Protein AF-0000000076749949 (afdb_homodimer)

Foldseek 3Di:
DDLAQFQAQDDFPCCVCVVVVNADAQVNPDPFFWEKDFQWDQFLKWFWDDKALPQLVPQPFWDDKDFLVNQCPDPQNLLSDFADQPDDDPQQPAAFGAGLAHDGMARATLGTGMMTIGRDDVSNVVSSVRMDIDIGHDFFQDDDVSLQVQPDESDPPPRSQFRGKDKDKDPDQVVQQVPFPDKDKFKFWEFKFFDDFPFAWKKKWAADPVLRAIEMEILAQFFLVLLVSQCVSVVHDSVRYWYFHGAHRDDQWQRHQPDRSCSNVQNVVCVVVVTMYMYGDDLLSCLAPTAMAKIKIKMWMFGDYLQLATAHIEMEMEIEFESGNSHHDQLVLCLQQFLCFQFQYNIYMYMYTYGYTSGGGHTAGQQRNLLVSQLVNLLVLVVSCVVNVHDSLSSVVVGGDAQVCPQPFNVDQHSLRHTDTAQGDHVVVQSVVQCVVVVVVCVVVVQVVQVVVVWFKFKFKTKTKAWAARDAKWKKKWAQALVRAIEIETAEDDNPLSCQSLLLSLLSNLQQADSVSYGYYYNICVRPNDGGGDDRLNCCVHVVQNSNVFSNVLNQLLLVLQCVLVVHDSVQWDHHRQWIDGPPDPPDTHGSSLSQLLQADDPDDDDPSVVVNVVSVPDDPPVADSAHPPGDGGSMGMDMDGFPGTHMKIKMKMWMWIQDPPQRDIATPAIEMEIEFARGRHPNSLVVLLLVQQQVQCLSQEFAHFDADSRSRTDQSDCVRGPGDDPVRRDDYHYHYDHDFGPGGDRSGGGRNSHNNSNSNSRVQRGVCRSLVHHDRYGRAYSVNSVVVNVVVVVVVVVVD/DDLAQFQAQDDFPCCVCVVVVNADAQVNPDPFFWEKDFQWDQFLKWFWDDKALPVLVPQPFWDDKDFLVNQCPDPQNLLSDFADQPDDDPQQPAAFGAGLAHDGMARATLGTGMMTIGRDDVSNVVSSVRMDIDIGHDFFQDDQVSLQVQPDESDPPPRSQFRGKDKDKDPDQVVQQVPFPDKDKFKFWEFKFFDDFPFAWKKKWAADPVLRAIEMEILAQFFLVLLVSQCVSVVHDSVRYWYFHGAHRDDQWQRHQPDRSCSNVQNVVCVVVVTMYMYGDDLLSCLAPTAMAKIKIKMKMFGHYLQLATAHIEMEMEIEFESGNSHHDQLVLCLQQFLCFQFQYNIYMYMYTYGYTSGGGHTAGQQRNLLVSQLVNLLVLVVSCVVNVHDSLSSVLVGGDAQVCPQPFNVDQHSLRHTDTAQGDHVVVQSVVQCVVVVVVCVVVVQVVQVVVVWFKFKFKTKTKAWAARDAKWKKKWAQALVRAIEIETAEDDNPLSCQSLLLSLLSNLQQADSVRYGYYYNICVRPNDGGGDDRLNCCVHVVQNSNVFSNVLNQLLLVLQCVLVVHDSVQWDHHRQWIDGPPDPPDTHGSSLSQLLQADDPDDDDPSVVVNVVSVPDDPPVADSAHPPGDGGSMGMGMDGFPGTHMKIKMKMWMWIQDPPQRDIATPAIEMEIEFARGRHPNSLVVLLLVQQQVQCLSQEFAHWDADSRSRTDQSDCVRGPGDDPVRRDDYHYHYDHDFGPGGDRSGGGRNSHNNSNSNSRVQRGVCRSLVHHDRYGRAYSVNSVVVNVVVVVVVVVVD

Solvent-accessible surface area (backbone atoms only — not comparable to full-atom values): 78262 Å² total; per-residue (Å²): 127,68,51,76,36,61,50,39,63,59,78,59,70,61,45,66,44,49,77,68,70,61,56,53,39,65,87,77,48,66,88,85,26,29,14,46,34,64,36,48,37,89,40,11,23,25,36,56,73,46,76,45,51,72,64,23,73,69,39,79,57,63,72,49,76,42,44,39,66,58,34,55,66,34,92,55,55,52,54,40,38,60,46,52,53,31,39,81,50,86,46,47,75,49,79,41,50,58,37,51,32,40,73,54,46,38,44,14,32,35,41,42,44,33,44,28,35,10,62,33,55,68,49,12,48,55,28,41,73,40,42,47,71,43,68,51,76,47,78,48,24,51,56,62,68,43,18,70,66,26,86,50,52,67,47,88,90,35,68,60,24,58,32,26,54,49,74,53,64,33,77,58,13,72,61,34,25,70,69,30,81,37,72,51,73,46,72,37,38,40,52,30,39,63,62,76,46,84,38,63,54,35,35,37,17,41,48,40,79,89,75,62,30,37,44,33,38,34,48,42,20,25,24,36,48,39,30,52,40,43,17,55,40,67,71,43,62,57,92,34,42,38,21,31,23,57,50,27,49,39,43,52,36,59,24,53,60,55,67,44,43,60,62,49,49,36,44,51,47,5,57,74,67,66,39,42,23,32,36,68,54,52,71,54,51,45,64,33,54,51,42,29,24,66,27,38,45,37,38,39,37,38,5,23,44,98,78,46,41,49,38,6,34,38,38,40,37,41,34,46,28,13,54,34,33,45,63,46,60,52,37,63,45,30,19,68,64,33,25,53,37,58,43,59,60,64,11,36,31,38,36,42,37,34,27,35,18,12,34,55,27,37,47,47,27,72,39,32,32,29,31,61,10,23,29,55,38,44,50,49,46,46,51,50,12,60,77,68,73,44,57,55,65,55,29,51,63,68,28,45,49,52,52,85,51,48,60,36,73,68,72,42,70,38,84,80,73,35,70,35,42,43,49,39,57,56,54,66,62,48,51,54,49,40,34,62,73,66,38,58,89,55,36,65,61,54,39,51,56,33,45,74,71,73,40,36,48,14,57,16,60,20,58,37,42,42,76,11,25,57,59,47,47,20,24,18,33,29,32,44,37,61,85,50,37,30,44,35,26,25,14,41,32,54,42,76,78,45,58,57,33,55,48,22,20,41,34,16,43,53,48,18,24,42,45,89,41,42,45,59,48,49,5,31,36,87,70,24,72,61,33,63,41,44,55,62,33,16,52,64,39,26,38,40,42,3,34,38,56,12,22,43,52,30,40,52,52,49,34,48,57,45,13,64,58,66,73,43,63,41,86,51,44,41,48,55,72,39,25,38,25,48,65,94,47,84,91,59,59,48,44,48,20,42,45,20,43,67,35,33,81,60,80,56,46,65,49,72,55,47,60,56,33,52,77,50,55,64,87,74,61,70,86,44,35,79,45,51,91,92,51,66,75,44,39,48,36,71,34,65,29,35,41,56,53,46,36,39,13,37,37,38,38,36,35,32,33,33,44,38,88,86,68,30,43,75,42,78,77,41,39,32,38,28,38,28,29,20,44,58,57,34,51,47,52,54,51,50,32,31,53,54,18,35,44,52,13,50,17,48,24,46,52,29,53,68,51,62,46,82,63,24,45,68,72,39,61,42,74,87,61,31,40,66,68,51,79,86,69,45,72,71,72,46,75,50,78,49,74,46,53,30,85,84,48,96,73,12,42,31,26,52,60,36,59,26,26,23,33,30,50,26,19,52,36,38,9,48,19,53,36,70,72,48,86,60,50,57,38,47,49,40,36,67,54,48,44,52,50,50,52,51,52,52,50,52,56,50,66,76,94,128,66,54,75,34,62,50,40,63,58,76,59,69,62,45,67,43,50,78,68,70,61,56,52,37,64,86,75,48,65,88,85,26,29,14,46,34,64,38,48,36,89,41,11,22,24,36,57,75,46,76,46,52,71,64,24,71,71,40,79,56,60,72,49,75,43,44,39,66,57,34,55,66,36,93,55,56,55,53,41,39,58,46,54,52,32,40,83,50,87,45,46,76,50,78,41,48,58,36,54,32,40,73,56,47,38,44,14,32,35,40,42,43,34,45,27,35,9,62,33,57,68,49,11,47,55,29,42,73,41,41,47,70,44,68,51,79,48,76,45,24,51,54,63,69,44,17,70,68,27,87,47,50,67,46,88,90,35,70,60,23,56,32,27,53,50,73,52,65,33,76,56,14,71,60,34,25,69,69,31,83,38,72,52,74,46,73,37,39,39,53,29,38,63,63,76,45,85,38,63,51,32,35,39,17,40,50,40,78,90,75,61,30,38,43,34,38,33,49,42,21,26,26,35,49,39,30,52,37,43,18,55,40,67,73,43,61,58,91,36,41,38,22,32,24,58,51,29,48,40,42,51,39,59,25,53,60,56,66,46,44,60,62,49,51,36,43,51,47,5,58,75,68,67,38,42,23,35,38,69,54,52,70,57,50,44,62,33,56,51,43,28,25,63,27,37,44,37,39,40,38,40,4,23,43,99,76,46,41,47,38,8,34,38,38,40,34,41,34,46,29,12,55,34,34,45,64,44,60,54,36,63,46,30,17,69,62,33,24,53,36,58,43,59,62,62,11,36,32,36,36,42,38,33,28,34,17,12,34,55,28,36,47,46,27,72,40,32,34,28,32,61,11,23,29,56,39,45,49,49,45,46,49,49,11,61,76,69,71,46,56,54,66,56,29,50,64,69,28,45,48,52,53,87,53,47,59,37,74,67,73,42,72,37,86,82,74,38,71,37,43,43,49,39,55,55,52,68,61,47,50,54,48,42,35,63,72,66,37,57,88,56,37,65,60,52,38,51,55,32,44,74,72,72,40,37,46,15,58,16,58,22,58,37,43,42,75,11,25,58,58,47,48,20,24,18,35,31,33,46,36,61,85,48,38,29,44,35,27,25,13,42,32,55,43,77,77,44,58,57,33,54,49,22,20,41,36,16,44,53,46,20,23,44,47,90,41,41,45,58,46,48,6,30,37,87,71,24,70,61,32,62,42,46,57,61,32,15,51,64,37,26,37,39,43,3,35,37,55,13,22,42,52,31,39,52,52,48,33,46,56,44,13,64,56,67,71,43,62,41,89,49,44,42,48,56,73,40,27,38,26,48,64,94,47,86,89,59,60,48,44,47,20,42,44,19,43,67,35,34,82,61,80,57,44,64,50,70,54,45,59,56,33,54,76,48,54,65,88,74,60,68,86,43,34,78,44,52,90,90,50,66,76,43,39,49,34,70,34,63,28,36,41,57,53,46,36,41,14,37,37,36,38,36,34,34,31,33,42,38,88,86,68,28,44,75,44,78,76,43,39,33,39,28,38,26,29,18,43,55,57,34,50,47,51,53,51,50,31,32,52,54,17,35,43,52,13,51,17,47,26,46,53,28,54,66,50,62,45,82,63,25,45,71,72,39,61,43,74,86,61,31,40,67,68,51,80,86,68,44,71,72,73,47,74,49,78,47,72,46,53,29,84,83,48,96,72,13,42,31,28,52,60,36,60,27,26,24,34,30,50,26,20,51,35,38,8,49,20,53,35,71,73,49,88,59,50,58,37,46,50,38,36,67,53,46,43,52,52,50,52,53,52,52,50,52,58,50,66,75,95

Structure (mmCIF, N/CA/C/O backbone):
data_AF-0000000076749949-model_v1
#
loop_
_entity.id
_entity.type
_entity.pdbx_description
1 polymer 'Aerobic-type carbon monoxide dehydrogenase, large subunit CoxL/CutL-like protein'
#
loop_
_atom_site.group_PDB
_atom_site.id
_atom_site.type_symbol
_atom_site.label_atom_id
_atom_site.label_alt_id
_atom_site.label_comp_id
_atom_site.label_asym_id
_atom_site.label_entity_id
_atom_site.label_seq_id
_atom_site.pdbx_PDB_ins_code
_atom_site.Cartn_x
_atom_site.Cartn_y
_atom_site.Cartn_z
_atom_site.occupancy
_atom_site.B_iso_or_equiv
_atom_site.auth_seq_id
_atom_site.auth_comp_id
_atom_site.auth_asym_id
_atom_site.auth_atom_id
_atom_site.pdbx_PDB_model_num
ATOM 1 N N . MET A 1 1 ? -15.82 4.668 -29.125 1 37.62 1 MET A N 1
ATOM 2 C CA . MET A 1 1 ? -15.148 3.639 -28.344 1 37.62 1 MET A CA 1
ATOM 3 C C . MET A 1 1 ? -16.172 2.723 -27.656 1 37.62 1 MET A C 1
ATOM 5 O O . MET A 1 1 ? -17.141 3.195 -27.078 1 37.62 1 MET A O 1
ATOM 9 N N . VAL A 1 2 ? -16.375 1.634 -28.109 1 46.25 2 VAL A N 1
ATOM 10 C CA . VAL A 1 2 ? -17.391 0.623 -27.844 1 46.25 2 VAL A CA 1
ATOM 11 C C . VAL A 1 2 ? -17.438 0.322 -26.344 1 46.25 2 VAL A C 1
ATOM 13 O O . VAL A 1 2 ? -16.406 0.026 -25.734 1 46.25 2 VAL A O 1
ATOM 16 N N . THR A 1 3 ? -18.406 0.674 -25.578 1 57.09 3 THR A N 1
ATOM 17 C CA . THR A 1 3 ? -18.688 0.416 -24.172 1 57.09 3 THR A CA 1
ATOM 18 C C . THR A 1 3 ? -18.766 -1.084 -23.906 1 57.09 3 THR A C 1
ATOM 20 O O . THR A 1 3 ? -18.484 -1.539 -22.797 1 57.09 3 THR A O 1
ATOM 23 N N . ARG A 1 4 ? -19 -1.846 -24.922 1 73.88 4 ARG A N 1
ATOM 24 C CA . ARG A 1 4 ? -19.047 -3.277 -24.641 1 73.88 4 ARG A CA 1
ATOM 25 C C . ARG A 1 4 ? -17.672 -3.924 -24.875 1 73.88 4 ARG A C 1
ATOM 27 O O . ARG A 1 4 ? -17.156 -3.9 -26 1 73.88 4 ARG A O 1
ATOM 34 N N . ALA A 1 5 ? -17.047 -4.422 -23.781 1 83.38 5 ALA A N 1
ATOM 35 C CA . ALA A 1 5 ? -15.688 -4.93 -23.875 1 83.38 5 ALA A CA 1
ATOM 36 C C . ALA A 1 5 ? -15.641 -6.434 -23.609 1 83.38 5 ALA A C 1
ATOM 38 O O . ALA A 1 5 ? -14.82 -7.148 -24.203 1 83.38 5 ALA A O 1
ATOM 39 N N . PHE A 1 6 ? -16.594 -6.922 -22.922 1 87.62 6 PHE A N 1
ATOM 40 C CA . PHE A 1 6 ? -16.609 -8.328 -22.531 1 87.62 6 PHE A CA 1
ATOM 41 C C . PHE A 1 6 ? -17.031 -9.211 -23.688 1 87.62 6 PHE A C 1
ATOM 43 O O . PHE A 1 6 ? -17.984 -8.891 -24.406 1 87.62 6 PHE A O 1
ATOM 50 N N . GLY A 1 7 ? -16.312 -10.266 -24 1 91.88 7 GLY A N 1
ATOM 51 C CA . GLY A 1 7 ? -16.656 -11.203 -25.062 1 91.88 7 GLY A CA 1
ATOM 52 C C . GLY A 1 7 ? -16.141 -10.773 -26.422 1 91.88 7 GLY A C 1
ATOM 53 O O . GLY A 1 7 ? -16.297 -11.492 -27.422 1 91.88 7 GLY A O 1
ATOM 54 N N . VAL A 1 8 ? -15.5 -9.688 -26.484 1 93.12 8 VAL A N 1
ATOM 55 C CA . VAL A 1 8 ? -14.977 -9.141 -27.734 1 93.12 8 VAL A CA 1
ATOM 56 C C . VAL A 1 8 ? -13.562 -9.656 -27.969 1 93.12 8 VAL A C 1
ATOM 58 O O . VAL A 1 8 ? -12.734 -9.664 -27.047 1 93.12 8 VAL A O 1
ATOM 61 N N . PRO A 1 9 ? -13.258 -10.141 -29.156 1 94.69 9 PRO A N 1
ATOM 62 C CA . PRO A 1 9 ? -11.906 -10.625 -29.453 1 94.69 9 PRO A CA 1
ATOM 63 C C . PRO A 1 9 ? -10.906 -9.484 -29.641 1 94.69 9 PRO A C 1
ATOM 65 O O . PRO A 1 9 ? -10.32 -9.344 -30.719 1 94.69 9 PRO A O 1
ATOM 68 N N . MET A 1 10 ? -10.641 -8.844 -28.625 1 93.5 10 MET A N 1
ATOM 69 C CA . MET A 1 10 ? -9.742 -7.695 -28.656 1 93.5 10 MET A CA 1
ATOM 70 C C . MET A 1 10 ? -8.289 -8.148 -28.719 1 93.5 10 MET A C 1
ATOM 72 O O . MET A 1 10 ? -7.93 -9.195 -28.172 1 93.5 10 MET A O 1
ATOM 76 N N . THR A 1 11 ? -7.52 -7.301 -29.422 1 93.88 11 THR A N 1
ATOM 77 C CA . THR A 1 11 ? -6.078 -7.5 -29.359 1 93.88 11 THR A CA 1
ATOM 78 C C . THR A 1 11 ? -5.539 -7.156 -27.969 1 93.88 11 THR A C 1
ATOM 80 O O . THR A 1 11 ? -6.059 -6.262 -27.312 1 93.88 11 THR A O 1
ATOM 83 N N . ARG A 1 12 ? -4.449 -7.801 -27.672 1 94.69 12 ARG A N 1
ATOM 84 C CA . ARG A 1 12 ? -3.891 -7.562 -26.344 1 94.69 12 ARG A CA 1
ATOM 85 C C . ARG A 1 12 ? -3.33 -6.148 -26.234 1 94.69 12 ARG A C 1
ATOM 87 O O . ARG A 1 12 ? -2.582 -5.699 -27.109 1 94.69 12 ARG A O 1
ATOM 94 N N . ARG A 1 13 ? -3.637 -5.535 -25.203 1 93.75 13 ARG A N 1
ATOM 95 C CA . ARG A 1 13 ? -3.195 -4.172 -24.953 1 93.75 13 ARG A CA 1
ATOM 96 C C . ARG A 1 13 ? -1.709 -4.133 -24.609 1 93.75 13 ARG A C 1
ATOM 98 O O . ARG A 1 13 ? -1.049 -3.109 -24.797 1 93.75 13 ARG A O 1
ATOM 105 N N . GLU A 1 14 ? -1.169 -5.215 -24.141 1 93.69 14 GLU A N 1
ATOM 106 C CA . GLU A 1 14 ? 0.226 -5.293 -23.719 1 93.69 14 GLU A CA 1
ATOM 107 C C . GLU A 1 14 ? 1.157 -5.449 -24.906 1 93.69 14 GLU A C 1
ATOM 109 O O . GLU A 1 14 ? 2.359 -5.191 -24.812 1 93.69 14 GLU A O 1
ATOM 114 N N . ASP A 1 15 ? 0.667 -5.816 -26.016 1 94.25 15 ASP A N 1
ATOM 115 C CA . ASP A 1 15 ? 1.476 -6.277 -27.141 1 94.25 15 ASP A CA 1
ATOM 116 C C . ASP A 1 15 ? 2.328 -5.141 -27.703 1 94.25 15 ASP A C 1
ATOM 118 O O . ASP A 1 15 ? 3.51 -5.332 -28 1 94.25 15 ASP A O 1
ATOM 122 N N . PRO A 1 16 ? 1.743 -3.934 -27.844 1 93.69 16 PRO A N 1
ATOM 123 C CA . PRO A 1 16 ? 2.594 -2.887 -28.422 1 93.69 16 PRO A CA 1
ATOM 124 C C . PRO A 1 16 ? 3.891 -2.691 -27.641 1 93.69 16 PRO A C 1
ATOM 126 O O . PRO A 1 16 ? 4.961 -2.557 -28.234 1 93.69 16 PRO A O 1
ATOM 129 N N . ARG A 1 17 ? 3.852 -2.688 -26.344 1 91.25 17 ARG A N 1
ATOM 130 C CA . ARG A 1 17 ? 5.039 -2.543 -25.516 1 91.25 17 ARG A CA 1
ATOM 131 C C . ARG A 1 17 ? 5.969 -3.742 -25.672 1 91.25 17 ARG A C 1
ATOM 133 O O . ARG A 1 17 ? 7.184 -3.578 -25.812 1 91.25 17 ARG A O 1
ATOM 140 N N . LEU A 1 18 ? 5.441 -4.91 -25.719 1 92.69 18 LEU A N 1
ATOM 141 C CA . LEU A 1 18 ? 6.234 -6.133 -25.766 1 92.69 18 LEU A CA 1
ATOM 142 C C . LEU A 1 18 ? 6.883 -6.316 -27.125 1 92.69 18 LEU A C 1
ATOM 144 O O . LEU A 1 18 ? 8.055 -6.695 -27.219 1 92.69 18 LEU A O 1
ATOM 148 N N . VAL A 1 19 ? 6.172 -5.984 -28.266 1 93.25 19 VAL A N 1
ATOM 149 C CA . VAL A 1 19 ? 6.652 -6.289 -29.609 1 93.25 19 VAL A CA 1
ATOM 150 C C . VAL A 1 19 ? 7.629 -5.207 -30.078 1 93.25 19 VAL A C 1
ATOM 152 O O . VAL A 1 19 ? 8.375 -5.402 -31.031 1 93.25 19 VAL A O 1
ATOM 155 N N . SER A 1 20 ? 7.613 -4.105 -29.344 1 94.25 20 SER A N 1
ATOM 156 C CA . SER A 1 20 ? 8.523 -3.023 -29.703 1 94.25 20 SER A CA 1
ATOM 157 C C . SER A 1 20 ? 9.789 -3.053 -28.844 1 94.25 20 SER A C 1
ATOM 159 O O . SER A 1 20 ? 10.594 -2.123 -28.891 1 94.25 20 SER A O 1
ATOM 161 N N . GLY A 1 21 ? 9.992 -4.055 -28.094 1 90.94 21 GLY A N 1
ATOM 162 C CA . GLY A 1 21 ? 11.188 -4.215 -27.281 1 90.94 21 GLY A CA 1
ATOM 163 C C . GLY A 1 21 ? 11.148 -3.402 -26 1 90.94 21 GLY A C 1
ATOM 164 O O . GLY A 1 21 ? 12.18 -3.211 -25.344 1 90.94 21 GLY A O 1
ATOM 165 N N . ASN A 1 22 ? 9.938 -2.979 -25.641 1 89.44 22 ASN A N 1
ATOM 166 C CA . ASN A 1 22 ? 9.805 -2.145 -24.453 1 89.44 22 ASN A CA 1
ATOM 167 C C . ASN A 1 22 ? 9.273 -2.943 -23.266 1 89.44 22 ASN A C 1
ATOM 169 O O . ASN A 1 22 ? 8.828 -2.365 -22.266 1 89.44 22 ASN A O 1
ATOM 173 N N . GLY A 1 23 ? 9.297 -4.242 -23.438 1 90.56 23 GLY A N 1
ATOM 174 C CA . GLY A 1 23 ? 9.016 -5.051 -22.25 1 90.56 23 GLY A CA 1
ATOM 175 C C . GLY A 1 23 ? 10.07 -4.898 -21.172 1 90.56 23 GLY A C 1
ATOM 176 O O . GLY A 1 23 ? 11.227 -4.594 -21.453 1 90.56 23 GLY A O 1
ATOM 177 N N . ARG A 1 24 ? 9.672 -5.016 -19.938 1 91.06 24 ARG A N 1
ATOM 178 C CA . ARG A 1 24 ? 10.594 -4.934 -18.812 1 91.06 24 ARG A CA 1
ATOM 179 C C . ARG A 1 24 ? 10.672 -6.262 -18.062 1 91.06 24 ARG A C 1
ATOM 181 O O . ARG A 1 24 ? 10.031 -6.434 -17.016 1 91.06 24 ARG A O 1
ATOM 188 N N . TYR A 1 25 ? 11.555 -7.023 -18.516 1 95.38 25 TYR A N 1
ATOM 189 C CA . TYR A 1 25 ? 11.805 -8.305 -17.875 1 95.38 25 TYR A CA 1
ATOM 190 C C . TYR A 1 25 ? 12.852 -8.156 -16.766 1 95.38 25 TYR A C 1
ATOM 192 O O . TYR A 1 25 ? 13.469 -7.102 -16.625 1 95.38 25 TYR A O 1
ATOM 200 N N . LEU A 1 26 ? 13.008 -9.148 -15.969 1 96.62 26 LEU A N 1
ATOM 201 C CA . LEU A 1 26 ? 13.867 -9.062 -14.797 1 96.62 26 LEU A CA 1
ATOM 202 C C . LEU A 1 26 ? 15.281 -8.641 -15.18 1 96.62 26 LEU A C 1
ATOM 204 O O . LEU A 1 26 ? 15.875 -7.785 -14.523 1 96.62 26 LEU A O 1
ATOM 208 N N . ASP A 1 27 ? 15.805 -9.188 -16.234 1 95.69 27 ASP A N 1
ATOM 209 C CA . ASP A 1 27 ? 17.203 -8.945 -16.594 1 95.69 27 ASP A CA 1
ATOM 210 C C . ASP A 1 27 ? 17.391 -7.516 -17.094 1 95.69 27 ASP A C 1
ATOM 212 O O . ASP A 1 27 ? 18.516 -7.027 -17.172 1 95.69 27 ASP A O 1
ATOM 216 N N . ASP A 1 28 ? 16.328 -6.805 -17.438 1 93.81 28 ASP A N 1
ATOM 217 C CA . ASP A 1 28 ? 16.375 -5.41 -17.859 1 93.81 28 ASP A CA 1
ATOM 218 C C . ASP A 1 28 ? 16.547 -4.473 -16.672 1 93.81 28 ASP A C 1
ATOM 220 O O . ASP A 1 28 ? 16.812 -3.281 -16.844 1 93.81 28 ASP A O 1
ATOM 224 N N . LEU A 1 29 ? 16.5 -5.035 -15.461 1 93.38 29 LEU A N 1
ATOM 225 C CA . LEU A 1 29 ? 16.562 -4.227 -14.25 1 93.38 29 LEU A CA 1
ATOM 226 C C . LEU A 1 29 ? 17.938 -4.344 -13.594 1 93.38 29 LEU A C 1
ATOM 228 O O . LEU A 1 29 ? 18.672 -5.297 -13.852 1 93.38 29 LEU A O 1
ATOM 232 N N . GLY A 1 30 ? 18.281 -3.402 -12.695 1 91.62 30 GLY A N 1
ATOM 233 C CA . GLY A 1 30 ? 19.453 -3.473 -11.844 1 91.62 30 GLY A CA 1
ATOM 234 C C . GLY A 1 30 ? 20.75 -3.469 -12.617 1 91.62 30 GLY A C 1
ATOM 235 O O . GLY A 1 30 ? 21.625 -4.32 -12.391 1 91.62 30 GLY A O 1
ATOM 236 N N . GLU A 1 31 ? 20.891 -2.559 -13.469 1 88.31 31 GLU A N 1
ATOM 237 C CA . GLU A 1 31 ? 22.047 -2.48 -14.352 1 88.31 31 GLU A CA 1
ATOM 238 C C . GLU A 1 31 ? 23.344 -2.4 -13.555 1 88.31 31 GLU A C 1
ATOM 240 O O . GLU A 1 31 ? 24.375 -2.936 -13.977 1 88.31 31 GLU A O 1
ATOM 245 N N . ASN A 1 32 ? 23.312 -1.815 -12.398 1 89.62 32 ASN A N 1
ATOM 246 C CA . ASN A 1 32 ? 24.531 -1.606 -11.617 1 89.62 32 ASN A CA 1
ATOM 247 C C . ASN A 1 32 ? 24.594 -2.547 -10.414 1 89.62 32 ASN A C 1
ATOM 249 O O . ASN A 1 32 ? 25.438 -2.377 -9.531 1 89.62 32 ASN A O 1
ATOM 253 N N . ALA A 1 33 ? 23.734 -3.531 -10.336 1 96.44 33 ALA A N 1
ATOM 254 C CA . ALA A 1 33 ? 23.703 -4.473 -9.219 1 96.44 33 ALA A CA 1
ATOM 255 C C . ALA A 1 33 ? 24.891 -5.426 -9.273 1 96.44 33 ALA A C 1
ATOM 257 O O . ALA A 1 33 ? 25.422 -5.715 -10.344 1 96.44 33 ALA A O 1
ATOM 258 N N . LEU A 1 34 ? 25.359 -5.855 -8.102 1 98.44 34 LEU A N 1
ATOM 259 C CA . LEU A 1 34 ? 26.297 -6.965 -8.055 1 98.44 34 LEU A CA 1
ATOM 260 C C . LEU A 1 34 ? 25.703 -8.219 -8.68 1 98.44 34 LEU A C 1
ATOM 262 O O . LEU A 1 34 ? 24.469 -8.398 -8.68 1 98.44 34 LEU A O 1
ATOM 266 N N . ALA A 1 35 ? 26.578 -9.039 -9.195 1 98.56 35 ALA A N 1
ATOM 267 C CA . ALA A 1 35 ? 26.109 -10.242 -9.883 1 98.56 35 ALA A CA 1
ATOM 268 C C . ALA A 1 35 ? 26.453 -11.492 -9.094 1 98.56 35 ALA A C 1
ATOM 270 O O . ALA A 1 35 ? 27.453 -11.523 -8.367 1 98.56 35 ALA A O 1
ATOM 271 N N . VAL A 1 36 ? 25.656 -12.516 -9.297 1 98.75 36 VAL A N 1
ATOM 272 C CA . VAL A 1 36 ? 25.844 -13.758 -8.555 1 98.75 36 VAL A CA 1
ATOM 273 C C . VAL A 1 36 ? 26.016 -14.922 -9.531 1 98.75 36 VAL A C 1
ATOM 275 O O . VAL A 1 36 ? 25.375 -14.953 -10.586 1 98.75 36 VAL A O 1
ATOM 278 N N . ALA A 1 37 ? 26.875 -15.82 -9.211 1 98.69 37 ALA A N 1
ATOM 279 C CA . ALA A 1 37 ? 27.016 -17.141 -9.836 1 98.69 37 ALA A CA 1
ATOM 280 C C . ALA A 1 37 ? 27.141 -18.234 -8.781 1 98.69 37 ALA A C 1
ATOM 282 O O . ALA A 1 37 ? 27.406 -17.938 -7.605 1 98.69 37 ALA A O 1
ATOM 283 N N . PHE A 1 38 ? 26.938 -19.469 -9.195 1 98.75 38 PHE A N 1
ATOM 284 C CA . PHE A 1 38 ? 26.984 -20.578 -8.25 1 98.75 38 PHE A CA 1
ATOM 285 C C . PHE A 1 38 ? 27.938 -21.672 -8.727 1 98.75 38 PHE A C 1
ATOM 287 O O . PHE A 1 38 ? 28.031 -21.938 -9.93 1 98.75 38 PHE A O 1
ATOM 294 N N . VAL A 1 39 ? 28.703 -22.219 -7.781 1 98.69 39 VAL A N 1
ATOM 295 C CA . VAL A 1 39 ? 29.297 -23.531 -8.008 1 98.69 39 VAL A CA 1
ATOM 296 C C . VAL A 1 39 ? 28.266 -24.625 -7.719 1 98.69 39 VAL A C 1
ATOM 298 O O . VAL A 1 39 ? 27.719 -24.688 -6.621 1 98.69 39 VAL A O 1
ATOM 301 N N . ARG A 1 40 ? 28 -25.5 -8.68 1 98.19 40 ARG A N 1
ATOM 302 C CA . ARG A 1 40 ? 26.969 -26.516 -8.562 1 98.19 40 ARG A CA 1
ATOM 303 C C . ARG A 1 40 ? 27.578 -27.922 -8.625 1 98.19 40 ARG A C 1
ATOM 305 O O . ARG A 1 40 ? 28.625 -28.109 -9.242 1 98.19 40 ARG A O 1
ATOM 312 N N . SER A 1 41 ? 26.953 -28.859 -8.031 1 98.44 41 SER A N 1
ATOM 313 C CA . SER A 1 41 ? 27.469 -30.219 -7.984 1 98.44 41 SER A CA 1
ATOM 314 C C . SER A 1 41 ? 27.562 -30.828 -9.383 1 98.44 41 SER A C 1
ATOM 316 O O . SER A 1 41 ? 26.578 -30.797 -10.141 1 98.44 41 SER A O 1
ATOM 318 N N . PRO A 1 42 ? 28.672 -31.406 -9.742 1 97.69 42 PRO A N 1
ATOM 319 C CA . PRO A 1 42 ? 28.766 -32.156 -10.992 1 97.69 42 PRO A CA 1
ATOM 320 C C . PRO A 1 42 ? 28.328 -33.625 -10.828 1 97.69 42 PRO A C 1
ATOM 322 O O . PRO A 1 42 ? 28.344 -34.375 -11.805 1 97.69 42 PRO A O 1
ATOM 325 N N . HIS A 1 43 ? 27.953 -34 -9.594 1 98.25 43 HIS A N 1
ATOM 326 C CA . HIS A 1 43 ? 27.578 -35.375 -9.305 1 98.25 43 HIS A CA 1
ATOM 327 C C . HIS A 1 43 ? 26.125 -35.5 -8.898 1 98.25 43 HIS A C 1
ATOM 329 O O . HIS A 1 43 ? 25.578 -34.594 -8.258 1 98.25 43 HIS A O 1
ATOM 335 N N . ALA A 1 44 ? 25.5 -36.625 -9.25 1 98.44 44 ALA A N 1
ATOM 336 C CA . ALA A 1 44 ? 24.109 -36.875 -8.93 1 98.44 44 ALA A CA 1
ATOM 337 C C . ALA A 1 44 ? 23.922 -37.188 -7.445 1 98.44 44 ALA A C 1
ATOM 339 O O . ALA A 1 44 ? 22.844 -36.969 -6.887 1 98.44 44 ALA A O 1
ATOM 340 N N . HIS A 1 45 ? 24.922 -37.75 -6.812 1 98.62 45 HIS A N 1
ATOM 341 C CA . HIS A 1 45 ? 24.906 -38.156 -5.406 1 98.62 45 HIS A CA 1
ATOM 342 C C . HIS A 1 45 ? 26.312 -38.125 -4.82 1 98.62 45 HIS A C 1
ATOM 344 O O . HIS A 1 45 ? 27.172 -38.906 -5.238 1 98.62 45 HIS A O 1
ATOM 350 N N . ALA A 1 46 ? 26.531 -37.188 -3.9 1 98.69 46 ALA A N 1
ATOM 351 C CA . ALA A 1 46 ? 27.891 -37.094 -3.355 1 98.69 46 ALA A CA 1
ATOM 352 C C . ALA A 1 46 ? 27.891 -36.312 -2.027 1 98.69 46 ALA A C 1
ATOM 354 O O . ALA A 1 46 ? 27.141 -35.375 -1.855 1 98.69 46 ALA A O 1
ATOM 355 N N . ARG A 1 47 ? 28.719 -36.688 -1.117 1 98.56 47 ARG A N 1
ATOM 356 C CA . ARG A 1 47 ? 29.016 -35.906 0.076 1 98.56 47 ARG A CA 1
ATOM 357 C C . ARG A 1 47 ? 30 -34.781 -0.237 1 98.56 47 ARG A C 1
ATOM 359 O O . ARG A 1 47 ? 30.953 -34.969 -0.983 1 98.56 47 ARG A O 1
ATOM 366 N N . ILE A 1 48 ? 29.703 -33.625 0.251 1 98.38 48 ILE A N 1
ATOM 367 C CA . ILE A 1 48 ? 30.625 -32.5 0.123 1 98.38 48 ILE A CA 1
ATOM 368 C C . ILE A 1 48 ? 31.625 -32.531 1.274 1 98.38 48 ILE A C 1
ATOM 370 O O . ILE A 1 48 ? 31.266 -32.219 2.418 1 98.38 48 ILE A O 1
ATOM 374 N N . LEU A 1 49 ? 32.875 -32.719 1.011 1 98 49 LEU A N 1
ATOM 375 C CA . LEU A 1 49 ? 33.906 -32.906 2.047 1 98 49 LEU A CA 1
ATOM 376 C C . LEU A 1 49 ? 34.594 -31.609 2.398 1 98 49 LEU A C 1
ATOM 378 O O . LEU A 1 49 ? 34.875 -31.344 3.568 1 98 49 LEU A O 1
ATOM 382 N N . ASP A 1 50 ? 34.906 -30.859 1.388 1 97.19 50 ASP A N 1
ATOM 383 C CA . ASP A 1 50 ? 35.625 -29.609 1.587 1 97.19 50 ASP A CA 1
ATOM 384 C C . ASP A 1 50 ? 35.438 -28.656 0.411 1 97.19 50 ASP A C 1
ATOM 386 O O . ASP A 1 50 ? 35.188 -29.094 -0.711 1 97.19 50 ASP A O 1
ATOM 390 N N . VAL A 1 51 ? 35.406 -27.406 0.695 1 98.25 51 VAL A N 1
ATOM 391 C CA . VAL A 1 51 ? 35.344 -26.344 -0.306 1 98.25 51 VAL A CA 1
ATOM 392 C C . VAL A 1 51 ? 36.562 -25.422 -0.162 1 98.25 51 VAL A C 1
ATOM 394 O O . VAL A 1 51 ? 36.688 -24.688 0.819 1 98.25 51 VAL A O 1
ATOM 397 N N . ASP A 1 52 ? 37.469 -25.422 -1.093 1 98.06 52 ASP A N 1
ATOM 398 C CA . ASP A 1 52 ? 38.625 -24.578 -1.11 1 98.06 52 ASP A CA 1
ATOM 399 C C . ASP A 1 52 ? 38.438 -23.359 -2.016 1 98.06 52 ASP A C 1
ATOM 401 O O . ASP A 1 52 ? 38.312 -23.5 -3.236 1 98.06 52 ASP A O 1
ATOM 405 N N . VAL A 1 53 ? 38.375 -22.203 -1.426 1 98.25 53 VAL A N 1
ATOM 406 C CA . VAL A 1 53 ? 38.062 -21 -2.18 1 98.25 53 VAL A CA 1
ATOM 407 C C . VAL A 1 53 ? 39.344 -20.172 -2.354 1 98.25 53 VAL A C 1
ATOM 409 O O . VAL A 1 53 ? 39.281 -19.031 -2.828 1 98.25 53 VAL A O 1
ATOM 412 N N . THR A 1 54 ? 40.5 -20.562 -2.014 1 97.62 54 THR A N 1
ATOM 413 C CA . THR A 1 54 ? 41.75 -19.797 -1.899 1 97.62 54 THR A CA 1
ATOM 414 C C . THR A 1 54 ? 42.062 -19.094 -3.213 1 97.62 54 THR A C 1
ATOM 416 O O . THR A 1 54 ? 42.312 -17.891 -3.232 1 97.62 54 THR A O 1
ATOM 419 N N . GLU A 1 55 ? 42.062 -19.797 -4.285 1 97.75 55 GLU A N 1
ATOM 420 C CA . GLU A 1 55 ? 42.406 -19.219 -5.578 1 97.75 55 GLU A CA 1
ATOM 421 C C . GLU A 1 55 ? 41.344 -18.203 -6.035 1 97.75 55 GLU A C 1
ATOM 423 O O . GLU A 1 55 ? 41.688 -17.234 -6.73 1 97.75 55 GLU A O 1
ATOM 428 N N . ALA A 1 56 ? 40.125 -18.422 -5.688 1 98.31 56 ALA A N 1
ATOM 429 C CA . ALA A 1 56 ? 39.031 -17.531 -6.074 1 98.31 56 ALA A CA 1
ATOM 430 C C . ALA A 1 56 ? 39.188 -16.156 -5.438 1 98.31 56 ALA A C 1
ATOM 432 O O . ALA A 1 56 ? 38.781 -15.141 -6.008 1 98.31 56 ALA A O 1
ATOM 433 N N . LEU A 1 57 ? 39.812 -16.094 -4.305 1 97.56 57 LEU A N 1
ATOM 434 C CA . LEU A 1 57 ? 39.969 -14.844 -3.555 1 97.56 57 LEU A CA 1
ATOM 435 C C . LEU A 1 57 ? 40.875 -13.867 -4.309 1 97.56 57 LEU A C 1
ATOM 437 O O . LEU A 1 57 ? 40.875 -12.664 -4.02 1 97.56 57 LEU A O 1
ATOM 441 N N . GLU A 1 58 ? 41.594 -14.32 -5.266 1 96.69 58 GLU A N 1
ATOM 442 C CA . GLU A 1 58 ? 42.531 -13.492 -6.016 1 96.69 58 GLU A CA 1
ATOM 443 C C . GLU A 1 58 ? 41.875 -12.859 -7.234 1 96.69 58 GLU A C 1
ATOM 445 O O . GLU A 1 58 ? 42.469 -12.031 -7.922 1 96.69 58 GLU A O 1
ATOM 450 N N . VAL A 1 59 ? 40.688 -13.172 -7.434 1 98.12 59 VAL A N 1
ATOM 451 C CA . VAL A 1 59 ? 40 -12.672 -8.609 1 98.12 59 VAL A CA 1
ATOM 452 C C . VAL A 1 59 ? 39.562 -11.227 -8.383 1 98.12 59 VAL A C 1
ATOM 454 O O . VAL A 1 59 ? 38.844 -10.93 -7.43 1 98.12 59 VAL A O 1
ATOM 457 N N . GLU A 1 60 ? 40.062 -10.297 -9.203 1 98 60 GLU A N 1
ATOM 458 C CA . GLU A 1 60 ? 39.688 -8.891 -9.102 1 98 60 GLU A CA 1
ATOM 459 C C . GLU A 1 60 ? 38.188 -8.719 -9.367 1 98 60 GLU A C 1
ATOM 461 O O . GLU A 1 60 ? 37.656 -9.258 -10.336 1 98 60 GLU A O 1
ATOM 466 N N . GLY A 1 61 ? 37.531 -7.98 -8.516 1 98.19 61 GLY A N 1
ATOM 467 C CA . GLY A 1 61 ? 36.094 -7.75 -8.656 1 98.19 61 GLY A CA 1
ATOM 468 C C . GLY A 1 61 ? 35.25 -8.688 -7.805 1 98.19 61 GLY A C 1
ATOM 469 O O . GLY A 1 61 ? 34.031 -8.523 -7.719 1 98.19 61 GLY A O 1
ATOM 470 N N . LEU A 1 62 ? 35.906 -9.695 -7.207 1 98.62 62 LEU A N 1
ATOM 471 C CA . LEU A 1 62 ? 35.219 -10.555 -6.262 1 98.62 62 LEU A CA 1
ATOM 472 C C . LEU A 1 62 ? 34.75 -9.766 -5.043 1 98.62 62 LEU A C 1
ATOM 474 O O . LEU A 1 62 ? 35.5 -8.938 -4.516 1 98.62 62 LEU A O 1
ATOM 478 N N . ILE A 1 63 ? 33.5 -9.953 -4.625 1 98.69 63 ILE A N 1
ATOM 479 C CA . ILE A 1 63 ? 32.969 -9.25 -3.479 1 98.69 63 ILE A CA 1
ATOM 480 C C . ILE A 1 63 ? 32.844 -10.203 -2.295 1 98.69 63 ILE A C 1
ATOM 482 O O . ILE A 1 63 ? 33.188 -9.859 -1.17 1 98.69 63 ILE A O 1
ATOM 486 N N . ALA A 1 64 ? 32.25 -11.398 -2.562 1 98.69 64 ALA A N 1
ATOM 487 C CA . ALA A 1 64 ? 32.062 -12.336 -1.461 1 98.69 64 ALA A CA 1
ATOM 488 C C . ALA A 1 64 ? 31.859 -13.758 -1.979 1 98.69 64 ALA A C 1
ATOM 490 O O . ALA A 1 64 ? 31.453 -13.961 -3.125 1 98.69 64 ALA A O 1
ATOM 491 N N . ILE A 1 65 ? 32.188 -14.727 -1.231 1 98.81 65 ILE A N 1
ATOM 492 C CA . ILE A 1 65 ? 31.922 -16.156 -1.415 1 98.81 65 ILE A CA 1
ATOM 493 C C . ILE A 1 65 ? 31.188 -16.703 -0.193 1 98.81 65 ILE A C 1
ATOM 495 O O . ILE A 1 65 ? 31.609 -16.469 0.944 1 98.81 65 ILE A O 1
ATOM 499 N N . TYR A 1 66 ? 30.062 -17.375 -0.436 1 98.69 66 TYR A N 1
ATOM 500 C CA . TYR A 1 66 ? 29.281 -17.922 0.669 1 98.69 66 TYR A CA 1
ATOM 501 C C . TYR A 1 66 ? 29.078 -19.422 0.505 1 98.69 66 TYR A C 1
ATOM 503 O O . TYR A 1 66 ? 28.75 -19.891 -0.587 1 98.69 66 TYR A O 1
ATOM 511 N N . THR A 1 67 ? 29.312 -20.156 1.513 1 97.81 67 THR A N 1
ATOM 512 C CA . THR A 1 67 ? 29.016 -21.578 1.612 1 97.81 67 THR A CA 1
ATOM 513 C C . THR A 1 67 ? 27.844 -21.828 2.562 1 97.81 67 THR A C 1
ATOM 515 O O . THR A 1 67 ? 27.297 -20.891 3.131 1 97.81 67 THR A O 1
ATOM 518 N N . TYR A 1 68 ? 27.453 -23.094 2.652 1 97.81 68 TYR A N 1
ATOM 519 C CA . TYR A 1 68 ? 26.391 -23.438 3.586 1 97.81 68 TYR A CA 1
ATOM 520 C C . TYR A 1 68 ? 26.75 -23.031 5.008 1 97.81 68 TYR A C 1
ATOM 522 O O . TYR A 1 68 ? 25.906 -22.578 5.773 1 97.81 68 TYR A O 1
ATOM 530 N N . GLU A 1 69 ? 27.969 -23.156 5.43 1 96.81 69 GLU A N 1
ATOM 531 C CA . GLU A 1 69 ? 28.438 -22.812 6.773 1 96.81 69 GLU A CA 1
ATOM 532 C C . GLU A 1 69 ? 28.234 -21.328 7.066 1 96.81 69 GLU A C 1
ATOM 534 O O . GLU A 1 69 ? 27.906 -20.953 8.195 1 96.81 69 GLU A O 1
ATOM 539 N N . ASP A 1 70 ? 28.484 -20.531 6.074 1 97.06 70 ASP A N 1
ATOM 540 C CA . ASP A 1 70 ? 28.25 -19.094 6.238 1 97.06 70 ASP A CA 1
ATOM 541 C C . ASP A 1 70 ? 26.797 -18.797 6.555 1 97.06 70 ASP A C 1
ATOM 543 O O . ASP A 1 70 ? 26.484 -17.891 7.332 1 97.06 70 ASP A O 1
ATOM 547 N N . LEU A 1 71 ? 25.859 -19.5 5.906 1 98 71 LEU A N 1
ATOM 548 C CA . LEU A 1 71 ? 24.438 -19.344 6.188 1 98 71 LEU A CA 1
ATOM 549 C C . LEU A 1 71 ? 24.094 -19.844 7.59 1 98 71 LEU A C 1
ATOM 551 O O . LEU A 1 71 ? 23.328 -19.203 8.305 1 98 71 LEU A O 1
ATOM 555 N N . ALA A 1 72 ? 24.703 -20.953 7.938 1 97 72 ALA A N 1
ATOM 556 C CA . ALA A 1 72 ? 24.438 -21.562 9.234 1 97 72 ALA A CA 1
ATOM 557 C C . ALA A 1 72 ? 24.906 -20.672 10.375 1 97 72 ALA A C 1
ATOM 559 O O . ALA A 1 72 ? 24.359 -20.703 11.477 1 97 72 ALA A O 1
ATOM 560 N N . GLU A 1 73 ? 25.859 -19.844 10.117 1 97.19 73 GLU A N 1
ATOM 561 C CA . GLU A 1 73 ? 26.438 -18.969 11.133 1 97.19 73 GLU A CA 1
ATOM 562 C C . GLU A 1 73 ? 25.734 -17.609 11.148 1 97.19 73 GLU A C 1
ATOM 564 O O . GLU A 1 73 ? 26.047 -16.766 11.992 1 97.19 73 GLU A O 1
ATOM 569 N N . ASP A 1 74 ? 24.828 -17.469 10.266 1 96.94 74 ASP A N 1
ATOM 570 C CA . ASP A 1 74 ? 24.078 -16.219 10.258 1 96.94 74 ASP A CA 1
ATOM 571 C C . ASP A 1 74 ? 23.359 -15.992 11.586 1 96.94 74 ASP A C 1
ATOM 573 O O . ASP A 1 74 ? 22.891 -16.938 12.211 1 96.94 74 ASP A O 1
ATOM 577 N N . PRO A 1 75 ? 23.297 -14.711 12 1 95.69 75 PRO A N 1
ATOM 578 C CA . PRO A 1 75 ? 22.531 -14.438 13.219 1 95.69 75 PRO A CA 1
ATOM 579 C C . PRO A 1 75 ? 21.078 -14.906 13.133 1 95.69 75 PRO A C 1
ATOM 581 O O . PRO A 1 75 ? 20.484 -15.25 14.148 1 95.69 75 PRO A O 1
ATOM 584 N N . ASN A 1 76 ? 20.562 -14.867 11.977 1 95.06 76 ASN A N 1
ATOM 585 C CA . ASN A 1 76 ? 19.25 -15.461 11.719 1 95.06 76 ASN A CA 1
ATOM 586 C C . ASN A 1 76 ? 19.375 -16.906 11.242 1 95.06 76 ASN A C 1
ATOM 588 O O . ASN A 1 76 ? 19.703 -17.156 10.078 1 95.06 76 ASN A O 1
ATOM 592 N N . PRO A 1 77 ? 19.062 -17.781 12.078 1 92.81 77 PRO A N 1
ATOM 593 C CA . PRO A 1 77 ? 19.281 -19.188 11.727 1 92.81 77 PRO A CA 1
ATOM 594 C C . PRO A 1 77 ? 18.344 -19.672 10.633 1 92.81 77 PRO A C 1
ATOM 596 O O . PRO A 1 77 ? 18.609 -20.719 10.008 1 92.81 77 PRO A O 1
ATOM 599 N N . ARG A 1 78 ? 17.266 -19 10.312 1 93.31 78 ARG A N 1
ATOM 600 C CA . ARG A 1 78 ? 16.25 -19.469 9.367 1 93.31 78 ARG A CA 1
ATOM 601 C C . ARG A 1 78 ? 16.797 -19.453 7.938 1 93.31 78 ARG A C 1
ATOM 603 O O . ARG A 1 78 ? 16.281 -20.172 7.07 1 93.31 78 ARG A O 1
ATOM 610 N N . VAL A 1 79 ? 17.828 -18.734 7.723 1 95.88 79 VAL A N 1
ATOM 611 C CA . VAL A 1 79 ? 18.359 -18.578 6.375 1 95.88 79 VAL A CA 1
ATOM 612 C C . VAL A 1 79 ? 18.969 -19.891 5.891 1 95.88 79 VAL A C 1
ATOM 614 O O . VAL A 1 79 ? 18.906 -20.203 4.699 1 95.88 79 VAL A O 1
ATOM 617 N N . SER A 1 80 ? 19.547 -20.672 6.852 1 96.81 80 SER A N 1
ATOM 618 C CA . SER A 1 80 ? 20.219 -21.906 6.477 1 96.81 80 SER A CA 1
ATOM 619 C C . SER A 1 80 ? 19.266 -23.094 6.547 1 96.81 80 SER A C 1
ATOM 621 O O . SER A 1 80 ? 19.562 -24.172 6.027 1 96.81 80 SER A O 1
ATOM 623 N N . GLU A 1 81 ? 18.062 -22.922 7.082 1 95.12 81 GLU A N 1
ATOM 624 C CA . GLU A 1 81 ? 17.094 -23.984 7.242 1 95.12 81 GLU A CA 1
ATOM 625 C C . GLU A 1 81 ? 16.5 -24.406 5.898 1 95.12 81 GLU A C 1
ATOM 627 O O . GLU A 1 81 ? 16.594 -23.672 4.918 1 95.12 81 GLU A O 1
ATOM 632 N N . PRO A 1 82 ? 15.922 -25.656 5.816 1 94.81 82 PRO A N 1
ATOM 633 C CA . PRO A 1 82 ? 15.258 -26.078 4.578 1 94.81 82 PRO A CA 1
ATOM 634 C C . PRO A 1 82 ? 14.172 -25.094 4.133 1 94.81 82 PRO A C 1
ATOM 636 O O . PRO A 1 82 ? 13.523 -24.469 4.969 1 94.81 82 PRO A O 1
ATOM 639 N N . LEU A 1 83 ? 14.07 -24.984 2.844 1 95.19 83 LEU A N 1
ATOM 640 C CA . LEU A 1 83 ? 12.977 -24.188 2.289 1 95.19 83 LEU A CA 1
ATOM 641 C C . LEU A 1 83 ? 11.633 -24.766 2.697 1 95.19 83 LEU A C 1
ATOM 643 O O . LEU A 1 83 ? 11.547 -25.906 3.137 1 95.19 83 LEU A O 1
ATOM 647 N N . PRO A 1 84 ? 10.602 -24 2.613 1 91.62 84 PRO A N 1
ATOM 648 C CA . PRO A 1 84 ? 9.297 -24.5 3.068 1 91.62 84 PRO A CA 1
ATOM 649 C C . PRO A 1 84 ? 8.688 -25.516 2.111 1 91.62 84 PRO A C 1
ATOM 651 O O . PRO A 1 84 ? 8.875 -25.422 0.895 1 91.62 84 PRO A O 1
ATOM 654 N N . LEU A 1 85 ? 7.984 -26.5 2.719 1 92.38 85 LEU A N 1
ATOM 655 C CA . LEU A 1 85 ? 7.094 -27.359 1.94 1 92.38 85 LEU A CA 1
ATOM 656 C C . LEU A 1 85 ? 5.809 -26.609 1.578 1 92.38 85 LEU A C 1
ATOM 658 O O . LEU A 1 85 ? 5.066 -26.188 2.463 1 92.38 85 LEU A O 1
ATOM 662 N N . LEU A 1 86 ? 5.508 -26.375 0.391 1 89.94 86 LEU A N 1
ATOM 663 C CA . LEU A 1 86 ? 4.426 -25.484 -0.046 1 89.94 86 LEU A CA 1
ATOM 664 C C . LEU A 1 86 ? 3.066 -26.141 0.208 1 89.94 86 LEU A C 1
ATOM 666 O O . LEU A 1 86 ? 2.133 -25.469 0.659 1 89.94 86 LEU A O 1
ATOM 670 N N . ILE A 1 87 ? 2.889 -27.406 -0.087 1 89 87 ILE A N 1
ATOM 671 C CA . ILE A 1 87 ? 1.574 -28.031 0.032 1 89 87 ILE A CA 1
ATOM 672 C C . ILE A 1 87 ? 1.682 -29.312 0.858 1 89 87 ILE A C 1
ATOM 674 O O . ILE A 1 87 ? 1.716 -30.422 0.306 1 89 87 ILE A O 1
ATOM 678 N N . PRO A 1 88 ? 1.687 -29.172 2.098 1 87.81 88 PRO A N 1
ATOM 679 C CA . PRO A 1 88 ? 1.699 -30.375 2.928 1 87.81 88 PRO A CA 1
ATOM 680 C C . PRO A 1 88 ? 0.471 -31.25 2.709 1 87.81 88 PRO A C 1
ATOM 682 O O . PRO A 1 88 ? -0.62 -30.75 2.443 1 87.81 88 PRO A O 1
ATOM 685 N N . HIS A 1 89 ? 0.628 -32.469 2.779 1 90.31 89 HIS A N 1
ATOM 686 C CA . HIS A 1 89 ? -0.426 -33.469 2.602 1 90.31 89 HIS A CA 1
ATOM 687 C C . HIS A 1 89 ? -0.175 -34.688 3.465 1 90.31 89 HIS A C 1
ATOM 689 O O . HIS A 1 89 ? 0.968 -35.125 3.607 1 90.31 89 HIS A O 1
ATOM 695 N N . PRO A 1 90 ? -1.225 -35.281 4.004 1 89.75 90 PRO A N 1
ATOM 696 C CA . PRO A 1 90 ? -1.042 -36.438 4.883 1 89.75 90 PRO A CA 1
ATOM 697 C C . PRO A 1 90 ? -0.402 -37.625 4.168 1 89.75 90 PRO A C 1
ATOM 699 O O . PRO A 1 90 ? 0.316 -38.406 4.793 1 89.75 90 PRO A O 1
ATOM 702 N N . ALA A 1 91 ? -0.625 -37.75 2.875 1 96.06 91 ALA A N 1
ATOM 703 C CA . ALA A 1 91 ? -0.09 -38.906 2.117 1 96.06 91 ALA A CA 1
ATOM 704 C C . ALA A 1 91 ? 1.403 -38.719 1.857 1 96.06 91 ALA A C 1
ATOM 706 O O . ALA A 1 91 ? 2.09 -39.688 1.485 1 96.06 91 ALA A O 1
ATOM 707 N N . LEU A 1 92 ? 1.895 -37.531 1.98 1 96.5 92 LEU A N 1
ATOM 708 C CA . LEU A 1 92 ? 3.324 -37.281 1.895 1 96.5 92 LEU A CA 1
ATOM 709 C C . LEU A 1 92 ? 4.012 -37.562 3.227 1 96.5 92 LEU A C 1
ATOM 711 O O . LEU A 1 92 ? 4.191 -36.625 4.039 1 96.5 92 LEU A O 1
ATOM 715 N N . HIS A 1 93 ? 4.5 -38.75 3.471 1 96.12 93 HIS A N 1
ATOM 716 C CA . HIS A 1 93 ? 4.941 -39.188 4.793 1 96.12 93 HIS A CA 1
ATOM 717 C C . HIS A 1 93 ? 6.434 -38.938 4.98 1 96.12 93 HIS A C 1
ATOM 719 O O . HIS A 1 93 ? 6.938 -38.969 6.105 1 96.12 93 HIS A O 1
ATOM 725 N N . ALA A 1 94 ? 7.168 -38.688 3.879 1 97.56 94 ALA A N 1
ATOM 726 C CA . ALA A 1 94 ? 8.594 -38.406 3.982 1 97.56 94 ALA A CA 1
ATOM 727 C C . ALA A 1 94 ? 8.961 -37.156 3.17 1 97.56 94 ALA A C 1
ATOM 729 O O . ALA A 1 94 ? 9.773 -37.219 2.244 1 97.56 94 ALA A O 1
ATOM 730 N N . PRO A 1 95 ? 8.406 -36 3.535 1 95.81 95 PRO A N 1
ATOM 731 C CA . PRO A 1 95 ? 8.711 -34.781 2.789 1 95.81 95 PRO A CA 1
ATOM 732 C C . PRO A 1 95 ? 10.172 -34.375 2.922 1 95.81 95 PRO A C 1
ATOM 734 O O . PRO A 1 95 ? 10.75 -34.469 4.008 1 95.81 95 PRO A O 1
ATOM 737 N N . ARG A 1 96 ? 10.836 -34.062 1.817 1 96.38 96 ARG A N 1
ATOM 738 C CA . ARG A 1 96 ? 12.18 -33.5 1.785 1 96.38 96 ARG A CA 1
ATOM 739 C C . ARG A 1 96 ? 12.242 -32.281 0.906 1 96.38 96 ARG A C 1
ATOM 741 O O . ARG A 1 96 ? 11.719 -32.281 -0.212 1 96.38 96 ARG A O 1
ATOM 748 N N . VAL A 1 97 ? 12.727 -31.203 1.417 1 94.81 97 VAL A N 1
ATOM 749 C CA . VAL A 1 97 ? 12.93 -29.969 0.653 1 94.81 97 VAL A CA 1
ATOM 750 C C . VAL A 1 97 ? 14.383 -29.516 0.764 1 94.81 97 VAL A C 1
ATOM 752 O O . VAL A 1 97 ? 15.07 -29.844 1.735 1 94.81 97 VAL A O 1
ATOM 755 N N . ASN A 1 98 ? 14.82 -28.797 -0.218 1 94.38 98 ASN A N 1
ATOM 756 C CA . ASN A 1 98 ? 16.219 -28.375 -0.265 1 94.38 98 ASN A CA 1
ATOM 757 C C . ASN A 1 98 ? 16.484 -27.219 0.693 1 94.38 98 ASN A C 1
ATOM 759 O O . ASN A 1 98 ? 15.562 -26.5 1.086 1 94.38 98 ASN A O 1
ATOM 763 N N . THR A 1 99 ? 17.781 -27.172 1.102 1 97.12 99 THR A N 1
ATOM 764 C CA . THR A 1 99 ? 18.312 -25.953 1.715 1 97.12 99 THR A CA 1
ATOM 765 C C . THR A 1 99 ? 18.797 -24.984 0.648 1 97.12 99 THR A C 1
ATOM 767 O O . THR A 1 99 ? 18.953 -25.359 -0.517 1 97.12 99 THR A O 1
ATOM 770 N N . PRO A 1 100 ? 18.953 -23.703 0.979 1 97.88 100 PRO A N 1
ATOM 771 C CA . PRO A 1 100 ? 19.375 -22.734 -0.042 1 97.88 100 PRO A CA 1
ATOM 772 C C . PRO A 1 100 ? 20.703 -23.109 -0.688 1 97.88 100 PRO A C 1
ATOM 774 O O . PRO A 1 100 ? 20.891 -22.891 -1.889 1 97.88 100 PRO A O 1
ATOM 777 N N . LEU A 1 101 ? 21.641 -23.562 0.078 1 98.56 101 LEU A N 1
ATOM 778 C CA . LEU A 1 101 ? 22.859 -24.219 -0.377 1 98.56 101 LEU A CA 1
ATOM 779 C C . LEU A 1 101 ? 22.938 -25.641 0.182 1 98.56 101 LEU A C 1
ATOM 781 O O . LEU A 1 101 ? 22.469 -25.906 1.288 1 98.56 101 LEU A O 1
ATOM 785 N N . ALA A 1 102 ? 23.516 -26.547 -0.618 1 97.75 102 ALA A N 1
ATOM 786 C CA . ALA A 1 102 ? 23.562 -27.953 -0.222 1 97.75 102 ALA A CA 1
ATOM 787 C C . ALA A 1 102 ? 24.234 -28.125 1.134 1 97.75 102 ALA A C 1
ATOM 789 O O . ALA A 1 102 ? 25.344 -27.609 1.352 1 97.75 102 ALA A O 1
ATOM 790 N N . GLU A 1 103 ? 23.562 -28.781 2.02 1 95.62 103 GLU A N 1
ATOM 791 C CA . GLU A 1 103 ? 24.094 -29.078 3.35 1 95.62 103 GLU A CA 1
ATOM 792 C C . GLU A 1 103 ? 24.719 -30.469 3.391 1 95.62 103 GLU A C 1
ATOM 794 O O . GLU A 1 103 ? 24.047 -31.469 3.646 1 95.62 103 GLU A O 1
ATOM 799 N N . GLY A 1 104 ? 25.953 -30.578 3.148 1 95.38 104 GLY A N 1
ATOM 800 C CA . GLY A 1 104 ? 26.719 -31.781 3.365 1 95.38 104 GLY A CA 1
ATOM 801 C C . GLY A 1 104 ? 26.594 -32.781 2.236 1 95.38 104 GLY A C 1
ATOM 802 O O . GLY A 1 104 ? 27.531 -33.531 1.957 1 95.38 104 GLY A O 1
ATOM 803 N N . VAL A 1 105 ? 25.406 -32.875 1.591 1 97.62 105 VAL A N 1
ATOM 804 C CA . VAL A 1 105 ? 25.219 -33.875 0.539 1 97.62 105 VAL A CA 1
ATOM 805 C C . VAL A 1 105 ? 24.484 -33.25 -0.639 1 97.62 105 VAL A C 1
ATOM 807 O O . VAL A 1 105 ? 23.469 -32.562 -0.454 1 97.62 105 VAL A O 1
ATOM 810 N N . ALA A 1 106 ? 25.047 -33.375 -1.827 1 98.25 106 ALA A N 1
ATOM 811 C CA . ALA A 1 106 ? 24.328 -33.062 -3.059 1 98.25 106 ALA A CA 1
ATOM 812 C C . ALA A 1 106 ? 23.531 -34.25 -3.568 1 98.25 106 ALA A C 1
ATOM 814 O O . ALA A 1 106 ? 24.031 -35.375 -3.557 1 98.25 106 ALA A O 1
ATOM 815 N N . ARG A 1 107 ? 22.359 -34.062 -4.082 1 98.38 107 ARG A N 1
ATOM 816 C CA . ARG A 1 107 ? 21.484 -35.188 -4.375 1 98.38 107 ARG A CA 1
ATOM 817 C C . ARG A 1 107 ? 21.016 -35.156 -5.828 1 98.38 107 ARG A C 1
ATOM 819 O O . ARG A 1 107 ? 20.141 -35.938 -6.223 1 98.38 107 ARG A O 1
ATOM 826 N N . HIS A 1 108 ? 21.422 -34.344 -6.641 1 97.94 108 HIS A N 1
ATOM 827 C CA . HIS A 1 108 ? 21.328 -34.375 -8.094 1 97.94 108 HIS A CA 1
ATOM 828 C C . HIS A 1 108 ? 22.391 -33.469 -8.727 1 97.94 108 HIS A C 1
ATOM 830 O O . HIS A 1 108 ? 22.891 -32.562 -8.07 1 97.94 108 HIS A O 1
ATOM 836 N N . VAL A 1 109 ? 22.734 -33.688 -9.977 1 97.94 109 VAL A N 1
ATOM 837 C CA . VAL A 1 109 ? 23.609 -32.812 -10.727 1 97.94 109 VAL A CA 1
ATOM 838 C C . VAL A 1 109 ? 22.984 -31.406 -10.797 1 97.94 109 VAL A C 1
ATOM 840 O O . VAL A 1 109 ? 21.797 -31.266 -11.086 1 97.94 109 VAL A O 1
ATOM 843 N N . GLY A 1 110 ? 23.75 -30.375 -10.453 1 97.5 110 GLY A N 1
ATOM 844 C CA . GLY A 1 110 ? 23.25 -29.016 -10.602 1 97.5 110 GLY A CA 1
ATOM 845 C C . GLY A 1 110 ? 22.844 -28.391 -9.281 1 97.5 110 GLY A C 1
ATOM 846 O O . GLY A 1 110 ? 22.562 -27.188 -9.219 1 97.5 110 GLY A O 1
ATOM 847 N N . GLU A 1 111 ? 22.797 -29.141 -8.156 1 97.88 111 GLU A N 1
ATOM 848 C CA . GLU A 1 111 ? 22.469 -28.547 -6.855 1 97.88 111 GLU A CA 1
ATOM 849 C C . GLU A 1 111 ? 23.531 -27.547 -6.426 1 97.88 111 GLU A C 1
ATOM 851 O O . GLU A 1 111 ? 24.734 -27.781 -6.605 1 97.88 111 GLU A O 1
ATOM 856 N N . ALA A 1 112 ? 23.141 -26.391 -5.934 1 98.25 112 ALA A N 1
ATOM 857 C CA . ALA A 1 112 ? 24.062 -25.281 -5.609 1 98.25 112 ALA A CA 1
ATOM 858 C C . ALA A 1 112 ? 24.859 -25.594 -4.352 1 98.25 112 ALA A C 1
ATOM 860 O O . ALA A 1 112 ? 24.297 -25.984 -3.328 1 98.25 112 ALA A O 1
ATOM 861 N N . VAL A 1 113 ? 26.156 -25.375 -4.43 1 98.75 113 VAL A N 1
ATOM 862 C CA . VAL A 1 113 ? 27.062 -25.688 -3.326 1 98.75 113 VAL A CA 1
ATOM 863 C C . VAL A 1 113 ? 27.672 -24.406 -2.773 1 98.75 113 VAL A C 1
ATOM 865 O O . VAL A 1 113 ? 27.797 -24.234 -1.558 1 98.75 113 VAL A O 1
ATOM 868 N N . VAL A 1 114 ? 28.109 -23.484 -3.643 1 98.75 114 VAL A N 1
ATOM 869 C CA . VAL A 1 114 ? 28.75 -22.219 -3.262 1 98.75 114 VAL A CA 1
ATOM 870 C C . VAL A 1 114 ? 28.109 -21.062 -4.027 1 98.75 114 VAL A C 1
ATOM 872 O O . VAL A 1 114 ? 27.812 -21.188 -5.219 1 98.75 114 VAL A O 1
ATOM 875 N N . MET A 1 115 ? 27.797 -19.969 -3.352 1 98.88 115 MET A N 1
ATOM 876 C CA . MET A 1 115 ? 27.344 -18.734 -3.984 1 98.88 115 MET A CA 1
ATOM 877 C C . MET A 1 115 ? 28.484 -17.734 -4.074 1 98.88 115 MET A C 1
ATOM 879 O O . MET A 1 115 ? 29.172 -17.469 -3.084 1 98.88 115 MET A O 1
ATOM 883 N N . VAL A 1 116 ? 28.719 -17.141 -5.242 1 98.94 116 VAL A N 1
ATOM 884 C CA . VAL A 1 116 ? 29.766 -16.156 -5.477 1 98.94 116 VAL A CA 1
ATOM 885 C C . VAL A 1 116 ? 29.141 -14.836 -5.91 1 98.94 116 VAL A C 1
ATOM 887 O O . VAL A 1 116 ? 28.281 -14.805 -6.797 1 98.94 116 VAL A O 1
ATOM 890 N N . VAL A 1 117 ? 29.438 -13.797 -5.23 1 98.88 117 VAL A N 1
ATOM 891 C CA . VAL A 1 117 ? 28.984 -12.453 -5.57 1 98.88 117 VAL A CA 1
ATOM 892 C C . VAL A 1 117 ? 30.141 -11.633 -6.109 1 98.88 117 VAL A C 1
ATOM 894 O O . VAL A 1 117 ? 31.219 -11.586 -5.496 1 98.88 117 VAL A O 1
ATOM 897 N N . ALA A 1 118 ? 30 -10.961 -7.227 1 98.81 118 ALA A N 1
ATOM 898 C CA . ALA A 1 118 ? 31.047 -10.172 -7.848 1 98.81 118 ALA A CA 1
ATOM 899 C C . ALA A 1 118 ? 30.484 -8.938 -8.531 1 98.81 118 ALA A C 1
ATOM 901 O O . ALA A 1 118 ? 29.266 -8.711 -8.516 1 98.81 118 ALA A O 1
ATOM 902 N N . THR A 1 119 ? 31.328 -8.18 -9.164 1 98.19 119 THR A N 1
ATOM 903 C CA . THR A 1 119 ? 30.953 -6.906 -9.773 1 98.19 119 THR A CA 1
ATOM 904 C C . THR A 1 119 ? 30.109 -7.133 -11.023 1 98.19 119 THR A C 1
ATOM 906 O O . THR A 1 119 ? 29.312 -6.273 -11.398 1 98.19 119 THR A O 1
ATOM 909 N N . ASP A 1 120 ? 30.359 -8.211 -11.664 1 97.06 120 ASP A N 1
ATOM 910 C CA . ASP A 1 120 ? 29.531 -8.602 -12.797 1 97.06 120 ASP A CA 1
ATOM 911 C C . ASP A 1 120 ? 29.531 -10.117 -12.969 1 97.06 120 ASP A C 1
ATOM 913 O O . ASP A 1 120 ? 30.234 -10.836 -12.266 1 97.06 120 ASP A O 1
ATOM 917 N N . ARG A 1 121 ? 28.75 -10.578 -13.891 1 97.06 121 ARG A N 1
ATOM 918 C CA . ARG A 1 121 ? 28.516 -12.008 -14.055 1 97.06 121 ARG A CA 1
ATOM 919 C C . ARG A 1 121 ? 29.766 -12.727 -14.562 1 97.06 121 ARG A C 1
ATOM 921 O O . ARG A 1 121 ? 30.031 -13.867 -14.188 1 97.06 121 ARG A O 1
ATOM 928 N N . TYR A 1 122 ? 30.578 -12.086 -15.398 1 97.62 122 TYR A N 1
ATOM 929 C CA . TYR A 1 122 ? 31.781 -12.695 -15.945 1 97.62 122 TYR A CA 1
ATOM 930 C C . TYR A 1 122 ? 32.812 -12.945 -14.852 1 97.62 122 TYR A C 1
ATOM 932 O O . TYR A 1 122 ? 33.406 -14.023 -14.773 1 97.62 122 TYR A O 1
ATOM 940 N N . VAL A 1 123 ? 32.906 -11.945 -14 1 98.25 123 VAL A N 1
ATOM 941 C CA . VAL A 1 123 ? 33.844 -12.055 -12.891 1 98.25 123 VAL A CA 1
ATOM 942 C C . VAL A 1 123 ? 33.375 -13.133 -11.914 1 98.25 123 VAL A C 1
ATOM 944 O O . VAL A 1 123 ? 34.188 -13.906 -11.391 1 98.25 123 VAL A O 1
ATOM 947 N N . ALA A 1 124 ? 32.125 -13.172 -11.617 1 98.56 124 ALA A N 1
ATOM 948 C CA . ALA A 1 124 ? 31.562 -14.18 -10.719 1 98.56 124 ALA A CA 1
ATOM 949 C C . ALA A 1 124 ? 31.844 -15.586 -11.234 1 98.56 124 ALA A C 1
ATOM 951 O O . ALA A 1 124 ? 32.188 -16.484 -10.469 1 98.56 124 ALA A O 1
ATOM 952 N N . GLU A 1 125 ? 31.656 -15.797 -12.547 1 98.31 125 GLU A N 1
ATOM 953 C CA . GLU A 1 125 ? 31.891 -17.109 -13.156 1 98.31 125 GLU A CA 1
ATOM 954 C C . GLU A 1 125 ? 33.375 -17.469 -13.117 1 98.31 125 GLU A C 1
ATOM 956 O O . GLU A 1 125 ? 33.719 -18.625 -12.891 1 98.31 125 GLU A O 1
ATOM 961 N N . ASP A 1 126 ? 34.219 -16.469 -13.359 1 98.31 126 ASP A N 1
ATOM 962 C CA . ASP A 1 126 ? 35.656 -16.703 -13.25 1 98.31 126 ASP A CA 1
ATOM 963 C C . ASP A 1 126 ? 36.031 -17.172 -11.844 1 98.31 126 ASP A C 1
ATOM 965 O O . ASP A 1 126 ? 36.844 -18.094 -11.688 1 98.31 126 ASP A O 1
ATOM 969 N N . ALA A 1 127 ? 35.469 -16.531 -10.891 1 98.69 127 ALA A N 1
ATOM 970 C CA . ALA A 1 127 ? 35.719 -16.922 -9.5 1 98.69 127 ALA A CA 1
ATOM 971 C C . ALA A 1 127 ? 35.219 -18.328 -9.211 1 98.69 127 ALA A C 1
ATOM 973 O O . ALA A 1 127 ? 35.906 -19.109 -8.531 1 98.69 127 ALA A O 1
ATOM 974 N N . CYS A 1 128 ? 34.094 -18.688 -9.672 1 98.62 128 CYS A N 1
ATOM 975 C CA . CYS A 1 128 ? 33.531 -20.016 -9.484 1 98.62 128 CYS A CA 1
ATOM 976 C C . CYS A 1 128 ? 34.469 -21.094 -10.031 1 98.62 128 CYS A C 1
ATOM 978 O O . CYS A 1 128 ? 34.656 -22.141 -9.414 1 98.62 128 CYS A O 1
ATOM 980 N N . GLU A 1 129 ? 35.094 -20.812 -11.148 1 98.06 129 GLU A N 1
ATOM 981 C CA . GLU A 1 129 ? 35.969 -21.781 -11.82 1 98.06 129 GLU A CA 1
ATOM 982 C C . GLU A 1 129 ? 37.219 -22.062 -10.992 1 98.06 129 GLU A C 1
ATOM 984 O O . GLU A 1 129 ? 37.875 -23.094 -11.188 1 98.06 129 GLU A O 1
ATOM 989 N N . ARG A 1 130 ? 37.469 -21.188 -10.062 1 98.38 130 ARG A N 1
ATOM 990 C CA . ARG A 1 130 ? 38.688 -21.328 -9.273 1 98.38 130 ARG A CA 1
ATOM 991 C C . ARG A 1 130 ? 38.406 -22 -7.934 1 98.38 130 ARG A C 1
ATOM 993 O O . ARG A 1 130 ? 39.312 -22.281 -7.168 1 98.38 130 ARG A O 1
ATOM 1000 N N . ILE A 1 131 ? 37.188 -22.234 -7.645 1 98.75 131 ILE A N 1
ATOM 1001 C CA . ILE A 1 131 ? 36.812 -22.891 -6.398 1 98.75 131 ILE A CA 1
ATOM 1002 C C . ILE A 1 131 ? 36.875 -24.406 -6.57 1 98.75 131 ILE A C 1
ATOM 1004 O O . ILE A 1 131 ? 36.344 -24.953 -7.543 1 98.75 131 ILE A O 1
ATOM 1008 N N . VAL A 1 132 ? 37.531 -25.062 -5.652 1 98.38 132 VAL A N 1
ATOM 1009 C CA . VAL A 1 132 ? 37.656 -26.516 -5.707 1 98.38 132 VAL A CA 1
ATOM 1010 C C . VAL A 1 132 ? 36.844 -27.141 -4.598 1 98.38 132 VAL A C 1
ATOM 1012 O O . VAL A 1 132 ? 37.031 -26.859 -3.416 1 98.38 132 VAL A O 1
ATOM 1015 N N . VAL A 1 133 ? 35.906 -28.016 -4.996 1 98.62 133 VAL A N 1
ATOM 1016 C CA . VAL A 1 133 ? 35.094 -28.75 -4.035 1 98.62 133 VAL A CA 1
ATOM 1017 C C . VAL A 1 133 ? 35.5 -30.219 -4.035 1 98.62 133 VAL A C 1
ATOM 1019 O O . VAL A 1 133 ? 35.594 -30.859 -5.09 1 98.62 133 VAL A O 1
ATOM 1022 N N . GLU A 1 134 ? 35.812 -30.766 -2.891 1 98.38 134 GLU A N 1
ATOM 1023 C CA . GLU A 1 134 ? 36.094 -32.188 -2.727 1 98.38 134 GLU A CA 1
ATOM 1024 C C . GLU A 1 134 ? 34.844 -32.969 -2.416 1 98.38 134 GLU A C 1
ATOM 1026 O O . GLU A 1 134 ? 34.094 -32.625 -1.488 1 98.38 134 GLU A O 1
ATOM 1031 N N . TYR A 1 135 ? 34.625 -34.094 -3.285 1 98.5 135 TYR A N 1
ATOM 1032 C CA . TYR A 1 135 ? 33.406 -34.875 -3.135 1 98.5 135 TYR A CA 1
ATOM 1033 C C . TYR A 1 135 ? 33.75 -36.312 -2.787 1 98.5 135 TYR A C 1
ATOM 1035 O O . TYR A 1 135 ? 34.781 -36.844 -3.184 1 98.5 135 TYR A O 1
ATOM 1043 N N . ASP A 1 136 ? 32.969 -37 -1.988 1 98.56 136 ASP A N 1
ATOM 1044 C CA . ASP A 1 136 ? 32.812 -38.438 -1.896 1 98.56 136 ASP A CA 1
ATOM 1045 C C . ASP A 1 136 ? 31.594 -38.938 -2.67 1 98.56 136 ASP A C 1
ATOM 1047 O O . ASP A 1 136 ? 30.469 -38.844 -2.18 1 98.56 136 ASP A O 1
ATOM 1051 N N . VAL A 1 137 ? 31.828 -39.406 -3.904 1 98.38 137 VAL A N 1
ATOM 1052 C CA . VAL A 1 137 ? 30.734 -39.75 -4.816 1 98.38 137 VAL A CA 1
ATOM 1053 C C . VAL A 1 137 ? 30.031 -41 -4.32 1 98.38 137 VAL A C 1
ATOM 1055 O O . VAL A 1 137 ? 30.672 -42 -3.998 1 98.38 137 VAL A O 1
ATOM 1058 N N . LEU A 1 138 ? 28.766 -41.031 -4.238 1 98.25 138 LEU A N 1
ATOM 1059 C CA . LEU A 1 138 ? 27.906 -42.125 -3.771 1 98.25 138 LEU A CA 1
ATOM 1060 C C . LEU A 1 138 ? 27.125 -42.719 -4.926 1 98.25 138 LEU A C 1
ATOM 1062 O O . LEU A 1 138 ? 26.922 -42.062 -5.957 1 98.25 138 LEU A O 1
ATOM 1066 N N . PRO A 1 139 ? 26.703 -44 -4.824 1 97.31 139 PRO A N 1
ATOM 1067 C CA . PRO A 1 139 ? 25.875 -44.562 -5.883 1 97.31 139 PRO A CA 1
ATOM 1068 C C . PRO A 1 139 ? 24.531 -43.844 -6.023 1 97.31 139 PRO A C 1
ATOM 1070 O O . PRO A 1 139 ? 23.828 -43.656 -5.031 1 97.31 139 PRO A O 1
ATOM 1073 N N . PRO A 1 140 ? 24.156 -43.5 -7.207 1 98.31 140 PRO A N 1
ATOM 1074 C CA . PRO A 1 140 ? 22.891 -42.781 -7.402 1 98.31 140 PRO A CA 1
ATOM 1075 C C . PRO A 1 140 ? 21.719 -43.719 -7.66 1 98.31 140 PRO A C 1
ATOM 1077 O O . PRO A 1 140 ? 21.906 -44.875 -8.055 1 98.31 140 PRO A O 1
ATOM 1080 N N . VAL A 1 141 ? 20.547 -43.312 -7.34 1 98.5 141 VAL A N 1
ATOM 1081 C CA . VAL A 1 141 ? 19.266 -43.906 -7.738 1 98.5 141 VAL A CA 1
ATOM 1082 C C . VAL A 1 141 ? 18.719 -43.219 -8.977 1 98.5 141 VAL A C 1
ATOM 1084 O O . VAL A 1 141 ? 18.312 -42.062 -8.898 1 98.5 141 VAL A O 1
ATOM 1087 N N . VAL A 1 142 ? 18.719 -43.875 -10.172 1 97.38 142 VAL A N 1
ATOM 1088 C CA . VAL A 1 142 ? 18.297 -43.219 -11.398 1 97.38 142 VAL A CA 1
ATOM 1089 C C . VAL A 1 142 ? 17.141 -44 -12.039 1 97.38 142 VAL A C 1
ATOM 1091 O O . VAL A 1 142 ? 17.297 -45.156 -12.414 1 97.38 142 VAL A O 1
ATOM 1094 N N . GLY A 1 143 ? 15.984 -43.312 -12.094 1 94.94 143 GLY A N 1
ATOM 1095 C CA . GLY A 1 143 ? 14.812 -43.875 -12.727 1 94.94 143 GLY A CA 1
ATOM 1096 C C . GLY A 1 143 ? 13.906 -44.625 -11.758 1 94.94 143 GLY A C 1
ATOM 1097 O O . GLY A 1 143 ? 14.344 -45 -10.664 1 94.94 143 GLY A O 1
ATOM 1098 N N . ILE A 1 144 ? 12.703 -44.906 -12.172 1 97.19 144 ILE A N 1
ATOM 1099 C CA . ILE A 1 144 ? 11.648 -45.469 -11.344 1 97.19 144 ILE A CA 1
ATOM 1100 C C . ILE A 1 144 ? 12.016 -46.906 -10.984 1 97.19 144 ILE A C 1
ATOM 1102 O O . ILE A 1 144 ? 11.914 -47.312 -9.82 1 97.19 144 ILE A O 1
ATOM 1106 N N . PRO A 1 145 ? 12.5 -47.719 -11.906 1 97.06 145 PRO A N 1
ATOM 1107 C CA . PRO A 1 145 ? 12.836 -49.094 -11.539 1 97.06 145 PRO A CA 1
ATOM 1108 C C . PRO A 1 145 ? 13.875 -49.188 -10.43 1 97.06 145 PRO A C 1
ATOM 1110 O O . PRO A 1 145 ? 13.719 -49.969 -9.492 1 97.06 145 PRO A O 1
ATOM 1113 N N . ALA A 1 146 ? 14.922 -48.344 -10.602 1 97.62 146 ALA A N 1
ATOM 1114 C CA . ALA A 1 146 ? 15.961 -48.344 -9.578 1 97.62 146 ALA A CA 1
ATOM 1115 C C . ALA A 1 146 ? 15.398 -47.875 -8.234 1 97.62 146 ALA A C 1
ATOM 1117 O O . ALA A 1 146 ? 15.812 -48.375 -7.18 1 97.62 146 ALA A O 1
ATOM 1118 N N . ALA A 1 147 ? 14.547 -46.938 -8.273 1 98.19 147 ALA A N 1
ATOM 1119 C CA . ALA A 1 147 ? 13.922 -46.438 -7.059 1 98.19 147 ALA A CA 1
ATOM 1120 C C . ALA A 1 147 ? 13.086 -47.5 -6.383 1 98.19 147 ALA A C 1
ATOM 1122 O O . ALA A 1 147 ? 13.078 -47.625 -5.152 1 98.19 147 ALA A O 1
ATOM 1123 N N . ILE A 1 148 ? 12.352 -48.281 -7.148 1 97.94 148 ILE A N 1
ATOM 1124 C CA . ILE A 1 148 ? 11.523 -49.375 -6.637 1 97.94 148 ILE A CA 1
ATOM 1125 C C . ILE A 1 148 ? 12.406 -50.438 -6 1 97.94 148 ILE A C 1
ATOM 1127 O O . ILE A 1 148 ? 12.094 -50.969 -4.922 1 97.94 148 ILE A O 1
ATOM 1131 N N . GLU A 1 149 ? 13.469 -50.719 -6.711 1 97.75 149 GLU A N 1
ATOM 1132 C CA . GLU A 1 149 ? 14.383 -51.75 -6.199 1 97.75 149 GLU A CA 1
ATOM 1133 C C . GLU A 1 149 ? 14.984 -51.312 -4.863 1 97.75 149 GLU A C 1
ATOM 1135 O O . GLU A 1 149 ? 15.242 -52.156 -3.998 1 97.75 149 GLU A O 1
ATOM 1140 N N . ALA A 1 150 ? 15.352 -50.094 -4.742 1 97.81 150 ALA A N 1
ATOM 1141 C CA . ALA A 1 150 ? 15.828 -49.438 -3.521 1 97.81 150 ALA A CA 1
ATOM 1142 C C . ALA A 1 150 ? 17.141 -50.062 -3.043 1 97.81 150 ALA A C 1
ATOM 1144 O O . ALA A 1 150 ? 17.359 -50.219 -1.839 1 97.81 150 ALA A O 1
ATOM 1145 N N . SER A 1 151 ? 18.016 -50.469 -3.943 1 97.25 151 SER A N 1
ATOM 1146 C CA . SER A 1 151 ? 19.344 -50.938 -3.572 1 97.25 151 SER A CA 1
ATOM 1147 C C . SER A 1 151 ? 20.172 -49.781 -2.986 1 97.25 151 SER A C 1
ATOM 1149 O O . SER A 1 151 ? 21.109 -50 -2.227 1 97.25 151 SER A O 1
ATOM 1151 N N . HIS A 1 152 ? 19.875 -48.656 -3.379 1 97.5 152 HIS A N 1
ATOM 1152 C CA . HIS A 1 152 ? 20.453 -47.406 -2.861 1 97.5 152 HIS A CA 1
ATOM 1153 C C . HIS A 1 152 ? 19.359 -46.438 -2.436 1 97.5 152 HIS A C 1
ATOM 1155 O O . HIS A 1 152 ? 18.188 -46.625 -2.779 1 97.5 152 HIS A O 1
ATOM 1161 N N . ARG A 1 153 ? 19.812 -45.5 -1.584 1 97.62 153 ARG A N 1
ATOM 1162 C CA . ARG A 1 153 ? 18.875 -44.531 -1.031 1 97.62 153 ARG A CA 1
ATOM 1163 C C . ARG A 1 153 ? 19.234 -43.094 -1.438 1 97.62 153 ARG A C 1
ATOM 1165 O O . ARG A 1 153 ? 20.406 -42.719 -1.39 1 97.62 153 ARG A O 1
ATOM 1172 N N . VAL A 1 154 ? 18.25 -42.375 -1.88 1 98.25 154 VAL A N 1
ATOM 1173 C CA . VAL A 1 154 ? 18.469 -40.969 -2.176 1 98.25 154 VAL A CA 1
ATOM 1174 C C . VAL A 1 154 ? 18.688 -40.188 -0.876 1 98.25 154 VAL A C 1
ATOM 1176 O O . VAL A 1 154 ? 19.578 -39.344 -0.789 1 98.25 154 VAL A O 1
ATOM 1179 N N . HIS A 1 155 ? 17.766 -40.375 0.075 1 97.94 155 HIS A N 1
ATOM 1180 C CA . HIS A 1 155 ? 17.844 -39.875 1.438 1 97.94 155 HIS A CA 1
ATOM 1181 C C . HIS A 1 155 ? 18.094 -41 2.436 1 97.94 155 HIS A C 1
ATOM 1183 O O . HIS A 1 155 ? 17.391 -42 2.424 1 97.94 155 HIS A O 1
ATOM 1189 N N . ALA A 1 156 ? 18.953 -40.812 3.346 1 95.5 156 ALA A N 1
ATOM 1190 C CA . ALA A 1 156 ? 19.438 -41.906 4.215 1 95.5 156 ALA A CA 1
ATOM 1191 C C . ALA A 1 156 ? 18.312 -42.469 5.074 1 95.5 156 ALA A C 1
ATOM 1193 O O . ALA A 1 156 ? 18.297 -43.656 5.379 1 95.5 156 ALA A O 1
ATOM 1194 N N . ASP A 1 157 ? 17.375 -41.656 5.402 1 96.12 157 ASP A N 1
ATOM 1195 C CA . ASP A 1 157 ? 16.328 -42.094 6.336 1 96.12 157 ASP A CA 1
ATOM 1196 C C . ASP A 1 157 ? 15.055 -42.5 5.598 1 96.12 157 ASP A C 1
ATOM 1198 O O . ASP A 1 157 ? 13.992 -42.625 6.207 1 96.12 157 ASP A O 1
ATOM 1202 N N . VAL A 1 158 ? 15.062 -42.594 4.293 1 98.06 158 VAL A N 1
ATOM 1203 C CA . VAL A 1 158 ? 13.945 -43.094 3.49 1 98.06 158 VAL A CA 1
ATOM 1204 C C . VAL A 1 158 ? 14.336 -44.375 2.781 1 98.06 158 VAL A C 1
ATOM 1206 O O . VAL A 1 158 ? 14.711 -44.375 1.606 1 98.06 158 VAL A O 1
ATOM 1209 N N . ALA A 1 159 ? 14.148 -45.438 3.377 1 96.19 159 ALA A N 1
ATOM 1210 C CA . ALA A 1 159 ? 14.742 -46.719 3.006 1 96.19 159 ALA A CA 1
ATOM 1211 C C . ALA A 1 159 ? 14.156 -47.25 1.694 1 96.19 159 ALA A C 1
ATOM 1213 O O . ALA A 1 159 ? 14.852 -47.906 0.914 1 96.19 159 ALA A O 1
ATOM 1214 N N . ASP A 1 160 ? 12.93 -46.938 1.428 1 98 160 ASP A N 1
ATOM 1215 C CA . ASP A 1 160 ? 12.273 -47.5 0.254 1 98 160 ASP A CA 1
ATOM 1216 C C . ASP A 1 160 ? 12.18 -46.469 -0.872 1 98 160 ASP A C 1
ATOM 1218 O O . ASP A 1 160 ? 11.578 -46.75 -1.913 1 98 160 ASP A O 1
ATOM 1222 N N . ASN A 1 161 ? 12.734 -45.219 -0.7 1 98.56 161 ASN A N 1
ATOM 1223 C CA . ASN A 1 161 ? 12.727 -44.094 -1.641 1 98.56 161 ASN A CA 1
ATOM 1224 C C . ASN A 1 161 ? 11.305 -43.656 -1.955 1 98.56 161 ASN A C 1
ATOM 1226 O O . ASN A 1 161 ? 11.062 -43.031 -2.996 1 98.56 161 ASN A O 1
ATOM 1230 N N . VAL A 1 162 ? 10.297 -44 -1.155 1 98.69 162 VAL A N 1
ATOM 1231 C CA . VAL A 1 162 ? 8.914 -43.594 -1.362 1 98.69 162 VAL A CA 1
ATOM 1232 C C . VAL A 1 162 ? 8.625 -42.344 -0.547 1 98.69 162 VAL A C 1
ATOM 1234 O O . VAL A 1 162 ? 8.695 -42.344 0.684 1 98.69 162 VAL A O 1
ATOM 1237 N N . SER A 1 163 ? 8.383 -41.312 -1.26 1 98.12 163 SER A N 1
ATOM 1238 C CA . SER A 1 163 ? 8.07 -40.062 -0.577 1 98.12 163 SER A CA 1
ATOM 1239 C C . SER A 1 163 ? 6.609 -40 -0.159 1 98.12 163 SER A C 1
ATOM 1241 O O . SER A 1 163 ? 6.266 -39.375 0.838 1 98.12 163 SER A O 1
ATOM 1243 N N . ALA A 1 164 ? 5.691 -40.562 -0.931 1 98.25 164 ALA A N 1
ATOM 1244 C CA . ALA A 1 164 ? 4.254 -40.5 -0.686 1 98.25 164 ALA A CA 1
ATOM 1245 C C . ALA A 1 164 ? 3.561 -41.781 -1.205 1 98.25 164 ALA A C 1
ATOM 1247 O O . ALA A 1 164 ? 4.035 -42.406 -2.152 1 98.25 164 ALA A O 1
ATOM 1248 N N . HIS A 1 165 ? 2.523 -42.125 -0.579 1 98.5 165 HIS A N 1
ATOM 1249 C CA . HIS A 1 165 ? 1.652 -43.219 -0.967 1 98.5 165 HIS A CA 1
ATOM 1250 C C . HIS A 1 165 ? 0.187 -42.875 -0.719 1 98.5 165 HIS A C 1
ATOM 1252 O O . HIS A 1 165 ? -0.182 -42.5 0.388 1 98.5 165 HIS A O 1
ATOM 1258 N N . LEU A 1 166 ? -0.604 -42.938 -1.767 1 98.25 166 LEU A N 1
ATOM 1259 C CA . LEU A 1 166 ? -2.016 -42.594 -1.635 1 98.25 166 LEU A CA 1
ATOM 1260 C C . LEU A 1 166 ? -2.889 -43.625 -2.377 1 98.25 166 LEU A C 1
ATOM 1262 O O . LEU A 1 166 ? -2.551 -44.031 -3.484 1 98.25 166 LEU A O 1
ATOM 1266 N N . VAL A 1 167 ? -3.955 -44.031 -1.767 1 98.19 167 VAL A N 1
ATOM 1267 C CA . VAL A 1 167 ? -4.984 -44.875 -2.373 1 98.19 167 VAL A CA 1
ATOM 1268 C C . VAL A 1 167 ? -6.344 -44.188 -2.256 1 98.19 167 VAL A C 1
ATOM 1270 O O . VAL A 1 167 ? -6.703 -43.688 -1.188 1 98.19 167 VAL A O 1
ATOM 1273 N N . GLN A 1 168 ? -7.031 -44 -3.338 1 97.5 168 GLN A N 1
ATOM 1274 C CA . GLN A 1 168 ? -8.438 -43.625 -3.338 1 97.5 168 GLN A CA 1
ATOM 1275 C C . GLN A 1 168 ? -9.297 -44.656 -4.07 1 97.5 168 GLN A C 1
ATOM 1277 O O . GLN A 1 168 ? -8.852 -45.25 -5.055 1 97.5 168 GLN A O 1
ATOM 1282 N N . GLU A 1 169 ? -10.477 -44.844 -3.547 1 97.12 169 GLU A N 1
ATOM 1283 C CA . GLU A 1 169 ? -11.352 -45.875 -4.121 1 97.12 169 GLU A CA 1
ATOM 1284 C C . GLU A 1 169 ? -12.805 -45.406 -4.109 1 97.12 169 GLU A C 1
ATOM 1286 O O . GLU A 1 169 ? -13.25 -44.781 -3.158 1 97.12 169 GLU A O 1
ATOM 1291 N N . VAL A 1 170 ? -13.477 -45.656 -5.129 1 97.62 170 VAL A N 1
ATOM 1292 C CA . VAL A 1 170 ? -14.914 -45.5 -5.285 1 97.62 170 VAL A CA 1
ATOM 1293 C C . VAL A 1 170 ? -15.539 -46.844 -5.727 1 97.62 170 VAL A C 1
ATOM 1295 O O . VAL A 1 170 ? -15.312 -47.281 -6.848 1 97.62 170 VAL A O 1
ATOM 1298 N N . GLY A 1 171 ? -16.406 -47.438 -4.887 1 97.19 171 GLY A N 1
ATOM 1299 C CA . GLY A 1 171 ? -16.875 -48.812 -5.148 1 97.19 171 GLY A CA 1
ATOM 1300 C C . GLY A 1 171 ? -15.773 -49.844 -5.008 1 97.19 171 GLY A C 1
ATOM 1301 O O . GLY A 1 171 ? -14.734 -49.562 -4.398 1 97.19 171 GLY A O 1
ATOM 1302 N N . ASP A 1 172 ? -16.094 -51.094 -5.445 1 98.06 172 ASP A N 1
ATOM 1303 C CA . ASP A 1 172 ? -15.156 -52.188 -5.395 1 98.06 172 ASP A CA 1
ATOM 1304 C C . ASP A 1 172 ? -14.633 -52.531 -6.789 1 98.06 172 ASP A C 1
ATOM 1306 O O . ASP A 1 172 ? -15.133 -53.469 -7.426 1 98.06 172 ASP A O 1
ATOM 1310 N N . ALA A 1 173 ? -13.609 -51.812 -7.176 1 98.19 173 ALA A N 1
ATOM 1311 C CA . ALA A 1 173 ? -13.094 -51.969 -8.531 1 98.19 173 ALA A CA 1
ATOM 1312 C C . ALA A 1 173 ? -12.586 -53.375 -8.797 1 98.19 173 ALA A C 1
ATOM 1314 O O . ALA A 1 173 ? -12.906 -53.969 -9.82 1 98.19 173 ALA A O 1
ATOM 1315 N N . PRO A 1 174 ? -11.789 -54 -7.902 1 97.94 174 PRO A N 1
ATOM 1316 C CA . PRO A 1 174 ? -11.344 -55.344 -8.148 1 97.94 174 PRO A CA 1
ATOM 1317 C C . PRO A 1 174 ? -12.508 -56.344 -8.359 1 97.94 174 PRO A C 1
ATOM 1319 O O . PRO A 1 174 ? -12.461 -57.156 -9.266 1 97.94 174 PRO A O 1
ATOM 1322 N N . ALA A 1 175 ? -13.531 -56.219 -7.59 1 98.31 175 ALA A N 1
ATOM 1323 C CA . ALA A 1 175 ? -14.688 -57.094 -7.73 1 98.31 175 ALA A CA 1
ATOM 1324 C C . ALA A 1 175 ? -15.406 -56.844 -9.055 1 98.31 175 ALA A C 1
ATOM 1326 O O . ALA A 1 175 ? -15.867 -57.781 -9.703 1 98.31 175 ALA A O 1
ATOM 1327 N N . ALA A 1 176 ? -15.578 -55.594 -9.367 1 98.5 176 ALA A N 1
ATOM 1328 C CA . ALA A 1 176 ? -16.234 -55.219 -10.625 1 98.5 176 ALA A CA 1
ATOM 1329 C C . ALA A 1 176 ? -15.461 -55.781 -11.82 1 98.5 176 ALA A C 1
ATOM 1331 O O . ALA A 1 176 ? -16.047 -56.219 -12.805 1 98.5 176 ALA A O 1
ATOM 1332 N N . ILE A 1 177 ? -14.156 -55.719 -11.758 1 98.62 177 ILE A N 1
ATOM 1333 C CA . ILE A 1 177 ? -13.297 -56.188 -12.828 1 98.62 177 ILE A CA 1
ATOM 1334 C C . ILE A 1 177 ? -13.414 -57.719 -12.93 1 98.62 177 ILE A C 1
ATOM 1336 O O . ILE A 1 177 ? -13.547 -58.281 -14.023 1 98.62 177 ILE A O 1
ATOM 1340 N N . ALA A 1 178 ? -13.398 -58.344 -11.836 1 98.19 178 ALA A N 1
ATOM 1341 C CA . ALA A 1 178 ? -13.469 -59.812 -11.797 1 98.19 178 ALA A CA 1
ATOM 1342 C C . ALA A 1 178 ? -14.789 -60.312 -12.359 1 98.19 178 ALA A C 1
ATOM 1344 O O . ALA A 1 178 ? -14.844 -61.375 -12.984 1 98.19 178 ALA A O 1
ATOM 1345 N N . SER A 1 179 ? -15.758 -59.594 -12.18 1 98 179 SER A N 1
ATOM 1346 C CA . SER A 1 179 ? -17.094 -60.031 -12.586 1 98 179 SER A CA 1
ATOM 1347 C C . SER A 1 179 ? -17.406 -59.562 -14 1 98 179 SER A C 1
ATOM 1349 O O . SER A 1 179 ? -18.453 -59.938 -14.555 1 98 179 SER A O 1
ATOM 1351 N N . ALA A 1 180 ? -16.578 -58.781 -14.625 1 98.56 180 ALA A N 1
ATOM 1352 C CA . ALA A 1 180 ? -16.859 -58.219 -15.938 1 98.56 180 ALA A CA 1
ATOM 1353 C C . ALA A 1 180 ? -16.766 -59.281 -17.031 1 98.56 180 ALA A C 1
ATOM 1355 O O . ALA A 1 180 ? -15.938 -60.188 -16.938 1 98.56 180 ALA A O 1
ATOM 1356 N N . PRO A 1 181 ? -17.5 -59.156 -18.109 1 98.44 181 PRO A N 1
ATOM 1357 C CA . PRO A 1 181 ? -17.406 -60.062 -19.25 1 98.44 181 PRO A CA 1
ATOM 1358 C C . PRO A 1 181 ? -16.016 -60.094 -19.875 1 98.44 181 PRO A C 1
ATOM 1360 O O . PRO A 1 181 ? -15.578 -61.125 -20.375 1 98.44 181 PRO A O 1
ATOM 1363 N N . HIS A 1 182 ? -15.383 -58.969 -19.969 1 98.56 182 HIS A N 1
ATOM 1364 C CA . HIS A 1 182 ? -14.039 -58.844 -20.516 1 98.56 182 HIS A CA 1
ATOM 1365 C C . HIS A 1 182 ? -13.109 -58.094 -19.562 1 98.56 182 HIS A C 1
ATOM 1367 O O . HIS A 1 182 ? -13.555 -57.25 -18.797 1 98.56 182 HIS A O 1
ATOM 1373 N N . THR A 1 183 ? -11.844 -58.5 -19.562 1 98.31 183 THR A N 1
ATOM 1374 C CA . THR A 1 183 ? -10.812 -57.812 -18.781 1 98.31 183 THR A CA 1
ATOM 1375 C C . THR A 1 183 ? -9.562 -57.594 -19.625 1 98.31 183 THR A C 1
ATOM 1377 O O . THR A 1 183 ? -9.258 -58.375 -20.516 1 98.31 183 THR A O 1
ATOM 1380 N N . LEU A 1 184 ? -8.906 -56.5 -19.375 1 97.44 184 LEU A N 1
ATOM 1381 C CA . LEU A 1 184 ? -7.641 -56.156 -20.031 1 97.44 184 LEU A CA 1
ATOM 1382 C C . LEU A 1 184 ? -6.684 -55.5 -19.047 1 97.44 184 LEU A C 1
ATOM 1384 O O . LEU A 1 184 ? -7.113 -54.875 -18.062 1 97.44 184 LEU A O 1
ATOM 1388 N N . SER A 1 185 ? -5.434 -55.719 -19.234 1 98.19 185 SER A N 1
ATOM 1389 C CA . SER A 1 185 ? -4.383 -55.031 -18.484 1 98.19 185 SER A CA 1
ATOM 1390 C C . SER A 1 185 ? -3.4 -54.344 -19.422 1 98.19 185 SER A C 1
ATOM 1392 O O . SER A 1 185 ? -3.055 -54.875 -20.469 1 98.19 185 SER A O 1
ATOM 1394 N N . LEU A 1 186 ? -3.021 -53.125 -19.078 1 98.31 186 LEU A N 1
ATOM 1395 C CA . LEU A 1 186 ? -2.072 -52.344 -19.859 1 98.31 186 LEU A CA 1
ATOM 1396 C C . LEU A 1 186 ? -0.903 -51.906 -18.984 1 98.31 186 LEU A C 1
ATOM 1398 O O . LEU A 1 186 ? -1.096 -51.5 -17.844 1 98.31 186 LEU A O 1
ATOM 1402 N N . ASP A 1 187 ? 0.308 -52.031 -19.5 1 98.25 187 ASP A N 1
ATOM 1403 C CA . ASP A 1 187 ? 1.496 -51.375 -18.969 1 98.25 187 ASP A CA 1
ATOM 1404 C C . ASP A 1 187 ? 1.877 -50.156 -19.812 1 98.25 187 ASP A C 1
ATOM 1406 O O . ASP A 1 187 ? 2.221 -50.281 -21 1 98.25 187 ASP A O 1
ATOM 1410 N N . LEU A 1 188 ? 1.766 -49.031 -19.219 1 98.25 188 LEU A N 1
ATOM 1411 C CA . LEU A 1 188 ? 2.01 -47.781 -19.953 1 98.25 188 LEU A CA 1
ATOM 1412 C C . LEU A 1 188 ? 3.207 -47.031 -19.359 1 98.25 188 LEU A C 1
ATOM 1414 O O . LEU A 1 188 ? 3.477 -47.125 -18.172 1 98.25 188 LEU A O 1
ATOM 1418 N N . ASP A 1 189 ? 3.938 -46.344 -20.234 1 96.88 189 ASP A N 1
ATOM 1419 C CA . ASP A 1 189 ? 5.137 -45.594 -19.875 1 96.88 189 ASP A CA 1
ATOM 1420 C C . ASP A 1 189 ? 5.133 -44.188 -20.5 1 96.88 189 ASP A C 1
ATOM 1422 O O . ASP A 1 189 ? 5.148 -44.062 -21.719 1 96.88 189 ASP A O 1
ATOM 1426 N N . ILE A 1 190 ? 5.047 -43.25 -19.719 1 94.31 190 ILE A N 1
ATOM 1427 C CA . ILE A 1 190 ? 5.145 -41.875 -20.203 1 94.31 190 ILE A CA 1
ATOM 1428 C C . ILE A 1 190 ? 6.391 -41.219 -19.625 1 94.31 190 ILE A C 1
ATOM 1430 O O . ILE A 1 190 ? 6.578 -41.188 -18.406 1 94.31 190 ILE A O 1
ATOM 1434 N N . GLU A 1 191 ? 7.25 -40.625 -20.438 1 89.75 191 GLU A N 1
ATOM 1435 C CA . GLU A 1 191 ? 8.578 -40.125 -20.109 1 89.75 191 GLU A CA 1
ATOM 1436 C C . GLU A 1 191 ? 8.516 -38.719 -19.5 1 89.75 191 GLU A C 1
ATOM 1438 O O . GLU A 1 191 ? 7.477 -38.062 -19.562 1 89.75 191 GLU A O 1
ATOM 1443 N N . ARG A 1 192 ? 9.688 -38.281 -18.953 1 89.19 192 ARG A N 1
ATOM 1444 C CA . ARG A 1 192 ? 9.883 -36.938 -18.391 1 89.19 192 ARG A CA 1
ATOM 1445 C C . ARG A 1 192 ? 10.07 -35.906 -19.5 1 89.19 192 ARG A C 1
ATOM 1447 O O . ARG A 1 192 ? 10.609 -36.219 -20.562 1 89.19 192 ARG A O 1
ATOM 1454 N N . SER A 1 193 ? 9.516 -34.812 -19.312 1 89.75 193 SER A N 1
ATOM 1455 C CA . SER A 1 193 ? 9.758 -33.594 -20.109 1 89.75 193 SER A CA 1
ATOM 1456 C C . SER A 1 193 ? 10.195 -32.438 -19.219 1 89.75 193 SER A C 1
ATOM 1458 O O . SER A 1 193 ? 10.555 -32.625 -18.047 1 89.75 193 SER A O 1
ATOM 1460 N N . ALA A 1 194 ? 10.344 -31.266 -19.797 1 90 194 ALA A N 1
ATOM 1461 C CA . ALA A 1 194 ? 10.734 -30.109 -18.984 1 90 194 ALA A CA 1
ATOM 1462 C C . ALA A 1 194 ? 10.062 -28.828 -19.5 1 90 194 ALA A C 1
ATOM 1464 O O . ALA A 1 194 ? 9.891 -28.656 -20.703 1 90 194 ALA A O 1
ATOM 1465 N N . SER A 1 195 ? 9.695 -28.062 -18.516 1 89.19 195 SER A N 1
ATOM 1466 C CA . SER A 1 195 ? 9.219 -26.734 -18.828 1 89.19 195 SER A CA 1
ATOM 1467 C C . SER A 1 195 ? 10.359 -25.844 -19.328 1 89.19 195 SER A C 1
ATOM 1469 O O . SER A 1 195 ? 11.391 -25.719 -18.656 1 89.19 195 SER A O 1
ATOM 1471 N N . MET A 1 196 ? 10.195 -25.188 -20.438 1 91.88 196 MET A N 1
ATOM 1472 C CA . MET A 1 196 ? 11.258 -24.359 -21.016 1 91.88 196 MET A CA 1
ATOM 1473 C C . MET A 1 196 ? 10.734 -22.969 -21.359 1 91.88 196 MET A C 1
ATOM 1475 O O . MET A 1 196 ? 10.656 -22.609 -22.531 1 91.88 196 MET A O 1
ATOM 1479 N N . PRO A 1 197 ? 10.445 -22.172 -20.344 1 93.44 197 PRO A N 1
ATOM 1480 C CA . PRO A 1 197 ? 10.039 -20.812 -20.656 1 93.44 197 PRO A CA 1
ATOM 1481 C C . PRO A 1 197 ? 11.117 -20.016 -21.391 1 93.44 197 PRO A C 1
ATOM 1483 O O . PRO A 1 197 ? 12.312 -20.281 -21.203 1 93.44 197 PRO A O 1
ATOM 1486 N N . MET A 1 198 ? 10.719 -19.016 -22.109 1 92.31 198 MET A N 1
ATOM 1487 C CA . MET A 1 198 ? 11.68 -18.203 -22.844 1 92.31 198 MET A CA 1
ATOM 1488 C C . MET A 1 198 ? 12.602 -17.453 -21.875 1 92.31 198 MET A C 1
ATOM 1490 O O . MET A 1 198 ? 13.805 -17.344 -22.141 1 92.31 198 MET A O 1
ATOM 1494 N N . GLU A 1 199 ? 12.023 -16.922 -20.875 1 95.38 199 GLU A N 1
ATOM 1495 C CA . GLU A 1 199 ? 12.805 -16.312 -19.797 1 95.38 199 GLU A CA 1
ATOM 1496 C C . GLU A 1 199 ? 13.023 -17.281 -18.656 1 95.38 199 GLU A C 1
ATOM 1498 O O . GLU A 1 199 ? 12.07 -17.859 -18.125 1 95.38 199 GLU A O 1
ATOM 1503 N N . GLY A 1 200 ? 14.289 -17.531 -18.297 1 95.31 200 GLY A N 1
ATOM 1504 C CA . GLY A 1 200 ? 14.555 -18.391 -17.141 1 95.31 200 GLY A CA 1
ATOM 1505 C C . GLY A 1 200 ? 14.25 -17.719 -15.82 1 95.31 200 GLY A C 1
ATOM 1506 O O . GLY A 1 200 ? 13.586 -16.672 -15.781 1 95.31 200 GLY A O 1
ATOM 1507 N N . LYS A 1 201 ? 14.68 -18.266 -14.734 1 96.75 201 LYS A N 1
ATOM 1508 C CA . LYS A 1 201 ? 14.523 -17.688 -13.406 1 96.75 201 LYS A CA 1
ATOM 1509 C C . LYS A 1 201 ? 15.445 -16.484 -13.211 1 96.75 201 LYS A C 1
ATOM 1511 O O . LYS A 1 201 ? 16.516 -16.422 -13.82 1 96.75 201 LYS A O 1
ATOM 1516 N N . GLY A 1 202 ? 15 -15.602 -12.438 1 97.94 202 GLY A N 1
ATOM 1517 C CA . GLY A 1 202 ? 15.828 -14.461 -12.062 1 97.94 202 GLY A CA 1
ATOM 1518 C C . GLY A 1 202 ? 15.336 -13.758 -10.812 1 97.94 202 GLY A C 1
ATOM 1519 O O . GLY A 1 202 ? 14.141 -13.781 -10.508 1 97.94 202 GLY A O 1
ATOM 1520 N N . VAL A 1 203 ? 16.266 -13.156 -10.039 1 98.56 203 VAL A N 1
ATOM 1521 C CA . VAL A 1 203 ? 15.953 -12.422 -8.812 1 98.56 203 VAL A CA 1
ATOM 1522 C C . VAL A 1 203 ? 16.828 -11.172 -8.742 1 98.56 203 VAL A C 1
ATOM 1524 O O . VAL A 1 203 ? 18.016 -11.211 -9.047 1 98.56 203 VAL A O 1
ATOM 1527 N N . TYR A 1 204 ? 16.25 -10.055 -8.531 1 98.25 204 TYR A N 1
ATOM 1528 C CA . TYR A 1 204 ? 16.906 -8.773 -8.281 1 98.25 204 TYR A CA 1
ATOM 1529 C C . TYR A 1 204 ? 16.438 -8.164 -6.969 1 98.25 204 TYR A C 1
ATOM 1531 O O . TYR A 1 204 ? 15.227 -8 -6.758 1 98.25 204 TYR A O 1
ATOM 1539 N N . ALA A 1 205 ? 17.359 -7.855 -5.973 1 98.56 205 ALA A N 1
ATOM 1540 C CA . ALA A 1 205 ? 16.984 -7.395 -4.641 1 98.56 205 ALA A CA 1
ATOM 1541 C C . ALA A 1 205 ? 17.641 -6.059 -4.312 1 98.56 205 ALA A C 1
ATOM 1543 O O . ALA A 1 205 ? 18.797 -5.832 -4.656 1 98.56 205 ALA A O 1
ATOM 1544 N N . ARG A 1 206 ? 16.891 -5.211 -3.721 1 95.5 206 ARG A N 1
ATOM 1545 C CA . ARG A 1 206 ? 17.344 -3.918 -3.211 1 95.5 206 ARG A CA 1
ATOM 1546 C C . ARG A 1 206 ? 17.016 -3.773 -1.728 1 95.5 206 ARG A C 1
ATOM 1548 O O . ARG A 1 206 ? 15.867 -3.951 -1.316 1 95.5 206 ARG A O 1
ATOM 1555 N N . TRP A 1 207 ? 17.984 -3.453 -0.931 1 95.44 207 TRP A N 1
ATOM 1556 C CA . TRP A 1 207 ? 17.812 -3.242 0.503 1 95.44 207 TRP A CA 1
ATOM 1557 C C . TRP A 1 207 ? 17.953 -1.767 0.857 1 95.44 207 TRP A C 1
ATOM 1559 O O . TRP A 1 207 ? 18.922 -1.112 0.441 1 95.44 207 TRP A O 1
ATOM 1569 N N . ASP A 1 208 ? 16.938 -1.193 1.484 1 89.5 208 ASP A N 1
ATOM 1570 C CA . ASP A 1 208 ? 17.031 0.14 2.068 1 89.5 208 ASP A CA 1
ATOM 1571 C C . ASP A 1 208 ? 17.312 0.063 3.568 1 89.5 208 ASP A C 1
ATOM 1573 O O . ASP A 1 208 ? 16.391 -0.214 4.355 1 89.5 208 ASP A O 1
ATOM 1577 N N . ALA A 1 209 ? 18.453 0.388 4.004 1 87.5 209 ALA A N 1
ATOM 1578 C CA . ALA A 1 209 ? 18.859 0.247 5.398 1 87.5 209 ALA A CA 1
ATOM 1579 C C . ALA A 1 209 ? 18.156 1.286 6.277 1 87.5 209 ALA A C 1
ATOM 1581 O O . ALA A 1 209 ? 17.906 1.042 7.461 1 87.5 209 ALA A O 1
ATOM 1582 N N . HIS A 1 210 ? 17.844 2.439 5.719 1 77.06 210 HIS A N 1
ATOM 1583 C CA . HIS A 1 210 ? 17.234 3.514 6.492 1 77.06 210 HIS A CA 1
ATOM 1584 C C . HIS A 1 210 ? 15.805 3.158 6.891 1 77.06 210 HIS A C 1
ATOM 1586 O O . HIS A 1 210 ? 15.375 3.465 8.008 1 77.06 210 HIS A O 1
ATOM 1592 N N . ASP A 1 211 ? 15.195 2.58 6.012 1 79 211 ASP A N 1
ATOM 1593 C CA . ASP A 1 211 ? 13.805 2.189 6.227 1 79 211 ASP A CA 1
ATOM 1594 C C . ASP A 1 211 ? 13.711 0.728 6.656 1 79 211 ASP A C 1
ATOM 1596 O O . ASP A 1 211 ? 12.625 0.253 7.016 1 79 211 ASP A O 1
ATOM 1600 N N . ARG A 1 212 ? 14.836 0.04 6.598 1 88.06 212 ARG A N 1
ATOM 1601 C CA . ARG A 1 212 ? 14.898 -1.403 6.805 1 88.06 212 ARG A CA 1
ATOM 1602 C C . ARG A 1 212 ? 13.828 -2.119 5.984 1 88.06 212 ARG A C 1
ATOM 1604 O O . ARG A 1 212 ? 13.039 -2.893 6.527 1 88.06 212 ARG A O 1
ATOM 1611 N N . SER A 1 213 ? 13.711 -1.78 4.746 1 91.38 213 SER A N 1
ATOM 1612 C CA . SER A 1 213 ? 12.742 -2.375 3.83 1 91.38 213 SER A CA 1
ATOM 1613 C C . SER A 1 213 ? 13.438 -3.064 2.662 1 91.38 213 SER A C 1
ATOM 1615 O O . SER A 1 213 ? 14.531 -2.666 2.262 1 91.38 213 SER A O 1
ATOM 1617 N N . LEU A 1 214 ? 12.852 -4.137 2.186 1 96.56 214 LEU A N 1
ATOM 1618 C CA . LEU A 1 214 ? 13.375 -4.98 1.122 1 96.56 214 LEU A CA 1
ATOM 1619 C C . LEU A 1 214 ? 12.453 -4.977 -0.089 1 96.56 214 LEU A C 1
ATOM 1621 O O . LEU A 1 214 ? 11.242 -5.191 0.045 1 96.56 214 LEU A O 1
ATOM 1625 N N . LEU A 1 215 ? 12.961 -4.59 -1.241 1 95.88 215 LEU A N 1
ATOM 1626 C CA . LEU A 1 215 ? 12.258 -4.703 -2.514 1 95.88 215 LEU A CA 1
ATOM 1627 C C . LEU A 1 215 ? 12.875 -5.797 -3.381 1 95.88 215 LEU A C 1
ATOM 1629 O O . LEU A 1 215 ? 14.07 -5.77 -3.666 1 95.88 215 LEU A O 1
ATOM 1633 N N . VAL A 1 216 ? 12.102 -6.738 -3.775 1 98.25 216 VAL A N 1
ATOM 1634 C CA . VAL A 1 216 ? 12.586 -7.867 -4.559 1 98.25 216 VAL A CA 1
ATOM 1635 C C . VAL A 1 216 ? 11.805 -7.969 -5.863 1 98.25 216 VAL A C 1
ATOM 1637 O O . VAL A 1 216 ? 10.57 -7.953 -5.859 1 98.25 216 VAL A O 1
ATOM 1640 N N . TYR A 1 217 ? 12.516 -8 -6.973 1 97.75 217 TYR A N 1
ATOM 1641 C CA . TYR A 1 217 ? 11.961 -8.414 -8.258 1 97.75 217 TYR A CA 1
ATOM 1642 C C . TYR A 1 217 ? 12.258 -9.883 -8.531 1 97.75 217 TYR A C 1
ATOM 1644 O O . TYR A 1 217 ? 13.391 -10.336 -8.359 1 97.75 217 TYR A O 1
ATOM 1652 N N . THR A 1 218 ? 11.305 -10.625 -8.867 1 98.06 218 THR A N 1
ATOM 1653 C CA . THR A 1 218 ? 11.508 -12.031 -9.195 1 98.06 218 THR A CA 1
ATOM 1654 C C . THR A 1 218 ? 10.57 -12.469 -10.312 1 98.06 218 THR A C 1
ATOM 1656 O O . THR A 1 218 ? 9.43 -12.008 -10.391 1 98.06 218 THR A O 1
ATOM 1659 N N . SER A 1 219 ? 11.125 -13.227 -11.289 1 97.5 219 SER A N 1
ATOM 1660 C CA . SER A 1 219 ? 10.305 -13.844 -12.328 1 97.5 219 SER A CA 1
ATOM 1661 C C . SER A 1 219 ? 9.516 -15.031 -11.773 1 97.5 219 SER A C 1
ATOM 1663 O O . SER A 1 219 ? 9.938 -16.188 -11.914 1 97.5 219 SER A O 1
ATOM 1665 N N . THR A 1 220 ? 8.359 -14.742 -11.156 1 97.38 220 THR A N 1
ATOM 1666 C CA . THR A 1 220 ? 7.629 -15.75 -10.383 1 97.38 220 THR A CA 1
ATOM 1667 C C . THR A 1 220 ? 6.152 -15.758 -10.766 1 97.38 220 THR A C 1
ATOM 1669 O O . THR A 1 220 ? 5.656 -14.805 -11.375 1 97.38 220 THR A O 1
ATOM 1672 N N . GLN A 1 221 ? 5.512 -16.844 -10.508 1 96.69 221 GLN A N 1
ATOM 1673 C CA . GLN A 1 221 ? 4.07 -17 -10.68 1 96.69 221 GLN A CA 1
ATOM 1674 C C . GLN A 1 221 ? 3.326 -16.656 -9.391 1 96.69 221 GLN A C 1
ATOM 1676 O O . GLN A 1 221 ? 2.096 -16.719 -9.344 1 96.69 221 GLN A O 1
ATOM 1681 N N . ALA A 1 222 ? 4.07 -16.266 -8.328 1 95.81 222 ALA A N 1
ATOM 1682 C CA . ALA A 1 222 ? 3.418 -16.047 -7.043 1 95.81 222 ALA A CA 1
ATOM 1683 C C . ALA A 1 222 ? 4.168 -14.992 -6.23 1 95.81 222 ALA A C 1
ATOM 1685 O O . ALA A 1 222 ? 4.812 -15.32 -5.227 1 95.81 222 ALA A O 1
ATOM 1686 N N . SER A 1 223 ? 4.008 -13.742 -6.484 1 96.31 223 SER A N 1
ATOM 1687 C CA . SER A 1 223 ? 4.738 -12.656 -5.84 1 96.31 223 SER A CA 1
ATOM 1688 C C . SER A 1 223 ? 4.375 -12.555 -4.359 1 96.31 223 SER A C 1
ATOM 1690 O O . SER A 1 223 ? 5.258 -12.422 -3.51 1 96.31 223 SER A O 1
ATOM 1692 N N . THR A 1 224 ? 3.066 -12.625 -3.99 1 94.75 224 THR A N 1
ATOM 1693 C CA . THR A 1 224 ? 2.609 -12.477 -2.613 1 94.75 224 THR A CA 1
ATOM 1694 C C . THR A 1 224 ? 3.158 -13.602 -1.737 1 94.75 224 THR A C 1
ATOM 1696 O O . THR A 1 224 ? 3.58 -13.359 -0.604 1 94.75 224 THR A O 1
ATOM 1699 N N . SER A 1 225 ? 3.148 -14.797 -2.287 1 94.31 225 SER A N 1
ATOM 1700 C CA . SER A 1 225 ? 3.666 -15.922 -1.522 1 94.31 225 SER A CA 1
ATOM 1701 C C . SER A 1 225 ? 5.172 -15.805 -1.317 1 94.31 225 SER A C 1
ATOM 1703 O O . SER A 1 225 ? 5.691 -16.172 -0.261 1 94.31 225 SER A O 1
ATOM 1705 N N . VAL A 1 226 ? 5.867 -15.352 -2.342 1 96.62 226 VAL A N 1
ATOM 1706 C CA . VAL A 1 226 ? 7.301 -15.117 -2.191 1 96.62 226 VAL A CA 1
ATOM 1707 C C . VAL A 1 226 ? 7.547 -14.102 -1.084 1 96.62 226 VAL A C 1
ATOM 1709 O O . VAL A 1 226 ? 8.469 -14.258 -0.279 1 96.62 226 VAL A O 1
ATOM 1712 N N . ARG A 1 227 ? 6.723 -13.062 -1.05 1 95.25 227 ARG A N 1
ATOM 1713 C CA . ARG A 1 227 ? 6.824 -12.031 -0.021 1 95.25 227 ARG A CA 1
ATOM 1714 C C . ARG A 1 227 ? 6.742 -12.641 1.374 1 95.25 227 ARG A C 1
ATOM 1716 O O . ARG A 1 227 ? 7.582 -12.359 2.23 1 95.25 227 ARG A O 1
ATOM 1723 N N . PHE A 1 228 ? 5.75 -13.523 1.638 1 91.94 228 PHE A N 1
ATOM 1724 C CA . PHE A 1 228 ? 5.562 -14.148 2.939 1 91.94 228 PHE A CA 1
ATOM 1725 C C . PHE A 1 228 ? 6.73 -15.078 3.266 1 91.94 228 PHE A C 1
ATOM 1727 O O . PHE A 1 228 ? 7.207 -15.102 4.402 1 91.94 228 PHE A O 1
ATOM 1734 N N . ALA A 1 229 ? 7.156 -15.789 2.254 1 94.19 229 ALA A N 1
ATOM 1735 C CA . ALA A 1 229 ? 8.281 -16.703 2.461 1 94.19 229 ALA A CA 1
ATOM 1736 C C . ALA A 1 229 ? 9.539 -15.938 2.846 1 94.19 229 ALA A C 1
ATOM 1738 O O . ALA A 1 229 ? 10.273 -16.344 3.754 1 94.19 229 ALA A O 1
ATOM 1739 N N . LEU A 1 230 ? 9.789 -14.867 2.141 1 96.38 230 LEU A N 1
ATOM 1740 C CA . LEU A 1 230 ? 10.984 -14.062 2.4 1 96.38 230 LEU A CA 1
ATOM 1741 C C . LEU A 1 230 ? 10.906 -13.406 3.775 1 96.38 230 LEU A C 1
ATOM 1743 O O . LEU A 1 230 ? 11.906 -13.367 4.504 1 96.38 230 LEU A O 1
ATOM 1747 N N . ALA A 1 231 ? 9.719 -12.836 4.078 1 93 231 ALA A N 1
ATOM 1748 C CA . ALA A 1 231 ? 9.547 -12.227 5.398 1 93 231 ALA A CA 1
ATOM 1749 C C . ALA A 1 231 ? 9.898 -13.227 6.504 1 93 231 ALA A C 1
ATOM 1751 O O . ALA A 1 231 ? 10.602 -12.883 7.453 1 93 231 ALA A O 1
ATOM 1752 N N . ALA A 1 232 ? 9.445 -14.422 6.344 1 90.88 232 ALA A N 1
ATOM 1753 C CA . ALA A 1 232 ? 9.688 -15.477 7.336 1 90.88 232 ALA A CA 1
ATOM 1754 C C . ALA A 1 232 ? 11.156 -15.883 7.355 1 90.88 232 ALA A C 1
ATOM 1756 O O . ALA A 1 232 ? 11.773 -15.953 8.422 1 90.88 232 ALA A O 1
ATOM 1757 N N . LYS A 1 233 ? 11.75 -16.109 6.188 1 94.69 233 LYS A N 1
ATOM 1758 C CA . LYS A 1 233 ? 13.102 -16.656 6.066 1 94.69 233 LYS A CA 1
ATOM 1759 C C . LYS A 1 233 ? 14.141 -15.625 6.496 1 94.69 233 LYS A C 1
ATOM 1761 O O . LYS A 1 233 ? 15.195 -15.977 7.031 1 94.69 233 LYS A O 1
ATOM 1766 N N . LEU A 1 234 ? 13.828 -14.367 6.246 1 95.62 234 LEU A N 1
ATOM 1767 C CA . LEU A 1 234 ? 14.812 -13.32 6.508 1 95.62 234 LEU A CA 1
ATOM 1768 C C . LEU A 1 234 ? 14.492 -12.586 7.805 1 95.62 234 LEU A C 1
ATOM 1770 O O . LEU A 1 234 ? 15.172 -11.617 8.164 1 95.62 234 LEU A O 1
ATOM 1774 N N . ASP A 1 235 ? 13.484 -13.023 8.477 1 91.31 235 ASP A N 1
ATOM 1775 C CA . ASP A 1 235 ? 13.07 -12.461 9.758 1 91.31 235 ASP A CA 1
ATOM 1776 C C . ASP A 1 235 ? 12.797 -10.961 9.633 1 91.31 235 ASP A C 1
ATOM 1778 O O . ASP A 1 235 ? 13.375 -10.156 10.367 1 91.31 235 ASP A O 1
ATOM 1782 N N . LEU A 1 236 ? 11.961 -10.609 8.703 1 91.5 236 LEU A N 1
ATOM 1783 C CA . LEU A 1 236 ? 11.508 -9.242 8.469 1 91.5 236 LEU A CA 1
ATOM 1784 C C . LEU A 1 236 ? 9.992 -9.141 8.641 1 91.5 236 LEU A C 1
ATOM 1786 O O . LEU A 1 236 ? 9.266 -10.094 8.352 1 91.5 236 LEU A O 1
ATOM 1790 N N . PRO A 1 237 ? 9.5 -7.996 9.164 1 87.12 237 PRO A N 1
ATOM 1791 C CA . PRO A 1 237 ? 8.055 -7.793 9.086 1 87.12 237 PRO A CA 1
ATOM 1792 C C . PRO A 1 237 ? 7.531 -7.812 7.648 1 87.12 237 PRO A C 1
ATOM 1794 O O . PRO A 1 237 ? 8.188 -7.285 6.742 1 87.12 237 PRO A O 1
ATOM 1797 N N . VAL A 1 238 ? 6.41 -8.422 7.453 1 88.75 238 VAL A N 1
ATOM 1798 C CA . VAL A 1 238 ? 5.844 -8.578 6.117 1 88.75 238 VAL A CA 1
ATOM 1799 C C . VAL A 1 238 ? 5.68 -7.207 5.461 1 88.75 238 VAL A C 1
ATOM 1801 O O . VAL A 1 238 ? 5.879 -7.062 4.254 1 88.75 238 VAL A O 1
ATOM 1804 N N . ASP A 1 239 ? 5.367 -6.238 6.234 1 85.19 239 ASP A N 1
ATOM 1805 C CA . ASP A 1 239 ? 5.09 -4.91 5.691 1 85.19 239 ASP A CA 1
ATOM 1806 C C . ASP A 1 239 ? 6.379 -4.223 5.246 1 85.19 239 ASP A C 1
ATOM 1808 O O . ASP A 1 239 ? 6.34 -3.146 4.645 1 85.19 239 ASP A O 1
ATOM 1812 N N . ARG A 1 240 ? 7.543 -4.809 5.52 1 91.19 240 ARG A N 1
ATOM 1813 C CA . ARG A 1 240 ? 8.828 -4.254 5.105 1 91.19 240 ARG A CA 1
ATOM 1814 C C . ARG A 1 240 ? 9.398 -5.016 3.914 1 91.19 240 ARG A C 1
ATOM 1816 O O . ARG A 1 240 ? 10.523 -4.766 3.492 1 91.19 240 ARG A O 1
ATOM 1823 N N . VAL A 1 241 ? 8.633 -5.891 3.404 1 95.06 241 VAL A N 1
ATOM 1824 C CA . VAL A 1 241 ? 9.039 -6.672 2.24 1 95.06 241 VAL A CA 1
ATOM 1825 C C . VAL A 1 241 ? 8.062 -6.434 1.09 1 95.06 241 VAL A C 1
ATOM 1827 O O . VAL A 1 241 ? 6.855 -6.586 1.255 1 95.06 241 VAL A O 1
ATOM 1830 N N . GLU A 1 242 ? 8.547 -6.023 -0.011 1 95.06 242 GLU A N 1
ATOM 1831 C CA . GLU A 1 242 ? 7.766 -5.871 -1.235 1 95.06 242 GLU A CA 1
ATOM 1832 C C . GLU A 1 242 ? 8.328 -6.738 -2.359 1 95.06 242 GLU A C 1
ATOM 1834 O O . GLU A 1 242 ? 9.547 -6.871 -2.5 1 95.06 242 GLU A O 1
ATOM 1839 N N . VAL A 1 243 ? 7.484 -7.379 -3.064 1 97.56 243 VAL A N 1
ATOM 1840 C CA . VAL A 1 243 ? 7.883 -8.258 -4.156 1 97.56 243 VAL A CA 1
ATOM 1841 C C . VAL A 1 243 ? 7.121 -7.887 -5.426 1 97.56 243 VAL A C 1
ATOM 1843 O O . VAL A 1 243 ? 5.902 -7.719 -5.398 1 97.56 243 VAL A O 1
ATOM 1846 N N . ILE A 1 244 ? 7.836 -7.75 -6.559 1 96.25 244 ILE A N 1
ATOM 1847 C CA . ILE A 1 244 ? 7.254 -7.398 -7.848 1 96.25 244 ILE A CA 1
ATOM 1848 C C . ILE A 1 244 ? 7.613 -8.461 -8.883 1 96.25 244 ILE A C 1
ATOM 1850 O O . ILE A 1 244 ? 8.781 -8.805 -9.047 1 96.25 244 ILE A O 1
ATOM 1854 N N . ALA A 1 245 ? 6.66 -9.07 -9.469 1 97.06 245 ALA A N 1
ATOM 1855 C CA . ALA A 1 245 ? 6.859 -9.781 -10.727 1 97.06 245 ALA A CA 1
ATOM 1856 C C . ALA A 1 245 ? 6.707 -8.836 -11.922 1 97.06 245 ALA A C 1
ATOM 1858 O O . ALA A 1 245 ? 5.59 -8.453 -12.273 1 97.06 245 ALA A O 1
ATOM 1859 N N . PRO A 1 246 ? 7.836 -8.438 -12.531 1 94.38 246 PRO A N 1
ATOM 1860 C CA . PRO A 1 246 ? 7.688 -7.574 -13.703 1 94.38 246 PRO A CA 1
ATOM 1861 C C . PRO A 1 246 ? 7.086 -8.305 -14.906 1 94.38 246 PRO A C 1
ATOM 1863 O O . PRO A 1 246 ? 6.18 -9.125 -14.742 1 94.38 246 PRO A O 1
ATOM 1866 N N . ASP A 1 247 ? 7.484 -7.988 -16.125 1 94.81 247 ASP A N 1
ATOM 1867 C CA . ASP A 1 247 ? 7.117 -8.867 -17.234 1 94.81 247 ASP A CA 1
ATOM 1868 C C . ASP A 1 247 ? 7.793 -10.234 -17.094 1 94.81 247 ASP A C 1
ATOM 1870 O O . ASP A 1 247 ? 8.977 -10.312 -16.75 1 94.81 247 ASP A O 1
ATOM 1874 N N . VAL A 1 248 ? 7.004 -11.219 -17.172 1 96.38 248 VAL A N 1
ATOM 1875 C CA . VAL A 1 248 ? 7.516 -12.578 -17.031 1 96.38 248 VAL A CA 1
ATOM 1876 C C . VAL A 1 248 ? 7.359 -13.32 -18.359 1 96.38 248 VAL A C 1
ATOM 1878 O O . VAL A 1 248 ? 6.262 -13.383 -18.922 1 96.38 248 VAL A O 1
ATOM 1881 N N . GLY A 1 249 ? 8.484 -13.836 -18.844 1 94.31 249 GLY A N 1
ATOM 1882 C CA . GLY A 1 249 ? 8.508 -14.516 -20.125 1 94.31 249 GLY A CA 1
ATOM 1883 C C . GLY A 1 249 ? 8.172 -15.992 -20.016 1 94.31 249 GLY A C 1
ATOM 1884 O O . GLY A 1 249 ? 9.016 -16.844 -20.312 1 94.31 249 GLY A O 1
ATOM 1885 N N . GLY A 1 250 ? 6.953 -16.281 -19.562 1 94.25 250 GLY A N 1
ATOM 1886 C CA . GLY A 1 250 ? 6.52 -17.672 -19.406 1 94.25 250 GLY A CA 1
ATOM 1887 C C . GLY A 1 250 ? 6.719 -18.203 -18 1 94.25 250 GLY A C 1
ATOM 1888 O O . GLY A 1 250 ? 7.699 -17.859 -17.328 1 94.25 250 GLY A O 1
ATOM 1889 N N . GLY A 1 251 ? 5.844 -18.984 -17.469 1 93 251 GLY A N 1
ATOM 1890 C CA . GLY A 1 251 ? 5.922 -19.672 -16.188 1 93 251 GLY A CA 1
ATOM 1891 C C . GLY A 1 251 ? 5.805 -21.172 -16.312 1 93 251 GLY A C 1
ATOM 1892 O O . GLY A 1 251 ? 6.758 -21.906 -16.031 1 93 251 GLY A O 1
ATOM 1893 N N . PHE A 1 252 ? 4.727 -21.641 -16.828 1 91.44 252 PHE A N 1
ATOM 1894 C CA . PHE A 1 252 ? 4.402 -23.016 -17.219 1 91.44 252 PHE A CA 1
ATOM 1895 C C . PHE A 1 252 ? 4.586 -23.969 -16.047 1 91.44 252 PHE A C 1
ATOM 1897 O O . PHE A 1 252 ? 4.91 -25.141 -16.25 1 91.44 252 PHE A O 1
ATOM 1904 N N . GLY A 1 253 ? 4.645 -23.453 -14.812 1 92.5 253 GLY A N 1
ATOM 1905 C CA . GLY A 1 253 ? 4.707 -24.312 -13.641 1 92.5 253 GLY A CA 1
ATOM 1906 C C . GLY A 1 253 ? 6.02 -24.219 -12.891 1 92.5 253 GLY A C 1
ATOM 1907 O O . GLY A 1 253 ? 6.043 -24.234 -11.656 1 92.5 253 GLY A O 1
ATOM 1908 N N . VAL A 1 254 ? 7.086 -24.078 -13.594 1 94.81 254 VAL A N 1
ATOM 1909 C CA . VAL A 1 254 ? 8.398 -24.016 -12.969 1 94.81 254 VAL A CA 1
ATOM 1910 C C . VAL A 1 254 ? 8.484 -22.797 -12.047 1 94.81 254 VAL A C 1
ATOM 1912 O O . VAL A 1 254 ? 9.18 -22.828 -11.031 1 94.81 254 VAL A O 1
ATOM 1915 N N . LYS A 1 255 ? 7.801 -21.719 -12.367 1 96.31 255 LYS A N 1
ATOM 1916 C CA . LYS A 1 255 ? 7.957 -20.469 -11.633 1 96.31 255 LYS A CA 1
ATOM 1917 C C . LYS A 1 255 ? 6.895 -20.328 -10.547 1 96.31 255 LYS A C 1
ATOM 1919 O O . LYS A 1 255 ? 6.789 -19.281 -9.906 1 96.31 255 LYS A O 1
ATOM 1924 N N . ILE A 1 256 ? 6.082 -21.391 -10.344 1 94.69 256 ILE A N 1
ATOM 1925 C CA . ILE A 1 256 ? 5.152 -21.375 -9.219 1 94.69 256 ILE A CA 1
ATOM 1926 C C . ILE A 1 256 ? 5.855 -21.875 -7.961 1 94.69 256 ILE A C 1
ATOM 1928 O O . ILE A 1 256 ? 5.398 -21.625 -6.844 1 94.69 256 ILE A O 1
ATOM 1932 N N . VAL A 1 257 ? 6.922 -22.672 -8.195 1 94 257 VAL A N 1
ATOM 1933 C CA . VAL A 1 257 ? 7.715 -23.109 -7.051 1 94 257 VAL A CA 1
ATOM 1934 C C . VAL A 1 257 ? 8.398 -21.906 -6.414 1 94 257 VAL A C 1
ATOM 1936 O O . VAL A 1 257 ? 9.008 -21.094 -7.113 1 94 257 VAL A O 1
ATOM 1939 N N . HIS A 1 258 ? 8.195 -21.781 -5.133 1 94 258 HIS A N 1
ATOM 1940 C CA . HIS A 1 258 ? 8.781 -20.672 -4.406 1 94 258 HIS A CA 1
ATOM 1941 C C . HIS A 1 258 ? 8.914 -20.984 -2.918 1 94 258 HIS A C 1
ATOM 1943 O O . HIS A 1 258 ? 8.164 -21.812 -2.389 1 94 258 HIS A O 1
ATOM 1949 N N . PRO A 1 259 ? 9.711 -20.406 -2.211 1 95.5 259 PRO A N 1
ATOM 1950 C CA . PRO A 1 259 ? 10.844 -19.719 -2.822 1 95.5 259 PRO A CA 1
ATOM 1951 C C . PRO A 1 259 ? 11.883 -20.672 -3.396 1 95.5 259 PRO A C 1
ATOM 1953 O O . PRO A 1 259 ? 12.141 -21.734 -2.811 1 95.5 259 PRO A O 1
ATOM 1956 N N . TRP A 1 260 ? 12.383 -20.344 -4.512 1 96.75 260 TRP A N 1
ATOM 1957 C CA . TRP A 1 260 ? 13.617 -20.984 -4.941 1 96.75 260 TRP A CA 1
ATOM 1958 C C . TRP A 1 260 ? 14.781 -20.594 -4.039 1 96.75 260 TRP A C 1
ATOM 1960 O O . TRP A 1 260 ? 14.734 -19.562 -3.363 1 96.75 260 TRP A O 1
ATOM 1970 N N . PRO A 1 261 ? 15.859 -21.422 -4.004 1 97.38 261 PRO A N 1
ATOM 1971 C CA . PRO A 1 261 ? 17.031 -21.047 -3.211 1 97.38 261 PRO A CA 1
ATOM 1972 C C . PRO A 1 261 ? 17.531 -19.625 -3.508 1 97.38 261 PRO A C 1
ATOM 1974 O O . PRO A 1 261 ? 17.875 -18.891 -2.584 1 97.38 261 PRO A O 1
ATOM 1977 N N . GLU A 1 262 ? 17.516 -19.281 -4.789 1 98.12 262 GLU A N 1
ATOM 1978 C CA . GLU A 1 262 ? 18.016 -17.969 -5.211 1 98.12 262 GLU A CA 1
ATOM 1979 C C . GLU A 1 262 ? 17.125 -16.844 -4.707 1 98.12 262 GLU A C 1
ATOM 1981 O O . GLU A 1 262 ? 17.594 -15.75 -4.422 1 98.12 262 GLU A O 1
ATOM 1986 N N . GLU A 1 263 ? 15.812 -17.094 -4.543 1 97.94 263 GLU A N 1
ATOM 1987 C CA . GLU A 1 263 ? 14.875 -16.094 -4.043 1 97.94 263 GLU A CA 1
ATOM 1988 C C . GLU A 1 263 ? 15.141 -15.773 -2.574 1 97.94 263 GLU A C 1
ATOM 1990 O O . GLU A 1 263 ? 14.719 -14.734 -2.072 1 97.94 263 GLU A O 1
ATOM 1995 N N . VAL A 1 264 ? 15.828 -16.641 -1.852 1 98.19 264 VAL A N 1
ATOM 1996 C CA . VAL A 1 264 ? 16.234 -16.391 -0.473 1 98.19 264 VAL A CA 1
ATOM 1997 C C . VAL A 1 264 ? 17.641 -15.797 -0.449 1 98.19 264 VAL A C 1
ATOM 1999 O O . VAL A 1 264 ? 17.875 -14.781 0.204 1 98.19 264 VAL A O 1
ATOM 2002 N N . LEU A 1 265 ? 18.578 -16.359 -1.236 1 98.75 265 LEU A N 1
ATOM 2003 C CA . LEU A 1 265 ? 20 -16.047 -1.16 1 98.75 265 LEU A CA 1
ATOM 2004 C C . LEU A 1 265 ? 20.297 -14.648 -1.685 1 98.75 265 LEU A C 1
ATOM 2006 O O . LEU A 1 265 ? 21.125 -13.93 -1.13 1 98.75 265 LEU A O 1
ATOM 2010 N N . ILE A 1 266 ? 19.609 -14.242 -2.752 1 98.81 266 ILE A N 1
ATOM 2011 C CA . ILE A 1 266 ? 19.906 -12.953 -3.379 1 98.81 266 ILE A CA 1
ATOM 2012 C C . ILE A 1 266 ? 19.484 -11.82 -2.453 1 98.81 266 ILE A C 1
ATOM 2014 O O . ILE A 1 266 ? 20.266 -10.922 -2.154 1 98.81 266 ILE A O 1
ATOM 2018 N N . PRO A 1 267 ? 18.203 -11.82 -1.963 1 98.75 267 PRO A N 1
ATOM 2019 C CA . PRO A 1 267 ? 17.844 -10.781 -0.996 1 98.75 267 PRO A CA 1
ATOM 2020 C C . PRO A 1 267 ? 18.688 -10.828 0.27 1 98.75 267 PRO A C 1
ATOM 2022 O O . PRO A 1 267 ? 19.031 -9.781 0.825 1 98.75 267 PRO A O 1
ATOM 2025 N N . TRP A 1 268 ? 19 -12.016 0.786 1 98.62 268 TRP A N 1
ATOM 2026 C CA . TRP A 1 268 ? 19.875 -12.156 1.949 1 98.62 268 TRP A CA 1
ATOM 2027 C C . TRP A 1 268 ? 21.219 -11.484 1.711 1 98.62 268 TRP A C 1
ATOM 2029 O O . TRP A 1 268 ? 21.719 -10.75 2.57 1 98.62 268 TRP A O 1
ATOM 2039 N N . ALA A 1 269 ? 21.828 -11.734 0.541 1 98.75 269 ALA A N 1
ATOM 2040 C CA . ALA A 1 269 ? 23.109 -11.125 0.192 1 98.75 269 ALA A CA 1
ATOM 2041 C C . ALA A 1 269 ? 22.984 -9.609 0.079 1 98.75 269 ALA A C 1
ATOM 2043 O O . ALA A 1 269 ? 23.906 -8.875 0.464 1 98.75 269 ALA A O 1
ATOM 2044 N N . ALA A 1 270 ? 21.875 -9.156 -0.513 1 98.31 270 ALA A N 1
ATOM 2045 C CA . ALA A 1 270 ? 21.641 -7.719 -0.627 1 98.31 270 ALA A CA 1
ATOM 2046 C C . ALA A 1 270 ? 21.641 -7.055 0.746 1 98.31 270 ALA A C 1
ATOM 2048 O O . ALA A 1 270 ? 22.203 -5.977 0.926 1 98.31 270 ALA A O 1
ATOM 2049 N N . ILE A 1 271 ? 20.938 -7.625 1.692 1 97.75 271 ILE A N 1
ATOM 2050 C CA . ILE A 1 271 ? 20.859 -7.109 3.053 1 97.75 271 ILE A CA 1
ATOM 2051 C C . ILE A 1 271 ? 22.25 -7.113 3.682 1 97.75 271 ILE A C 1
ATOM 2053 O O . ILE A 1 271 ? 22.688 -6.109 4.254 1 97.75 271 ILE A O 1
ATOM 2057 N N . LYS A 1 272 ? 23 -8.234 3.562 1 97.31 272 LYS A N 1
ATOM 2058 C CA . LYS A 1 272 ? 24.297 -8.414 4.184 1 97.31 272 LYS A CA 1
ATOM 2059 C C . LYS A 1 272 ? 25.312 -7.422 3.621 1 97.31 272 LYS A C 1
ATOM 2061 O O . LYS A 1 272 ? 26.172 -6.914 4.352 1 97.31 272 LYS A O 1
ATOM 2066 N N . LEU A 1 273 ? 25.297 -7.207 2.314 1 97.12 273 LEU A N 1
ATOM 2067 C CA . LEU A 1 273 ? 26.312 -6.406 1.638 1 97.12 273 LEU A CA 1
ATOM 2068 C C . LEU A 1 273 ? 25.891 -4.941 1.569 1 97.12 273 LEU A C 1
ATOM 2070 O O . LEU A 1 273 ? 26.719 -4.066 1.306 1 97.12 273 LEU A O 1
ATOM 2074 N N . GLY A 1 274 ? 24.578 -4.695 1.811 1 94.25 274 GLY A N 1
ATOM 2075 C CA . GLY A 1 274 ? 24.094 -3.336 1.699 1 94.25 274 GLY A CA 1
ATOM 2076 C C . GLY A 1 274 ? 24.172 -2.785 0.288 1 94.25 274 GLY A C 1
ATOM 2077 O O . GLY A 1 274 ? 24.453 -1.602 0.093 1 94.25 274 GLY A O 1
ATOM 2078 N N . ARG A 1 275 ? 24.094 -3.643 -0.713 1 94.81 275 ARG A N 1
ATOM 2079 C CA . ARG A 1 275 ? 24.141 -3.305 -2.133 1 94.81 275 ARG A CA 1
ATOM 2080 C C . ARG A 1 275 ? 23.062 -4.062 -2.904 1 94.81 275 ARG A C 1
ATOM 2082 O O . ARG A 1 275 ? 22.547 -5.078 -2.43 1 94.81 275 ARG A O 1
ATOM 2089 N N . GLU A 1 276 ? 22.688 -3.498 -4.035 1 96.25 276 GLU A N 1
ATOM 2090 C CA . GLU A 1 276 ? 21.781 -4.246 -4.91 1 96.25 276 GLU A CA 1
ATOM 2091 C C . GLU A 1 276 ? 22.453 -5.496 -5.461 1 96.25 276 GLU A C 1
ATOM 2093 O O . GLU A 1 276 ? 23.641 -5.469 -5.789 1 96.25 276 GLU A O 1
ATOM 2098 N N . VAL A 1 277 ? 21.781 -6.582 -5.5 1 98.69 277 VAL A N 1
ATOM 2099 C CA . VAL A 1 277 ? 22.297 -7.859 -5.973 1 98.69 277 VAL A CA 1
ATOM 2100 C C . VAL A 1 277 ? 21.312 -8.484 -6.957 1 98.69 277 VAL A C 1
ATOM 2102 O O . VAL A 1 277 ? 20.094 -8.438 -6.746 1 98.69 277 VAL A O 1
ATOM 2105 N N . LYS A 1 278 ? 21.812 -9.039 -8.055 1 98.5 278 LYS A N 1
ATOM 2106 C CA . LYS A 1 278 ? 20.969 -9.633 -9.086 1 98.5 278 LYS A CA 1
ATOM 2107 C C . LYS A 1 278 ? 21.531 -10.977 -9.547 1 98.5 278 LYS A C 1
ATOM 2109 O O . LYS A 1 278 ? 22.75 -11.133 -9.648 1 98.5 278 LYS A O 1
ATOM 2114 N N . TRP A 1 279 ? 20.688 -11.883 -9.844 1 98.62 279 TRP A N 1
ATOM 2115 C CA . TRP A 1 279 ? 21.016 -13.164 -10.461 1 98.62 279 TRP A CA 1
ATOM 2116 C C . TRP A 1 279 ? 20.016 -13.516 -11.555 1 98.62 279 TRP A C 1
ATOM 2118 O O . TRP A 1 279 ? 18.812 -13.391 -11.359 1 98.62 279 TRP A O 1
ATOM 2128 N N . VAL A 1 280 ? 20.547 -13.984 -12.695 1 97.69 280 VAL A N 1
ATOM 2129 C CA . VAL A 1 280 ? 19.734 -14.492 -13.805 1 97.69 280 VAL A CA 1
ATOM 2130 C C . VAL A 1 280 ? 20.266 -15.859 -14.234 1 97.69 280 VAL A C 1
ATOM 2132 O O . VAL A 1 280 ? 21.453 -16.016 -14.523 1 97.69 280 VAL A O 1
ATOM 2135 N N . GLU A 1 281 ? 19.375 -16.734 -14.312 1 95.56 281 GLU A N 1
ATOM 2136 C CA . GLU A 1 281 ? 19.719 -18.109 -14.68 1 95.56 281 GLU A CA 1
ATOM 2137 C C . GLU A 1 281 ? 20.125 -18.203 -16.141 1 95.56 281 GLU A C 1
ATOM 2139 O O . GLU A 1 281 ? 19.562 -17.516 -17 1 95.56 281 GLU A O 1
ATOM 2144 N N . ASP A 1 282 ? 21.094 -19.016 -16.453 1 94.12 282 ASP A N 1
ATOM 2145 C CA . ASP A 1 282 ? 21.297 -19.328 -17.859 1 94.12 282 ASP A CA 1
ATOM 2146 C C . ASP A 1 282 ? 20.609 -20.641 -18.234 1 94.12 282 ASP A C 1
ATOM 2148 O O . ASP A 1 282 ? 20 -21.297 -17.391 1 94.12 282 ASP A O 1
ATOM 2152 N N . ARG A 1 283 ? 20.641 -21.016 -19.453 1 93.88 283 ARG A N 1
ATOM 2153 C CA . ARG A 1 283 ? 19.844 -22.141 -19.938 1 93.88 283 ARG A CA 1
ATOM 2154 C C . ARG A 1 283 ? 20.359 -23.469 -19.391 1 93.88 283 ARG A C 1
ATOM 2156 O O . ARG A 1 283 ? 19.578 -24.375 -19.125 1 93.88 283 ARG A O 1
ATOM 2163 N N . ARG A 1 284 ? 21.609 -23.578 -19.297 1 93.38 284 ARG A N 1
ATOM 2164 C CA . ARG A 1 284 ? 22.172 -24.797 -18.719 1 93.38 284 ARG A CA 1
ATOM 2165 C C . ARG A 1 284 ? 21.688 -24.984 -17.281 1 93.38 284 ARG A C 1
ATOM 2167 O O . ARG A 1 284 ? 21.281 -26.078 -16.891 1 93.38 284 ARG A O 1
ATOM 2174 N N . GLU A 1 285 ? 21.797 -23.906 -16.516 1 94.62 285 GLU A N 1
ATOM 2175 C CA . GLU A 1 285 ? 21.297 -23.938 -15.148 1 94.62 285 GLU A CA 1
ATOM 2176 C C . GLU A 1 285 ? 19.812 -24.328 -15.109 1 94.62 285 GLU A C 1
ATOM 2178 O O . GLU A 1 285 ? 19.391 -25.062 -14.211 1 94.62 285 GLU A O 1
ATOM 2183 N N . HIS A 1 286 ? 19.109 -23.844 -16.078 1 95.06 286 HIS A N 1
ATOM 2184 C CA . HIS A 1 286 ? 17.688 -24.172 -16.094 1 95.06 286 HIS A CA 1
ATOM 2185 C C . HIS A 1 286 ? 17.469 -25.688 -16.203 1 95.06 286 HIS A C 1
ATOM 2187 O O . HIS A 1 286 ? 16.578 -26.234 -15.555 1 95.06 286 HIS A O 1
ATOM 2193 N N . PHE A 1 287 ? 18.266 -26.328 -17 1 94.44 287 PHE A N 1
ATOM 2194 C CA . PHE A 1 287 ? 18.125 -27.766 -17.25 1 94.44 287 PHE A CA 1
ATOM 2195 C C . PHE A 1 287 ? 18.453 -28.562 -15.992 1 94.44 287 PHE A C 1
ATOM 2197 O O . PHE A 1 287 ? 17.828 -29.594 -15.719 1 94.44 287 PHE A O 1
ATOM 2204 N N . ILE A 1 288 ? 19.375 -28.047 -15.219 1 95.19 288 ILE A N 1
ATOM 2205 C CA . ILE A 1 288 ? 19.922 -28.938 -14.219 1 95.19 288 ILE A CA 1
ATOM 2206 C C . ILE A 1 288 ? 19.547 -28.469 -12.82 1 95.19 288 ILE A C 1
ATOM 2208 O O . ILE A 1 288 ? 19.766 -29.172 -11.836 1 95.19 288 ILE A O 1
ATOM 2212 N N . SER A 1 289 ? 18.969 -27.266 -12.688 1 94.56 289 SER A N 1
ATOM 2213 C CA . SER A 1 289 ? 18.75 -26.75 -11.344 1 94.56 289 SER A CA 1
ATOM 2214 C C . SER A 1 289 ? 17.344 -26.172 -11.195 1 94.56 289 SER A C 1
ATOM 2216 O O . SER A 1 289 ? 17 -25.625 -10.141 1 94.56 289 SER A O 1
ATOM 2218 N N . SER A 1 290 ? 16.531 -26.25 -12.148 1 93.88 290 SER A N 1
ATOM 2219 C CA . SER A 1 290 ? 15.133 -25.859 -12.016 1 93.88 290 SER A CA 1
ATOM 2220 C C . SER A 1 290 ? 14.242 -27.078 -11.812 1 93.88 290 SER A C 1
ATOM 2222 O O . SER A 1 290 ? 14.461 -27.875 -10.891 1 93.88 290 SER A O 1
ATOM 2224 N N . THR A 1 291 ? 13.266 -27.281 -12.656 1 92.75 291 THR A N 1
ATOM 2225 C CA . THR A 1 291 ? 12.445 -28.469 -12.461 1 92.75 291 THR A CA 1
ATOM 2226 C C . THR A 1 291 ? 12.117 -29.125 -13.805 1 92.75 291 THR A C 1
ATOM 2228 O O . THR A 1 291 ? 12.234 -28.484 -14.852 1 92.75 291 THR A O 1
ATOM 2231 N N . HIS A 1 292 ? 11.906 -30.344 -13.734 1 91.69 292 HIS A N 1
ATOM 2232 C CA . HIS A 1 292 ? 11.43 -31.125 -14.867 1 91.69 292 HIS A CA 1
ATOM 2233 C C . HIS A 1 292 ? 9.953 -31.484 -14.711 1 91.69 292 HIS A C 1
ATOM 2235 O O . HIS A 1 292 ? 9.281 -30.969 -13.82 1 91.69 292 HIS A O 1
ATOM 2241 N N . GLU A 1 293 ? 9.602 -32.156 -15.82 1 86.31 293 GLU A N 1
ATOM 2242 C CA . GLU A 1 293 ? 8.219 -32.625 -15.805 1 86.31 293 GLU A CA 1
ATOM 2243 C C . GLU A 1 293 ? 8.148 -34.125 -15.508 1 86.31 293 GLU A C 1
ATOM 2245 O O . GLU A 1 293 ? 9.172 -34.812 -15.445 1 86.31 293 GLU A O 1
ATOM 2250 N N . ARG A 1 294 ? 6.906 -34.719 -15.609 1 77.25 294 ARG A N 1
ATOM 2251 C CA . ARG A 1 294 ? 6.488 -35.906 -14.883 1 77.25 294 ARG A CA 1
ATOM 2252 C C . ARG A 1 294 ? 6.762 -37.188 -15.688 1 77.25 294 ARG A C 1
ATOM 2254 O O . ARG A 1 294 ? 6.426 -37.25 -16.875 1 77.25 294 ARG A O 1
ATOM 2261 N N . GLY A 1 295 ? 7.637 -38.062 -15.172 1 91.38 295 GLY A N 1
ATOM 2262 C CA . GLY A 1 295 ? 7.828 -39.469 -15.57 1 91.38 295 GLY A CA 1
ATOM 2263 C C . GLY A 1 295 ? 7.039 -40.438 -14.719 1 91.38 295 GLY A C 1
ATOM 2264 O O . GLY A 1 295 ? 7.102 -40.406 -13.492 1 91.38 295 GLY A O 1
ATOM 2265 N N . GLN A 1 296 ? 6.129 -41.188 -15.461 1 97.44 296 GLN A N 1
ATOM 2266 C CA . GLN A 1 296 ? 5.305 -42.156 -14.727 1 97.44 296 GLN A CA 1
ATOM 2267 C C . GLN A 1 296 ? 5.289 -43.5 -15.43 1 97.44 296 GLN A C 1
ATOM 2269 O O . GLN A 1 296 ? 5.301 -43.594 -16.656 1 97.44 296 GLN A O 1
ATOM 2274 N N . LEU A 1 297 ? 5.371 -44.562 -14.648 1 98.38 297 LEU A N 1
ATOM 2275 C CA . LEU A 1 297 ? 4.988 -45.906 -15.062 1 98.38 297 LEU A CA 1
ATOM 2276 C C . LEU A 1 297 ? 3.6 -46.25 -14.547 1 98.38 297 LEU A C 1
ATOM 2278 O O . LEU A 1 297 ? 3.305 -46.062 -13.367 1 98.38 297 LEU A O 1
ATOM 2282 N N . GLN A 1 298 ? 2.746 -46.781 -15.445 1 98.56 298 GLN A N 1
ATOM 2283 C CA . GLN A 1 298 ? 1.349 -47 -15.078 1 98.56 298 GLN A CA 1
ATOM 2284 C C . GLN A 1 298 ? 0.902 -48.406 -15.398 1 98.56 298 GLN A C 1
ATOM 2286 O O . GLN A 1 298 ? 1.286 -48.969 -16.438 1 98.56 298 GLN A O 1
ATOM 2291 N N . LYS A 1 299 ? 0.248 -49 -14.5 1 98.69 299 LYS A N 1
ATOM 2292 C CA . LYS A 1 299 ? -0.446 -50.25 -14.711 1 98.69 299 LYS A CA 1
ATOM 2293 C C . LYS A 1 299 ? -1.958 -50.094 -14.609 1 98.69 299 LYS A C 1
ATOM 2295 O O . LYS A 1 299 ? -2.473 -49.656 -13.578 1 98.69 299 LYS A O 1
ATOM 2300 N N . VAL A 1 300 ? -2.621 -50.406 -15.695 1 98.69 300 VAL A N 1
ATOM 2301 C CA . VAL A 1 300 ? -4.07 -50.25 -15.758 1 98.69 300 VAL A CA 1
ATOM 2302 C C . VAL A 1 300 ? -4.738 -51.594 -15.898 1 98.69 300 VAL A C 1
ATOM 2304 O O . VAL A 1 300 ? -4.352 -52.406 -16.766 1 98.69 300 VAL A O 1
ATOM 2307 N N . THR A 1 301 ? -5.66 -51.906 -15.055 1 98.81 301 THR A N 1
ATOM 2308 C CA . THR A 1 301 ? -6.543 -53.062 -15.211 1 98.81 301 THR A CA 1
ATOM 2309 C C . THR A 1 301 ? -8 -52.625 -15.312 1 98.81 301 THR A C 1
ATOM 2311 O O . THR A 1 301 ? -8.477 -51.844 -14.469 1 98.81 301 THR A O 1
ATOM 2314 N N . VAL A 1 302 ? -8.688 -53.125 -16.391 1 98.75 302 VAL A N 1
ATOM 2315 C CA . VAL A 1 302 ? -10.047 -52.656 -16.641 1 98.75 302 VAL A CA 1
ATOM 2316 C C . VAL A 1 302 ? -10.969 -53.844 -16.922 1 98.75 302 VAL A C 1
ATOM 2318 O O . VAL A 1 302 ? -10.57 -54.812 -17.562 1 98.75 302 VAL A O 1
ATOM 2321 N N . GLY A 1 303 ? -12.156 -53.844 -16.328 1 98.81 303 GLY A N 1
ATOM 2322 C CA . GLY A 1 303 ? -13.273 -54.688 -16.672 1 98.81 303 GLY A CA 1
ATOM 2323 C C . GLY A 1 303 ? -14.375 -53.969 -17.438 1 98.81 303 GLY A C 1
ATOM 2324 O O . GLY A 1 303 ? -14.727 -52.844 -17.094 1 98.81 303 GLY A O 1
ATOM 2325 N N . PHE A 1 304 ? -14.867 -54.594 -18.531 1 98.75 304 PHE A N 1
ATOM 2326 C CA . PHE A 1 304 ? -15.859 -53.938 -19.375 1 98.75 304 PHE A CA 1
ATOM 2327 C C . PHE A 1 304 ? -16.812 -54.969 -19.984 1 98.75 304 PHE A C 1
ATOM 2329 O O . PHE A 1 304 ? -16.547 -56.156 -19.938 1 98.75 304 PHE A O 1
ATOM 2336 N N . ASP A 1 305 ? -17.906 -54.5 -20.531 1 98.56 305 ASP A N 1
ATOM 2337 C CA . ASP A 1 305 ? -18.891 -55.406 -21.094 1 98.56 305 ASP A CA 1
ATOM 2338 C C . ASP A 1 305 ? -18.812 -55.438 -22.609 1 98.56 305 ASP A C 1
ATOM 2340 O O . ASP A 1 305 ? -17.875 -54.906 -23.203 1 98.56 305 ASP A O 1
ATOM 2344 N N . ASP A 1 306 ? -19.766 -56.125 -23.266 1 98.19 306 ASP A N 1
ATOM 2345 C CA . ASP A 1 306 ? -19.75 -56.375 -24.703 1 98.19 306 ASP A CA 1
ATOM 2346 C C . ASP A 1 306 ? -20 -55.094 -25.5 1 98.19 306 ASP A C 1
ATOM 2348 O O . ASP A 1 306 ? -19.719 -55.031 -26.688 1 98.19 306 ASP A O 1
ATOM 2352 N N . GLU A 1 307 ? -20.453 -54.125 -24.766 1 97.88 307 GLU A N 1
ATOM 2353 C CA . GLU A 1 307 ? -20.766 -52.844 -25.438 1 97.88 307 GLU A CA 1
ATOM 2354 C C . GLU A 1 307 ? -19.672 -51.812 -25.188 1 97.88 307 GLU A C 1
ATOM 2356 O O . GLU A 1 307 ? -19.703 -50.719 -25.75 1 97.88 307 GLU A O 1
ATOM 2361 N N . GLY A 1 308 ? -18.703 -52.156 -24.422 1 98.25 308 GLY A N 1
ATOM 2362 C CA . GLY A 1 308 ? -17.578 -51.281 -24.172 1 98.25 308 GLY A CA 1
ATOM 2363 C C . GLY A 1 308 ? -17.75 -50.406 -22.953 1 98.25 308 GLY A C 1
ATOM 2364 O O . GLY A 1 308 ? -16.969 -49.469 -22.734 1 98.25 308 GLY A O 1
ATOM 2365 N N . HIS A 1 309 ? -18.828 -50.688 -22.141 1 98.5 309 HIS A N 1
ATOM 2366 C CA . HIS A 1 309 ? -19 -49.969 -20.891 1 98.5 309 HIS A CA 1
ATOM 2367 C C . HIS A 1 309 ? -17.938 -50.375 -19.875 1 98.5 309 HIS A C 1
ATOM 2369 O O . HIS A 1 309 ? -17.781 -51.562 -19.594 1 98.5 309 HIS A O 1
ATOM 2375 N N . VAL A 1 310 ? -17.281 -49.406 -19.328 1 98.69 310 VAL A N 1
ATOM 2376 C CA . VAL A 1 310 ? -16.297 -49.656 -18.281 1 98.69 310 VAL A CA 1
ATOM 2377 C C . VAL A 1 310 ? -17 -49.938 -16.953 1 98.69 310 VAL A C 1
ATOM 2379 O O . VAL A 1 310 ? -17.703 -49.094 -16.422 1 98.69 310 VAL A O 1
ATOM 2382 N N . LEU A 1 311 ? -16.781 -51.094 -16.391 1 98.5 311 LEU A N 1
ATOM 2383 C CA . LEU A 1 311 ? -17.469 -51.531 -15.164 1 98.5 311 LEU A CA 1
ATOM 2384 C C . LEU A 1 311 ? -16.547 -51.344 -13.953 1 98.5 311 LEU A C 1
ATOM 2386 O O . LEU A 1 311 ? -17.031 -51.094 -12.844 1 98.5 311 LEU A O 1
ATOM 2390 N N . GLY A 1 312 ? -15.344 -51.562 -14.133 1 98.56 312 GLY A N 1
ATOM 2391 C CA . GLY A 1 312 ? -14.32 -51.406 -13.117 1 98.56 312 GLY A CA 1
ATOM 2392 C C . GLY A 1 312 ? -12.984 -50.969 -13.68 1 98.56 312 GLY A C 1
ATOM 2393 O O . GLY A 1 312 ? -12.578 -51.438 -14.75 1 98.56 312 GLY A O 1
ATOM 2394 N N . LEU A 1 313 ? -12.336 -50.062 -13.023 1 98.75 313 LEU A N 1
ATOM 2395 C CA . LEU A 1 313 ? -11.039 -49.531 -13.422 1 98.75 313 LEU A CA 1
ATOM 2396 C C . LEU A 1 313 ? -10.086 -49.469 -12.227 1 98.75 313 LEU A C 1
ATOM 2398 O O . LEU A 1 313 ? -10.406 -48.875 -11.203 1 98.75 313 LEU A O 1
ATOM 2402 N N . ASP A 1 314 ? -8.969 -50.188 -12.258 1 98.75 314 ASP A N 1
ATOM 2403 C CA . ASP A 1 314 ? -7.91 -50.188 -11.25 1 98.75 314 ASP A CA 1
ATOM 2404 C C . ASP A 1 314 ? -6.586 -49.719 -11.844 1 98.75 314 ASP A C 1
ATOM 2406 O O . ASP A 1 314 ? -6.051 -50.344 -12.766 1 98.75 314 ASP A O 1
ATOM 2410 N N . VAL A 1 315 ? -6.102 -48.594 -11.328 1 98.75 315 VAL A N 1
ATOM 2411 C CA . VAL A 1 315 ? -4.875 -48 -11.859 1 98.75 315 VAL A CA 1
ATOM 2412 C C . VAL A 1 315 ? -3.834 -47.906 -10.75 1 98.75 315 VAL A C 1
ATOM 2414 O O . VAL A 1 315 ? -4.113 -47.344 -9.68 1 98.75 315 VAL A O 1
ATOM 2417 N N . GLU A 1 316 ? -2.676 -48.438 -10.938 1 98.62 316 GLU A N 1
ATOM 2418 C CA . GLU A 1 316 ? -1.49 -48.281 -10.102 1 98.62 316 GLU A CA 1
ATOM 2419 C C . GLU A 1 316 ? -0.364 -47.594 -10.867 1 98.62 316 GLU A C 1
ATOM 2421 O O . GLU A 1 316 ? -0.057 -47.969 -12 1 98.62 316 GLU A O 1
ATOM 2426 N N . PHE A 1 317 ? 0.198 -46.562 -10.219 1 98.31 317 PHE A N 1
ATOM 2427 C CA . PHE A 1 317 ? 1.303 -45.969 -10.961 1 98.31 317 PHE A CA 1
ATOM 2428 C C . PHE A 1 317 ? 2.379 -45.469 -10.016 1 98.31 317 PHE A C 1
ATOM 2430 O O . PHE A 1 317 ? 2.117 -45.25 -8.828 1 98.31 317 PHE A O 1
ATOM 2437 N N . TRP A 1 318 ? 3.633 -45.375 -10.508 1 98.5 318 TRP A N 1
ATOM 2438 C CA . TRP A 1 318 ? 4.812 -44.812 -9.852 1 98.5 318 TRP A CA 1
ATOM 2439 C C . TRP A 1 318 ? 5.238 -43.5 -10.508 1 98.5 318 TRP A C 1
ATOM 2441 O O . TRP A 1 318 ? 5.379 -43.438 -11.727 1 98.5 318 TRP A O 1
ATOM 2451 N N . HIS A 1 319 ? 5.324 -42.531 -9.711 1 97.75 319 HIS A N 1
ATOM 2452 C CA . HIS A 1 319 ? 5.691 -41.188 -10.156 1 97.75 319 HIS A CA 1
ATOM 2453 C C . HIS A 1 319 ? 7.117 -40.844 -9.75 1 97.75 319 HIS A C 1
ATOM 2455 O O . HIS A 1 319 ? 7.477 -40.938 -8.57 1 97.75 319 HIS A O 1
ATOM 2461 N N . ASP A 1 320 ? 7.977 -40.438 -10.703 1 96.69 320 ASP A N 1
ATOM 2462 C CA . ASP A 1 320 ? 9.336 -39.969 -10.406 1 96.69 320 ASP A CA 1
ATOM 2463 C C . ASP A 1 320 ? 9.336 -38.531 -9.938 1 96.69 320 ASP A C 1
ATOM 2465 O O . ASP A 1 320 ? 9.219 -37.594 -10.75 1 96.69 320 ASP A O 1
ATOM 2469 N N . ASN A 1 321 ? 9.562 -38.312 -8.75 1 95.12 321 ASN A N 1
ATOM 2470 C CA . ASN A 1 321 ? 9.5 -36.969 -8.18 1 95.12 321 ASN A CA 1
ATOM 2471 C C . ASN A 1 321 ? 10.867 -36.281 -8.195 1 95.12 321 ASN A C 1
ATOM 2473 O O . ASN A 1 321 ? 10.969 -35.094 -7.992 1 95.12 321 ASN A O 1
ATOM 2477 N N . GLY A 1 322 ? 11.945 -36.938 -8.484 1 96.56 322 GLY A N 1
ATOM 2478 C CA . GLY A 1 322 ? 13.281 -36.375 -8.336 1 96.56 322 GLY A CA 1
ATOM 2479 C C . GLY A 1 322 ? 13.75 -36.312 -6.895 1 96.56 322 GLY A C 1
ATOM 2480 O O . GLY A 1 322 ? 13.25 -37.062 -6.043 1 96.56 322 GLY A O 1
ATOM 2481 N N . ALA A 1 323 ? 14.688 -35.469 -6.598 1 97.75 323 ALA A N 1
ATOM 2482 C CA . ALA A 1 323 ? 15.438 -35.531 -5.348 1 97.75 323 ALA A CA 1
ATOM 2483 C C . ALA A 1 323 ? 14.633 -34.938 -4.195 1 97.75 323 ALA A C 1
ATOM 2485 O O . ALA A 1 323 ? 14.875 -35.25 -3.029 1 97.75 323 ALA A O 1
ATOM 2486 N N . TYR A 1 324 ? 13.703 -34.062 -4.465 1 97.12 324 TYR A N 1
ATOM 2487 C CA . TYR A 1 324 ? 13.016 -33.312 -3.412 1 97.12 324 TYR A CA 1
ATOM 2488 C C . TYR A 1 324 ? 11.539 -33.125 -3.744 1 97.12 324 TYR A C 1
ATOM 2490 O O . TYR A 1 324 ? 11.117 -33.406 -4.871 1 97.12 324 TYR A O 1
ATOM 2498 N N . THR A 1 325 ? 10.695 -32.688 -2.734 1 96.12 325 THR A N 1
ATOM 2499 C CA . THR A 1 325 ? 9.258 -32.531 -2.918 1 96.12 325 THR A CA 1
ATOM 2500 C C . THR A 1 325 ? 8.82 -31.125 -2.496 1 96.12 325 THR A C 1
ATOM 2502 O O . THR A 1 325 ? 7.867 -30.969 -1.725 1 96.12 325 THR A O 1
ATOM 2505 N N . PRO A 1 326 ? 9.445 -30.094 -3.055 1 94.19 326 PRO A N 1
ATOM 2506 C CA . PRO A 1 326 ? 9.102 -28.75 -2.604 1 94.19 326 PRO A CA 1
ATOM 2507 C C . PRO A 1 326 ? 7.629 -28.406 -2.834 1 94.19 326 PRO A C 1
ATOM 2509 O O . PRO A 1 326 ? 7.039 -27.656 -2.053 1 94.19 326 PRO A O 1
ATOM 2512 N N . TYR A 1 327 ? 7.012 -28.953 -3.873 1 93.56 327 TYR A N 1
ATOM 2513 C CA . TYR A 1 327 ? 5.625 -28.625 -4.199 1 93.56 327 TYR A CA 1
ATOM 2514 C C . TYR A 1 327 ? 4.695 -29.766 -3.801 1 93.56 327 TYR A C 1
ATOM 2516 O O . TYR A 1 327 ? 3.561 -29.844 -4.281 1 93.56 327 TYR A O 1
ATOM 2524 N N . GLY A 1 328 ? 5.18 -30.703 -3.055 1 92.69 328 GLY A N 1
ATOM 2525 C CA . GLY A 1 328 ? 4.391 -31.812 -2.545 1 92.69 328 GLY A CA 1
ATOM 2526 C C . GLY A 1 328 ? 4.051 -32.844 -3.605 1 92.69 328 GLY A C 1
ATOM 2527 O O . GLY A 1 328 ? 4.934 -33.312 -4.332 1 92.69 328 GLY A O 1
ATOM 2528 N N . ILE A 1 329 ? 2.748 -33.219 -3.609 1 94.5 329 ILE A N 1
ATOM 2529 C CA . ILE A 1 329 ? 2.387 -34.344 -4.457 1 94.5 329 ILE A CA 1
ATOM 2530 C C . ILE A 1 329 ? 1.207 -33.969 -5.348 1 94.5 329 ILE A C 1
ATOM 2532 O O . ILE A 1 329 ? 0.322 -34.781 -5.602 1 94.5 329 ILE A O 1
ATOM 2536 N N . ILE A 1 330 ? 1.149 -32.75 -5.797 1 93.5 330 ILE A N 1
ATOM 2537 C CA . ILE A 1 330 ? 0.051 -32.25 -6.621 1 93.5 330 ILE A CA 1
ATOM 2538 C C . ILE A 1 330 ? 0.008 -33.031 -7.941 1 93.5 330 ILE A C 1
ATOM 2540 O O . ILE A 1 330 ? -1.07 -33.344 -8.438 1 93.5 330 ILE A O 1
ATOM 2544 N N . VAL A 1 331 ? 1.142 -33.312 -8.516 1 95.62 331 VAL A N 1
ATOM 2545 C CA . VAL A 1 331 ? 1.216 -33.906 -9.836 1 95.62 331 VAL A CA 1
ATOM 2546 C C . VAL A 1 331 ? 0.546 -35.281 -9.82 1 95.62 331 VAL A C 1
ATOM 2548 O O . VAL A 1 331 ? -0.377 -35.531 -10.602 1 95.62 331 VAL A O 1
ATOM 2551 N N . PRO A 1 332 ? 0.963 -36.125 -8.914 1 97 332 PRO A N 1
ATOM 2552 C CA . PRO A 1 332 ? 0.313 -37.438 -8.922 1 97 332 PRO A CA 1
ATOM 2553 C C . PRO A 1 332 ? -1.14 -37.406 -8.461 1 97 332 PRO A C 1
ATOM 2555 O O . PRO A 1 332 ? -1.957 -38.219 -8.875 1 97 332 PRO A O 1
ATOM 2558 N N . ILE A 1 333 ? -1.523 -36.469 -7.637 1 96.88 333 ILE A N 1
ATOM 2559 C CA . ILE A 1 333 ? -2.922 -36.312 -7.254 1 96.88 333 ILE A CA 1
ATOM 2560 C C . ILE A 1 333 ? -3.754 -35.938 -8.477 1 96.88 333 ILE A C 1
ATOM 2562 O O . ILE A 1 333 ? -4.832 -36.5 -8.695 1 96.88 333 ILE A O 1
ATOM 2566 N N . VAL A 1 334 ? -3.262 -35.031 -9.242 1 96.81 334 VAL A N 1
ATOM 2567 C CA . VAL A 1 334 ? -3.982 -34.594 -10.438 1 96.81 334 VAL A CA 1
ATOM 2568 C C . VAL A 1 334 ? -4.082 -35.75 -11.438 1 96.81 334 VAL A C 1
ATOM 2570 O O . VAL A 1 334 ? -5.133 -35.969 -12.039 1 96.81 334 VAL A O 1
ATOM 2573 N N . THR A 1 335 ? -2.955 -36.5 -11.609 1 97.5 335 THR A N 1
ATOM 2574 C CA . THR A 1 335 ? -3.012 -37.688 -12.461 1 97.5 335 THR A CA 1
ATOM 2575 C C . THR A 1 335 ? -4.133 -38.625 -12.023 1 97.5 335 THR A C 1
ATOM 2577 O O . THR A 1 335 ? -4.969 -39 -12.836 1 97.5 335 THR A O 1
ATOM 2580 N N . SER A 1 336 ? -4.207 -38.906 -10.758 1 97.62 336 SER A N 1
ATOM 2581 C CA . SER A 1 336 ? -5.105 -39.906 -10.195 1 97.62 336 SER A CA 1
ATOM 2582 C C . SER A 1 336 ? -6.559 -39.438 -10.281 1 97.62 336 SER A C 1
ATOM 2584 O O . SER A 1 336 ? -7.465 -40.281 -10.391 1 97.62 336 SER A O 1
ATOM 2586 N N . THR A 1 337 ? -6.785 -38.156 -10.266 1 97.19 337 THR A N 1
ATOM 2587 C CA . THR A 1 337 ? -8.156 -37.656 -10.172 1 97.19 337 THR A CA 1
ATOM 2588 C C . THR A 1 337 ? -8.672 -37.219 -11.539 1 97.19 337 THR A C 1
ATOM 2590 O O . THR A 1 337 ? -9.875 -37.25 -11.797 1 97.19 337 THR A O 1
ATOM 2593 N N . GLN A 1 338 ? -7.789 -36.875 -12.43 1 96.31 338 GLN A N 1
ATOM 2594 C CA . GLN A 1 338 ? -8.219 -36.344 -13.719 1 96.31 338 GLN A CA 1
ATOM 2595 C C . GLN A 1 338 ? -8.117 -37.406 -14.82 1 96.31 338 GLN A C 1
ATOM 2597 O O . GLN A 1 338 ? -8.578 -37.188 -15.938 1 96.31 338 GLN A O 1
ATOM 2602 N N . LEU A 1 339 ? -7.535 -38.531 -14.508 1 96.81 339 LEU A N 1
ATOM 2603 C CA . LEU A 1 339 ? -7.465 -39.625 -15.477 1 96.81 339 LEU A CA 1
ATOM 2604 C C . LEU A 1 339 ? -8.867 -40.062 -15.875 1 96.81 339 LEU A C 1
ATOM 2606 O O . LEU A 1 339 ? -9.055 -40.656 -16.953 1 96.81 339 LEU A O 1
ATOM 2610 N N . LEU A 1 340 ? -9.875 -39.812 -15.094 1 97 340 LEU A N 1
ATOM 2611 C CA . LEU A 1 340 ? -11.242 -40.25 -15.359 1 97 340 LEU A CA 1
ATOM 2612 C C . LEU A 1 340 ? -11.828 -39.5 -16.547 1 97 340 LEU A C 1
ATOM 2614 O O . LEU A 1 340 ? -12.75 -40 -17.203 1 97 340 LEU A O 1
ATOM 2618 N N . GLY A 1 341 ? -11.352 -38.25 -16.797 1 97.75 341 GLY A N 1
ATOM 2619 C CA . GLY A 1 341 ? -11.82 -37.469 -17.953 1 97.75 341 GLY A CA 1
ATOM 2620 C C . GLY A 1 341 ? -13.328 -37.312 -17.969 1 97.75 341 GLY A C 1
ATOM 2621 O O . GLY A 1 341 ? -13.945 -37.094 -16.938 1 97.75 341 GLY A O 1
ATOM 2622 N N . PRO A 1 342 ? -13.883 -37.281 -19.141 1 98.56 342 PRO A N 1
ATOM 2623 C CA . PRO A 1 342 ? -15.328 -37.094 -19.25 1 98.56 342 PRO A CA 1
ATOM 2624 C C . PRO A 1 342 ? -16.141 -38.344 -19.016 1 98.56 342 PRO A C 1
ATOM 2626 O O . PRO A 1 342 ? -17.312 -38.438 -19.406 1 98.56 342 PRO A O 1
ATOM 2629 N N . TYR A 1 343 ? -15.555 -39.375 -18.406 1 98.56 343 TYR A N 1
ATOM 2630 C CA . TYR A 1 343 ? -16.156 -40.688 -18.359 1 98.56 343 TYR A CA 1
ATOM 2631 C C . TYR A 1 343 ? -16.641 -41.031 -16.953 1 98.56 343 TYR A C 1
ATOM 2633 O O . TYR A 1 343 ? -16.203 -40.406 -15.984 1 98.56 343 TYR A O 1
ATOM 2641 N N . LYS A 1 344 ? -17.578 -41.906 -16.828 1 94.25 344 LYS A N 1
ATOM 2642 C CA . LYS A 1 344 ? -18.125 -42.344 -15.539 1 94.25 344 LYS A CA 1
ATOM 2643 C C . LYS A 1 344 ? -17.953 -43.844 -15.375 1 94.25 344 LYS A C 1
ATOM 2645 O O . LYS A 1 344 ? -18.922 -44.594 -15.539 1 94.25 344 LYS A O 1
ATOM 2650 N N . PRO A 1 345 ? -16.797 -44.25 -15.016 1 91.19 345 PRO A N 1
ATOM 2651 C CA . PRO A 1 345 ? -16.625 -45.688 -14.75 1 91.19 345 PRO A CA 1
ATOM 2652 C C . PRO A 1 345 ? -17.531 -46.188 -13.617 1 91.19 345 PRO A C 1
ATOM 2654 O O . PRO A 1 345 ? -17.938 -45.406 -12.758 1 91.19 345 PRO A O 1
ATOM 2657 N N . GLY A 1 346 ? -17.906 -47.5 -13.586 1 94.19 346 GLY A N 1
ATOM 2658 C CA . GLY A 1 346 ? -18.656 -48.062 -12.484 1 94.19 346 GLY A CA 1
ATOM 2659 C C . GLY A 1 346 ? -17.953 -47.969 -11.148 1 94.19 346 GLY A C 1
ATOM 2660 O O . GLY A 1 346 ? -18.375 -47.188 -10.281 1 94.19 346 GLY A O 1
ATOM 2661 N N . ALA A 1 347 ? -16.859 -48.781 -10.992 1 98.06 347 ALA A N 1
ATOM 2662 C CA . ALA A 1 347 ? -16 -48.688 -9.82 1 98.06 347 ALA A CA 1
ATOM 2663 C C . ALA A 1 347 ? -14.586 -48.281 -10.211 1 98.06 347 ALA A C 1
ATOM 2665 O O . ALA A 1 347 ? -14.117 -48.594 -11.305 1 98.06 347 ALA A O 1
ATOM 2666 N N . TYR A 1 348 ? -13.984 -47.5 -9.336 1 98.06 348 TYR A N 1
ATOM 2667 C CA . TYR A 1 348 ? -12.664 -47 -9.633 1 98.06 348 TYR A CA 1
ATOM 2668 C C . TYR A 1 348 ? -11.742 -47.094 -8.422 1 98.06 348 TYR A C 1
ATOM 2670 O O . TYR A 1 348 ? -12.156 -46.812 -7.297 1 98.06 348 TYR A O 1
ATOM 2678 N N . ARG A 1 349 ? -10.531 -47.594 -8.578 1 98.62 349 ARG A N 1
ATOM 2679 C CA . ARG A 1 349 ? -9.461 -47.594 -7.582 1 98.62 349 ARG A CA 1
ATOM 2680 C C . ARG A 1 349 ? -8.164 -47.062 -8.18 1 98.62 349 ARG A C 1
ATOM 2682 O O . ARG A 1 349 ? -7.797 -47.406 -9.305 1 98.62 349 ARG A O 1
ATOM 2689 N N . VAL A 1 350 ? -7.5 -46.188 -7.508 1 98.44 350 VAL A N 1
ATOM 2690 C CA . VAL A 1 350 ? -6.199 -45.688 -7.941 1 98.44 350 VAL A CA 1
ATOM 2691 C C . VAL A 1 350 ? -5.219 -45.719 -6.77 1 98.44 350 VAL A C 1
ATOM 2693 O O . VAL A 1 350 ? -5.594 -45.438 -5.629 1 98.44 350 VAL A O 1
ATOM 2696 N N . GLU A 1 351 ? -4.066 -46.156 -7.004 1 98.56 351 GLU A N 1
ATOM 2697 C CA . GLU A 1 351 ? -2.955 -46.219 -6.062 1 98.56 351 GLU A CA 1
ATOM 2698 C C . GLU A 1 351 ? -1.679 -45.656 -6.688 1 98.56 351 GLU A C 1
ATOM 2700 O O . GLU A 1 351 ? -1.285 -46.062 -7.777 1 98.56 351 GLU A O 1
ATOM 2705 N N . PHE A 1 352 ? -1.06 -44.688 -6.016 1 98.25 352 PHE A N 1
ATOM 2706 C CA . PHE A 1 352 ? 0.214 -44.25 -6.562 1 98.25 352 PHE A CA 1
ATOM 2707 C C . PHE A 1 352 ? 1.274 -44.156 -5.473 1 98.25 352 PHE A C 1
ATOM 2709 O O . PHE A 1 352 ? 0.948 -44.062 -4.289 1 98.25 352 PHE A O 1
ATOM 2716 N N . ARG A 1 353 ? 2.504 -44.312 -5.844 1 98.5 353 ARG A N 1
ATOM 2717 C CA . ARG A 1 353 ? 3.709 -44.062 -5.059 1 98.5 353 ARG A CA 1
ATOM 2718 C C . ARG A 1 353 ? 4.59 -43 -5.727 1 98.5 353 ARG A C 1
ATOM 2720 O O . ARG A 1 353 ? 4.871 -43.094 -6.922 1 98.5 353 ARG A O 1
ATOM 2727 N N . SER A 1 354 ? 4.871 -42 -4.996 1 98 354 SER A N 1
ATOM 2728 C CA . SER A 1 354 ? 5.832 -41 -5.445 1 98 354 SER A CA 1
ATOM 2729 C C . SER A 1 354 ? 7.25 -41.344 -5 1 98 354 SER A C 1
ATOM 2731 O O . SER A 1 354 ? 7.504 -41.531 -3.809 1 98 354 SER A O 1
ATOM 2733 N N . MET A 1 355 ? 8.18 -41.406 -5.938 1 98.25 355 MET A N 1
ATOM 2734 C CA . MET A 1 355 ? 9.492 -41.969 -5.664 1 98.25 355 MET A CA 1
ATOM 2735 C C . MET A 1 355 ? 10.57 -40.906 -5.68 1 98.25 355 MET A C 1
ATOM 2737 O O . MET A 1 355 ? 10.516 -39.969 -6.496 1 98.25 355 MET A O 1
ATOM 2741 N N . TYR A 1 356 ? 11.555 -41.031 -4.762 1 98.38 356 TYR A N 1
ATOM 2742 C CA . TYR A 1 356 ? 12.758 -40.188 -4.832 1 98.38 356 TYR A CA 1
ATOM 2743 C C . TYR A 1 356 ? 13.773 -40.812 -5.797 1 98.38 356 TYR A C 1
ATOM 2745 O O . TYR A 1 356 ? 13.984 -42 -5.816 1 98.38 356 TYR A O 1
ATOM 2753 N N . THR A 1 357 ? 14.352 -40.031 -6.605 1 97.94 357 THR A N 1
ATOM 2754 C CA . THR A 1 357 ? 15.5 -40.344 -7.438 1 97.94 357 THR A CA 1
ATOM 2755 C C . THR A 1 357 ? 16.562 -39.25 -7.359 1 97.94 357 THR A C 1
ATOM 2757 O O . THR A 1 357 ? 16.266 -38.125 -6.953 1 97.94 357 THR A O 1
ATOM 2760 N N . ASN A 1 358 ? 17.844 -39.562 -7.656 1 98.38 358 ASN A N 1
ATOM 2761 C CA . ASN A 1 358 ? 18.906 -38.594 -7.691 1 98.38 358 ASN A CA 1
ATOM 2762 C C . ASN A 1 358 ? 18.922 -37.844 -9.023 1 98.38 358 ASN A C 1
ATOM 2764 O O . ASN A 1 358 ? 19.969 -37.75 -9.688 1 98.38 358 ASN A O 1
ATOM 2768 N N . THR A 1 359 ? 17.812 -37.312 -9.422 1 96.94 359 THR A N 1
ATOM 2769 C CA . THR A 1 359 ? 17.609 -36.469 -10.609 1 96.94 359 THR A CA 1
ATOM 2770 C C . THR A 1 359 ? 16.922 -35.156 -10.242 1 96.94 359 THR A C 1
ATOM 2772 O O . THR A 1 359 ? 16.547 -34.938 -9.094 1 96.94 359 THR A O 1
ATOM 2775 N N . VAL A 1 360 ? 16.906 -34.281 -11.18 1 96.12 360 VAL A N 1
ATOM 2776 C CA . VAL A 1 360 ? 16.344 -32.969 -10.953 1 96.12 360 VAL A CA 1
ATOM 2777 C C . VAL A 1 360 ? 14.898 -33.094 -10.461 1 96.12 360 VAL A C 1
ATOM 2779 O O . VAL A 1 360 ? 14.164 -33.969 -10.914 1 96.12 360 VAL A O 1
ATOM 2782 N N . THR A 1 361 ? 14.5 -32.281 -9.562 1 95.12 361 THR A N 1
ATOM 2783 C CA . THR A 1 361 ? 13.188 -32.281 -8.922 1 95.12 361 THR A CA 1
ATOM 2784 C C . THR A 1 361 ? 12.086 -32.094 -9.969 1 95.12 361 THR A C 1
ATOM 2786 O O . THR A 1 361 ? 12.258 -31.359 -10.945 1 95.12 361 THR A O 1
ATOM 2789 N N . VAL A 1 362 ? 10.992 -32.75 -9.719 1 94.31 362 VAL A N 1
ATOM 2790 C CA . VAL A 1 362 ? 9.836 -32.656 -10.594 1 94.31 362 VAL A CA 1
ATOM 2791 C C . VAL A 1 362 ? 8.727 -31.859 -9.891 1 94.31 362 VAL A C 1
ATOM 2793 O O . VAL A 1 362 ? 8.406 -32.125 -8.727 1 94.31 362 VAL A O 1
ATOM 2796 N N . THR A 1 363 ? 8.195 -30.844 -10.539 1 93.62 363 THR A N 1
ATOM 2797 C CA . THR A 1 363 ? 7.051 -30.047 -10.109 1 93.62 363 THR A CA 1
ATOM 2798 C C . THR A 1 363 ? 6.055 -29.875 -11.258 1 93.62 363 THR A C 1
ATOM 2800 O O . THR A 1 363 ? 6.293 -30.344 -12.375 1 93.62 363 THR A O 1
ATOM 2803 N N . PRO A 1 364 ? 4.93 -29.234 -10.992 1 92.81 364 PRO A N 1
ATOM 2804 C CA . PRO A 1 364 ? 3.934 -29.094 -12.055 1 92.81 364 PRO A CA 1
ATOM 2805 C C . PRO A 1 364 ? 4.48 -28.375 -13.281 1 92.81 364 PRO A C 1
ATOM 2807 O O . PRO A 1 364 ? 5.23 -27.406 -13.156 1 92.81 364 PRO A O 1
ATOM 2810 N N . TYR A 1 365 ? 4.215 -28.891 -14.422 1 93.38 365 TYR A N 1
ATOM 2811 C CA . TYR A 1 365 ? 4.348 -28.281 -15.75 1 93.38 365 TYR A CA 1
ATOM 2812 C C . TYR A 1 365 ? 3 -28.219 -16.453 1 93.38 365 TYR A C 1
ATOM 2814 O O . TYR A 1 365 ? 2.105 -29.016 -16.172 1 93.38 365 TYR A O 1
ATOM 2822 N N . ARG A 1 366 ? 2.844 -27.219 -17.234 1 90.94 366 ARG A N 1
ATOM 2823 C CA . ARG A 1 366 ? 1.576 -26.984 -17.938 1 90.94 366 ARG A CA 1
ATOM 2824 C C . ARG A 1 366 ? 0.855 -28.312 -18.188 1 90.94 366 ARG A C 1
ATOM 2826 O O . ARG A 1 366 ? 1.388 -29.188 -18.859 1 90.94 366 ARG A O 1
ATOM 2833 N N . GLY A 1 367 ? -0.407 -28.438 -17.594 1 92.62 367 GLY A N 1
ATOM 2834 C CA . GLY A 1 367 ? -1.179 -29.672 -17.594 1 92.62 367 GLY A CA 1
ATOM 2835 C C . GLY A 1 367 ? -1.129 -30.406 -16.266 1 92.62 367 GLY A C 1
ATOM 2836 O O . GLY A 1 367 ? -2.143 -30.938 -15.805 1 92.62 367 GLY A O 1
ATOM 2837 N N . ALA A 1 368 ? 0.004 -30.391 -15.68 1 92.69 368 ALA A N 1
ATOM 2838 C CA . ALA A 1 368 ? 0.238 -30.812 -14.297 1 92.69 368 ALA A CA 1
ATOM 2839 C C . ALA A 1 368 ? -0.351 -32.188 -14.031 1 92.69 368 ALA A C 1
ATOM 2841 O O . ALA A 1 368 ? -1.254 -32.344 -13.203 1 92.69 368 ALA A O 1
ATOM 2842 N N . GLY A 1 369 ? 0.214 -33.156 -14.648 1 94.88 369 GLY A N 1
ATOM 2843 C CA . GLY A 1 369 ? -0.176 -34.531 -14.375 1 94.88 369 GLY A CA 1
ATOM 2844 C C . GLY A 1 369 ? -1.37 -34.969 -15.188 1 94.88 369 GLY A C 1
ATOM 2845 O O . GLY A 1 369 ? -1.603 -36.188 -15.344 1 94.88 369 GLY A O 1
ATOM 2846 N N . ARG A 1 370 ? -2.148 -34.062 -15.703 1 97.06 370 ARG A N 1
ATOM 2847 C CA . ARG A 1 370 ? -3.322 -34.406 -16.5 1 97.06 370 ARG A CA 1
ATOM 2848 C C . ARG A 1 370 ? -2.92 -35.125 -17.781 1 97.06 370 ARG A C 1
ATOM 2850 O O . ARG A 1 370 ? -3.594 -36.094 -18.188 1 97.06 370 ARG A O 1
ATOM 2857 N N . PRO A 1 371 ? -1.82 -34.656 -18.469 1 96.69 371 PRO A N 1
ATOM 2858 C CA . PRO A 1 371 ? -1.417 -35.375 -19.672 1 96.69 371 PRO A CA 1
ATOM 2859 C C . PRO A 1 371 ? -1.165 -36.875 -19.375 1 96.69 371 PRO A C 1
ATOM 2861 O O . PRO A 1 371 ? -1.523 -37.719 -20.188 1 96.69 371 PRO A O 1
ATOM 2864 N N . GLN A 1 372 ? -0.56 -37.188 -18.25 1 96.94 372 GLN A N 1
ATOM 2865 C CA . GLN A 1 372 ? -0.324 -38.562 -17.844 1 96.94 372 GLN A CA 1
ATOM 2866 C C . GLN A 1 372 ? -1.639 -39.281 -17.594 1 96.94 372 GLN A C 1
ATOM 2868 O O . GLN A 1 372 ? -1.793 -40.469 -17.984 1 96.94 372 GLN A O 1
ATOM 2873 N N . GLY A 1 373 ? -2.543 -38.594 -16.922 1 97.75 373 GLY A N 1
ATOM 2874 C CA . GLY A 1 373 ? -3.85 -39.188 -16.672 1 97.75 373 GLY A CA 1
ATOM 2875 C C . GLY A 1 373 ? -4.629 -39.469 -17.938 1 97.75 373 GLY A C 1
ATOM 2876 O O . GLY A 1 373 ? -5.203 -40.531 -18.094 1 97.75 373 GLY A O 1
ATOM 2877 N N . VAL A 1 374 ? -4.656 -38.531 -18.812 1 98.12 374 VAL A N 1
ATOM 2878 C CA . VAL A 1 374 ? -5.379 -38.656 -20.078 1 98.12 374 VAL A CA 1
ATOM 2879 C C . VAL A 1 374 ? -4.75 -39.781 -20.922 1 98.12 374 VAL A C 1
ATOM 2881 O O . VAL A 1 374 ? -5.457 -40.531 -21.609 1 98.12 374 VAL A O 1
ATOM 2884 N N . PHE A 1 375 ? -3.408 -39.875 -20.906 1 97.94 375 PHE A N 1
ATOM 2885 C CA . PHE A 1 375 ? -2.736 -40.938 -21.625 1 97.94 375 PHE A CA 1
ATOM 2886 C C . PHE A 1 375 ? -3.238 -42.312 -21.156 1 97.94 375 PHE A C 1
ATOM 2888 O O . PHE A 1 375 ? -3.588 -43.156 -21.984 1 97.94 375 PHE A O 1
ATOM 2895 N N . ALA A 1 376 ? -3.297 -42.469 -19.844 1 98.25 376 ALA A N 1
ATOM 2896 C CA . ALA A 1 376 ? -3.732 -43.719 -19.266 1 98.25 376 ALA A CA 1
ATOM 2897 C C . ALA A 1 376 ? -5.16 -44.062 -19.688 1 98.25 376 ALA A C 1
ATOM 2899 O O . ALA A 1 376 ? -5.434 -45.156 -20.172 1 98.25 376 ALA A O 1
ATOM 2900 N N . MET A 1 377 ? -6.027 -43.156 -19.547 1 98.62 377 MET A N 1
ATOM 2901 C CA . MET A 1 377 ? -7.449 -43.438 -19.781 1 98.62 377 MET A CA 1
ATOM 2902 C C . MET A 1 377 ? -7.742 -43.594 -21.266 1 98.62 377 MET A C 1
ATOM 2904 O O . MET A 1 377 ? -8.477 -44.5 -21.656 1 98.62 377 MET A O 1
ATOM 2908 N N . GLU A 1 378 ? -7.219 -42.719 -22.094 1 98.69 378 GLU A N 1
ATOM 2909 C CA . GLU A 1 378 ? -7.527 -42.75 -23.531 1 98.69 378 GLU A CA 1
ATOM 2910 C C . GLU A 1 378 ? -6.922 -43.969 -24.188 1 98.69 378 GLU A C 1
ATOM 2912 O O . GLU A 1 378 ? -7.496 -44.531 -25.125 1 98.69 378 GLU A O 1
ATOM 2917 N N . ARG A 1 379 ? -5.703 -44.375 -23.75 1 98.62 379 ARG A N 1
ATOM 2918 C CA . ARG A 1 379 ? -5.16 -45.656 -24.234 1 98.62 379 ARG A CA 1
ATOM 2919 C C . ARG A 1 379 ? -6.027 -46.812 -23.812 1 98.62 379 ARG A C 1
ATOM 2921 O O . ARG A 1 379 ? -6.176 -47.781 -24.562 1 98.62 379 ARG A O 1
ATOM 2928 N N . THR A 1 380 ? -6.555 -46.719 -22.609 1 98.75 380 THR A N 1
ATOM 2929 C CA . THR A 1 380 ? -7.469 -47.75 -22.141 1 98.75 380 THR A CA 1
ATOM 2930 C C . THR A 1 380 ? -8.711 -47.844 -23.016 1 98.75 380 THR A C 1
ATOM 2932 O O . THR A 1 380 ? -9.125 -48.906 -23.438 1 98.75 380 THR A O 1
ATOM 2935 N N . MET A 1 381 ? -9.305 -46.719 -23.359 1 98.75 381 MET A N 1
ATOM 2936 C CA . MET A 1 381 ? -10.477 -46.688 -24.219 1 98.75 381 MET A CA 1
ATOM 2937 C C . MET A 1 381 ? -10.164 -47.25 -25.594 1 98.75 381 MET A C 1
ATOM 2939 O O . MET A 1 381 ? -10.969 -48 -26.172 1 98.75 381 MET A O 1
ATOM 2943 N N . ASP A 1 382 ? -9.031 -46.844 -26.156 1 98.75 382 ASP A N 1
ATOM 2944 C CA . ASP A 1 382 ? -8.609 -47.406 -27.438 1 98.75 382 ASP A CA 1
ATOM 2945 C C . ASP A 1 382 ? -8.461 -48.938 -27.359 1 98.75 382 ASP A C 1
ATOM 2947 O O . ASP A 1 382 ? -8.836 -49.656 -28.297 1 98.75 382 ASP A O 1
ATOM 2951 N N . ALA A 1 383 ? -7.871 -49.438 -26.266 1 98.75 383 ALA A N 1
ATOM 2952 C CA . ALA A 1 383 ? -7.652 -50.875 -26.094 1 98.75 383 ALA A CA 1
ATOM 2953 C C . ALA A 1 383 ? -8.977 -51.625 -26.031 1 98.75 383 ALA A C 1
ATOM 2955 O O . ALA A 1 383 ? -9.109 -52.719 -26.562 1 98.75 383 ALA A O 1
ATOM 2956 N N . ILE A 1 384 ? -9.93 -51.094 -25.328 1 98.69 384 ILE A N 1
ATOM 2957 C CA . ILE A 1 384 ? -11.258 -51.688 -25.25 1 98.69 384 ILE A CA 1
ATOM 2958 C C . ILE A 1 384 ? -11.883 -51.75 -26.641 1 98.69 384 ILE A C 1
ATOM 2960 O O . ILE A 1 384 ? -12.438 -52.781 -27.016 1 98.69 384 ILE A O 1
ATOM 2964 N N . ALA A 1 385 ? -11.859 -50.656 -27.359 1 98.62 385 ALA A N 1
ATOM 2965 C CA . ALA A 1 385 ? -12.398 -50.625 -28.703 1 98.62 385 ALA A CA 1
ATOM 2966 C C . ALA A 1 385 ? -11.766 -51.688 -29.578 1 98.62 385 ALA A C 1
ATOM 2968 O O . ALA A 1 385 ? -12.461 -52.375 -30.328 1 98.62 385 ALA A O 1
ATOM 2969 N N . ASP A 1 386 ? -10.5 -51.812 -29.547 1 98.12 386 ASP A N 1
ATOM 2970 C CA . ASP A 1 386 ? -9.758 -52.781 -30.344 1 98.12 386 ASP A CA 1
ATOM 2971 C C . ASP A 1 386 ? -10.18 -54.219 -29.969 1 98.12 386 ASP A C 1
ATOM 2973 O O . ASP A 1 386 ? -10.422 -55.031 -30.844 1 98.12 386 ASP A O 1
ATOM 2977 N N . ALA A 1 387 ? -10.266 -54.5 -28.688 1 98.06 387 ALA A N 1
ATOM 2978 C CA . ALA A 1 387 ? -10.617 -55.844 -28.188 1 98.06 387 ALA A CA 1
ATOM 2979 C C . ALA A 1 387 ? -12.008 -56.25 -28.672 1 98.06 387 ALA A C 1
ATOM 2981 O O . ALA A 1 387 ? -12.258 -57.438 -28.922 1 98.06 387 ALA A O 1
ATOM 2982 N N . LEU A 1 388 ? -12.859 -55.281 -28.797 1 98.06 388 LEU A N 1
ATOM 2983 C CA . LEU A 1 388 ? -14.25 -55.594 -29.125 1 98.06 388 LEU A CA 1
ATOM 2984 C C . LEU A 1 388 ? -14.516 -55.375 -30.609 1 98.06 388 LEU A C 1
ATOM 2986 O O . LEU A 1 388 ? -15.594 -55.688 -31.109 1 98.06 388 LEU A O 1
ATOM 2990 N N . GLY A 1 389 ? -13.555 -54.781 -31.344 1 97.38 389 GLY A N 1
ATOM 2991 C CA . GLY A 1 389 ? -13.758 -54.438 -32.75 1 97.38 389 GLY A CA 1
ATOM 2992 C C . GLY A 1 389 ? -14.773 -53.312 -32.938 1 97.38 389 GLY A C 1
ATOM 2993 O O . GLY A 1 389 ? -15.555 -53.344 -33.875 1 97.38 389 GLY A O 1
ATOM 2994 N N . LEU A 1 390 ? -14.773 -52.438 -31.938 1 97.88 390 LEU A N 1
ATOM 2995 C CA . LEU A 1 390 ? -15.703 -51.312 -32 1 97.88 390 LEU A CA 1
ATOM 2996 C C . LEU A 1 390 ? -14.984 -50.031 -32.406 1 97.88 390 LEU A C 1
ATOM 2998 O O . LEU A 1 390 ? -13.758 -49.938 -32.281 1 97.88 390 LEU A O 1
ATOM 3002 N N . ASP A 1 391 ? -15.805 -49.062 -32.906 1 97.62 391 ASP A N 1
ATOM 3003 C CA . ASP A 1 391 ? -15.297 -47.75 -33.156 1 97.62 391 ASP A CA 1
ATOM 3004 C C . ASP A 1 391 ? -14.797 -47.062 -31.875 1 97.62 391 ASP A C 1
ATOM 3006 O O . ASP A 1 391 ? -15.477 -47.125 -30.844 1 97.62 391 ASP A O 1
ATOM 3010 N N . ARG A 1 392 ? -13.625 -46.531 -32.031 1 98.25 392 ARG A N 1
ATOM 3011 C CA . ARG A 1 392 ? -13.008 -45.938 -30.844 1 98.25 392 ARG A CA 1
ATOM 3012 C C . ARG A 1 392 ? -13.875 -44.812 -30.297 1 98.25 392 ARG A C 1
ATOM 3014 O O . ARG A 1 392 ? -13.914 -44.594 -29.078 1 98.25 392 ARG A O 1
ATOM 3021 N N . ALA A 1 393 ? -14.547 -43.969 -31.109 1 98.56 393 ALA A N 1
ATOM 3022 C CA . ALA A 1 393 ? -15.43 -42.906 -30.656 1 98.56 393 ALA A CA 1
ATOM 3023 C C . ALA A 1 393 ? -16.656 -43.469 -29.953 1 98.56 393 ALA A C 1
ATOM 3025 O O . ALA A 1 393 ? -17.141 -42.875 -28.984 1 98.56 393 ALA A O 1
ATOM 3026 N N . ILE A 1 394 ? -17.172 -44.562 -30.422 1 98.06 394 ILE A N 1
ATOM 3027 C CA . ILE A 1 394 ? -18.391 -45.156 -29.875 1 98.06 394 ILE A CA 1
ATOM 3028 C C . ILE A 1 394 ? -18.156 -45.625 -28.453 1 98.06 394 ILE A C 1
ATOM 3030 O O . ILE A 1 394 ? -19 -45.469 -27.578 1 98.06 394 ILE A O 1
ATOM 3034 N N . VAL A 1 395 ? -17.016 -46.281 -28.219 1 98.5 395 VAL A N 1
ATOM 3035 C CA . VAL A 1 395 ? -16.672 -46.719 -26.875 1 98.5 395 VAL A CA 1
ATOM 3036 C C . VAL A 1 395 ? -16.656 -45.531 -25.922 1 98.5 395 VAL A C 1
ATOM 3038 O O . VAL A 1 395 ? -17.141 -45.625 -24.797 1 98.5 395 VAL A O 1
ATOM 3041 N N . ARG A 1 396 ? -16.047 -44.438 -26.328 1 98.69 396 ARG A N 1
ATOM 3042 C CA . ARG A 1 396 ? -16.031 -43.219 -25.516 1 98.69 396 ARG A CA 1
ATOM 3043 C C . ARG A 1 396 ? -17.438 -42.688 -25.281 1 98.69 396 ARG A C 1
ATOM 3045 O O . ARG A 1 396 ? -17.812 -42.406 -24.141 1 98.69 396 ARG A O 1
ATOM 3052 N N . GLU A 1 397 ? -18.266 -42.531 -26.297 1 98.44 397 GLU A N 1
ATOM 3053 C CA . GLU A 1 397 ? -19.625 -42 -26.234 1 98.44 397 GLU A CA 1
ATOM 3054 C C . GLU A 1 397 ? -20.469 -42.781 -25.234 1 98.44 397 GLU A C 1
ATOM 3056 O O . GLU A 1 397 ? -21.297 -42.219 -24.516 1 98.44 397 GLU A O 1
ATOM 3061 N N . ARG A 1 398 ? -20.25 -44.031 -25.188 1 98.25 398 ARG A N 1
ATOM 3062 C CA . ARG A 1 398 ? -21.047 -44.906 -24.344 1 98.25 398 ARG A CA 1
ATOM 3063 C C . ARG A 1 398 ? -20.672 -44.75 -22.875 1 98.25 398 ARG A C 1
ATOM 3065 O O . ARG A 1 398 ? -21.406 -45.156 -21.984 1 98.25 398 ARG A O 1
ATOM 3072 N N . ASN A 1 399 ? -19.578 -44.156 -22.609 1 98.62 399 ASN A N 1
ATOM 3073 C CA . ASN A 1 399 ? -19.094 -44.031 -21.25 1 98.62 399 ASN A CA 1
ATOM 3074 C C . ASN A 1 399 ? -19.125 -42.594 -20.766 1 98.62 399 ASN A C 1
ATOM 3076 O O . ASN A 1 399 ? -18.781 -42.281 -19.625 1 98.62 399 ASN A O 1
ATOM 3080 N N . PHE A 1 400 ? -19.578 -41.594 -21.594 1 98.62 400 PHE A N 1
ATOM 3081 C CA . PHE A 1 400 ? -19.594 -40.188 -21.25 1 98.62 400 PHE A CA 1
ATOM 3082 C C . PHE A 1 400 ? -20.547 -39.906 -20.094 1 98.62 400 PHE A C 1
ATOM 3084 O O . PHE A 1 400 ? -21.625 -40.5 -20.016 1 98.62 400 PHE A O 1
ATOM 3091 N N . ILE A 1 401 ? -20.141 -39.031 -19.234 1 98.5 401 ILE A N 1
ATOM 3092 C CA . ILE A 1 401 ? -21.078 -38.375 -18.344 1 98.5 401 ILE A CA 1
ATOM 3093 C C . ILE A 1 401 ? -22.031 -37.5 -19.156 1 98.5 401 ILE A C 1
ATOM 3095 O O . ILE A 1 401 ? -21.594 -36.688 -19.984 1 98.5 401 ILE A O 1
ATOM 3099 N N . GLN A 1 402 ? -23.312 -37.594 -18.953 1 97.88 402 GLN A N 1
ATOM 3100 C CA . GLN A 1 402 ? -24.297 -36.844 -19.719 1 97.88 402 GLN A CA 1
ATOM 3101 C C . GLN A 1 402 ? -24.578 -35.5 -19.094 1 97.88 402 GLN A C 1
ATOM 3103 O O . GLN A 1 402 ? -24.391 -35.312 -17.891 1 97.88 402 GLN A O 1
ATOM 3108 N N . PRO A 1 403 ? -24.953 -34.531 -19.953 1 97 403 PRO A N 1
ATOM 3109 C CA . PRO A 1 403 ? -25.25 -33.188 -19.422 1 97 403 PRO A CA 1
ATOM 3110 C C . PRO A 1 403 ? -26.25 -33.219 -18.281 1 97 403 PRO A C 1
ATOM 3112 O O . PRO A 1 403 ? -26.141 -32.438 -17.328 1 97 403 PRO A O 1
ATOM 3115 N N . GLU A 1 404 ? -27.203 -34.062 -18.266 1 96.62 404 GLU A N 1
ATOM 3116 C CA . GLU A 1 404 ? -28.25 -34.125 -17.25 1 96.62 404 GLU A CA 1
ATOM 3117 C C . GLU A 1 404 ? -27.719 -34.688 -15.93 1 96.62 404 GLU A C 1
ATOM 3119 O O . GLU A 1 404 ? -28.359 -34.562 -14.891 1 96.62 404 GLU A O 1
ATOM 3124 N N . ASP A 1 405 ? -26.516 -35.281 -16.016 1 96.56 405 ASP A N 1
ATOM 3125 C CA . ASP A 1 405 ? -25.891 -35.812 -14.828 1 96.56 405 ASP A CA 1
ATOM 3126 C C . ASP A 1 405 ? -25.188 -34.719 -14.031 1 96.56 405 ASP A C 1
ATOM 3128 O O . ASP A 1 405 ? -24.828 -34.906 -12.867 1 96.56 405 ASP A O 1
ATOM 3132 N N . MET A 1 406 ? -25.078 -33.562 -14.602 1 97.44 406 MET A N 1
ATOM 3133 C CA . MET A 1 406 ? -24.297 -32.5 -13.969 1 97.44 406 MET A CA 1
ATOM 3134 C C . MET A 1 406 ? -25.125 -31.781 -12.914 1 97.44 406 MET A C 1
ATOM 3136 O O . MET A 1 406 ? -26.328 -31.547 -13.109 1 97.44 406 MET A O 1
ATOM 3140 N N . PRO A 1 407 ? -24.609 -31.312 -11.766 1 97.31 407 PRO A N 1
ATOM 3141 C CA . PRO A 1 407 ? -23.203 -31.578 -11.398 1 97.31 407 PRO A CA 1
ATOM 3142 C C . PRO A 1 407 ? -22.938 -33.062 -11.094 1 97.31 407 PRO A C 1
ATOM 3144 O O . PRO A 1 407 ? -23.828 -33.75 -10.602 1 97.31 407 PRO A O 1
ATOM 3147 N N . TYR A 1 408 ? -21.734 -33.469 -11.375 1 98.06 408 TYR A N 1
ATOM 3148 C CA . TYR A 1 408 ? -21.422 -34.875 -11.242 1 98.06 408 TYR A CA 1
ATOM 3149 C C . TYR A 1 408 ? -20.344 -35.125 -10.188 1 98.06 408 TYR A C 1
ATOM 3151 O O . TYR A 1 408 ? -19.234 -34.625 -10.312 1 98.06 408 TYR A O 1
ATOM 3159 N N . ASP A 1 409 ? -20.672 -35.906 -9.18 1 97.38 409 ASP A N 1
ATOM 3160 C CA . ASP A 1 409 ? -19.781 -36.188 -8.062 1 97.38 409 ASP A CA 1
ATOM 3161 C C . ASP A 1 409 ? -19.016 -37.5 -8.305 1 97.38 409 ASP A C 1
ATOM 3163 O O . ASP A 1 409 ? -19.609 -38.562 -8.359 1 97.38 409 ASP A O 1
ATOM 3167 N N . HIS A 1 410 ? -17.719 -37.438 -8.453 1 97.5 410 HIS A N 1
ATOM 3168 C CA . HIS A 1 410 ? -16.906 -38.625 -8.648 1 97.5 410 HIS A CA 1
ATOM 3169 C C . HIS A 1 410 ? -16.578 -39.312 -7.32 1 97.5 410 HIS A C 1
ATOM 3171 O O . HIS A 1 410 ? -16.062 -40.438 -7.297 1 97.5 410 HIS A O 1
ATOM 3177 N N . HIS A 1 411 ? -16.953 -38.688 -6.227 1 96.81 411 HIS A N 1
ATOM 3178 C CA . HIS A 1 411 ? -16.766 -39.188 -4.871 1 96.81 411 HIS A CA 1
ATOM 3179 C C . HIS A 1 411 ? -15.289 -39.375 -4.555 1 96.81 411 HIS A C 1
ATOM 3181 O O . HIS A 1 411 ? -14.906 -40.375 -3.947 1 96.81 411 HIS A O 1
ATOM 3187 N N . LEU A 1 412 ? -14.469 -38.5 -5.102 1 97 412 LEU A N 1
ATOM 3188 C CA . LEU A 1 412 ? -13.039 -38.406 -4.82 1 97 412 LEU A CA 1
ATOM 3189 C C . LEU A 1 412 ? -12.68 -37.031 -4.234 1 97 412 LEU A C 1
ATOM 3191 O O . LEU A 1 412 ? -13.484 -36.094 -4.301 1 97 412 LEU A O 1
ATOM 3195 N N . THR A 1 413 ? -11.578 -36.969 -3.582 1 95 413 THR A N 1
ATOM 3196 C CA . THR A 1 413 ? -11.016 -35.688 -3.141 1 95 413 THR A CA 1
ATOM 3197 C C . THR A 1 413 ? -10.047 -35.125 -4.18 1 95 413 THR A C 1
ATOM 3199 O O . THR A 1 413 ? -9.125 -35.844 -4.602 1 95 413 THR A O 1
ATOM 3202 N N . PHE A 1 414 ? -10.273 -33.906 -4.598 1 94.56 414 PHE A N 1
ATOM 3203 C CA . PHE A 1 414 ? -9.461 -33.281 -5.629 1 94.56 414 PHE A CA 1
ATOM 3204 C C . PHE A 1 414 ? -8.234 -32.594 -5.016 1 94.56 414 PHE A C 1
ATOM 3206 O O . PHE A 1 414 ? -8 -32.719 -3.811 1 94.56 414 PHE A O 1
ATOM 3213 N N . GLN A 1 415 ? -7.43 -31.969 -5.855 1 90.75 415 GLN A N 1
ATOM 3214 C CA . GLN A 1 415 ? -6.133 -31.422 -5.469 1 90.75 415 GLN A CA 1
ATOM 3215 C C . GLN A 1 415 ? -6.289 -30.297 -4.449 1 90.75 415 GLN A C 1
ATOM 3217 O O . GLN A 1 415 ? -5.383 -30.047 -3.656 1 90.75 415 GLN A O 1
ATOM 3222 N N . ASP A 1 416 ? -7.445 -29.578 -4.445 1 88.62 416 ASP A N 1
ATOM 3223 C CA . ASP A 1 416 ? -7.664 -28.453 -3.527 1 88.62 416 ASP A CA 1
ATOM 3224 C C . ASP A 1 416 ? -8.25 -28.953 -2.205 1 88.62 416 ASP A C 1
ATOM 3226 O O . ASP A 1 416 ? -8.641 -28.141 -1.357 1 88.62 416 ASP A O 1
ATOM 3230 N N . GLY A 1 417 ? -8.328 -30.266 -2.021 1 89.19 417 GLY A N 1
ATOM 3231 C CA . GLY A 1 417 ? -8.82 -30.859 -0.789 1 89.19 417 GLY A CA 1
ATOM 3232 C C . GLY A 1 417 ? -10.336 -30.891 -0.706 1 89.19 417 GLY A C 1
ATOM 3233 O O . GLY A 1 417 ? -10.898 -31.25 0.332 1 89.19 417 GLY A O 1
ATOM 3234 N N . ARG A 1 418 ? -10.953 -30.578 -1.814 1 93.5 418 ARG A N 1
ATOM 3235 C CA . ARG A 1 418 ? -12.406 -30.547 -1.857 1 93.5 418 ARG A CA 1
ATOM 3236 C C . ARG A 1 418 ? -12.953 -31.656 -2.75 1 93.5 418 ARG A C 1
ATOM 3238 O O . ARG A 1 418 ? -12.195 -32.312 -3.48 1 93.5 418 ARG A O 1
ATOM 3245 N N . PRO A 1 419 ? -14.297 -31.859 -2.668 1 95.12 419 PRO A N 1
ATOM 3246 C CA . PRO A 1 419 ? -14.867 -32.938 -3.488 1 95.12 419 PRO A CA 1
ATOM 3247 C C . PRO A 1 419 ? -14.711 -32.688 -4.984 1 95.12 419 PRO A C 1
ATOM 3249 O O . PRO A 1 419 ? -14.867 -31.547 -5.445 1 95.12 419 PRO A O 1
ATOM 3252 N N . LEU A 1 420 ? -14.359 -33.781 -5.66 1 97.31 420 LEU A N 1
ATOM 3253 C CA . LEU A 1 420 ? -14.273 -33.719 -7.113 1 97.31 420 LEU A CA 1
ATOM 3254 C C . LEU A 1 420 ? -15.664 -33.812 -7.742 1 97.31 420 LEU A C 1
ATOM 3256 O O . LEU A 1 420 ? -16.141 -34.906 -8.07 1 97.31 420 LEU A O 1
ATOM 3260 N N . ILE A 1 421 ? -16.266 -32.656 -7.93 1 97.62 421 ILE A N 1
ATOM 3261 C CA . ILE A 1 421 ? -17.609 -32.562 -8.492 1 97.62 421 ILE A CA 1
ATOM 3262 C C . ILE A 1 421 ? -17.562 -31.688 -9.75 1 97.62 421 ILE A C 1
ATOM 3264 O O . ILE A 1 421 ? -17.312 -30.484 -9.68 1 97.62 421 ILE A O 1
ATOM 3268 N N . TYR A 1 422 ? -17.734 -32.344 -10.938 1 98.31 422 TYR A N 1
ATOM 3269 C CA . TYR A 1 422 ? -17.797 -31.578 -12.172 1 98.31 422 TYR A CA 1
ATOM 3270 C C . TYR A 1 422 ? -19 -30.641 -12.172 1 98.31 422 TYR A C 1
ATOM 3272 O O . TYR A 1 422 ? -20.125 -31.062 -11.836 1 98.31 422 TYR A O 1
ATOM 3280 N N . ASP A 1 423 ? -18.781 -29.422 -12.555 1 97.69 423 ASP A N 1
ATOM 3281 C CA . ASP A 1 423 ? -19.812 -28.391 -12.375 1 97.69 423 ASP A CA 1
ATOM 3282 C C . ASP A 1 423 ? -20.734 -28.328 -13.578 1 97.69 423 ASP A C 1
ATOM 3284 O O . ASP A 1 423 ? -21.922 -28.031 -13.438 1 97.69 423 ASP A O 1
ATOM 3288 N N . SER A 1 424 ? -20.203 -28.5 -14.766 1 97.75 424 SER A N 1
ATOM 3289 C CA . SER A 1 424 ? -20.984 -28.422 -16 1 97.75 424 SER A CA 1
ATOM 3290 C C . SER A 1 424 ? -20.219 -29.031 -17.172 1 97.75 424 SER A C 1
ATOM 3292 O O . SER A 1 424 ? -19 -29.188 -17.109 1 97.75 424 SER A O 1
ATOM 3294 N N . GLY A 1 425 ? -20.953 -29.469 -18.203 1 97.44 425 GLY A N 1
ATOM 3295 C CA . GLY A 1 425 ? -20.344 -30.016 -19.391 1 97.44 425 GLY A CA 1
ATOM 3296 C C . GLY A 1 425 ? -21.344 -30.672 -20.328 1 97.44 425 GLY A C 1
ATOM 3297 O O . GLY A 1 425 ? -22.438 -31.031 -19.922 1 97.44 425 GLY A O 1
ATOM 3298 N N . ASP A 1 426 ? -21 -30.656 -21.562 1 98.5 426 ASP A N 1
ATOM 3299 C CA . ASP A 1 426 ? -21.75 -31.328 -22.625 1 98.5 426 ASP A CA 1
ATOM 3300 C C . ASP A 1 426 ? -20.812 -32.125 -23.531 1 98.5 426 ASP A C 1
ATOM 3302 O O . ASP A 1 426 ? -20.516 -31.688 -24.656 1 98.5 426 ASP A O 1
ATOM 3306 N N . TYR A 1 427 ? -20.516 -33.344 -23.109 1 98.69 427 TYR A N 1
ATOM 3307 C CA . TYR A 1 427 ? -19.453 -34.125 -23.75 1 98.69 427 TYR A CA 1
ATOM 3308 C C . TYR A 1 427 ? -19.969 -34.75 -25.047 1 98.69 427 TYR A C 1
ATOM 3310 O O . TYR A 1 427 ? -19.25 -34.781 -26.047 1 98.69 427 TYR A O 1
ATOM 3318 N N . PRO A 1 428 ? -21.188 -35.188 -25.094 1 98.5 428 PRO A N 1
ATOM 3319 C CA . PRO A 1 428 ? -21.703 -35.719 -26.359 1 98.5 428 PRO A CA 1
ATOM 3320 C C . PRO A 1 428 ? -21.688 -34.688 -27.484 1 98.5 428 PRO A C 1
ATOM 3322 O O . PRO A 1 428 ? -21.297 -35 -28.609 1 98.5 428 PRO A O 1
ATOM 3325 N N . THR A 1 429 ? -22.078 -33.5 -27.141 1 98.56 429 THR A N 1
ATOM 3326 C CA . THR A 1 429 ? -22.062 -32.469 -28.156 1 98.56 429 THR A CA 1
ATOM 3327 C C . THR A 1 429 ? -20.641 -32.156 -28.594 1 98.56 429 THR A C 1
ATOM 3329 O O . THR A 1 429 ? -20.391 -31.906 -29.781 1 98.56 429 THR A O 1
ATOM 3332 N N . SER A 1 430 ? -19.766 -32.188 -27.719 1 98.5 430 SER A N 1
ATOM 3333 C CA . SER A 1 430 ? -18.344 -32 -28.062 1 98.5 430 SER A CA 1
ATOM 3334 C C . SER A 1 430 ? -17.859 -33.094 -29.016 1 98.5 430 SER A C 1
ATOM 3336 O O . SER A 1 430 ? -17.109 -32.781 -29.953 1 98.5 430 SER A O 1
ATOM 3338 N N . MET A 1 431 ? -18.234 -34.312 -28.766 1 98.62 431 MET A N 1
ATOM 3339 C CA . MET A 1 431 ? -17.844 -35.406 -29.625 1 98.62 431 MET A CA 1
ATOM 3340 C C . MET A 1 431 ? -18.406 -35.25 -31.031 1 98.62 431 MET A C 1
ATOM 3342 O O . MET A 1 431 ? -17.703 -35.469 -32.031 1 98.62 431 MET A O 1
ATOM 3346 N N . GLU A 1 432 ? -19.641 -34.844 -31.078 1 98.5 432 GLU A N 1
ATOM 3347 C CA . GLU A 1 432 ? -20.25 -34.594 -32.375 1 98.5 432 GLU A CA 1
ATOM 3348 C C . GLU A 1 432 ? -19.453 -33.531 -33.156 1 98.5 432 GLU A C 1
ATOM 3350 O O . GLU A 1 432 ? -19.188 -33.688 -34.344 1 98.5 432 GLU A O 1
ATOM 3355 N N . LYS A 1 433 ? -19.078 -32.562 -32.469 1 98.62 433 LYS A N 1
ATOM 3356 C CA . LYS A 1 433 ? -18.359 -31.438 -33.094 1 98.62 433 LYS A CA 1
ATOM 3357 C C . LYS A 1 433 ? -16.984 -31.859 -33.562 1 98.62 433 LYS A C 1
ATOM 3359 O O . LYS A 1 433 ? -16.562 -31.5 -34.656 1 98.62 433 LYS A O 1
ATOM 3364 N N . ILE A 1 434 ? -16.266 -32.594 -32.75 1 98.69 434 ILE A N 1
ATOM 3365 C CA . ILE A 1 434 ? -14.898 -32.938 -33.094 1 98.69 434 ILE A CA 1
ATOM 3366 C C . ILE A 1 434 ? -14.898 -33.938 -34.25 1 98.69 434 ILE A C 1
ATOM 3368 O O . ILE A 1 434 ? -14.008 -33.938 -35.094 1 98.69 434 ILE A O 1
ATOM 3372 N N . LYS A 1 435 ? -15.836 -34.875 -34.281 1 98.56 435 LYS A N 1
ATOM 3373 C CA . LYS A 1 435 ? -15.961 -35.812 -35.375 1 98.56 435 LYS A CA 1
ATOM 3374 C C . LYS A 1 435 ? -16.203 -35.094 -36.719 1 98.56 435 LYS A C 1
ATOM 3376 O O . LYS A 1 435 ? -15.594 -35.438 -37.719 1 98.56 435 LYS A O 1
ATOM 3381 N N . ALA A 1 436 ? -17.125 -34.156 -36.562 1 98.38 436 ALA A N 1
ATOM 3382 C CA . ALA A 1 436 ? -17.438 -33.375 -37.75 1 98.38 436 ALA A CA 1
ATOM 3383 C C . ALA A 1 436 ? -16.234 -32.562 -38.219 1 98.38 436 ALA A C 1
ATOM 3385 O O . ALA A 1 436 ? -15.953 -32.469 -39.406 1 98.38 436 ALA A O 1
ATOM 3386 N N . LEU A 1 437 ? -15.555 -31.984 -37.344 1 98.25 437 LEU A N 1
ATOM 3387 C CA . LEU A 1 437 ? -14.438 -31.078 -37.625 1 98.25 437 LEU A CA 1
ATOM 3388 C C . LEU A 1 437 ? -13.289 -31.844 -38.281 1 98.25 437 LEU A C 1
ATOM 3390 O O . LEU A 1 437 ? -12.672 -31.344 -39.25 1 98.25 437 LEU A O 1
ATOM 3394 N N . VAL A 1 438 ? -12.961 -33.062 -37.812 1 98.25 438 VAL A N 1
ATOM 3395 C CA . VAL A 1 438 ? -11.789 -33.781 -38.281 1 98.25 438 VAL A CA 1
ATOM 3396 C C . VAL A 1 438 ? -12.172 -34.656 -39.469 1 98.25 438 VAL A C 1
ATOM 3398 O O . VAL A 1 438 ? -11.305 -35.094 -40.25 1 98.25 438 VAL A O 1
ATOM 3401 N N . GLY A 1 439 ? -13.438 -34.938 -39.656 1 97.69 439 GLY A N 1
ATOM 3402 C CA . GLY A 1 439 ? -13.883 -35.875 -40.656 1 97.69 439 GLY A CA 1
ATOM 3403 C C . GLY A 1 439 ? -13.727 -37.312 -40.25 1 97.69 439 GLY A C 1
ATOM 3404 O O . GLY A 1 439 ? -13.172 -38.125 -41 1 97.69 439 GLY A O 1
ATOM 3405 N N . TRP A 1 440 ? -14.195 -37.625 -39.062 1 98.25 440 TRP A N 1
ATOM 3406 C CA . TRP A 1 440 ? -14.016 -38.938 -38.469 1 98.25 440 TRP A CA 1
ATOM 3407 C C . TRP A 1 440 ? -14.727 -40 -39.281 1 98.25 440 TRP A C 1
ATOM 3409 O O . TRP A 1 440 ? -14.164 -41.062 -39.531 1 98.25 440 TRP A O 1
ATOM 3419 N N . ASP A 1 441 ? -15.93 -39.812 -39.75 1 95.81 441 ASP A N 1
ATOM 3420 C CA . ASP A 1 441 ? -16.766 -40.781 -40.406 1 95.81 441 ASP A CA 1
ATOM 3421 C C . ASP A 1 441 ? -16.297 -41.031 -41.844 1 95.81 441 ASP A C 1
ATOM 3423 O O . ASP A 1 441 ? -16.531 -42.094 -42.406 1 95.81 441 ASP A O 1
ATOM 3427 N N . GLU A 1 442 ? -15.602 -40.125 -42.375 1 96.31 442 GLU A N 1
ATOM 3428 C CA . GLU A 1 442 ? -15.125 -40.219 -43.75 1 96.31 442 GLU A CA 1
ATOM 3429 C C . GLU A 1 442 ? -13.688 -40.719 -43.812 1 96.31 442 GLU A C 1
ATOM 3431 O O . GLU A 1 442 ? -13.141 -40.906 -44.906 1 96.31 442 GLU A O 1
ATOM 3436 N N . PHE A 1 443 ? -13.133 -40.969 -42.75 1 97.38 443 PHE A N 1
ATOM 3437 C CA . PHE A 1 443 ? -11.688 -41.156 -42.688 1 97.38 443 PHE A CA 1
ATOM 3438 C C . PHE A 1 443 ? -11.273 -42.438 -43.375 1 97.38 443 PHE A C 1
ATOM 3440 O O . PHE A 1 443 ? -10.195 -42.531 -43.969 1 97.38 443 PHE A O 1
ATOM 3447 N N . GLU A 1 444 ? -12.086 -43.469 -43.375 1 95.62 444 GLU A N 1
ATOM 3448 C CA . GLU A 1 444 ? -11.719 -44.719 -44 1 95.62 444 GLU A CA 1
ATOM 3449 C C . GLU A 1 444 ? -11.492 -44.562 -45.5 1 95.62 444 GLU A C 1
ATOM 3451 O O . GLU A 1 444 ? -10.617 -45.188 -46.094 1 95.62 444 GLU A O 1
ATOM 3456 N N . ALA A 1 445 ? -12.242 -43.688 -46.062 1 96.31 445 ALA A N 1
ATOM 3457 C CA . ALA A 1 445 ? -12.039 -43.406 -47.469 1 96.31 445 ALA A CA 1
ATOM 3458 C C . ALA A 1 445 ? -10.703 -42.719 -47.688 1 96.31 445 ALA A C 1
ATOM 3460 O O . ALA A 1 445 ? -10.016 -42.969 -48.688 1 96.31 445 ALA A O 1
ATOM 3461 N N . ILE A 1 446 ? -10.414 -41.875 -46.781 1 95.06 446 ILE A N 1
ATOM 3462 C CA . ILE A 1 446 ? -9.148 -41.156 -46.875 1 95.06 446 ILE A CA 1
ATOM 3463 C C . ILE A 1 446 ? -7.984 -42.156 -46.688 1 95.06 446 ILE A C 1
ATOM 3465 O O . ILE A 1 446 ? -6.988 -42.062 -47.406 1 95.06 446 ILE A O 1
ATOM 3469 N N . ARG A 1 447 ? -8.07 -43.031 -45.812 1 96.12 447 ARG A N 1
ATOM 3470 C CA . ARG A 1 447 ? -7.043 -44.031 -45.562 1 96.12 447 ARG A CA 1
ATOM 3471 C C . ARG A 1 447 ? -6.836 -44.938 -46.781 1 96.12 447 ARG A C 1
ATOM 3473 O O . ARG A 1 447 ? -5.699 -45.25 -47.125 1 96.12 447 ARG A O 1
ATOM 3480 N N . GLU A 1 448 ? -7.906 -45.312 -47.406 1 96 448 GLU A N 1
ATOM 3481 C CA . GLU A 1 448 ? -7.832 -46.188 -48.562 1 96 448 GLU A CA 1
ATOM 3482 C C . GLU A 1 448 ? -7.145 -45.469 -49.75 1 96 448 GLU A C 1
ATOM 3484 O O . GLU A 1 448 ? -6.332 -46.094 -50.438 1 96 448 GLU A O 1
ATOM 3489 N N . ALA A 1 449 ? -7.535 -44.281 -49.844 1 96.81 449 ALA A N 1
ATOM 3490 C CA . ALA A 1 449 ? -6.898 -43.469 -50.906 1 96.81 449 ALA A CA 1
ATOM 3491 C C . ALA A 1 449 ? -5.402 -43.344 -50.656 1 96.81 449 ALA A C 1
ATOM 3493 O O . ALA A 1 449 ? -4.594 -43.406 -51.562 1 96.81 449 ALA A O 1
ATOM 3494 N N . ALA A 1 450 ? -5.047 -43.125 -49.438 1 96.44 450 ALA A N 1
ATOM 3495 C CA . ALA A 1 450 ? -3.639 -43 -49.094 1 96.44 450 ALA A CA 1
ATOM 3496 C C . ALA A 1 450 ? -2.891 -44.312 -49.281 1 96.44 450 ALA A C 1
ATOM 3498 O O . ALA A 1 450 ? -1.765 -44.312 -49.781 1 96.44 450 ALA A O 1
ATOM 3499 N N . ARG A 1 451 ? -3.496 -45.375 -48.938 1 94.5 451 ARG A N 1
ATOM 3500 C CA . ARG A 1 451 ? -2.902 -46.688 -49.094 1 94.5 451 ARG A CA 1
ATOM 3501 C C . ARG A 1 451 ? -2.611 -47 -50.531 1 94.5 451 ARG A C 1
ATOM 3503 O O . ARG A 1 451 ? -1.577 -47.562 -50.875 1 94.5 451 ARG A O 1
ATOM 3510 N N . ALA A 1 452 ? -3.494 -46.594 -51.344 1 96.25 452 ALA A N 1
ATOM 3511 C CA . ALA A 1 452 ? -3.324 -46.781 -52.781 1 96.25 452 ALA A CA 1
ATOM 3512 C C . ALA A 1 452 ? -2.107 -46.031 -53.312 1 96.25 452 ALA A C 1
ATOM 3514 O O . ALA A 1 452 ? -1.48 -46.438 -54.281 1 96.25 452 ALA A O 1
ATOM 3515 N N . GLU A 1 453 ? -1.793 -45.062 -52.656 1 96.19 453 GLU A N 1
ATOM 3516 C CA . GLU A 1 453 ? -0.639 -44.25 -53.031 1 96.19 453 GLU A CA 1
ATOM 3517 C C . GLU A 1 453 ? 0.619 -44.688 -52.312 1 96.19 453 GLU A C 1
ATOM 3519 O O . GLU A 1 453 ? 1.682 -44.094 -52.438 1 96.19 453 GLU A O 1
ATOM 3524 N N . GLY A 1 454 ? 0.539 -45.656 -51.5 1 94.12 454 GLY A N 1
ATOM 3525 C CA . GLY A 1 454 ? 1.667 -46.156 -50.75 1 94.12 454 GLY A CA 1
ATOM 3526 C C . GLY A 1 454 ? 1.914 -45.375 -49.469 1 94.12 454 GLY A C 1
ATOM 3527 O O . GLY A 1 454 ? 2.977 -45.531 -48.844 1 94.12 454 GLY A O 1
ATOM 3528 N N . ARG A 1 455 ? 0.899 -44.625 -49.125 1 96.25 455 ARG A N 1
ATOM 3529 C CA . ARG A 1 455 ? 1.014 -43.812 -47.906 1 96.25 455 ARG A CA 1
ATOM 3530 C C . ARG A 1 455 ? 0.286 -44.469 -46.75 1 96.25 455 ARG A C 1
ATOM 3532 O O . ARG A 1 455 ? -0.7 -45.188 -46.938 1 96.25 455 ARG A O 1
ATOM 3539 N N . ARG A 1 456 ? 0.85 -44.25 -45.531 1 96.56 456 ARG A N 1
ATOM 3540 C CA . ARG A 1 456 ? 0.23 -44.75 -44.312 1 96.56 456 ARG A CA 1
ATOM 3541 C C . ARG A 1 456 ? -0.3 -43.625 -43.438 1 96.56 456 ARG A C 1
ATOM 3543 O O . ARG A 1 456 ? 0.475 -42.781 -42.938 1 96.56 456 ARG A O 1
ATOM 3550 N N . VAL A 1 457 ? -1.571 -43.562 -43.312 1 98.06 457 VAL A N 1
ATOM 3551 C CA . VAL A 1 457 ? -2.186 -42.469 -42.562 1 98.06 457 VAL A CA 1
ATOM 3552 C C . VAL A 1 457 ? -3.072 -43.062 -41.469 1 98.06 457 VAL A C 1
ATOM 3554 O O . VAL A 1 457 ? -3.619 -44.156 -41.594 1 98.06 457 VAL A O 1
ATOM 3557 N N . GLY A 1 458 ? -3.057 -42.375 -40.312 1 98.31 458 GLY A N 1
ATOM 3558 C CA . GLY A 1 458 ? -3.904 -42.75 -39.188 1 98.31 458 GLY A CA 1
ATOM 3559 C C . GLY A 1 458 ? -4.59 -41.562 -38.562 1 98.31 458 GLY A C 1
ATOM 3560 O O . GLY A 1 458 ? -4.152 -40.406 -38.719 1 98.31 458 GLY A O 1
ATOM 3561 N N . ILE A 1 459 ? -5.672 -41.812 -37.906 1 98.69 459 ILE A N 1
ATOM 3562 C CA . ILE A 1 459 ? -6.441 -40.781 -37.219 1 98.69 459 ILE A CA 1
ATOM 3563 C C . ILE A 1 459 ? -6.504 -41.094 -35.719 1 98.69 459 ILE A C 1
ATOM 3565 O O . ILE A 1 459 ? -6.523 -42.281 -35.344 1 98.69 459 ILE A O 1
ATOM 3569 N N . GLY A 1 460 ? -6.375 -40.094 -34.906 1 98.69 460 GLY A N 1
ATOM 3570 C CA . GLY A 1 460 ? -6.441 -40.25 -33.469 1 98.69 460 GLY A CA 1
ATOM 3571 C C . GLY A 1 460 ? -7.457 -39.344 -32.812 1 98.69 460 GLY A C 1
ATOM 3572 O O . GLY A 1 460 ? -7.863 -38.344 -33.375 1 98.69 460 GLY A O 1
ATOM 3573 N N . LEU A 1 461 ? -7.918 -39.719 -31.656 1 98.56 461 LEU A N 1
ATOM 3574 C CA . LEU A 1 461 ? -8.883 -39 -30.828 1 98.56 461 LEU A CA 1
ATOM 3575 C C . LEU A 1 461 ? -8.5 -39.062 -29.344 1 98.56 461 LEU A C 1
ATOM 3577 O O . LEU A 1 461 ? -8.086 -40.125 -28.875 1 98.56 461 LEU A O 1
ATOM 3581 N N . ALA A 1 462 ? -8.547 -37.969 -28.672 1 98.69 462 ALA A N 1
ATOM 3582 C CA . ALA A 1 462 ? -8.336 -37.938 -27.219 1 98.69 462 ALA A CA 1
ATOM 3583 C C . ALA A 1 462 ? -9.227 -36.906 -26.547 1 98.69 462 ALA A C 1
ATOM 3585 O O . ALA A 1 462 ? -9.352 -35.75 -27.047 1 98.69 462 ALA A O 1
ATOM 3586 N N . CYS A 1 463 ? -9.906 -37.25 -25.484 1 98.62 463 CYS A N 1
ATOM 3587 C CA . CYS A 1 463 ? -10.797 -36.375 -24.703 1 98.62 463 CYS A CA 1
ATOM 3588 C C . CYS A 1 463 ? -10.211 -36.094 -23.328 1 98.62 463 CYS A C 1
ATOM 3590 O O . CYS A 1 463 ? -9.422 -36.875 -22.797 1 98.62 463 CYS A O 1
ATOM 3592 N N . TYR A 1 464 ? -10.547 -34.938 -22.812 1 97.94 464 TYR A N 1
ATOM 3593 C CA . TYR A 1 464 ? -10.016 -34.594 -21.5 1 97.94 464 TYR A CA 1
ATOM 3594 C C . TYR A 1 464 ? -10.969 -33.688 -20.734 1 97.94 464 TYR A C 1
ATOM 3596 O O . TYR A 1 464 ? -11.859 -33.094 -21.344 1 97.94 464 TYR A O 1
ATOM 3604 N N . VAL A 1 465 ? -10.891 -33.656 -19.438 1 97.62 465 VAL A N 1
ATOM 3605 C CA . VAL A 1 465 ? -11.461 -32.688 -18.516 1 97.62 465 VAL A CA 1
ATOM 3606 C C . VAL A 1 465 ? -10.336 -32 -17.734 1 97.62 465 VAL A C 1
ATOM 3608 O O . VAL A 1 465 ? -9.344 -32.625 -17.375 1 97.62 465 VAL A O 1
ATOM 3611 N N . GLU A 1 466 ? -10.445 -30.75 -17.594 1 97.19 466 GLU A N 1
ATOM 3612 C CA . GLU A 1 466 ? -9.445 -29.969 -16.891 1 97.19 466 GLU A CA 1
ATOM 3613 C C . GLU A 1 466 ? -10.047 -29.281 -15.656 1 97.19 466 GLU A C 1
ATOM 3615 O O . GLU A 1 466 ? -10.898 -28.406 -15.789 1 97.19 466 GLU A O 1
ATOM 3620 N N . GLY A 1 467 ? -9.641 -29.734 -14.453 1 96.5 467 GLY A N 1
ATOM 3621 C CA . GLY A 1 467 ? -9.984 -28.984 -13.258 1 96.5 467 GLY A CA 1
ATOM 3622 C C . GLY A 1 467 ? -9.305 -27.625 -13.188 1 96.5 467 GLY A C 1
ATOM 3623 O O . GLY A 1 467 ? -8.086 -27.531 -13.328 1 96.5 467 GLY A O 1
ATOM 3624 N N . THR A 1 468 ? -10.102 -26.516 -12.992 1 96.88 468 THR A N 1
ATOM 3625 C CA . THR A 1 468 ? -9.586 -25.141 -13.047 1 96.88 468 THR A CA 1
ATOM 3626 C C . THR A 1 468 ? -10.117 -24.328 -11.875 1 96.88 468 THR A C 1
ATOM 3628 O O . THR A 1 468 ? -11.094 -24.703 -11.227 1 96.88 468 THR A O 1
ATOM 3631 N N . GLY A 1 469 ? -9.461 -23.25 -11.555 1 95.94 469 GLY A N 1
ATOM 3632 C CA . GLY A 1 469 ? -9.945 -22.266 -10.602 1 95.94 469 GLY A CA 1
ATOM 3633 C C . GLY A 1 469 ? -9.922 -22.75 -9.164 1 95.94 469 GLY A C 1
ATOM 3634 O O . GLY A 1 469 ? -10.859 -22.5 -8.406 1 95.94 469 GLY A O 1
ATOM 3635 N N . PRO A 1 470 ? -8.961 -23.578 -8.805 1 94.88 470 PRO A N 1
ATOM 3636 C CA . PRO A 1 470 ? -8.906 -23.953 -7.387 1 94.88 470 PRO A CA 1
ATOM 3637 C C . PRO A 1 470 ? -8.68 -22.75 -6.473 1 94.88 470 PRO A C 1
ATOM 3639 O O . PRO A 1 470 ? -7.93 -21.828 -6.828 1 94.88 470 PRO A O 1
ATOM 3642 N N . GLY A 1 471 ? -9.406 -22.766 -5.301 1 92.5 471 GLY A N 1
ATOM 3643 C CA . GLY A 1 471 ? -9.266 -21.703 -4.312 1 92.5 471 GLY A CA 1
ATOM 3644 C C . GLY A 1 471 ? -7.875 -21.641 -3.701 1 92.5 471 GLY A C 1
ATOM 3645 O O . GLY A 1 471 ? -6.914 -22.156 -4.281 1 92.5 471 GLY A O 1
ATOM 3646 N N . PRO A 1 472 ? -7.691 -20.844 -2.693 1 92.56 472 PRO A N 1
ATOM 3647 C CA . PRO A 1 472 ? -8.758 -20.484 -1.756 1 92.56 472 PRO A CA 1
ATOM 3648 C C . PRO A 1 472 ? -9.438 -19.156 -2.104 1 92.56 472 PRO A C 1
ATOM 3650 O O . PRO A 1 472 ? -10.586 -18.938 -1.729 1 92.56 472 PRO A O 1
ATOM 3653 N N . TYR A 1 473 ? -8.648 -18.203 -2.684 1 95.38 473 TYR A N 1
ATOM 3654 C CA . TYR A 1 473 ? -9.227 -16.922 -3.053 1 95.38 473 TYR A CA 1
ATOM 3655 C C . TYR A 1 473 ? -8.297 -16.156 -3.98 1 95.38 473 TYR A C 1
ATOM 3657 O O . TYR A 1 473 ? -7.137 -16.531 -4.156 1 95.38 473 TYR A O 1
ATOM 3665 N N . GLU A 1 474 ? -8.805 -15.195 -4.613 1 96.56 474 GLU A N 1
ATOM 3666 C CA . GLU A 1 474 ? -8.078 -14.047 -5.164 1 96.56 474 GLU A CA 1
ATOM 3667 C C . GLU A 1 474 ? -8.82 -12.742 -4.895 1 96.56 474 GLU A C 1
ATOM 3669 O O . GLU A 1 474 ? -10.023 -12.758 -4.602 1 96.56 474 GLU A O 1
ATOM 3674 N N . GLY A 1 475 ? -8.062 -11.688 -4.906 1 96.44 475 GLY A N 1
ATOM 3675 C CA . GLY A 1 475 ? -8.68 -10.383 -4.691 1 96.44 475 GLY A CA 1
ATOM 3676 C C . GLY A 1 475 ? -8.383 -9.398 -5.801 1 96.44 475 GLY A C 1
ATOM 3677 O O . GLY A 1 475 ? -7.613 -9.688 -6.715 1 96.44 475 GLY A O 1
ATOM 3678 N N . ALA A 1 476 ? -9.047 -8.25 -5.73 1 97.88 476 ALA A N 1
ATOM 3679 C CA . ALA A 1 476 ? -8.836 -7.137 -6.656 1 97.88 476 ALA A CA 1
ATOM 3680 C C . ALA A 1 476 ? -9.086 -5.797 -5.973 1 97.88 476 ALA A C 1
ATOM 3682 O O . ALA A 1 476 ? -9.789 -5.727 -4.969 1 97.88 476 ALA A O 1
ATOM 3683 N N . PHE A 1 477 ? -8.414 -4.848 -6.398 1 97.56 477 PHE A N 1
ATOM 3684 C CA . PHE A 1 477 ? -8.609 -3.445 -6.047 1 97.56 477 PHE A CA 1
ATOM 3685 C C . PHE A 1 477 ? -9 -2.627 -7.27 1 97.56 477 PHE A C 1
ATOM 3687 O O . PHE A 1 477 ? -8.391 -2.76 -8.336 1 97.56 477 PHE A O 1
ATOM 3694 N N . VAL A 1 478 ? -10.078 -1.814 -7.18 1 98.19 478 VAL A N 1
ATOM 3695 C CA . VAL A 1 478 ? -10.516 -0.936 -8.258 1 98.19 478 VAL A CA 1
ATOM 3696 C C . VAL A 1 478 ? -10.727 0.477 -7.723 1 98.19 478 VAL A C 1
ATOM 3698 O O . VAL A 1 478 ? -11.336 0.66 -6.664 1 98.19 478 VAL A O 1
ATOM 3701 N N . ARG A 1 479 ? -10.211 1.46 -8.414 1 96.69 479 ARG A N 1
ATOM 3702 C CA . ARG A 1 479 ? -10.383 2.855 -8.016 1 96.69 479 ARG A CA 1
ATOM 3703 C C . ARG A 1 479 ? -10.609 3.744 -9.234 1 96.69 479 ARG A C 1
ATOM 3705 O O . ARG A 1 479 ? -9.945 3.58 -10.266 1 96.69 479 ARG A O 1
ATOM 3712 N N . VAL A 1 480 ? -11.555 4.621 -9.133 1 96 480 VAL A N 1
ATOM 3713 C CA . VAL A 1 480 ? -11.703 5.691 -10.117 1 96 480 VAL A CA 1
ATOM 3714 C C . VAL A 1 480 ? -10.945 6.93 -9.648 1 96 480 VAL A C 1
ATOM 3716 O O . VAL A 1 480 ? -11.203 7.457 -8.562 1 96 480 VAL A O 1
ATOM 3719 N N . GLU A 1 481 ? -9.984 7.336 -10.406 1 90.56 481 GLU A N 1
ATOM 3720 C CA . GLU A 1 481 ? -9.188 8.523 -10.109 1 90.56 481 GLU A CA 1
ATOM 3721 C C . GLU A 1 481 ? -9.945 9.797 -10.453 1 90.56 481 GLU A C 1
ATOM 3723 O O . GLU A 1 481 ? -10.891 9.773 -11.25 1 90.56 481 GLU A O 1
ATOM 3728 N N . THR A 1 482 ? -9.523 10.906 -9.922 1 86.5 482 THR A N 1
ATOM 3729 C CA . THR A 1 482 ? -10.156 12.188 -10.203 1 86.5 482 THR A CA 1
ATOM 3730 C C . THR A 1 482 ? -9.867 12.625 -11.633 1 86.5 482 THR A C 1
ATOM 3732 O O . THR A 1 482 ? -10.516 13.547 -12.148 1 86.5 482 THR A O 1
ATOM 3735 N N . THR A 1 483 ? -9.008 11.953 -12.336 1 84 483 THR A N 1
ATOM 3736 C CA . THR A 1 483 ? -8.742 12.195 -13.75 1 84 483 THR A CA 1
ATOM 3737 C C . THR A 1 483 ? -9.766 11.469 -14.625 1 84 483 THR A C 1
ATOM 3739 O O . THR A 1 483 ? -9.883 11.75 -15.82 1 84 483 THR A O 1
ATOM 3742 N N . GLY A 1 484 ? -10.453 10.57 -14 1 87.88 484 GLY A N 1
ATOM 3743 C CA . GLY A 1 484 ? -11.375 9.727 -14.742 1 87.88 484 GLY A CA 1
ATOM 3744 C C . GLY A 1 484 ? -10.797 8.367 -15.078 1 87.88 484 GLY A C 1
ATOM 3745 O O . GLY A 1 484 ? -11.531 7.445 -15.453 1 87.88 484 GLY A O 1
ATOM 3746 N N . LYS A 1 485 ? -9.539 8.227 -14.922 1 93.19 485 LYS A N 1
ATOM 3747 C CA . LYS A 1 485 ? -8.906 6.938 -15.156 1 93.19 485 LYS A CA 1
ATOM 3748 C C . LYS A 1 485 ? -9.273 5.934 -14.07 1 93.19 485 LYS A C 1
ATOM 3750 O O . LYS A 1 485 ? -9.57 6.316 -12.938 1 93.19 485 LYS A O 1
ATOM 3755 N N . VAL A 1 486 ? -9.367 4.707 -14.492 1 96.62 486 VAL A N 1
ATOM 3756 C CA . VAL A 1 486 ? -9.68 3.619 -13.57 1 96.62 486 VAL A CA 1
ATOM 3757 C C . VAL A 1 486 ? -8.445 2.744 -13.375 1 96.62 486 VAL A C 1
ATOM 3759 O O . VAL A 1 486 ? -7.828 2.295 -14.344 1 96.62 486 VAL A O 1
ATOM 3762 N N . VAL A 1 487 ? -8.055 2.523 -12.148 1 96.25 487 VAL A N 1
ATOM 3763 C CA . VAL A 1 487 ? -6.926 1.651 -11.836 1 96.25 487 VAL A CA 1
ATOM 3764 C C . VAL A 1 487 ? -7.434 0.334 -11.258 1 96.25 487 VAL A C 1
ATOM 3766 O O . VAL A 1 487 ? -8.305 0.329 -10.383 1 96.25 487 VAL A O 1
ATOM 3769 N N . VAL A 1 488 ? -6.984 -0.747 -11.789 1 97.75 488 VAL A N 1
ATOM 3770 C CA . VAL A 1 488 ? -7.266 -2.098 -11.312 1 97.75 488 VAL A CA 1
ATOM 3771 C C . VAL A 1 488 ? -5.969 -2.771 -10.867 1 97.75 488 VAL A C 1
ATOM 3773 O O . VAL A 1 488 ? -4.961 -2.711 -11.578 1 97.75 488 VAL A O 1
ATOM 3776 N N . ALA A 1 489 ? -5.965 -3.307 -9.648 1 96.88 489 ALA A N 1
ATOM 3777 C CA . ALA A 1 489 ? -4.797 -4.039 -9.164 1 96.88 489 ALA A CA 1
ATOM 3778 C C . ALA A 1 489 ? -5.188 -5.418 -8.648 1 96.88 489 ALA A C 1
ATOM 3780 O O . ALA A 1 489 ? -6.215 -5.566 -7.98 1 96.88 489 ALA A O 1
ATOM 3781 N N . THR A 1 490 ? -4.484 -6.434 -9.062 1 96.56 490 THR A N 1
ATOM 3782 C CA . THR A 1 490 ? -4.574 -7.781 -8.516 1 96.56 490 THR A CA 1
ATOM 3783 C C . THR A 1 490 ? -3.193 -8.297 -8.109 1 96.56 490 THR A C 1
ATOM 3785 O O . THR A 1 490 ? -2.174 -7.77 -8.562 1 96.56 490 THR A O 1
ATOM 3788 N N . GLY A 1 491 ? -3.211 -9.281 -7.184 1 93.56 491 GLY A N 1
ATOM 3789 C CA . GLY A 1 491 ? -1.945 -9.891 -6.805 1 93.56 491 GLY A CA 1
ATOM 3790 C C . GLY A 1 491 ? -1.557 -11.055 -7.695 1 93.56 491 GLY A C 1
ATOM 3791 O O . GLY A 1 491 ? -0.486 -11.641 -7.527 1 93.56 491 GLY A O 1
ATOM 3792 N N . LEU A 1 492 ? -2.398 -11.359 -8.648 1 94.44 492 LEU A N 1
ATOM 3793 C CA . LEU A 1 492 ? -2.086 -12.398 -9.617 1 94.44 492 LEU A CA 1
ATOM 3794 C C . LEU A 1 492 ? -0.921 -11.977 -10.508 1 94.44 492 LEU A C 1
ATOM 3796 O O . LEU A 1 492 ? -0.792 -10.805 -10.852 1 94.44 492 LEU A O 1
ATOM 3800 N N . THR A 1 493 ? -0.1 -12.914 -10.805 1 95.19 493 THR A N 1
ATOM 3801 C CA . THR A 1 493 ? 1.025 -12.625 -11.688 1 95.19 493 THR A CA 1
ATOM 3802 C C . THR A 1 493 ? 0.7 -13.016 -13.125 1 95.19 493 THR A C 1
ATOM 3804 O O . THR A 1 493 ? -0.095 -13.922 -13.367 1 95.19 493 THR A O 1
ATOM 3807 N N . THR A 1 494 ? 1.28 -12.312 -14.039 1 95.12 494 THR A N 1
ATOM 3808 C CA . THR A 1 494 ? 1.07 -12.555 -15.469 1 95.12 494 THR A CA 1
ATOM 3809 C C . THR A 1 494 ? 2.342 -13.086 -16.109 1 95.12 494 THR A C 1
ATOM 3811 O O . THR A 1 494 ? 3.441 -12.617 -15.828 1 95.12 494 THR A O 1
ATOM 3814 N N . GLN A 1 495 ? 2.168 -14.141 -16.953 1 94.75 495 GLN A N 1
ATOM 3815 C CA . GLN A 1 495 ? 3.283 -14.734 -17.672 1 94.75 495 GLN A CA 1
ATOM 3816 C C . GLN A 1 495 ? 3.016 -14.742 -19.188 1 94.75 495 GLN A C 1
ATOM 3818 O O . GLN A 1 495 ? 3.451 -15.656 -19.891 1 94.75 495 GLN A O 1
ATOM 3823 N N . GLY A 1 496 ? 2.219 -13.812 -19.656 1 90.44 496 GLY A N 1
ATOM 3824 C CA . GLY A 1 496 ? 1.902 -13.75 -21.078 1 90.44 496 GLY A CA 1
ATOM 3825 C C . GLY A 1 496 ? 0.461 -14.117 -21.375 1 90.44 496 GLY A C 1
ATOM 3826 O O . GLY A 1 496 ? 0.063 -14.164 -22.547 1 90.44 496 GLY A O 1
ATOM 3827 N N . GLN A 1 497 ? -0.432 -14.234 -20.438 1 92.88 497 GLN A N 1
ATOM 3828 C CA . GLN A 1 497 ? -1.796 -14.719 -20.609 1 92.88 497 GLN A CA 1
ATOM 3829 C C . GLN A 1 497 ? -2.721 -13.594 -21.078 1 92.88 497 GLN A C 1
ATOM 3831 O O . GLN A 1 497 ? -3.895 -13.828 -21.375 1 92.88 497 GLN A O 1
ATOM 3836 N N . GLY A 1 498 ? -2.248 -12.383 -21.078 1 95.19 498 GLY A N 1
ATOM 3837 C CA . GLY A 1 498 ? -3.078 -11.281 -21.516 1 95.19 498 GLY A CA 1
ATOM 3838 C C . GLY A 1 498 ? -3.967 -10.719 -20.422 1 95.19 498 GLY A C 1
ATOM 3839 O O . GLY A 1 498 ? -5.055 -10.211 -20.703 1 95.19 498 GLY A O 1
ATOM 3840 N N . HIS A 1 499 ? -3.543 -10.773 -19.172 1 96.38 499 HIS A N 1
ATOM 3841 C CA . HIS A 1 499 ? -4.355 -10.375 -18.031 1 96.38 499 HIS A CA 1
ATOM 3842 C C . HIS A 1 499 ? -4.629 -8.875 -18.062 1 96.38 499 HIS A C 1
ATOM 3844 O O . HIS A 1 499 ? -5.695 -8.43 -17.625 1 96.38 499 HIS A O 1
ATOM 3850 N N . GLU A 1 500 ? -3.666 -8.07 -18.578 1 95.88 500 GLU A N 1
ATOM 3851 C CA . GLU A 1 500 ? -3.895 -6.629 -18.688 1 95.88 500 GLU A CA 1
ATOM 3852 C C . GLU A 1 500 ? -5.121 -6.336 -19.547 1 95.88 500 GLU A C 1
ATOM 3854 O O . GLU A 1 500 ? -5.859 -5.387 -19.281 1 95.88 500 GLU A O 1
ATOM 3859 N N . THR A 1 501 ? -5.32 -7.133 -20.531 1 97.12 501 THR A N 1
ATOM 3860 C CA . THR A 1 501 ? -6.43 -6.957 -21.453 1 97.12 501 THR A CA 1
ATOM 3861 C C . THR A 1 501 ? -7.727 -7.5 -20.859 1 97.12 501 THR A C 1
ATOM 3863 O O . THR A 1 501 ? -8.727 -6.781 -20.781 1 97.12 501 THR A O 1
ATOM 3866 N N . VAL A 1 502 ? -7.707 -8.711 -20.391 1 97.44 502 VAL A N 1
ATOM 3867 C CA . VAL A 1 502 ? -8.93 -9.398 -19.984 1 97.44 502 VAL A CA 1
ATOM 3868 C C . VAL A 1 502 ? -9.5 -8.742 -18.734 1 97.44 502 VAL A C 1
ATOM 3870 O O . VAL A 1 502 ? -10.719 -8.578 -18.609 1 97.44 502 VAL A O 1
ATOM 3873 N N . PHE A 1 503 ? -8.711 -8.367 -17.75 1 98.06 503 PHE A N 1
ATOM 3874 C CA . PHE A 1 503 ? -9.211 -7.715 -16.547 1 98.06 503 PHE A CA 1
ATOM 3875 C C . PHE A 1 503 ? -9.711 -6.309 -16.859 1 98.06 503 PHE A C 1
ATOM 3877 O O . PHE A 1 503 ? -10.672 -5.836 -16.25 1 98.06 503 PHE A O 1
ATOM 3884 N N . ALA A 1 504 ? -9.008 -5.648 -17.797 1 97.88 504 ALA A N 1
ATOM 3885 C CA . ALA A 1 504 ? -9.516 -4.352 -18.25 1 97.88 504 ALA A CA 1
ATOM 3886 C C . ALA A 1 504 ? -10.891 -4.496 -18.891 1 97.88 504 ALA A C 1
ATOM 3888 O O . ALA A 1 504 ? -11.766 -3.648 -18.703 1 97.88 504 ALA A O 1
ATOM 3889 N N . GLN A 1 505 ? -11.078 -5.531 -19.703 1 98 505 GLN A N 1
ATOM 3890 C CA . GLN A 1 505 ? -12.375 -5.785 -20.328 1 98 505 GLN A CA 1
ATOM 3891 C C . GLN A 1 505 ? -13.461 -5.98 -19.281 1 98 505 GLN A C 1
ATOM 3893 O O . GLN A 1 505 ? -14.57 -5.449 -19.422 1 98 505 GLN A O 1
ATOM 3898 N N . ILE A 1 506 ? -13.164 -6.727 -18.234 1 98.12 506 ILE A N 1
ATOM 3899 C CA . ILE A 1 506 ? -14.133 -7.004 -17.188 1 98.12 506 ILE A CA 1
ATOM 3900 C C . ILE A 1 506 ? -14.469 -5.711 -16.438 1 98.12 506 ILE A C 1
ATOM 3902 O O . ILE A 1 506 ? -15.648 -5.387 -16.25 1 98.12 506 ILE A O 1
ATOM 3906 N N . ALA A 1 507 ? -13.445 -4.965 -16.016 1 98 507 ALA A N 1
ATOM 3907 C CA . ALA A 1 507 ? -13.648 -3.729 -15.258 1 98 507 ALA A CA 1
ATOM 3908 C C . ALA A 1 507 ? -14.422 -2.707 -16.078 1 98 507 ALA A C 1
ATOM 3910 O O . ALA A 1 507 ? -15.32 -2.035 -15.57 1 98 507 ALA A O 1
ATOM 3911 N N . ALA A 1 508 ? -14.016 -2.547 -17.359 1 97.75 508 ALA A N 1
ATOM 3912 C CA . ALA A 1 508 ? -14.68 -1.597 -18.25 1 97.75 508 ALA A CA 1
ATOM 3913 C C . ALA A 1 508 ? -16.156 -1.923 -18.391 1 97.75 508 ALA A C 1
ATOM 3915 O O . ALA A 1 508 ? -17.016 -1.026 -18.344 1 97.75 508 ALA A O 1
ATOM 3916 N N . GLU A 1 509 ? -16.438 -3.205 -18.562 1 96.62 509 GLU A N 1
ATOM 3917 C CA . GLU A 1 509 ? -17.828 -3.654 -18.719 1 96.62 509 GLU A CA 1
ATOM 3918 C C . GLU A 1 509 ? -18.625 -3.377 -17.453 1 96.62 509 GLU A C 1
ATOM 3920 O O . GLU A 1 509 ? -19.734 -2.818 -17.516 1 96.62 509 GLU A O 1
ATOM 3925 N N . GLU A 1 510 ? -18.094 -3.717 -16.297 1 96.75 510 GLU A N 1
ATOM 3926 C CA . GLU A 1 510 ? -18.797 -3.598 -15.023 1 96.75 510 GLU A CA 1
ATOM 3927 C C . GLU A 1 510 ? -19.016 -2.135 -14.641 1 96.75 510 GLU A C 1
ATOM 3929 O O . GLU A 1 510 ? -20.047 -1.777 -14.078 1 96.75 510 GLU A O 1
ATOM 3934 N N . LEU A 1 511 ? -18.062 -1.247 -14.914 1 96.81 511 LEU A N 1
ATOM 3935 C CA . LEU A 1 511 ? -18.094 0.14 -14.461 1 96.81 511 LEU A CA 1
ATOM 3936 C C . LEU A 1 511 ? -18.75 1.034 -15.508 1 96.81 511 LEU A C 1
ATOM 3938 O O . LEU A 1 511 ? -19.141 2.166 -15.211 1 96.81 511 LEU A O 1
ATOM 3942 N N . GLY A 1 512 ? -18.875 0.569 -16.75 1 96.06 512 GLY A N 1
ATOM 3943 C CA . GLY A 1 512 ? -19.438 1.387 -17.812 1 96.06 512 GLY A CA 1
ATOM 3944 C C . GLY A 1 512 ? -18.5 2.494 -18.266 1 96.06 512 GLY A C 1
ATOM 3945 O O . GLY A 1 512 ? -18.922 3.639 -18.438 1 96.06 512 GLY A O 1
ATOM 3946 N N . VAL A 1 513 ? -17.219 2.178 -18.438 1 96.88 513 VAL A N 1
ATOM 3947 C CA . VAL A 1 513 ? -16.219 3.145 -18.891 1 96.88 513 VAL A CA 1
ATOM 3948 C C . VAL A 1 513 ? -15.516 2.621 -20.141 1 96.88 513 VAL A C 1
ATOM 3950 O O . VAL A 1 513 ? -15.523 1.417 -20.406 1 96.88 513 VAL A O 1
ATOM 3953 N N . PRO A 1 514 ? -14.945 3.494 -20.953 1 95.81 514 PRO A N 1
ATOM 3954 C CA . PRO A 1 514 ? -14.102 3.016 -22.062 1 95.81 514 PRO A CA 1
ATOM 3955 C C . PRO A 1 514 ? -12.906 2.201 -21.578 1 95.81 514 PRO A C 1
ATOM 3957 O O . PRO A 1 514 ? -12.289 2.539 -20.562 1 95.81 514 PRO A O 1
ATOM 3960 N N . ILE A 1 515 ? -12.586 1.131 -22.281 1 96.06 515 ILE A N 1
ATOM 3961 C CA . ILE A 1 515 ? -11.523 0.22 -21.875 1 96.06 515 ILE A CA 1
ATOM 3962 C C . ILE A 1 515 ? -10.188 0.961 -21.859 1 96.06 515 ILE A C 1
ATOM 3964 O O . ILE A 1 515 ? -9.305 0.653 -21.047 1 96.06 515 ILE A O 1
ATOM 3968 N N . ASP A 1 516 ? -10.039 1.955 -22.672 1 94.5 516 ASP A N 1
ATOM 3969 C CA . ASP A 1 516 ? -8.797 2.709 -22.766 1 94.5 516 ASP A CA 1
ATOM 3970 C C . ASP A 1 516 ? -8.539 3.51 -21.5 1 94.5 516 ASP A C 1
ATOM 3972 O O . ASP A 1 516 ? -7.418 3.965 -21.25 1 94.5 516 ASP A O 1
ATOM 3976 N N . ASP A 1 517 ? -9.57 3.697 -20.641 1 94.69 517 ASP A N 1
ATOM 3977 C CA . ASP A 1 517 ? -9.43 4.449 -19.406 1 94.69 517 ASP A CA 1
ATOM 3978 C C . ASP A 1 517 ? -9.055 3.531 -18.25 1 94.69 517 ASP A C 1
ATOM 3980 O O . ASP A 1 517 ? -8.828 3.996 -17.125 1 94.69 517 ASP A O 1
ATOM 3984 N N . VAL A 1 518 ? -8.906 2.281 -18.5 1 96.62 518 VAL A N 1
ATOM 3985 C CA . VAL A 1 518 ? -8.648 1.314 -17.438 1 96.62 518 VAL A CA 1
ATOM 3986 C C . VAL A 1 518 ? -7.18 0.884 -17.469 1 96.62 518 VAL A C 1
ATOM 3988 O O . VAL A 1 518 ? -6.688 0.44 -18.516 1 96.62 518 VAL A O 1
ATOM 3991 N N . SER A 1 519 ? -6.496 1.038 -16.391 1 95.19 519 SER A N 1
ATOM 3992 C CA . SER A 1 519 ? -5.137 0.535 -16.219 1 95.19 519 SER A CA 1
ATOM 3993 C C . SER A 1 519 ? -5.09 -0.638 -15.25 1 95.19 519 SER A C 1
ATOM 3995 O O . SER A 1 519 ? -5.684 -0.578 -14.172 1 95.19 519 SER A O 1
ATOM 3997 N N . VAL A 1 520 ? -4.395 -1.715 -15.672 1 96.25 520 VAL A N 1
ATOM 3998 C CA . VAL A 1 520 ? -4.348 -2.93 -14.867 1 96.25 520 VAL A CA 1
ATOM 3999 C C . VAL A 1 520 ? -2.908 -3.209 -14.438 1 96.25 520 VAL A C 1
ATOM 4001 O O . VAL A 1 520 ? -1.987 -3.158 -15.258 1 96.25 520 VAL A O 1
ATOM 4004 N N . THR A 1 521 ? -2.707 -3.428 -13.148 1 94.31 521 THR A N 1
ATOM 4005 C CA . THR A 1 521 ? -1.426 -3.871 -12.609 1 94.31 521 THR A CA 1
ATOM 4006 C C . THR A 1 521 ? -1.563 -5.238 -11.945 1 94.31 521 THR A C 1
ATOM 4008 O O . THR A 1 521 ? -2.51 -5.477 -11.195 1 94.31 521 THR A O 1
ATOM 4011 N N . THR A 1 522 ? -0.654 -6.164 -12.258 1 95.25 522 THR A N 1
ATOM 4012 C CA . THR A 1 522 ? -0.626 -7.492 -11.656 1 95.25 522 THR A CA 1
ATOM 4013 C C . THR A 1 522 ? 0.728 -7.762 -11.008 1 95.25 522 THR A C 1
ATOM 4015 O O . THR A 1 522 ? 1.727 -7.129 -11.352 1 95.25 522 THR A O 1
ATOM 4018 N N . GLY A 1 523 ? 0.734 -8.609 -10.008 1 95.31 523 GLY A N 1
ATOM 4019 C CA . GLY A 1 523 ? 1.95 -9.195 -9.469 1 95.31 523 GLY A CA 1
ATOM 4020 C C . GLY A 1 523 ? 2.824 -8.195 -8.742 1 95.31 523 GLY A C 1
ATOM 4021 O O . GLY A 1 523 ? 4.043 -8.359 -8.672 1 95.31 523 GLY A O 1
ATOM 4022 N N . ASP A 1 524 ? 2.336 -7.094 -8.258 1 95.25 524 ASP A N 1
ATOM 4023 C CA . ASP A 1 524 ? 3.014 -6.062 -7.473 1 95.25 524 ASP A CA 1
ATOM 4024 C C . ASP A 1 524 ? 2.426 -5.961 -6.07 1 95.25 524 ASP A C 1
ATOM 4026 O O . ASP A 1 524 ? 1.34 -5.41 -5.883 1 95.25 524 ASP A O 1
ATOM 4030 N N . THR A 1 525 ? 3.16 -6.461 -5.07 1 95.38 525 THR A N 1
ATOM 4031 C CA . THR A 1 525 ? 2.629 -6.562 -3.715 1 95.38 525 THR A CA 1
ATOM 4032 C C . THR A 1 525 ? 2.424 -5.18 -3.105 1 95.38 525 THR A C 1
ATOM 4034 O O . THR A 1 525 ? 1.73 -5.035 -2.098 1 95.38 525 THR A O 1
ATOM 4037 N N . ARG A 1 526 ? 2.939 -4.105 -3.742 1 92.5 526 ARG A N 1
ATOM 4038 C CA . ARG A 1 526 ? 2.725 -2.736 -3.291 1 92.5 526 ARG A CA 1
ATOM 4039 C C . ARG A 1 526 ? 1.304 -2.273 -3.6 1 92.5 526 ARG A C 1
ATOM 4041 O O . ARG A 1 526 ? 0.789 -1.358 -2.953 1 92.5 526 ARG A O 1
ATOM 4048 N N . ARG A 1 527 ? 0.701 -2.9 -4.562 1 93.19 527 ARG A N 1
ATOM 4049 C CA . ARG A 1 527 ? -0.598 -2.475 -5.074 1 93.19 527 ARG A CA 1
ATOM 4050 C C . ARG A 1 527 ? -1.712 -3.383 -4.566 1 93.19 527 ARG A C 1
ATOM 4052 O O . ARG A 1 527 ? -2.861 -2.955 -4.441 1 93.19 527 ARG A O 1
ATOM 4059 N N . PHE A 1 528 ? -1.354 -4.621 -4.352 1 93.88 528 PHE A N 1
ATOM 4060 C CA . PHE A 1 528 ? -2.32 -5.559 -3.787 1 93.88 528 PHE A CA 1
ATOM 4061 C C . PHE A 1 528 ? -1.625 -6.602 -2.92 1 93.88 528 PHE A C 1
ATOM 4063 O O . PHE A 1 528 ? -0.725 -7.301 -3.385 1 93.88 528 PHE A O 1
ATOM 4070 N N . LYS A 1 529 ? -2.092 -6.832 -1.752 1 88.75 529 LYS A N 1
ATOM 4071 C CA . LYS A 1 529 ? -1.286 -7.48 -0.722 1 88.75 529 LYS A CA 1
ATOM 4072 C C . LYS A 1 529 ? -1.635 -8.961 -0.601 1 88.75 529 LYS A C 1
ATOM 4074 O O . LYS A 1 529 ? -0.829 -9.758 -0.112 1 88.75 529 LYS A O 1
ATOM 4079 N N . TYR A 1 530 ? -2.873 -9.367 -0.941 1 90.38 530 TYR A N 1
ATOM 4080 C CA . TYR A 1 530 ? -3.307 -10.742 -0.705 1 90.38 530 TYR A CA 1
ATOM 4081 C C . TYR A 1 530 ? -3.646 -11.438 -2.016 1 90.38 530 TYR A C 1
ATOM 4083 O O . TYR A 1 530 ? -4.621 -11.086 -2.684 1 90.38 530 TYR A O 1
ATOM 4091 N N . ALA A 1 531 ? -2.873 -12.367 -2.404 1 93.25 531 ALA A N 1
ATOM 4092 C CA . ALA A 1 531 ? -3.066 -13.18 -3.602 1 93.25 531 ALA A CA 1
ATOM 4093 C C . ALA A 1 531 ? -2.467 -14.57 -3.424 1 93.25 531 ALA A C 1
ATOM 4095 O O . ALA A 1 531 ? -1.621 -14.781 -2.551 1 93.25 531 ALA A O 1
ATOM 4096 N N . VAL A 1 532 ? -2.918 -15.445 -4.219 1 92.56 532 VAL A N 1
ATOM 4097 C CA . VAL A 1 532 ? -2.422 -16.812 -4.145 1 92.56 532 VAL A CA 1
ATOM 4098 C C . VAL A 1 532 ? -1.434 -17.062 -5.281 1 92.56 532 VAL A C 1
ATOM 4100 O O . VAL A 1 532 ? -0.364 -17.641 -5.062 1 92.56 532 VAL A O 1
ATOM 4103 N N . GLY A 1 533 ? -1.765 -16.719 -6.457 1 93.12 533 GLY A N 1
ATOM 4104 C CA . GLY A 1 533 ? -0.838 -16.875 -7.566 1 93.12 533 GLY A CA 1
ATOM 4105 C C . GLY A 1 533 ? -1.484 -17.484 -8.797 1 93.12 533 GLY A C 1
ATOM 4106 O O . GLY A 1 533 ? -2.695 -17.719 -8.82 1 93.12 533 GLY A O 1
ATOM 4107 N N . THR A 1 534 ? -0.7 -17.641 -9.805 1 94.81 534 THR A N 1
ATOM 4108 C CA . THR A 1 534 ? -1.18 -18.156 -11.086 1 94.81 534 THR A CA 1
ATOM 4109 C C . THR A 1 534 ? -0.769 -19.625 -11.266 1 94.81 534 THR A C 1
ATOM 4111 O O . THR A 1 534 ? 0.416 -19.922 -11.414 1 94.81 534 THR A O 1
ATOM 4114 N N . PHE A 1 535 ? -1.712 -20.453 -11.234 1 93.62 535 PHE A N 1
ATOM 4115 C CA . PHE A 1 535 ? -1.579 -21.891 -11.453 1 93.62 535 PHE A CA 1
ATOM 4116 C C . PHE A 1 535 ? -2.934 -22.516 -11.758 1 93.62 535 PHE A C 1
ATOM 4118 O O . PHE A 1 535 ? -3.977 -21.922 -11.484 1 93.62 535 PHE A O 1
ATOM 4125 N N . ALA A 1 536 ? -2.912 -23.609 -12.438 1 93.81 536 ALA A N 1
ATOM 4126 C CA . ALA A 1 536 ? -4.098 -24.438 -12.625 1 93.81 536 ALA A CA 1
ATOM 4127 C C . ALA A 1 536 ? -5.215 -23.656 -13.312 1 93.81 536 ALA A C 1
ATOM 4129 O O . ALA A 1 536 ? -6.375 -23.719 -12.898 1 93.81 536 ALA A O 1
ATOM 4130 N N . SER A 1 537 ? -4.836 -22.859 -14.25 1 94.81 537 SER A N 1
ATOM 4131 C CA . SER A 1 537 ? -5.809 -22.109 -15.047 1 94.81 537 SER A CA 1
ATOM 4132 C C . SER A 1 537 ? -6.84 -21.438 -14.156 1 94.81 537 SER A C 1
ATOM 4134 O O . SER A 1 537 ? -8.047 -21.547 -14.391 1 94.81 537 SER A O 1
ATOM 4136 N N . ARG A 1 538 ? -6.391 -20.688 -13.203 1 96 538 ARG A N 1
ATOM 4137 C CA . ARG A 1 538 ? -7.34 -20.156 -12.227 1 96 538 ARG A CA 1
ATOM 4138 C C . ARG A 1 538 ? -7.523 -18.656 -12.406 1 96 538 ARG A C 1
ATOM 4140 O O . ARG A 1 538 ? -8.453 -18.078 -11.844 1 96 538 ARG A O 1
ATOM 4147 N N . ALA A 1 539 ? -6.734 -18.016 -13.25 1 96.12 539 ALA A N 1
ATOM 4148 C CA . ALA A 1 539 ? -6.68 -16.562 -13.25 1 96.12 539 ALA A CA 1
ATOM 4149 C C . ALA A 1 539 ? -8.039 -15.961 -13.617 1 96.12 539 ALA A C 1
ATOM 4151 O O . ALA A 1 539 ? -8.57 -15.125 -12.883 1 96.12 539 ALA A O 1
ATOM 4152 N N . ALA A 1 540 ? -8.602 -16.359 -14.703 1 96.38 540 ALA A N 1
ATOM 4153 C CA . ALA A 1 540 ? -9.883 -15.812 -15.141 1 96.38 540 ALA A CA 1
ATOM 4154 C C . ALA A 1 540 ? -10.984 -16.156 -14.141 1 96.38 540 ALA A C 1
ATOM 4156 O O . ALA A 1 540 ? -11.859 -15.32 -13.867 1 96.38 540 ALA A O 1
ATOM 4157 N N . VAL A 1 541 ? -10.984 -17.344 -13.625 1 97.69 541 VAL A N 1
ATOM 4158 C CA . VAL A 1 541 ? -12.023 -17.781 -12.695 1 97.69 541 VAL A CA 1
ATOM 4159 C C . VAL A 1 541 ? -11.914 -16.984 -11.398 1 97.69 541 VAL A C 1
ATOM 4161 O O . VAL A 1 541 ? -12.922 -16.484 -10.883 1 97.69 541 VAL A O 1
ATOM 4164 N N . MET A 1 542 ? -10.742 -16.906 -10.891 1 97.19 542 MET A N 1
ATOM 4165 C CA . MET A 1 542 ? -10.547 -16.344 -9.562 1 97.19 542 MET A CA 1
ATOM 4166 C C . MET A 1 542 ? -10.438 -14.82 -9.633 1 97.19 542 MET A C 1
ATOM 4168 O O . MET A 1 542 ? -11.336 -14.109 -9.18 1 97.19 542 MET A O 1
ATOM 4172 N N . SER A 1 543 ? -9.375 -14.273 -10.273 1 97.31 543 SER A N 1
ATOM 4173 C CA . SER A 1 543 ? -9.148 -12.828 -10.328 1 97.31 543 SER A CA 1
ATOM 4174 C C . SER A 1 543 ? -10.156 -12.148 -11.242 1 97.31 543 SER A C 1
ATOM 4176 O O . SER A 1 543 ? -10.547 -11 -11.008 1 97.31 543 SER A O 1
ATOM 4178 N N . GLY A 1 544 ? -10.539 -12.867 -12.312 1 98 544 GLY A N 1
ATOM 4179 C CA . GLY A 1 544 ? -11.586 -12.289 -13.141 1 98 544 GLY A CA 1
ATOM 4180 C C . GLY A 1 544 ? -12.844 -11.961 -12.367 1 98 544 GLY A C 1
ATOM 4181 O O . GLY A 1 544 ? -13.375 -10.859 -12.477 1 98 544 GLY A O 1
ATOM 4182 N N . ASN A 1 545 ? -13.281 -12.945 -11.586 1 98.25 545 ASN A N 1
ATOM 4183 C CA . ASN A 1 545 ? -14.477 -12.719 -10.773 1 98.25 545 ASN A CA 1
ATOM 4184 C C . ASN A 1 545 ? -14.211 -11.703 -9.664 1 98.25 545 ASN A C 1
ATOM 4186 O O . ASN A 1 545 ? -15.102 -10.93 -9.297 1 98.25 545 ASN A O 1
ATOM 4190 N N . ALA A 1 546 ? -13.031 -11.719 -9.07 1 98 546 ALA A N 1
ATOM 4191 C CA . ALA A 1 546 ? -12.688 -10.719 -8.055 1 98 546 ALA A CA 1
ATOM 4192 C C . ALA A 1 546 ? -12.773 -9.305 -8.633 1 98 546 ALA A C 1
ATOM 4194 O O . ALA A 1 546 ? -13.289 -8.398 -7.977 1 98 546 ALA A O 1
ATOM 4195 N N . VAL A 1 547 ? -12.234 -9.062 -9.836 1 98.44 547 VAL A N 1
ATOM 4196 C CA . VAL A 1 547 ? -12.281 -7.766 -10.5 1 98.44 547 VAL A CA 1
ATOM 4197 C C . VAL A 1 547 ? -13.734 -7.367 -10.758 1 98.44 547 VAL A C 1
ATOM 4199 O O . VAL A 1 547 ? -14.117 -6.223 -10.516 1 98.44 547 VAL A O 1
ATOM 4202 N N . ALA A 1 548 ? -14.547 -8.328 -11.227 1 98.44 548 ALA A N 1
ATOM 4203 C CA . ALA A 1 548 ? -15.953 -8.047 -11.5 1 98.44 548 ALA A CA 1
ATOM 4204 C C . ALA A 1 548 ? -16.688 -7.621 -10.234 1 98.44 548 ALA A C 1
ATOM 4206 O O . ALA A 1 548 ? -17.391 -6.605 -10.234 1 98.44 548 ALA A O 1
ATOM 4207 N N . LEU A 1 549 ? -16.516 -8.383 -9.188 1 98.06 549 LEU A N 1
ATOM 4208 C CA . LEU A 1 549 ? -17.188 -8.094 -7.922 1 98.06 549 LEU A CA 1
ATOM 4209 C C . LEU A 1 549 ? -16.734 -6.746 -7.363 1 98.06 549 LEU A C 1
ATOM 4211 O O . LEU A 1 549 ? -17.562 -5.977 -6.867 1 98.06 549 LEU A O 1
ATOM 4215 N N . THR A 1 550 ? -15.477 -6.461 -7.43 1 98.06 550 THR A N 1
ATOM 4216 C CA . THR A 1 550 ? -14.945 -5.207 -6.914 1 98.06 550 THR A CA 1
ATOM 4217 C C . THR A 1 550 ? -15.453 -4.023 -7.727 1 98.06 550 THR A C 1
ATOM 4219 O O . THR A 1 550 ? -15.828 -2.992 -7.16 1 98.06 550 THR A O 1
ATOM 4222 N N . ALA A 1 551 ? -15.391 -4.137 -9.039 1 98.31 551 ALA A N 1
ATOM 4223 C CA . ALA A 1 551 ? -15.898 -3.078 -9.906 1 98.31 551 ALA A CA 1
ATOM 4224 C C . ALA A 1 551 ? -17.375 -2.805 -9.641 1 98.31 551 ALA A C 1
ATOM 4226 O O . ALA A 1 551 ? -17.828 -1.657 -9.695 1 98.31 551 ALA A O 1
ATOM 4227 N N . ARG A 1 552 ? -18.188 -3.836 -9.398 1 97.88 552 ARG A N 1
ATOM 4228 C CA . ARG A 1 552 ? -19.594 -3.678 -9.062 1 97.88 552 ARG A CA 1
ATOM 4229 C C . ARG A 1 552 ? -19.766 -2.867 -7.781 1 97.88 552 ARG A C 1
ATOM 4231 O O . ARG A 1 552 ? -20.688 -2.057 -7.672 1 97.88 552 ARG A O 1
ATOM 4238 N N . LYS A 1 553 ? -18.875 -3.135 -6.816 1 97.31 553 LYS A N 1
ATOM 4239 C CA . LYS A 1 553 ? -18.906 -2.375 -5.57 1 97.31 553 LYS A CA 1
ATOM 4240 C C . LYS A 1 553 ? -18.609 -0.899 -5.816 1 97.31 553 LYS A C 1
ATOM 4242 O O . LYS A 1 553 ? -19.266 -0.024 -5.238 1 97.31 553 LYS A O 1
ATOM 4247 N N . VAL A 1 554 ? -17.609 -0.583 -6.602 1 98.12 554 VAL A N 1
ATOM 4248 C CA . VAL A 1 554 ? -17.266 0.791 -6.941 1 98.12 554 VAL A CA 1
ATOM 4249 C C . VAL A 1 554 ? -18.422 1.452 -7.68 1 98.12 554 VAL A C 1
ATOM 4251 O O . VAL A 1 554 ? -18.734 2.615 -7.43 1 98.12 554 VAL A O 1
ATOM 4254 N N . ARG A 1 555 ? -19.016 0.726 -8.625 1 98.19 555 ARG A N 1
ATOM 4255 C CA . ARG A 1 555 ? -20.172 1.223 -9.359 1 98.19 555 ARG A CA 1
ATOM 4256 C C . ARG A 1 555 ? -21.312 1.592 -8.414 1 98.19 555 ARG A C 1
ATOM 4258 O O . ARG A 1 555 ? -21.938 2.648 -8.562 1 98.19 555 ARG A O 1
ATOM 4265 N N . ALA A 1 556 ? -21.609 0.736 -7.5 1 97.94 556 ALA A N 1
ATOM 4266 C CA . ALA A 1 556 ? -22.672 0.988 -6.543 1 97.94 556 ALA A CA 1
ATOM 4267 C C . ALA A 1 556 ? -22.406 2.256 -5.738 1 97.94 556 ALA A C 1
ATOM 4269 O O . ALA A 1 556 ? -23.312 3.053 -5.496 1 97.94 556 ALA A O 1
ATOM 4270 N N . LYS A 1 557 ? -21.172 2.4 -5.281 1 97.19 557 LYS A N 1
ATOM 4271 C CA . LYS A 1 557 ? -20.781 3.598 -4.543 1 97.19 557 LYS A CA 1
ATOM 4272 C C . LYS A 1 557 ? -20.922 4.848 -5.41 1 97.19 557 LYS A C 1
ATOM 4274 O O . LYS A 1 557 ? -21.391 5.887 -4.945 1 97.19 557 LYS A O 1
ATOM 4279 N N . ALA A 1 558 ? -20.453 4.781 -6.641 1 97.75 558 ALA A N 1
ATOM 4280 C CA . ALA A 1 558 ? -20.562 5.895 -7.582 1 97.75 558 ALA A CA 1
ATOM 4281 C C . ALA A 1 558 ? -22.016 6.32 -7.77 1 97.75 558 ALA A C 1
ATOM 4283 O O . ALA A 1 558 ? -22.312 7.516 -7.766 1 97.75 558 ALA A O 1
ATOM 4284 N N . LEU A 1 559 ? -22.875 5.359 -7.93 1 97.75 559 LEU A N 1
ATOM 4285 C CA . LEU A 1 559 ? -24.281 5.637 -8.148 1 97.75 559 LEU A CA 1
ATOM 4286 C C . LEU A 1 559 ? -24.906 6.277 -6.91 1 97.75 559 LEU A C 1
ATOM 4288 O O . LEU A 1 559 ? -25.75 7.176 -7.023 1 97.75 559 LEU A O 1
ATOM 4292 N N . ARG A 1 560 ? -24.547 5.812 -5.754 1 96.31 560 ARG A N 1
ATOM 4293 C CA . ARG A 1 560 ? -25.047 6.395 -4.512 1 96.31 560 ARG A CA 1
ATOM 4294 C C . ARG A 1 560 ? -24.625 7.855 -4.387 1 96.31 560 ARG A C 1
ATOM 4296 O O . ARG A 1 560 ? -25.469 8.719 -4.109 1 96.31 560 ARG A O 1
ATOM 4303 N N . ILE A 1 561 ? -23.375 8.164 -4.574 1 93.81 561 ILE A N 1
ATOM 4304 C CA . ILE A 1 561 ? -22.828 9.508 -4.434 1 93.81 561 ILE A CA 1
ATOM 4305 C C . ILE A 1 561 ? -23.453 10.422 -5.488 1 93.81 561 ILE A C 1
ATOM 4307 O O . ILE A 1 561 ? -23.859 11.547 -5.184 1 93.81 561 ILE A O 1
ATOM 4311 N N . ALA A 1 562 ? -23.469 9.945 -6.73 1 94.69 562 ALA A N 1
ATOM 4312 C CA . ALA A 1 562 ? -24.078 10.727 -7.805 1 94.69 562 ALA A CA 1
ATOM 4313 C C . ALA A 1 562 ? -25.562 10.961 -7.543 1 94.69 562 ALA A C 1
ATOM 4315 O O . ALA A 1 562 ? -26.109 12.016 -7.883 1 94.69 562 ALA A O 1
ATOM 4316 N N . GLY A 1 563 ? -26.234 9.914 -7.047 1 94.12 563 GLY A N 1
ATOM 4317 C CA . GLY A 1 563 ? -27.625 10.062 -6.695 1 94.12 563 GLY A CA 1
ATOM 4318 C C . GLY A 1 563 ? -27.891 11.188 -5.715 1 94.12 563 GLY A C 1
ATOM 4319 O O . GLY A 1 563 ? -28.859 11.93 -5.852 1 94.12 563 GLY A O 1
ATOM 4320 N N . GLU A 1 564 ? -27.047 11.297 -4.699 1 89.88 564 GLU A N 1
ATOM 4321 C CA . GLU A 1 564 ? -27.156 12.391 -3.736 1 89.88 564 GLU A CA 1
ATOM 4322 C C . GLU A 1 564 ? -26.953 13.742 -4.414 1 89.88 564 GLU A C 1
ATOM 4324 O O . GLU A 1 564 ? -27.688 14.695 -4.152 1 89.88 564 GLU A O 1
ATOM 4329 N N . ALA A 1 565 ? -26 13.828 -5.27 1 87.81 565 ALA A N 1
ATOM 4330 C CA . ALA A 1 565 ? -25.672 15.078 -5.957 1 87.81 565 ALA A CA 1
ATOM 4331 C C . ALA A 1 565 ? -26.797 15.492 -6.906 1 87.81 565 ALA A C 1
ATOM 4333 O O . ALA A 1 565 ? -27.062 16.688 -7.074 1 87.81 565 ALA A O 1
ATOM 4334 N N . LEU A 1 566 ? -27.359 14.516 -7.57 1 88.5 566 LEU A N 1
ATOM 4335 C CA . LEU A 1 566 ? -28.375 14.781 -8.586 1 88.5 566 LEU A CA 1
ATOM 4336 C C . LEU A 1 566 ? -29.781 14.734 -7.973 1 88.5 566 LEU A C 1
ATOM 4338 O O . LEU A 1 566 ? -30.766 14.969 -8.664 1 88.5 566 LEU A O 1
ATOM 4342 N N . GLU A 1 567 ? -29.844 14.43 -6.672 1 88.88 567 GLU A N 1
ATOM 4343 C CA . GLU A 1 567 ? -31.125 14.25 -5.988 1 88.88 567 GLU A CA 1
ATOM 4344 C C . GLU A 1 567 ? -32 13.242 -6.723 1 88.88 567 GLU A C 1
ATOM 4346 O O . GLU A 1 567 ? -33.156 13.531 -7.035 1 88.88 567 GLU A O 1
ATOM 4351 N N . ALA A 1 568 ? -31.375 12.156 -7.07 1 92.31 568 ALA A N 1
ATOM 4352 C CA . ALA A 1 568 ? -32.031 11.062 -7.777 1 92.31 568 ALA A CA 1
ATOM 4353 C C . ALA A 1 568 ? -31.797 9.727 -7.074 1 92.31 568 ALA A C 1
ATOM 4355 O O . ALA A 1 568 ? -30.812 9.562 -6.363 1 92.31 568 ALA A O 1
ATOM 4356 N N . ASP A 1 569 ? -32.719 8.812 -7.215 1 95.25 569 ASP A N 1
ATOM 4357 C CA . ASP A 1 569 ? -32.531 7.457 -6.711 1 95.25 569 ASP A CA 1
ATOM 4358 C C . ASP A 1 569 ? -31.438 6.73 -7.477 1 95.25 569 ASP A C 1
ATOM 4360 O O . ASP A 1 569 ? -31.453 6.668 -8.711 1 95.25 569 ASP A O 1
ATOM 4364 N N . PRO A 1 570 ? -30.484 6.172 -6.77 1 96.06 570 PRO A N 1
ATOM 4365 C CA . PRO A 1 570 ? -29.406 5.445 -7.434 1 96.06 570 PRO A CA 1
ATOM 4366 C C . PRO A 1 570 ? -29.906 4.367 -8.391 1 96.06 570 PRO A C 1
ATOM 4368 O O . PRO A 1 570 ? -29.266 4.078 -9.398 1 96.06 570 PRO A O 1
ATOM 4371 N N . LYS A 1 571 ? -31 3.756 -8.18 1 95.88 571 LYS A N 1
ATOM 4372 C CA . LYS A 1 571 ? -31.562 2.689 -9 1 95.88 571 LYS A CA 1
ATOM 4373 C C . LYS A 1 571 ? -31.969 3.211 -10.375 1 95.88 571 LYS A C 1
ATOM 4375 O O . LYS A 1 571 ? -32.094 2.436 -11.32 1 95.88 571 LYS A O 1
ATOM 4380 N N . ASP A 1 572 ? -32.156 4.477 -10.477 1 95.62 572 ASP A N 1
ATOM 4381 C CA . ASP A 1 572 ? -32.594 5.09 -11.727 1 95.62 572 ASP A CA 1
ATOM 4382 C C . ASP A 1 572 ? -31.391 5.598 -12.523 1 95.62 572 ASP A C 1
ATOM 4384 O O . ASP A 1 572 ? -31.562 6.188 -13.594 1 95.62 572 ASP A O 1
ATOM 4388 N N . LEU A 1 573 ? -30.25 5.355 -11.977 1 96.38 573 LEU A N 1
ATOM 4389 C CA . LEU A 1 573 ? -29.047 5.879 -12.617 1 96.38 573 LEU A CA 1
ATOM 4390 C C . LEU A 1 573 ? -28.297 4.777 -13.352 1 96.38 573 LEU A C 1
ATOM 4392 O O . LEU A 1 573 ? -28.469 3.594 -13.062 1 96.38 573 LEU A O 1
ATOM 4396 N N . GLU A 1 574 ? -27.578 5.168 -14.336 1 95.12 574 GLU A N 1
ATOM 4397 C CA . GLU A 1 574 ? -26.672 4.281 -15.062 1 95.12 574 GLU A CA 1
ATOM 4398 C C . GLU A 1 574 ? -25.344 4.984 -15.391 1 95.12 574 GLU A C 1
ATOM 4400 O O . GLU A 1 574 ? -25.25 6.211 -15.281 1 95.12 574 GLU A O 1
ATOM 4405 N N . ILE A 1 575 ? -24.375 4.191 -15.609 1 95.62 575 ILE A N 1
ATOM 4406 C CA . ILE A 1 575 ? -23.094 4.738 -16.047 1 95.62 575 ILE A CA 1
ATOM 4407 C C . ILE A 1 575 ? -22.844 4.367 -17.5 1 95.62 575 ILE A C 1
ATOM 4409 O O . ILE A 1 575 ? -22.781 3.186 -17.859 1 95.62 575 ILE A O 1
ATOM 4413 N N . VAL A 1 576 ? -22.703 5.309 -18.359 1 93.75 576 VAL A N 1
ATOM 4414 C CA . VAL A 1 576 ? -22.422 5.102 -19.781 1 93.75 576 VAL A CA 1
ATOM 4415 C C . VAL A 1 576 ? -21.25 5.98 -20.203 1 93.75 576 VAL A C 1
ATOM 4417 O O . VAL A 1 576 ? -21.297 7.203 -20.047 1 93.75 576 VAL A O 1
ATOM 4420 N N . ASP A 1 577 ? -20.219 5.328 -20.688 1 93.12 577 ASP A N 1
ATOM 4421 C CA . ASP A 1 577 ? -19.031 6.004 -21.188 1 93.12 577 ASP A CA 1
ATOM 4422 C C . ASP A 1 577 ? -18.438 6.91 -20.109 1 93.12 577 ASP A C 1
ATOM 4424 O O . ASP A 1 577 ? -18.031 8.039 -20.406 1 93.12 577 ASP A O 1
ATOM 4428 N N . GLY A 1 578 ? -18.5 6.43 -18.891 1 94.06 578 GLY A N 1
ATOM 4429 C CA . GLY A 1 578 ? -17.859 7.129 -17.781 1 94.06 578 GLY A CA 1
ATOM 4430 C C . GLY A 1 578 ? -18.672 8.281 -17.25 1 94.06 578 GLY A C 1
ATOM 4431 O O . GLY A 1 578 ? -18.156 9.164 -16.562 1 94.06 578 GLY A O 1
ATOM 4432 N N . VAL A 1 579 ? -19.953 8.344 -17.594 1 94.69 579 VAL A N 1
ATOM 4433 C CA . VAL A 1 579 ? -20.828 9.391 -17.125 1 94.69 579 VAL A CA 1
ATOM 4434 C C . VAL A 1 579 ? -22.047 8.773 -16.422 1 94.69 579 VAL A C 1
ATOM 4436 O O . VAL A 1 579 ? -22.703 7.895 -16.984 1 94.69 579 VAL A O 1
ATOM 4439 N N . VAL A 1 580 ? -22.281 9.211 -15.172 1 96 580 VAL A N 1
ATOM 4440 C CA . VAL A 1 580 ? -23.484 8.789 -14.453 1 96 580 VAL A CA 1
ATOM 4441 C C . VAL A 1 580 ? -24.672 9.641 -14.898 1 96 580 VAL A C 1
ATOM 4443 O O . VAL A 1 580 ? -24.625 10.867 -14.828 1 96 580 VAL A O 1
ATOM 4446 N N . ARG A 1 581 ? -25.688 8.984 -15.344 1 95 581 ARG A N 1
ATOM 4447 C CA . ARG A 1 581 ? -26.844 9.719 -15.828 1 95 581 ARG A CA 1
ATOM 4448 C C . ARG A 1 581 ? -28.141 8.992 -15.484 1 95 581 ARG A C 1
ATOM 4450 O O . ARG A 1 581 ? -28.109 7.812 -15.117 1 95 581 ARG A O 1
ATOM 4457 N N . VAL A 1 582 ? -29.203 9.766 -15.469 1 93.56 582 VAL A N 1
ATOM 4458 C CA . VAL A 1 582 ? -30.516 9.156 -15.281 1 93.56 582 VAL A CA 1
ATOM 4459 C C . VAL A 1 582 ? -30.859 8.305 -16.5 1 93.56 582 VAL A C 1
ATOM 4461 O O . VAL A 1 582 ? -30.672 8.727 -17.641 1 93.56 582 VAL A O 1
ATOM 4464 N N . ARG A 1 583 ? -31.281 7.184 -16.203 1 91.31 583 ARG A N 1
ATOM 4465 C CA . ARG A 1 583 ? -31.625 6.246 -17.266 1 91.31 583 ARG A CA 1
ATOM 4466 C C . ARG A 1 583 ? -32.625 6.875 -18.25 1 91.31 583 ARG A C 1
ATOM 4468 O O . ARG A 1 583 ? -33.625 7.453 -17.828 1 91.31 583 ARG A O 1
ATOM 4475 N N . GLY A 1 584 ? -32.438 6.844 -19.516 1 83.38 584 GLY A N 1
ATOM 4476 C CA . GLY A 1 584 ? -33.344 7.301 -20.562 1 83.38 584 GLY A CA 1
ATOM 4477 C C . GLY A 1 584 ? -33.219 8.789 -20.828 1 83.38 584 GLY A C 1
ATOM 4478 O O . GLY A 1 584 ? -33.906 9.312 -21.719 1 83.38 584 GLY A O 1
ATOM 4479 N N . VAL A 1 585 ? -32.562 9.641 -20.047 1 82 585 VAL A N 1
ATOM 4480 C CA . VAL A 1 585 ? -32.406 11.086 -20.25 1 82 585 VAL A CA 1
ATOM 4481 C C . VAL A 1 585 ? -30.984 11.414 -20.703 1 82 585 VAL A C 1
ATOM 4483 O O . VAL A 1 585 ? -30.078 11.5 -19.875 1 82 585 VAL A O 1
ATOM 4486 N N . PRO A 1 586 ? -30.891 11.688 -22 1 71.25 586 PRO A N 1
ATOM 4487 C CA . PRO A 1 586 ? -29.531 11.945 -22.5 1 71.25 586 PRO A CA 1
ATOM 4488 C C . PRO A 1 586 ? -29.016 13.328 -22.125 1 71.25 586 PRO A C 1
ATOM 4490 O O . PRO A 1 586 ? -29.797 14.281 -22.016 1 71.25 586 PRO A O 1
ATOM 4493 N N . GLY A 1 587 ? -27.719 13.633 -21.781 1 67.88 587 GLY A N 1
ATOM 4494 C CA . GLY A 1 587 ? -27.016 14.898 -21.672 1 67.88 587 GLY A CA 1
ATOM 4495 C C . GLY A 1 587 ? -26.812 15.336 -20.219 1 67.88 587 GLY A C 1
ATOM 4496 O O . GLY A 1 587 ? -25.828 16.016 -19.906 1 67.88 587 GLY A O 1
ATOM 4497 N N . ASP A 1 588 ? -27.812 14.961 -19.391 1 75.38 588 ASP A N 1
ATOM 4498 C CA . ASP A 1 588 ? -27.703 15.469 -18.016 1 75.38 588 ASP A CA 1
ATOM 4499 C C . ASP A 1 588 ? -27.031 14.453 -17.109 1 75.38 588 ASP A C 1
ATOM 4501 O O . ASP A 1 588 ? -27.516 13.336 -16.953 1 75.38 588 ASP A O 1
ATOM 4505 N N . GLY A 1 589 ? -25.594 14.57 -16.891 1 89.81 589 GLY A N 1
ATOM 4506 C CA . GLY A 1 589 ? -24.969 13.609 -15.992 1 89.81 589 GLY A CA 1
ATOM 4507 C C . GLY A 1 589 ? -23.75 14.18 -15.281 1 89.81 589 GLY A C 1
ATOM 4508 O O . GLY A 1 589 ? -23.438 15.359 -15.422 1 89.81 589 GLY A O 1
ATOM 4509 N N . ILE A 1 590 ? -23.281 13.422 -14.414 1 92.62 590 ILE A N 1
ATOM 4510 C CA . ILE A 1 590 ? -22.078 13.727 -13.648 1 92.62 590 ILE A CA 1
ATOM 4511 C C . ILE A 1 590 ? -20.953 12.781 -14.07 1 92.62 590 ILE A C 1
ATOM 4513 O O . ILE A 1 590 ? -21.094 11.555 -13.984 1 92.62 590 ILE A O 1
ATOM 4517 N N . PRO A 1 591 ? -19.906 13.344 -14.609 1 93.31 591 PRO A N 1
ATOM 4518 C CA . PRO A 1 591 ? -18.781 12.453 -14.945 1 93.31 591 PRO A CA 1
ATOM 4519 C C . PRO A 1 591 ? -18.266 11.688 -13.734 1 93.31 591 PRO A C 1
ATOM 4521 O O . PRO A 1 591 ? -18.203 12.227 -12.625 1 93.31 591 PRO A O 1
ATOM 4524 N N . LEU A 1 592 ? -17.781 10.469 -13.938 1 94.56 592 LEU A N 1
ATOM 4525 C CA . LEU A 1 592 ? -17.234 9.633 -12.875 1 94.56 592 LEU A CA 1
ATOM 4526 C C . LEU A 1 592 ? -16.062 10.328 -12.195 1 94.56 592 LEU A C 1
ATOM 4528 O O . LEU A 1 592 ? -15.844 10.164 -10.984 1 94.56 592 LEU A O 1
ATOM 4532 N N . ARG A 1 593 ? -15.273 11.086 -12.938 1 91.75 593 ARG A N 1
ATOM 4533 C CA . ARG A 1 593 ? -14.156 11.82 -12.367 1 91.75 593 ARG A CA 1
ATOM 4534 C C . ARG A 1 593 ? -14.633 12.82 -11.32 1 91.75 593 ARG A C 1
ATOM 4536 O O . ARG A 1 593 ? -13.961 13.047 -10.312 1 91.75 593 ARG A O 1
ATOM 4543 N N . THR A 1 594 ? -15.766 13.438 -11.547 1 92 594 THR A N 1
ATOM 4544 C CA . THR A 1 594 ? -16.359 14.359 -10.586 1 92 594 THR A CA 1
ATOM 4545 C C . THR A 1 594 ? -16.875 13.609 -9.359 1 92 594 THR A C 1
ATOM 4547 O O . THR A 1 594 ? -16.734 14.078 -8.234 1 92 594 THR A O 1
ATOM 4550 N N . VAL A 1 595 ? -17.453 12.461 -9.609 1 93.81 595 VAL A N 1
ATOM 4551 C CA . VAL A 1 595 ? -17.922 11.625 -8.5 1 93.81 595 VAL A CA 1
ATOM 4552 C C . VAL A 1 595 ? -16.734 11.219 -7.629 1 93.81 595 VAL A C 1
ATOM 4554 O O . VAL A 1 595 ? -16.859 11.133 -6.406 1 93.81 595 VAL A O 1
ATOM 4557 N N . ALA A 1 596 ? -15.625 10.945 -8.25 1 92.75 596 ALA A N 1
ATOM 4558 C CA . ALA A 1 596 ? -14.414 10.594 -7.52 1 92.75 596 ALA A CA 1
ATOM 4559 C C . ALA A 1 596 ? -13.984 11.727 -6.59 1 92.75 596 ALA A C 1
ATOM 4561 O O . ALA A 1 596 ? -13.555 11.484 -5.457 1 92.75 596 ALA A O 1
ATOM 4562 N N . VAL A 1 597 ? -14.094 12.945 -7.047 1 90.06 597 VAL A N 1
ATOM 4563 C CA . VAL A 1 597 ? -13.766 14.102 -6.223 1 90.06 597 VAL A CA 1
ATOM 4564 C C . VAL A 1 597 ? -14.734 14.188 -5.039 1 90.06 597 VAL A C 1
ATOM 4566 O O . VAL A 1 597 ? -14.312 14.406 -3.902 1 90.06 597 VAL A O 1
ATOM 4569 N N . LEU A 1 598 ? -16 13.977 -5.289 1 90.25 598 LEU A N 1
ATOM 4570 C CA . LEU A 1 598 ? -17.031 14.086 -4.27 1 90.25 598 LEU A CA 1
ATOM 4571 C C . LEU A 1 598 ? -16.891 12.977 -3.227 1 90.25 598 LEU A C 1
ATOM 4573 O O . LEU A 1 598 ? -17.328 13.125 -2.088 1 90.25 598 LEU A O 1
ATOM 4577 N N . SER A 1 599 ? -16.266 11.914 -3.619 1 92.12 599 SER A N 1
ATOM 4578 C CA . SER A 1 599 ? -16.141 10.742 -2.756 1 92.12 599 SER A CA 1
ATOM 4579 C C . SER A 1 599 ? -15.078 10.945 -1.685 1 92.12 599 SER A C 1
ATOM 4581 O O . SER A 1 599 ? -15 10.18 -0.726 1 92.12 599 SER A O 1
ATOM 4583 N N . ASN A 1 600 ? -14.305 11.938 -1.786 1 89.12 600 ASN A N 1
ATOM 4584 C CA . ASN A 1 600 ? -13.258 12.227 -0.814 1 89.12 600 ASN A CA 1
ATOM 4585 C C . ASN A 1 600 ? -13.312 13.68 -0.347 1 89.12 600 ASN A C 1
ATOM 4587 O O . ASN A 1 600 ? -12.672 14.555 -0.938 1 89.12 600 ASN A O 1
ATOM 4591 N N . PRO A 1 601 ? -14.016 13.844 0.743 1 82.94 601 PRO A N 1
ATOM 4592 C CA . PRO A 1 601 ? -14 15.211 1.259 1 82.94 601 PRO A CA 1
ATOM 4593 C C . PRO A 1 601 ? -12.625 15.648 1.745 1 82.94 601 PRO A C 1
ATOM 4595 O O . PRO A 1 601 ? -12.047 15.016 2.633 1 82.94 601 PRO A O 1
ATOM 4598 N N . LEU A 1 602 ? -11.984 16.5 1.011 1 76.44 602 LEU A N 1
ATOM 4599 C CA . LEU A 1 602 ? -10.664 16.984 1.386 1 76.44 602 LEU A CA 1
ATOM 4600 C C . LEU A 1 602 ? -10.758 18.406 1.935 1 76.44 602 LEU A C 1
ATOM 4602 O O . LEU A 1 602 ? -11.68 19.156 1.604 1 76.44 602 LEU A O 1
ATOM 4606 N N . ARG A 1 603 ? -9.812 18.609 2.629 1 67.5 603 ARG A N 1
ATOM 4607 C CA . ARG A 1 603 ? -9.68 19.984 3.127 1 67.5 603 ARG A CA 1
ATOM 4608 C C . ARG A 1 603 ? -9.086 20.891 2.062 1 67.5 603 ARG A C 1
ATOM 4610 O O . ARG A 1 603 ? -9.367 22.094 2.039 1 67.5 603 ARG A O 1
ATOM 4617 N N . TYR A 1 604 ? -8.391 20.25 1.156 1 73.88 604 TYR A N 1
ATOM 4618 C CA . TYR A 1 604 ? -7.613 21.031 0.198 1 73.88 604 TYR A CA 1
ATOM 4619 C C . TYR A 1 604 ? -8.023 20.703 -1.232 1 73.88 604 TYR A C 1
ATOM 4621 O O . TYR A 1 604 ? -8.5 19.594 -1.507 1 73.88 604 TYR A O 1
ATOM 4629 N N . ALA A 1 605 ? -7.875 21.641 -2.145 1 70.88 605 ALA A N 1
ATOM 4630 C CA . ALA A 1 605 ? -8.172 21.438 -3.559 1 70.88 605 ALA A CA 1
ATOM 4631 C C . ALA A 1 605 ? -6.91 21.547 -4.41 1 70.88 605 ALA A C 1
ATOM 4633 O O . ALA A 1 605 ? -6.164 22.516 -4.301 1 70.88 605 ALA A O 1
ATOM 4634 N N . PHE A 1 606 ? -6.613 20.609 -5.23 1 76.06 606 PHE A N 1
ATOM 4635 C CA . PHE A 1 606 ? -5.344 20.609 -5.941 1 76.06 606 PHE A CA 1
ATOM 4636 C C . PHE A 1 606 ? -5.562 20.672 -7.449 1 76.06 606 PHE A C 1
ATOM 4638 O O . PHE A 1 606 ? -4.621 20.891 -8.211 1 76.06 606 PHE A O 1
ATOM 4645 N N . ASP A 1 607 ? -6.883 20.391 -7.852 1 71.06 607 ASP A N 1
ATOM 4646 C CA . ASP A 1 607 ? -7.059 20.375 -9.297 1 71.06 607 ASP A CA 1
ATOM 4647 C C . ASP A 1 607 ? -8.367 21.047 -9.703 1 71.06 607 ASP A C 1
ATOM 4649 O O . ASP A 1 607 ? -9.148 21.469 -8.852 1 71.06 607 ASP A O 1
ATOM 4653 N N . GLU A 1 608 ? -8.43 21.266 -10.984 1 68.81 608 GLU A N 1
ATOM 4654 C CA . GLU A 1 608 ? -9.586 21.953 -11.562 1 68.81 608 GLU A CA 1
ATOM 4655 C C . 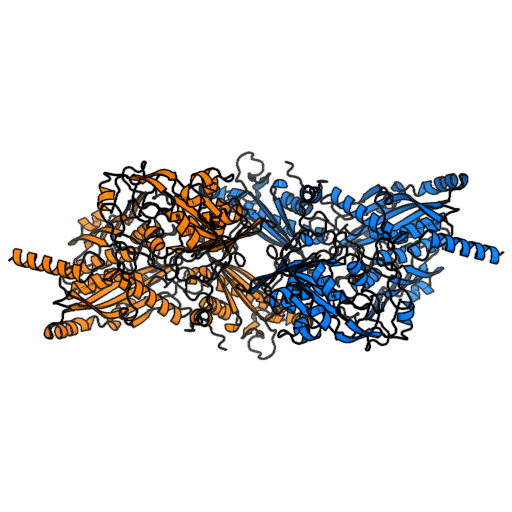GLU A 1 608 ? -10.867 21.156 -11.328 1 68.81 608 GLU A C 1
ATOM 4657 O O . GLU A 1 608 ? -11.945 21.734 -11.18 1 68.81 608 GLU A O 1
ATOM 4662 N N . GLU A 1 609 ? -10.648 19.875 -11.227 1 72.94 609 GLU A N 1
ATOM 4663 C CA . GLU A 1 609 ? -11.828 19.031 -11.008 1 72.94 609 GLU A CA 1
ATOM 4664 C C . GLU A 1 609 ? -12.414 19.266 -9.609 1 72.94 609 GLU A C 1
ATOM 4666 O O . GLU A 1 609 ? -13.633 19.203 -9.422 1 72.94 609 GLU A O 1
ATOM 4671 N N . ALA A 1 610 ? -11.594 19.484 -8.734 1 71.62 610 ALA A N 1
ATOM 4672 C CA . ALA A 1 610 ? -12.047 19.797 -7.383 1 71.62 610 ALA A CA 1
ATOM 4673 C C . ALA A 1 610 ? -12.883 21.078 -7.371 1 71.62 610 ALA A C 1
ATOM 4675 O O . ALA A 1 610 ? -13.891 21.156 -6.668 1 71.62 610 ALA A O 1
ATOM 4676 N N . LYS A 1 611 ? -12.492 22.016 -8.125 1 69.81 611 LYS A N 1
ATOM 4677 C CA . LYS A 1 611 ? -13.258 23.25 -8.258 1 69.81 611 LYS A CA 1
ATOM 4678 C C . LYS A 1 611 ? -14.625 22.984 -8.883 1 69.81 611 LYS A C 1
ATOM 4680 O O . LYS A 1 611 ? -15.633 23.516 -8.422 1 69.81 611 LYS A O 1
ATOM 4685 N N . ARG A 1 612 ? -14.562 22.188 -9.852 1 68.56 612 ARG A N 1
ATOM 4686 C CA . ARG A 1 612 ? -15.805 21.859 -10.555 1 68.56 612 ARG A CA 1
ATOM 4687 C C . ARG A 1 612 ? -16.781 21.141 -9.641 1 68.56 612 ARG A C 1
ATOM 4689 O O . ARG A 1 612 ? -17.984 21.328 -9.727 1 68.56 612 ARG A O 1
ATOM 4696 N N . ALA A 1 613 ? -16.188 20.344 -8.82 1 74.75 613 ALA A N 1
ATOM 4697 C CA . ALA A 1 613 ? -17 19.516 -7.93 1 74.75 613 ALA A CA 1
ATOM 4698 C C . ALA A 1 613 ? -17.781 20.375 -6.945 1 74.75 613 ALA A C 1
ATOM 4700 O O . ALA A 1 613 ? -18.812 19.938 -6.41 1 74.75 613 ALA A O 1
ATOM 4701 N N . THR A 1 614 ? -17.297 21.562 -6.789 1 67.31 614 THR A N 1
ATOM 4702 C CA . THR A 1 614 ? -17.969 22.469 -5.855 1 67.31 614 THR A CA 1
ATOM 4703 C C . THR A 1 614 ? -19.391 22.781 -6.328 1 67.31 614 THR A C 1
ATOM 4705 O O . THR A 1 614 ? -20.266 23.094 -5.52 1 67.31 614 THR A O 1
ATOM 4708 N N . GLN A 1 615 ? -19.531 22.656 -7.633 1 67.06 615 GLN A N 1
ATOM 4709 C CA . GLN A 1 615 ? -20.859 22.953 -8.195 1 67.06 615 GLN A CA 1
ATOM 4710 C C . GLN A 1 615 ? -21.875 21.875 -7.781 1 67.06 615 GLN A C 1
ATOM 4712 O O . GLN A 1 615 ? -23.078 22.125 -7.805 1 67.06 615 GLN A O 1
ATOM 4717 N N . PHE A 1 616 ? -21.344 20.828 -7.5 1 70.31 616 PHE A N 1
ATOM 4718 C CA . PHE A 1 616 ? -22.203 19.703 -7.148 1 70.31 616 PHE A CA 1
ATOM 4719 C C . PHE A 1 616 ? -22.219 19.484 -5.637 1 70.31 616 PHE A C 1
ATOM 4721 O O . PHE A 1 616 ? -22.906 18.594 -5.141 1 70.31 616 PHE A O 1
ATOM 4728 N N . ALA A 1 617 ? -21.328 20.312 -5.031 1 64 617 ALA A N 1
ATOM 4729 C CA . ALA A 1 617 ? -21.266 20.156 -3.582 1 64 617 ALA A CA 1
ATOM 4730 C C . ALA A 1 617 ? -22.516 20.734 -2.916 1 64 617 ALA A C 1
ATOM 4732 O O . ALA A 1 617 ? -22.812 21.922 -3.053 1 64 617 ALA A O 1
ATOM 4733 N N . GLY A 1 618 ? -23.656 20 -2.84 1 58.81 618 GLY A N 1
ATOM 4734 C CA . GLY A 1 618 ? -24.875 20.438 -2.174 1 58.81 618 GLY A CA 1
ATOM 4735 C C . GLY A 1 618 ? -24.625 20.922 -0.759 1 58.81 618 GLY A C 1
ATOM 4736 O O . GLY A 1 618 ? -23.484 21.031 -0.315 1 58.81 618 GLY A O 1
ATOM 4737 N N . THR A 1 619 ? -25.688 21.484 -0.152 1 62.66 619 THR A N 1
ATOM 4738 C CA . THR A 1 619 ? -25.656 21.891 1.25 1 62.66 619 THR A CA 1
ATOM 4739 C C . THR A 1 619 ? -25.406 20.688 2.152 1 62.66 619 THR A C 1
ATOM 4741 O O . THR A 1 619 ? -26.172 19.719 2.123 1 62.66 619 THR A O 1
ATOM 4744 N N . SER A 1 620 ? -24.156 20.562 2.621 1 69.31 620 SER A N 1
ATOM 4745 C CA . SER A 1 620 ? -23.828 19.469 3.525 1 69.31 620 SER A CA 1
ATOM 4746 C C . SER A 1 620 ? -24.734 19.469 4.754 1 69.31 620 SER A C 1
ATOM 4748 O O . SER A 1 620 ? -25.078 20.531 5.27 1 69.31 620 SER A O 1
ATOM 4750 N N . ASP A 1 621 ? -25.312 18.359 5.02 1 80.75 621 ASP A N 1
ATOM 4751 C CA . ASP A 1 621 ? -26 18.188 6.293 1 80.75 621 ASP A CA 1
ATOM 4752 C C . ASP A 1 621 ? -25.016 18.297 7.465 1 80.75 621 ASP A C 1
ATOM 4754 O O . ASP A 1 621 ? -24.234 17.375 7.719 1 80.75 621 ASP A O 1
ATOM 4758 N N . MET A 1 622 ? -25.078 19.406 8.133 1 86.12 622 MET A N 1
ATOM 4759 C CA . MET A 1 622 ? -24.109 19.734 9.188 1 86.12 622 MET A CA 1
ATOM 4760 C C . MET A 1 622 ? -24.312 18.828 10.398 1 86.12 622 MET A C 1
ATOM 4762 O O . MET A 1 622 ? -23.469 18.781 11.289 1 86.12 622 MET A O 1
ATOM 4766 N N . SER A 1 623 ? -25.359 18.109 10.391 1 88.06 623 SER A N 1
ATOM 4767 C CA . SER A 1 623 ? -25.641 17.188 11.492 1 88.06 623 SER A CA 1
ATOM 4768 C C . SER A 1 623 ? -24.969 15.836 11.266 1 88.06 623 SER A C 1
ATOM 4770 O O . SER A 1 623 ? -24.984 14.977 12.141 1 88.06 623 SER A O 1
ATOM 4772 N N . LYS A 1 624 ? -24.391 15.688 10.141 1 90.69 624 LYS A N 1
ATOM 4773 C CA . LYS A 1 624 ? -23.719 14.438 9.805 1 90.69 624 LYS A CA 1
ATOM 4774 C C . LYS A 1 624 ? -22.234 14.656 9.57 1 90.69 624 LYS A C 1
ATOM 4776 O O . LYS A 1 624 ? -21.828 15.734 9.133 1 90.69 624 LYS A O 1
ATOM 4781 N N . PRO A 1 625 ? -21.469 13.609 9.883 1 93.62 625 PRO A N 1
ATOM 4782 C CA . PRO A 1 625 ? -20.047 13.75 9.562 1 93.62 625 PRO A CA 1
ATOM 4783 C C . PRO A 1 625 ? -19.781 13.742 8.062 1 93.62 625 PRO A C 1
ATOM 4785 O O . PRO A 1 625 ? -20.594 13.234 7.285 1 93.62 625 PRO A O 1
ATOM 4788 N N . PRO A 1 626 ? -18.703 14.297 7.684 1 90.31 626 PRO A N 1
ATOM 4789 C CA . PRO A 1 626 ? -18.359 14.32 6.262 1 90.31 626 PRO A CA 1
ATOM 4790 C C . PRO A 1 626 ? -18.25 12.914 5.66 1 90.31 626 PRO A C 1
ATOM 4792 O O . PRO A 1 626 ? -18.547 12.727 4.477 1 90.31 626 PRO A O 1
ATOM 4795 N N . ILE A 1 627 ? -17.734 12.008 6.418 1 91.88 627 ILE A N 1
ATOM 4796 C CA . ILE A 1 627 ? -17.672 10.609 6.012 1 91.88 627 ILE A CA 1
ATOM 4797 C C . ILE A 1 627 ? -18.578 9.773 6.914 1 91.88 627 ILE A C 1
ATOM 4799 O O . ILE A 1 627 ? -18.406 9.75 8.133 1 91.88 627 ILE A O 1
ATOM 4803 N N . ASP A 1 628 ? -19.484 9.062 6.258 1 90.44 628 ASP A N 1
ATOM 4804 C CA . ASP A 1 628 ? -20.406 8.219 7.016 1 90.44 628 ASP A CA 1
ATOM 4805 C C . ASP A 1 628 ? -19.672 7.078 7.703 1 90.44 628 ASP A C 1
ATOM 4807 O O . ASP A 1 628 ? -18.609 6.652 7.246 1 90.44 628 ASP A O 1
ATOM 4811 N N . GLU A 1 629 ? -20.234 6.574 8.766 1 87.12 629 GLU A N 1
ATOM 4812 C CA . GLU A 1 629 ? -19.625 5.531 9.586 1 87.12 629 GLU A CA 1
ATOM 4813 C C . GLU A 1 629 ? -19.281 4.305 8.75 1 87.12 629 GLU A C 1
ATOM 4815 O O . GLU A 1 629 ? -18.281 3.625 9.008 1 87.12 629 GLU A O 1
ATOM 4820 N N . ASP A 1 630 ? -20.031 4.016 7.809 1 87.5 630 ASP A N 1
ATOM 4821 C CA . ASP A 1 630 ? -19.812 2.799 7.031 1 87.5 630 ASP A CA 1
ATOM 4822 C C . ASP A 1 630 ? -19.203 3.123 5.664 1 87.5 630 ASP A C 1
ATOM 4824 O O . ASP A 1 630 ? -19.297 2.314 4.738 1 87.5 630 ASP A O 1
ATOM 4828 N N . ASP A 1 631 ? -18.656 4.297 5.559 1 91.62 631 ASP A N 1
ATOM 4829 C CA . ASP A 1 631 ? -18.047 4.711 4.293 1 91.62 631 ASP A CA 1
ATOM 4830 C C . ASP A 1 631 ? -16.562 5.051 4.48 1 91.62 631 ASP A C 1
ATOM 4832 O O . ASP A 1 631 ? -16.078 5.117 5.609 1 91.62 631 ASP A O 1
ATOM 4836 N N . GLU A 1 632 ? -15.883 5.047 3.434 1 93.44 632 GLU A N 1
ATOM 4837 C CA . GLU A 1 632 ? -14.469 5.398 3.369 1 93.44 632 GLU A CA 1
ATOM 4838 C C . GLU A 1 632 ? -14.195 6.406 2.256 1 93.44 632 GLU A C 1
ATOM 4840 O O . GLU A 1 632 ? -14.93 6.461 1.268 1 93.44 632 GLU A O 1
ATOM 4845 N N . PRO A 1 633 ? -13.242 7.246 2.484 1 93.62 633 PRO A N 1
ATOM 4846 C CA . PRO A 1 633 ? -12.922 8.203 1.418 1 93.62 633 PRO A CA 1
ATOM 4847 C C . PRO A 1 633 ? -12.406 7.516 0.151 1 93.62 633 PRO A C 1
ATOM 4849 O O . PRO A 1 633 ? -11.75 6.477 0.229 1 93.62 633 PRO A O 1
ATOM 4852 N N . GLY A 1 634 ? -12.648 8.211 -1.02 1 92.81 634 GLY A N 1
ATOM 4853 C CA . GLY A 1 634 ? -12.203 7.711 -2.311 1 92.81 634 GLY A CA 1
ATOM 4854 C C . GLY A 1 634 ? -13.234 6.84 -3.002 1 92.81 634 GLY A C 1
ATOM 4855 O O . GLY A 1 634 ? -14.031 6.172 -2.342 1 92.81 634 GLY A O 1
ATOM 4856 N N . LEU A 1 635 ? -13.32 6.906 -4.312 1 95.69 635 LEU A N 1
ATOM 4857 C CA . LEU A 1 635 ? -14.156 6.02 -5.117 1 95.69 635 LEU A CA 1
ATOM 4858 C C . LEU A 1 635 ? -13.398 4.746 -5.48 1 95.69 635 LEU A C 1
ATOM 4860 O O . LEU A 1 635 ? -12.953 4.586 -6.621 1 95.69 635 LEU A O 1
ATOM 4864 N N . GLU A 1 636 ? -13.281 3.918 -4.492 1 96.56 636 GLU A N 1
ATOM 4865 C CA . GLU A 1 636 ? -12.492 2.697 -4.621 1 96.56 636 GLU A CA 1
ATOM 4866 C C . GLU A 1 636 ? -13.086 1.565 -3.785 1 96.56 636 GLU A C 1
ATOM 4868 O O . GLU A 1 636 ? -13.938 1.803 -2.932 1 96.56 636 GLU A O 1
ATOM 4873 N N . ALA A 1 637 ? -12.672 0.37 -4.066 1 97.12 637 ALA A N 1
ATOM 4874 C CA . ALA A 1 637 ? -13.062 -0.801 -3.285 1 97.12 637 ALA A CA 1
ATOM 4875 C C . ALA A 1 637 ? -12.047 -1.926 -3.432 1 97.12 637 ALA A C 1
ATOM 4877 O O . ALA A 1 637 ? -11.273 -1.949 -4.391 1 97.12 637 ALA A O 1
ATOM 4878 N N . THR A 1 638 ? -11.945 -2.768 -2.445 1 96.38 638 THR A N 1
ATOM 4879 C CA . THR A 1 638 ? -11.281 -4.066 -2.473 1 96.38 638 THR A CA 1
ATOM 4880 C C . THR A 1 638 ? -12.266 -5.191 -2.189 1 96.38 638 THR A C 1
ATOM 4882 O O . THR A 1 638 ? -13.148 -5.051 -1.337 1 96.38 638 THR A O 1
ATOM 4885 N N . ASP A 1 639 ? -12.211 -6.195 -2.945 1 96.88 639 ASP A N 1
ATOM 4886 C CA . ASP A 1 639 ? -13.055 -7.363 -2.711 1 96.88 639 ASP A CA 1
ATOM 4887 C C . ASP A 1 639 ? -12.328 -8.648 -3.105 1 96.88 639 ASP A C 1
ATOM 4889 O O . ASP A 1 639 ? -11.227 -8.602 -3.648 1 96.88 639 ASP A O 1
ATOM 4893 N N . TYR A 1 640 ? -12.891 -9.805 -2.715 1 96.69 640 TYR A N 1
ATOM 4894 C CA . TYR A 1 640 ? -12.297 -11.125 -2.936 1 96.69 640 TYR A CA 1
ATOM 4895 C C . TYR A 1 640 ? -13.32 -12.094 -3.508 1 96.69 640 TYR A C 1
ATOM 4897 O O . TYR A 1 640 ? -14.516 -11.977 -3.227 1 96.69 640 TYR A O 1
ATOM 4905 N N . TYR A 1 641 ? -12.914 -12.938 -4.371 1 97 641 TYR A N 1
ATOM 4906 C CA . TYR A 1 641 ? -13.672 -14.109 -4.793 1 97 641 TYR A CA 1
ATOM 4907 C C . TYR A 1 641 ? -13.078 -15.383 -4.207 1 97 641 TYR A C 1
ATOM 4909 O O . TYR A 1 641 ? -11.867 -15.609 -4.301 1 97 641 TYR A O 1
ATOM 4917 N N . SER A 1 642 ? -13.844 -16.141 -3.531 1 96.38 642 SER A N 1
ATOM 4918 C CA . SER A 1 642 ? -13.5 -17.438 -2.953 1 96.38 642 SER A CA 1
ATOM 4919 C C . SER A 1 642 ? -14.5 -18.516 -3.365 1 96.38 642 SER A C 1
ATOM 4921 O O . SER A 1 642 ? -15.695 -18.406 -3.082 1 96.38 642 SER A O 1
ATOM 4923 N N . PRO A 1 643 ? -14.016 -19.5 -4.109 1 95.19 643 PRO A N 1
ATOM 4924 C CA . PRO A 1 643 ? -14.945 -20.516 -4.617 1 95.19 643 PRO A CA 1
ATOM 4925 C C . PRO A 1 643 ? -15.219 -21.625 -3.607 1 95.19 643 PRO A C 1
ATOM 4927 O O . PRO A 1 643 ? -14.359 -21.938 -2.787 1 95.19 643 PRO A O 1
ATOM 4930 N N . ILE A 1 644 ? -16.344 -22.266 -3.746 1 94.62 644 ILE A N 1
ATOM 4931 C CA . ILE A 1 644 ? -16.672 -23.422 -2.91 1 94.62 644 ILE A CA 1
ATOM 4932 C C . ILE A 1 644 ? -15.875 -24.641 -3.383 1 94.62 644 ILE A C 1
ATOM 4934 O O . ILE A 1 644 ? -15.578 -25.547 -2.594 1 94.62 644 ILE A O 1
ATOM 4938 N N . ARG A 1 645 ? -15.555 -24.75 -4.637 1 95.56 645 ARG A N 1
ATOM 4939 C CA . ARG A 1 645 ? -14.789 -25.812 -5.262 1 95.56 645 ARG A CA 1
ATOM 4940 C C . ARG A 1 645 ? -14.305 -25.422 -6.652 1 95.56 645 ARG A C 1
ATOM 4942 O O . ARG A 1 645 ? -14.68 -24.359 -7.16 1 95.56 645 ARG A O 1
ATOM 4949 N N . SER A 1 646 ? -13.516 -26.25 -7.285 1 97.19 646 SER A N 1
ATOM 4950 C CA . SER A 1 646 ? -12.961 -26 -8.609 1 97.19 646 SER A CA 1
ATOM 4951 C C . SER A 1 646 ? -14.031 -26.094 -9.688 1 97.19 646 SER A C 1
ATOM 4953 O O . SER A 1 646 ? -15.086 -26.703 -9.477 1 97.19 646 SER A O 1
ATOM 4955 N N . THR A 1 647 ? -13.781 -25.359 -10.789 1 97.88 647 THR A N 1
ATOM 4956 C CA . THR A 1 647 ? -14.562 -25.531 -12.008 1 97.88 647 THR A CA 1
ATOM 4957 C C . THR A 1 647 ? -13.898 -26.547 -12.938 1 97.88 647 THR A C 1
ATOM 4959 O O . THR A 1 647 ? -12.727 -26.891 -12.75 1 97.88 647 THR A O 1
ATOM 4962 N N . PHE A 1 648 ? -14.648 -27.031 -13.953 1 97.94 648 PHE A N 1
ATOM 4963 C CA . PHE A 1 648 ? -14.086 -28.078 -14.805 1 97.94 648 PHE A CA 1
ATOM 4964 C C . PHE A 1 648 ? -14.344 -27.766 -16.281 1 97.94 648 PHE A C 1
ATOM 4966 O O . PHE A 1 648 ? -15.469 -27.906 -16.766 1 97.94 648 PHE A O 1
ATOM 4973 N N . ALA A 1 649 ? -13.305 -27.391 -16.969 1 97.94 649 ALA A N 1
ATOM 4974 C CA . ALA A 1 649 ? -13.312 -27.266 -18.422 1 97.94 649 ALA A CA 1
ATOM 4975 C C . ALA A 1 649 ? -13.094 -28.609 -19.094 1 97.94 649 ALA A C 1
ATOM 4977 O O . ALA A 1 649 ? -12.789 -29.609 -18.438 1 97.94 649 ALA A O 1
ATOM 4978 N N . SER A 1 650 ? -13.328 -28.656 -20.406 1 98.06 650 SER A N 1
ATOM 4979 C CA . SER A 1 650 ? -13.133 -29.906 -21.141 1 98.06 650 SER A CA 1
ATOM 4980 C C . SER A 1 650 ? -12.781 -29.641 -22.609 1 98.06 650 SER A C 1
ATOM 4982 O O . SER A 1 650 ? -12.883 -28.5 -23.078 1 98.06 650 SER A O 1
ATOM 4984 N N . GLY A 1 651 ? -12.352 -30.672 -23.219 1 98 651 GLY A N 1
ATOM 4985 C CA . GLY A 1 651 ? -12.094 -30.578 -24.656 1 98 651 GLY A CA 1
ATOM 4986 C C . GLY A 1 651 ? -11.773 -31.922 -25.281 1 98 651 GLY A C 1
ATOM 4987 O O . GLY A 1 651 ? -11.695 -32.938 -24.594 1 98 651 GLY A O 1
ATOM 4988 N N . MET A 1 652 ? -11.734 -31.875 -26.625 1 98.56 652 MET A N 1
ATOM 4989 C CA . MET A 1 652 ? -11.398 -33.062 -27.438 1 98.56 652 MET A CA 1
ATOM 4990 C C . MET A 1 652 ? -10.5 -32.656 -28.609 1 98.56 652 MET A C 1
ATOM 4992 O O . MET A 1 652 ? -10.695 -31.609 -29.219 1 98.56 652 MET A O 1
ATOM 4996 N N . HIS A 1 653 ? -9.484 -33.438 -28.734 1 98.69 653 HIS A N 1
ATOM 4997 C CA . HIS A 1 653 ? -8.57 -33.25 -29.859 1 98.69 653 HIS A CA 1
ATOM 4998 C C . HIS A 1 653 ? -8.633 -34.406 -30.812 1 98.69 653 HIS A C 1
ATOM 5000 O O . HIS A 1 653 ? -8.836 -35.562 -30.391 1 98.69 653 HIS A O 1
ATOM 5006 N N . ALA A 1 654 ? -8.531 -34.156 -32.062 1 98.81 654 ALA A N 1
ATOM 5007 C CA . ALA A 1 654 ? -8.359 -35.156 -33.125 1 98.81 654 ALA A CA 1
ATOM 5008 C C . ALA A 1 654 ? -7.242 -34.75 -34.094 1 98.81 654 ALA A C 1
ATOM 5010 O O . ALA A 1 654 ? -7.059 -33.562 -34.375 1 98.81 654 ALA A O 1
ATOM 5011 N N . ALA A 1 655 ? -6.512 -35.75 -34.531 1 98.44 655 ALA A N 1
ATOM 5012 C CA . ALA A 1 655 ? -5.414 -35.469 -35.438 1 98.44 655 ALA A CA 1
ATOM 5013 C C . ALA A 1 655 ? -5.277 -36.562 -36.469 1 98.44 655 ALA A C 1
ATOM 5015 O O . ALA A 1 655 ? -5.539 -37.75 -36.188 1 98.44 655 ALA A O 1
ATOM 5016 N N . VAL A 1 656 ? -4.918 -36.156 -37.656 1 98.5 656 VAL A N 1
ATOM 5017 C CA . VAL A 1 656 ? -4.523 -37.094 -38.719 1 98.5 656 VAL A CA 1
ATOM 5018 C C . VAL A 1 656 ? -3.01 -37.031 -38.938 1 98.5 656 VAL A C 1
ATOM 5020 O O . VAL A 1 656 ? -2.451 -35.938 -39.125 1 98.5 656 VAL A O 1
ATOM 5023 N N . VAL A 1 657 ? -2.404 -38.219 -38.875 1 98.12 657 VAL A N 1
ATOM 5024 C CA . VAL A 1 657 ? -0.955 -38.25 -39.062 1 98.12 657 VAL A CA 1
ATOM 5025 C C . VAL A 1 657 ? -0.588 -39.188 -40.219 1 98.12 657 VAL A C 1
ATOM 5027 O O . VAL A 1 657 ? -1.376 -40.062 -40.594 1 98.12 657 VAL A O 1
ATOM 5030 N N . GLU A 1 658 ? 0.536 -38.875 -40.781 1 98.06 658 GLU A N 1
ATOM 5031 C CA . GLU A 1 658 ? 1.173 -39.75 -41.75 1 98.06 658 GLU A CA 1
ATOM 5032 C C . GLU A 1 658 ? 2.518 -40.281 -41.25 1 98.06 658 GLU A C 1
ATOM 5034 O O . GLU A 1 658 ? 3.32 -39.5 -40.719 1 98.06 658 GLU A O 1
ATOM 5039 N N . THR A 1 659 ? 2.637 -41.625 -41.281 1 97.81 659 THR A N 1
ATOM 5040 C CA . THR A 1 659 ? 3.928 -42.188 -40.938 1 97.81 659 THR A CA 1
ATOM 5041 C C . THR A 1 659 ? 4.637 -42.719 -42.188 1 97.81 659 THR A C 1
ATOM 5043 O O . THR A 1 659 ? 4.113 -43.594 -42.875 1 97.81 659 THR A O 1
ATOM 5046 N N . ASP A 1 660 ? 5.797 -42.219 -42.406 1 96.69 660 ASP A N 1
ATOM 5047 C CA . ASP A 1 660 ? 6.543 -42.625 -43.594 1 96.69 660 ASP A CA 1
ATOM 5048 C C . ASP A 1 660 ? 7.004 -44.094 -43.5 1 96.69 660 ASP A C 1
ATOM 5050 O O . ASP A 1 660 ? 7.688 -44.469 -42.531 1 96.69 660 ASP A O 1
ATOM 5054 N N . PRO A 1 661 ? 6.691 -44.844 -44.469 1 92.62 661 PRO A N 1
ATOM 5055 C CA . PRO A 1 661 ? 7.016 -46.281 -44.375 1 92.62 661 PRO A CA 1
ATOM 5056 C C . PRO A 1 661 ? 8.516 -46.531 -44.406 1 92.62 661 PRO A C 1
ATOM 5058 O O . PRO A 1 661 ? 8.977 -47.531 -43.844 1 92.62 661 PRO A O 1
ATOM 5061 N N . GLU A 1 662 ? 9.273 -45.656 -44.969 1 93.25 662 GLU A N 1
ATOM 5062 C CA . GLU A 1 662 ? 10.711 -45.875 -45.094 1 93.25 662 GLU A CA 1
ATOM 5063 C C . GLU A 1 662 ? 11.477 -45.219 -43.938 1 93.25 662 GLU A C 1
ATOM 5065 O O . GLU A 1 662 ? 12.414 -45.781 -43.406 1 93.25 662 GLU A O 1
ATOM 5070 N N . THR A 1 663 ? 11.094 -44.062 -43.594 1 94.75 663 THR A N 1
ATOM 5071 C CA . THR A 1 663 ? 11.906 -43.281 -42.656 1 94.75 663 THR A CA 1
ATOM 5072 C C . THR A 1 663 ? 11.258 -43.219 -41.281 1 94.75 663 THR A C 1
ATOM 5074 O O . THR A 1 663 ? 11.898 -42.812 -40.312 1 94.75 663 THR A O 1
ATOM 5077 N N . ALA A 1 664 ? 10.047 -43.562 -41.156 1 95.75 664 ALA A N 1
ATOM 5078 C CA . ALA A 1 664 ? 9.258 -43.531 -39.906 1 95.75 664 ALA A CA 1
ATOM 5079 C C . ALA A 1 664 ? 8.992 -42.125 -39.469 1 95.75 664 ALA A C 1
ATOM 5081 O O . ALA A 1 664 ? 8.539 -41.875 -38.344 1 95.75 664 ALA A O 1
ATOM 5082 N N . GLU A 1 665 ? 9.258 -41.219 -40.375 1 95.94 665 GLU A N 1
ATOM 5083 C CA . GLU A 1 665 ? 8.914 -39.844 -40.062 1 95.94 665 GLU A CA 1
ATOM 5084 C C . GLU A 1 665 ? 7.414 -39.688 -39.844 1 95.94 665 GLU A C 1
ATOM 5086 O O . GLU A 1 665 ? 6.609 -40.281 -40.562 1 95.94 665 GLU A O 1
ATOM 5091 N N . ILE A 1 666 ? 7.086 -38.844 -38.844 1 96.19 666 ILE A N 1
ATOM 5092 C CA . ILE A 1 666 ? 5.688 -38.625 -38.5 1 96.19 666 ILE A CA 1
ATOM 5093 C C . ILE A 1 666 ? 5.281 -37.219 -38.938 1 96.19 666 ILE A C 1
ATOM 5095 O O . ILE A 1 666 ? 5.871 -36.219 -38.469 1 96.19 666 ILE A O 1
ATOM 5099 N N . LYS A 1 667 ? 4.375 -37.062 -39.781 1 96.12 667 LYS A N 1
ATOM 5100 C CA . LYS A 1 667 ? 3.854 -35.781 -40.25 1 96.12 667 LYS A CA 1
ATOM 5101 C C . LYS A 1 667 ? 2.416 -35.562 -39.781 1 96.12 667 LYS A C 1
ATOM 5103 O O . LYS A 1 667 ? 1.582 -36.469 -39.906 1 96.12 667 LYS A O 1
ATOM 5108 N N . ILE A 1 668 ? 2.17 -34.438 -39.219 1 97.38 668 ILE A N 1
ATOM 5109 C CA . ILE A 1 668 ? 0.811 -34.094 -38.812 1 97.38 668 ILE A CA 1
ATOM 5110 C C . ILE A 1 668 ? 0.075 -33.469 -40.031 1 97.38 668 ILE A C 1
ATOM 5112 O O . ILE A 1 668 ? 0.437 -32.375 -40.5 1 97.38 668 ILE A O 1
ATOM 5116 N N . LEU A 1 669 ? -0.931 -34.062 -40.469 1 97.12 669 LEU A N 1
ATOM 5117 C CA . LEU A 1 669 ? -1.664 -33.594 -41.625 1 97.12 669 LEU A CA 1
ATOM 5118 C C . LEU A 1 669 ? -2.801 -32.656 -41.219 1 97.12 669 LEU A C 1
ATOM 5120 O O . LEU A 1 669 ? -3.111 -31.688 -41.938 1 97.12 669 LEU A O 1
ATOM 5124 N N . ARG A 1 670 ? -3.416 -33 -40.156 1 97.5 670 ARG A N 1
ATOM 5125 C CA . ARG A 1 670 ? -4.504 -32.188 -39.625 1 97.5 670 ARG A CA 1
ATOM 5126 C C . ARG A 1 670 ? -4.535 -32.25 -38.125 1 97.5 670 ARG A C 1
ATOM 5128 O O . ARG A 1 670 ? -4.242 -33.281 -37.531 1 97.5 670 ARG A O 1
ATOM 5135 N N . TYR A 1 671 ? -4.836 -31.188 -37.531 1 98.19 671 TYR A N 1
ATOM 5136 C CA . TYR A 1 671 ? -5.004 -31.109 -36.094 1 98.19 671 TYR A CA 1
ATOM 5137 C C . TYR A 1 671 ? -6.25 -30.297 -35.75 1 98.19 671 TYR A C 1
ATOM 5139 O O . TYR A 1 671 ? -6.375 -29.141 -36.125 1 98.19 671 TYR A O 1
ATOM 5147 N N . CYS A 1 672 ? -7.207 -30.844 -35 1 98.5 672 CYS A N 1
ATOM 5148 C CA . CYS A 1 672 ? -8.492 -30.234 -34.656 1 98.5 672 CYS A CA 1
ATOM 5149 C C . CYS A 1 672 ? -8.719 -30.219 -33.156 1 98.5 672 CYS A C 1
ATOM 5151 O O . CYS A 1 672 ? -8.352 -31.172 -32.469 1 98.5 672 CYS A O 1
ATOM 5153 N N . VAL A 1 673 ? -9.289 -29.109 -32.688 1 98.38 673 VAL A N 1
ATOM 5154 C CA . VAL A 1 673 ? -9.578 -28.969 -31.266 1 98.38 673 VAL A CA 1
ATOM 5155 C C . VAL A 1 673 ? -11.008 -28.453 -31.078 1 98.38 673 VAL A C 1
ATOM 5157 O O . VAL A 1 673 ? -11.414 -27.484 -31.734 1 98.38 673 VAL A O 1
ATOM 5160 N N . VAL A 1 674 ? -11.812 -29.078 -30.25 1 98.19 674 VAL A N 1
ATOM 5161 C CA . VAL A 1 674 ? -13.047 -28.547 -29.672 1 98.19 674 VAL A CA 1
ATOM 5162 C C . VAL A 1 674 ? -12.875 -28.344 -28.172 1 98.19 674 VAL A C 1
ATOM 5164 O O . VAL A 1 674 ? -12.422 -29.25 -27.469 1 98.19 674 VAL A O 1
ATOM 5167 N N . HIS A 1 675 ? -13.102 -27.234 -27.703 1 97.31 675 HIS A N 1
ATOM 5168 C CA . HIS A 1 675 ? -12.906 -26.969 -26.281 1 97.31 675 HIS A CA 1
ATOM 5169 C C . HIS A 1 675 ? -14.125 -26.281 -25.672 1 97.31 675 HIS A C 1
ATOM 5171 O O . HIS A 1 675 ? -14.938 -25.688 -26.406 1 97.31 675 HIS A O 1
ATOM 5177 N N . ASP A 1 676 ? -14.32 -26.375 -24.344 1 97.81 676 ASP A N 1
ATOM 5178 C CA . ASP A 1 676 ? -15.359 -25.734 -23.531 1 97.81 676 ASP A CA 1
ATOM 5179 C C . ASP A 1 676 ? -14.773 -25.172 -22.234 1 97.81 676 ASP A C 1
ATOM 5181 O O . ASP A 1 676 ? -14.469 -25.922 -21.312 1 97.81 676 ASP A O 1
ATOM 5185 N N . CYS A 1 677 ? -14.609 -23.875 -22.203 1 97.31 677 CYS A N 1
ATOM 5186 C CA . CYS A 1 677 ? -14.117 -23.234 -21 1 97.31 677 CYS A CA 1
ATOM 5187 C C . CYS A 1 677 ? -15.133 -22.219 -20.469 1 97.31 677 CYS A C 1
ATOM 5189 O O . CYS A 1 677 ? -14.766 -21.188 -19.938 1 97.31 677 CYS A O 1
ATOM 5191 N N . GLY A 1 678 ? -16.391 -22.516 -20.641 1 97 678 GLY A N 1
ATOM 5192 C CA . GLY A 1 678 ? -17.438 -21.609 -20.203 1 97 678 GLY A CA 1
ATOM 5193 C C . GLY A 1 678 ? -17.5 -20.328 -21.016 1 97 678 GLY A C 1
ATOM 5194 O O . GLY A 1 678 ? -17.281 -20.344 -22.219 1 97 678 GLY A O 1
ATOM 5195 N N . THR A 1 679 ? -17.859 -19.266 -20.359 1 96.88 679 THR A N 1
ATOM 5196 C CA . THR A 1 679 ? -18 -17.969 -21.016 1 96.88 679 THR A CA 1
ATOM 5197 C C . THR A 1 679 ? -16.641 -17.438 -21.469 1 96.88 679 THR A C 1
ATOM 5199 O O . THR A 1 679 ? -15.672 -17.5 -20.703 1 96.88 679 THR A O 1
ATOM 5202 N N . LEU A 1 680 ? -16.594 -16.953 -22.688 1 96.56 680 LEU A N 1
ATOM 5203 C CA . LEU A 1 680 ? -15.344 -16.406 -23.203 1 96.56 680 LEU A CA 1
ATOM 5204 C C . LEU A 1 680 ? -15.258 -14.906 -22.922 1 96.56 680 LEU A C 1
ATOM 5206 O O . LEU A 1 680 ? -16.094 -14.133 -23.375 1 96.56 680 LEU A O 1
ATOM 5210 N N . ILE A 1 681 ? -14.25 -14.523 -22.203 1 96.38 681 ILE A N 1
ATOM 5211 C CA . ILE A 1 681 ? -14.023 -13.102 -21.953 1 96.38 681 ILE A CA 1
ATOM 5212 C C . ILE A 1 681 ? -13.398 -12.453 -23.188 1 96.38 681 ILE A C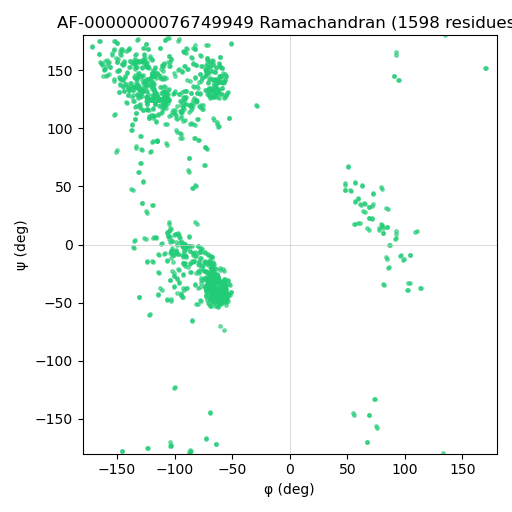 1
ATOM 5214 O O . ILE A 1 681 ? -13.836 -11.383 -23.609 1 96.38 681 ILE A O 1
ATOM 5218 N N . ASN A 1 682 ? -12.406 -13.078 -23.703 1 97 682 ASN A N 1
ATOM 5219 C CA . ASN A 1 682 ? -11.711 -12.688 -24.922 1 97 682 ASN A CA 1
ATOM 5220 C C . ASN A 1 682 ? -11.398 -13.898 -25.797 1 97 682 ASN A C 1
ATOM 5222 O O . ASN A 1 682 ? -10.375 -14.555 -25.625 1 97 682 ASN A O 1
ATOM 5226 N N . PRO A 1 683 ? -12.219 -14.141 -26.812 1 96.12 683 PRO A N 1
ATOM 5227 C CA . PRO A 1 683 ? -12.062 -15.328 -27.656 1 96.12 683 PRO A CA 1
ATOM 5228 C C . PRO A 1 683 ? -10.688 -15.406 -28.312 1 96.12 683 PRO A C 1
ATOM 5230 O O . PRO A 1 683 ? -10.141 -16.5 -28.484 1 96.12 683 PRO A O 1
ATOM 5233 N N . ARG A 1 684 ? -10.148 -14.305 -28.641 1 95.38 684 ARG A N 1
ATOM 5234 C CA . ARG A 1 684 ? -8.836 -14.297 -29.281 1 95.38 684 ARG A CA 1
ATOM 5235 C C . ARG A 1 684 ? -7.758 -14.797 -28.328 1 95.38 684 ARG A C 1
ATOM 5237 O O . ARG A 1 684 ? -6.879 -15.562 -28.734 1 95.38 684 ARG A O 1
ATOM 5244 N N . ILE A 1 685 ? -7.805 -14.391 -27.188 1 95.38 685 ILE A N 1
ATOM 5245 C CA . ILE A 1 685 ? -6.816 -14.797 -26.188 1 95.38 685 ILE A CA 1
ATOM 5246 C C . ILE A 1 685 ? -6.977 -16.281 -25.875 1 95.38 685 ILE A C 1
ATOM 5248 O O . ILE A 1 685 ? -5.984 -17 -25.719 1 95.38 685 ILE A O 1
ATOM 5252 N N . VAL A 1 686 ? -8.195 -16.75 -25.766 1 96.06 686 VAL A N 1
ATOM 5253 C CA . VAL A 1 686 ? -8.445 -18.172 -25.531 1 96.06 686 VAL A CA 1
ATOM 5254 C C . VAL A 1 686 ? -7.844 -19 -26.656 1 96.06 686 VAL A C 1
ATOM 5256 O O . VAL A 1 686 ? -7.195 -20.031 -26.406 1 96.06 686 VAL A O 1
ATOM 5259 N N . GLU A 1 687 ? -8.047 -18.594 -27.859 1 94.88 687 GLU A N 1
ATOM 5260 C CA . GLU A 1 687 ? -7.48 -19.281 -29.016 1 94.88 687 GLU A CA 1
ATOM 5261 C C . GLU A 1 687 ? -5.957 -19.344 -28.938 1 94.88 687 GLU A C 1
ATOM 5263 O O . GLU A 1 687 ? -5.348 -20.375 -29.219 1 94.88 687 GLU A O 1
ATOM 5268 N N . GLY A 1 688 ? -5.438 -18.203 -28.594 1 93.44 688 GLY A N 1
ATOM 5269 C CA . GLY A 1 688 ? -3.994 -18.156 -28.422 1 93.44 688 GLY A CA 1
ATOM 5270 C C . GLY A 1 688 ? -3.482 -19.125 -27.375 1 93.44 688 GLY A C 1
ATOM 5271 O O . GLY A 1 688 ? -2.43 -19.734 -27.562 1 93.44 688 GLY A O 1
ATOM 5272 N N . GLN A 1 689 ? -4.164 -19.266 -26.312 1 94.19 689 GLN A N 1
ATOM 5273 C CA . GLN A 1 689 ? -3.787 -20.188 -25.25 1 94.19 689 GLN A CA 1
ATOM 5274 C C . GLN A 1 689 ? -3.838 -21.641 -25.734 1 94.19 689 GLN A C 1
ATOM 5276 O O . GLN A 1 689 ? -2.959 -22.438 -25.406 1 94.19 689 GLN A O 1
ATOM 5281 N N . ILE A 1 690 ? -4.816 -21.953 -26.469 1 95.06 690 ILE A N 1
ATOM 5282 C CA . ILE A 1 690 ? -4.965 -23.297 -27.016 1 95.06 690 ILE A CA 1
ATOM 5283 C C . ILE A 1 690 ? -3.803 -23.594 -27.969 1 95.06 690 ILE A C 1
ATOM 5285 O O . ILE A 1 690 ? -3.184 -24.656 -27.875 1 95.06 690 ILE A O 1
ATOM 5289 N N . HIS A 1 691 ? -3.465 -22.656 -28.844 1 94.5 691 HIS A N 1
ATOM 5290 C CA . HIS A 1 691 ? -2.369 -22.828 -29.797 1 94.5 691 HIS A CA 1
ATOM 5291 C C . HIS A 1 691 ? -1.049 -23.078 -29.078 1 94.5 691 HIS A C 1
ATOM 5293 O O . HIS A 1 691 ? -0.285 -23.969 -29.453 1 94.5 691 HIS A O 1
ATOM 5299 N N . GLY A 1 692 ? -0.853 -22.25 -28.078 1 93.25 692 GLY A N 1
ATOM 5300 C CA . GLY A 1 692 ? 0.363 -22.453 -27.312 1 93.25 692 GLY A CA 1
ATOM 5301 C C . GLY A 1 692 ? 0.429 -23.812 -26.641 1 93.25 692 GLY A C 1
ATOM 5302 O O . GLY A 1 692 ? 1.489 -24.438 -26.594 1 93.25 692 GLY A O 1
ATOM 5303 N N . GLY A 1 693 ? -0.689 -24.25 -26.062 1 94.75 693 GLY A N 1
ATOM 5304 C CA . GLY A 1 693 ? -0.749 -25.562 -25.453 1 94.75 693 GLY A CA 1
ATOM 5305 C C . GLY A 1 693 ? -0.514 -26.688 -26.438 1 94.75 693 GLY A C 1
ATOM 5306 O O . GLY A 1 693 ? 0.173 -27.672 -26.125 1 94.75 693 GLY A O 1
ATOM 5307 N N . VAL A 1 694 ? -1.057 -26.531 -27.656 1 96.38 694 VAL A N 1
ATOM 5308 C CA . VAL A 1 694 ? -0.886 -27.547 -28.703 1 96.38 694 VAL A CA 1
ATOM 5309 C C . VAL A 1 694 ? 0.585 -27.641 -29.094 1 96.38 694 VAL A C 1
ATOM 5311 O O . VAL A 1 694 ? 1.119 -28.734 -29.281 1 96.38 694 VAL A O 1
ATOM 5314 N N . ALA A 1 695 ? 1.203 -26.5 -29.219 1 95.5 695 ALA A N 1
ATOM 5315 C CA . ALA A 1 695 ? 2.621 -26.484 -29.562 1 95.5 695 ALA A CA 1
ATOM 5316 C C . ALA A 1 695 ? 3.449 -27.25 -28.531 1 95.5 695 ALA A C 1
ATOM 5318 O O . ALA A 1 695 ? 4.316 -28.047 -28.906 1 95.5 695 ALA A O 1
ATOM 5319 N N . GLN A 1 696 ? 3.223 -27.047 -27.312 1 94.12 696 GLN A N 1
ATOM 5320 C CA . GLN A 1 696 ? 3.938 -27.766 -26.266 1 94.12 696 GLN A CA 1
ATOM 5321 C C . GLN A 1 696 ? 3.57 -29.234 -26.25 1 94.12 696 GLN A C 1
ATOM 5323 O O . GLN A 1 696 ? 4.406 -30.094 -25.938 1 94.12 696 GLN A O 1
ATOM 5328 N N . GLY A 1 697 ? 2.281 -29.5 -26.562 1 94.94 697 GLY A N 1
ATOM 5329 C CA . GLY A 1 697 ? 1.848 -30.875 -26.656 1 94.94 697 GLY A CA 1
ATOM 5330 C C . GLY A 1 697 ? 2.562 -31.641 -27.766 1 94.94 697 GLY A C 1
ATOM 5331 O O . GLY A 1 697 ? 2.951 -32.812 -27.562 1 94.94 697 GLY A O 1
ATOM 5332 N N . VAL A 1 698 ? 2.701 -30.984 -28.922 1 95.38 698 VAL A N 1
ATOM 5333 C CA . VAL A 1 698 ? 3.436 -31.578 -30.031 1 95.38 698 VAL A CA 1
ATOM 5334 C C . VAL A 1 698 ? 4.879 -31.844 -29.609 1 95.38 698 VAL A C 1
ATOM 5336 O O . VAL A 1 698 ? 5.41 -32.938 -29.859 1 95.38 698 VAL A O 1
ATOM 5339 N N . GLY A 1 699 ? 5.469 -30.875 -28.969 1 93.62 699 GLY A N 1
ATOM 5340 C CA . GLY A 1 699 ? 6.82 -31.062 -28.469 1 93.62 699 GLY A CA 1
ATOM 5341 C C . GLY A 1 699 ? 6.949 -32.219 -27.516 1 93.62 699 GLY A C 1
ATOM 5342 O O . GLY A 1 699 ? 7.863 -33.062 -27.641 1 93.62 699 GLY A O 1
ATOM 5343 N N . GLY A 1 700 ? 6.059 -32.344 -26.578 1 93.12 700 GLY A N 1
ATOM 5344 C CA . GLY A 1 700 ? 6.09 -33.375 -25.562 1 93.12 700 GLY A CA 1
ATOM 5345 C C . GLY A 1 700 ? 5.828 -34.781 -26.125 1 93.12 700 GLY A C 1
ATOM 5346 O O . GLY A 1 700 ? 6.34 -35.75 -25.594 1 93.12 700 GLY A O 1
ATOM 5347 N N . ALA A 1 701 ? 5.094 -34.844 -27.219 1 95.19 701 ALA A N 1
ATOM 5348 C CA . ALA A 1 701 ? 4.668 -36.156 -27.75 1 95.19 701 ALA A CA 1
ATOM 5349 C C . ALA A 1 701 ? 5.664 -36.656 -28.781 1 95.19 701 ALA A C 1
ATOM 5351 O O . ALA A 1 701 ? 5.828 -37.875 -28.938 1 95.19 701 ALA A O 1
ATOM 5352 N N . LEU A 1 702 ? 6.395 -35.719 -29.422 1 94.5 702 LEU A N 1
ATOM 5353 C CA . LEU A 1 702 ? 7.133 -36.188 -30.578 1 94.5 702 LEU A CA 1
ATOM 5354 C C . LEU A 1 702 ? 8.617 -35.875 -30.453 1 94.5 702 LEU A C 1
ATOM 5356 O O . LEU A 1 702 ? 9.445 -36.438 -31.172 1 94.5 702 LEU A O 1
ATOM 5360 N N . TYR A 1 703 ? 8.961 -34.969 -29.484 1 92 703 TYR A N 1
ATOM 5361 C CA . TYR A 1 703 ? 10.344 -34.5 -29.547 1 92 703 TYR A CA 1
ATOM 5362 C C . TYR A 1 703 ? 11 -34.594 -28.172 1 92 703 TYR A C 1
ATOM 5364 O O . TYR A 1 703 ? 12.109 -35.125 -28.047 1 92 703 TYR A O 1
ATOM 5372 N N . GLU A 1 704 ? 10.367 -34.188 -27.156 1 91.06 704 GLU A N 1
ATOM 5373 C CA . GLU A 1 704 ? 11 -33.875 -25.875 1 91.06 704 GLU A CA 1
ATOM 5374 C C . GLU A 1 704 ? 11.266 -35.156 -25.062 1 91.06 704 GLU A C 1
ATOM 5376 O O . GLU A 1 704 ? 10.352 -35.938 -24.812 1 91.06 704 GLU A O 1
ATOM 5381 N N . ARG A 1 705 ? 12.523 -35.25 -24.594 1 89.19 705 ARG A N 1
ATOM 5382 C CA . ARG A 1 705 ? 12.945 -36.281 -23.672 1 89.19 705 ARG A CA 1
ATOM 5383 C C . ARG A 1 705 ? 14.109 -35.844 -22.812 1 89.19 705 ARG A C 1
ATOM 5385 O O . ARG A 1 705 ? 14.984 -35.094 -23.281 1 89.19 705 ARG A O 1
ATOM 5392 N N . ILE A 1 706 ? 14.055 -36.219 -21.625 1 90.62 706 ILE A N 1
ATOM 5393 C CA . ILE A 1 706 ? 15.188 -36 -20.734 1 90.62 706 ILE A CA 1
ATOM 5394 C C . ILE A 1 706 ? 15.883 -37.344 -20.469 1 90.62 706 ILE A C 1
ATOM 5396 O O . ILE A 1 706 ? 15.297 -38.281 -19.906 1 90.62 706 ILE A O 1
ATOM 5400 N N . VAL A 1 707 ? 17.109 -37.375 -20.828 1 91.94 707 VAL A N 1
ATOM 5401 C CA . VAL A 1 707 ? 17.828 -38.625 -20.75 1 91.94 707 VAL A CA 1
ATOM 5402 C C . VAL A 1 707 ? 18.922 -38.531 -19.688 1 91.94 707 VAL A C 1
ATOM 5404 O O . VAL A 1 707 ? 19.719 -37.594 -19.688 1 91.94 707 VAL A O 1
ATOM 5407 N N . TYR A 1 708 ? 18.859 -39.469 -18.734 1 94.69 708 TYR A N 1
ATOM 5408 C CA . TYR A 1 708 ? 19.906 -39.625 -17.734 1 94.69 708 TYR A CA 1
ATOM 5409 C C . TYR A 1 708 ? 20.703 -40.906 -17.984 1 94.69 708 TYR A C 1
ATOM 5411 O O . TYR A 1 708 ? 20.156 -41.906 -18.422 1 94.69 708 TYR A O 1
ATOM 5419 N N . ASP A 1 709 ? 21.984 -40.844 -17.719 1 95.81 709 ASP A N 1
ATOM 5420 C CA . ASP A 1 709 ? 22.734 -42.094 -17.734 1 95.81 709 ASP A CA 1
ATOM 5421 C C . ASP A 1 709 ? 22.656 -42.781 -16.375 1 95.81 709 ASP A C 1
ATOM 5423 O O . ASP A 1 709 ? 21.938 -42.344 -15.484 1 95.81 709 ASP A O 1
ATOM 5427 N N . GLU A 1 710 ? 23.328 -43.875 -16.234 1 93.62 710 GLU A N 1
ATOM 5428 C CA . GLU A 1 710 ? 23.25 -44.688 -15.039 1 93.62 710 GLU A CA 1
ATOM 5429 C C . GLU A 1 710 ? 23.859 -43.969 -13.836 1 93.62 710 GLU A C 1
ATOM 5431 O O . GLU A 1 710 ? 23.578 -44.312 -12.688 1 93.62 710 GLU A O 1
ATOM 5436 N N . ASN A 1 711 ? 24.656 -42.938 -14.125 1 95.5 711 ASN A N 1
ATOM 5437 C CA . ASN A 1 711 ? 25.297 -42.188 -13.055 1 95.5 711 ASN A CA 1
ATOM 5438 C C . ASN A 1 711 ? 24.516 -40.906 -12.703 1 95.5 711 ASN A C 1
ATOM 5440 O O . ASN A 1 711 ? 24.984 -40.094 -11.922 1 95.5 711 ASN A O 1
ATOM 5444 N N . GLY A 1 712 ? 23.328 -40.812 -13.266 1 95.81 712 GLY A N 1
ATOM 5445 C CA . GLY A 1 712 ? 22.484 -39.656 -12.961 1 95.81 712 GLY A CA 1
ATOM 5446 C C . GLY A 1 712 ? 22.891 -38.406 -13.688 1 95.81 712 GLY A C 1
ATOM 5447 O O . GLY A 1 712 ? 22.453 -37.312 -13.344 1 95.81 712 GLY A O 1
ATOM 5448 N N . GLN A 1 713 ? 23.766 -38.531 -14.695 1 95.69 713 GLN A N 1
ATOM 5449 C CA . GLN A 1 713 ? 24.188 -37.406 -15.508 1 95.69 713 GLN A CA 1
ATOM 5450 C C . GLN A 1 713 ? 23.156 -37.094 -16.594 1 95.69 713 GLN A C 1
ATOM 5452 O O . GLN A 1 713 ? 22.812 -37.969 -17.391 1 95.69 713 GLN A O 1
ATOM 5457 N N . PRO A 1 714 ? 22.656 -35.844 -16.609 1 93.31 714 PRO A N 1
ATOM 5458 C CA . PRO A 1 714 ? 21.812 -35.5 -17.766 1 93.31 714 PRO A CA 1
ATOM 5459 C C . PRO A 1 714 ? 22.609 -35.438 -19.062 1 93.31 714 PRO A C 1
ATOM 5461 O O . PRO A 1 714 ? 23.625 -34.75 -19.156 1 93.31 714 PRO A O 1
ATOM 5464 N N . LEU A 1 715 ? 22.125 -36.031 -20.062 1 91.75 715 LEU A N 1
ATOM 5465 C CA . LEU A 1 715 ? 22.891 -36.219 -21.297 1 91.75 715 LEU A CA 1
ATOM 5466 C C . LEU A 1 715 ? 22.453 -35.188 -22.344 1 91.75 715 LEU A C 1
ATOM 5468 O O . LEU A 1 715 ? 23.141 -34.969 -23.344 1 91.75 715 LEU A O 1
ATOM 5472 N N . ASN A 1 716 ? 21.406 -34.531 -22.219 1 88.69 716 ASN A N 1
ATOM 5473 C CA . ASN A 1 716 ? 20.891 -33.625 -23.234 1 88.69 716 ASN A CA 1
ATOM 5474 C C . ASN A 1 716 ? 20.406 -32.312 -22.609 1 88.69 716 ASN A C 1
ATOM 5476 O O . ASN A 1 716 ? 19.297 -31.859 -22.922 1 88.69 716 ASN A O 1
ATOM 5480 N N . ALA A 1 717 ? 21.188 -31.797 -21.797 1 86.25 717 ALA A N 1
ATOM 5481 C CA . ALA A 1 717 ? 20.859 -30.562 -21.078 1 86.25 717 ALA A CA 1
ATOM 5482 C C . ALA A 1 717 ? 21.188 -29.344 -21.922 1 86.25 717 ALA A C 1
ATOM 5484 O O . ALA A 1 717 ? 21.859 -28.422 -21.453 1 86.25 717 ALA A O 1
ATOM 5485 N N . SER A 1 718 ? 20.734 -29.344 -23.219 1 86.56 718 SER A N 1
ATOM 5486 C CA . SER A 1 718 ? 20.875 -28.234 -24.156 1 86.56 718 SER A CA 1
ATOM 5487 C C . SER A 1 718 ? 19.781 -28.281 -25.234 1 86.56 718 SER A C 1
ATOM 5489 O O . SER A 1 718 ? 19.203 -29.344 -25.484 1 86.56 718 SER A O 1
ATOM 5491 N N . TYR A 1 719 ? 19.594 -27.125 -25.922 1 85.88 719 TYR A N 1
ATOM 5492 C CA . TYR A 1 719 ? 18.578 -27.062 -26.969 1 85.88 719 TYR A CA 1
ATOM 5493 C C . TYR A 1 719 ? 19.062 -27.781 -28.234 1 85.88 719 TYR A C 1
ATOM 5495 O O . TYR A 1 719 ? 18.297 -27.984 -29.172 1 85.88 719 TYR A O 1
ATOM 5503 N N . MET A 1 720 ? 20.234 -28.203 -28.141 1 80.94 720 MET A N 1
ATOM 5504 C CA . MET A 1 720 ? 20.734 -29.016 -29.25 1 80.94 720 MET A CA 1
ATOM 5505 C C . MET A 1 720 ? 20.188 -30.438 -29.188 1 80.94 720 MET A C 1
ATOM 5507 O O . MET A 1 720 ? 19.969 -31.062 -30.234 1 80.94 720 MET A O 1
ATOM 5511 N N . ASP A 1 721 ? 19.969 -30.812 -28 1 82.62 721 ASP A N 1
ATOM 5512 C CA . ASP A 1 721 ? 19.578 -32.188 -27.812 1 82.62 721 ASP A CA 1
ATOM 5513 C C . ASP A 1 721 ? 18.141 -32.312 -27.328 1 82.62 721 ASP A C 1
ATOM 5515 O O . ASP A 1 721 ? 17.438 -33.281 -27.641 1 82.62 721 ASP A O 1
ATOM 5519 N N . PHE A 1 722 ? 17.781 -31.453 -26.531 1 83.38 722 PHE A N 1
ATOM 5520 C CA . PHE A 1 722 ? 16.391 -31.344 -26.125 1 83.38 722 PHE A CA 1
ATOM 5521 C C . PHE A 1 722 ? 15.602 -30.516 -27.141 1 83.38 722 PHE A C 1
ATOM 5523 O O . PHE A 1 722 ? 15.547 -29.297 -27.031 1 83.38 722 PHE A O 1
ATOM 5530 N N . LEU A 1 723 ? 14.844 -31.156 -27.938 1 80.5 723 LEU A N 1
ATOM 5531 C CA . LEU A 1 723 ? 14.273 -30.516 -29.109 1 80.5 723 LEU A CA 1
ATOM 5532 C C . LEU A 1 723 ? 12.898 -29.922 -28.797 1 80.5 723 LEU A C 1
ATOM 5534 O O . LEU A 1 723 ? 12.109 -30.531 -28.078 1 80.5 723 LEU A O 1
ATOM 5538 N N . ILE A 1 724 ? 12.742 -28.719 -29.203 1 80.62 724 ILE A N 1
ATOM 5539 C CA . ILE A 1 724 ? 11.453 -28.047 -29.203 1 80.62 724 ILE A CA 1
ATOM 5540 C C . ILE A 1 724 ? 11.008 -27.766 -30.625 1 80.62 724 ILE A C 1
ATOM 5542 O O . ILE A 1 724 ? 11.844 -27.516 -31.516 1 80.62 724 ILE A O 1
ATOM 5546 N N . PRO A 1 725 ? 9.711 -27.844 -30.781 1 84.31 725 PRO A N 1
ATOM 5547 C CA . PRO A 1 725 ? 9.273 -27.672 -32.188 1 84.31 725 PRO A CA 1
ATOM 5548 C C . PRO A 1 725 ? 9.57 -26.266 -32.719 1 84.31 725 PRO A C 1
ATOM 5550 O O . PRO A 1 725 ? 9.453 -25.281 -31.984 1 84.31 725 PRO A O 1
ATOM 5553 N N . TYR A 1 726 ? 9.938 -26.203 -33.938 1 82.12 726 TYR A N 1
ATOM 5554 C CA . TYR A 1 726 ? 9.961 -24.938 -34.656 1 82.12 726 TYR A CA 1
ATOM 5555 C C . TYR A 1 726 ? 8.547 -24.453 -34.969 1 82.12 726 TYR A C 1
ATOM 5557 O O . TYR A 1 726 ? 7.602 -25.25 -34.938 1 82.12 726 TYR A O 1
ATOM 5565 N N . ALA A 1 727 ? 8.477 -23.25 -35.219 1 82.25 727 ALA A N 1
ATOM 5566 C CA . ALA A 1 727 ? 7.188 -22.672 -35.594 1 82.25 727 ALA A CA 1
ATOM 5567 C C . ALA A 1 727 ? 6.594 -23.391 -36.812 1 82.25 727 ALA A C 1
ATOM 5569 O O . ALA A 1 727 ? 5.371 -23.547 -36.906 1 82.25 727 ALA A O 1
ATOM 5570 N N . SER A 1 728 ? 7.406 -23.906 -37.656 1 82 728 SER A N 1
ATOM 5571 C CA . SER A 1 728 ? 6.961 -24.562 -38.875 1 82 728 SER A CA 1
ATOM 5572 C C . SER A 1 728 ? 6.461 -25.969 -38.562 1 82 728 SER A C 1
ATOM 5574 O O . SER A 1 728 ? 5.773 -26.578 -39.406 1 82 728 SER A O 1
ATOM 5576 N N . GLU A 1 729 ? 6.75 -26.438 -37.469 1 84.44 729 GLU A N 1
ATOM 5577 C CA . GLU A 1 729 ? 6.375 -27.812 -37.125 1 84.44 729 GLU A CA 1
ATOM 5578 C C . GLU A 1 729 ? 5.094 -27.844 -36.281 1 84.44 729 GLU A C 1
ATOM 5580 O O . GLU A 1 729 ? 4.555 -28.906 -36 1 84.44 729 GLU A O 1
ATOM 5585 N N . VAL A 1 730 ? 4.699 -26.75 -35.938 1 88.19 730 VAL A N 1
ATOM 5586 C CA . VAL A 1 730 ? 3.402 -26.641 -35.281 1 88.19 730 VAL A CA 1
ATOM 5587 C C . VAL A 1 730 ? 2.289 -26.594 -36.344 1 88.19 730 VAL A C 1
ATOM 5589 O O . VAL A 1 730 ? 2.32 -25.766 -37.25 1 88.19 730 VAL A O 1
ATOM 5592 N N . PRO A 1 731 ? 1.382 -27.469 -36.188 1 92.75 731 PRO A N 1
ATOM 5593 C CA . PRO A 1 731 ? 0.328 -27.516 -37.188 1 92.75 731 PRO A CA 1
ATOM 5594 C C . PRO A 1 731 ? -0.649 -26.359 -37.094 1 92.75 731 PRO A C 1
ATOM 5596 O O . PRO A 1 731 ? -0.754 -25.719 -36.062 1 92.75 731 PRO A O 1
ATOM 5599 N N . LYS A 1 732 ? -1.23 -26.109 -38.219 1 94.81 732 LYS A N 1
ATOM 5600 C CA . LYS A 1 732 ? -2.42 -25.281 -38.156 1 94.81 732 LYS A CA 1
ATOM 5601 C C . LYS A 1 732 ? -3.514 -25.938 -37.312 1 94.81 732 LYS A C 1
ATOM 5603 O O . LYS A 1 732 ? -3.832 -27.109 -37.531 1 94.81 732 LYS A O 1
ATOM 5608 N N . VAL A 1 733 ? -4.012 -25.266 -36.344 1 97.06 733 VAL A N 1
ATOM 5609 C CA . VAL A 1 733 ? -5.016 -25.828 -35.438 1 97.06 733 VAL A CA 1
ATOM 5610 C C . VAL A 1 733 ? -6.406 -25.344 -35.844 1 97.06 733 VAL A C 1
ATOM 5612 O O . VAL A 1 733 ? -6.656 -24.141 -35.938 1 97.06 733 VAL A O 1
ATOM 5615 N N . GLU A 1 734 ? -7.258 -26.188 -36.25 1 97.5 734 GLU A N 1
ATOM 5616 C CA . GLU A 1 734 ? -8.672 -25.891 -36.438 1 97.5 734 GLU A CA 1
ATOM 5617 C C . GLU A 1 734 ? -9.461 -26.016 -35.156 1 97.5 734 GLU A C 1
ATOM 5619 O O . GLU A 1 734 ? -9.477 -27.078 -34.531 1 97.5 734 GLU A O 1
ATOM 5624 N N . THR A 1 735 ? -10.023 -24.938 -34.812 1 96.38 735 THR A N 1
ATOM 5625 C CA . THR A 1 735 ? -10.625 -24.922 -33.469 1 96.38 735 THR A CA 1
ATOM 5626 C C . THR A 1 735 ? -12.125 -24.641 -33.562 1 96.38 735 THR A C 1
ATOM 5628 O O . THR A 1 735 ? -12.57 -23.891 -34.438 1 96.38 735 THR A O 1
ATOM 5631 N N . ASP A 1 736 ? -12.922 -25.266 -32.781 1 96.38 736 ASP A N 1
ATOM 5632 C CA . ASP A 1 736 ? -14.32 -24.953 -32.469 1 96.38 736 ASP A CA 1
ATOM 5633 C C . ASP A 1 736 ? -14.555 -24.859 -30.969 1 96.38 736 ASP A C 1
ATOM 5635 O O . ASP A 1 736 ? -13.703 -25.281 -30.172 1 96.38 736 ASP A O 1
ATOM 5639 N N . HIS A 1 737 ? -15.594 -24.203 -30.609 1 94.44 737 HIS A N 1
ATOM 5640 C CA . HIS A 1 737 ? -15.852 -23.953 -29.203 1 94.44 737 HIS A CA 1
ATOM 5641 C C . HIS A 1 737 ? -17.281 -24.344 -28.812 1 94.44 737 HIS A C 1
ATOM 5643 O O . HIS A 1 737 ? -18.188 -24.266 -29.641 1 94.44 737 HIS A O 1
ATOM 5649 N N . LEU A 1 738 ? -17.422 -24.828 -27.641 1 95.69 738 LEU A N 1
ATOM 5650 C CA . LEU A 1 738 ? -18.688 -25.047 -26.953 1 95.69 738 LEU A CA 1
ATOM 5651 C C . LEU A 1 738 ? -18.719 -24.281 -25.625 1 95.69 738 LEU A C 1
ATOM 5653 O O . LEU A 1 738 ? -17.719 -24.188 -24.922 1 95.69 738 LEU A O 1
ATOM 5657 N N . GLU A 1 739 ? -19.859 -23.656 -25.297 1 95.62 739 GLU A N 1
ATOM 5658 C CA . GLU A 1 739 ? -19.969 -22.891 -24.062 1 95.62 739 GLU A CA 1
ATOM 5659 C C . GLU A 1 739 ? -20.984 -23.531 -23.109 1 95.62 739 GLU A C 1
ATOM 5661 O O . GLU A 1 739 ? -22.188 -23.531 -23.391 1 95.62 739 GLU A O 1
ATOM 5666 N N . THR A 1 740 ? -20.516 -24.031 -22.078 1 97.69 740 THR A N 1
ATOM 5667 C CA . THR A 1 740 ? -21.312 -24.438 -20.906 1 97.69 740 THR A CA 1
ATOM 5668 C C . THR A 1 740 ? -20.891 -23.656 -19.672 1 97.69 740 THR A C 1
ATOM 5670 O O . THR A 1 740 ? -20.031 -24.109 -18.906 1 97.69 740 THR A O 1
ATOM 5673 N N . PRO A 1 741 ? -21.484 -22.516 -19.438 1 97.62 741 PRO A N 1
ATOM 5674 C CA . PRO A 1 741 ? -21.047 -21.641 -18.344 1 97.62 741 PRO A CA 1
ATOM 5675 C C . PRO A 1 741 ? -21.078 -22.344 -16.984 1 97.62 741 PRO A C 1
ATOM 5677 O O . PRO A 1 741 ? -21.984 -23.125 -16.719 1 97.62 741 PRO A O 1
ATOM 5680 N N . SER A 1 742 ? -20.078 -22.078 -16.188 1 98.12 742 SER A N 1
ATOM 5681 C CA . SER A 1 742 ? -20.062 -22.609 -14.836 1 98.12 742 SER A CA 1
ATOM 5682 C C . SER A 1 742 ? -21.109 -21.938 -13.961 1 98.12 742 SER A C 1
ATOM 5684 O O . SER A 1 742 ? -21.219 -20.703 -13.953 1 98.12 742 SER A O 1
ATOM 5686 N N . PRO A 1 743 ? -21.875 -22.672 -13.195 1 97.38 743 PRO A N 1
ATOM 5687 C CA . PRO A 1 743 ? -22.812 -22.062 -12.25 1 97.38 743 PRO A CA 1
ATOM 5688 C C . PRO A 1 743 ? -22.156 -21.594 -10.961 1 97.38 743 PRO A C 1
ATOM 5690 O O . PRO A 1 743 ? -22.812 -21.047 -10.078 1 97.38 743 PRO A O 1
ATOM 5693 N N . LEU A 1 744 ? -20.812 -21.812 -10.82 1 96.62 744 LEU A N 1
ATOM 5694 C CA . LEU A 1 744 ? -20.141 -21.609 -9.547 1 96.62 744 LEU A CA 1
ATOM 5695 C C . LEU A 1 744 ? -19.625 -20.188 -9.422 1 96.62 744 LEU A C 1
ATOM 5697 O O . LEU A 1 744 ? -19.172 -19.781 -8.352 1 96.62 744 LEU A O 1
ATOM 5701 N N . ASN A 1 745 ? -19.625 -19.359 -10.438 1 97 745 ASN A N 1
ATOM 5702 C CA . ASN A 1 745 ? -19.156 -17.984 -10.375 1 97 745 ASN A CA 1
ATOM 5703 C C . ASN A 1 745 ? -19.984 -17.062 -11.273 1 97 745 ASN A C 1
ATOM 5705 O O . ASN A 1 745 ? -20.531 -17.516 -12.281 1 97 745 ASN A O 1
ATOM 5709 N N . PRO A 1 746 ? -20.062 -15.828 -11.016 1 95.5 746 PRO A N 1
ATOM 5710 C CA . PRO A 1 746 ? -20.969 -14.914 -11.703 1 95.5 746 PRO A CA 1
ATOM 5711 C C . PRO A 1 746 ? -20.609 -14.711 -13.172 1 95.5 746 PRO A C 1
ATOM 5713 O O . PRO A 1 746 ? -21.484 -14.414 -13.992 1 95.5 746 PRO A O 1
ATOM 5716 N N . LEU A 1 747 ? -19.406 -14.883 -13.609 1 97.25 747 LEU A N 1
ATOM 5717 C CA . LEU A 1 747 ? -19 -14.656 -15 1 97.25 747 LEU A CA 1
ATOM 5718 C C . LEU A 1 747 ? -19.234 -15.914 -15.836 1 97.2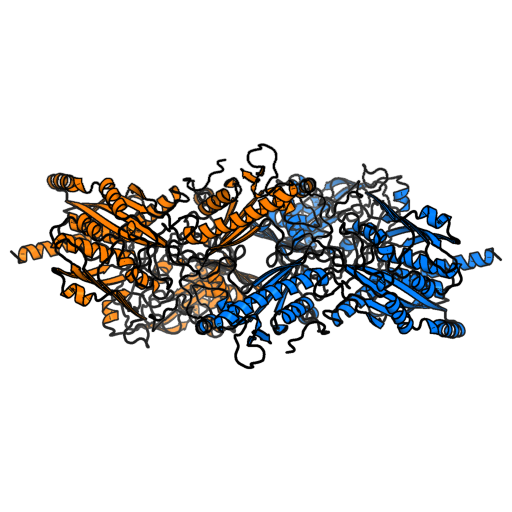5 747 LEU A C 1
ATOM 5720 O O . LEU A 1 747 ? -19.203 -15.859 -17.062 1 97.25 747 LEU A O 1
ATOM 5724 N N . GLY A 1 748 ? -19.422 -17.078 -15.172 1 98 748 GLY A N 1
ATOM 5725 C CA . GLY A 1 748 ? -19.625 -18.344 -15.859 1 98 748 GLY A CA 1
ATOM 5726 C C . GLY A 1 748 ? -18.375 -18.859 -16.531 1 98 748 GLY A C 1
ATOM 5727 O O . GLY A 1 748 ? -18.453 -19.672 -17.453 1 98 748 GLY A O 1
ATOM 5728 N N . VAL A 1 749 ? -17.281 -18.422 -16.062 1 97.56 749 VAL A N 1
ATOM 5729 C CA . VAL A 1 749 ? -16.031 -18.719 -16.75 1 97.56 749 VAL A CA 1
ATOM 5730 C C . VAL A 1 749 ? -15.398 -19.969 -16.141 1 97.56 749 VAL A C 1
ATOM 5732 O O . VAL A 1 749 ? -15.648 -20.297 -14.977 1 97.56 749 VAL A O 1
ATOM 5735 N N . LYS A 1 750 ? -14.688 -20.719 -16.953 1 97.44 750 LYS A N 1
ATOM 5736 C CA . LYS A 1 750 ? -13.766 -21.797 -16.594 1 97.44 750 LYS A CA 1
ATOM 5737 C C . LYS A 1 750 ? -12.367 -21.547 -17.156 1 97.44 750 LYS A C 1
ATOM 5739 O O . LYS A 1 750 ? -12.172 -20.609 -17.922 1 97.44 750 LYS A O 1
ATOM 5744 N N . GLY A 1 751 ? -11.359 -22.281 -16.75 1 95.44 751 GLY A N 1
ATOM 5745 C CA . GLY A 1 751 ? -10 -22.062 -17.203 1 95.44 751 GLY A CA 1
ATOM 5746 C C . GLY A 1 751 ? -9.727 -22.688 -18.562 1 95.44 751 GLY A C 1
ATOM 5747 O O . GLY A 1 751 ? -10.391 -23.656 -18.953 1 95.44 751 GLY A O 1
ATOM 5748 N N . ALA A 1 752 ? -8.766 -22.125 -19.25 1 93.31 752 ALA A N 1
ATOM 5749 C CA . ALA A 1 752 ? -8.438 -22.641 -20.578 1 93.31 752 ALA A CA 1
ATOM 5750 C C . ALA A 1 752 ? -6.926 -22.75 -20.766 1 93.31 752 ALA A C 1
ATOM 5752 O O . ALA A 1 752 ? -6.453 -23.281 -21.781 1 93.31 752 ALA A O 1
ATOM 5753 N N . GLY A 1 753 ? -6.16 -22.359 -19.828 1 90.25 753 GLY A N 1
ATOM 5754 C CA . GLY A 1 753 ? -4.738 -22.125 -20.016 1 90.25 753 GLY A CA 1
ATOM 5755 C C . GLY A 1 753 ? -3.945 -23.391 -20.266 1 90.25 753 GLY A C 1
ATOM 5756 O O . GLY A 1 753 ? -2.861 -23.344 -20.844 1 90.25 753 GLY A O 1
ATOM 5757 N N . GLU A 1 754 ? -4.449 -24.547 -19.891 1 89.94 754 GLU A N 1
ATOM 5758 C CA . GLU A 1 754 ? -3.66 -25.766 -20 1 89.94 754 GLU A CA 1
ATOM 5759 C C . GLU A 1 754 ? -4.277 -26.75 -20.984 1 89.94 754 GLU A C 1
ATOM 5761 O O . GLU A 1 754 ? -3.738 -27.828 -21.219 1 89.94 754 GLU A O 1
ATOM 5766 N N . ALA A 1 755 ? -5.281 -26.391 -21.672 1 88.94 755 ALA A N 1
ATOM 5767 C CA . ALA A 1 755 ? -6.129 -27.281 -22.469 1 88.94 755 ALA A CA 1
ATOM 5768 C C . ALA A 1 755 ? -5.359 -27.859 -23.656 1 88.94 755 ALA A C 1
ATOM 5770 O O . ALA A 1 755 ? -5.484 -29.047 -23.969 1 88.94 755 ALA A O 1
ATOM 5771 N N . GLY A 1 756 ? -4.547 -27.141 -24.219 1 90.56 756 GLY A N 1
ATOM 5772 C CA . GLY A 1 756 ? -3.924 -27.531 -25.469 1 90.56 756 GLY A CA 1
ATOM 5773 C C . GLY A 1 756 ? -2.908 -28.641 -25.312 1 90.56 756 GLY A C 1
ATOM 5774 O O . GLY A 1 756 ? -2.674 -29.422 -26.25 1 90.56 756 GLY A O 1
ATOM 5775 N N . VAL A 1 757 ? -2.404 -28.75 -24.141 1 94.56 757 VAL A N 1
ATOM 5776 C CA . VAL A 1 757 ? -1.291 -29.688 -23.953 1 94.56 757 VAL A CA 1
ATOM 5777 C C . VAL A 1 757 ? -1.812 -31.016 -23.422 1 94.56 757 VAL A C 1
ATOM 5779 O O . VAL A 1 757 ? -1.189 -32.062 -23.641 1 94.56 757 VAL A O 1
ATOM 5782 N N . ILE A 1 758 ? -2.916 -31.094 -22.844 1 96.88 758 ILE A N 1
ATOM 5783 C CA . ILE A 1 758 ? -3.373 -32.156 -21.969 1 96.88 758 ILE A CA 1
ATOM 5784 C C . ILE A 1 758 ? -3.562 -33.438 -22.766 1 96.88 758 ILE A C 1
ATOM 5786 O O . ILE A 1 758 ? -3.055 -34.5 -22.391 1 96.88 758 ILE A O 1
ATOM 5790 N N . PRO A 1 759 ? -4.195 -33.5 -23.875 1 97.56 759 PRO A N 1
ATOM 5791 C CA . PRO A 1 759 ? -4.508 -34.75 -24.531 1 97.56 759 PRO A CA 1
ATOM 5792 C C . PRO A 1 759 ? -3.457 -35.188 -25.547 1 97.56 759 PRO A C 1
ATOM 5794 O O . PRO A 1 759 ? -3.588 -36.219 -26.188 1 97.56 759 PRO A O 1
ATOM 5797 N N . SER A 1 760 ? -2.396 -34.469 -25.75 1 96.75 760 SER A N 1
ATOM 5798 C CA . SER A 1 760 ? -1.529 -34.562 -26.922 1 96.75 760 SER A CA 1
ATOM 5799 C C . SER A 1 760 ? -0.841 -35.938 -26.984 1 96.75 760 SER A C 1
ATOM 5801 O O . SER A 1 760 ? -0.821 -36.562 -28.031 1 96.75 760 SER A O 1
ATOM 5803 N N . ALA A 1 761 ? -0.262 -36.375 -25.875 1 96.75 761 ALA A N 1
ATOM 5804 C CA . ALA A 1 761 ? 0.434 -37.656 -25.875 1 96.75 761 ALA A CA 1
ATOM 5805 C C . ALA A 1 761 ? -0.509 -38.781 -26.266 1 96.75 761 ALA A C 1
ATOM 5807 O O . ALA A 1 761 ? -0.152 -39.656 -27.078 1 96.75 761 ALA A O 1
ATOM 5808 N N . ALA A 1 762 ? -1.691 -38.844 -25.688 1 98.31 762 ALA A N 1
ATOM 5809 C CA . ALA A 1 762 ? -2.689 -39.844 -26 1 98.31 762 ALA A CA 1
ATOM 5810 C C . ALA A 1 762 ? -3.156 -39.75 -27.453 1 98.31 762 ALA A C 1
ATOM 5812 O O . ALA A 1 762 ? -3.363 -40.75 -28.125 1 98.31 762 ALA A O 1
ATOM 5813 N N . LEU A 1 763 ? -3.332 -38.562 -27.906 1 98.69 763 LEU A N 1
ATOM 5814 C CA . LEU A 1 763 ? -3.811 -38.281 -29.266 1 98.69 763 LEU A CA 1
ATOM 5815 C C . LEU A 1 763 ? -2.863 -38.875 -30.297 1 98.69 763 LEU A C 1
ATOM 5817 O O . LEU A 1 763 ? -3.295 -39.594 -31.203 1 98.69 763 LEU A O 1
ATOM 5821 N N . PHE A 1 764 ? -1.61 -38.594 -30.172 1 98.19 764 PHE A N 1
ATOM 5822 C CA . PHE A 1 764 ? -0.631 -39.031 -31.156 1 98.19 764 PHE A CA 1
ATOM 5823 C C . PHE A 1 764 ? -0.414 -40.531 -31.047 1 98.19 764 PHE A C 1
ATOM 5825 O O . PHE A 1 764 ? -0.22 -41.219 -32.062 1 98.19 764 PHE A O 1
ATOM 5832 N N . ALA A 1 765 ? -0.404 -41.031 -29.797 1 98.56 765 ALA A N 1
ATOM 5833 C CA . ALA A 1 765 ? -0.337 -42.5 -29.641 1 98.56 765 ALA A CA 1
ATOM 5834 C C . ALA A 1 765 ? -1.49 -43.156 -30.375 1 98.56 765 ALA A C 1
ATOM 5836 O O . ALA A 1 765 ? -1.297 -44.188 -31.047 1 98.56 765 ALA A O 1
ATOM 5837 N N . SER A 1 766 ? -2.68 -42.656 -30.219 1 98.75 766 SER A N 1
ATOM 5838 C CA . SER A 1 766 ? -3.869 -43.188 -30.891 1 98.75 766 SER A CA 1
ATOM 5839 C C . SER A 1 766 ? -3.736 -43.094 -32.406 1 98.75 766 SER A C 1
ATOM 5841 O O . SER A 1 766 ? -4.02 -44.094 -33.094 1 98.75 766 SER A O 1
ATOM 5843 N N . ALA A 1 767 ? -3.33 -41.969 -32.938 1 98.75 767 ALA A N 1
ATOM 5844 C CA . ALA A 1 767 ? -3.215 -41.75 -34.375 1 98.75 767 ALA A CA 1
ATOM 5845 C C . ALA A 1 767 ? -2.141 -42.656 -34.969 1 98.75 767 ALA A C 1
ATOM 5847 O O . ALA A 1 767 ? -2.334 -43.219 -36.062 1 98.75 767 ALA A O 1
ATOM 5848 N N . ILE A 1 768 ? -1.031 -42.75 -34.312 1 98.44 768 ILE A N 1
ATOM 5849 C CA . ILE A 1 768 ? 0.078 -43.562 -34.812 1 98.44 768 ILE A CA 1
ATOM 5850 C C . ILE A 1 768 ? -0.293 -45.031 -34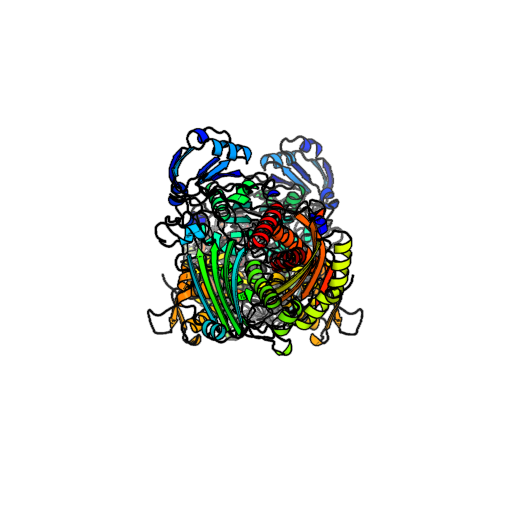.781 1 98.44 768 ILE A C 1
ATOM 5852 O O . ILE A 1 768 ? 0.003 -45.812 -35.688 1 98.44 768 ILE A O 1
ATOM 5856 N N . SER A 1 769 ? -0.884 -45.5 -33.656 1 98.25 769 SER A N 1
ATOM 5857 C CA . SER A 1 769 ? -1.379 -46.875 -33.594 1 98.25 769 SER A CA 1
ATOM 5858 C C . SER A 1 769 ? -2.301 -47.188 -34.75 1 98.25 769 SER A C 1
ATOM 5860 O O . SER A 1 769 ? -2.262 -48.281 -35.312 1 98.25 769 SER A O 1
ATOM 5862 N N . ASP A 1 770 ? -3.148 -46.281 -35.062 1 98.12 770 ASP A N 1
ATOM 5863 C CA . ASP A 1 770 ? -4.098 -46.438 -36.156 1 98.12 770 ASP A CA 1
ATOM 5864 C C . ASP A 1 770 ? -3.379 -46.531 -37.5 1 98.12 770 ASP A C 1
ATOM 5866 O O . ASP A 1 770 ? -3.756 -47.344 -38.344 1 98.12 770 ASP A O 1
ATOM 5870 N N . ALA A 1 771 ? -2.43 -45.719 -37.688 1 97.62 771 ALA A N 1
ATOM 5871 C CA . ALA A 1 771 ? -1.669 -45.719 -38.938 1 97.62 771 ALA A CA 1
ATOM 5872 C C . ALA A 1 771 ? -0.857 -47 -39.094 1 97.62 771 ALA A C 1
ATOM 5874 O O . ALA A 1 771 ? -0.717 -47.531 -40.188 1 97.62 771 ALA A O 1
ATOM 5875 N N . GLU A 1 772 ? -0.343 -47.531 -38 1 96.69 772 GLU A N 1
ATOM 5876 C CA . GLU A 1 772 ? 0.658 -48.594 -38.031 1 96.69 772 GLU A CA 1
ATOM 5877 C C . GLU A 1 772 ? 0.019 -49.969 -37.844 1 96.69 772 GLU A C 1
ATOM 5879 O O . GLU A 1 772 ? 0.579 -50.969 -38.25 1 96.69 772 GLU A O 1
ATOM 5884 N N . GLY A 1 773 ? -1.1 -49.969 -37.125 1 94.44 773 GLY A N 1
ATOM 5885 C CA . GLY A 1 773 ? -1.793 -51.25 -36.906 1 94.44 773 GLY A CA 1
ATOM 5886 C C . GLY A 1 773 ? -1.343 -51.969 -35.625 1 94.44 773 GLY A C 1
ATOM 5887 O O . GLY A 1 773 ? -1.689 -53.125 -35.438 1 94.44 773 GLY A O 1
ATOM 5888 N N . PHE A 1 774 ? -0.47 -51.312 -34.844 1 95.44 774 PHE A N 1
ATOM 5889 C CA . PHE A 1 774 ? -0.116 -51.875 -33.531 1 95.44 774 PHE A CA 1
ATOM 5890 C C . PHE A 1 774 ? -0.32 -50.875 -32.438 1 95.44 774 PHE A C 1
ATOM 5892 O O . PHE A 1 774 ? -0.432 -49.656 -32.688 1 95.44 774 PHE A O 1
ATOM 5899 N N . PHE A 1 775 ? -0.354 -51.344 -31.188 1 96.62 775 PHE A N 1
ATOM 5900 C CA . PHE A 1 775 ? -0.693 -50.562 -30.031 1 96.62 775 PHE A CA 1
ATOM 5901 C C . PHE A 1 775 ? 0.541 -49.844 -29.484 1 96.62 775 PHE A C 1
ATOM 5903 O O . PHE A 1 775 ? 1.523 -50.5 -29.109 1 96.62 775 PHE A O 1
ATOM 5910 N N . VAL A 1 776 ? 0.553 -48.5 -29.438 1 97.31 776 VAL A N 1
ATOM 5911 C CA . VAL A 1 776 ? 1.62 -47.719 -28.844 1 97.31 776 VAL A CA 1
ATOM 5912 C C . VAL A 1 776 ? 1.374 -47.531 -27.344 1 97.31 776 VAL A C 1
ATOM 5914 O O . VAL A 1 776 ? 0.371 -46.938 -26.938 1 97.31 776 VAL A O 1
ATOM 5917 N N . ASN A 1 777 ? 2.236 -47.969 -26.484 1 97.12 777 ASN A N 1
ATOM 5918 C CA . ASN A 1 777 ? 2.016 -47.938 -25.047 1 97.12 777 ASN A CA 1
ATOM 5919 C C . ASN A 1 777 ? 3.053 -47.062 -24.328 1 97.12 777 ASN A C 1
ATOM 5921 O O . ASN A 1 777 ? 3.115 -47.062 -23.109 1 97.12 777 ASN A O 1
ATOM 5925 N N . ARG A 1 778 ? 3.877 -46.375 -25.078 1 96.56 778 ARG A N 1
ATOM 5926 C CA . ARG A 1 778 ? 4.895 -45.5 -24.5 1 96.56 778 ARG A CA 1
ATOM 5927 C C . ARG A 1 778 ? 4.996 -44.188 -25.266 1 96.56 778 ARG A C 1
ATOM 5929 O O . ARG A 1 778 ? 4.934 -44.188 -26.5 1 96.56 778 ARG A O 1
ATOM 5936 N N . MET A 1 779 ? 5.129 -43.156 -24.578 1 96.06 779 MET A N 1
ATOM 5937 C CA . MET A 1 779 ? 5.336 -41.844 -25.156 1 96.06 779 MET A CA 1
ATOM 5938 C C . MET A 1 779 ? 6.453 -41.094 -24.438 1 96.06 779 MET A C 1
ATOM 5940 O O . MET A 1 779 ? 6.68 -41.312 -23.25 1 96.06 779 MET A O 1
ATOM 5944 N N . PRO A 1 780 ? 7.164 -40.188 -25.141 1 95.06 780 PRO A N 1
ATOM 5945 C CA . PRO A 1 780 ? 7.02 -39.781 -26.531 1 95.06 780 PRO A CA 1
ATOM 5946 C C . PRO A 1 780 ? 7.508 -40.844 -27.531 1 95.06 780 PRO A C 1
ATOM 5948 O O . PRO A 1 780 ? 8.078 -41.844 -27.109 1 95.06 780 PRO A O 1
ATOM 5951 N N . ILE A 1 781 ? 7.188 -40.5 -28.797 1 95.69 781 ILE A N 1
ATOM 5952 C CA . ILE A 1 781 ? 7.629 -41.438 -29.828 1 95.69 781 ILE A CA 1
ATOM 5953 C C . ILE A 1 781 ? 8.367 -40.656 -30.922 1 95.69 781 ILE A C 1
ATOM 5955 O O . ILE A 1 781 ? 7.793 -39.781 -31.578 1 95.69 781 ILE A O 1
ATOM 5959 N N . SER A 1 782 ? 9.648 -41 -31.094 1 92.5 782 SER A N 1
ATOM 5960 C CA . SER A 1 782 ? 10.453 -40.438 -32.188 1 92.5 782 SER A CA 1
ATOM 5961 C C . SER A 1 782 ? 10.406 -41.344 -33.406 1 92.5 782 SER A C 1
ATOM 5963 O O . SER A 1 782 ? 9.984 -42.5 -33.312 1 92.5 782 SER A O 1
ATOM 5965 N N . PRO A 1 783 ? 10.867 -40.812 -34.531 1 94.19 783 PRO A N 1
ATOM 5966 C CA . PRO A 1 783 ? 10.953 -41.688 -35.719 1 94.19 783 PRO A CA 1
ATOM 5967 C C . PRO A 1 783 ? 11.805 -42.938 -35.469 1 94.19 783 PRO A C 1
ATOM 5969 O O . PRO A 1 783 ? 11.461 -44.031 -35.938 1 94.19 783 PRO A O 1
ATOM 5972 N N . SER A 1 784 ? 12.836 -42.75 -34.75 1 94.5 784 SER A N 1
ATOM 5973 C CA . SER A 1 784 ? 13.703 -43.875 -34.438 1 94.5 784 SER A CA 1
ATOM 5974 C C . SER A 1 784 ? 12.977 -44.906 -33.562 1 94.5 784 SER A C 1
ATOM 5976 O O . SER A 1 784 ? 13.133 -46.094 -33.781 1 94.5 784 SER A O 1
ATOM 5978 N N . GLU A 1 785 ? 12.305 -44.469 -32.656 1 94.06 785 GLU A N 1
ATOM 5979 C CA . GLU A 1 785 ? 11.539 -45.375 -31.797 1 94.06 785 GLU A CA 1
ATOM 5980 C C . GLU A 1 785 ? 10.438 -46.062 -32.594 1 94.06 785 GLU A C 1
ATOM 5982 O O . GLU A 1 785 ? 10.172 -47.25 -32.344 1 94.06 785 GLU A O 1
ATOM 5987 N N . LEU A 1 786 ? 9.773 -45.312 -33.406 1 96.75 786 LEU A N 1
ATOM 5988 C CA . LEU A 1 786 ? 8.734 -45.906 -34.25 1 96.75 786 LEU A CA 1
ATOM 5989 C C . LEU A 1 786 ? 9.32 -46.969 -35.125 1 96.75 786 LEU A C 1
ATOM 5991 O O . LEU A 1 786 ? 8.711 -48.031 -35.312 1 96.75 786 LEU A O 1
ATOM 5995 N N . TRP A 1 787 ? 10.469 -46.688 -35.688 1 96.19 787 TRP A N 1
ATOM 5996 C CA . TRP A 1 787 ? 11.156 -47.656 -36.5 1 96.19 787 TRP A CA 1
ATOM 5997 C C . TRP A 1 787 ? 11.445 -48.938 -35.719 1 96.19 787 TRP A C 1
ATOM 5999 O O . TRP A 1 787 ? 11.227 -50.031 -36.219 1 96.19 787 TRP A O 1
ATOM 6009 N N . ALA A 1 788 ? 11.93 -48.719 -34.594 1 95.62 788 ALA A N 1
ATOM 6010 C CA . ALA A 1 788 ? 12.242 -49.875 -33.719 1 95.62 788 ALA A CA 1
ATOM 6011 C C . ALA A 1 788 ? 10.984 -50.688 -33.406 1 95.62 788 ALA A C 1
ATOM 6013 O O . ALA A 1 788 ? 11.031 -51.906 -33.344 1 95.62 788 ALA A O 1
ATOM 6014 N N . LEU A 1 789 ? 9.906 -50.062 -33.156 1 95.31 789 LEU A N 1
ATOM 6015 C CA . LEU A 1 789 ? 8.641 -50.75 -32.875 1 95.31 789 LEU A CA 1
ATOM 6016 C C . LEU A 1 789 ? 8.172 -51.531 -34.094 1 95.31 789 LEU A C 1
ATOM 6018 O O . LEU A 1 789 ? 7.652 -52.656 -33.938 1 95.31 789 LEU A O 1
ATOM 6022 N N . ARG A 1 790 ? 8.344 -51 -35.281 1 95 790 ARG A N 1
ATOM 6023 C CA . ARG A 1 790 ? 8.008 -51.719 -36.5 1 95 790 ARG A CA 1
ATOM 6024 C C . ARG A 1 790 ? 8.766 -53.031 -36.594 1 95 790 ARG A C 1
ATOM 6026 O O . ARG A 1 790 ? 8.172 -54.094 -36.906 1 95 790 ARG A O 1
ATOM 6033 N N . GLU A 1 791 ? 9.969 -52.875 -36.344 1 94.56 791 GLU A N 1
ATOM 6034 C CA . GLU A 1 791 ? 10.828 -54.062 -36.438 1 94.56 791 GLU A CA 1
ATOM 6035 C C . GLU A 1 791 ? 10.406 -55.125 -35.406 1 94.56 791 GLU A C 1
ATOM 6037 O O . GLU A 1 791 ? 10.406 -56.312 -35.719 1 94.56 791 GLU A O 1
ATOM 6042 N N . GLN A 1 792 ? 10.164 -54.656 -34.344 1 92.88 792 GLN A N 1
ATOM 6043 C CA . GLN A 1 792 ? 9.734 -55.594 -33.312 1 92.88 792 GLN A CA 1
ATOM 6044 C C . GLN A 1 792 ? 8.445 -56.312 -33.688 1 92.88 792 GLN A C 1
ATOM 6046 O O . GLN A 1 792 ? 8.297 -57.5 -33.469 1 92.88 792 GLN A O 1
ATOM 6051 N N . HIS A 1 793 ? 7.516 -55.656 -34.219 1 91.25 793 HIS A N 1
ATOM 6052 C CA . HIS A 1 793 ? 6.227 -56.25 -34.594 1 91.25 793 HIS A CA 1
ATOM 6053 C C . HIS A 1 793 ? 6.348 -57.125 -35.844 1 91.25 793 HIS A C 1
ATOM 6055 O O . HIS A 1 793 ? 5.617 -58.094 -36 1 91.25 793 HIS A O 1
ATOM 6061 N N . ALA A 1 794 ? 7.211 -56.688 -36.75 1 87.88 794 ALA A N 1
ATOM 6062 C CA . ALA A 1 794 ? 7.469 -57.531 -37.906 1 87.88 794 ALA A CA 1
ATOM 6063 C C . ALA A 1 794 ? 8.062 -58.875 -37.5 1 87.88 794 ALA A C 1
ATOM 6065 O O . ALA A 1 794 ? 7.707 -59.906 -38.062 1 87.88 794 ALA A O 1
ATOM 6066 N N . LEU A 1 795 ? 8.922 -58.812 -36.625 1 85.69 795 LEU A N 1
ATOM 6067 C CA . LEU A 1 795 ? 9.555 -60.031 -36.125 1 85.69 795 LEU A CA 1
ATOM 6068 C C . LEU A 1 795 ? 8.539 -60.906 -35.406 1 85.69 795 LEU A C 1
ATOM 6070 O O . LEU A 1 795 ? 8.586 -62.156 -35.5 1 85.69 795 LEU A O 1
ATOM 6074 N N . ALA A 1 796 ? 7.734 -60.344 -34.688 1 81.62 796 ALA A N 1
ATOM 6075 C CA . ALA A 1 796 ? 6.727 -61.125 -33.969 1 81.62 796 ALA A CA 1
ATOM 6076 C C . ALA A 1 796 ? 5.723 -61.75 -34.906 1 81.62 796 ALA A C 1
ATOM 6078 O O . ALA A 1 796 ? 5.223 -62.844 -34.625 1 81.62 796 ALA A O 1
ATOM 6079 N N . SER A 1 797 ? 5.387 -61.125 -35.938 1 73.44 797 SER A N 1
ATOM 6080 C CA . SER A 1 797 ? 4.453 -61.656 -36.906 1 73.44 797 SER A CA 1
ATOM 6081 C C . SER A 1 797 ? 5.086 -62.781 -37.688 1 73.44 797 SER A C 1
ATOM 6083 O O . SER A 1 797 ? 4.398 -63.75 -38.094 1 73.44 797 SER A O 1
ATOM 6085 N N . GLU A 1 798 ? 6.355 -62.688 -37.938 1 71.06 798 GLU A N 1
ATOM 6086 C CA . GLU A 1 798 ? 7.047 -63.781 -38.625 1 71.06 798 GLU A CA 1
ATOM 6087 C C . GLU A 1 798 ? 7.234 -65 -37.719 1 71.06 798 GLU A C 1
ATOM 6089 O O . GLU A 1 798 ? 7.191 -66.125 -38.156 1 71.06 798 GLU A O 1
ATOM 6094 N N . GLY A 1 799 ? 7.562 -64.688 -36.469 1 57.31 799 GLY A N 1
ATOM 6095 C CA . GLY A 1 799 ? 7.711 -65.75 -35.562 1 57.31 799 GLY A CA 1
ATOM 6096 C C . GLY A 1 799 ? 6.422 -66.562 -35.312 1 57.31 799 GLY A C 1
ATOM 6097 O O . GLY A 1 799 ? 6.445 -67.688 -34.906 1 57.31 799 GLY A O 1
ATOM 6098 N N . THR A 1 800 ? 5.395 -65.938 -35.375 1 54.69 800 THR A N 1
ATOM 6099 C CA . THR A 1 800 ? 4.125 -66.625 -35.25 1 54.69 800 THR A CA 1
ATOM 6100 C C . THR A 1 800 ? 3.727 -67.312 -36.562 1 54.69 800 THR A C 1
ATOM 6102 O O . THR A 1 800 ? 2.73 -68 -36.594 1 54.69 800 THR A O 1
ATOM 6105 N N . LYS A 1 801 ? 4.566 -67 -37.594 1 50 801 LYS A N 1
ATOM 6106 C CA . LYS A 1 801 ? 4.34 -67.812 -38.812 1 50 801 LYS A CA 1
ATOM 6107 C C . LYS A 1 801 ? 5.219 -69.062 -38.844 1 50 801 LYS A C 1
ATOM 6109 O O . LYS A 1 801 ? 6.406 -69 -38.5 1 50 801 LYS A O 1
ATOM 6114 N N . MET B 1 1 ? 4.289 -7.023 32.125 1 37.53 1 MET B N 1
ATOM 6115 C CA . MET B 1 1 ? 4.047 -5.91 31.219 1 37.53 1 MET B CA 1
ATOM 6116 C C . MET B 1 1 ? 2.586 -5.473 31.281 1 37.53 1 MET B C 1
ATOM 6118 O O . MET B 1 1 ? 1.683 -6.312 31.266 1 37.53 1 MET B O 1
ATOM 6122 N N . VAL B 1 2 ? 2.268 -4.473 31.828 1 46.22 2 VAL B N 1
ATOM 6123 C CA . VAL B 1 2 ? 0.986 -3.904 32.219 1 46.22 2 VAL B CA 1
ATOM 6124 C C . VAL B 1 2 ? 0.044 -3.848 31.031 1 46.22 2 VAL B C 1
ATOM 6126 O O . VAL B 1 2 ? 0.403 -3.316 29.969 1 46.22 2 VAL B O 1
ATOM 6129 N N . THR B 1 3 ? -0.955 -4.59 30.906 1 57.03 3 THR B N 1
ATOM 6130 C CA . THR B 1 3 ? -2.025 -4.633 29.922 1 57.03 3 THR B CA 1
ATOM 6131 C C . THR B 1 3 ? -2.752 -3.293 29.844 1 57.03 3 THR B C 1
ATOM 6133 O O . THR B 1 3 ? -3.252 -2.908 28.781 1 57.03 3 THR B O 1
ATOM 6136 N N . ARG B 1 4 ? -2.658 -2.541 30.875 1 74.62 4 ARG B N 1
ATOM 6137 C CA . ARG B 1 4 ? -3.334 -1.249 30.797 1 74.62 4 ARG B CA 1
ATOM 6138 C C . ARG B 1 4 ? -2.371 -0.157 30.344 1 74.62 4 ARG B C 1
ATOM 6140 O O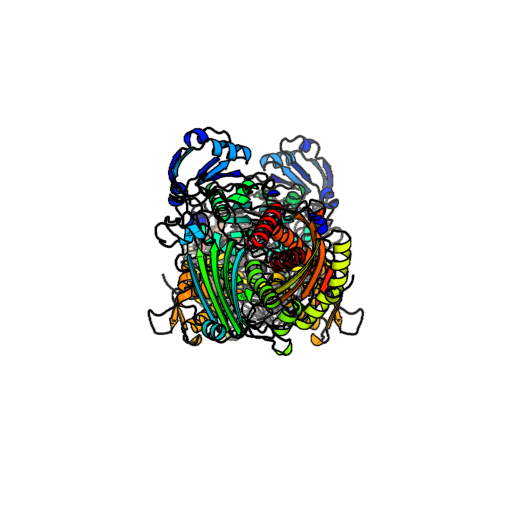 . ARG B 1 4 ? -1.369 0.112 31 1 74.62 4 ARG B O 1
ATOM 6147 N N . ALA B 1 5 ? -2.619 0.408 29.141 1 83.38 5 ALA B N 1
ATOM 6148 C CA . ALA B 1 5 ? -1.679 1.362 28.547 1 83.38 5 ALA B CA 1
ATOM 6149 C C . ALA B 1 5 ? -2.297 2.754 28.453 1 83.38 5 ALA B C 1
ATOM 6151 O O . ALA B 1 5 ? -1.598 3.76 28.609 1 83.38 5 ALA B O 1
ATOM 6152 N N . PHE B 1 6 ? -3.572 2.811 28.406 1 87.62 6 PHE B N 1
ATOM 6153 C CA . PHE B 1 6 ? -4.27 4.078 28.219 1 87.62 6 PHE B CA 1
ATOM 6154 C C . PHE B 1 6 ? -4.305 4.871 29.531 1 87.62 6 PHE B C 1
ATOM 6156 O O . PHE B 1 6 ? -4.574 4.309 30.594 1 87.62 6 PHE B O 1
ATOM 6163 N N . GLY B 1 7 ? -3.926 6.125 29.531 1 91.88 7 GLY B N 1
ATOM 6164 C CA . GLY B 1 7 ? -3.959 6.988 30.703 1 91.88 7 GLY B CA 1
ATOM 6165 C C . GLY B 1 7 ? -2.701 6.898 31.547 1 91.88 7 GLY B C 1
ATOM 6166 O O . GLY B 1 7 ? -2.568 7.605 32.531 1 91.88 7 GLY B O 1
ATOM 6167 N N . VAL B 1 8 ? -1.803 6.113 31.156 1 93.12 8 VAL B N 1
ATOM 6168 C CA . VAL B 1 8 ? -0.559 5.902 31.891 1 93.12 8 VAL B CA 1
ATOM 6169 C C . VAL B 1 8 ? 0.496 6.898 31.406 1 93.12 8 VAL B C 1
ATOM 6171 O O . VAL B 1 8 ? 0.661 7.109 30.203 1 93.12 8 VAL B O 1
ATOM 6174 N N . PRO B 1 9 ? 1.172 7.562 32.312 1 94.75 9 PRO B N 1
ATOM 6175 C CA . PRO B 1 9 ? 2.221 8.508 31.938 1 94.75 9 PRO B CA 1
ATOM 6176 C C . PRO B 1 9 ? 3.494 7.812 31.453 1 94.75 9 PRO B C 1
ATOM 6178 O O . PRO B 1 9 ? 4.555 7.977 32.062 1 94.75 9 PRO B O 1
ATOM 6181 N N . MET B 1 10 ? 3.4 7.227 30.375 1 93.56 10 MET B N 1
ATOM 6182 C CA . MET B 1 10 ? 4.516 6.473 29.812 1 93.56 10 MET B CA 1
ATOM 6183 C C . MET B 1 10 ? 5.535 7.402 29.172 1 93.56 10 MET B C 1
ATOM 6185 O O . MET B 1 10 ? 5.172 8.445 28.625 1 93.56 10 MET B O 1
ATOM 6189 N N . THR B 1 11 ? 6.793 6.941 29.281 1 93.88 11 THR B N 1
ATOM 6190 C CA . THR B 1 11 ? 7.824 7.617 28.5 1 93.88 11 THR B CA 1
ATOM 6191 C C . THR B 1 11 ? 7.645 7.34 27.016 1 93.88 11 THR B C 1
ATOM 6193 O O . THR B 1 11 ? 7.207 6.254 26.625 1 93.88 11 THR B O 1
ATOM 6196 N N . ARG B 1 12 ? 8.133 8.273 26.266 1 94.69 12 ARG B N 1
ATOM 6197 C CA . ARG B 1 12 ? 7.961 8.109 24.812 1 94.69 12 ARG B CA 1
ATOM 6198 C C . ARG B 1 12 ? 8.82 6.969 24.281 1 94.69 12 ARG B C 1
ATOM 6200 O O . ARG B 1 12 ? 10.016 6.891 24.594 1 94.69 12 ARG B O 1
ATOM 6207 N N . ARG B 1 13 ? 8.258 6.207 23.516 1 93.75 13 ARG B N 1
ATOM 6208 C CA . ARG B 1 13 ? 8.938 5.059 22.922 1 93.75 13 ARG B CA 1
ATOM 6209 C C . ARG B 1 13 ? 9.93 5.5 21.859 1 93.75 13 ARG B C 1
ATOM 6211 O O . ARG B 1 13 ? 10.898 4.789 21.562 1 93.75 13 ARG B O 1
ATOM 6218 N N . GLU B 1 14 ? 9.742 6.645 21.297 1 93.62 14 GLU B N 1
ATOM 6219 C CA . GLU B 1 14 ? 10.594 7.16 20.219 1 93.62 14 GLU B CA 1
ATOM 6220 C C . GLU B 1 14 ? 11.898 7.73 20.766 1 93.62 14 GLU B C 1
ATOM 6222 O O . GLU B 1 14 ? 12.867 7.895 20.031 1 93.62 14 GLU B O 1
ATOM 6227 N N . ASP B 1 15 ? 11.953 8.016 22 1 94.19 15 ASP B N 1
ATOM 6228 C CA . ASP B 1 15 ? 13.016 8.836 22.578 1 94.19 15 ASP B CA 1
ATOM 6229 C C . ASP B 1 15 ? 14.359 8.117 22.5 1 94.19 15 ASP B C 1
ATOM 6231 O O . ASP B 1 15 ? 15.375 8.734 22.156 1 94.19 15 ASP B O 1
ATOM 6235 N N . PRO B 1 16 ? 14.398 6.801 22.812 1 93.62 16 PRO B N 1
ATOM 6236 C CA . PRO B 1 16 ? 15.719 6.172 22.75 1 93.62 16 PRO B CA 1
ATOM 6237 C C . PRO B 1 16 ? 16.406 6.359 21.391 1 93.62 16 PRO B C 1
ATOM 6239 O O . PRO B 1 16 ? 17.594 6.66 21.344 1 93.62 16 PRO B O 1
ATOM 6242 N N . ARG B 1 17 ? 15.711 6.223 20.312 1 91.25 17 ARG B N 1
ATOM 6243 C CA . ARG B 1 17 ? 16.266 6.414 18.969 1 91.25 17 ARG B CA 1
ATOM 6244 C C . ARG B 1 17 ? 16.656 7.871 18.75 1 91.25 17 ARG B C 1
ATOM 6246 O O . ARG B 1 17 ? 17.734 8.148 18.219 1 91.25 17 ARG B O 1
ATOM 6253 N N . LEU B 1 18 ? 15.867 8.781 19.188 1 92.69 18 LEU B N 1
ATOM 6254 C CA . LEU B 1 18 ? 16.094 10.203 18.938 1 92.69 18 LEU B CA 1
ATOM 6255 C C . LEU B 1 18 ? 17.234 10.734 19.781 1 92.69 18 LEU B C 1
ATOM 6257 O O . LEU B 1 18 ? 18.078 11.492 19.297 1 92.69 18 LEU B O 1
ATOM 6261 N N . VAL B 1 19 ? 17.391 10.281 21.078 1 93.25 19 VAL B N 1
ATOM 6262 C CA . VAL B 1 19 ? 18.344 10.867 22.016 1 93.25 19 VAL B CA 1
ATOM 6263 C C . VAL B 1 19 ? 19.719 10.234 21.797 1 93.25 19 VAL B C 1
ATOM 6265 O O . VAL B 1 19 ? 20.734 10.773 22.234 1 93.25 19 VAL B O 1
ATOM 6268 N N . SER B 1 20 ? 19.719 9.133 21.062 1 94.31 20 SER B N 1
ATOM 6269 C CA . SER B 1 20 ? 20.984 8.469 20.797 1 94.31 20 SER B CA 1
ATOM 6270 C C . SER B 1 20 ? 21.531 8.844 19.422 1 94.31 20 SER B C 1
ATOM 6272 O O . SER B 1 20 ? 22.5 8.258 18.953 1 94.31 20 SER B O 1
ATOM 6274 N N . GLY B 1 21 ? 20.953 9.789 18.766 1 91 21 GLY B N 1
ATOM 6275 C CA . GLY B 1 21 ? 21.422 10.266 17.484 1 91 21 GLY B CA 1
ATOM 6276 C C . GLY B 1 21 ? 21 9.375 16.328 1 91 21 GLY B C 1
ATOM 6277 O O . GLY B 1 21 ? 21.547 9.484 15.219 1 91 21 GLY B O 1
ATOM 6278 N N . ASN B 1 22 ? 20 8.531 16.609 1 89.44 22 ASN B N 1
ATOM 6279 C CA . ASN B 1 22 ? 19.578 7.594 15.578 1 89.44 22 ASN B CA 1
ATOM 6280 C C . ASN B 1 22 ? 18.266 8.039 14.922 1 89.44 22 ASN B C 1
ATOM 6282 O O . ASN B 1 22 ? 17.609 7.25 14.242 1 89.44 22 ASN B O 1
ATOM 6286 N N . GLY B 1 23 ? 17.938 9.273 15.188 1 90.5 23 GLY B N 1
ATOM 6287 C CA . GLY B 1 23 ? 16.828 9.82 14.414 1 90.5 23 GLY B CA 1
ATOM 6288 C C . GLY B 1 23 ? 17.141 9.93 12.93 1 90.5 23 GLY B C 1
ATOM 6289 O O . GLY B 1 23 ? 18.297 10.078 12.547 1 90.5 23 GLY B O 1
ATOM 6290 N N . ARG B 1 24 ? 16.141 9.781 12.086 1 91.19 24 ARG B N 1
ATOM 6291 C CA . ARG B 1 24 ? 16.312 9.914 10.648 1 91.19 24 ARG B CA 1
ATOM 6292 C C . ARG B 1 24 ? 15.516 11.102 10.109 1 91.19 24 ARG B C 1
ATOM 6294 O O . ARG B 1 24 ? 14.422 10.938 9.57 1 91.19 24 ARG B O 1
ATOM 6301 N N . TYR B 1 25 ? 16.188 12.164 10.117 1 95.38 25 TYR B N 1
ATOM 6302 C CA . TYR B 1 25 ? 15.594 13.383 9.57 1 95.38 25 TYR B CA 1
ATOM 6303 C C . TYR B 1 25 ? 15.898 13.508 8.078 1 95.38 25 TYR B C 1
ATOM 6305 O O . TYR B 1 25 ? 16.672 12.727 7.531 1 95.38 25 TYR B O 1
ATOM 6313 N N . LEU B 1 26 ? 15.273 14.406 7.422 1 96.62 26 LEU B N 1
ATOM 6314 C CA . LEU B 1 26 ? 15.367 14.516 5.969 1 96.62 26 LEU B CA 1
ATOM 6315 C C . LEU B 1 26 ? 16.812 14.648 5.527 1 96.62 26 LEU B C 1
ATOM 6317 O O . LEU B 1 26 ? 17.234 14 4.566 1 96.62 26 LEU B O 1
ATOM 6321 N N . ASP B 1 27 ? 17.578 15.438 6.199 1 95.69 27 ASP B N 1
ATOM 6322 C CA . ASP B 1 27 ? 18.953 15.727 5.77 1 95.69 27 ASP B CA 1
ATOM 6323 C C . ASP B 1 27 ? 19.844 14.5 5.941 1 95.69 27 ASP B C 1
ATOM 6325 O O . ASP B 1 27 ? 20.938 14.438 5.379 1 95.69 27 ASP B O 1
ATOM 6329 N N . ASP B 1 28 ? 19.422 13.5 6.711 1 93.81 28 ASP B N 1
ATOM 6330 C CA . ASP B 1 28 ? 20.172 12.258 6.91 1 93.81 28 ASP B CA 1
ATOM 6331 C C . ASP B 1 28 ? 20 11.328 5.707 1 93.81 28 ASP B C 1
ATOM 6333 O O . ASP B 1 28 ? 20.703 10.32 5.594 1 93.81 28 ASP B O 1
ATOM 6337 N N . LEU B 1 29 ? 19.156 11.719 4.762 1 93.38 29 LEU B N 1
ATOM 6338 C CA . LEU B 1 29 ? 18.844 10.875 3.615 1 93.38 29 LEU B CA 1
ATOM 6339 C C . LEU B 1 29 ? 19.547 11.383 2.361 1 93.38 29 LEU B C 1
ATOM 6341 O O . LEU B 1 29 ? 19.953 12.555 2.301 1 93.38 29 LEU B O 1
ATOM 6345 N N . GLY B 1 30 ? 19.672 10.531 1.324 1 91.62 30 GLY B N 1
ATOM 6346 C CA . GLY B 1 30 ? 20.141 10.914 -0.002 1 91.62 30 GLY B CA 1
ATOM 6347 C C . GLY B 1 30 ? 21.562 11.438 -0.014 1 91.62 30 GLY B C 1
ATOM 6348 O O . GLY B 1 30 ? 21.828 12.508 -0.566 1 91.62 30 GLY B O 1
ATOM 6349 N N . GLU B 1 31 ? 22.406 10.734 0.561 1 88.31 31 GLU B N 1
ATOM 6350 C CA . GLU B 1 31 ? 23.812 11.148 0.707 1 88.31 31 GLU B CA 1
ATOM 6351 C C . GLU B 1 31 ? 24.438 11.438 -0.65 1 88.31 31 GLU B C 1
ATOM 6353 O O . GLU B 1 31 ? 25.281 12.336 -0.771 1 88.31 31 GLU B O 1
ATOM 6358 N N . ASN B 1 32 ? 24.031 10.773 -1.681 1 89.69 32 ASN B N 1
ATOM 6359 C CA . ASN B 1 32 ? 24.641 10.914 -2.992 1 89.69 32 ASN B CA 1
ATOM 6360 C C . ASN B 1 32 ? 23.75 11.695 -3.955 1 89.69 32 ASN B C 1
ATOM 6362 O O . ASN B 1 32 ? 24.016 11.734 -5.156 1 89.69 32 ASN B O 1
ATOM 6366 N N . ALA B 1 33 ? 22.688 12.297 -3.482 1 96.44 33 ALA B N 1
ATOM 6367 C CA . ALA B 1 33 ? 21.766 13.055 -4.32 1 96.44 33 ALA B CA 1
ATOM 6368 C C . ALA B 1 33 ? 22.391 14.359 -4.797 1 96.44 33 ALA B C 1
ATOM 6370 O O . ALA B 1 33 ? 23.266 14.914 -4.125 1 96.44 33 ALA B O 1
ATOM 6371 N N . LEU B 1 34 ? 22.016 14.82 -5.988 1 98.44 34 LEU B N 1
ATOM 6372 C CA . LEU B 1 34 ? 22.344 16.172 -6.398 1 98.44 34 LEU B CA 1
ATOM 6373 C C . LEU B 1 34 ? 21.766 17.203 -5.43 1 98.44 34 LEU B C 1
ATOM 6375 O O . LEU B 1 34 ? 20.75 16.938 -4.785 1 98.44 34 LEU B O 1
ATOM 6379 N N . ALA B 1 35 ? 22.438 18.312 -5.363 1 98.56 35 ALA B N 1
ATOM 6380 C CA . ALA B 1 35 ? 22.016 19.344 -4.414 1 98.56 35 ALA B CA 1
ATOM 6381 C C . ALA B 1 35 ? 21.438 20.562 -5.141 1 98.56 35 ALA B C 1
ATOM 6383 O O . ALA B 1 35 ? 21.844 20.859 -6.27 1 98.56 35 ALA B O 1
ATOM 6384 N N . VAL B 1 36 ? 20.562 21.25 -4.438 1 98.75 36 VAL B N 1
ATOM 6385 C CA . VAL B 1 36 ? 19.906 22.406 -5.043 1 98.75 36 VAL B CA 1
ATOM 6386 C C . VAL B 1 36 ? 20.156 23.641 -4.184 1 98.75 36 VAL B C 1
ATOM 6388 O O . VAL B 1 36 ? 20.172 23.562 -2.953 1 98.75 36 VAL B O 1
ATOM 6391 N N . ALA B 1 37 ? 20.344 24.766 -4.801 1 98.69 37 ALA B N 1
ATOM 6392 C CA . ALA B 1 37 ? 20.328 26.094 -4.211 1 98.69 37 ALA B CA 1
ATOM 6393 C C . ALA B 1 37 ? 19.5 27.062 -5.066 1 98.69 37 ALA B C 1
ATOM 6395 O O . ALA B 1 37 ? 19.203 26.766 -6.227 1 98.69 37 ALA B O 1
ATOM 6396 N N . PHE B 1 38 ? 19.125 28.188 -4.48 1 98.75 38 PHE B N 1
ATOM 6397 C CA . PHE B 1 38 ? 18.297 29.156 -5.184 1 98.75 38 PHE B CA 1
ATOM 6398 C C . PHE B 1 38 ? 18.922 30.531 -5.164 1 98.75 38 PHE B C 1
ATOM 6400 O O . PHE B 1 38 ? 19.516 30.938 -4.164 1 98.75 38 PHE B O 1
ATOM 6407 N N . VAL B 1 39 ? 18.844 31.234 -6.289 1 98.69 39 VAL B N 1
ATOM 6408 C CA . VAL B 1 39 ? 18.969 32.688 -6.277 1 98.69 39 VAL B CA 1
ATOM 6409 C C . VAL B 1 39 ? 17.641 33.312 -5.879 1 98.69 39 VAL B C 1
ATOM 6411 O O . VAL B 1 39 ? 16.625 33.094 -6.52 1 98.69 39 VAL B O 1
ATOM 6414 N N . ARG B 1 40 ? 17.625 34.125 -4.832 1 98.19 40 ARG B N 1
ATOM 6415 C CA . ARG B 1 40 ? 16.406 34.719 -4.293 1 98.19 40 ARG B CA 1
ATOM 6416 C C . ARG B 1 40 ? 16.438 36.25 -4.41 1 98.19 40 ARG B C 1
ATOM 6418 O O . ARG B 1 40 ? 17.516 36.844 -4.402 1 98.19 40 ARG B O 1
ATOM 6425 N N . SER B 1 41 ? 15.328 36.844 -4.504 1 98.44 41 SER B N 1
ATOM 6426 C CA . SER B 1 41 ? 15.234 38.312 -4.672 1 98.44 41 SER B CA 1
ATOM 6427 C C . SER B 1 41 ? 15.812 39.031 -3.463 1 98.44 41 SER B C 1
ATOM 6429 O O . SER B 1 41 ? 15.453 38.719 -2.32 1 98.44 41 SER B O 1
ATOM 6431 N N . PRO B 1 42 ? 16.672 39.969 -3.666 1 97.69 42 PRO B N 1
ATOM 6432 C CA . PRO B 1 42 ? 17.125 40.844 -2.57 1 97.69 42 PRO B CA 1
ATOM 6433 C C . PRO B 1 42 ? 16.203 42.031 -2.334 1 97.69 42 PRO B C 1
ATOM 6435 O O . PRO B 1 42 ? 16.453 42.844 -1.43 1 97.69 42 PRO B O 1
ATOM 6438 N N . HIS B 1 43 ? 15.141 42.156 -3.148 1 98.19 43 HIS B N 1
ATOM 6439 C CA . HIS B 1 43 ? 14.234 43.281 -3.07 1 98.19 43 HIS B CA 1
ATOM 6440 C C . HIS B 1 43 ? 12.836 42.844 -2.641 1 98.19 43 HIS B C 1
ATOM 6442 O O . HIS B 1 43 ? 12.383 41.75 -3.008 1 98.19 43 HIS B O 1
ATOM 6448 N N . ALA B 1 44 ? 12.148 43.719 -1.912 1 98.44 44 ALA B N 1
ATOM 6449 C CA . ALA B 1 44 ? 10.797 43.438 -1.432 1 98.44 44 ALA B CA 1
ATOM 6450 C C . ALA B 1 44 ? 9.781 43.531 -2.572 1 98.44 44 ALA B C 1
ATOM 6452 O O . ALA B 1 44 ? 8.727 42.875 -2.516 1 98.44 44 ALA B O 1
ATOM 6453 N N . HIS B 1 45 ? 10.039 44.344 -3.564 1 98.56 45 HIS B N 1
ATOM 6454 C CA . HIS B 1 45 ? 9.172 44.562 -4.715 1 98.56 45 HIS B CA 1
ATOM 6455 C C . HIS B 1 45 ? 9.977 44.969 -5.941 1 98.56 45 HIS B C 1
ATOM 6457 O O . HIS B 1 45 ? 10.602 46.031 -5.953 1 98.56 45 HIS B O 1
ATOM 6463 N N . ALA B 1 46 ? 10 44.062 -6.934 1 98.69 46 ALA B N 1
ATOM 6464 C CA . ALA B 1 46 ? 10.812 44.375 -8.109 1 98.69 46 ALA B CA 1
ATOM 6465 C C . ALA B 1 46 ? 10.383 43.562 -9.312 1 98.69 46 ALA B C 1
ATOM 6467 O O . ALA B 1 46 ? 10.047 42.375 -9.172 1 98.69 46 ALA B O 1
ATOM 6468 N N . ARG B 1 47 ? 10.445 44.094 -10.477 1 98.56 47 ARG B N 1
ATOM 6469 C CA . ARG B 1 47 ? 10.32 43.344 -11.719 1 98.56 47 ARG B CA 1
ATOM 6470 C C . ARG B 1 47 ? 11.641 42.656 -12.078 1 98.56 47 ARG B C 1
ATOM 6472 O O . ARG B 1 47 ? 12.711 43.25 -11.922 1 98.56 47 ARG B O 1
ATOM 6479 N N . ILE B 1 48 ? 11.539 41.469 -12.469 1 98.38 48 ILE B N 1
ATOM 6480 C CA . ILE B 1 48 ? 12.711 40.719 -12.945 1 98.38 48 ILE B CA 1
ATOM 6481 C C . ILE B 1 48 ? 12.898 40.969 -14.438 1 98.38 48 ILE B C 1
ATOM 6483 O O . ILE B 1 48 ? 12.125 40.469 -15.258 1 98.38 48 ILE B O 1
ATOM 6487 N N . LEU B 1 49 ? 13.969 41.625 -14.844 1 98 49 LEU B N 1
ATOM 6488 C CA . LEU B 1 49 ? 14.148 42.062 -16.234 1 98 49 LEU B CA 1
ATOM 6489 C C . LEU B 1 49 ? 14.961 41.031 -17.016 1 98 49 LEU B C 1
ATOM 6491 O O . LEU B 1 49 ? 14.672 40.781 -18.188 1 98 49 LEU B O 1
ATOM 6495 N N . ASP B 1 50 ? 15.984 40.562 -16.406 1 97.12 50 ASP B N 1
ATOM 6496 C CA . ASP B 1 50 ? 16.891 39.625 -17.078 1 97.12 50 ASP B CA 1
ATOM 6497 C C . ASP B 1 50 ? 17.656 38.781 -16.062 1 97.12 50 ASP B C 1
ATOM 6499 O O . ASP B 1 50 ? 17.891 39.219 -14.93 1 97.12 50 ASP B O 1
ATOM 6503 N N . VAL B 1 51 ? 17.938 37.562 -16.438 1 98.25 51 VAL B N 1
ATOM 6504 C CA . VAL B 1 51 ? 18.766 36.656 -15.664 1 98.25 51 VAL B CA 1
ATOM 6505 C C . VAL B 1 51 ? 19.969 36.188 -16.5 1 98.25 51 VAL B C 1
ATOM 6507 O O . VAL B 1 51 ? 19.812 35.469 -17.484 1 98.25 51 VAL B O 1
ATOM 6510 N N . ASP B 1 52 ? 21.156 36.594 -16.172 1 98 52 ASP B N 1
ATOM 6511 C CA . ASP B 1 52 ? 22.391 36.219 -16.844 1 98 52 ASP B CA 1
ATOM 6512 C C . ASP B 1 52 ? 23.109 35.094 -16.094 1 98 52 ASP B C 1
ATOM 6514 O O . ASP B 1 52 ? 23.594 35.312 -14.984 1 98 52 ASP B O 1
ATOM 6518 N N . VAL B 1 53 ? 23.156 33.938 -16.688 1 98.25 53 VAL B N 1
ATOM 6519 C CA . VAL B 1 53 ? 23.719 32.781 -16.016 1 98.25 53 VAL B CA 1
ATOM 6520 C C . VAL B 1 53 ? 25.094 32.469 -16.609 1 98.25 53 VAL B C 1
ATOM 6522 O O . VAL B 1 53 ? 25.672 31.422 -16.297 1 98.25 53 VAL B O 1
ATOM 6525 N N . THR B 1 54 ? 25.688 33.219 -17.453 1 97.56 54 THR B N 1
ATOM 6526 C CA . THR B 1 54 ? 26.859 32.906 -18.266 1 97.56 54 THR B CA 1
ATOM 6527 C C . THR B 1 54 ? 28.031 32.5 -17.391 1 97.56 54 THR B C 1
ATOM 6529 O O . THR B 1 54 ? 28.641 31.453 -17.625 1 97.56 54 THR B O 1
ATOM 6532 N N . GLU B 1 55 ? 28.328 33.25 -16.406 1 97.75 55 GLU B N 1
ATOM 6533 C CA . GLU B 1 55 ? 29.469 32.938 -15.547 1 97.75 55 GLU B CA 1
ATOM 6534 C C . GLU B 1 55 ? 29.234 31.688 -14.719 1 97.75 55 GLU B C 1
ATOM 6536 O O . GLU B 1 55 ? 30.172 30.953 -14.391 1 97.75 55 GLU B O 1
ATOM 6541 N N . ALA B 1 56 ? 28.016 31.422 -14.352 1 98.31 56 ALA B N 1
ATOM 6542 C CA . ALA B 1 56 ? 27.672 30.25 -13.555 1 98.31 56 ALA B CA 1
ATOM 6543 C C . ALA B 1 56 ? 27.938 28.953 -14.328 1 98.31 56 ALA B C 1
ATOM 6545 O O . ALA B 1 56 ? 28.266 27.922 -13.734 1 98.31 56 ALA B O 1
ATOM 6546 N N . LEU B 1 57 ? 27.859 29.016 -15.609 1 97.5 57 LEU B N 1
ATOM 6547 C CA . LEU B 1 57 ? 28.031 27.828 -16.469 1 97.5 57 LEU B CA 1
ATOM 6548 C C . LEU B 1 57 ? 29.453 27.297 -16.391 1 97.5 57 LEU B C 1
ATOM 6550 O O . LEU B 1 57 ? 29.719 26.156 -16.75 1 97.5 57 LEU B O 1
ATOM 6554 N N . GLU B 1 58 ? 30.359 28.062 -15.906 1 96.62 58 GLU B N 1
ATOM 6555 C CA . GLU B 1 58 ? 31.781 27.688 -15.836 1 96.62 58 GLU B CA 1
ATOM 6556 C C . GLU B 1 58 ? 32.094 26.984 -14.516 1 96.62 58 GLU B C 1
ATOM 6558 O O . GLU B 1 58 ? 33.219 26.484 -14.336 1 96.62 58 GLU B O 1
ATOM 6563 N N . VAL B 1 59 ? 31.172 26.891 -13.695 1 98.12 59 VAL B N 1
ATOM 6564 C CA . VAL B 1 59 ? 31.406 26.297 -12.391 1 98.12 59 VAL B CA 1
ATOM 6565 C C . VAL B 1 59 ? 31.438 24.781 -12.516 1 98.12 59 VAL B C 1
ATOM 6567 O O . VAL B 1 59 ? 30.484 24.156 -12.977 1 98.12 59 VAL B O 1
ATOM 6570 N N . GLU B 1 60 ? 32.594 24.172 -12.172 1 98 60 GLU B N 1
ATOM 6571 C CA . GLU B 1 60 ? 32.719 22.719 -12.195 1 98 60 GLU B CA 1
ATOM 6572 C C . GLU B 1 60 ? 31.734 22.062 -11.227 1 98 60 GLU B C 1
ATOM 6574 O O . GLU B 1 60 ? 31.625 22.484 -10.07 1 98 60 GLU B O 1
ATOM 6579 N N . GLY B 1 61 ? 31.047 21.047 -11.695 1 98.19 61 GLY B N 1
ATOM 6580 C CA . GLY B 1 61 ? 30.078 20.359 -10.859 1 98.19 61 GLY B CA 1
ATOM 6581 C C . GLY B 1 61 ? 28.656 20.859 -11.055 1 98.19 61 GLY B C 1
ATOM 6582 O O . GLY B 1 61 ? 27.719 20.266 -10.516 1 98.19 61 GLY B O 1
ATOM 6583 N N . LEU B 1 62 ? 28.5 21.969 -11.797 1 98.62 62 LEU B N 1
ATOM 6584 C CA . LEU B 1 62 ? 27.172 22.438 -12.156 1 98.62 62 LEU B CA 1
ATOM 6585 C C . LEU B 1 62 ? 26.453 21.422 -13.031 1 98.62 62 LEU B C 1
ATOM 6587 O O . LEU B 1 62 ? 27.047 20.859 -13.953 1 98.62 62 LEU B O 1
ATOM 6591 N N . ILE B 1 63 ? 25.203 21.125 -12.727 1 98.69 63 ILE B N 1
ATOM 6592 C CA . ILE B 1 63 ? 24.422 20.156 -13.484 1 98.69 63 ILE B CA 1
ATOM 6593 C C . ILE B 1 63 ? 23.375 20.891 -14.328 1 98.69 63 ILE B C 1
ATOM 6595 O O . ILE B 1 63 ? 23.203 20.594 -15.508 1 98.69 63 ILE B O 1
ATOM 6599 N N . ALA B 1 64 ? 22.656 21.844 -13.68 1 98.69 64 ALA B N 1
ATOM 6600 C CA . ALA B 1 64 ? 21.594 22.531 -14.414 1 98.69 64 ALA B CA 1
ATOM 6601 C C . ALA B 1 64 ? 21.219 23.844 -13.727 1 98.69 64 ALA B C 1
ATOM 6603 O O . ALA B 1 64 ? 21.438 24 -12.523 1 98.69 64 ALA B O 1
ATOM 6604 N N . ILE B 1 65 ? 20.766 24.797 -14.445 1 98.81 65 ILE B N 1
ATOM 6605 C CA . ILE B 1 65 ? 20.156 26.047 -14 1 98.81 65 ILE B CA 1
ATOM 6606 C C . ILE B 1 65 ? 18.766 26.188 -14.609 1 98.81 65 ILE B C 1
ATOM 6608 O O . ILE B 1 65 ? 18.578 26 -15.812 1 98.81 65 ILE B O 1
ATOM 6612 N N . TYR B 1 66 ? 17.781 26.469 -13.75 1 98.69 66 TYR B N 1
ATOM 6613 C CA . TYR B 1 66 ? 16.406 26.594 -14.227 1 98.69 66 TYR B CA 1
ATOM 6614 C C . TYR B 1 66 ? 15.812 27.938 -13.828 1 98.69 66 TYR B C 1
ATOM 6616 O O . TYR B 1 66 ? 15.961 28.375 -12.688 1 98.69 66 TYR B O 1
ATOM 6624 N N . THR B 1 67 ? 15.219 28.609 -14.727 1 97.88 67 THR B N 1
ATOM 6625 C CA . THR B 1 67 ? 14.445 29.828 -14.516 1 97.88 67 THR B CA 1
ATOM 6626 C C . THR B 1 67 ? 12.953 29.562 -14.695 1 97.88 67 THR B C 1
ATOM 6628 O O . THR B 1 67 ? 12.555 28.438 -14.992 1 97.88 67 THR B O 1
ATOM 6631 N N . TYR B 1 68 ? 12.164 30.594 -14.438 1 97.88 68 TYR B N 1
ATOM 6632 C CA . TYR B 1 68 ? 10.734 30.453 -14.641 1 97.88 68 TYR B CA 1
ATOM 6633 C C . TYR B 1 68 ? 10.422 30.062 -16.078 1 97.88 68 TYR B C 1
ATOM 6635 O O . TYR B 1 68 ? 9.516 29.266 -16.344 1 97.88 68 TYR B O 1
ATOM 6643 N N . GLU B 1 69 ? 11.109 30.562 -17.062 1 96.81 69 GLU B N 1
ATOM 6644 C CA . GLU B 1 69 ? 10.898 30.281 -18.484 1 96.81 69 GLU B CA 1
ATOM 6645 C C . GLU B 1 69 ? 11.102 28.797 -18.781 1 96.81 69 GLU B C 1
ATOM 6647 O O . GLU B 1 69 ? 10.391 28.219 -19.609 1 96.81 69 GLU B O 1
ATOM 6652 N N . ASP B 1 70 ? 12.086 28.219 -18.141 1 97.06 70 ASP B N 1
ATOM 6653 C CA . ASP B 1 70 ? 12.312 26.797 -18.312 1 97.06 70 ASP B CA 1
ATOM 6654 C C . ASP B 1 70 ? 11.102 25.984 -17.859 1 97.06 70 ASP B C 1
ATOM 6656 O O . ASP B 1 70 ? 10.781 24.953 -18.453 1 97.06 70 ASP B O 1
ATOM 6660 N N . LEU B 1 71 ? 10.469 26.391 -16.75 1 98 71 LEU B N 1
ATOM 6661 C CA . LEU B 1 71 ? 9.266 25.719 -16.266 1 98 71 LEU B CA 1
ATOM 6662 C C . LEU B 1 71 ? 8.102 25.922 -17.234 1 98 71 LEU B C 1
ATOM 6664 O O . LEU B 1 71 ? 7.344 24.984 -17.5 1 98 71 LEU B O 1
ATOM 6668 N N . ALA B 1 72 ? 8.016 27.141 -17.734 1 97 72 ALA B N 1
ATOM 6669 C CA . ALA B 1 72 ? 6.922 27.5 -18.641 1 97 72 ALA B CA 1
ATOM 6670 C C . ALA B 1 72 ? 7.012 26.703 -19.938 1 97 72 ALA B C 1
ATOM 6672 O O . ALA B 1 72 ? 5.992 26.453 -20.578 1 97 72 ALA B O 1
ATOM 6673 N N . GLU B 1 73 ? 8.172 26.281 -20.281 1 97.19 73 GLU B N 1
ATOM 6674 C CA . GLU B 1 73 ? 8.398 25.578 -21.531 1 97.19 73 GLU B CA 1
ATOM 6675 C C . GLU B 1 73 ? 8.312 24.062 -21.328 1 97.19 73 GLU B C 1
ATOM 6677 O O . GLU B 1 73 ? 8.414 23.297 -22.297 1 97.19 73 GLU B O 1
ATOM 6682 N N . ASP B 1 74 ? 8.094 23.688 -20.125 1 96.88 74 ASP B N 1
ATOM 6683 C CA . ASP B 1 74 ? 7.945 22.266 -19.859 1 96.88 74 ASP B CA 1
ATOM 6684 C C . ASP B 1 74 ? 6.773 21.672 -20.656 1 96.88 74 ASP B C 1
ATOM 6686 O O . ASP B 1 74 ? 5.754 22.344 -20.844 1 96.88 74 ASP B O 1
ATOM 6690 N N . PRO B 1 75 ? 6.945 20.422 -21.094 1 95.69 75 PRO B N 1
ATOM 6691 C CA . PRO B 1 75 ? 5.816 19.797 -21.766 1 95.69 75 PRO B CA 1
ATOM 6692 C C . PRO B 1 75 ? 4.559 19.734 -20.906 1 95.69 75 PRO B C 1
ATOM 6694 O O . PRO B 1 75 ? 3.443 19.734 -21.438 1 95.69 75 PRO B O 1
ATOM 6697 N N . ASN B 1 76 ? 4.754 19.625 -19.656 1 95.19 76 ASN B N 1
ATOM 6698 C CA . ASN B 1 76 ? 3.656 19.75 -18.703 1 95.19 76 ASN B CA 1
ATOM 6699 C C . ASN B 1 76 ? 3.494 21.188 -18.234 1 95.19 76 ASN B C 1
ATOM 6701 O O . ASN B 1 76 ? 4.262 21.656 -17.391 1 95.19 76 ASN B O 1
ATOM 6705 N N . PRO B 1 77 ? 2.498 21.812 -18.688 1 93.06 77 PRO B N 1
ATOM 6706 C CA . PRO B 1 77 ? 2.363 23.234 -18.359 1 93.06 77 PRO B CA 1
ATOM 6707 C C . PRO B 1 77 ? 2.033 23.484 -16.891 1 93.06 77 PRO B C 1
ATOM 6709 O O . PRO B 1 77 ? 2.195 24.594 -16.391 1 93.06 77 PRO B O 1
ATOM 6712 N N . ARG B 1 78 ? 1.593 22.5 -16.125 1 93.5 78 ARG B N 1
ATOM 6713 C CA . ARG B 1 78 ? 1.139 22.688 -14.75 1 93.5 78 ARG B CA 1
ATOM 6714 C C . ARG B 1 78 ? 2.309 22.984 -13.82 1 93.5 78 ARG B C 1
ATOM 6716 O O . ARG B 1 78 ? 2.119 23.547 -12.734 1 93.5 78 ARG B O 1
ATOM 6723 N N . VAL B 1 79 ? 3.475 22.703 -14.25 1 95.88 79 VAL B N 1
ATOM 6724 C CA . VAL B 1 79 ? 4.652 22.859 -13.406 1 95.88 79 VAL B CA 1
ATOM 6725 C C . VAL B 1 79 ? 4.914 24.344 -13.156 1 95.88 79 VAL B C 1
ATOM 6727 O O . VAL B 1 79 ? 5.375 24.719 -12.078 1 95.88 79 VAL B O 1
ATOM 6730 N N . SER B 1 80 ? 4.617 25.188 -14.195 1 96.88 80 SER B N 1
ATOM 6731 C CA . SER B 1 80 ? 4.91 26.609 -14.086 1 96.88 80 SER B CA 1
ATOM 6732 C C . SER B 1 80 ? 3.715 27.375 -13.523 1 96.88 80 SER B C 1
ATOM 6734 O O . SER B 1 80 ? 3.848 28.531 -13.117 1 96.88 80 SER B O 1
ATOM 6736 N N . GLU B 1 81 ? 2.561 26.75 -13.383 1 95.19 81 GLU B N 1
ATOM 6737 C CA . GLU B 1 81 ? 1.344 27.391 -12.906 1 95.19 81 GLU B CA 1
ATOM 6738 C C . GLU B 1 81 ? 1.438 27.703 -11.414 1 95.19 81 GLU B C 1
ATOM 6740 O O . GLU B 1 81 ? 2.279 27.156 -10.703 1 95.19 81 GLU B O 1
ATOM 6745 N N . PRO B 1 82 ? 0.602 28.688 -10.914 1 94.88 82 PRO B N 1
ATOM 6746 C CA . PRO B 1 82 ? 0.586 28.969 -9.477 1 94.88 82 PRO B CA 1
ATOM 6747 C C . PRO B 1 82 ? 0.299 27.719 -8.633 1 94.88 82 PRO B C 1
ATOM 6749 O O . PRO B 1 82 ? -0.425 26.828 -9.078 1 94.88 82 PRO B O 1
ATOM 6752 N N . LEU B 1 83 ? 0.927 27.703 -7.5 1 95.25 83 LEU B N 1
ATOM 6753 C CA . LEU B 1 83 ? 0.627 26.641 -6.543 1 95.25 83 LEU B CA 1
ATOM 6754 C C . LEU B 1 83 ? -0.842 26.672 -6.137 1 95.25 83 LEU B C 1
ATOM 6756 O O . LEU B 1 83 ? -1.526 27.672 -6.352 1 95.25 83 LEU B O 1
ATOM 6760 N N . PRO B 1 84 ? -1.34 25.625 -5.605 1 91.62 84 PRO B N 1
ATOM 6761 C CA . PRO B 1 84 ? -2.766 25.594 -5.27 1 91.62 84 PRO B CA 1
ATOM 6762 C C . PRO B 1 84 ? -3.1 26.438 -4.043 1 91.62 84 PRO B C 1
ATOM 6764 O O . PRO B 1 84 ? -2.289 26.531 -3.117 1 91.62 84 PRO B O 1
ATOM 6767 N N . LEU B 1 85 ? -4.309 27.047 -4.098 1 92.38 85 LEU B N 1
ATOM 6768 C CA . LEU B 1 85 ? -4.898 27.609 -2.889 1 92.38 85 LEU B CA 1
ATOM 6769 C C . LEU B 1 85 ? -5.465 26.516 -1.992 1 92.38 85 LEU B C 1
ATOM 6771 O O . LEU B 1 85 ? -6.359 25.766 -2.402 1 92.38 85 LEU B O 1
ATOM 6775 N N . LEU B 1 86 ? -5.004 26.297 -0.846 1 89.81 86 LEU B N 1
ATOM 6776 C CA . LEU B 1 86 ? -5.32 25.141 -0.006 1 89.81 86 LEU B CA 1
ATOM 6777 C C . LEU B 1 86 ? -6.738 25.25 0.549 1 89.81 86 LEU B C 1
ATOM 6779 O O . LEU B 1 86 ? -7.469 24.266 0.594 1 89.81 86 LEU B O 1
ATOM 6783 N N . ILE B 1 87 ? -7.16 26.438 1.02 1 88.94 87 ILE B N 1
ATOM 6784 C CA . ILE B 1 87 ? -8.461 26.547 1.663 1 88.94 87 ILE B CA 1
ATOM 6785 C C . ILE B 1 87 ? -9.25 27.703 1.034 1 88.94 87 ILE B C 1
ATOM 6787 O O . ILE B 1 87 ? -9.312 28.797 1.595 1 88.94 87 ILE B O 1
ATOM 6791 N N . PRO B 1 88 ? -9.836 27.438 -0.033 1 87.81 88 PRO B N 1
ATOM 6792 C CA . PRO B 1 88 ? -10.68 28.484 -0.623 1 87.81 88 PRO B CA 1
ATOM 6793 C C . PRO B 1 88 ? -11.82 28.906 0.293 1 87.81 88 PRO B C 1
ATOM 6795 O O . PRO B 1 88 ? -12.359 28.078 1.036 1 87.81 88 PRO B O 1
ATOM 6798 N N . HIS B 1 89 ? -12.156 30.078 0.273 1 90.31 89 HIS B N 1
ATOM 6799 C CA . HIS B 1 89 ? -13.234 30.656 1.072 1 90.31 89 HIS B CA 1
ATOM 6800 C C . HIS B 1 89 ? -13.906 31.812 0.334 1 90.31 89 HIS B C 1
ATOM 6802 O O . HIS B 1 89 ? -13.234 32.594 -0.333 1 90.31 89 HIS B O 1
ATOM 6808 N N . PRO B 1 90 ? -15.219 31.969 0.488 1 89.81 90 PRO B N 1
ATOM 6809 C CA . PRO B 1 90 ? -15.922 33.031 -0.234 1 89.81 90 PRO B CA 1
ATOM 6810 C C . PRO B 1 90 ? -15.461 34.406 0.163 1 89.81 90 PRO B C 1
ATOM 6812 O O . PRO B 1 90 ? -15.484 35.344 -0.658 1 89.81 90 PRO B O 1
ATOM 6815 N N . ALA B 1 91 ? -15.008 34.594 1.391 1 96.06 91 ALA B N 1
ATOM 6816 C CA . ALA B 1 91 ? -14.586 35.906 1.873 1 96.06 91 ALA B CA 1
ATOM 6817 C C . ALA B 1 91 ? -13.219 36.281 1.305 1 96.06 91 ALA B C 1
ATOM 6819 O O . ALA B 1 91 ? -12.82 37.438 1.361 1 96.06 91 ALA B O 1
ATOM 6820 N N . LEU B 1 92 ? -12.492 35.344 0.825 1 96.5 92 LEU B N 1
ATOM 6821 C CA . LEU B 1 92 ? -11.234 35.594 0.134 1 96.5 92 LEU B CA 1
ATOM 6822 C C . LEU B 1 92 ? -11.477 35.938 -1.327 1 96.5 92 LEU B C 1
ATOM 6824 O O . LEU B 1 92 ? -11.445 35.094 -2.201 1 96.5 92 LEU B O 1
ATOM 6828 N N . HIS B 1 93 ? -11.625 37.219 -1.668 1 96.12 93 HIS B N 1
ATOM 6829 C CA . HIS B 1 93 ? -12.117 37.656 -2.977 1 96.12 93 HIS B CA 1
ATOM 6830 C C . HIS B 1 93 ? -10.961 37.906 -3.932 1 96.12 93 HIS B C 1
ATOM 6832 O O . HIS B 1 93 ? -11.156 38 -5.145 1 96.12 93 HIS B O 1
ATOM 6838 N N . ALA B 1 94 ? -9.734 38.031 -3.396 1 97.56 94 ALA B N 1
ATOM 6839 C CA . ALA B 1 94 ? -8.562 38.25 -4.254 1 97.56 94 ALA B CA 1
ATOM 6840 C C . ALA B 1 94 ? -7.434 37.281 -3.879 1 97.56 94 ALA B C 1
ATOM 6842 O O . ALA B 1 94 ? -6.344 37.719 -3.504 1 97.56 94 ALA B O 1
ATOM 6843 N N . PRO B 1 95 ? -7.672 36 -4.02 1 95.81 95 PRO B N 1
ATOM 6844 C CA . PRO B 1 95 ? -6.621 35.031 -3.67 1 95.81 95 PRO B CA 1
ATOM 6845 C C . PRO B 1 95 ? -5.402 35.125 -4.582 1 95.81 95 PRO B C 1
ATOM 6847 O O . PRO B 1 95 ? -5.547 35.312 -5.793 1 95.81 95 PRO B O 1
ATOM 6850 N N . ARG B 1 96 ? -4.203 35.188 -4.008 1 96.38 96 ARG B N 1
ATOM 6851 C CA . ARG B 1 96 ? -2.939 35.125 -4.738 1 96.38 96 ARG B CA 1
ATOM 6852 C C . ARG B 1 96 ? -2.012 34.062 -4.152 1 96.38 96 ARG B C 1
ATOM 6854 O O . ARG B 1 96 ? -1.845 34 -2.932 1 96.38 96 ARG B O 1
ATOM 6861 N N . VAL B 1 97 ? -1.524 33.188 -4.957 1 94.88 97 VAL B N 1
ATOM 6862 C CA . VAL B 1 97 ? -0.554 32.188 -4.535 1 94.88 97 VAL B CA 1
ATOM 6863 C C . VAL B 1 97 ? 0.685 32.25 -5.426 1 94.88 97 VAL B C 1
ATOM 6865 O O . VAL B 1 97 ? 0.606 32.688 -6.574 1 94.88 97 VAL B O 1
ATOM 6868 N N . ASN B 1 98 ? 1.782 31.844 -4.891 1 94.38 98 ASN B N 1
ATOM 6869 C CA . ASN B 1 98 ? 3.047 31.938 -5.613 1 94.38 98 ASN B CA 1
ATOM 6870 C C . ASN B 1 98 ? 3.166 30.859 -6.684 1 94.38 98 ASN B C 1
ATOM 6872 O O . ASN B 1 98 ? 2.494 29.828 -6.609 1 94.38 98 ASN B O 1
ATOM 6876 N N . THR B 1 99 ? 3.984 31.219 -7.703 1 97.19 99 THR B N 1
ATOM 6877 C CA . THR B 1 99 ? 4.504 30.219 -8.625 1 97.19 99 THR B CA 1
ATOM 6878 C C . THR B 1 99 ? 5.77 29.562 -8.07 1 97.19 99 THR B C 1
ATOM 6880 O O . THR B 1 99 ? 6.367 30.078 -7.117 1 97.19 99 THR B O 1
ATOM 6883 N N . PRO B 1 100 ? 6.156 28.391 -8.57 1 97.88 100 PRO B N 1
ATOM 6884 C CA . PRO B 1 100 ? 7.344 27.734 -8.023 1 97.88 100 PRO B CA 1
ATOM 6885 C C . PRO B 1 100 ? 8.602 28.609 -8.117 1 97.88 100 PRO B C 1
ATOM 6887 O O . PRO B 1 100 ? 9.438 28.594 -7.215 1 97.88 100 PRO B O 1
ATOM 6890 N N . LEU B 1 101 ? 8.781 29.281 -9.203 1 98.56 101 LEU B N 1
ATOM 6891 C CA . LEU B 1 101 ? 9.742 30.359 -9.367 1 98.56 101 LEU B CA 1
ATOM 6892 C C . LEU B 1 101 ? 9.031 31.656 -9.742 1 98.56 101 LEU B C 1
ATOM 6894 O O . LEU B 1 101 ? 7.996 31.641 -10.414 1 98.56 101 LEU B O 1
ATOM 6898 N N . ALA B 1 102 ? 9.586 32.781 -9.266 1 97.81 102 ALA B N 1
ATOM 6899 C CA . ALA B 1 102 ? 8.93 34.062 -9.477 1 97.81 102 ALA B CA 1
ATOM 6900 C C . ALA B 1 102 ? 8.703 34.344 -10.961 1 97.81 102 ALA B C 1
ATOM 6902 O O . ALA B 1 102 ? 9.625 34.219 -11.773 1 97.81 102 ALA B O 1
ATOM 6903 N N . GLU B 1 103 ? 7.488 34.625 -11.297 1 95.69 103 GLU B N 1
ATOM 6904 C CA . GLU B 1 103 ? 7.102 34.969 -12.664 1 95.69 103 GLU B CA 1
ATOM 6905 C C . GLU B 1 103 ? 7.102 36.469 -12.883 1 95.69 103 GLU B C 1
ATOM 6907 O O . GLU B 1 103 ? 6.098 37.125 -12.633 1 95.69 103 GLU B O 1
ATOM 6912 N N . GLY B 1 104 ? 8.148 37 -13.305 1 95.38 104 GLY B N 1
ATOM 6913 C CA . GLY B 1 104 ? 8.234 38.375 -13.766 1 95.38 104 GLY B CA 1
ATOM 6914 C C . GLY B 1 104 ? 8.375 39.375 -12.633 1 95.38 104 GLY B C 1
ATOM 6915 O O . GLY B 1 104 ? 8.992 40.438 -12.805 1 95.38 104 GLY B O 1
ATOM 6916 N N . VAL B 1 105 ? 7.746 39.125 -11.461 1 97.62 105 VAL B N 1
ATOM 6917 C CA . VAL B 1 105 ? 7.797 40.094 -10.359 1 97.62 105 VAL B CA 1
ATOM 6918 C C . VAL B 1 105 ? 8.047 39.344 -9.047 1 97.62 105 VAL B C 1
ATOM 6920 O O . VAL B 1 105 ? 7.391 38.344 -8.75 1 97.62 105 VAL B O 1
ATOM 6923 N N . ALA B 1 106 ? 9.055 39.812 -8.312 1 98.19 106 ALA B N 1
ATOM 6924 C CA . ALA B 1 106 ? 9.242 39.375 -6.934 1 98.19 106 ALA B CA 1
ATOM 6925 C C . ALA B 1 106 ? 8.477 40.281 -5.969 1 98.19 106 ALA B C 1
ATOM 6927 O O . ALA B 1 106 ? 8.461 41.5 -6.121 1 98.19 106 ALA B O 1
ATOM 6928 N N . ARG B 1 107 ? 7.883 39.719 -4.941 1 98.38 107 ARG B N 1
ATOM 6929 C CA . ARG B 1 107 ? 6.957 40.5 -4.125 1 98.38 107 ARG B CA 1
ATOM 6930 C C . ARG B 1 107 ? 7.355 40.469 -2.652 1 98.38 107 ARG B C 1
ATOM 6932 O O . ARG B 1 107 ? 6.613 40.938 -1.788 1 98.38 107 ARG B O 1
ATOM 6939 N N . HIS B 1 108 ? 8.375 39.938 -2.26 1 97.94 108 HIS B N 1
ATOM 6940 C CA . HIS B 1 108 ? 9.047 40.062 -0.972 1 97.94 108 HIS B CA 1
ATOM 6941 C C . HIS B 1 108 ? 10.516 39.625 -1.078 1 97.94 108 HIS B C 1
ATOM 6943 O O . HIS B 1 108 ? 10.891 38.906 -1.994 1 97.94 108 HIS B O 1
ATOM 6949 N N . VAL B 1 109 ? 11.344 40.094 -0.166 1 97.94 109 VAL B N 1
ATOM 6950 C CA . VAL B 1 109 ? 12.727 39.625 -0.075 1 97.94 109 VAL B CA 1
ATOM 6951 C C . VAL B 1 109 ? 12.758 38.125 0.164 1 97.94 109 VAL B C 1
ATOM 6953 O O . VAL B 1 109 ? 12.023 37.625 1.01 1 97.94 109 VAL B O 1
ATOM 6956 N N . GLY B 1 110 ? 13.539 37.375 -0.633 1 97.5 110 GLY B N 1
ATOM 6957 C CA . GLY B 1 110 ? 13.695 35.969 -0.396 1 97.5 110 GLY B CA 1
ATOM 6958 C C . GLY B 1 110 ? 12.914 35.094 -1.375 1 97.5 110 GLY B C 1
ATOM 6959 O O . GLY B 1 110 ? 13.062 33.875 -1.396 1 97.5 110 GLY B O 1
ATOM 6960 N N . GLU B 1 111 ? 12.031 35.688 -2.225 1 97.88 111 GLU B N 1
ATOM 6961 C CA . GLU B 1 111 ? 11.312 34.906 -3.225 1 97.88 111 GLU B CA 1
ATOM 6962 C C . GLU B 1 111 ? 12.266 34.281 -4.238 1 97.88 111 GLU B C 1
ATOM 6964 O O . GLU B 1 111 ? 13.219 34.938 -4.68 1 97.88 111 GLU B O 1
ATOM 6969 N N . ALA B 1 112 ? 12.102 33 -4.578 1 98.25 112 ALA B N 1
ATOM 6970 C CA . ALA B 1 112 ? 13.023 32.281 -5.434 1 98.25 112 ALA B CA 1
ATOM 6971 C C . ALA B 1 112 ? 12.898 32.719 -6.891 1 98.25 112 ALA B C 1
ATOM 6973 O O . ALA B 1 112 ? 11.789 32.781 -7.43 1 98.25 112 ALA B O 1
ATOM 6974 N N . VAL B 1 113 ? 14.031 32.969 -7.512 1 98.75 113 VAL B N 1
ATOM 6975 C CA . VAL B 1 113 ? 14.055 33.469 -8.883 1 98.75 113 VAL B CA 1
ATOM 6976 C C . VAL B 1 113 ? 14.688 32.438 -9.797 1 98.75 113 VAL B C 1
ATOM 6978 O O . VAL B 1 113 ? 14.219 32.188 -10.914 1 98.75 113 VAL B O 1
ATOM 6981 N N . VAL B 1 114 ? 15.797 31.797 -9.383 1 98.75 114 VAL B N 1
ATOM 6982 C CA . VAL B 1 114 ? 16.531 30.812 -10.164 1 98.75 114 VAL B CA 1
ATOM 6983 C C . VAL B 1 114 ? 16.828 29.578 -9.297 1 98.75 114 VAL B C 1
ATOM 6985 O O . VAL B 1 114 ? 17.172 29.703 -8.125 1 98.75 114 VAL B O 1
ATOM 6988 N N . MET B 1 115 ? 16.609 28.391 -9.836 1 98.88 115 MET B N 1
ATOM 6989 C CA . MET B 1 115 ? 17.016 27.141 -9.188 1 98.88 115 MET B CA 1
ATOM 6990 C C . MET B 1 115 ? 18.297 26.594 -9.805 1 98.88 115 MET B C 1
ATOM 6992 O O . MET B 1 115 ? 18.406 26.5 -11.031 1 98.88 115 MET B O 1
ATOM 6996 N N . VAL B 1 116 ? 19.297 26.25 -8.992 1 98.94 116 VAL B N 1
ATOM 6997 C CA . VAL B 1 116 ? 20.562 25.703 -9.438 1 98.94 116 VAL B CA 1
ATOM 6998 C C . VAL B 1 116 ? 20.75 24.297 -8.875 1 98.94 116 VAL B C 1
ATOM 7000 O O . VAL B 1 116 ? 20.547 24.062 -7.688 1 98.94 116 VAL B O 1
ATOM 7003 N N . VAL B 1 117 ? 21 23.359 -9.711 1 98.88 117 VAL B N 1
ATOM 7004 C CA . VAL B 1 117 ? 21.281 21.984 -9.328 1 98.88 117 VAL B CA 1
ATOM 7005 C C . VAL B 1 117 ? 22.75 21.672 -9.555 1 98.88 117 VAL B C 1
ATOM 7007 O O . VAL B 1 117 ? 23.297 21.953 -10.633 1 98.88 117 VAL B O 1
ATOM 7010 N N . ALA B 1 118 ? 23.438 21.109 -8.594 1 98.81 118 ALA B N 1
ATOM 7011 C CA . ALA B 1 118 ? 24.859 20.797 -8.688 1 98.81 118 ALA B CA 1
ATOM 7012 C C . ALA B 1 118 ? 25.188 19.516 -7.938 1 98.81 118 ALA B C 1
ATOM 7014 O O . ALA B 1 118 ? 24.312 18.891 -7.348 1 98.81 118 ALA B O 1
ATOM 7015 N N . THR B 1 119 ? 26.438 19.156 -7.918 1 98.19 119 THR B N 1
ATOM 7016 C CA . THR B 1 119 ? 26.906 17.906 -7.344 1 98.19 119 THR B CA 1
ATOM 7017 C C . THR B 1 119 ? 26.812 17.938 -5.82 1 98.19 119 THR B C 1
ATOM 7019 O O . THR B 1 119 ? 26.672 16.906 -5.176 1 98.19 119 THR B O 1
ATOM 7022 N N . ASP B 1 120 ? 26.969 19.094 -5.301 1 97.06 120 ASP B N 1
ATOM 7023 C CA . ASP B 1 120 ? 26.781 19.281 -3.867 1 97.06 120 ASP B CA 1
ATOM 7024 C C . ASP B 1 120 ? 26.328 20.719 -3.562 1 97.06 120 ASP B C 1
ATOM 7026 O O . ASP B 1 120 ? 26.281 21.562 -4.461 1 97.06 120 ASP B O 1
ATOM 7030 N N . ARG B 1 121 ? 26.047 20.953 -2.332 1 97.12 121 ARG B N 1
ATOM 7031 C CA . ARG B 1 121 ? 25.453 22.219 -1.923 1 97.12 121 ARG B CA 1
ATOM 7032 C C . ARG B 1 121 ? 26.438 23.375 -2.061 1 97.12 121 ARG B C 1
ATOM 7034 O O . ARG B 1 121 ? 26.062 24.5 -2.404 1 97.12 121 ARG B O 1
ATOM 7041 N N . TYR B 1 122 ? 27.719 23.156 -1.823 1 97.62 122 TYR B N 1
ATOM 7042 C CA . TYR B 1 122 ? 28.734 24.188 -1.918 1 97.62 122 TYR B CA 1
ATOM 7043 C C . TYR B 1 122 ? 28.906 24.672 -3.357 1 97.62 122 TYR B C 1
ATOM 7045 O O . TYR B 1 122 ? 28.953 25.875 -3.617 1 97.62 122 TYR B O 1
ATOM 7053 N N . VAL B 1 123 ? 28.891 23.688 -4.23 1 98.25 123 VAL B N 1
ATOM 7054 C CA . VAL B 1 123 ? 29.016 24.016 -5.648 1 98.25 123 VAL B CA 1
ATOM 7055 C C . VAL B 1 123 ? 27.766 24.766 -6.125 1 98.25 123 VAL B C 1
ATOM 7057 O O . VAL B 1 123 ? 27.859 25.703 -6.91 1 98.25 123 VAL B O 1
ATOM 7060 N N . ALA B 1 124 ? 26.609 24.328 -5.73 1 98.56 124 ALA B N 1
ATOM 7061 C CA . ALA B 1 124 ? 25.375 25 -6.109 1 98.56 124 ALA B CA 1
ATOM 7062 C C . ALA B 1 124 ? 25.375 26.453 -5.664 1 98.56 124 ALA B C 1
ATOM 7064 O O . ALA B 1 124 ? 24.938 27.328 -6.41 1 98.56 124 ALA B O 1
ATOM 7065 N N . GLU B 1 125 ? 25.812 26.703 -4.438 1 98.25 125 GLU B N 1
ATOM 7066 C CA . GLU B 1 125 ? 25.875 28.062 -3.904 1 98.25 125 GLU B CA 1
ATOM 7067 C C . GLU B 1 125 ? 26.891 28.922 -4.66 1 98.25 125 GLU B C 1
ATOM 7069 O O . GLU B 1 125 ? 26.641 30.094 -4.918 1 98.25 125 GLU B O 1
ATOM 7074 N N . ASP B 1 126 ? 28.016 28.312 -5 1 98.31 126 ASP B N 1
ATOM 7075 C CA . ASP B 1 126 ? 29 29 -5.812 1 98.31 126 ASP B CA 1
ATOM 7076 C C . ASP B 1 126 ? 28.422 29.438 -7.148 1 98.31 126 ASP B C 1
ATOM 7078 O O . ASP B 1 126 ? 28.656 30.562 -7.605 1 98.31 126 ASP B O 1
ATOM 7082 N N . ALA B 1 127 ? 27.703 28.562 -7.73 1 98.69 127 ALA B N 1
ATOM 7083 C CA . ALA B 1 127 ? 27.062 28.875 -9.008 1 98.69 127 ALA B CA 1
ATOM 7084 C C . ALA B 1 127 ? 26.031 29.984 -8.844 1 98.69 127 ALA B C 1
ATOM 7086 O O . ALA B 1 127 ? 25.938 30.891 -9.688 1 98.69 127 ALA B O 1
ATOM 7087 N N . CYS B 1 128 ? 25.266 29.984 -7.836 1 98.62 128 CYS B N 1
ATOM 7088 C CA . CYS B 1 128 ? 24.266 31.016 -7.57 1 98.62 128 CYS B CA 1
ATOM 7089 C C . CYS B 1 128 ? 24.922 32.375 -7.48 1 98.62 128 CYS B C 1
ATOM 7091 O O . CYS B 1 128 ? 24.375 33.375 -7.984 1 98.62 128 CYS B O 1
ATOM 7093 N N . GLU B 1 129 ? 26.078 32.469 -6.883 1 98.06 129 GLU B N 1
ATOM 7094 C CA . GLU B 1 129 ? 26.781 33.719 -6.66 1 98.06 129 GLU B CA 1
ATOM 7095 C C . GLU B 1 129 ? 27.234 34.344 -7.977 1 98.06 129 GLU B C 1
ATOM 7097 O O . GLU B 1 129 ? 27.5 35.531 -8.047 1 98.06 129 GLU B O 1
ATOM 7102 N N . ARG B 1 130 ? 27.25 33.531 -8.984 1 98.38 130 ARG B N 1
ATOM 7103 C CA . ARG B 1 130 ? 27.734 34 -10.273 1 98.38 130 ARG B CA 1
ATOM 7104 C C . ARG B 1 130 ? 26.594 34.375 -11.188 1 98.38 130 ARG B C 1
ATOM 7106 O O . ARG B 1 130 ? 26.812 34.906 -12.289 1 98.38 130 ARG B O 1
ATOM 7113 N N . ILE B 1 131 ? 25.422 34.156 -10.789 1 98.75 131 ILE B N 1
ATOM 7114 C CA . ILE B 1 131 ? 24.266 34.531 -11.586 1 98.75 131 ILE B CA 1
ATOM 7115 C C . ILE B 1 131 ? 23.875 35.969 -11.32 1 98.75 131 ILE B C 1
ATOM 7117 O O . ILE B 1 131 ? 23.781 36.406 -10.164 1 98.75 131 ILE B O 1
ATOM 7121 N N . VAL B 1 132 ? 23.688 36.719 -12.367 1 98.38 132 VAL B N 1
ATOM 7122 C CA . VAL B 1 132 ? 23.312 38.125 -12.242 1 98.38 132 VAL B CA 1
ATOM 7123 C C . VAL B 1 132 ? 21.875 38.344 -12.695 1 98.38 132 VAL B C 1
ATOM 7125 O O . VAL B 1 132 ? 21.516 38 -13.828 1 98.38 132 VAL B O 1
ATOM 7128 N N . VAL B 1 133 ? 21.062 38.844 -11.789 1 98.62 133 VAL B N 1
ATOM 7129 C CA . VAL B 1 133 ? 19.672 39.188 -12.102 1 98.62 133 VAL B CA 1
ATOM 7130 C C . VAL B 1 133 ? 19.5 40.688 -12.164 1 98.62 133 VAL B C 1
ATOM 7132 O O . VAL B 1 133 ? 19.891 41.406 -11.242 1 98.62 133 VAL B O 1
ATOM 7135 N N . GLU B 1 134 ? 18.938 41.188 -13.234 1 98.38 134 GLU B N 1
ATOM 7136 C CA . GLU B 1 134 ? 18.594 42.594 -13.375 1 98.38 134 GLU B CA 1
ATOM 7137 C C . GLU B 1 134 ? 17.172 42.875 -12.906 1 98.38 134 GLU B C 1
ATOM 7139 O O . GLU B 1 134 ? 16.234 42.219 -13.352 1 98.38 134 GLU B O 1
ATOM 7144 N N . TYR B 1 135 ? 17.078 43.906 -11.945 1 98.5 135 TYR B N 1
ATOM 7145 C CA . TYR B 1 135 ? 15.773 44.219 -11.367 1 98.5 135 TYR B CA 1
ATOM 7146 C C . TYR B 1 135 ? 15.359 45.656 -11.688 1 98.5 135 TYR B C 1
ATOM 7148 O O . TYR B 1 135 ? 16.203 46.531 -11.836 1 98.5 135 TYR B O 1
ATOM 7156 N N . ASP B 1 136 ? 14.102 45.938 -11.891 1 98.5 136 ASP B N 1
ATOM 7157 C CA . ASP B 1 136 ? 13.445 47.219 -11.75 1 98.5 136 ASP B CA 1
ATOM 7158 C C . ASP B 1 136 ? 12.719 47.312 -10.406 1 98.5 136 ASP B C 1
ATOM 7160 O O . ASP B 1 136 ? 11.617 46.781 -10.25 1 98.5 136 ASP B O 1
ATOM 7164 N N . VAL B 1 137 ? 13.375 47.969 -9.438 1 98.38 137 VAL B N 1
ATOM 7165 C CA . VAL B 1 137 ? 12.883 48 -8.062 1 98.38 137 VAL B CA 1
ATOM 7166 C C . VAL B 1 137 ? 11.633 48.875 -7.984 1 98.38 137 VAL B C 1
ATOM 7168 O O . VAL B 1 137 ? 11.625 50 -8.484 1 98.38 137 VAL B O 1
ATOM 7171 N N . LEU B 1 138 ? 10.586 48.469 -7.398 1 98.25 138 LEU B N 1
ATOM 7172 C CA . LEU B 1 138 ? 9.305 49.125 -7.246 1 98.25 138 LEU B CA 1
ATOM 7173 C C . LEU B 1 138 ? 9.078 49.531 -5.793 1 98.25 138 LEU B C 1
ATOM 7175 O O . LEU B 1 138 ? 9.68 48.969 -4.883 1 98.25 138 LEU B O 1
ATOM 7179 N N . PRO B 1 139 ? 8.258 50.562 -5.535 1 97.31 139 PRO B N 1
ATOM 7180 C CA . PRO B 1 139 ? 7.953 50.906 -4.145 1 97.31 139 PRO B CA 1
ATOM 7181 C C . PRO B 1 139 ? 7.223 49.812 -3.404 1 97.31 139 PRO B C 1
ATOM 7183 O O . PRO B 1 139 ? 6.227 49.281 -3.904 1 97.31 139 PRO B O 1
ATOM 7186 N N . PRO B 1 140 ? 7.664 49.469 -2.248 1 98.31 140 PRO B N 1
ATOM 7187 C CA . PRO B 1 140 ? 7.027 48.375 -1.504 1 98.31 140 PRO B CA 1
ATOM 7188 C C . PRO B 1 140 ? 5.914 48.875 -0.577 1 98.31 140 PRO B C 1
ATOM 7190 O O . PRO B 1 140 ? 5.879 50.031 -0.217 1 98.31 140 PRO B O 1
ATOM 7193 N N . VAL B 1 141 ? 4.961 48.062 -0.282 1 98.44 141 VAL B N 1
ATOM 7194 C CA . VAL B 1 141 ? 3.969 48.219 0.774 1 98.44 141 VAL B CA 1
ATOM 7195 C C . VAL B 1 141 ? 4.426 47.5 2.035 1 98.44 141 VAL B C 1
ATOM 7197 O O . VAL B 1 141 ? 4.465 46.25 2.064 1 98.44 141 VAL B O 1
ATOM 7200 N N . VAL B 1 142 ? 4.793 48.25 3.131 1 97.25 142 VAL B N 1
ATOM 7201 C CA . VAL B 1 142 ? 5.336 47.594 4.328 1 97.25 142 VAL B CA 1
ATOM 7202 C C . VAL B 1 142 ? 4.496 47.969 5.543 1 97.25 142 VAL B C 1
ATOM 7204 O O . VAL B 1 142 ? 4.402 49.156 5.895 1 97.25 142 VAL B O 1
ATOM 7207 N N . GLY B 1 143 ? 3.863 46.938 6.117 1 94.88 143 GLY B N 1
ATOM 7208 C CA . GLY B 1 143 ? 3.072 47.156 7.32 1 94.88 143 GLY B CA 1
ATOM 7209 C C . GLY B 1 143 ? 1.609 47.438 7.035 1 94.88 143 GLY B C 1
ATOM 7210 O O . GLY B 1 143 ? 1.256 47.812 5.922 1 94.88 143 GLY B O 1
ATOM 7211 N N . ILE B 1 144 ? 0.786 47.312 8.039 1 97.12 144 ILE B N 1
ATOM 7212 C CA . ILE B 1 144 ? -0.666 47.406 7.934 1 97.12 144 ILE B CA 1
ATOM 7213 C C . ILE B 1 144 ? -1.062 48.844 7.59 1 97.12 144 ILE B C 1
ATOM 7215 O O . ILE B 1 144 ? -1.881 49.062 6.695 1 97.12 144 ILE B O 1
ATOM 7219 N N . PRO B 1 145 ? -0.48 49.844 8.203 1 97 145 PRO B N 1
ATOM 7220 C CA . PRO B 1 145 ? -0.884 51.219 7.863 1 97 145 PRO B CA 1
ATOM 7221 C C . PRO B 1 145 ? -0.669 51.562 6.391 1 97 145 PRO B C 1
ATOM 7223 O O . PRO B 1 145 ? -1.546 52.156 5.75 1 97 145 PRO B O 1
ATOM 7226 N N . ALA B 1 146 ? 0.528 51.156 5.91 1 97.62 146 ALA B N 1
ATOM 7227 C CA . ALA B 1 146 ? 0.809 51.406 4.496 1 97.62 146 ALA B CA 1
ATOM 7228 C C . ALA B 1 146 ? -0.168 50.625 3.602 1 97.62 146 ALA B C 1
ATOM 7230 O O . ALA B 1 146 ? -0.555 51.125 2.539 1 97.62 146 ALA B O 1
ATOM 7231 N N . ALA B 1 147 ? -0.491 49.469 3.986 1 98.12 147 ALA B N 1
ATOM 7232 C CA . ALA B 1 147 ? -1.441 48.656 3.225 1 98.12 147 ALA B CA 1
ATOM 7233 C C . ALA B 1 147 ? -2.818 49.312 3.195 1 98.12 147 ALA B C 1
ATOM 7235 O O . ALA B 1 147 ? -3.502 49.312 2.17 1 98.12 147 ALA B O 1
ATOM 7236 N N . ILE B 1 148 ? -3.262 49.875 4.297 1 97.94 148 ILE B N 1
ATOM 7237 C CA . ILE B 1 148 ? -4.547 50.562 4.402 1 97.94 148 ILE B CA 1
ATOM 7238 C C . ILE B 1 148 ? -4.551 51.812 3.514 1 97.94 148 ILE B C 1
ATOM 7240 O O . ILE B 1 148 ? -5.531 52.062 2.812 1 97.94 148 ILE B O 1
ATOM 7244 N N . GLU B 1 149 ? -3.441 52.5 3.598 1 97.69 149 GLU B N 1
ATOM 7245 C CA . GLU B 1 149 ? -3.338 53.688 2.795 1 97.69 149 GLU B CA 1
ATOM 7246 C C . GLU B 1 149 ? -3.41 53.375 1.304 1 97.69 149 GLU B C 1
ATOM 7248 O O . GLU B 1 149 ? -3.947 54.188 0.523 1 97.69 149 GLU B O 1
ATOM 7253 N N . ALA B 1 150 ? -2.76 52.375 0.89 1 97.75 150 ALA B N 1
ATOM 7254 C CA . ALA B 1 150 ? -2.801 51.812 -0.459 1 97.75 150 ALA B CA 1
ATOM 7255 C C . ALA B 1 150 ? -2.236 52.781 -1.479 1 97.75 150 ALA B C 1
ATOM 7257 O O . ALA B 1 150 ? -2.738 52.875 -2.602 1 97.75 150 ALA B O 1
ATOM 7258 N N . SER B 1 151 ? -1.233 53.562 -1.13 1 97.19 151 SER B N 1
ATOM 7259 C CA . SER B 1 151 ? -0.532 54.406 -2.092 1 97.19 151 SER B CA 1
ATOM 7260 C C . SER B 1 151 ? 0.208 53.562 -3.127 1 97.19 151 SER B C 1
ATOM 7262 O O . SER B 1 151 ? 0.476 54.031 -4.238 1 97.19 151 SER B O 1
ATOM 7264 N N . HIS B 1 152 ? 0.582 52.438 -2.754 1 97.5 152 HIS B N 1
ATOM 7265 C CA . HIS B 1 152 ? 1.19 51.406 -3.613 1 97.5 152 HIS B CA 1
ATOM 7266 C C . HIS B 1 152 ? 0.446 50.094 -3.514 1 97.5 152 HIS B C 1
ATOM 7268 O O . HIS B 1 152 ? -0.361 49.906 -2.604 1 97.5 152 HIS B O 1
ATOM 7274 N N . ARG B 1 153 ? 0.689 49.281 -4.562 1 97.62 153 ARG B N 1
ATOM 7275 C CA . ARG B 1 153 ? -0.009 48 -4.641 1 97.62 153 ARG B CA 1
ATOM 7276 C C . ARG B 1 153 ? 0.977 46.844 -4.637 1 97.62 153 ARG B C 1
ATOM 7278 O O . ARG B 1 153 ? 2 46.875 -5.32 1 97.62 153 ARG B O 1
ATOM 7285 N N . VAL B 1 154 ? 0.67 45.875 -3.838 1 98.19 154 VAL B N 1
ATOM 7286 C CA . VAL B 1 154 ? 1.475 44.656 -3.85 1 98.19 154 VAL B CA 1
ATOM 7287 C C . VAL B 1 154 ? 1.229 43.875 -5.145 1 98.19 154 VAL B C 1
ATOM 7289 O O . VAL B 1 154 ? 2.17 43.375 -5.766 1 98.19 154 VAL B O 1
ATOM 7292 N N . HIS B 1 155 ? -0.041 43.656 -5.449 1 97.94 155 HIS B N 1
ATOM 7293 C CA . HIS B 1 155 ? -0.509 43.094 -6.703 1 97.94 155 HIS B CA 1
ATOM 7294 C C . HIS B 1 155 ? -1.219 44.125 -7.559 1 97.94 155 HIS B C 1
ATOM 7296 O O . HIS B 1 155 ? -2.109 44.812 -7.078 1 97.94 155 HIS B O 1
ATOM 7302 N N . ALA B 1 156 ? -0.967 44.156 -8.797 1 95.44 156 ALA B N 1
ATOM 7303 C CA . ALA B 1 156 ? -1.404 45.25 -9.672 1 95.44 156 ALA B CA 1
ATOM 7304 C C . ALA B 1 156 ? -2.926 45.312 -9.766 1 95.44 156 ALA B C 1
ATOM 7306 O O . ALA B 1 156 ? -3.51 46.375 -9.883 1 95.44 156 ALA B O 1
ATOM 7307 N N . ASP B 1 157 ? -3.561 44.219 -9.641 1 96.12 157 ASP B N 1
ATOM 7308 C CA . ASP B 1 157 ? -5.004 44.156 -9.852 1 96.12 157 ASP B CA 1
ATOM 7309 C C . ASP B 1 157 ? -5.754 44.156 -8.523 1 96.12 157 ASP B C 1
ATOM 7311 O O . ASP B 1 157 ? -6.953 43.875 -8.484 1 96.12 157 ASP B O 1
ATOM 7315 N N . VAL B 1 158 ? -5.121 44.375 -7.41 1 98.06 158 VAL B N 1
ATOM 7316 C CA . VAL B 1 158 ? -5.746 44.531 -6.102 1 98.06 158 VAL B CA 1
ATOM 7317 C C . VAL B 1 158 ? -5.516 45.938 -5.57 1 98.06 158 VAL B C 1
ATOM 7319 O O . VAL B 1 158 ? -4.598 46.188 -4.777 1 98.06 158 VAL B O 1
ATOM 7322 N N . ALA B 1 159 ? -6.34 46.812 -5.859 1 96.12 159 ALA B N 1
ATOM 7323 C CA . ALA B 1 159 ? -6.125 48.25 -5.723 1 96.12 159 ALA B CA 1
ATOM 7324 C C . ALA B 1 159 ? -6.07 48.656 -4.254 1 96.12 159 ALA B C 1
ATOM 7326 O O . ALA B 1 159 ? -5.344 49.594 -3.891 1 96.12 159 ALA B O 1
ATOM 7327 N N . ASP B 1 160 ? -6.789 47.969 -3.418 1 98 160 ASP B N 1
ATOM 7328 C CA . ASP B 1 160 ? -6.883 48.406 -2.021 1 98 160 ASP B CA 1
ATOM 7329 C C . ASP B 1 160 ? -6.016 47.5 -1.127 1 98 160 ASP B C 1
ATOM 7331 O O . ASP B 1 160 ? -6.035 47.656 0.097 1 98 160 ASP B O 1
ATOM 7335 N N . ASN B 1 161 ? -5.238 46.531 -1.687 1 98.56 161 ASN B N 1
ATOM 7336 C CA . ASN B 1 161 ? -4.379 45.562 -1 1 98.56 161 ASN B CA 1
ATOM 7337 C C . ASN B 1 161 ? -5.176 44.688 -0.045 1 98.56 161 ASN B C 1
ATOM 7339 O O . ASN B 1 161 ? -4.613 44.125 0.896 1 98.56 161 ASN B O 1
ATOM 7343 N N . VAL B 1 162 ? -6.492 44.594 -0.172 1 98.69 162 VAL B N 1
ATOM 7344 C CA . VAL B 1 162 ? -7.328 43.75 0.676 1 98.69 162 VAL B CA 1
ATOM 7345 C C . VAL B 1 162 ? -7.555 42.406 -0.001 1 98.69 162 VAL B C 1
ATOM 7347 O O . VAL B 1 162 ? -8.141 42.312 -1.085 1 98.69 162 VAL B O 1
ATOM 7350 N N . SER B 1 163 ? -7.031 41.406 0.622 1 98.12 163 SER B N 1
ATOM 7351 C CA . SER B 1 163 ? -7.203 40.062 0.067 1 98.12 163 SER B CA 1
ATOM 7352 C C . SER B 1 163 ? -8.555 39.469 0.464 1 98.12 163 SER B C 1
ATOM 7354 O O . SER B 1 163 ? -9.125 38.688 -0.277 1 98.12 163 SER B O 1
ATOM 7356 N N . ALA B 1 164 ? -9.047 39.781 1.655 1 98.25 164 ALA B N 1
ATOM 7357 C CA . ALA B 1 164 ? -10.281 39.188 2.186 1 98.25 164 ALA B CA 1
ATOM 7358 C C . ALA B 1 164 ? -10.984 40.188 3.117 1 98.25 164 ALA B C 1
ATOM 7360 O O . ALA B 1 164 ? -10.336 41.031 3.74 1 98.25 164 ALA B O 1
ATOM 7361 N N . HIS B 1 165 ? -12.242 40.094 3.154 1 98.5 165 HIS B N 1
ATOM 7362 C CA . HIS B 1 165 ? -13.102 40.844 4.051 1 98.5 165 HIS B CA 1
ATOM 7363 C C . HIS B 1 165 ? -14.266 40 4.562 1 98.5 165 HIS B C 1
ATOM 7365 O O . HIS B 1 165 ? -14.984 39.375 3.771 1 98.5 165 HIS B O 1
ATOM 7371 N N . LEU B 1 166 ? -14.344 39.875 5.867 1 98.25 166 LEU B N 1
ATOM 7372 C CA . LEU B 1 166 ? -15.398 39.062 6.449 1 98.25 166 LEU B CA 1
ATOM 7373 C C . LEU B 1 166 ? -16.047 39.75 7.637 1 98.25 166 LEU B C 1
ATOM 7375 O O . LEU B 1 166 ? -15.352 40.375 8.453 1 98.25 166 LEU B O 1
ATOM 7379 N N . VAL B 1 167 ? -17.344 39.719 7.711 1 98.19 167 VAL B N 1
ATOM 7380 C CA . VAL B 1 167 ? -18.125 40.219 8.844 1 98.19 167 VAL B CA 1
ATOM 7381 C C . VAL B 1 167 ? -19.016 39.094 9.383 1 98.19 167 VAL B C 1
ATOM 7383 O O . VAL B 1 167 ? -19.672 38.406 8.609 1 98.19 167 VAL B O 1
ATOM 7386 N N . GLN B 1 168 ? -18.938 38.781 10.641 1 97.5 168 GLN B N 1
ATOM 7387 C CA . GLN B 1 168 ? -19.891 37.938 11.328 1 97.5 168 GLN B CA 1
ATOM 7388 C C . GLN B 1 168 ? -20.547 38.688 12.5 1 97.5 168 GLN B C 1
ATOM 7390 O O . GLN B 1 168 ? -19.891 39.469 13.164 1 97.5 168 GLN B O 1
ATOM 7395 N N . GLU B 1 169 ? -21.812 38.406 12.695 1 97.12 169 GLU B N 1
ATOM 7396 C CA . GLU B 1 169 ? -22.547 39.125 13.742 1 97.12 169 GLU B CA 1
ATOM 7397 C C . GLU B 1 169 ? -23.531 38.219 14.43 1 97.12 169 GLU B C 1
ATOM 7399 O O . GLU B 1 169 ? -24.156 37.344 13.789 1 97.12 169 GLU B O 1
ATOM 7404 N N . VAL B 1 170 ? -23.625 38.312 15.672 1 97.62 170 VAL B N 1
ATOM 7405 C CA . VAL B 1 170 ? -24.625 37.688 16.531 1 97.62 170 VAL B CA 1
ATOM 7406 C C . VAL B 1 170 ? -25.344 38.75 17.359 1 97.62 170 VAL B C 1
ATOM 7408 O O . VAL B 1 170 ? -24.734 39.375 18.234 1 97.62 170 VAL B O 1
ATOM 7411 N N . GLY B 1 171 ? -26.672 38.938 17.172 1 97.12 171 GLY B N 1
ATOM 7412 C CA . GLY B 1 171 ? -27.344 40.062 17.766 1 97.12 171 GLY B CA 1
ATOM 7413 C C . GLY B 1 171 ? -26.922 41.406 17.188 1 97.12 171 GLY B C 1
ATOM 7414 O O . GLY B 1 171 ? -26.312 41.438 16.109 1 97.12 171 GLY B O 1
ATOM 7415 N N . ASP B 1 172 ? -27.375 42.5 17.859 1 98.06 172 ASP B N 1
ATOM 7416 C CA . ASP B 1 172 ? -27.031 43.844 17.438 1 98.06 172 ASP B CA 1
ATOM 7417 C C . ASP B 1 172 ? -26.031 44.469 18.391 1 98.06 172 ASP B C 1
ATOM 7419 O O . ASP B 1 172 ? -26.406 45.219 19.297 1 98.06 172 ASP B O 1
ATOM 7423 N N . ALA B 1 173 ? -24.781 44.219 18.109 1 98.19 173 ALA B N 1
ATOM 7424 C CA . ALA B 1 173 ? -23.719 44.656 19.016 1 98.19 173 ALA B CA 1
ATOM 7425 C C . ALA B 1 173 ? -23.672 46.156 19.125 1 98.19 173 ALA B C 1
ATOM 7427 O O . ALA B 1 173 ? -23.594 46.719 20.234 1 98.19 173 ALA B O 1
ATOM 7428 N N . PRO B 1 174 ? -23.719 46.906 18.031 1 97.94 174 PRO B N 1
ATOM 7429 C CA . PRO B 1 174 ? -23.719 48.375 18.156 1 97.94 174 PRO B CA 1
ATOM 7430 C C . PRO B 1 174 ? -24.859 48.906 19.031 1 97.94 174 PRO B C 1
ATOM 7432 O O . PRO B 1 174 ? -24.641 49.781 19.859 1 97.94 174 PRO B O 1
ATOM 7435 N N . ALA B 1 175 ? -26.016 48.375 18.891 1 98.31 175 ALA B N 1
ATOM 7436 C CA . ALA B 1 175 ? -27.156 48.812 19.703 1 98.31 175 ALA B CA 1
ATOM 7437 C C . ALA B 1 175 ? -26.953 48.438 21.172 1 98.31 175 ALA B C 1
ATOM 7439 O O . ALA B 1 175 ? -27.297 49.219 22.062 1 98.31 175 ALA B O 1
ATOM 7440 N N . ALA B 1 176 ? -26.484 47.25 21.391 1 98.5 176 ALA B N 1
ATOM 7441 C CA . ALA B 1 176 ? -26.219 46.812 22.766 1 98.5 176 ALA B CA 1
ATOM 7442 C C . ALA B 1 176 ? -25.172 47.688 23.438 1 98.5 176 ALA B C 1
ATOM 7444 O O . ALA B 1 176 ? -25.281 48 24.625 1 98.5 176 ALA B O 1
ATOM 7445 N N . ILE B 1 177 ? -24.172 48.094 22.703 1 98.62 177 ILE B N 1
ATOM 7446 C CA . ILE B 1 177 ? -23.109 48.938 23.219 1 98.62 177 ILE B CA 1
ATOM 7447 C C . ILE B 1 177 ? -23.672 50.344 23.531 1 98.62 177 ILE B C 1
ATOM 7449 O O . ILE B 1 177 ? -23.391 50.906 24.578 1 98.62 177 ILE B O 1
ATOM 7453 N N . ALA B 1 178 ? -24.453 50.812 22.656 1 98.25 178 ALA B N 1
ATOM 7454 C CA . ALA B 1 178 ? -25.016 52.156 22.812 1 98.25 178 ALA B CA 1
ATOM 7455 C C . ALA B 1 178 ? -25.938 52.219 24.031 1 98.25 178 ALA B C 1
ATOM 7457 O O . ALA B 1 178 ? -26.016 53.25 24.688 1 98.25 178 ALA B O 1
ATOM 7458 N N . SER B 1 179 ? -26.531 51.219 24.297 1 98 179 SER B N 1
ATOM 7459 C CA . SER B 1 179 ? -27.516 51.188 25.375 1 98 179 SER B CA 1
ATOM 7460 C C . SER B 1 179 ? -26.875 50.781 26.688 1 98 179 SER B C 1
ATOM 7462 O O . SER B 1 179 ? -27.531 50.812 27.734 1 98 179 SER B O 1
ATOM 7464 N N . ALA B 1 180 ? -25.641 50.406 26.719 1 98.56 180 ALA B N 1
ATOM 7465 C CA . ALA B 1 180 ? -24.984 49.906 27.922 1 98.56 180 ALA B CA 1
ATOM 7466 C C . ALA B 1 180 ? -24.703 51.031 28.906 1 98.56 180 ALA B C 1
ATOM 7468 O O . ALA B 1 180 ? -24.406 52.156 28.5 1 98.56 180 ALA B O 1
ATOM 7469 N N . PRO B 1 181 ? -24.672 50.75 30.203 1 98.5 181 PRO B N 1
ATOM 7470 C CA . PRO B 1 181 ? -24.328 51.75 31.219 1 98.5 181 PRO B CA 1
ATOM 7471 C C . PRO B 1 181 ? -22.906 52.312 31.031 1 98.5 181 PRO B C 1
ATOM 7473 O O . PRO B 1 181 ? -22.656 53.469 31.344 1 98.5 181 PRO B O 1
ATOM 7476 N N . HIS B 1 182 ? -21.984 51.469 30.656 1 98.56 182 HIS B N 1
ATOM 7477 C CA . HIS B 1 182 ? -20.609 51.875 30.422 1 98.56 182 HIS B CA 1
ATOM 7478 C C . HIS B 1 182 ? -20.109 51.406 29.062 1 98.56 182 HIS B C 1
ATOM 7480 O O . HIS B 1 182 ? -20.562 50.375 28.547 1 98.56 182 HIS B O 1
ATOM 7486 N N . THR B 1 183 ? -19.281 52.219 28.438 1 98.31 183 THR B N 1
ATOM 7487 C CA . THR B 1 183 ? -18.641 51.875 27.172 1 98.31 183 THR B CA 1
ATOM 7488 C C . THR B 1 183 ? -17.141 52.156 27.234 1 98.31 183 THR B C 1
ATOM 7490 O O . THR B 1 183 ? -16.703 53.094 27.906 1 98.31 183 THR B O 1
ATOM 7493 N N . LEU B 1 184 ? -16.375 51.344 26.562 1 97.44 184 LEU B N 1
ATOM 7494 C CA . LEU B 1 184 ? -14.938 51.531 26.422 1 97.44 184 LEU B CA 1
ATOM 7495 C C . LEU B 1 184 ? -14.469 51.156 25.016 1 97.44 184 LEU B C 1
ATOM 7497 O O . LEU B 1 184 ? -15.102 50.344 24.344 1 97.44 184 LEU B O 1
ATOM 7501 N N . SER B 1 185 ? -13.453 51.812 24.562 1 98.19 185 SER B N 1
ATOM 7502 C CA . SER B 1 185 ? -12.789 51.469 23.312 1 98.19 185 SER B CA 1
ATOM 7503 C C . SER B 1 185 ? -11.297 51.25 23.531 1 98.19 185 SER B C 1
ATOM 7505 O O . SER B 1 185 ? -10.656 51.938 24.312 1 98.19 185 SER B O 1
ATOM 7507 N N . LEU B 1 186 ? -10.773 50.219 22.906 1 98.25 186 LEU B N 1
ATOM 7508 C CA . LEU B 1 186 ? -9.352 49.906 23 1 98.25 186 LEU B CA 1
ATOM 7509 C C . LEU B 1 186 ? -8.727 49.781 21.609 1 98.25 186 LEU B C 1
ATOM 7511 O O . LEU B 1 186 ? -9.336 49.25 20.688 1 98.25 186 LEU B O 1
ATOM 7515 N N . ASP B 1 187 ? -7.562 50.375 21.422 1 98.25 187 ASP B N 1
ATOM 7516 C CA . ASP B 1 187 ? -6.68 50.125 20.297 1 98.25 187 ASP B CA 1
ATOM 7517 C C . ASP B 1 187 ? -5.527 49.188 20.688 1 98.25 187 ASP B C 1
ATOM 7519 O O . ASP B 1 187 ? -4.703 49.562 21.531 1 98.25 187 ASP B O 1
ATOM 7523 N N . LEU B 1 188 ? -5.535 48.062 20.125 1 98.25 188 LEU B N 1
ATOM 7524 C CA . LEU B 1 188 ? -4.543 47.062 20.484 1 98.25 188 LEU B CA 1
ATOM 7525 C C . LEU B 1 188 ? -3.652 46.719 19.297 1 98.25 188 LEU B C 1
ATOM 7527 O O . LEU B 1 188 ? -4.098 46.781 18.141 1 98.25 188 LEU B O 1
ATOM 7531 N N . ASP B 1 189 ? -2.377 46.406 19.578 1 96.88 189 ASP B N 1
ATOM 7532 C CA . ASP B 1 189 ? -1.371 46.094 18.578 1 96.88 189 ASP B CA 1
ATOM 7533 C C . ASP B 1 189 ? -0.581 44.844 18.969 1 96.88 189 ASP B C 1
ATOM 7535 O O . ASP B 1 189 ? 0.112 44.812 19.984 1 96.88 189 ASP B O 1
ATOM 7539 N N . ILE B 1 190 ? -0.736 43.844 18.234 1 94.31 190 ILE B N 1
ATOM 7540 C CA . ILE B 1 190 ? 0.058 42.656 18.453 1 94.31 190 ILE B CA 1
ATOM 7541 C C . ILE B 1 190 ? 0.959 42.375 17.25 1 94.31 190 ILE B C 1
ATOM 7543 O O . ILE B 1 190 ? 0.482 42.312 16.109 1 94.31 190 ILE B O 1
ATOM 7547 N N . GLU B 1 191 ? 2.264 42.219 17.453 1 89.44 191 GLU B N 1
ATOM 7548 C CA . GLU B 1 191 ? 3.295 42.188 16.422 1 89.44 191 GLU B CA 1
ATOM 7549 C C . GLU B 1 191 ? 3.408 40.781 15.789 1 89.44 191 GLU B C 1
ATOM 7551 O O . GLU B 1 191 ? 2.838 39.812 16.297 1 89.44 191 GLU B O 1
ATOM 7556 N N . ARG B 1 192 ? 4.223 40.719 14.688 1 88.88 192 ARG B N 1
ATOM 7557 C CA . ARG B 1 192 ? 4.539 39.5 13.961 1 88.88 192 ARG B CA 1
ATOM 7558 C C . ARG B 1 192 ? 5.605 38.688 14.695 1 88.88 192 ARG B C 1
ATOM 7560 O O . ARG B 1 192 ? 6.48 39.25 15.352 1 88.88 192 ARG B O 1
ATOM 7567 N N . SER B 1 193 ? 5.434 37.438 14.703 1 89.5 193 SER B N 1
ATOM 7568 C CA . SER B 1 193 ? 6.438 36.469 15.125 1 89.5 193 SER B CA 1
ATOM 7569 C C . SER B 1 193 ? 6.715 35.469 14.031 1 89.5 193 SER B C 1
ATOM 7571 O O . SER B 1 193 ? 6.312 35.656 12.875 1 89.5 193 SER B O 1
ATOM 7573 N N . ALA B 1 194 ? 7.551 34.469 14.328 1 89.69 194 ALA B N 1
ATOM 7574 C CA . ALA B 1 194 ? 7.836 33.469 13.32 1 89.69 194 ALA B CA 1
ATOM 7575 C C . ALA B 1 194 ? 8.023 32.094 13.969 1 89.69 194 ALA B C 1
ATOM 7577 O O . ALA B 1 194 ? 8.57 31.984 15.07 1 89.69 194 ALA B O 1
ATOM 7578 N N . SER B 1 195 ? 7.488 31.141 13.234 1 89 195 SER B N 1
ATOM 7579 C CA . SER B 1 195 ? 7.746 29.766 13.617 1 89 195 SER B CA 1
ATOM 7580 C C . SER B 1 195 ? 9.195 29.375 13.352 1 89 195 SER B C 1
ATOM 7582 O O . SER B 1 195 ? 9.703 29.562 12.242 1 89 195 SER B O 1
ATOM 7584 N N . MET B 1 196 ? 9.875 28.828 14.328 1 91.69 196 MET B N 1
ATOM 7585 C CA . MET B 1 196 ? 11.289 28.484 14.18 1 91.69 196 MET B CA 1
ATOM 7586 C C . MET B 1 196 ? 11.547 27.047 14.602 1 91.69 196 MET B C 1
ATOM 7588 O O . MET B 1 196 ? 12.211 26.797 15.609 1 91.69 196 MET B O 1
ATOM 7592 N N . PRO B 1 197 ? 11.062 26.109 13.805 1 93.31 197 PRO B N 1
ATOM 7593 C CA . PRO B 1 197 ? 11.375 24.719 14.141 1 93.31 197 PRO B CA 1
ATOM 7594 C C . PRO B 1 197 ? 12.867 24.438 14.117 1 93.31 197 PRO B C 1
ATOM 7596 O O . PRO B 1 197 ? 13.617 25.078 13.375 1 93.31 197 PRO B O 1
ATOM 7599 N N . MET B 1 198 ? 13.281 23.438 14.844 1 92.12 198 MET B N 1
ATOM 7600 C CA . MET B 1 198 ? 14.695 23.078 14.883 1 92.12 198 MET B CA 1
ATOM 7601 C C . MET B 1 198 ? 15.172 22.609 13.508 1 92.12 198 MET B C 1
ATOM 7603 O O . MET B 1 198 ? 16.281 22.953 13.086 1 92.12 198 MET B O 1
ATOM 7607 N N . GLU B 1 199 ? 14.383 21.797 12.898 1 95.31 199 GLU B N 1
ATOM 7608 C CA . GLU B 1 199 ? 14.648 21.391 11.523 1 95.31 199 GLU B CA 1
ATOM 7609 C C . GLU B 1 199 ? 13.891 22.266 10.531 1 95.31 199 GLU B C 1
ATOM 7611 O O . GLU B 1 199 ? 12.672 22.422 10.648 1 95.31 199 GLU B O 1
ATOM 7616 N N . GLY B 1 200 ? 14.609 22.906 9.594 1 95.25 200 GLY B N 1
ATOM 7617 C CA . GLY B 1 200 ? 13.938 23.688 8.562 1 95.25 200 GLY B CA 1
ATOM 7618 C C . GLY B 1 200 ? 13.234 22.812 7.531 1 95.25 200 GLY B C 1
ATOM 7619 O O . GLY B 1 200 ? 13.055 21.609 7.746 1 95.25 200 GLY B O 1
ATOM 7620 N N . LYS B 1 201 ? 12.828 23.375 6.441 1 96.75 201 LYS B N 1
ATOM 7621 C CA . LYS B 1 201 ? 12.211 22.641 5.336 1 96.75 201 LYS B CA 1
ATOM 7622 C C . LYS B 1 201 ? 13.242 21.812 4.574 1 96.75 201 LYS B C 1
ATOM 7624 O O . LYS B 1 201 ? 14.422 22.188 4.531 1 96.75 201 LYS B O 1
ATOM 7629 N N . GLY B 1 202 ? 12.797 20.75 4.051 1 97.94 202 GLY B N 1
ATOM 7630 C CA . GLY B 1 202 ? 13.633 19.938 3.186 1 97.94 202 GLY B CA 1
ATOM 7631 C C . GLY B 1 202 ? 12.836 19 2.301 1 97.94 202 GLY B C 1
ATOM 7632 O O . GLY B 1 202 ? 11.734 18.578 2.662 1 97.94 202 GLY B O 1
ATOM 7633 N N . VAL B 1 203 ? 13.375 18.672 1.108 1 98.56 203 VAL B N 1
ATOM 7634 C CA . VAL B 1 203 ? 12.75 17.766 0.149 1 98.56 203 VAL B CA 1
ATOM 7635 C C . VAL B 1 203 ? 13.82 16.891 -0.493 1 98.56 203 VAL B C 1
ATOM 7637 O O . VAL B 1 203 ? 14.906 17.359 -0.836 1 98.56 203 VAL B O 1
ATOM 7640 N N . TYR B 1 204 ? 13.648 15.633 -0.498 1 98.25 204 TYR B N 1
ATOM 7641 C CA . TYR B 1 204 ? 14.469 14.641 -1.183 1 98.25 204 TYR B CA 1
ATOM 7642 C C . TYR B 1 204 ? 13.625 13.781 -2.111 1 98.25 204 TYR B C 1
ATOM 7644 O O . TYR B 1 204 ? 12.625 13.188 -1.686 1 98.25 204 TYR B O 1
ATOM 7652 N N . ALA B 1 205 ? 13.953 13.711 -3.469 1 98.56 205 ALA B N 1
ATOM 7653 C CA . ALA B 1 205 ? 13.125 13.023 -4.449 1 98.56 205 ALA B CA 1
ATOM 7654 C C . ALA B 1 205 ? 13.93 11.969 -5.207 1 98.56 205 ALA B C 1
ATOM 7656 O O . ALA B 1 205 ? 15.094 12.188 -5.535 1 98.56 205 ALA B O 1
ATOM 7657 N N . ARG B 1 206 ? 13.32 10.859 -5.414 1 95.56 206 ARG B N 1
ATOM 7658 C CA . ARG B 1 206 ? 13.844 9.75 -6.207 1 95.56 206 ARG B CA 1
ATOM 7659 C C . ARG B 1 206 ? 12.875 9.367 -7.316 1 95.56 206 ARG B C 1
ATOM 7661 O O . ARG B 1 206 ? 11.703 9.094 -7.055 1 95.56 206 ARG B O 1
ATOM 7668 N N . TRP B 1 207 ? 13.336 9.312 -8.531 1 95.5 207 TRP B N 1
ATOM 7669 C CA . TRP B 1 207 ? 12.531 8.922 -9.68 1 95.5 207 TRP B CA 1
ATOM 7670 C C . TRP B 1 207 ? 12.961 7.559 -10.211 1 95.5 207 TRP B C 1
ATOM 7672 O O . TRP B 1 207 ? 14.156 7.316 -10.414 1 95.5 207 TRP B O 1
ATOM 7682 N N . ASP B 1 208 ? 12.031 6.605 -10.281 1 89.56 208 ASP B N 1
ATOM 7683 C CA . ASP B 1 208 ? 12.266 5.34 -10.969 1 89.56 208 ASP B CA 1
ATOM 7684 C C . ASP B 1 208 ? 11.672 5.363 -12.375 1 89.56 208 ASP B C 1
ATOM 7686 O O . ASP B 1 208 ? 10.461 5.23 -12.547 1 89.56 208 ASP B O 1
ATOM 7690 N N . ALA B 1 209 ? 12.461 5.41 -13.367 1 87.56 209 ALA B N 1
ATOM 7691 C CA . ALA B 1 209 ? 12 5.547 -14.75 1 87.56 209 ALA B CA 1
ATOM 7692 C C . ALA B 1 209 ? 11.359 4.254 -15.242 1 87.56 209 ALA B C 1
ATOM 7694 O O . ALA B 1 209 ? 10.469 4.277 -16.094 1 87.56 209 ALA B O 1
ATOM 7695 N N . HIS B 1 210 ? 11.805 3.123 -14.727 1 77.38 210 HIS B N 1
ATOM 7696 C CA . HIS B 1 210 ? 11.297 1.833 -15.172 1 77.38 210 HIS B CA 1
ATOM 7697 C C . HIS B 1 210 ? 9.852 1.63 -14.734 1 77.38 210 HIS B C 1
ATOM 7699 O O . HIS B 1 210 ? 9.039 1.084 -15.484 1 77.38 210 HIS B O 1
ATOM 7705 N N . ASP B 1 211 ? 9.625 2.041 -13.617 1 79 211 ASP B N 1
ATOM 7706 C CA . ASP B 1 211 ? 8.289 1.908 -13.039 1 79 211 ASP B CA 1
ATOM 7707 C C . ASP B 1 211 ? 7.484 3.195 -13.203 1 79 211 ASP B C 1
ATOM 7709 O O . ASP B 1 211 ? 6.289 3.23 -12.906 1 79 211 ASP B O 1
ATOM 7713 N N . ARG B 1 212 ? 8.172 4.238 -13.664 1 88.12 212 ARG B N 1
ATOM 7714 C CA . ARG B 1 212 ? 7.613 5.586 -13.727 1 88.12 212 ARG B CA 1
ATOM 7715 C C . ARG B 1 212 ? 6.949 5.961 -12.406 1 88.12 212 ARG B C 1
ATOM 7717 O O . ARG B 1 212 ? 5.785 6.359 -12.383 1 88.12 212 ARG B O 1
ATOM 7724 N N . SER B 1 213 ? 7.613 5.727 -11.32 1 91.38 213 SER B N 1
ATOM 7725 C CA . SER B 1 213 ? 7.125 6.035 -9.984 1 91.38 213 SER B CA 1
ATOM 7726 C C . SER B 1 213 ? 8.039 7.031 -9.273 1 91.38 213 SER B C 1
ATOM 7728 O O . SER B 1 213 ? 9.242 7.078 -9.539 1 91.38 213 SER B O 1
ATOM 7730 N N . LEU B 1 214 ? 7.457 7.879 -8.453 1 96.62 214 LEU B N 1
ATOM 7731 C CA . LEU B 1 214 ? 8.133 8.953 -7.734 1 96.62 214 LEU B CA 1
ATOM 7732 C C . LEU B 1 214 ? 8.039 8.75 -6.227 1 96.62 214 LEU B C 1
ATOM 7734 O O . LEU B 1 214 ? 6.945 8.516 -5.699 1 96.62 214 LEU B O 1
ATOM 7738 N N . LEU B 1 215 ? 9.164 8.68 -5.551 1 95.88 215 LEU B N 1
ATOM 7739 C CA . LEU B 1 215 ? 9.234 8.664 -4.094 1 95.88 215 LEU B CA 1
ATOM 7740 C C . LEU B 1 215 ? 9.789 9.984 -3.564 1 95.88 215 LEU B C 1
ATOM 7742 O O . LEU B 1 215 ? 10.883 10.391 -3.945 1 95.88 215 LEU B O 1
ATOM 7746 N N . VAL B 1 216 ? 9.062 10.633 -2.734 1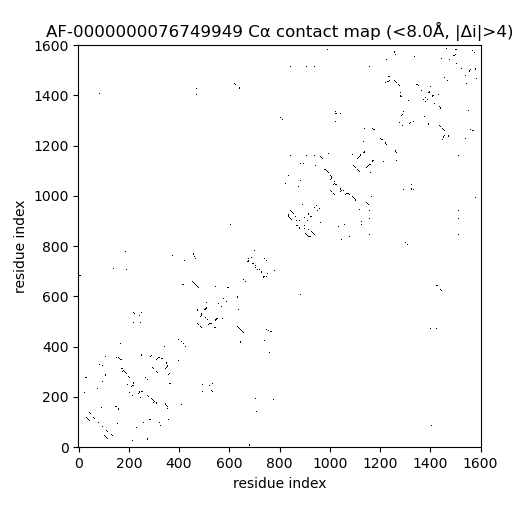 98.31 216 VAL B N 1
ATOM 7747 C CA . VAL B 1 216 ? 9.469 11.938 -2.207 1 98.31 216 VAL B CA 1
ATOM 7748 C C . VAL B 1 216 ? 9.492 11.891 -0.682 1 98.31 216 VAL B C 1
ATOM 7750 O O . VAL B 1 216 ? 8.531 11.445 -0.05 1 98.31 216 VAL B O 1
ATOM 7753 N N . TYR B 1 217 ? 10.617 12.273 -0.101 1 97.75 217 TYR B N 1
ATOM 7754 C CA . TYR B 1 217 ? 10.695 12.594 1.32 1 97.75 217 TYR B CA 1
ATOM 7755 C C . TYR B 1 217 ? 10.57 14.094 1.551 1 97.75 217 TYR B C 1
ATOM 7757 O O . TYR B 1 217 ? 11.211 14.891 0.86 1 97.75 217 TYR B O 1
ATOM 7765 N N . THR B 1 218 ? 9.742 14.5 2.402 1 98.06 218 THR B N 1
ATOM 7766 C CA . THR B 1 218 ? 9.602 15.922 2.719 1 98.06 218 THR B CA 1
ATOM 7767 C C . THR B 1 218 ? 9.289 16.109 4.203 1 98.06 218 THR B C 1
ATOM 7769 O O . THR B 1 218 ? 8.602 15.297 4.809 1 98.06 218 THR B O 1
ATOM 7772 N N . SER B 1 219 ? 9.969 17.109 4.82 1 97.44 219 SER B N 1
ATOM 7773 C CA . SER B 1 219 ? 9.656 17.5 6.191 1 97.44 219 SER B CA 1
ATOM 7774 C C . SER B 1 219 ? 8.344 18.281 6.254 1 97.44 219 SER B C 1
ATOM 7776 O O . SER B 1 219 ? 8.352 19.516 6.277 1 97.44 219 SER B O 1
ATOM 7778 N N . THR B 1 220 ? 7.219 17.547 6.301 1 97.38 220 THR B N 1
ATOM 7779 C CA . THR B 1 220 ? 5.906 18.156 6.125 1 97.38 220 THR B CA 1
ATOM 7780 C C . THR B 1 220 ? 4.945 17.688 7.219 1 97.38 220 THR B C 1
ATOM 7782 O O . THR B 1 220 ? 5.199 16.688 7.891 1 97.38 220 THR B O 1
ATOM 7785 N N . GLN B 1 221 ? 3.928 18.469 7.441 1 96.62 221 GLN B N 1
ATOM 7786 C CA . GLN B 1 221 ? 2.832 18.141 8.344 1 96.62 221 GLN B CA 1
ATOM 7787 C C . GLN B 1 221 ? 1.703 17.438 7.598 1 96.62 221 GLN B C 1
ATOM 7789 O O . GLN B 1 221 ? 0.697 17.047 8.203 1 96.62 221 GLN B O 1
ATOM 7794 N N . ALA B 1 222 ? 1.868 17.234 6.273 1 95.75 222 ALA B N 1
ATOM 7795 C CA . ALA B 1 222 ? 0.772 16.656 5.492 1 95.75 222 ALA B CA 1
ATOM 7796 C C . ALA B 1 222 ? 1.301 15.852 4.309 1 95.75 222 ALA B C 1
ATOM 7798 O O . ALA B 1 222 ? 1.206 16.297 3.16 1 95.75 222 ALA B O 1
ATOM 7799 N N . SER B 1 223 ? 1.714 14.648 4.477 1 96.19 223 SER B N 1
ATOM 7800 C CA . SER B 1 223 ? 2.32 13.82 3.441 1 96.19 223 SER B CA 1
ATOM 7801 C C . SER B 1 223 ? 1.309 13.461 2.357 1 96.19 223 SER B C 1
ATOM 7803 O O . SER B 1 223 ? 1.608 13.555 1.165 1 96.19 223 SER B O 1
ATOM 7805 N N . THR B 1 224 ? 0.064 13.039 2.721 1 94.62 224 THR B N 1
ATOM 7806 C CA . THR B 1 224 ? -0.956 12.617 1.771 1 94.62 224 THR B CA 1
ATOM 7807 C C . THR B 1 224 ? -1.355 13.766 0.852 1 94.62 224 THR B C 1
ATOM 7809 O O . THR B 1 224 ? -1.525 13.578 -0.354 1 94.62 224 THR B O 1
ATOM 7812 N N . SER B 1 225 ? -1.491 14.938 1.441 1 94.25 225 SER B N 1
ATOM 7813 C CA . SER B 1 225 ? -1.866 16.094 0.635 1 94.25 225 SER B CA 1
ATOM 7814 C C . SER B 1 225 ? -0.747 16.484 -0.324 1 94.25 225 SER B C 1
ATOM 7816 O O . SER B 1 225 ? -1.009 16.906 -1.452 1 94.25 225 SER B O 1
ATOM 7818 N N . VAL B 1 226 ? 0.483 16.391 0.151 1 96.62 226 VAL B N 1
ATOM 7819 C CA . VAL B 1 226 ? 1.611 16.656 -0.737 1 96.62 226 VAL B CA 1
ATOM 7820 C C . VAL B 1 226 ? 1.58 15.672 -1.91 1 96.62 226 VAL B C 1
ATOM 7822 O O . VAL B 1 226 ? 1.834 16.062 -3.055 1 96.62 226 VAL B O 1
ATOM 7825 N N . ARG B 1 227 ? 1.276 14.422 -1.622 1 95.25 227 ARG B N 1
ATOM 7826 C CA . ARG B 1 227 ? 1.175 13.391 -2.652 1 95.25 227 ARG B CA 1
ATOM 7827 C C . ARG B 1 227 ? 0.18 13.797 -3.734 1 95.25 227 ARG B C 1
ATOM 7829 O O . ARG B 1 227 ? 0.49 13.734 -4.926 1 95.25 227 ARG B O 1
ATOM 7836 N N . PHE B 1 228 ? -1.035 14.258 -3.357 1 91.81 228 PHE B N 1
ATOM 7837 C CA . PHE B 1 228 ? -2.072 14.656 -4.305 1 91.81 228 PHE B CA 1
ATOM 7838 C C . PHE B 1 228 ? -1.641 15.883 -5.094 1 91.81 228 PHE B C 1
ATOM 7840 O O . PHE B 1 228 ? -1.863 15.961 -6.301 1 91.81 228 PHE B O 1
ATOM 7847 N N . ALA B 1 229 ? -1.03 16.797 -4.379 1 94.12 229 ALA B N 1
ATOM 7848 C CA . ALA B 1 229 ? -0.569 18.016 -5.043 1 94.12 229 ALA B CA 1
ATOM 7849 C C . ALA B 1 229 ? 0.486 17.688 -6.102 1 94.12 229 ALA B C 1
ATOM 7851 O O . ALA B 1 229 ? 0.449 18.234 -7.207 1 94.12 229 ALA B O 1
ATOM 7852 N N . LEU B 1 230 ? 1.409 16.844 -5.738 1 96.38 230 LEU B N 1
ATOM 7853 C CA . LEU B 1 230 ? 2.484 16.484 -6.656 1 96.38 230 LEU B CA 1
ATOM 7854 C C . LEU B 1 230 ? 1.938 15.711 -7.852 1 96.38 230 LEU B C 1
ATOM 7856 O O . LEU B 1 230 ? 2.357 15.945 -8.992 1 96.38 230 LEU B O 1
ATOM 7860 N N . ALA B 1 231 ? 1.049 14.734 -7.562 1 93 231 ALA B N 1
ATOM 7861 C CA . ALA B 1 231 ? 0.442 13.984 -8.656 1 93 231 ALA B CA 1
ATOM 7862 C C . ALA B 1 231 ? -0.201 14.922 -9.672 1 93 231 ALA B C 1
ATOM 7864 O O . ALA B 1 231 ? -0.021 14.758 -10.883 1 93 231 ALA B O 1
ATOM 7865 N N . ALA B 1 232 ? -0.884 15.906 -9.188 1 90.88 232 ALA B N 1
ATOM 7866 C CA . ALA B 1 232 ? -1.57 16.875 -10.047 1 90.88 232 ALA B CA 1
ATOM 7867 C C . ALA B 1 232 ? -0.57 17.766 -10.781 1 90.88 232 ALA B C 1
ATOM 7869 O O . ALA B 1 232 ? -0.668 17.938 -11.992 1 90.88 232 ALA B O 1
ATOM 7870 N N . LYS B 1 233 ? 0.419 18.297 -10.07 1 94.62 233 LYS B N 1
ATOM 7871 C CA . LYS B 1 233 ? 1.356 19.266 -10.609 1 94.62 233 LYS B CA 1
ATOM 7872 C C . LYS B 1 233 ? 2.305 18.625 -11.617 1 94.62 233 LYS B C 1
ATOM 7874 O O . LYS B 1 233 ? 2.729 19.266 -12.578 1 94.62 233 LYS B O 1
ATOM 7879 N N . LEU B 1 234 ? 2.619 17.375 -11.375 1 95.62 234 LEU B N 1
ATOM 7880 C CA . LEU B 1 234 ? 3.613 16.703 -12.211 1 95.62 234 LEU B CA 1
ATOM 7881 C C . LEU B 1 234 ? 2.943 15.781 -13.219 1 95.62 234 LEU B C 1
ATOM 7883 O O . LEU B 1 234 ? 3.623 15.078 -13.977 1 95.62 234 LEU B O 1
ATOM 7887 N N . ASP B 1 235 ? 1.663 15.781 -13.234 1 91.38 235 ASP B N 1
ATOM 7888 C CA . ASP B 1 235 ? 0.873 14.984 -14.172 1 91.38 235 ASP B CA 1
ATOM 7889 C C . ASP B 1 235 ? 1.234 13.5 -14.07 1 91.38 235 ASP B C 1
ATOM 7891 O O . ASP B 1 235 ? 1.587 12.875 -15.078 1 91.38 235 ASP B O 1
ATOM 7895 N N . LEU B 1 236 ? 1.182 12.969 -12.883 1 91.56 236 LEU B N 1
ATOM 7896 C CA . LEU B 1 236 ? 1.414 11.562 -12.586 1 91.56 236 LEU B CA 1
ATOM 7897 C C . LEU B 1 236 ? 0.178 10.93 -11.961 1 91.56 236 LEU B C 1
ATOM 7899 O O . LEU B 1 236 ? -0.575 11.594 -11.25 1 91.56 236 LEU B O 1
ATOM 7903 N N . PRO B 1 237 ? -0.085 9.641 -12.266 1 87.19 237 PRO B N 1
ATOM 7904 C CA . PRO B 1 237 ? -1.11 8.953 -11.469 1 87.19 237 PRO B CA 1
ATOM 7905 C C . PRO B 1 237 ? -0.787 8.938 -9.977 1 87.19 237 PRO B C 1
ATOM 7907 O O . PRO B 1 237 ? 0.372 8.758 -9.602 1 87.19 237 PRO B O 1
ATOM 7910 N N . VAL B 1 238 ? -1.781 9.141 -9.172 1 88.81 238 VAL B N 1
ATOM 7911 C CA . VAL B 1 238 ? -1.591 9.219 -7.73 1 88.81 238 VAL B CA 1
ATOM 7912 C C . VAL B 1 238 ? -0.914 7.945 -7.23 1 88.81 238 VAL B C 1
ATOM 7914 O O . VAL B 1 238 ? -0.086 7.992 -6.316 1 88.81 238 VAL B O 1
ATOM 7917 N N . ASP B 1 239 ? -1.23 6.859 -7.82 1 85.38 239 ASP B N 1
ATOM 7918 C CA . ASP B 1 239 ? -0.71 5.578 -7.355 1 85.38 239 ASP B CA 1
ATOM 7919 C C . ASP B 1 239 ? 0.766 5.422 -7.711 1 85.38 239 ASP B C 1
ATOM 7921 O O . ASP B 1 239 ? 1.415 4.465 -7.285 1 85.38 239 ASP B O 1
ATOM 7925 N N . ARG B 1 240 ? 1.345 6.344 -8.477 1 91.31 240 ARG B N 1
ATOM 7926 C CA . ARG B 1 240 ? 2.758 6.309 -8.844 1 91.31 240 ARG B CA 1
ATOM 7927 C C . ARG B 1 240 ? 3.555 7.336 -8.047 1 91.31 240 ARG B C 1
ATOM 7929 O O . ARG B 1 240 ? 4.746 7.535 -8.297 1 91.31 240 ARG B O 1
ATOM 7936 N N . VAL B 1 241 ? 2.92 7.934 -7.121 1 95.12 241 VAL B N 1
ATOM 7937 C CA . VAL B 1 241 ? 3.572 8.922 -6.266 1 95.12 241 VAL B CA 1
ATOM 7938 C C . VAL B 1 241 ? 3.484 8.477 -4.809 1 95.12 241 VAL B C 1
ATOM 7940 O O . VAL B 1 241 ? 2.396 8.18 -4.305 1 95.12 241 VAL B O 1
ATOM 7943 N N . GLU B 1 242 ? 4.582 8.375 -4.16 1 95.06 242 GLU B N 1
ATOM 7944 C CA . GLU B 1 242 ? 4.656 8.086 -2.73 1 95.06 242 GLU B CA 1
ATOM 7945 C C . GLU B 1 242 ? 5.379 9.203 -1.978 1 95.06 242 GLU B C 1
ATOM 7947 O O . GLU B 1 242 ? 6.359 9.758 -2.477 1 95.06 242 GLU B O 1
ATOM 7952 N N . VAL B 1 243 ? 4.863 9.578 -0.875 1 97.56 243 VAL B N 1
ATOM 7953 C CA . VAL B 1 243 ? 5.438 10.648 -0.065 1 97.56 243 VAL B CA 1
ATOM 7954 C C . VAL B 1 243 ? 5.629 10.164 1.371 1 97.56 243 VAL B C 1
ATOM 7956 O O . VAL B 1 243 ? 4.715 9.578 1.961 1 97.56 243 VAL B O 1
ATOM 7959 N N . ILE B 1 244 ? 6.82 10.391 1.947 1 96.19 244 ILE B N 1
ATOM 7960 C CA . ILE B 1 244 ? 7.152 9.984 3.309 1 96.19 244 ILE B CA 1
ATOM 7961 C C . ILE B 1 244 ? 7.609 11.203 4.113 1 96.19 244 ILE B C 1
ATOM 7963 O O . ILE B 1 244 ? 8.492 11.945 3.678 1 96.19 244 ILE B O 1
ATOM 7967 N N . ALA B 1 245 ? 6.953 11.508 5.164 1 97 245 ALA B N 1
ATOM 7968 C CA . ALA B 1 245 ? 7.523 12.359 6.207 1 97 245 ALA B CA 1
ATOM 7969 C C . ALA B 1 245 ? 8.344 11.539 7.195 1 97 245 ALA B C 1
ATOM 7971 O O . ALA B 1 245 ? 7.785 10.82 8.031 1 97 245 ALA B O 1
ATOM 7972 N N . PRO B 1 246 ? 9.68 11.617 7.094 1 94.31 246 PRO B N 1
ATOM 7973 C CA . PRO B 1 246 ? 10.469 10.867 8.078 1 94.31 246 PRO B CA 1
ATOM 7974 C C . PRO B 1 246 ? 10.367 11.453 9.484 1 94.31 246 PRO B C 1
ATOM 7976 O O . PRO B 1 246 ? 9.289 11.891 9.898 1 94.31 246 PRO B O 1
ATOM 7979 N N . ASP B 1 247 ? 11.422 11.43 10.281 1 94.75 247 ASP B N 1
ATOM 7980 C CA . ASP B 1 247 ? 11.406 12.234 11.5 1 94.75 247 ASP B CA 1
ATOM 7981 C C . ASP B 1 247 ? 11.391 13.727 11.172 1 94.75 247 ASP B C 1
ATOM 7983 O O . ASP B 1 247 ? 12.117 14.18 10.281 1 94.75 247 ASP B O 1
ATOM 7987 N N . VAL B 1 248 ? 10.477 14.375 11.734 1 96.31 248 VAL B N 1
ATOM 7988 C CA . VAL B 1 248 ? 10.336 15.805 11.5 1 96.31 248 VAL B CA 1
ATOM 7989 C C . VAL B 1 248 ? 10.656 16.578 12.781 1 96.31 248 VAL B C 1
ATOM 7991 O O . VAL B 1 248 ? 10.07 16.312 13.836 1 96.31 248 VAL B O 1
ATOM 7994 N N . GLY B 1 249 ? 11.602 17.484 12.648 1 94.25 249 GLY B N 1
ATOM 7995 C CA . GLY B 1 249 ? 12.047 18.25 13.797 1 94.25 249 GLY B CA 1
ATOM 7996 C C . GLY B 1 249 ? 11.227 19.516 14.023 1 94.25 249 GLY B C 1
ATOM 7997 O O . GLY B 1 249 ? 11.742 20.625 13.891 1 94.25 249 GLY B O 1
ATOM 7998 N N . GLY B 1 250 ? 9.945 19.328 14.328 1 94.12 250 GLY B N 1
ATOM 7999 C CA . GLY B 1 250 ? 9.055 20.453 14.555 1 94.12 250 GLY B CA 1
ATOM 8000 C C . GLY B 1 250 ? 8.297 20.875 13.312 1 94.12 250 GLY B C 1
ATOM 8001 O O . GLY B 1 250 ? 8.828 20.812 12.203 1 94.12 250 GLY B O 1
ATOM 8002 N N . GLY B 1 251 ? 7.074 21.25 13.406 1 92.94 251 GLY B N 1
ATOM 8003 C CA . GLY B 1 251 ? 6.227 21.797 12.352 1 92.94 251 GLY B CA 1
ATOM 8004 C C . GLY B 1 251 ? 5.672 23.172 12.68 1 92.94 251 GLY B C 1
ATOM 8005 O O . GLY B 1 251 ? 6.02 24.156 12.023 1 92.94 251 GLY B O 1
ATOM 8006 N N . PHE B 1 252 ? 4.93 23.297 13.711 1 91.31 252 PHE B N 1
ATOM 8007 C CA . PHE B 1 252 ? 4.41 24.484 14.359 1 91.31 252 PHE B CA 1
ATOM 8008 C C . PHE B 1 252 ? 3.609 25.344 13.375 1 91.31 252 PHE B C 1
ATOM 8010 O O . PHE B 1 252 ? 3.559 26.562 13.5 1 91.31 252 PHE B O 1
ATOM 8017 N N . GLY B 1 253 ? 3.195 24.766 12.234 1 92.31 253 GLY B N 1
ATOM 8018 C CA . GLY B 1 253 ? 2.342 25.469 11.297 1 92.31 253 GLY B CA 1
ATOM 8019 C C . GLY B 1 253 ? 3.021 25.75 9.969 1 92.31 253 GLY B C 1
ATOM 8020 O O . GLY B 1 253 ? 2.395 25.672 8.914 1 92.31 253 GLY B O 1
ATOM 8021 N N . VAL B 1 254 ? 4.273 26.062 10.008 1 94.69 254 VAL B N 1
ATOM 8022 C CA . VAL B 1 254 ? 5 26.391 8.789 1 94.69 254 VAL B CA 1
ATOM 8023 C C . VAL B 1 254 ? 5.004 25.203 7.84 1 94.69 254 VAL B C 1
ATOM 8025 O O . VAL B 1 254 ? 5 25.375 6.617 1 94.69 254 VAL B O 1
ATOM 8028 N N . LYS B 1 255 ? 5 24 8.344 1 96.25 255 LYS B N 1
ATOM 8029 C CA . LYS B 1 255 ? 5.176 22.812 7.512 1 96.25 255 LYS B CA 1
ATOM 8030 C C . LYS B 1 255 ? 3.828 22.203 7.125 1 96.25 255 LYS B C 1
ATOM 8032 O O . LYS B 1 255 ? 3.771 21.141 6.52 1 96.25 255 LYS B O 1
ATOM 8037 N N . ILE B 1 256 ? 2.725 22.906 7.469 1 94.62 256 ILE B N 1
ATOM 8038 C CA . ILE B 1 256 ? 1.422 22.453 6.992 1 94.62 256 ILE B CA 1
ATOM 8039 C C . ILE B 1 256 ? 1.148 23.047 5.609 1 94.62 256 ILE B C 1
ATOM 8041 O O . ILE B 1 256 ? 0.298 22.531 4.871 1 94.62 256 ILE B O 1
ATOM 8045 N N . VAL B 1 257 ? 1.824 24.188 5.336 1 94 257 VAL B N 1
ATOM 8046 C CA . VAL B 1 257 ? 1.703 24.75 3.994 1 94 257 VAL B CA 1
ATOM 8047 C C . VAL B 1 257 ? 2.324 23.781 2.977 1 94 257 VAL B C 1
ATOM 8049 O O . VAL B 1 257 ? 3.438 23.297 3.176 1 94 257 VAL B O 1
ATOM 8052 N N . HIS B 1 258 ? 1.54 23.484 1.985 1 94 258 HIS B N 1
ATOM 8053 C CA . HIS B 1 258 ? 2.004 22.562 0.951 1 94 258 HIS B CA 1
ATOM 8054 C C . HIS B 1 258 ? 1.226 22.75 -0.347 1 94 258 HIS B C 1
ATOM 8056 O O . HIS B 1 258 ? 0.081 23.219 -0.327 1 94 258 HIS B O 1
ATOM 8062 N N . PRO B 1 259 ? 1.688 22.422 -1.416 1 95.56 259 PRO B N 1
ATOM 8063 C CA . PRO B 1 259 ? 3.133 22.234 -1.556 1 95.56 259 PRO B CA 1
ATOM 8064 C C . PRO B 1 259 ? 3.912 23.547 -1.504 1 95.56 259 PRO B C 1
ATOM 8066 O O . PRO B 1 259 ? 3.455 24.562 -2.031 1 95.56 259 PRO B O 1
ATOM 8069 N N . TRP B 1 260 ? 4.992 23.5 -0.855 1 96.75 260 TRP B N 1
ATOM 8070 C CA . TRP B 1 260 ? 5.961 24.578 -1.059 1 96.75 260 TRP B CA 1
ATOM 8071 C C . TRP B 1 260 ? 6.539 24.516 -2.469 1 96.75 260 TRP B C 1
ATOM 8073 O O . TRP B 1 260 ? 6.504 23.484 -3.123 1 96.75 260 TRP B O 1
ATOM 8083 N N . PRO B 1 261 ? 7.094 25.672 -2.965 1 97.38 261 PRO B N 1
ATOM 8084 C CA . PRO B 1 261 ? 7.73 25.656 -4.285 1 97.38 261 PRO B CA 1
ATOM 8085 C C . PRO B 1 261 ? 8.758 24.531 -4.43 1 97.38 261 PRO B C 1
ATOM 8087 O O . PRO B 1 261 ? 8.812 23.859 -5.473 1 97.38 261 PRO B O 1
ATOM 8090 N N . GLU B 1 262 ? 9.531 24.312 -3.377 1 98.12 262 GLU B N 1
ATOM 8091 C CA . GLU B 1 262 ? 10.586 23.312 -3.41 1 98.12 262 GLU B CA 1
ATOM 8092 C C . GLU B 1 262 ? 10.008 21.906 -3.494 1 98.12 262 GLU B C 1
ATOM 8094 O O . GLU B 1 262 ? 10.609 21.016 -4.098 1 98.12 262 GLU B O 1
ATOM 8099 N N . GLU B 1 263 ? 8.82 21.656 -2.936 1 97.94 263 GLU B N 1
ATOM 8100 C CA . GLU B 1 263 ? 8.172 20.344 -2.98 1 97.94 263 GLU B CA 1
ATOM 8101 C C . GLU B 1 263 ? 7.73 20 -4.402 1 97.94 263 GLU B C 1
ATOM 8103 O O . GLU B 1 263 ? 7.496 18.828 -4.715 1 97.94 263 GLU B O 1
ATOM 8108 N N . VAL B 1 264 ? 7.594 21 -5.273 1 98.12 264 VAL B N 1
ATOM 8109 C CA . VAL B 1 264 ? 7.289 20.766 -6.684 1 98.12 264 VAL B CA 1
ATOM 8110 C C . VAL B 1 264 ? 8.586 20.688 -7.488 1 98.12 264 VAL B C 1
ATOM 8112 O O . VAL B 1 264 ? 8.781 19.766 -8.273 1 98.12 264 VAL B O 1
ATOM 8115 N N . LEU B 1 265 ? 9.531 21.609 -7.254 1 98.75 265 LEU B N 1
ATOM 8116 C CA . LEU B 1 265 ? 10.719 21.812 -8.086 1 98.75 265 LEU B CA 1
ATOM 8117 C C . LEU B 1 265 ? 11.695 20.656 -7.926 1 98.75 265 LEU B C 1
ATOM 8119 O O . LEU B 1 265 ? 12.312 20.234 -8.906 1 98.75 265 LEU B O 1
ATOM 8123 N N . ILE B 1 266 ? 11.852 20.141 -6.711 1 98.81 266 ILE B N 1
ATOM 8124 C CA . ILE B 1 266 ? 12.844 19.094 -6.461 1 98.81 266 ILE B CA 1
ATOM 8125 C C . ILE B 1 266 ? 12.422 17.797 -7.148 1 98.81 266 ILE B C 1
ATOM 8127 O O . ILE B 1 266 ? 13.195 17.219 -7.906 1 98.81 266 ILE B O 1
ATOM 8131 N N . PRO B 1 267 ? 11.172 17.312 -6.906 1 98.75 267 PRO B N 1
ATOM 8132 C CA . PRO B 1 267 ? 10.75 16.125 -7.648 1 98.75 267 PRO B CA 1
ATOM 8133 C C . PRO B 1 267 ? 10.75 16.344 -9.164 1 98.75 267 PRO B C 1
ATOM 8135 O O . PRO B 1 267 ? 11.094 15.43 -9.922 1 98.75 267 PRO B O 1
ATOM 8138 N N . TRP B 1 268 ? 10.32 17.516 -9.641 1 98.62 268 TRP B N 1
ATOM 8139 C CA . TRP B 1 268 ? 10.352 17.828 -11.062 1 98.62 268 TRP B CA 1
ATOM 8140 C C . TRP B 1 268 ? 11.758 17.688 -11.625 1 98.62 268 TRP B C 1
ATOM 8142 O O . TRP B 1 268 ? 11.953 17.094 -12.688 1 98.62 268 TRP B O 1
ATOM 8152 N N . ALA B 1 269 ? 12.75 18.25 -10.922 1 98.75 269 ALA B N 1
ATOM 8153 C CA . ALA B 1 269 ? 14.141 18.156 -11.344 1 98.75 269 ALA B CA 1
ATOM 8154 C C . ALA B 1 269 ? 14.625 16.719 -11.344 1 98.75 269 ALA B C 1
ATOM 8156 O O . ALA B 1 269 ? 15.391 16.312 -12.219 1 98.75 269 ALA B O 1
ATOM 8157 N N . ALA B 1 270 ? 14.211 15.953 -10.312 1 98.38 270 ALA B N 1
ATOM 8158 C CA . ALA B 1 270 ? 14.594 14.547 -10.242 1 98.38 270 ALA B CA 1
ATOM 8159 C C . ALA B 1 270 ? 14.102 13.789 -11.477 1 98.38 270 ALA B C 1
ATOM 8161 O O . ALA B 1 270 ? 14.828 12.961 -12.031 1 98.38 270 ALA B O 1
ATOM 8162 N N . ILE B 1 271 ? 12.867 13.992 -11.859 1 97.75 271 ILE B N 1
ATOM 8163 C CA . ILE B 1 271 ? 12.289 13.352 -13.039 1 97.75 271 ILE B CA 1
ATOM 8164 C C . ILE B 1 271 ? 13.055 13.773 -14.289 1 97.75 271 ILE B C 1
ATOM 8166 O O . ILE B 1 271 ? 13.438 12.93 -15.102 1 97.75 271 ILE B O 1
ATOM 8170 N N . LYS B 1 272 ? 13.312 15.086 -14.453 1 97.38 272 LYS B N 1
ATOM 8171 C CA . LYS B 1 272 ? 13.953 15.648 -15.641 1 97.38 272 LYS B CA 1
ATOM 8172 C C . LYS B 1 272 ? 15.383 15.133 -15.781 1 97.38 272 LYS B C 1
ATOM 8174 O O . LYS B 1 272 ? 15.852 14.875 -16.891 1 97.38 272 LYS B O 1
ATOM 8179 N N . LEU B 1 273 ? 16.109 15.039 -14.68 1 97.19 273 LEU B N 1
ATOM 8180 C CA . LEU B 1 273 ? 17.531 14.711 -14.703 1 97.19 273 LEU B CA 1
ATOM 8181 C C . LEU B 1 273 ? 17.734 13.203 -14.578 1 97.19 273 LEU B C 1
ATOM 8183 O O . LEU B 1 273 ? 18.828 12.703 -14.875 1 97.19 273 LEU B O 1
ATOM 8187 N N . GLY B 1 274 ? 16.672 12.508 -14.141 1 94.31 274 GLY B N 1
ATOM 8188 C CA . GLY B 1 274 ? 16.812 11.078 -13.922 1 94.31 274 GLY B CA 1
ATOM 8189 C C . GLY B 1 274 ? 17.797 10.734 -12.828 1 94.31 274 GLY B C 1
ATOM 8190 O O . GLY B 1 274 ? 18.531 9.75 -12.93 1 94.31 274 GLY B O 1
ATOM 8191 N N . ARG B 1 275 ? 17.969 11.602 -11.859 1 94.94 275 ARG B N 1
ATOM 8192 C CA . ARG B 1 275 ? 18.844 11.445 -10.703 1 94.94 275 ARG B CA 1
ATOM 8193 C C . ARG B 1 275 ? 18.141 11.852 -9.414 1 94.94 275 ARG B C 1
ATOM 8195 O O . ARG B 1 275 ? 17.141 12.578 -9.453 1 94.94 275 ARG B O 1
ATOM 8202 N N . GLU B 1 276 ? 18.625 11.297 -8.312 1 96.31 276 GLU B N 1
ATOM 8203 C CA . GLU B 1 276 ? 18.109 11.766 -7.027 1 96.31 276 GLU B CA 1
ATOM 8204 C C . GLU B 1 276 ? 18.5 13.219 -6.777 1 96.31 276 GLU B C 1
ATOM 8206 O O . GLU B 1 276 ? 19.609 13.641 -7.113 1 96.31 276 GLU B O 1
ATOM 8211 N N . VAL B 1 277 ? 17.594 14 -6.277 1 98.69 277 VAL B N 1
ATOM 8212 C CA . VAL B 1 277 ? 17.812 15.422 -6.012 1 98.69 277 VAL B CA 1
ATOM 8213 C C . VAL B 1 277 ? 17.328 15.766 -4.605 1 98.69 277 VAL B C 1
ATOM 8215 O O . VAL B 1 277 ? 16.297 15.281 -4.164 1 98.69 277 VAL B O 1
ATOM 8218 N N . LYS B 1 278 ? 18.109 16.547 -3.873 1 98.56 278 LYS B N 1
ATOM 8219 C CA . LYS B 1 278 ? 17.781 16.922 -2.5 1 98.56 278 LYS B CA 1
ATOM 8220 C C . LYS B 1 278 ? 18 18.406 -2.264 1 98.56 278 LYS B C 1
ATOM 8222 O O . LYS B 1 278 ? 18.953 19 -2.789 1 98.56 278 LYS B O 1
ATOM 8227 N N . TRP B 1 279 ? 17.172 19 -1.488 1 98.62 279 TRP B N 1
ATOM 8228 C CA . TRP B 1 279 ? 17.312 20.375 -1.002 1 98.62 279 TRP B CA 1
ATOM 8229 C C . TRP B 1 279 ? 16.969 20.453 0.484 1 98.62 279 TRP B C 1
ATOM 8231 O O . TRP B 1 279 ? 15.961 19.906 0.933 1 98.62 279 TRP B O 1
ATOM 8241 N N . VAL B 1 280 ? 17.828 21.188 1.231 1 97.69 280 VAL B N 1
ATOM 8242 C CA . VAL B 1 280 ? 17.594 21.484 2.641 1 97.69 280 VAL B CA 1
ATOM 8243 C C . VAL B 1 280 ? 17.75 22.984 2.883 1 97.69 280 VAL B C 1
ATOM 8245 O O . VAL B 1 280 ? 18.781 23.562 2.52 1 97.69 280 VAL B O 1
ATOM 8248 N N . GLU B 1 281 ? 16.797 23.5 3.498 1 95.56 281 GLU B N 1
ATOM 8249 C CA . GLU B 1 281 ? 16.781 24.938 3.781 1 95.56 281 GLU B CA 1
ATOM 8250 C C . GLU B 1 281 ? 17.844 25.297 4.816 1 95.56 281 GLU B C 1
ATOM 8252 O O . GLU B 1 281 ? 18.094 24.547 5.758 1 95.56 281 GLU B O 1
ATOM 8257 N N . ASP B 1 282 ? 18.469 26.438 4.676 1 94.06 282 ASP B N 1
ATOM 8258 C CA . ASP B 1 282 ? 19.25 26.953 5.797 1 94.06 282 ASP B CA 1
ATOM 8259 C C . ASP B 1 282 ? 18.453 27.969 6.602 1 94.06 282 ASP B C 1
ATOM 8261 O O . ASP B 1 282 ? 17.312 28.281 6.258 1 94.06 282 ASP B O 1
ATOM 8265 N N . ARG B 1 283 ? 18.969 28.438 7.656 1 93.81 283 ARG B N 1
ATOM 8266 C CA . ARG B 1 283 ? 18.219 29.266 8.602 1 93.81 283 ARG B CA 1
ATOM 8267 C C . ARG B 1 283 ? 17.891 30.625 8 1 93.81 283 ARG B C 1
ATOM 8269 O O . ARG B 1 283 ? 16.828 31.188 8.266 1 93.81 283 ARG B O 1
ATOM 8276 N N . ARG B 1 284 ? 18.781 31.156 7.289 1 93.19 284 ARG B N 1
ATOM 8277 C CA . ARG B 1 284 ? 18.5 32.438 6.633 1 93.19 284 ARG B CA 1
ATOM 8278 C C . ARG B 1 284 ? 17.328 32.312 5.672 1 93.19 284 ARG B C 1
ATOM 8280 O O . ARG B 1 284 ? 16.422 33.125 5.668 1 93.19 284 ARG B O 1
ATOM 8287 N N . GLU B 1 285 ? 17.391 31.25 4.863 1 94.56 285 GLU B N 1
ATOM 8288 C CA . GLU B 1 285 ? 16.266 30.969 3.957 1 94.56 285 GLU B CA 1
ATOM 8289 C C . GLU B 1 285 ? 14.961 30.828 4.723 1 94.56 285 GLU B C 1
ATOM 8291 O O . GLU B 1 285 ? 13.914 31.281 4.25 1 94.56 285 GLU B O 1
ATOM 8296 N N . HIS B 1 286 ? 15.062 30.234 5.859 1 95 286 HIS B N 1
ATOM 8297 C CA . HIS B 1 286 ? 13.844 30.062 6.645 1 95 286 HIS B CA 1
ATOM 8298 C C . HIS B 1 286 ? 13.219 31.391 7.012 1 95 286 HIS B C 1
ATOM 8300 O O . HIS B 1 286 ? 11.992 31.547 6.961 1 95 286 HIS B O 1
ATOM 8306 N N . PHE B 1 287 ? 14.023 32.344 7.352 1 94.31 287 PHE B N 1
ATOM 8307 C CA . PHE B 1 287 ? 13.547 33.656 7.777 1 94.31 287 PHE B CA 1
ATOM 8308 C C . PHE B 1 287 ? 12.883 34.406 6.621 1 94.31 287 PHE B C 1
ATOM 8310 O O . PHE B 1 287 ? 11.906 35.125 6.82 1 94.31 287 PHE B O 1
ATOM 8317 N N . ILE B 1 288 ? 13.383 34.156 5.438 1 95.12 288 ILE B N 1
ATOM 8318 C CA . ILE B 1 288 ? 12.992 35.094 4.387 1 95.12 288 ILE B CA 1
ATOM 8319 C C . ILE B 1 288 ? 12.141 34.375 3.344 1 95.12 288 ILE B C 1
ATOM 8321 O O . ILE B 1 288 ? 11.547 35.031 2.469 1 95.12 288 ILE B O 1
ATOM 8325 N N . SER B 1 289 ? 12.016 33.062 3.424 1 94.44 289 SER B N 1
ATOM 8326 C CA . SER B 1 289 ? 11.328 32.344 2.338 1 94.44 289 SER B CA 1
ATOM 8327 C C . SER B 1 289 ? 10.359 31.312 2.875 1 94.44 289 SER B C 1
ATOM 8329 O O . SER B 1 289 ? 9.734 30.578 2.102 1 94.44 289 SER B O 1
ATOM 8331 N N . SER B 1 290 ? 10.18 31.203 4.121 1 93.62 290 SER B N 1
ATOM 8332 C CA . SER B 1 290 ? 9.148 30.344 4.691 1 93.62 290 SER B CA 1
ATOM 8333 C C . SER B 1 290 ? 7.926 31.156 5.102 1 93.62 290 SER B C 1
ATOM 8335 O O . SER B 1 290 ? 7.363 31.906 4.293 1 93.62 290 SER B O 1
ATOM 8337 N N . THR B 1 291 ? 7.52 31.094 6.332 1 92.56 291 THR B N 1
ATOM 8338 C CA . THR B 1 291 ? 6.367 31.891 6.715 1 92.56 291 THR B CA 1
ATOM 8339 C C . THR B 1 291 ? 6.578 32.531 8.086 1 92.56 291 THR B C 1
ATOM 8341 O O . THR B 1 291 ? 7.434 32.062 8.859 1 92.56 291 THR B O 1
ATOM 8344 N N . HIS B 1 292 ? 5.945 33.594 8.258 1 91.44 292 HIS B N 1
ATOM 8345 C CA . HIS B 1 292 ? 5.883 34.25 9.547 1 91.44 292 HIS B CA 1
ATOM 8346 C C . HIS B 1 292 ? 4.516 34.094 10.203 1 91.44 292 HIS B C 1
ATOM 8348 O O . HIS B 1 292 ? 3.709 33.281 9.742 1 91.44 292 HIS B O 1
ATOM 8354 N N . GLU B 1 293 ? 4.586 34.688 11.375 1 85.56 293 GLU B N 1
ATOM 8355 C CA . GLU B 1 293 ? 3.326 34.656 12.117 1 85.56 293 GLU B CA 1
ATOM 8356 C C . GLU B 1 293 ? 2.631 36 12.086 1 85.56 293 GLU B C 1
ATOM 8358 O O . GLU B 1 293 ? 3.197 36.969 11.602 1 85.56 293 GLU B O 1
ATOM 8363 N N . ARG B 1 294 ? 1.554 36.156 12.906 1 76.69 294 ARG B N 1
ATOM 8364 C CA . ARG B 1 294 ? 0.446 37.094 12.641 1 76.69 294 ARG B CA 1
ATOM 8365 C C . ARG B 1 294 ? 0.684 38.438 13.297 1 76.69 294 ARG B C 1
ATOM 8367 O O . ARG B 1 294 ? 1.143 38.5 14.438 1 76.69 294 ARG B O 1
ATOM 8374 N N . GLY B 1 295 ? 0.72 39.531 12.523 1 90.56 295 GLY B N 1
ATOM 8375 C CA . GLY B 1 295 ? 0.601 40.938 12.883 1 90.56 295 GLY B CA 1
ATOM 8376 C C . GLY B 1 295 ? -0.798 41.469 12.68 1 90.56 295 GLY B C 1
ATOM 8377 O O . GLY B 1 295 ? -1.37 41.344 11.594 1 90.56 295 GLY B O 1
ATOM 8378 N N . GLN B 1 296 ? -1.389 41.938 13.852 1 97.31 296 GLN B N 1
ATOM 8379 C CA . GLN B 1 296 ? -2.742 42.469 13.758 1 97.31 296 GLN B CA 1
ATOM 8380 C C . GLN B 1 296 ? -2.859 43.781 14.5 1 97.31 296 GLN B C 1
ATOM 8382 O O . GLN B 1 296 ? -2.236 43.969 15.547 1 97.31 296 GLN B O 1
ATOM 8387 N N . LEU B 1 297 ? -3.561 44.719 13.906 1 98.38 297 LEU B N 1
ATOM 8388 C CA . LEU B 1 297 ? -4.105 45.875 14.594 1 98.38 297 LEU B CA 1
ATOM 8389 C C . LEU B 1 297 ? -5.586 45.688 14.906 1 98.38 297 LEU B C 1
ATOM 8391 O O . LEU B 1 297 ? -6.363 45.281 14.039 1 98.38 297 LEU B O 1
ATOM 8395 N N . GLN B 1 298 ? -5.969 45.938 16.172 1 98.56 298 GLN B N 1
ATOM 8396 C CA . GLN B 1 298 ? -7.324 45.625 16.609 1 98.56 298 GLN B CA 1
ATOM 8397 C C . GLN B 1 298 ? -7.996 46.812 17.266 1 98.56 298 GLN B C 1
ATOM 8399 O O . GLN B 1 298 ? -7.348 47.594 17.984 1 98.56 298 GLN B O 1
ATOM 8404 N N . LYS B 1 299 ? -9.172 47.062 16.891 1 98.69 299 LYS B N 1
ATOM 8405 C CA . LYS B 1 299 ? -10.047 48.031 17.562 1 98.69 299 LYS B CA 1
ATOM 8406 C C . LYS B 1 299 ? -11.219 47.312 18.234 1 98.69 299 LYS B C 1
ATOM 8408 O O . LYS B 1 299 ? -12.008 46.656 17.578 1 98.69 299 LYS B O 1
ATOM 8413 N N . VAL B 1 300 ? -11.273 47.5 19.547 1 98.69 300 VAL B N 1
ATOM 8414 C CA . VAL B 1 300 ? -12.32 46.844 20.328 1 98.69 300 VAL B CA 1
ATOM 8415 C C . VAL B 1 300 ? -13.242 47.906 20.938 1 98.69 300 VAL B C 1
ATOM 8417 O O . VAL B 1 300 ? -12.766 48.875 21.547 1 98.69 300 VAL B O 1
ATOM 8420 N N . THR B 1 301 ? -14.508 47.781 20.734 1 98.81 301 THR B N 1
ATOM 8421 C CA . THR B 1 301 ? -15.516 48.562 21.438 1 98.81 301 THR B CA 1
ATOM 8422 C C . THR B 1 301 ? -16.453 47.656 22.234 1 98.81 301 THR B C 1
ATOM 8424 O O . THR B 1 301 ? -17 46.688 21.688 1 98.81 301 THR B O 1
ATOM 8427 N N . VAL B 1 302 ? -16.609 48 23.562 1 98.75 302 VAL B N 1
ATOM 8428 C CA . VAL B 1 302 ? -17.375 47.094 24.422 1 98.75 302 VAL B CA 1
ATOM 8429 C C . VAL B 1 302 ? -18.359 47.906 25.25 1 98.75 302 VAL B C 1
ATOM 8431 O O . VAL B 1 302 ? -18.047 49.031 25.703 1 98.75 302 VAL B O 1
ATOM 8434 N N . GLY B 1 303 ? -19.609 47.438 25.375 1 98.81 303 GLY B N 1
ATOM 8435 C CA . GLY B 1 303 ? -20.594 47.906 26.328 1 98.81 303 GLY B CA 1
ATOM 8436 C C . GLY B 1 303 ? -20.812 46.938 27.469 1 98.81 303 GLY B C 1
ATOM 8437 O O . GLY B 1 303 ? -20.875 45.719 27.25 1 98.81 303 GLY B O 1
ATOM 8438 N N . PHE B 1 304 ? -20.828 47.406 28.719 1 98.75 304 PHE B N 1
ATOM 8439 C CA . PHE B 1 304 ? -20.953 46.562 29.891 1 98.75 304 PHE B CA 1
ATOM 8440 C C . PHE B 1 304 ? -21.75 47.25 31 1 98.75 304 PHE B C 1
ATOM 8442 O O . PHE B 1 304 ? -21.969 48.438 30.953 1 98.75 304 PHE B O 1
ATOM 8449 N N . ASP B 1 305 ? -22.141 46.5 31.969 1 98.62 305 ASP B N 1
ATOM 8450 C CA . ASP B 1 305 ? -22.953 47.062 33.062 1 98.62 305 ASP B CA 1
ATOM 8451 C C . ASP B 1 305 ? -22.109 47.25 34.312 1 98.62 305 ASP B C 1
ATOM 8453 O O . ASP B 1 305 ? -20.891 47.125 34.281 1 98.62 305 ASP B O 1
ATOM 8457 N N . ASP B 1 306 ? -22.75 47.625 35.438 1 98.19 306 ASP B N 1
ATOM 8458 C CA . ASP B 1 306 ? -22.078 48 36.688 1 98.19 306 ASP B CA 1
ATOM 8459 C C . ASP B 1 306 ? -21.422 46.812 37.344 1 98.19 306 ASP B C 1
ATOM 8461 O O . ASP B 1 306 ? -20.562 46.969 38.219 1 98.19 306 ASP B O 1
ATOM 8465 N N . GLU B 1 307 ? -21.812 45.656 36.844 1 97.88 307 GLU B N 1
ATOM 8466 C CA . GLU B 1 307 ? -21.281 44.438 37.438 1 97.88 307 GLU B CA 1
ATOM 8467 C C . GLU B 1 307 ? -20.188 43.844 36.562 1 97.88 307 GLU B C 1
ATOM 8469 O O . GLU B 1 307 ? -19.547 42.844 36.969 1 97.88 307 GLU B O 1
ATOM 8474 N N . GLY B 1 308 ? -19.953 44.406 35.438 1 98.25 308 GLY B N 1
ATOM 8475 C CA . GLY B 1 308 ? -18.891 43.969 34.562 1 98.25 308 GLY B CA 1
ATOM 8476 C C . GLY B 1 308 ? -19.359 42.938 33.531 1 98.25 308 GLY B C 1
ATOM 8477 O O . GLY B 1 308 ? -18.547 42.344 32.844 1 98.25 308 GLY B O 1
ATOM 8478 N N . HIS B 1 309 ? -20.734 42.781 33.438 1 98.5 309 HIS B N 1
ATOM 8479 C CA . HIS B 1 309 ? -21.25 41.906 32.375 1 98.5 309 HIS B CA 1
ATOM 8480 C C . HIS B 1 309 ? -21.094 42.562 31 1 98.5 309 HIS B C 1
ATOM 8482 O O . HIS B 1 309 ? -21.516 43.719 30.797 1 98.5 309 HIS B O 1
ATOM 8488 N N . VAL B 1 310 ? -20.531 41.844 30.094 1 98.69 310 VAL B N 1
ATOM 8489 C CA . VAL B 1 310 ? -20.391 42.312 28.719 1 98.69 310 VAL B CA 1
ATOM 8490 C C . VAL B 1 310 ? -21.734 42.219 28 1 98.69 310 VAL B C 1
ATOM 8492 O O . VAL B 1 310 ? -22.281 41.125 27.844 1 98.69 310 VAL B O 1
ATOM 8495 N N . LEU B 1 311 ? -22.25 43.312 27.531 1 98.5 311 LEU B N 1
ATOM 8496 C CA . LEU B 1 311 ? -23.562 43.344 26.875 1 98.5 311 LEU B CA 1
ATOM 8497 C C . LEU B 1 311 ? -23.422 43.375 25.359 1 98.5 311 LEU B C 1
ATOM 8499 O O . LEU B 1 311 ? -24.281 42.875 24.641 1 98.5 311 LEU B O 1
ATOM 8503 N N . GLY B 1 312 ? -22.453 44.031 24.906 1 98.56 312 GLY B N 1
ATOM 8504 C CA . GLY B 1 312 ? -22.125 44.125 23.5 1 98.56 312 GLY B CA 1
ATOM 8505 C C . GLY B 1 312 ? -20.625 44.25 23.25 1 98.56 312 GLY B C 1
ATOM 8506 O O . GLY B 1 312 ? -19.922 44.906 24 1 98.56 312 GLY B O 1
ATOM 8507 N N . LEU B 1 313 ? -20.156 43.562 22.266 1 98.75 313 LEU B N 1
ATOM 8508 C CA . LEU B 1 313 ? -18.75 43.562 21.875 1 98.75 313 LEU B CA 1
ATOM 8509 C C . LEU B 1 313 ? -18.594 43.719 20.359 1 98.75 313 LEU B C 1
ATOM 8511 O O . LEU B 1 313 ? -19.172 42.938 19.5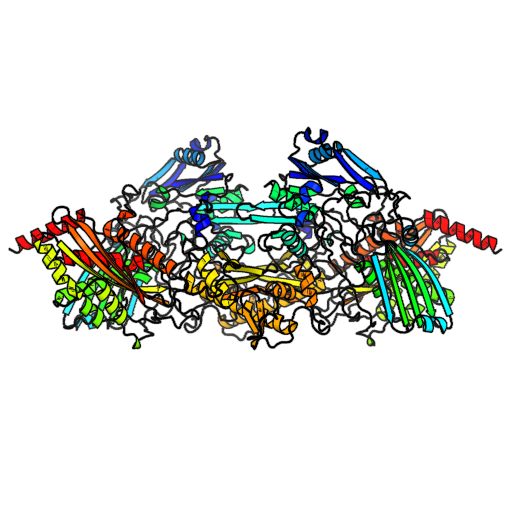94 1 98.75 313 LEU B O 1
ATOM 8515 N N . ASP B 1 314 ? -17.953 44.75 19.875 1 98.75 314 ASP B N 1
ATOM 8516 C CA . ASP B 1 314 ? -17.641 45.031 18.469 1 98.75 314 ASP B CA 1
ATOM 8517 C C . ASP B 1 314 ? -16.141 45.094 18.25 1 98.75 314 ASP B C 1
ATOM 8519 O O . ASP B 1 314 ? -15.453 45.938 18.812 1 98.75 314 ASP B O 1
ATOM 8523 N N . VAL B 1 315 ? -15.641 44.188 17.438 1 98.75 315 VAL B N 1
ATOM 8524 C CA . VAL B 1 315 ? -14.203 44.094 17.188 1 98.75 315 VAL B CA 1
ATOM 8525 C C . VAL B 1 315 ? -13.93 44.25 15.695 1 98.75 315 VAL B C 1
ATOM 8527 O O . VAL B 1 315 ? -14.523 43.562 14.875 1 98.75 315 VAL B O 1
ATOM 8530 N N . GLU B 1 316 ? -13.109 45.188 15.32 1 98.62 316 GLU B N 1
ATOM 8531 C CA . GLU B 1 316 ? -12.555 45.344 13.977 1 98.62 316 GLU B CA 1
ATOM 8532 C C . GLU B 1 316 ? -11.039 45.188 13.977 1 98.62 316 GLU B C 1
ATOM 8534 O O . GLU B 1 316 ? -10.344 45.75 14.82 1 98.62 316 GLU B O 1
ATOM 8539 N N . PHE B 1 317 ? -10.594 44.344 13.016 1 98.31 317 PHE B N 1
ATOM 8540 C CA . PHE B 1 317 ? -9.133 44.25 13.016 1 98.31 317 PHE B CA 1
ATOM 8541 C C . PHE B 1 317 ? -8.609 44.062 11.602 1 98.31 317 PHE B C 1
ATOM 8543 O O . PHE B 1 317 ? -9.352 43.656 10.711 1 98.31 317 PHE B O 1
ATOM 8550 N N . TRP B 1 318 ? -7.344 44.469 11.367 1 98.44 318 TRP B N 1
ATOM 8551 C CA . TRP B 1 318 ? -6.566 44.312 10.141 1 98.44 318 TRP B CA 1
ATOM 8552 C C . TRP B 1 318 ? -5.445 43.281 10.344 1 98.44 318 TRP B C 1
ATOM 8554 O O . TRP B 1 318 ? -4.676 43.375 11.297 1 98.44 318 TRP B O 1
ATOM 8564 N N . HIS B 1 319 ? -5.449 42.312 9.508 1 97.69 319 HIS B N 1
ATOM 8565 C CA . HIS B 1 319 ? -4.473 41.219 9.555 1 97.69 319 HIS B CA 1
ATOM 8566 C C . HIS B 1 319 ? -3.447 41.344 8.438 1 97.69 319 HIS B C 1
ATOM 8568 O O . HIS B 1 319 ? -3.812 41.469 7.266 1 97.69 319 HIS B O 1
ATOM 8574 N N . ASP B 1 320 ? -2.139 41.375 8.773 1 96.56 320 ASP B N 1
ATOM 8575 C CA . ASP B 1 320 ? -1.076 41.375 7.77 1 96.56 320 ASP B CA 1
ATOM 8576 C C . ASP B 1 320 ? -0.819 39.969 7.223 1 96.56 320 ASP B C 1
ATOM 8578 O O . ASP B 1 320 ? -0.192 39.156 7.887 1 96.56 320 ASP B O 1
ATOM 8582 N N . ASN B 1 321 ? -1.188 39.75 6.066 1 95 321 ASN B N 1
ATOM 8583 C CA . ASN B 1 321 ? -1.074 38.406 5.48 1 95 321 ASN B CA 1
ATOM 8584 C C . ASN B 1 321 ? 0.233 38.25 4.707 1 95 321 ASN B C 1
ATOM 8586 O O . ASN B 1 321 ? 0.622 37.125 4.363 1 95 321 ASN B O 1
ATOM 8590 N N . GLY B 1 322 ? 1.003 39.25 4.465 1 96.5 322 GLY B N 1
ATOM 8591 C CA . GLY B 1 322 ? 2.164 39.188 3.592 1 96.5 322 GLY B CA 1
ATOM 8592 C C . GLY B 1 322 ? 1.804 39.156 2.119 1 96.5 322 GLY B C 1
ATOM 8593 O O . GLY B 1 322 ? 0.719 39.594 1.729 1 96.5 322 GLY B O 1
ATOM 8594 N N . ALA B 1 323 ? 2.678 38.625 1.297 1 97.69 323 ALA B N 1
ATOM 8595 C CA . ALA B 1 323 ? 2.596 38.844 -0.147 1 97.69 323 ALA B CA 1
ATOM 8596 C C . ALA B 1 323 ? 1.577 37.906 -0.776 1 97.69 323 ALA B C 1
ATOM 8598 O O . ALA B 1 323 ? 1.055 38.156 -1.86 1 97.69 323 ALA B O 1
ATOM 8599 N N . TYR B 1 324 ? 1.293 36.75 -0.153 1 97.06 324 TYR B N 1
ATOM 8600 C CA . TYR B 1 324 ? 0.469 35.719 -0.773 1 97.06 324 TYR B CA 1
ATOM 8601 C C . TYR B 1 324 ? -0.454 35.094 0.252 1 97.06 324 TYR B C 1
ATOM 8603 O O . TYR B 1 324 ? -0.299 35.281 1.457 1 97.06 324 TYR B O 1
ATOM 8611 N N . THR B 1 325 ? -1.497 34.281 -0.222 1 96 325 THR B N 1
ATOM 8612 C CA . THR B 1 325 ? -2.475 33.656 0.659 1 96 325 THR B CA 1
ATOM 8613 C C . THR B 1 325 ? -2.561 32.156 0.385 1 96 325 THR B C 1
ATOM 8615 O O . THR B 1 325 ? -3.652 31.625 0.205 1 96 325 THR B O 1
ATOM 8618 N N . PRO B 1 326 ? -1.427 31.469 0.439 1 94.06 326 PRO B N 1
ATOM 8619 C CA . PRO B 1 326 ? -1.469 30.047 0.097 1 94.06 326 PRO B CA 1
ATOM 8620 C C . PRO B 1 326 ? -2.383 29.25 1.021 1 94.06 326 PRO B C 1
ATOM 8622 O O . PRO B 1 326 ? -2.998 28.266 0.589 1 94.06 326 PRO B O 1
ATOM 8625 N N . TYR B 1 327 ? -2.512 29.656 2.273 1 93.44 327 TYR B N 1
ATOM 8626 C CA . TYR B 1 327 ? -3.318 28.906 3.236 1 93.44 327 TYR B CA 1
ATOM 8627 C C . TYR B 1 327 ? -4.641 29.609 3.498 1 93.44 327 TYR B C 1
ATOM 8629 O O . TYR B 1 327 ? -5.309 29.344 4.504 1 93.44 327 TYR B O 1
ATOM 8637 N N . GLY B 1 328 ? -4.973 30.578 2.705 1 92.69 328 GLY B N 1
ATOM 8638 C CA . GLY B 1 328 ? -6.234 31.297 2.793 1 92.69 328 GLY B CA 1
ATOM 8639 C C . GLY B 1 328 ? -6.301 32.25 3.979 1 92.69 328 GLY B C 1
ATOM 8640 O O . GLY B 1 328 ? -5.391 33.062 4.188 1 92.69 328 GLY B O 1
ATOM 8641 N N . ILE B 1 329 ? -7.449 32.156 4.691 1 94.5 329 ILE B N 1
ATOM 8642 C CA . ILE B 1 329 ? -7.68 33.156 5.719 1 94.5 329 ILE B CA 1
ATOM 8643 C C . ILE B 1 329 ? -8.008 32.5 7.047 1 94.5 329 ILE B C 1
ATOM 8645 O O . ILE B 1 329 ? -8.859 32.969 7.801 1 94.5 329 ILE B O 1
ATOM 8649 N N . ILE B 1 330 ? -7.383 31.375 7.328 1 93.56 330 ILE B N 1
ATOM 8650 C CA . ILE B 1 330 ? -7.645 30.609 8.539 1 93.56 330 ILE B CA 1
ATOM 8651 C C . ILE B 1 330 ? -7.258 31.422 9.766 1 93.56 330 ILE B C 1
ATOM 8653 O O . ILE B 1 330 ? -7.961 31.406 10.781 1 93.56 330 ILE B O 1
ATOM 8657 N N . VAL B 1 331 ? -6.184 32.156 9.695 1 95.56 331 VAL B N 1
ATOM 8658 C CA . VAL B 1 331 ? -5.645 32.844 10.852 1 95.56 331 VAL B CA 1
ATOM 8659 C C . VAL B 1 331 ? -6.652 33.906 11.32 1 95.56 331 VAL B C 1
ATOM 8661 O O . VAL B 1 331 ? -7.059 33.906 12.484 1 95.56 331 VAL B O 1
ATOM 8664 N N . PRO B 1 332 ? -7.09 34.781 10.43 1 96.94 332 PRO B N 1
ATOM 8665 C CA . PRO B 1 332 ? -8.047 35.781 10.906 1 96.94 332 PRO B CA 1
ATOM 8666 C C . PRO B 1 332 ? -9.406 35.188 11.258 1 96.94 332 PRO B C 1
ATOM 8668 O O . PRO B 1 332 ? -10.109 35.688 12.117 1 96.94 332 PRO B O 1
ATOM 8671 N N . ILE B 1 333 ? -9.805 34.094 10.664 1 96.81 333 ILE B N 1
ATOM 8672 C CA . ILE B 1 333 ? -11.047 33.438 11.047 1 96.81 333 ILE B CA 1
ATOM 8673 C C . ILE B 1 333 ? -10.938 32.906 12.477 1 96.81 333 ILE B C 1
ATOM 8675 O O . ILE B 1 333 ? -11.859 33.062 13.273 1 96.81 333 ILE B O 1
ATOM 8679 N N . VAL B 1 334 ? -9.844 32.312 12.781 1 96.75 334 VAL B N 1
ATOM 8680 C CA . VAL B 1 334 ? -9.641 31.781 14.117 1 96.75 334 VAL B CA 1
ATOM 8681 C C . VAL B 1 334 ? -9.602 32.906 15.141 1 96.75 334 VAL B C 1
ATOM 8683 O O . VAL B 1 334 ? -10.18 32.812 16.219 1 96.75 334 VAL B O 1
ATOM 8686 N N . THR B 1 335 ? -8.883 34 14.781 1 97.44 335 THR B N 1
ATOM 8687 C CA . THR B 1 335 ? -8.883 35.156 15.664 1 97.44 335 THR B CA 1
ATOM 8688 C C . THR B 1 335 ? -10.312 35.625 15.969 1 97.44 335 THR B C 1
ATOM 8690 O O . THR B 1 335 ? -10.68 35.781 17.125 1 97.44 335 THR B O 1
ATOM 8693 N N . SER B 1 336 ? -11.125 35.719 14.961 1 97.56 336 SER B N 1
ATOM 8694 C CA . SER B 1 336 ? -12.469 36.312 15.055 1 97.56 336 SER B CA 1
ATOM 8695 C C . SER B 1 336 ? -13.406 35.375 15.828 1 97.56 336 SER B C 1
ATOM 8697 O O . SER B 1 336 ? -14.344 35.875 16.469 1 97.56 336 SER B O 1
ATOM 8699 N N . THR B 1 337 ? -13.133 34.094 15.805 1 97.19 337 THR B N 1
ATOM 8700 C CA . THR B 1 337 ? -14.086 33.156 16.375 1 97.19 337 THR B CA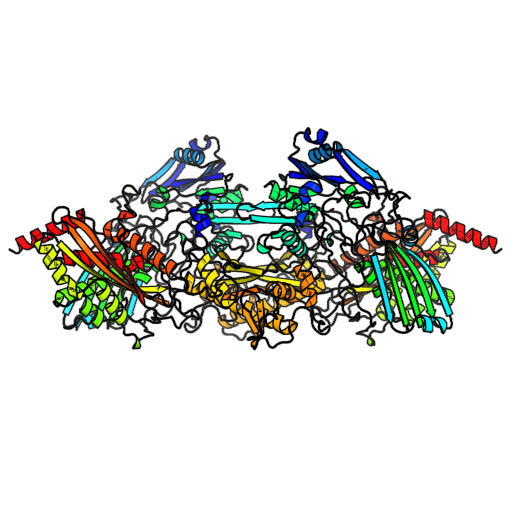 1
ATOM 8701 C C . THR B 1 337 ? -13.625 32.688 17.766 1 97.19 337 THR B C 1
ATOM 8703 O O . THR B 1 337 ? -14.453 32.344 18.609 1 97.19 337 THR B O 1
ATOM 8706 N N . GLN B 1 338 ? -12.367 32.781 18.031 1 96.31 338 GLN B N 1
ATOM 8707 C CA . GLN B 1 338 ? -11.859 32.25 19.297 1 96.31 338 GLN B CA 1
ATOM 8708 C C . GLN B 1 338 ? -11.57 33.375 20.281 1 96.31 338 GLN B C 1
ATOM 8710 O O . GLN B 1 338 ? -11.273 33.125 21.453 1 96.31 338 GLN B O 1
ATOM 8715 N N . LEU B 1 339 ? -11.656 34.594 19.844 1 96.88 339 LEU B N 1
ATOM 8716 C CA . LEU B 1 339 ? -11.477 35.719 20.734 1 96.88 339 LEU B CA 1
ATOM 8717 C C . LEU B 1 339 ? -12.523 35.719 21.844 1 96.88 339 LEU B C 1
ATOM 8719 O O . LEU B 1 339 ? -12.305 36.281 22.922 1 96.88 339 LEU B O 1
ATOM 8723 N N . LEU B 1 340 ? -13.633 35.031 21.672 1 97 340 LEU B N 1
ATOM 8724 C CA . LEU B 1 340 ? -14.711 35 22.656 1 97 340 LEU B CA 1
ATOM 8725 C C . LEU B 1 340 ? -14.305 34.219 23.891 1 97 340 LEU B C 1
ATOM 8727 O O . LEU B 1 340 ? -14.852 34.406 24.969 1 97 340 LEU B O 1
ATOM 8731 N N . GLY B 1 341 ? -13.367 33.25 23.734 1 97.75 341 GLY B N 1
ATOM 8732 C CA . GLY B 1 341 ? -12.883 32.469 24.875 1 97.75 341 GLY B CA 1
ATOM 8733 C C . GLY B 1 341 ? -13.992 31.797 25.656 1 97.75 341 GLY B C 1
ATOM 8734 O O . GLY B 1 341 ? -14.945 31.281 25.062 1 97.75 341 GLY B O 1
ATOM 8735 N N . PRO B 1 342 ? -13.82 31.703 26.938 1 98.56 342 PRO B N 1
ATOM 8736 C CA . PRO B 1 342 ? -14.82 31.016 27.75 1 98.56 342 PRO B CA 1
ATOM 8737 C C . PRO B 1 342 ? -16 31.906 28.109 1 98.56 342 PRO B C 1
ATOM 8739 O O . PRO B 1 342 ? -16.75 31.609 29.047 1 98.56 342 PRO B O 1
ATOM 8742 N N . TYR B 1 343 ? -16.219 33 27.391 1 98.56 343 TYR B N 1
ATOM 8743 C CA . TYR B 1 343 ? -17.172 34.031 27.797 1 98.56 343 TYR B CA 1
ATOM 8744 C C . TYR B 1 343 ? -18.391 34.031 26.891 1 98.56 343 TYR B C 1
ATOM 8746 O O . TYR B 1 343 ? -18.344 33.5 25.766 1 98.56 343 TYR B O 1
ATOM 8754 N N . LYS B 1 344 ? -19.5 34.5 27.344 1 94.25 344 LYS B N 1
ATOM 8755 C CA . LYS B 1 344 ? -20.734 34.594 26.578 1 94.25 344 LYS B CA 1
ATOM 8756 C C . LYS B 1 344 ? -21.203 36.062 26.5 1 94.25 344 LYS B C 1
ATOM 8758 O O . LYS B 1 344 ? -22.141 36.438 27.203 1 94.25 344 LYS B O 1
ATOM 8763 N N . PRO B 1 345 ? -20.625 36.781 25.641 1 91.25 345 PRO B N 1
ATOM 8764 C CA . PRO B 1 345 ? -21.125 38.156 25.469 1 91.25 345 PRO B CA 1
ATOM 8765 C C . PRO B 1 345 ? -22.578 38.219 25.031 1 91.25 345 PRO B C 1
ATOM 8767 O O . PRO B 1 345 ? -23.078 37.25 24.422 1 91.25 345 PRO B O 1
ATOM 8770 N N . GLY B 1 346 ? -23.344 39.281 25.344 1 94.19 346 GLY B N 1
ATOM 8771 C CA . GLY B 1 346 ? -24.703 39.469 24.859 1 94.19 346 GLY B CA 1
ATOM 8772 C C . GLY B 1 346 ? -24.797 39.469 23.344 1 94.19 346 GLY B C 1
ATOM 8773 O O . GLY B 1 346 ? -25.328 38.531 22.75 1 94.19 346 GLY B O 1
ATOM 8774 N N . ALA B 1 347 ? -24.312 40.594 22.734 1 98.06 347 ALA B N 1
ATOM 8775 C CA . ALA B 1 347 ? -24.219 40.719 21.281 1 98.06 347 ALA B CA 1
ATOM 8776 C C . ALA B 1 347 ? -22.766 40.844 20.828 1 98.06 347 ALA B C 1
ATOM 8778 O O . ALA B 1 347 ? -21.938 41.406 21.547 1 98.06 347 ALA B O 1
ATOM 8779 N N . TYR B 1 348 ? -22.484 40.25 19.703 1 98.12 348 TYR B N 1
ATOM 8780 C CA . TYR B 1 348 ? -21.109 40.25 19.219 1 98.12 348 TYR B CA 1
ATOM 8781 C C . TYR B 1 348 ? -21.062 40.562 17.719 1 98.12 348 TYR B C 1
ATOM 8783 O O . TYR B 1 348 ? -21.859 40.031 16.953 1 98.12 348 TYR B O 1
ATOM 8791 N N . ARG B 1 349 ? -20.188 41.469 17.281 1 98.62 349 ARG B N 1
ATOM 8792 C CA . ARG B 1 349 ? -19.875 41.719 15.883 1 98.62 349 ARG B CA 1
ATOM 8793 C C . ARG B 1 349 ? -18.359 41.75 15.664 1 98.62 349 ARG B C 1
ATOM 8795 O O . ARG B 1 349 ? -17.609 42.312 16.469 1 98.62 349 ARG B O 1
ATOM 8802 N N . VAL B 1 350 ? -17.891 41.062 14.656 1 98.38 350 VAL B N 1
ATOM 8803 C CA . VAL B 1 350 ? -16.469 41.094 14.297 1 98.38 350 VAL B CA 1
ATOM 8804 C C . VAL B 1 350 ? -16.328 41.344 12.805 1 98.38 350 VAL B C 1
ATOM 8806 O O . VAL B 1 350 ? -17.109 40.844 12 1 98.38 350 VAL B O 1
ATOM 8809 N N . GLU B 1 351 ? -15.461 42.188 12.453 1 98.56 351 GLU B N 1
ATOM 8810 C CA . GLU B 1 351 ? -15.094 42.531 11.078 1 98.56 351 GLU B CA 1
ATOM 8811 C C . GLU B 1 351 ? -13.578 42.5 10.891 1 98.56 351 GLU B C 1
ATOM 8813 O O . GLU B 1 351 ? -12.844 43.156 11.664 1 98.56 351 GLU B O 1
ATOM 8818 N N . PHE B 1 352 ? -13.109 41.781 9.898 1 98.25 352 PHE B N 1
ATOM 8819 C CA . PHE B 1 352 ? -11.672 41.844 9.656 1 98.25 352 PHE B CA 1
ATOM 8820 C C . PHE B 1 352 ? -11.383 42.031 8.172 1 98.25 352 PHE B C 1
ATOM 8822 O O . PHE B 1 352 ? -12.211 41.688 7.328 1 98.25 352 PHE B O 1
ATOM 8829 N N . ARG B 1 353 ? -10.281 42.625 7.871 1 98.5 353 ARG B N 1
ATOM 8830 C CA . ARG B 1 353 ? -9.656 42.719 6.555 1 98.5 353 ARG B CA 1
ATOM 8831 C C . ARG B 1 353 ? -8.258 42.125 6.562 1 98.5 353 ARG B C 1
ATOM 8833 O O . ARG B 1 353 ? -7.453 42.406 7.441 1 98.5 353 ARG B O 1
ATOM 8840 N N . SER B 1 354 ? -8.07 41.219 5.676 1 97.94 354 SER B N 1
ATOM 8841 C CA . SER B 1 354 ? -6.742 40.656 5.457 1 97.94 354 SER B CA 1
ATOM 8842 C C . SER B 1 354 ? -5.984 41.406 4.387 1 97.94 354 SER B C 1
ATOM 8844 O O . SER B 1 354 ? -6.465 41.562 3.258 1 97.94 354 SER B O 1
ATOM 8846 N N . MET B 1 355 ? -4.789 41.906 4.719 1 98.19 355 MET B N 1
ATOM 8847 C CA . MET B 1 355 ? -4.098 42.844 3.863 1 98.19 355 MET B CA 1
ATOM 8848 C C . MET B 1 355 ? -2.875 42.219 3.211 1 98.19 355 MET B C 1
ATOM 8850 O O . MET B 1 355 ? -2.176 41.406 3.838 1 98.19 355 MET B O 1
ATOM 8854 N N . TYR B 1 356 ? -2.627 42.594 1.932 1 98.31 356 TYR B N 1
ATOM 8855 C CA . TYR B 1 356 ? -1.366 42.25 1.283 1 98.31 356 TYR B CA 1
ATOM 8856 C C . TYR B 1 356 ? -0.274 43.25 1.646 1 98.31 356 TYR B C 1
ATOM 8858 O O . TYR B 1 356 ? -0.515 44.438 1.679 1 98.31 356 TYR B O 1
ATOM 8866 N N . THR B 1 357 ? 0.867 42.781 1.946 1 97.88 357 THR B N 1
ATOM 8867 C CA . THR B 1 357 ? 2.088 43.562 2.092 1 97.88 357 THR B CA 1
ATOM 8868 C C . THR B 1 357 ? 3.25 42.906 1.365 1 97.88 357 THR B C 1
ATOM 8870 O O . THR B 1 357 ? 3.191 41.719 1.051 1 97.88 357 THR B O 1
ATOM 8873 N N . ASN B 1 358 ? 4.305 43.656 0.996 1 98.31 358 ASN B N 1
ATOM 8874 C CA . ASN B 1 358 ? 5.5 43.125 0.375 1 98.31 358 ASN B CA 1
ATOM 8875 C C . ASN B 1 358 ? 6.457 42.531 1.416 1 98.31 358 ASN B C 1
ATOM 8877 O O . ASN B 1 358 ? 7.637 42.906 1.44 1 98.31 358 ASN B O 1
ATOM 8881 N N . THR B 1 359 ? 5.969 41.688 2.271 1 96.81 359 THR B N 1
ATOM 8882 C CA . THR B 1 359 ? 6.703 40.969 3.303 1 96.81 359 THR B CA 1
ATOM 8883 C C . THR B 1 359 ? 6.434 39.469 3.205 1 96.81 359 THR B C 1
ATOM 8885 O O . THR B 1 359 ? 5.602 39.031 2.404 1 96.81 359 THR B O 1
ATOM 8888 N N . VAL B 1 360 ? 7.203 38.75 3.922 1 95.94 360 VAL B N 1
ATOM 8889 C CA . VAL B 1 360 ? 7.09 37.281 3.881 1 95.94 360 VAL B CA 1
ATOM 8890 C C . VAL B 1 360 ? 5.66 36.875 4.227 1 95.94 360 VAL B C 1
ATOM 8892 O O . VAL B 1 360 ? 5.02 37.469 5.086 1 95.94 360 VAL B O 1
ATOM 8895 N N . THR B 1 361 ? 5.168 35.875 3.584 1 94.94 361 THR B N 1
ATOM 8896 C CA . THR B 1 361 ? 3.809 35.375 3.725 1 94.94 361 THR B CA 1
ATOM 8897 C C . THR B 1 361 ? 3.543 34.906 5.16 1 94.94 361 THR B C 1
ATOM 8899 O O . THR B 1 361 ? 4.43 34.375 5.824 1 94.94 361 THR B O 1
ATOM 8902 N N . VAL B 1 362 ? 2.322 35.156 5.574 1 94 362 VAL B N 1
ATOM 8903 C CA . VAL B 1 362 ? 1.896 34.75 6.906 1 94 362 VAL B CA 1
ATOM 8904 C C . VAL B 1 362 ? 0.943 33.562 6.797 1 94 362 VAL B C 1
ATOM 8906 O O . VAL B 1 362 ? 0.004 33.562 6 1 94 362 VAL B O 1
ATOM 8909 N N . THR B 1 363 ? 1.218 32.469 7.52 1 93.5 363 THR B N 1
ATOM 8910 C CA . THR B 1 363 ? 0.375 31.297 7.672 1 93.5 363 THR B CA 1
ATOM 8911 C C . THR B 1 363 ? 0.259 30.906 9.141 1 93.5 363 THR B C 1
ATOM 8913 O O . THR B 1 363 ? 0.871 31.531 10.008 1 93.5 363 THR B O 1
ATOM 8916 N N . PRO B 1 364 ? -0.533 29.891 9.43 1 92.62 364 PRO B N 1
ATOM 8917 C CA . PRO B 1 364 ? -0.711 29.516 10.836 1 92.62 364 PRO B CA 1
ATOM 8918 C C . PRO B 1 364 ? 0.602 29.156 11.523 1 92.62 364 PRO B C 1
ATOM 8920 O O . PRO B 1 364 ? 1.451 28.484 10.922 1 92.62 364 PRO B O 1
ATOM 8923 N N . TYR B 1 365 ? 0.811 29.656 12.688 1 93.31 365 TYR B N 1
ATOM 8924 C CA . TYR B 1 365 ? 1.806 29.266 13.68 1 93.31 365 TYR B CA 1
ATOM 8925 C C . TYR B 1 365 ? 1.137 28.812 14.969 1 93.31 365 TYR B C 1
ATOM 8927 O O . TYR B 1 365 ? 0.026 29.234 15.289 1 93.31 365 TYR B O 1
ATOM 8935 N N . ARG B 1 366 ? 1.761 27.891 15.617 1 90.94 366 ARG B N 1
ATOM 8936 C CA . ARG B 1 366 ? 1.198 27.312 16.828 1 90.94 366 ARG B CA 1
ATOM 8937 C C . ARG B 1 366 ? 0.312 28.312 17.562 1 90.94 366 ARG B C 1
ATOM 8939 O O . ARG B 1 366 ? 0.775 29.391 17.953 1 90.94 366 ARG B O 1
ATOM 8946 N N . GLY B 1 367 ? -1.032 27.938 17.734 1 92.62 367 GLY B N 1
ATOM 8947 C CA . GLY B 1 367 ? -2.061 28.828 18.25 1 92.62 367 GLY B CA 1
ATOM 8948 C C . GLY B 1 367 ? -2.951 29.406 17.172 1 92.62 367 GLY B C 1
ATOM 8949 O O . GLY B 1 367 ? -4.168 29.5 17.344 1 92.62 367 GLY B O 1
ATOM 8950 N N . ALA B 1 368 ? -2.357 29.734 16.078 1 92.69 368 ALA B N 1
ATOM 8951 C CA . ALA B 1 368 ? -3.02 30.062 14.82 1 92.69 368 ALA B CA 1
ATOM 8952 C C . ALA B 1 368 ? -4.102 31.109 15.031 1 92.69 368 ALA B C 1
ATOM 8954 O O . ALA B 1 368 ? -5.285 30.859 14.797 1 92.69 368 ALA B O 1
ATOM 8955 N N . GLY B 1 369 ? -3.672 32.25 15.375 1 94.75 369 GLY B N 1
ATOM 8956 C CA . GLY B 1 369 ? -4.598 33.375 15.484 1 94.75 369 GLY B CA 1
ATOM 8957 C C . GLY B 1 369 ? -5.27 33.469 16.844 1 94.75 369 GLY B C 1
ATOM 8958 O O . GLY B 1 369 ? -5.789 34.531 17.203 1 94.75 369 GLY B O 1
ATOM 8959 N N . ARG B 1 370 ? -5.273 32.406 17.594 1 97.06 370 ARG B N 1
ATOM 8960 C CA . ARG B 1 370 ? -5.91 32.406 18.906 1 97.06 370 ARG B CA 1
ATOM 8961 C C . ARG B 1 370 ? -5.188 33.344 19.859 1 97.06 370 ARG B C 1
ATOM 8963 O O . ARG B 1 370 ? -5.824 34.031 20.672 1 97.06 370 ARG B O 1
ATOM 8970 N N . PRO B 1 371 ? -3.801 33.344 19.844 1 96.69 371 PRO B N 1
ATOM 8971 C CA . PRO B 1 371 ? -3.127 34.281 20.734 1 96.69 371 PRO B CA 1
ATOM 8972 C C . PRO B 1 371 ? -3.584 35.719 20.516 1 96.69 371 PRO B C 1
ATOM 8974 O O . PRO B 1 371 ? -3.742 36.469 21.469 1 96.69 371 PRO B O 1
ATOM 8977 N N . GLN B 1 372 ? -3.797 36.125 19.266 1 96.88 372 GLN B N 1
ATOM 8978 C CA . GLN B 1 372 ? -4.293 37.438 18.953 1 96.88 372 GLN B CA 1
ATOM 8979 C C . GLN B 1 372 ? -5.707 37.656 19.484 1 96.88 372 GLN B C 1
ATOM 8981 O O . GLN B 1 372 ? -6.027 38.719 20.016 1 96.88 372 GLN B O 1
ATOM 8986 N N . GLY B 1 373 ? -6.523 36.625 19.297 1 97.75 373 GLY B N 1
ATOM 8987 C CA . GLY B 1 373 ? -7.879 36.688 19.828 1 97.75 373 GLY B CA 1
ATOM 8988 C C . GLY B 1 373 ? -7.93 36.812 21.328 1 97.75 373 GLY B C 1
ATOM 8989 O O . GLY B 1 373 ? -8.672 37.625 21.875 1 97.75 373 GLY B O 1
ATOM 8990 N N . VAL B 1 374 ? -7.184 36.031 22 1 98.12 374 VAL B N 1
ATOM 8991 C CA . VAL B 1 374 ? -7.141 36 23.469 1 98.12 374 VAL B CA 1
ATOM 8992 C C . VAL B 1 374 ? -6.586 37.344 23.984 1 98.12 374 VAL B C 1
ATOM 8994 O O . VAL B 1 374 ? -7.043 37.844 25 1 98.12 374 VAL B O 1
ATOM 8997 N N . PHE B 1 375 ? -5.59 37.906 23.281 1 97.94 375 PHE B N 1
ATOM 8998 C CA . PHE B 1 375 ? -5.059 39.188 23.656 1 97.94 375 PHE B CA 1
ATOM 8999 C C . PHE B 1 375 ? -6.16 40.25 23.672 1 97.94 375 PHE B C 1
ATOM 9001 O O . PHE B 1 375 ? -6.301 41 24.625 1 97.94 375 PHE B O 1
ATOM 9008 N N . ALA B 1 376 ? -6.93 40.25 22.594 1 98.25 376 ALA B N 1
ATOM 9009 C CA . ALA B 1 376 ? -8.008 41.219 22.453 1 98.25 376 ALA B CA 1
ATOM 9010 C C . ALA B 1 376 ? -9.023 41.094 23.578 1 98.25 376 ALA B C 1
ATOM 9012 O O . ALA B 1 376 ? -9.367 42.062 24.25 1 98.25 376 ALA B O 1
ATOM 9013 N N . MET B 1 377 ? -9.461 39.938 23.828 1 98.62 377 MET B N 1
ATOM 9014 C CA . MET B 1 377 ? -10.547 39.688 24.781 1 98.62 377 MET B CA 1
ATOM 9015 C C . MET B 1 377 ? -10.062 39.906 26.203 1 98.62 377 MET B C 1
ATOM 9017 O O . MET B 1 377 ? -10.75 40.531 27.016 1 98.62 377 MET B O 1
ATOM 9021 N N . GLU B 1 378 ? -8.922 39.344 26.562 1 98.69 378 GLU B N 1
ATOM 9022 C CA . GLU B 1 378 ? -8.438 39.406 27.938 1 98.69 378 GLU B CA 1
ATOM 9023 C C . GLU B 1 378 ? -8.047 40.844 28.312 1 98.69 378 GLU B C 1
ATOM 9025 O O . GLU B 1 378 ? -8.203 41.25 29.469 1 98.69 378 GLU B O 1
ATOM 9030 N N . ARG B 1 379 ? -7.465 41.594 27.359 1 98.62 379 ARG B N 1
ATOM 9031 C CA . ARG B 1 379 ? -7.211 43 27.625 1 98.62 379 ARG B CA 1
ATOM 9032 C C . ARG B 1 379 ? -8.516 43.75 27.844 1 98.62 379 ARG B C 1
ATOM 9034 O O . ARG B 1 379 ? -8.578 44.688 28.641 1 98.62 379 ARG B O 1
ATOM 9041 N N . THR B 1 380 ? -9.516 43.375 27.078 1 98.75 380 THR B N 1
ATOM 9042 C CA . THR B 1 380 ? -10.828 43.969 27.25 1 98.75 380 THR B CA 1
ATOM 9043 C C . THR B 1 380 ? -11.375 43.688 28.641 1 98.75 380 THR B C 1
ATOM 9045 O O . THR B 1 380 ? -11.859 44.594 29.312 1 98.75 380 THR B O 1
ATOM 9048 N N . MET B 1 381 ? -11.273 42.5 29.125 1 98.75 381 MET B N 1
ATOM 9049 C CA . MET B 1 381 ? -11.734 42.125 30.469 1 98.75 381 MET B CA 1
ATOM 9050 C C . MET B 1 381 ? -10.969 42.906 31.531 1 98.75 381 MET B C 1
ATOM 9052 O O . MET B 1 381 ? -11.562 43.344 32.5 1 98.75 381 MET B O 1
ATOM 9056 N N . ASP B 1 382 ? -9.656 42.969 31.375 1 98.75 382 ASP B N 1
ATOM 9057 C CA . ASP B 1 382 ? -8.852 43.75 32.312 1 98.75 382 ASP B CA 1
ATOM 9058 C C . ASP B 1 382 ? -9.305 45.219 32.312 1 98.75 382 ASP B C 1
ATOM 9060 O O . ASP B 1 382 ? -9.352 45.844 33.375 1 98.75 382 ASP B O 1
ATOM 9064 N N . ALA B 1 383 ? -9.578 45.781 31.141 1 98.75 383 ALA B N 1
ATOM 9065 C CA . ALA B 1 383 ? -9.984 47.188 31.047 1 98.75 383 ALA B CA 1
ATOM 9066 C C . ALA B 1 383 ? -11.32 47.406 31.75 1 98.75 383 ALA B C 1
ATOM 9068 O O . ALA B 1 383 ? -11.516 48.438 32.375 1 98.75 383 ALA B O 1
ATOM 9069 N N . ILE B 1 384 ? -12.242 46.5 31.594 1 98.69 384 ILE B N 1
ATOM 9070 C CA . ILE B 1 384 ? -13.531 46.594 32.25 1 98.69 384 ILE B CA 1
ATOM 9071 C C . ILE B 1 384 ? -13.328 46.594 33.781 1 98.69 384 ILE B C 1
ATOM 9073 O O . ILE B 1 384 ? -13.922 47.406 34.5 1 98.69 384 ILE B O 1
ATOM 9077 N N . ALA B 1 385 ? -12.547 45.625 34.25 1 98.62 385 ALA B N 1
ATOM 9078 C CA . ALA B 1 385 ? -12.258 45.531 35.688 1 98.62 385 ALA B CA 1
ATOM 9079 C C . ALA B 1 385 ? -11.68 46.844 36.219 1 98.62 385 ALA B C 1
ATOM 9081 O O . ALA B 1 385 ? -12.07 47.312 37.281 1 98.62 385 ALA B O 1
ATOM 9082 N N . ASP B 1 386 ? -10.742 47.406 35.531 1 98.12 386 ASP B N 1
ATOM 9083 C CA . ASP B 1 386 ? -10.094 48.656 35.938 1 98.12 386 ASP B CA 1
ATOM 9084 C C . ASP B 1 386 ? -11.109 49.781 35.969 1 98.12 386 ASP B C 1
ATOM 9086 O O . ASP B 1 386 ? -11.125 50.562 36.938 1 98.12 386 ASP B O 1
ATOM 9090 N N . ALA B 1 387 ? -11.938 49.906 34.969 1 98.06 387 ALA B N 1
ATOM 9091 C CA . ALA B 1 387 ? -12.922 50.969 34.875 1 98.06 387 ALA B CA 1
ATOM 9092 C C . ALA B 1 387 ? -13.906 50.938 36.031 1 98.06 387 ALA B C 1
ATOM 9094 O O . ALA B 1 387 ? -14.375 51.969 36.5 1 98.06 387 ALA B O 1
ATOM 9095 N N . LEU B 1 388 ? -14.18 49.75 36.5 1 98.06 388 LEU B N 1
ATOM 9096 C CA . LEU B 1 388 ? -15.195 49.594 37.5 1 98.06 388 LEU B CA 1
ATOM 9097 C C . LEU B 1 388 ? -14.562 49.438 38.906 1 98.06 388 LEU B C 1
ATOM 9099 O O . LEU B 1 388 ? -15.266 49.406 39.906 1 98.06 388 LEU B O 1
ATOM 9103 N N . GLY B 1 389 ? -13.227 49.281 38.969 1 97.38 389 GLY B N 1
ATOM 9104 C CA . GLY B 1 389 ? -12.539 49.031 40.219 1 97.38 389 GLY B CA 1
ATOM 9105 C C . GLY B 1 389 ? -12.852 47.656 40.781 1 97.38 389 GLY B C 1
ATOM 9106 O O . GLY B 1 389 ? -12.969 47.5 42 1 97.38 389 GLY B O 1
ATOM 9107 N N . LEU B 1 390 ? -13.07 46.719 39.844 1 97.88 390 LEU B N 1
ATOM 9108 C CA . LEU B 1 390 ? -13.383 45.375 40.25 1 97.88 390 LEU B CA 1
ATOM 9109 C C . LEU B 1 390 ? -12.164 44.469 40.094 1 97.88 390 LEU B C 1
ATOM 9111 O O . LEU B 1 390 ? -11.234 44.781 39.344 1 97.88 390 LEU B O 1
ATOM 9115 N N . ASP B 1 391 ? -12.227 43.344 40.844 1 97.62 391 ASP B N 1
ATOM 9116 C CA . ASP B 1 391 ? -11.227 42.281 40.656 1 97.62 391 ASP B CA 1
ATOM 9117 C C . ASP B 1 391 ? -11.273 41.719 39.25 1 97.62 391 ASP B C 1
ATOM 9119 O O . ASP B 1 391 ? -12.352 41.438 38.719 1 97.62 391 ASP B O 1
ATOM 9123 N N . ARG B 1 392 ? -10.109 41.656 38.688 1 98.25 392 ARG B N 1
ATOM 9124 C CA . ARG B 1 392 ? -10.016 41.188 37.312 1 98.25 392 ARG B CA 1
ATOM 9125 C C . ARG B 1 392 ? -10.602 39.781 37.188 1 98.25 392 ARG B C 1
ATOM 9127 O O . ARG B 1 392 ? -11.188 39.438 36.156 1 98.25 392 ARG B O 1
ATOM 9134 N N . ALA B 1 393 ? -10.422 38.844 38.125 1 98.56 393 ALA B N 1
ATOM 9135 C CA . ALA B 1 393 ? -10.969 37.5 38.094 1 98.56 393 ALA B CA 1
ATOM 9136 C C . ALA B 1 393 ? -12.492 37.531 38.188 1 98.56 393 ALA B C 1
ATOM 9138 O O . ALA B 1 393 ? -13.172 36.719 37.562 1 98.56 393 ALA B O 1
ATOM 9139 N N . ILE B 1 394 ? -13.047 38.438 38.969 1 98.06 394 ILE B N 1
ATOM 9140 C CA . ILE B 1 394 ? -14.484 38.5 39.219 1 98.06 394 ILE B CA 1
ATOM 9141 C C . ILE B 1 394 ? -15.195 38.906 37.906 1 98.06 394 ILE B C 1
ATOM 9143 O O . ILE B 1 394 ? -16.266 38.375 37.594 1 98.06 394 ILE B O 1
ATOM 9147 N N . VAL B 1 395 ? -14.656 39.875 37.188 1 98.5 395 VAL B N 1
ATOM 9148 C CA . VAL B 1 395 ? -15.242 40.281 35.906 1 98.5 395 VAL B CA 1
ATOM 9149 C C . VAL B 1 395 ? -15.305 39.062 34.969 1 98.5 395 VAL B C 1
ATOM 9151 O O . VAL B 1 395 ? -16.297 38.875 34.281 1 98.5 395 VAL B O 1
ATOM 9154 N N . ARG B 1 396 ? -14.227 38.281 34.906 1 98.69 396 ARG B N 1
ATOM 9155 C CA . ARG B 1 396 ? -14.219 37.094 34.062 1 98.69 396 ARG B CA 1
ATOM 9156 C C . ARG B 1 396 ? -15.273 36.094 34.531 1 98.69 396 ARG B C 1
ATOM 9158 O O . ARG B 1 396 ? -16.047 35.562 33.719 1 98.69 396 ARG B O 1
ATOM 9165 N N . GLU B 1 397 ? -15.328 35.781 35.812 1 98.44 397 GLU B N 1
ATOM 9166 C CA . GLU B 1 397 ? -16.25 34.781 36.406 1 98.44 397 GLU B CA 1
ATOM 9167 C C . GLU B 1 397 ? -17.703 35.156 36.062 1 98.44 397 GLU B C 1
ATOM 9169 O O . GLU B 1 397 ? -18.516 34.25 35.844 1 98.44 397 GLU B O 1
ATOM 9174 N N . ARG B 1 398 ? -17.984 36.375 36.062 1 98.25 398 ARG B N 1
ATOM 9175 C CA . ARG B 1 398 ? -19.344 36.812 35.844 1 98.25 398 ARG B CA 1
ATOM 9176 C C . ARG B 1 398 ? -19.75 36.656 34.375 1 98.25 398 ARG B C 1
ATOM 9178 O O . ARG B 1 398 ? -20.938 36.719 34.062 1 98.25 398 ARG B O 1
ATOM 9185 N N . ASN B 1 399 ? -18.812 36.469 33.531 1 98.62 399 ASN B N 1
ATOM 9186 C CA . ASN B 1 399 ? -19.109 36.406 32.094 1 98.62 399 ASN B CA 1
ATOM 9187 C C . ASN B 1 399 ? -18.891 34.969 31.562 1 98.62 399 ASN B C 1
ATOM 9189 O O . ASN B 1 399 ? -19.109 34.719 30.375 1 98.62 399 ASN B O 1
ATOM 9193 N N . PHE B 1 400 ? -18.5 33.969 32.406 1 98.62 400 PHE B N 1
ATOM 9194 C CA . PHE B 1 400 ? -18.188 32.625 31.953 1 98.62 400 PHE B CA 1
ATOM 9195 C C . PHE B 1 400 ? -19.438 31.922 31.438 1 98.62 400 PHE B C 1
ATOM 9197 O O . PHE B 1 400 ? -20.531 32.094 31.984 1 98.62 400 PHE B O 1
ATOM 9204 N N . ILE B 1 401 ? -19.266 31.172 30.406 1 98.5 401 ILE B N 1
ATOM 9205 C CA . ILE B 1 401 ? -20.25 30.141 30.078 1 98.5 401 ILE B CA 1
ATOM 9206 C C . ILE B 1 401 ? -20.266 29.078 31.172 1 98.5 401 ILE B C 1
ATOM 9208 O O . ILE B 1 401 ? -19.203 28.562 31.562 1 98.5 401 ILE B O 1
ATOM 9212 N N . GLN B 1 402 ? -21.406 28.703 31.656 1 97.88 402 GLN B N 1
ATOM 9213 C CA . GLN B 1 402 ? -21.516 27.75 32.75 1 97.88 402 GLN B CA 1
ATOM 9214 C C . GLN B 1 402 ? -21.594 26.312 32.219 1 97.88 402 GLN B C 1
ATOM 9216 O O . GLN B 1 402 ? -22.016 26.094 31.094 1 97.88 402 GLN B O 1
ATOM 9221 N N . PRO B 1 403 ? -21.109 25.375 33.031 1 96.94 403 PRO B N 1
ATOM 9222 C CA . PRO B 1 403 ? -21.156 23.969 32.594 1 96.94 403 PRO B CA 1
ATOM 9223 C C . PRO B 1 403 ? -22.547 23.531 32.156 1 96.94 403 PRO B C 1
ATOM 9225 O O . PRO B 1 403 ? -22.688 22.75 31.219 1 96.94 403 PRO B O 1
ATOM 9228 N N . GLU B 1 404 ? -23.594 24 32.719 1 96.56 404 GLU B N 1
ATOM 9229 C CA . GLU B 1 404 ? -24.969 23.609 32.438 1 96.56 404 GLU B CA 1
ATOM 9230 C C . GLU B 1 404 ? -25.422 24.172 31.078 1 96.56 404 GLU B C 1
ATOM 9232 O O . GLU B 1 404 ? -26.422 23.734 30.516 1 96.56 404 GLU B O 1
ATOM 9237 N N . ASP B 1 405 ? -24.641 25.141 30.594 1 96.56 405 ASP B N 1
ATOM 9238 C CA . ASP B 1 405 ? -24.953 25.75 29.312 1 96.56 405 ASP B CA 1
ATOM 9239 C C . ASP B 1 405 ? -24.438 24.906 28.156 1 96.56 405 ASP B C 1
ATOM 9241 O O . ASP B 1 405 ? -24.828 25.094 27 1 96.56 405 ASP B O 1
ATOM 9245 N N . MET B 1 406 ? -23.656 23.922 28.469 1 97.44 406 MET B N 1
ATOM 9246 C CA . MET B 1 406 ? -23.016 23.141 27.422 1 97.44 406 MET B CA 1
ATOM 9247 C C . MET B 1 406 ? -23.953 22.062 26.875 1 97.44 406 MET B C 1
ATOM 9249 O O . MET B 1 406 ? -24.703 21.453 27.625 1 97.44 406 MET B O 1
ATOM 9253 N N . PRO B 1 407 ? -23.969 21.719 25.578 1 97.31 407 PRO B N 1
ATOM 9254 C CA . PRO B 1 407 ? -23.156 22.406 24.578 1 97.31 407 PRO B CA 1
ATOM 9255 C C . PRO B 1 407 ? -23.625 23.844 24.328 1 97.31 407 PRO B C 1
ATOM 9257 O O . PRO B 1 407 ? -24.812 24.141 24.453 1 97.31 407 PRO B O 1
ATOM 9260 N N . TYR B 1 408 ? -22.672 24.688 23.984 1 98.06 408 TYR B N 1
ATOM 9261 C CA . TYR B 1 408 ? -22.984 26.109 23.859 1 98.06 408 TYR B CA 1
ATOM 9262 C C . TYR B 1 408 ? -22.766 26.578 22.422 1 98.06 408 TYR B C 1
ATOM 9264 O O . TYR B 1 408 ? -21.656 26.516 21.906 1 98.06 408 TYR B O 1
ATOM 9272 N N . ASP B 1 409 ? -23.812 27.094 21.812 1 97.38 409 ASP B N 1
ATOM 9273 C CA . ASP B 1 409 ? -23.797 27.578 20.438 1 97.38 409 ASP B CA 1
ATOM 9274 C C . ASP B 1 409 ? -23.516 29.078 20.391 1 97.38 409 ASP B C 1
ATOM 9276 O O . ASP B 1 409 ? -24.328 29.891 20.859 1 97.38 409 ASP B O 1
ATOM 9280 N N . HIS B 1 410 ? -22.422 29.5 19.828 1 97.44 410 HIS B N 1
ATOM 9281 C CA . HIS B 1 410 ? -22.078 30.906 19.703 1 97.44 410 HIS B CA 1
ATOM 9282 C C . HIS B 1 410 ? -22.75 31.516 18.469 1 97.44 410 HIS B C 1
ATOM 9284 O O . HIS B 1 410 ? -22.734 32.75 18.297 1 97.44 410 HIS B O 1
ATOM 9290 N N . HIS B 1 411 ? -23.375 30.703 17.672 1 96.81 411 HIS B N 1
ATOM 9291 C CA . HIS B 1 411 ? -24.109 31.109 16.484 1 96.81 411 HIS B CA 1
ATOM 9292 C C . HIS B 1 411 ? -23.188 31.766 15.469 1 96.81 411 HIS B C 1
ATOM 9294 O O . HIS B 1 411 ? -23.547 32.781 14.859 1 96.81 411 HIS B O 1
ATOM 9300 N N . LEU B 1 412 ? -21.953 31.281 15.414 1 97 412 LEU B N 1
ATOM 9301 C CA . LEU B 1 412 ? -20.953 31.656 14.43 1 97 412 LEU B CA 1
ATOM 9302 C C . LEU B 1 412 ? -20.5 30.453 13.609 1 97 412 LEU B C 1
ATOM 9304 O O . LEU B 1 412 ? -20.781 29.312 13.984 1 97 412 LEU B O 1
ATOM 9308 N N . THR B 1 413 ? -19.953 30.703 12.469 1 95.06 413 THR B N 1
ATOM 9309 C CA . THR B 1 413 ? -19.312 29.656 11.68 1 95.06 413 THR B CA 1
ATOM 9310 C C . THR B 1 413 ? -17.812 29.578 12 1 95.06 413 THR B C 1
ATOM 9312 O O . THR B 1 413 ? -17.109 30.594 11.961 1 95.06 413 THR B O 1
ATOM 9315 N N . PHE B 1 414 ? -17.359 28.391 12.344 1 94.62 414 PHE B N 1
ATOM 9316 C CA . PHE B 1 414 ? -15.961 28.172 12.734 1 94.62 414 PHE B CA 1
ATOM 9317 C C . PHE B 1 414 ? -15.094 27.906 11.508 1 94.62 414 PHE B C 1
ATOM 9319 O O . PHE B 1 414 ? -15.562 27.984 10.375 1 94.62 414 PHE B O 1
ATOM 9326 N N . GLN B 1 415 ? -13.805 27.672 11.742 1 90.94 415 GLN B N 1
ATOM 9327 C CA . GLN B 1 415 ? -12.805 27.578 10.688 1 90.94 415 GLN B CA 1
ATOM 9328 C C . GLN B 1 415 ? -13.07 26.375 9.789 1 90.94 415 GLN B C 1
ATOM 9330 O O . GLN B 1 415 ? -12.688 26.375 8.617 1 90.94 415 GLN B O 1
ATOM 9335 N N . ASP B 1 416 ? -13.727 25.312 10.297 1 88.75 416 ASP B N 1
ATOM 9336 C CA . ASP B 1 416 ? -14 24.109 9.516 1 88.75 416 ASP B CA 1
ATOM 9337 C C . ASP B 1 416 ? -15.312 24.234 8.742 1 88.75 416 ASP B C 1
ATOM 9339 O O . ASP B 1 416 ? -15.773 23.266 8.133 1 88.75 416 ASP B O 1
ATOM 9343 N N . GLY B 1 417 ? -15.914 25.422 8.773 1 89.19 417 GLY B N 1
ATOM 9344 C CA . GLY B 1 417 ? -17.141 25.688 8.039 1 89.19 417 GLY B CA 1
ATOM 9345 C C . GLY B 1 417 ? -18.375 25.188 8.75 1 89.19 417 GLY B C 1
ATOM 9346 O O . GLY B 1 417 ? -19.484 25.219 8.195 1 89.19 417 GLY B O 1
ATOM 9347 N N . ARG B 1 418 ? -18.188 24.781 9.977 1 93.5 418 ARG B N 1
ATOM 9348 C CA . ARG B 1 418 ? -19.297 24.25 10.766 1 93.5 418 ARG B CA 1
ATOM 9349 C C . ARG B 1 418 ? -19.641 25.188 11.922 1 93.5 418 ARG B C 1
ATOM 9351 O O . ARG B 1 418 ? -18.891 26.125 12.219 1 93.5 418 ARG B O 1
ATOM 9358 N N . PRO B 1 419 ? -20.812 24.891 12.57 1 95.19 419 PRO B N 1
ATOM 9359 C CA . PRO B 1 419 ? -21.203 25.781 13.672 1 95.19 419 PRO B CA 1
ATOM 9360 C C . PRO B 1 419 ? -20.203 25.75 14.836 1 95.19 419 PRO B C 1
ATOM 9362 O O . PRO B 1 419 ? -19.703 24.672 15.188 1 95.19 419 PRO B O 1
ATOM 9365 N N . LEU B 1 420 ? -19.969 26.953 15.344 1 97.31 420 LEU B N 1
ATOM 9366 C CA . LEU B 1 420 ? -19.125 27.078 16.531 1 97.31 420 LEU B CA 1
ATOM 9367 C C . LEU B 1 420 ? -19.922 26.734 17.781 1 97.31 420 LEU B C 1
ATOM 9369 O O . LEU B 1 420 ? -20.5 27.609 18.422 1 97.31 420 LEU B O 1
ATOM 9373 N N . ILE B 1 421 ? -19.906 25.484 18.141 1 97.62 421 ILE B N 1
ATOM 9374 C CA . ILE B 1 421 ? -20.625 24.969 19.297 1 97.62 421 ILE B CA 1
ATOM 9375 C C . ILE B 1 421 ? -19.641 24.297 20.266 1 97.62 421 ILE B C 1
ATOM 9377 O O . ILE B 1 421 ? -19.078 23.25 19.938 1 97.62 421 ILE B O 1
ATOM 9381 N N . TYR B 1 422 ? -19.406 24.969 21.422 1 98.38 422 TYR B N 1
ATOM 9382 C CA . TYR B 1 422 ? -18.547 24.344 22.422 1 98.38 422 TYR B CA 1
ATOM 9383 C C . TYR B 1 422 ? -19.156 23.062 22.953 1 98.38 422 TYR B C 1
ATOM 9385 O O . TYR B 1 422 ? -20.344 23.016 23.281 1 98.38 422 TYR B O 1
ATOM 9393 N N . ASP B 1 423 ? -18.375 22.031 23.047 1 97.69 423 ASP B N 1
ATOM 9394 C CA . ASP B 1 423 ? -18.906 20.703 23.312 1 97.69 423 ASP B CA 1
ATOM 9395 C C . ASP B 1 423 ? -18.984 20.422 24.812 1 97.69 423 ASP B C 1
ATOM 9397 O O . ASP B 1 423 ? -19.891 19.734 25.266 1 97.69 423 ASP B O 1
ATOM 9401 N N . SER B 1 424 ? -18.016 20.891 25.562 1 97.75 424 SER B N 1
ATOM 9402 C CA . SER B 1 424 ? -17.969 20.672 27 1 97.75 424 SER B CA 1
ATOM 9403 C C . SER B 1 424 ? -16.969 21.625 27.672 1 97.75 424 SER B C 1
ATOM 9405 O O . SER B 1 424 ? -16.094 22.172 27 1 97.75 424 SER B O 1
ATOM 9407 N N . GLY B 1 425 ? -17.156 21.875 28.953 1 97.44 425 GLY B N 1
ATOM 9408 C CA . GLY B 1 425 ? -16.25 22.719 29.719 1 97.44 425 GLY B CA 1
ATOM 9409 C C . GLY B 1 425 ? -16.766 23.062 31.094 1 97.44 425 GLY B C 1
ATOM 9410 O O . GLY B 1 425 ? -17.969 23 31.344 1 97.44 425 GLY B O 1
ATOM 9411 N N . ASP B 1 426 ? -15.867 23.281 31.969 1 98.5 426 ASP B N 1
ATOM 9412 C CA . ASP B 1 426 ? -16.125 23.75 33.312 1 98.5 426 ASP B CA 1
ATOM 9413 C C . ASP B 1 426 ? -15.195 24.906 33.719 1 98.5 426 ASP B C 1
ATOM 9415 O O . ASP B 1 426 ? -14.227 24.703 34.438 1 98.5 426 ASP B O 1
ATOM 9419 N N . TYR B 1 427 ? -15.594 26.094 33.312 1 98.69 427 TYR B N 1
ATOM 9420 C CA . TYR B 1 427 ? -14.711 27.25 33.406 1 98.69 427 TYR B CA 1
ATOM 9421 C C . TYR B 1 427 ? -14.656 27.797 34.812 1 98.69 427 TYR B C 1
ATOM 9423 O O . TYR B 1 427 ? -13.586 28.172 35.312 1 98.69 427 TYR B O 1
ATOM 9431 N N . PRO B 1 428 ? -15.742 27.781 35.531 1 98.5 428 PRO B N 1
ATOM 9432 C CA . PRO B 1 428 ? -15.672 28.234 36.938 1 98.5 428 PRO B CA 1
ATOM 9433 C C . PRO B 1 428 ? -14.719 27.391 37.781 1 98.5 428 PRO B C 1
ATOM 9435 O O . PRO B 1 428 ? -13.938 27.922 38.562 1 98.5 428 PRO B O 1
ATOM 9438 N N . THR B 1 429 ? -14.789 26.094 37.562 1 98.56 429 THR B N 1
ATOM 9439 C CA . THR B 1 429 ? -13.891 25.234 38.312 1 98.56 429 THR B CA 1
ATOM 9440 C C . THR B 1 429 ? -12.438 25.484 37.906 1 98.56 429 THR B C 1
ATOM 9442 O O . THR B 1 429 ? -11.547 25.453 38.75 1 98.56 429 THR B O 1
ATOM 9445 N N . SER B 1 430 ? -12.219 25.75 36.719 1 98.5 430 SER B N 1
ATOM 9446 C CA . SER B 1 430 ? -10.883 26.094 36.25 1 98.5 430 SER B CA 1
ATOM 9447 C C . SER B 1 430 ? -10.367 27.359 36.938 1 98.5 430 SER B C 1
ATOM 9449 O O . SER B 1 430 ? -9.195 27.438 37.312 1 98.5 430 SER B O 1
ATOM 9451 N N . MET B 1 431 ? -11.203 28.344 37.031 1 98.62 431 MET B N 1
ATOM 9452 C CA . MET B 1 431 ? -10.836 29.594 37.688 1 98.62 431 MET B CA 1
ATOM 9453 C C . MET B 1 431 ? -10.484 29.375 39.156 1 98.62 431 MET B C 1
ATOM 9455 O O . MET B 1 431 ? -9.5 29.922 39.656 1 98.62 431 MET B O 1
ATOM 9459 N N . GLU B 1 432 ? -11.305 28.578 39.781 1 98.5 432 GLU B N 1
ATOM 9460 C CA . GLU B 1 432 ? -11.008 28.25 41.188 1 98.5 432 GLU B CA 1
ATOM 9461 C C . GLU B 1 432 ? -9.633 27.609 41.312 1 98.5 432 GLU B C 1
ATOM 9463 O O . GLU B 1 432 ? -8.859 27.969 42.188 1 98.5 432 GLU B O 1
ATOM 9468 N N . LYS B 1 433 ? -9.352 26.766 40.438 1 98.62 433 LYS B N 1
ATOM 9469 C CA . LYS B 1 433 ? -8.094 26.031 40.469 1 98.62 433 LYS B CA 1
ATOM 9470 C C . LYS B 1 433 ? -6.906 26.953 40.219 1 98.62 433 LYS B C 1
ATOM 9472 O O . LYS B 1 433 ? -5.879 26.859 40.875 1 98.62 433 LYS B O 1
ATOM 9477 N N . ILE B 1 434 ? -7.023 27.797 39.219 1 98.69 434 ILE B N 1
ATOM 9478 C CA . ILE B 1 434 ? -5.887 28.641 38.844 1 98.69 434 ILE B CA 1
ATOM 9479 C C . ILE B 1 434 ? -5.633 29.688 39.938 1 98.69 434 ILE B C 1
ATOM 9481 O O . ILE B 1 434 ? -4.488 30.062 40.188 1 98.69 434 ILE B O 1
ATOM 9485 N N . LYS B 1 435 ? -6.672 30.234 40.562 1 98.56 435 LYS B N 1
ATOM 9486 C CA . LYS B 1 435 ? -6.52 31.172 41.656 1 98.56 435 LYS B CA 1
ATOM 9487 C C . LYS B 1 435 ? -5.785 30.531 42.812 1 98.56 435 LYS B C 1
ATOM 9489 O O . LYS B 1 435 ? -4.887 31.141 43.406 1 98.56 435 LYS B O 1
ATOM 9494 N N . ALA B 1 436 ? -6.242 29.312 43.094 1 98.31 436 ALA B N 1
ATOM 9495 C CA . ALA B 1 436 ? -5.602 28.594 44.188 1 98.31 436 ALA B CA 1
ATOM 9496 C C . ALA B 1 436 ? -4.141 28.297 43.844 1 98.31 436 ALA B C 1
ATOM 9498 O O . ALA B 1 436 ? -3.271 28.422 44.719 1 98.31 436 ALA B O 1
ATOM 9499 N N . LEU B 1 437 ? -3.873 27.906 42.719 1 98.25 437 LEU B N 1
ATOM 9500 C CA . LEU B 1 437 ? -2.543 27.484 42.281 1 98.25 437 LEU B CA 1
ATOM 9501 C C . LEU B 1 437 ? -1.562 28.656 42.344 1 98.25 437 LEU B C 1
ATOM 9503 O O . LEU B 1 437 ? -0.42 28.484 42.781 1 98.25 437 LEU B O 1
ATOM 9507 N N . VAL B 1 438 ? -1.963 29.844 41.875 1 98.25 438 VAL B N 1
ATOM 9508 C CA . VAL B 1 438 ? -1.049 30.984 41.75 1 98.25 438 VAL B CA 1
ATOM 9509 C C . VAL B 1 438 ? -1.03 31.781 43.062 1 98.25 438 VAL B C 1
ATOM 9511 O O . VAL B 1 438 ? -0.1 32.562 43.312 1 98.25 438 VAL B O 1
ATOM 9514 N N . GLY B 1 439 ? -2.031 31.609 43.875 1 97.75 439 GLY B N 1
ATOM 9515 C CA . GLY B 1 439 ? -2.17 32.438 45.062 1 97.75 439 GLY B CA 1
ATOM 9516 C C . GLY B 1 439 ? -2.76 33.781 44.781 1 97.75 439 GLY B C 1
ATOM 9517 O O . GLY B 1 439 ? -2.223 34.812 45.219 1 97.75 439 GLY B O 1
ATOM 9518 N N . TRP B 1 440 ? -3.842 33.781 44.031 1 98.25 440 TRP B N 1
ATOM 9519 C CA . TRP B 1 440 ? -4.469 35.031 43.594 1 98.25 440 TRP B CA 1
ATOM 9520 C C . TRP B 1 440 ? -4.965 35.844 44.75 1 98.25 440 TRP B C 1
ATOM 9522 O O . TRP B 1 440 ? -4.75 37.062 44.812 1 98.25 440 TRP B O 1
ATOM 9532 N N . ASP B 1 441 ? -5.598 35.281 45.75 1 95.81 441 ASP B N 1
ATOM 9533 C CA . ASP B 1 441 ? -6.242 36 46.844 1 95.81 441 ASP B CA 1
ATOM 9534 C C . ASP B 1 441 ? -5.211 36.5 47.844 1 95.81 441 ASP B C 1
ATOM 9536 O O . ASP B 1 441 ? -5.461 37.5 48.562 1 95.81 441 ASP B O 1
ATOM 9540 N N . GLU B 1 442 ? -4.074 35.938 47.844 1 96.31 442 GLU B N 1
ATOM 9541 C CA . GLU B 1 442 ? -3.021 36.344 48.781 1 96.31 442 GLU B CA 1
ATOM 9542 C C . GLU B 1 442 ? -2.027 37.281 48.156 1 96.31 442 GLU B C 1
ATOM 9544 O O . GLU B 1 442 ? -1.114 37.781 48.812 1 96.31 442 GLU B O 1
ATOM 9549 N N . PHE B 1 443 ? -2.23 37.625 46.969 1 97.38 443 PHE B N 1
ATOM 9550 C CA . PHE B 1 443 ? -1.187 38.281 46.219 1 97.38 443 PHE B CA 1
ATOM 9551 C C . PHE B 1 443 ? -0.944 39.719 46.719 1 97.38 443 PHE B C 1
ATOM 9553 O O . PHE B 1 443 ? 0.183 40.219 46.688 1 97.38 443 PHE B O 1
ATOM 9560 N N . GLU B 1 444 ? -1.938 40.375 47.219 1 95.56 444 GLU B N 1
ATOM 9561 C CA . GLU B 1 444 ? -1.76 41.75 47.719 1 95.56 444 GLU B CA 1
ATOM 9562 C C . GLU B 1 444 ? -0.739 41.781 48.844 1 95.56 444 GLU B C 1
ATOM 9564 O O . GLU B 1 444 ? 0.023 42.75 48.969 1 95.56 444 GLU B O 1
ATOM 9569 N N . ALA B 1 445 ? -0.757 40.781 49.625 1 96.25 445 ALA B N 1
ATOM 9570 C CA . ALA B 1 445 ? 0.237 40.719 50.688 1 96.25 445 ALA B CA 1
ATOM 9571 C C . ALA B 1 445 ? 1.643 40.531 50.094 1 96.25 445 ALA B C 1
ATOM 9573 O O . ALA B 1 445 ? 2.602 41.125 50.625 1 96.25 445 ALA B O 1
ATOM 9574 N N . ILE B 1 446 ? 1.689 39.812 49.125 1 95 446 ILE B N 1
ATOM 9575 C CA . ILE B 1 446 ? 2.963 39.562 48.438 1 95 446 ILE B CA 1
ATOM 9576 C C . ILE B 1 446 ? 3.457 40.875 47.812 1 95 446 ILE B C 1
ATOM 9578 O O . ILE B 1 446 ? 4.641 41.188 47.906 1 95 446 ILE B O 1
ATOM 9582 N N . ARG B 1 447 ? 2.627 41.562 47.188 1 96.19 447 ARG B N 1
ATOM 9583 C CA . ARG B 1 447 ? 2.955 42.844 46.531 1 96.19 447 ARG B CA 1
ATOM 9584 C C . ARG B 1 447 ? 3.438 43.875 47.562 1 96.19 447 ARG B C 1
ATOM 9586 O O . ARG B 1 447 ? 4.406 44.594 47.312 1 96.19 447 ARG B O 1
ATOM 9593 N N . GLU B 1 448 ? 2.789 43.906 48.688 1 96 448 GLU B N 1
ATOM 9594 C CA . GLU B 1 448 ? 3.162 44.875 49.75 1 96 448 GLU B CA 1
ATOM 9595 C C . GLU B 1 448 ? 4.547 44.531 50.312 1 96 448 GLU B C 1
ATOM 9597 O O . GLU B 1 448 ? 5.344 45.438 50.531 1 96 448 GLU B O 1
ATOM 9602 N N . ALA B 1 449 ? 4.715 43.312 50.469 1 96.81 449 ALA B N 1
ATOM 9603 C CA . ALA B 1 449 ? 6.027 42.875 50.938 1 96.81 449 ALA B CA 1
ATOM 9604 C C . ALA B 1 449 ? 7.121 43.219 49.938 1 96.81 449 ALA B C 1
ATOM 9606 O O . ALA B 1 449 ? 8.211 43.656 50.312 1 96.81 449 ALA B O 1
ATOM 9607 N N . ALA B 1 450 ? 6.848 43.062 48.719 1 96.38 450 ALA B N 1
ATOM 9608 C CA . ALA B 1 450 ? 7.805 43.375 47.656 1 96.38 450 ALA B CA 1
ATOM 9609 C C . ALA B 1 450 ? 8.047 44.875 47.594 1 96.38 450 ALA B C 1
ATOM 9611 O O . ALA B 1 450 ? 9.188 45.344 47.438 1 96.38 450 ALA B O 1
ATOM 9612 N N . ARG B 1 451 ? 7.023 45.625 47.719 1 94.44 451 ARG B N 1
ATOM 9613 C CA . ARG B 1 451 ? 7.113 47.094 47.688 1 94.44 451 ARG B CA 1
ATOM 9614 C C . ARG B 1 451 ? 8 47.594 48.812 1 94.44 451 ARG B C 1
ATOM 9616 O O . ARG B 1 451 ? 8.781 48.531 48.594 1 94.44 451 ARG B O 1
ATOM 9623 N N . ALA B 1 452 ? 7.871 47 49.906 1 96.25 452 ALA B N 1
ATOM 9624 C CA . ALA B 1 452 ? 8.68 47.375 51.062 1 96.25 452 ALA B CA 1
ATOM 9625 C C . ALA B 1 452 ? 10.164 47.156 50.781 1 96.25 452 ALA B C 1
ATOM 9627 O O . ALA B 1 452 ? 11.016 47.844 51.344 1 96.25 452 ALA B O 1
ATOM 9628 N N . GLU B 1 453 ? 10.398 46.281 49.969 1 96.12 453 GLU B N 1
ATOM 9629 C CA . GLU B 1 453 ? 11.781 45.969 49.594 1 96.12 453 GLU B CA 1
ATOM 9630 C C . GLU B 1 453 ? 12.227 46.75 48.375 1 96.12 453 GLU B C 1
ATOM 9632 O O . GLU B 1 453 ? 13.344 46.562 47.875 1 96.12 453 GLU B O 1
ATOM 9637 N N . GLY B 1 454 ? 11.422 47.531 47.844 1 94.06 454 GLY B N 1
ATOM 9638 C CA . GLY B 1 454 ? 11.734 48.344 46.656 1 94.06 454 GLY B CA 1
ATOM 9639 C C . GLY B 1 454 ? 11.523 47.594 45.375 1 94.06 454 GLY B C 1
ATOM 9640 O O . GLY B 1 454 ? 11.984 48.031 44.312 1 94.06 454 GLY B O 1
ATOM 9641 N N . ARG B 1 455 ? 10.82 46.5 45.531 1 96.25 455 ARG B N 1
ATOM 9642 C CA . ARG B 1 455 ? 10.555 45.656 44.375 1 96.25 455 ARG B CA 1
ATOM 9643 C C . ARG B 1 455 ? 9.156 45.906 43.812 1 96.25 455 ARG B C 1
ATOM 9645 O O . ARG B 1 455 ? 8.234 46.25 44.562 1 96.25 455 ARG B O 1
ATOM 9652 N N . ARG B 1 456 ? 9.031 45.812 42.469 1 96.56 456 ARG B N 1
ATOM 9653 C CA . ARG B 1 456 ? 7.738 45.938 41.812 1 96.56 456 ARG B CA 1
ATOM 9654 C C . ARG B 1 456 ? 7.277 44.594 41.219 1 96.56 456 ARG B C 1
ATOM 9656 O O . ARG B 1 456 ? 7.91 44.031 40.312 1 96.56 456 ARG B O 1
ATOM 9663 N N . VAL B 1 457 ? 6.223 44.094 41.781 1 98.06 457 VAL B N 1
ATOM 9664 C CA . VAL B 1 457 ? 5.719 42.812 41.344 1 98.06 457 VAL B CA 1
ATOM 9665 C C . VAL B 1 457 ? 4.258 42.938 40.906 1 98.06 457 VAL B C 1
ATOM 9667 O O . VAL B 1 457 ? 3.527 43.781 41.438 1 98.06 457 VAL B O 1
ATOM 9670 N N . GLY B 1 458 ? 3.914 42.219 39.875 1 98.31 458 GLY B N 1
ATOM 9671 C CA . GLY B 1 458 ? 2.543 42.156 39.406 1 98.31 458 GLY B CA 1
ATOM 9672 C C . GLY B 1 458 ? 2.084 40.719 39.094 1 98.31 458 GLY B C 1
ATOM 9673 O O . GLY B 1 458 ? 2.906 39.844 38.875 1 98.31 458 GLY B O 1
ATOM 9674 N N . ILE B 1 459 ? 0.816 40.531 39.125 1 98.69 459 ILE B N 1
ATOM 9675 C CA . ILE B 1 459 ? 0.2 39.25 38.812 1 98.69 459 ILE B CA 1
ATOM 9676 C C . ILE B 1 459 ? -0.733 39.375 37.594 1 98.69 459 ILE B C 1
ATOM 9678 O O . ILE B 1 459 ? -1.355 40.438 37.406 1 98.69 459 ILE B O 1
ATOM 9682 N N . GLY B 1 460 ? -0.711 38.406 36.75 1 98.69 460 GLY B N 1
ATOM 9683 C CA . GLY B 1 460 ? -1.57 38.406 35.562 1 98.69 460 GLY B CA 1
ATOM 9684 C C . GLY B 1 460 ? -2.395 37.156 35.438 1 98.69 460 GLY B C 1
ATOM 9685 O O . GLY B 1 460 ? -2.064 36.125 36.031 1 98.69 460 GLY B O 1
ATOM 9686 N N . LEU B 1 461 ? -3.482 37.219 34.719 1 98.56 461 LEU B N 1
ATOM 9687 C CA . LEU B 1 461 ? -4.422 36.125 34.438 1 98.56 461 LEU B CA 1
ATOM 9688 C C . LEU B 1 461 ? -4.91 36.188 33 1 98.56 461 LEU B C 1
ATOM 9690 O O . LEU B 1 461 ? -5.199 37.281 32.5 1 98.56 461 LEU B O 1
ATOM 9694 N N . ALA B 1 462 ? -4.922 35.094 32.312 1 98.69 462 ALA B N 1
ATOM 9695 C CA . ALA B 1 462 ? -5.496 35 30.984 1 98.69 462 ALA B CA 1
ATOM 9696 C C . ALA B 1 462 ? -6.18 33.656 30.766 1 98.69 462 ALA B C 1
ATOM 9698 O O . ALA B 1 462 ? -5.637 32.594 31.141 1 98.69 462 ALA B O 1
ATOM 9699 N N . CYS B 1 463 ? -7.383 33.625 30.25 1 98.62 463 CYS B N 1
ATOM 9700 C CA . CYS B 1 463 ? -8.195 32.469 29.953 1 98.62 463 CYS B CA 1
ATOM 9701 C C . CYS B 1 463 ? -8.352 32.25 28.453 1 98.62 463 CYS B C 1
ATOM 9703 O O . CYS B 1 463 ? -8.281 33.219 27.688 1 98.62 463 CYS B O 1
ATOM 9705 N N . TYR B 1 464 ? -8.484 31 28.078 1 98 464 TYR B N 1
ATOM 9706 C CA . TYR B 1 464 ? -8.648 30.75 26.656 1 98 464 TYR B CA 1
ATOM 9707 C C . TYR B 1 464 ? -9.469 29.5 26.406 1 98 464 TYR B C 1
ATOM 9709 O O . TYR B 1 464 ? -9.648 28.672 27.312 1 98 464 TYR B O 1
ATOM 9717 N N . VAL B 1 465 ? -10.086 29.375 25.25 1 97.69 465 VAL B N 1
ATOM 9718 C CA . VAL B 1 465 ? -10.664 28.172 24.656 1 97.69 465 VAL B CA 1
ATOM 9719 C C . VAL B 1 465 ? -9.953 27.859 23.344 1 97.69 465 VAL B C 1
ATOM 9721 O O . VAL B 1 465 ? -9.578 28.766 22.594 1 97.69 465 VAL B O 1
ATOM 9724 N N . GLU B 1 466 ? -9.688 26.641 23.156 1 97.25 466 GLU B N 1
ATOM 9725 C CA . GLU B 1 466 ? -9 26.188 21.953 1 97.25 466 GLU B CA 1
ATOM 9726 C C . GLU B 1 466 ? -9.867 25.219 21.156 1 97.25 466 GLU B C 1
ATOM 9728 O O . GLU B 1 466 ? -10.172 24.109 21.625 1 97.25 466 GLU B O 1
ATOM 9733 N N . GLY B 1 467 ? -10.32 25.672 19.953 1 96.56 467 GLY B N 1
ATOM 9734 C CA . GLY B 1 467 ? -10.945 24.734 19.047 1 96.56 467 GLY B CA 1
ATOM 9735 C C . GLY B 1 467 ? -9.977 23.688 18.5 1 96.56 467 GLY B C 1
ATOM 9736 O O . GLY B 1 467 ? -8.914 24.031 17.984 1 96.56 467 GLY B O 1
ATOM 9737 N N . THR B 1 468 ? -10.336 22.359 18.625 1 96.88 468 THR B N 1
ATOM 9738 C CA . THR B 1 468 ? -9.438 21.266 18.266 1 96.88 468 THR B CA 1
ATOM 9739 C C . THR B 1 468 ? -10.172 20.203 17.469 1 96.88 468 THR B C 1
ATOM 9741 O O . THR B 1 468 ? -11.406 20.156 17.469 1 96.88 468 THR B O 1
ATOM 9744 N N . GLY B 1 469 ? -9.461 19.406 16.734 1 95.94 469 GLY B N 1
ATOM 9745 C CA . GLY B 1 469 ? -9.984 18.219 16.078 1 95.94 469 GLY B CA 1
ATOM 9746 C C . GLY B 1 469 ? -10.883 18.547 14.906 1 95.94 469 GLY B C 1
ATOM 9747 O O . GLY B 1 469 ? -11.922 17.906 14.711 1 95.94 469 GLY B O 1
ATOM 9748 N N . PRO B 1 470 ? -10.602 19.609 14.172 1 94.88 470 PRO B N 1
ATOM 9749 C CA . PRO B 1 470 ? -11.43 19.828 12.984 1 94.88 470 PRO B CA 1
ATOM 9750 C C . PRO B 1 470 ? -11.305 18.688 11.969 1 94.88 470 PRO B C 1
ATOM 9752 O O . PRO B 1 470 ? -10.227 18.125 11.789 1 94.88 470 PRO B O 1
ATOM 9755 N N . GLY B 1 471 ? -12.492 18.344 11.352 1 92.44 471 GLY B N 1
ATOM 9756 C CA . GLY B 1 471 ? -12.523 17.312 10.32 1 92.44 471 GLY B CA 1
ATOM 9757 C C . GLY B 1 471 ? -11.734 17.672 9.086 1 92.44 471 GLY B C 1
ATOM 9758 O O . GLY B 1 471 ? -10.844 18.531 9.133 1 92.44 471 GLY B O 1
ATOM 9759 N N . PRO B 1 472 ? -11.836 16.891 8.047 1 92.38 472 PRO B N 1
ATOM 9760 C CA . PRO B 1 472 ? -13.031 16.109 7.762 1 92.38 472 PRO B CA 1
ATOM 9761 C C . PRO B 1 472 ? -12.93 14.672 8.273 1 92.38 472 PRO B C 1
ATOM 9763 O O . PRO B 1 472 ? -13.945 14.023 8.531 1 92.38 472 PRO B O 1
ATOM 9766 N N . TYR B 1 473 ? -11.688 14.109 8.258 1 95.25 473 TYR B N 1
ATOM 9767 C CA . TYR B 1 473 ? -11.516 12.742 8.742 1 95.25 473 TYR B CA 1
ATOM 9768 C C . TYR B 1 473 ? -10.039 12.43 8.969 1 95.25 473 TYR B C 1
ATOM 9770 O O . TYR B 1 473 ? -9.164 13.195 8.555 1 95.25 473 TYR B O 1
ATOM 9778 N N . GLU B 1 474 ? -9.773 11.422 9.672 1 96.5 474 GLU B N 1
ATOM 9779 C CA . GLU B 1 474 ? -8.531 10.656 9.641 1 96.5 474 GLU B CA 1
ATOM 9780 C C . GLU B 1 474 ? -8.805 9.156 9.664 1 96.5 474 GLU B C 1
ATOM 9782 O O . GLU B 1 474 ? -9.898 8.727 10.031 1 96.5 474 GLU B O 1
ATOM 9787 N N . GLY B 1 475 ? -7.836 8.438 9.164 1 96.31 475 GLY B N 1
ATOM 9788 C CA . GLY B 1 475 ? -7.984 6.988 9.172 1 96.31 475 GLY B CA 1
ATOM 9789 C C . GLY B 1 475 ? -6.84 6.273 9.859 1 96.31 475 GLY B C 1
ATOM 9790 O O . GLY B 1 475 ? -5.859 6.906 10.266 1 96.31 475 GLY B O 1
ATOM 9791 N N . ALA B 1 476 ? -7.008 4.969 10.031 1 97.88 476 ALA B N 1
ATOM 9792 C CA . ALA B 1 476 ? -5.98 4.098 10.602 1 97.88 476 ALA B CA 1
ATOM 9793 C C . ALA B 1 476 ? -6.059 2.695 10.008 1 97.88 476 ALA B C 1
ATOM 9795 O O . ALA B 1 476 ? -7.109 2.285 9.508 1 97.88 476 ALA B O 1
ATOM 9796 N N . PHE B 1 477 ? -4.984 2.078 9.945 1 97.5 477 PHE B N 1
ATOM 9797 C CA . PHE B 1 477 ? -4.832 0.67 9.602 1 97.5 477 PHE B CA 1
ATOM 9798 C C . PHE B 1 477 ? -4.227 -0.108 10.758 1 97.5 477 PHE B C 1
ATOM 9800 O O . PHE B 1 477 ? -3.248 0.333 11.367 1 97.5 477 PHE B O 1
ATOM 9807 N N . VAL B 1 478 ? -4.844 -1.243 11.164 1 98.19 478 VAL B N 1
ATOM 9808 C CA . VAL B 1 478 ? -4.328 -2.109 12.219 1 98.19 478 VAL B CA 1
ATOM 9809 C C . VAL B 1 478 ? -4.293 -3.555 11.727 1 98.19 478 VAL B C 1
ATOM 9811 O O . VAL B 1 478 ? -5.254 -4.039 11.125 1 98.19 478 VAL B O 1
ATOM 9814 N N . ARG B 1 479 ? -3.189 -4.23 11.953 1 96.69 479 ARG B N 1
ATOM 9815 C CA . ARG B 1 479 ? -3.049 -5.629 11.562 1 96.69 479 ARG B CA 1
ATOM 9816 C C . ARG B 1 479 ? -2.293 -6.418 12.633 1 96.69 479 ARG B C 1
ATOM 9818 O O . ARG B 1 479 ? -1.298 -5.938 13.18 1 96.69 479 ARG B O 1
ATOM 9825 N N . VAL B 1 480 ? -2.787 -7.578 12.938 1 96 480 VAL B N 1
ATOM 9826 C CA . VAL B 1 480 ? -2.035 -8.531 13.742 1 96 480 VAL B CA 1
ATOM 9827 C C . VAL B 1 480 ? -1.256 -9.477 12.828 1 96 480 VAL B C 1
ATOM 9829 O O . VAL B 1 480 ? -1.844 -10.164 11.984 1 96 480 VAL B O 1
ATOM 9832 N N . GLU B 1 481 ? 0.03 -9.453 12.938 1 90.56 481 GLU B N 1
ATOM 9833 C CA . GLU B 1 481 ? 0.901 -10.312 12.148 1 90.56 481 GLU B CA 1
ATOM 9834 C C . GLU B 1 481 ? 0.934 -11.734 12.711 1 90.56 481 GLU B C 1
ATOM 9836 O O . GLU B 1 481 ? 0.599 -11.945 13.875 1 90.56 481 GLU B O 1
ATOM 9841 N N . THR B 1 482 ? 1.378 -12.664 11.93 1 86.62 482 THR B N 1
ATOM 9842 C CA . THR B 1 482 ? 1.478 -14.055 12.367 1 86.62 482 THR B CA 1
ATOM 9843 C C . THR B 1 482 ? 2.6 -14.219 13.391 1 86.62 482 THR B C 1
ATOM 9845 O O . THR B 1 482 ? 2.684 -15.242 14.07 1 86.62 482 THR B O 1
ATOM 9848 N N . THR B 1 483 ? 3.406 -13.219 13.594 1 83.94 483 THR B N 1
ATOM 9849 C CA . THR B 1 483 ? 4.434 -13.219 14.633 1 83.94 483 THR B CA 1
ATOM 9850 C C . THR B 1 483 ? 3.838 -12.805 15.977 1 83.94 483 THR B C 1
ATOM 9852 O O . THR B 1 483 ? 4.469 -12.992 17.016 1 83.94 483 THR B O 1
ATOM 9855 N N . GLY B 1 484 ? 2.658 -12.258 15.906 1 87.75 484 GLY B N 1
ATOM 9856 C CA . GLY B 1 484 ? 2.033 -11.719 17.109 1 87.75 484 GLY B CA 1
ATOM 9857 C C . GLY B 1 484 ? 2.188 -10.219 17.234 1 87.75 484 GLY B C 1
ATOM 9858 O O . GLY B 1 484 ? 1.494 -9.578 18.031 1 87.75 484 GLY B O 1
ATOM 9859 N N . LYS B 1 485 ? 3.027 -9.68 16.438 1 93.12 485 LYS B N 1
ATOM 9860 C CA . LYS B 1 485 ? 3.203 -8.227 16.453 1 93.12 485 LYS B CA 1
ATOM 9861 C C . LYS B 1 485 ? 2 -7.527 15.82 1 93.12 485 LYS B C 1
ATOM 9863 O O . LYS B 1 485 ? 1.308 -8.102 14.984 1 93.12 485 LYS B O 1
ATOM 9868 N N . VAL B 1 486 ? 1.726 -6.375 16.359 1 96.56 486 VAL B N 1
ATOM 9869 C CA . VAL B 1 486 ? 0.632 -5.555 15.844 1 96.56 486 VAL B CA 1
ATOM 9870 C C . VAL B 1 486 ? 1.196 -4.332 15.125 1 96.56 486 VAL B C 1
ATOM 9872 O O . VAL B 1 486 ? 2.027 -3.607 15.672 1 96.56 486 VAL B O 1
ATOM 9875 N N . VAL B 1 487 ? 0.792 -4.117 13.906 1 96.25 487 VAL B N 1
ATOM 9876 C CA . VAL B 1 487 ? 1.22 -2.947 13.148 1 96.25 487 VAL B CA 1
ATOM 9877 C C . VAL B 1 487 ? 0.07 -1.947 13.047 1 96.25 487 VAL B C 1
ATOM 9879 O O . VAL B 1 487 ? -1.068 -2.328 12.758 1 96.25 487 VAL B O 1
ATOM 9882 N N . VAL B 1 488 ? 0.324 -0.729 13.367 1 97.75 488 VAL B N 1
ATOM 9883 C CA . VAL B 1 488 ? -0.604 0.39 13.25 1 97.75 488 VAL B CA 1
ATOM 9884 C C . VAL B 1 488 ? -0.047 1.42 12.266 1 97.75 488 VAL B C 1
ATOM 9886 O O . VAL B 1 488 ? 1.132 1.776 12.336 1 97.75 488 VAL B O 1
ATOM 9889 N N . ALA B 1 489 ? -0.854 1.8 11.281 1 96.88 489 ALA B N 1
ATOM 9890 C CA . ALA B 1 489 ? -0.437 2.836 10.344 1 96.88 489 ALA B CA 1
ATOM 9891 C C . ALA B 1 489 ? -1.485 3.939 10.242 1 96.88 489 ALA B C 1
ATOM 9893 O O . ALA B 1 489 ? -2.688 3.662 10.219 1 96.88 489 ALA B O 1
ATOM 9894 N N . THR B 1 490 ? -1.063 5.168 10.328 1 96.56 490 THR B N 1
ATOM 9895 C CA . THR B 1 490 ? -1.884 6.344 10.055 1 96.56 490 THR B CA 1
ATOM 9896 C C . THR B 1 490 ? -1.194 7.254 9.039 1 96.56 490 THR B C 1
ATOM 9898 O O . THR B 1 490 ? 0.019 7.164 8.844 1 96.56 490 THR B O 1
ATOM 9901 N N . GLY B 1 491 ? -2.031 8.078 8.367 1 93.44 491 GLY B N 1
ATOM 9902 C CA . GLY B 1 491 ? -1.451 9.039 7.449 1 93.44 491 GLY B CA 1
ATOM 9903 C C . GLY B 1 491 ? -1.084 10.352 8.117 1 93.44 491 GLY B C 1
ATOM 9904 O O . GLY B 1 491 ? -0.531 11.25 7.477 1 93.44 491 GLY B O 1
ATOM 9905 N N . LEU B 1 492 ? -1.365 10.445 9.391 1 94.25 492 LEU B N 1
ATOM 9906 C CA . LEU B 1 492 ? -0.971 11.617 10.156 1 94.25 492 LEU B CA 1
ATOM 9907 C C . LEU B 1 492 ? 0.547 11.711 10.273 1 94.25 492 LEU B C 1
ATOM 9909 O O . LEU B 1 492 ? 1.228 10.688 10.391 1 94.25 492 LEU B O 1
ATOM 9913 N N . THR B 1 493 ? 1.034 12.891 10.188 1 95.06 493 THR B N 1
ATOM 9914 C CA . THR B 1 493 ? 2.473 13.086 10.32 1 95.06 493 THR B CA 1
ATOM 9915 C C . THR B 1 493 ? 2.828 13.477 11.758 1 95.06 493 THR B C 1
ATOM 9917 O O . THR B 1 493 ? 2.01 14.07 12.469 1 95.06 493 THR B O 1
ATOM 9920 N N . THR B 1 494 ? 4 13.125 12.164 1 95 494 THR B N 1
ATOM 9921 C CA . THR B 1 494 ? 4.488 13.422 13.508 1 95 494 THR B CA 1
ATOM 9922 C C . THR B 1 494 ? 5.641 14.422 13.461 1 95 494 THR B C 1
ATOM 9924 O O . THR B 1 494 ? 6.504 14.336 12.586 1 95 494 THR B O 1
ATOM 9927 N N . GLN B 1 495 ? 5.578 15.414 14.367 1 94.56 495 GLN B N 1
ATOM 9928 C CA . GLN B 1 495 ? 6.629 16.422 14.477 1 94.56 495 GLN B CA 1
ATOM 9929 C C . GLN B 1 495 ? 7.18 16.484 15.898 1 94.56 495 GLN B C 1
ATOM 9931 O O . GLN B 1 495 ? 7.539 17.562 16.391 1 94.56 495 GLN B O 1
ATOM 9936 N N . GLY B 1 496 ? 7.141 15.375 16.609 1 90.25 496 GLY B N 1
ATOM 9937 C CA . GLY B 1 496 ? 7.641 15.344 17.969 1 90.25 496 GLY B CA 1
ATOM 9938 C C . GLY B 1 496 ? 6.543 15.219 19 1 90.25 496 GLY B C 1
ATOM 9939 O O . GLY B 1 496 ? 6.812 15.227 20.203 1 90.25 496 GLY B O 1
ATOM 9940 N N . GLN B 1 497 ? 5.309 14.938 18.672 1 93 497 GLN B N 1
ATOM 9941 C CA . GLN B 1 497 ? 4.168 14.938 19.578 1 93 497 GLN B CA 1
ATOM 9942 C C . GLN B 1 497 ? 4.062 13.609 20.328 1 93 497 GLN B C 1
ATOM 9944 O O . GLN B 1 497 ? 3.207 13.453 21.203 1 93 497 GLN B O 1
ATOM 9949 N N . GLY B 1 498 ? 4.855 12.648 19.969 1 95.12 498 GLY B N 1
ATOM 9950 C CA . GLY B 1 498 ? 4.816 11.367 20.656 1 95.12 498 GLY B CA 1
ATOM 9951 C C . GLY B 1 498 ? 3.742 10.438 20.141 1 95.12 498 GLY B C 1
ATOM 9952 O O . GLY B 1 498 ? 3.211 9.609 20.875 1 95.12 498 GLY B O 1
ATOM 9953 N N . HIS B 1 499 ? 3.408 10.516 18.875 1 96.38 499 HIS B N 1
ATOM 9954 C CA . HIS B 1 499 ? 2.316 9.75 18.281 1 96.38 499 HIS B CA 1
ATOM 9955 C C . HIS B 1 499 ? 2.629 8.258 18.281 1 96.38 499 HIS B C 1
ATOM 9957 O O . HIS B 1 499 ? 1.725 7.43 18.422 1 96.38 499 HIS B O 1
ATOM 9963 N N . GLU B 1 500 ? 3.934 7.891 18.141 1 95.81 500 GLU B N 1
ATOM 9964 C CA . GLU B 1 500 ? 4.309 6.48 18.219 1 95.81 500 GLU B CA 1
ATOM 9965 C C . GLU B 1 500 ? 3.893 5.871 19.547 1 95.81 500 GLU B C 1
ATOM 9967 O O . GLU B 1 500 ? 3.498 4.707 19.609 1 95.81 500 GLU B O 1
ATOM 9972 N N . THR B 1 501 ? 3.959 6.652 20.562 1 97.12 501 THR B N 1
ATOM 9973 C CA . THR B 1 501 ? 3.635 6.199 21.922 1 97.12 501 THR B CA 1
ATOM 9974 C C . THR B 1 501 ? 2.125 6.203 22.141 1 97.12 501 THR B C 1
ATOM 9976 O O . THR B 1 501 ? 1.543 5.18 22.5 1 97.12 501 THR B O 1
ATOM 9979 N N . VAL B 1 502 ? 1.479 7.305 21.844 1 97.44 502 VAL B N 1
ATOM 9980 C CA . VAL B 1 502 ? 0.077 7.484 22.203 1 97.44 502 VAL B CA 1
ATOM 9981 C C . VAL B 1 502 ? -0.795 6.551 21.375 1 97.44 502 VAL B C 1
ATOM 9983 O O . VAL B 1 502 ? -1.757 5.969 21.875 1 97.44 502 VAL B O 1
ATOM 9986 N N . PHE B 1 503 ? -0.552 6.371 20.094 1 98.06 503 PHE B N 1
ATOM 9987 C CA . PHE B 1 503 ? -1.346 5.473 19.266 1 98.06 503 PHE B CA 1
ATOM 9988 C C . PHE B 1 503 ? -1.097 4.02 19.656 1 98.06 503 PHE B C 1
ATOM 9990 O O . PHE B 1 503 ? -2.004 3.186 19.578 1 98.06 503 PHE B O 1
ATOM 9997 N N . ALA B 1 504 ? 0.177 3.736 20.016 1 97.88 504 ALA B N 1
ATOM 9998 C CA . ALA B 1 504 ? 0.453 2.396 20.531 1 97.88 504 ALA B CA 1
ATOM 9999 C C . ALA B 1 504 ? -0.345 2.121 21.797 1 97.88 504 ALA B C 1
ATOM 10001 O O . ALA B 1 504 ? -0.841 1.01 22 1 97.88 504 ALA B O 1
ATOM 10002 N N . GLN B 1 505 ? -0.425 3.105 22.688 1 98 505 GLN B N 1
ATOM 10003 C CA . GLN B 1 505 ? -1.196 2.955 23.922 1 98 505 GLN B CA 1
ATOM 10004 C C . GLN B 1 505 ? -2.662 2.662 23.609 1 98 505 GLN B C 1
ATOM 10006 O O . GLN B 1 505 ? -3.273 1.799 24.25 1 98 505 GLN B O 1
ATOM 10011 N N . ILE B 1 506 ? -3.229 3.363 22.641 1 98.12 506 ILE B N 1
ATOM 10012 C CA . ILE B 1 506 ? -4.629 3.182 22.266 1 98.12 506 ILE B CA 1
ATOM 10013 C C . ILE B 1 506 ? -4.832 1.785 21.688 1 98.12 506 ILE B C 1
ATOM 10015 O O . ILE B 1 506 ? -5.742 1.061 22.109 1 98.12 506 ILE B O 1
ATOM 10019 N N . ALA B 1 507 ? -3.994 1.397 20.719 1 98 507 ALA B N 1
ATOM 10020 C CA . ALA B 1 507 ? -4.117 0.098 20.062 1 98 507 ALA B CA 1
ATOM 10021 C C . ALA B 1 507 ? -3.951 -1.041 21.062 1 98 507 ALA B C 1
ATOM 10023 O O . ALA B 1 507 ? -4.691 -2.025 21.031 1 98 507 ALA B O 1
ATOM 10024 N N . ALA B 1 508 ? -2.92 -0.92 21.922 1 97.75 508 ALA B N 1
ATOM 10025 C CA . ALA B 1 508 ? -2.654 -1.948 22.922 1 97.75 508 ALA B CA 1
ATOM 10026 C C . ALA B 1 508 ? -3.855 -2.139 23.844 1 97.75 508 ALA B C 1
ATOM 10028 O O . ALA B 1 508 ? -4.23 -3.27 24.156 1 97.75 508 ALA B O 1
ATOM 10029 N N . GLU B 1 509 ? -4.418 -1.02 24.266 1 96.56 509 GLU B N 1
ATOM 10030 C CA . GLU B 1 509 ? -5.582 -1.061 25.156 1 96.56 509 GLU B CA 1
ATOM 10031 C C . GLU B 1 509 ? -6.773 -1.722 24.469 1 96.56 509 GLU B C 1
ATOM 10033 O O . GLU B 1 509 ? -7.406 -2.615 25.031 1 96.56 509 GLU B O 1
ATOM 10038 N N . GLU B 1 510 ? -7.074 -1.337 23.25 1 96.75 510 GLU B N 1
ATOM 10039 C CA . GLU B 1 510 ? -8.25 -1.816 22.516 1 96.75 510 GLU B CA 1
ATOM 10040 C C . GLU B 1 510 ? -8.109 -3.293 22.156 1 96.75 510 GLU B C 1
ATOM 10042 O O . GLU B 1 510 ? -9.086 -4.039 22.172 1 96.75 510 GLU B O 1
ATOM 10047 N N . LEU B 1 511 ? -6.91 -3.766 21.797 1 96.75 511 LEU B N 1
ATOM 10048 C CA . LEU B 1 511 ? -6.703 -5.121 21.297 1 96.75 511 LEU B CA 1
ATOM 10049 C C . LEU B 1 511 ? -6.367 -6.074 22.438 1 96.75 511 LEU B C 1
ATOM 10051 O O . LEU B 1 511 ? -6.438 -7.297 22.281 1 96.75 511 LEU B O 1
ATOM 10055 N N . GLY B 1 512 ? -5.969 -5.559 23.609 1 96 512 GLY B N 1
ATOM 10056 C CA . GLY B 1 512 ? -5.57 -6.402 24.719 1 96 512 GLY B CA 1
ATOM 10057 C C . GLY B 1 512 ? -4.223 -7.07 24.5 1 96 512 GLY B C 1
ATOM 10058 O O . GLY B 1 512 ? -4.074 -8.266 24.75 1 96 512 GLY B O 1
ATOM 10059 N N . VAL B 1 513 ? -3.24 -6.32 24.016 1 96.88 513 VAL B N 1
ATOM 10060 C CA . VAL B 1 513 ? -1.895 -6.836 23.781 1 96.88 513 VAL B CA 1
ATOM 10061 C C . VAL B 1 513 ? -0.876 -5.98 24.531 1 96.88 513 VAL B C 1
ATOM 10063 O O . VAL B 1 513 ? -1.159 -4.832 24.875 1 96.88 513 VAL B O 1
ATOM 10066 N N . PRO B 1 514 ? 0.297 -6.516 24.844 1 95.75 514 PRO B N 1
ATOM 10067 C CA . PRO B 1 514 ? 1.36 -5.672 25.391 1 95.75 514 PRO B CA 1
ATOM 10068 C C . PRO B 1 514 ? 1.771 -4.547 24.438 1 95.75 514 PRO B C 1
ATOM 10070 O O . PRO B 1 514 ? 1.844 -4.754 23.234 1 95.75 514 PRO B O 1
ATOM 10073 N N . ILE B 1 515 ? 2.018 -3.375 24.984 1 96.06 515 ILE B N 1
ATOM 10074 C CA . ILE B 1 515 ? 2.328 -2.199 24.188 1 96.06 515 ILE B CA 1
ATOM 10075 C C . ILE B 1 515 ? 3.621 -2.434 23.406 1 96.06 515 ILE B C 1
ATOM 10077 O O . ILE B 1 515 ? 3.785 -1.926 22.297 1 96.06 515 ILE B O 1
ATOM 10081 N N . ASP B 1 516 ? 4.492 -3.225 23.922 1 94.5 516 ASP B N 1
ATOM 10082 C CA . ASP B 1 516 ? 5.777 -3.492 23.281 1 94.5 516 ASP B CA 1
ATOM 10083 C C . ASP B 1 516 ? 5.594 -4.277 21.984 1 94.5 516 ASP B C 1
ATOM 10085 O O . ASP B 1 516 ? 6.504 -4.344 21.156 1 94.5 516 ASP B O 1
ATOM 10089 N N . ASP B 1 517 ? 4.406 -4.895 21.781 1 94.69 517 ASP B N 1
ATOM 10090 C CA . ASP B 1 517 ? 4.133 -5.672 20.578 1 94.69 517 ASP B CA 1
ATOM 10091 C C . ASP B 1 517 ? 3.516 -4.797 19.484 1 94.69 517 ASP B C 1
ATOM 10093 O O . ASP B 1 517 ? 3.273 -5.266 18.375 1 94.69 517 ASP B O 1
ATOM 10097 N N . VAL B 1 518 ? 3.326 -3.557 19.766 1 96.62 518 VAL B N 1
ATOM 10098 C CA . VAL B 1 518 ? 2.65 -2.666 18.812 1 96.62 518 VAL B CA 1
ATOM 10099 C C . VAL B 1 518 ? 3.672 -1.757 18.141 1 96.62 518 VAL B C 1
ATOM 10101 O O . VAL B 1 518 ? 4.445 -1.073 18.812 1 96.62 518 VAL B O 1
ATOM 10104 N N . SER B 1 519 ? 3.697 -1.776 16.844 1 95.12 519 SER B N 1
ATOM 10105 C CA . SER B 1 519 ? 4.512 -0.855 16.062 1 95.12 519 SER B CA 1
ATOM 10106 C C . SER B 1 519 ? 3.641 0.158 15.32 1 95.12 519 SER B C 1
ATOM 10108 O O . SER B 1 519 ? 2.643 -0.209 14.695 1 95.12 519 SER B O 1
ATOM 10110 N N . VAL B 1 520 ? 4.031 1.444 15.43 1 96.25 520 VAL B N 1
ATOM 10111 C CA . VAL B 1 520 ? 3.234 2.514 14.844 1 96.25 520 VAL B CA 1
ATOM 10112 C C . VAL B 1 520 ? 4.043 3.225 13.758 1 96.25 520 VAL B C 1
ATOM 10114 O O . VAL B 1 520 ? 5.207 3.574 13.977 1 96.25 520 VAL B O 1
ATOM 10117 N N . THR B 1 521 ? 3.465 3.375 12.578 1 94.25 521 THR B N 1
ATOM 10118 C CA . THR B 1 521 ? 4.035 4.176 11.5 1 94.25 521 THR B CA 1
ATOM 10119 C C . THR B 1 521 ? 3.117 5.34 11.148 1 94.25 521 THR B C 1
ATOM 10121 O O . THR B 1 521 ? 1.904 5.164 11.023 1 94.25 521 THR B O 1
ATOM 10124 N N . THR B 1 522 ? 3.674 6.543 11.031 1 95.12 522 THR B N 1
ATOM 10125 C CA . THR B 1 522 ? 2.928 7.734 10.648 1 95.12 522 THR B CA 1
ATOM 10126 C C . THR B 1 522 ? 3.555 8.391 9.422 1 95.12 522 THR B C 1
ATOM 10128 O O . THR B 1 522 ? 4.738 8.188 9.133 1 95.12 522 THR B O 1
ATOM 10131 N N . GLY B 1 523 ? 2.756 9.086 8.656 1 95.25 523 GLY B N 1
ATOM 10132 C CA . GLY B 1 523 ? 3.227 9.992 7.625 1 95.25 523 GLY B CA 1
ATOM 10133 C C . GLY B 1 523 ? 3.875 9.289 6.453 1 95.25 523 GLY B C 1
ATOM 10134 O O . GLY B 1 523 ? 4.738 9.859 5.777 1 95.25 523 GLY B O 1
ATOM 10135 N N . ASP B 1 524 ? 3.619 8.055 6.172 1 95.25 524 ASP B N 1
ATOM 10136 C CA . ASP B 1 524 ? 4.102 7.246 5.055 1 95.25 524 ASP B CA 1
ATOM 10137 C C . ASP B 1 524 ? 2.945 6.812 4.152 1 95.25 524 ASP B C 1
ATOM 10139 O O . ASP B 1 524 ? 2.186 5.906 4.504 1 95.25 524 ASP B O 1
ATOM 10143 N N . THR B 1 525 ? 2.832 7.43 2.979 1 95.38 525 THR B N 1
ATOM 10144 C CA . THR B 1 525 ? 1.678 7.207 2.113 1 95.38 525 THR B CA 1
ATOM 10145 C C . THR B 1 525 ? 1.68 5.785 1.564 1 95.38 525 THR B C 1
ATOM 10147 O O . THR B 1 525 ? 0.664 5.309 1.052 1 95.38 525 THR B O 1
ATOM 10150 N N . ARG B 1 526 ? 2.785 5.023 1.728 1 92.56 526 ARG B N 1
ATOM 10151 C CA . ARG B 1 526 ? 2.855 3.623 1.319 1 92.56 526 ARG B CA 1
ATOM 10152 C C . ARG B 1 526 ? 2.062 2.736 2.273 1 92.56 526 ARG B C 1
ATOM 10154 O O . ARG B 1 526 ? 1.637 1.64 1.9 1 92.56 526 ARG B O 1
ATOM 10161 N N . ARG B 1 527 ? 1.873 3.215 3.467 1 93.25 527 ARG B N 1
ATOM 10162 C CA . ARG B 1 527 ? 1.268 2.418 4.531 1 93.25 527 ARG B CA 1
ATOM 10163 C C . ARG B 1 527 ? -0.181 2.832 4.766 1 93.25 527 ARG B C 1
ATOM 10165 O O . ARG B 1 527 ? -0.998 2.023 5.215 1 93.25 527 ARG B O 1
ATOM 10172 N N . PHE B 1 528 ? -0.44 4.094 4.523 1 93.88 528 PHE B N 1
ATOM 10173 C CA . PHE B 1 528 ? -1.812 4.578 4.637 1 93.88 528 PHE B CA 1
ATOM 10174 C C . PHE B 1 528 ? -2.076 5.703 3.645 1 93.88 528 PHE B C 1
ATOM 10176 O O . PHE B 1 528 ? -1.372 6.715 3.645 1 93.88 528 PHE B O 1
ATOM 10183 N N . LYS B 1 529 ? -3.127 5.641 2.924 1 88.69 529 LYS B N 1
ATOM 10184 C CA . LYS B 1 529 ? -3.256 6.422 1.695 1 88.69 529 LYS B CA 1
ATOM 10185 C C . LYS B 1 529 ? -4.102 7.672 1.924 1 88.69 529 LYS B C 1
ATOM 10187 O O . LYS B 1 529 ? -4 8.641 1.172 1 88.69 529 LYS B O 1
ATOM 10192 N N . TYR B 1 530 ? -5.027 7.66 2.9 1 90.06 530 TYR B N 1
ATOM 10193 C CA . TYR B 1 530 ? -5.969 8.766 3.061 1 90.06 530 TYR B CA 1
ATOM 10194 C C . TYR B 1 530 ? -5.801 9.43 4.422 1 90.06 530 TYR B C 1
ATOM 10196 O O . TYR B 1 530 ? -6.098 8.828 5.457 1 90.06 530 TYR B O 1
ATOM 10204 N N . ALA B 1 531 ? -5.293 10.594 4.449 1 93 531 ALA B N 1
ATOM 10205 C CA . ALA B 1 531 ? -5.109 11.406 5.648 1 93 531 ALA B CA 1
ATOM 10206 C C . ALA B 1 531 ? -5.203 12.898 5.328 1 93 531 ALA B C 1
ATOM 10208 O O . ALA B 1 531 ? -5.059 13.297 4.168 1 93 531 ALA B O 1
ATOM 10209 N N . VAL B 1 532 ? -5.453 13.641 6.324 1 92.5 532 VAL B N 1
ATOM 10210 C CA . VAL B 1 532 ? -5.57 15.078 6.141 1 92.5 532 VAL B CA 1
ATOM 10211 C C . VAL B 1 532 ? -4.293 15.766 6.625 1 92.5 532 VAL B C 1
ATOM 10213 O O . VAL B 1 532 ? -3.762 16.656 5.945 1 92.5 532 VAL B O 1
ATOM 10216 N N . GLY B 1 533 ? -3.818 15.422 7.762 1 93.06 533 GLY B N 1
ATOM 10217 C CA . GLY B 1 533 ? -2.576 16 8.242 1 93.06 533 GLY B CA 1
ATOM 10218 C C . GLY B 1 533 ? -2.654 16.469 9.688 1 93.06 533 GLY B C 1
ATOM 10219 O O . GLY B 1 533 ? -3.668 16.266 10.359 1 93.06 533 GLY B O 1
ATOM 10220 N N . THR B 1 534 ? -1.568 17 10.156 1 94.75 534 THR B N 1
ATOM 10221 C CA . THR B 1 534 ? -1.461 17.438 11.547 1 94.75 534 THR B CA 1
ATOM 10222 C C . THR B 1 534 ? -1.541 18.969 11.641 1 94.75 534 THR B C 1
ATOM 10224 O O . THR B 1 534 ? -0.625 19.672 11.203 1 94.75 534 THR B O 1
ATOM 10227 N N . PHE B 1 535 ? -2.586 19.422 12.18 1 93.56 535 PHE B N 1
ATOM 10228 C CA . PHE B 1 535 ? -2.859 20.828 12.445 1 93.56 535 PHE B CA 1
ATOM 10229 C C . PHE B 1 535 ? -3.984 20.969 13.461 1 93.56 535 PHE B C 1
ATOM 10231 O O . PHE B 1 535 ? -4.746 20.031 13.695 1 93.56 535 PHE B O 1
ATOM 10238 N N . ALA B 1 536 ? -3.98 22.062 14.141 1 93.81 536 ALA B N 1
ATOM 10239 C CA . ALA B 1 536 ? -5.098 22.453 15 1 93.81 536 ALA B CA 1
ATOM 10240 C C . ALA B 1 536 ? -5.352 21.391 16.078 1 93.81 536 ALA B C 1
ATOM 10242 O O . ALA B 1 536 ? -6.496 21.031 16.344 1 93.81 536 ALA B O 1
ATOM 10243 N N . SER B 1 537 ? -4.305 20.891 16.594 1 94.75 537 SER B N 1
ATOM 10244 C CA . SER B 1 537 ? -4.398 19.938 17.703 1 94.75 537 SER B CA 1
ATOM 10245 C C . SER B 1 537 ? -5.434 18.844 17.406 1 94.75 537 SER B C 1
ATOM 10247 O O . SER B 1 537 ? -6.293 18.562 18.234 1 94.75 537 SER B O 1
ATOM 10249 N N . ARG B 1 538 ? -5.32 18.234 16.281 1 96 538 ARG B N 1
ATOM 10250 C CA . ARG B 1 538 ? -6.383 17.312 15.898 1 96 538 ARG B CA 1
ATOM 10251 C C . ARG B 1 538 ? -5.914 15.859 15.984 1 96 538 ARG B C 1
ATOM 10253 O O . ARG B 1 538 ? -6.727 14.938 15.922 1 96 538 ARG B O 1
ATOM 10260 N N . ALA B 1 539 ? -4.637 15.617 16.234 1 96.06 539 ALA B N 1
ATOM 10261 C CA . ALA B 1 539 ? -4.098 14.273 16.062 1 96.06 539 ALA B CA 1
ATOM 10262 C C . ALA B 1 539 ? -4.762 13.281 17.016 1 96.06 539 ALA B C 1
ATOM 10264 O O . ALA B 1 539 ? -5.266 12.242 16.578 1 96.06 539 ALA B O 1
ATOM 10265 N N . ALA B 1 540 ? -4.777 13.578 18.266 1 96.38 540 ALA B N 1
ATOM 10266 C CA . ALA B 1 540 ? -5.367 12.664 19.25 1 96.38 540 ALA B CA 1
ATOM 10267 C C . ALA B 1 540 ? -6.863 12.5 19 1 96.38 540 ALA B C 1
ATOM 10269 O O . ALA B 1 540 ? -7.402 11.398 19.141 1 96.38 540 ALA B O 1
ATOM 10270 N N . VAL B 1 541 ? -7.539 13.562 18.672 1 97.69 541 VAL B N 1
ATOM 10271 C CA . VAL B 1 541 ? -8.984 13.516 18.469 1 97.69 541 VAL B CA 1
ATOM 10272 C C . VAL B 1 541 ? -9.305 12.688 17.234 1 97.69 541 VAL B C 1
ATOM 10274 O O . VAL B 1 541 ? -10.172 11.82 17.266 1 97.69 541 VAL B O 1
ATOM 10277 N N . MET B 1 542 ? -8.625 12.977 16.188 1 97.12 542 MET B N 1
ATOM 10278 C CA . MET B 1 542 ? -8.969 12.383 14.891 1 97.12 542 MET B CA 1
ATOM 10279 C C . MET B 1 542 ? -8.32 11.016 14.734 1 97.12 542 MET B C 1
ATOM 10281 O O . MET B 1 542 ? -9.016 9.992 14.734 1 97.12 542 MET B O 1
ATOM 10285 N N . SER B 1 543 ? -6.973 10.914 14.68 1 97.31 543 SER B N 1
ATOM 10286 C CA . SER B 1 543 ? -6.273 9.656 14.461 1 97.31 543 SER B CA 1
ATOM 10287 C C . SER B 1 543 ? -6.355 8.758 15.695 1 97.31 543 SER B C 1
ATOM 10289 O O . SER B 1 543 ? -6.391 7.531 15.57 1 97.31 543 SER B O 1
ATOM 10291 N N . GLY B 1 544 ? -6.34 9.406 16.875 1 98 544 GLY B N 1
ATOM 10292 C CA . GLY B 1 544 ? -6.535 8.594 18.062 1 98 544 GLY B CA 1
ATOM 10293 C C . GLY B 1 544 ? -7.812 7.777 18.016 1 98 544 GLY B C 1
ATOM 10294 O O . GLY B 1 544 ? -7.797 6.57 18.266 1 98 544 GLY B O 1
ATOM 10295 N N . ASN B 1 545 ? -8.898 8.469 17.688 1 98.25 545 ASN B N 1
ATOM 10296 C CA . ASN B 1 545 ? -10.18 7.77 17.578 1 98.25 545 ASN B CA 1
ATOM 10297 C C . ASN B 1 545 ? -10.203 6.801 16.406 1 98.25 545 ASN B C 1
ATOM 10299 O O . ASN B 1 545 ? -10.828 5.742 16.469 1 98.25 545 ASN B O 1
ATOM 10303 N N . ALA B 1 546 ? -9.594 7.164 15.289 1 98 546 ALA B N 1
ATOM 10304 C CA . ALA B 1 546 ? -9.5 6.25 14.148 1 98 546 ALA B CA 1
ATOM 10305 C C . ALA B 1 546 ? -8.789 4.957 14.539 1 98 546 ALA B C 1
ATOM 10307 O O . ALA B 1 546 ? -9.219 3.867 14.156 1 98 546 ALA B O 1
ATOM 10308 N N . VAL B 1 547 ? -7.652 5.035 15.258 1 98.44 547 VAL B N 1
ATOM 10309 C CA . VAL B 1 547 ? -6.898 3.873 15.719 1 98.44 547 VAL B CA 1
ATOM 10310 C C . VAL B 1 547 ? -7.773 3.025 16.641 1 98.44 547 VAL B C 1
ATOM 10312 O O . VAL B 1 547 ? -7.805 1.799 16.516 1 98.44 547 VAL B O 1
ATOM 10315 N N . ALA B 1 548 ? -8.5 3.686 17.562 1 98.44 548 ALA B N 1
ATOM 10316 C CA . ALA B 1 548 ? -9.359 2.973 18.5 1 98.44 548 ALA B CA 1
ATOM 10317 C C . ALA B 1 548 ? -10.445 2.193 17.766 1 98.44 548 ALA B C 1
ATOM 10319 O O . ALA B 1 548 ? -10.648 1.005 18.016 1 98.44 548 ALA B O 1
ATOM 10320 N N . LEU B 1 549 ? -11.109 2.867 16.844 1 98 549 LEU B N 1
ATOM 10321 C CA . LEU B 1 549 ? -12.195 2.242 16.094 1 98 549 LEU B CA 1
ATOM 10322 C C . LEU B 1 549 ? -11.672 1.081 15.258 1 98 549 LEU B C 1
ATOM 10324 O O . LEU B 1 549 ? -12.312 0.029 15.18 1 98 549 LEU B O 1
ATOM 10328 N N . THR B 1 550 ? -10.555 1.255 14.625 1 98.06 550 THR B N 1
ATOM 10329 C CA . THR B 1 550 ? -9.969 0.219 13.781 1 98.06 550 THR B CA 1
ATOM 10330 C C . THR B 1 550 ? -9.547 -0.984 14.625 1 98.06 550 THR B C 1
ATOM 10332 O O . THR B 1 550 ? -9.773 -2.131 14.234 1 98.06 550 THR B O 1
ATOM 10335 N N . ALA B 1 551 ? -8.852 -0.733 15.727 1 98.31 551 ALA B N 1
ATOM 10336 C CA . ALA B 1 551 ? -8.43 -1.811 16.625 1 98.31 551 ALA B CA 1
ATOM 10337 C C . ALA B 1 551 ? -9.633 -2.598 17.125 1 98.31 551 ALA B C 1
ATOM 10339 O O . ALA B 1 551 ? -9.562 -3.818 17.281 1 98.31 551 ALA B O 1
ATOM 10340 N N . ARG B 1 552 ? -10.75 -1.937 17.438 1 97.88 552 ARG B N 1
ATOM 10341 C CA . ARG B 1 552 ? -11.977 -2.604 17.875 1 97.88 552 ARG B CA 1
ATOM 10342 C C . ARG B 1 552 ? -12.492 -3.545 16.797 1 97.88 552 ARG B C 1
ATOM 10344 O O . ARG B 1 552 ? -12.992 -4.633 17.094 1 97.88 552 ARG B O 1
ATOM 10351 N N . LYS B 1 553 ? -12.383 -3.086 15.539 1 97.31 553 LYS B N 1
ATOM 10352 C CA . LYS B 1 553 ? -12.797 -3.93 14.422 1 97.31 553 LYS B CA 1
ATOM 10353 C C . LYS B 1 553 ? -11.922 -5.18 14.328 1 97.31 553 LYS B C 1
ATOM 10355 O O . LYS B 1 553 ? -12.43 -6.277 14.086 1 97.31 553 LYS B O 1
ATOM 10360 N N . VAL B 1 554 ? -10.625 -5.051 14.445 1 98.12 554 VAL B N 1
ATOM 10361 C CA . VAL B 1 554 ? -9.703 -6.18 14.414 1 98.12 554 VAL B CA 1
ATOM 10362 C C . VAL B 1 554 ? -10 -7.125 15.578 1 98.12 554 VAL B C 1
ATOM 10364 O O . VAL B 1 554 ? -9.984 -8.344 15.414 1 98.12 554 VAL B O 1
ATOM 10367 N N . ARG B 1 555 ? -10.234 -6.555 16.766 1 98.19 555 ARG B N 1
ATOM 10368 C CA . ARG B 1 555 ? -10.586 -7.344 17.938 1 98.19 555 ARG B CA 1
ATOM 10369 C C . ARG B 1 555 ? -11.836 -8.172 17.688 1 98.19 555 ARG B C 1
ATOM 10371 O O . ARG B 1 555 ? -11.883 -9.359 18.016 1 98.19 555 ARG B O 1
ATOM 10378 N N . ALA B 1 556 ? -12.836 -7.559 17.141 1 97.94 556 ALA B N 1
ATOM 10379 C CA . ALA B 1 556 ? -14.086 -8.258 16.859 1 97.94 556 ALA B CA 1
ATOM 10380 C C . ALA B 1 556 ? -13.852 -9.43 15.914 1 97.94 556 ALA B C 1
ATOM 10382 O O . ALA B 1 556 ? -14.414 -10.508 16.109 1 97.94 556 ALA B O 1
ATOM 10383 N N . LYS B 1 557 ? -13.078 -9.195 14.875 1 97.19 557 LYS B N 1
ATOM 10384 C CA . LYS B 1 557 ? -12.75 -10.25 13.93 1 97.19 557 LYS B CA 1
ATOM 10385 C C . LYS B 1 557 ? -11.969 -11.375 14.609 1 97.19 557 LYS B C 1
ATOM 10387 O O . LYS B 1 557 ? -12.227 -12.555 14.352 1 97.19 557 LYS B O 1
ATOM 10392 N N . ALA B 1 558 ? -10.992 -11.031 15.414 1 97.69 558 ALA B N 1
ATOM 10393 C CA . ALA B 1 558 ? -10.195 -12.016 16.156 1 97.69 558 ALA B CA 1
ATOM 10394 C C . ALA B 1 558 ? -11.094 -12.891 17.031 1 97.69 558 ALA B C 1
ATOM 10396 O O . ALA B 1 558 ? -10.93 -14.117 17.062 1 97.69 558 ALA B O 1
ATOM 10397 N N . LEU B 1 559 ? -12.016 -12.266 17.703 1 97.75 559 LEU B N 1
ATOM 10398 C CA . LEU B 1 559 ? -12.914 -12.992 18.594 1 97.75 559 LEU B CA 1
ATOM 10399 C C . LEU B 1 559 ? -13.828 -13.93 17.797 1 97.75 559 LEU B C 1
ATOM 10401 O O . LEU B 1 559 ? -14.109 -15.047 18.25 1 97.75 559 LEU B O 1
ATOM 10405 N N . ARG B 1 560 ? -14.297 -13.477 16.672 1 96.31 560 ARG B N 1
ATOM 10406 C CA . ARG B 1 560 ? -15.133 -14.32 15.82 1 96.31 560 ARG B CA 1
ATOM 10407 C C . ARG B 1 560 ? -14.367 -15.555 15.352 1 96.31 560 ARG B C 1
ATOM 10409 O O . ARG B 1 560 ? -14.867 -16.672 15.461 1 96.31 560 ARG B O 1
ATOM 10416 N N . ILE B 1 561 ? -13.18 -15.391 14.82 1 93.88 561 ILE B N 1
ATOM 10417 C CA . ILE B 1 561 ? -12.367 -16.484 14.289 1 93.88 561 ILE B CA 1
ATOM 10418 C C . ILE B 1 561 ? -11.984 -17.438 15.414 1 93.88 561 ILE B C 1
ATOM 10420 O O . ILE B 1 561 ? -12.078 -18.656 15.258 1 93.88 561 ILE B O 1
ATOM 10424 N N . ALA B 1 562 ? -11.523 -16.875 16.531 1 94.69 562 ALA B N 1
ATOM 10425 C CA . ALA B 1 562 ? -11.172 -17.719 17.672 1 94.69 562 ALA B CA 1
ATOM 10426 C C . ALA B 1 562 ? -12.391 -18.469 18.203 1 94.69 562 ALA B C 1
ATOM 10428 O O . ALA B 1 562 ? -12.273 -19.609 18.672 1 94.69 562 ALA B O 1
ATOM 10429 N N . GLY B 1 563 ? -13.523 -17.766 18.234 1 94.19 563 GLY B N 1
ATOM 10430 C CA . GLY B 1 563 ? -14.758 -18.422 18.641 1 94.19 563 GLY B CA 1
ATOM 10431 C C . GLY B 1 563 ? -15.078 -19.656 17.828 1 94.19 563 GLY B C 1
ATOM 10432 O O . GLY B 1 563 ? -15.508 -20.672 18.375 1 94.19 563 GLY B O 1
ATOM 10433 N N . GLU B 1 564 ? -14.922 -19.594 16.531 1 90 564 GLU B N 1
ATOM 10434 C CA . GLU B 1 564 ? -15.117 -20.734 15.648 1 90 564 GLU B CA 1
ATOM 10435 C C . GLU B 1 564 ? -14.141 -21.859 15.984 1 90 564 GLU B C 1
ATOM 10437 O O . GLU B 1 564 ? -14.531 -23.031 16.062 1 90 564 GLU B O 1
ATOM 10442 N N . ALA B 1 565 ? -12.914 -21.531 16.219 1 87.88 565 ALA B N 1
ATOM 10443 C CA . ALA B 1 565 ? -11.875 -22.5 16.516 1 87.88 565 ALA B CA 1
ATOM 10444 C C . ALA B 1 565 ? -12.117 -23.188 17.859 1 87.88 565 ALA B C 1
ATOM 10446 O O . ALA B 1 565 ? -11.836 -24.375 18.016 1 87.88 565 ALA B O 1
ATOM 10447 N N . LEU B 1 566 ? -12.562 -22.406 18.828 1 88.56 566 LEU B N 1
ATOM 10448 C CA . LEU B 1 566 ? -12.742 -22.891 20.188 1 88.56 566 LEU B CA 1
ATOM 10449 C C . LEU B 1 566 ? -14.164 -23.391 20.391 1 88.56 566 LEU B C 1
ATOM 10451 O O . LEU B 1 566 ? -14.508 -23.891 21.469 1 88.56 566 LEU B O 1
ATOM 10455 N N . GLU B 1 567 ? -14.992 -23.266 19.344 1 88.94 567 GLU B N 1
ATOM 10456 C CA . GLU B 1 567 ? -16.406 -23.609 19.438 1 88.94 567 GLU B CA 1
ATOM 10457 C C . GLU B 1 567 ? -17.062 -22.891 20.625 1 88.94 567 GLU B C 1
ATOM 10459 O O . GLU B 1 567 ? -17.703 -23.531 21.453 1 88.94 567 GLU B O 1
ATOM 10464 N N . ALA B 1 568 ? -16.766 -21.625 20.703 1 92.38 568 ALA B N 1
ATOM 10465 C CA . ALA B 1 568 ? -17.297 -20.766 21.75 1 92.38 568 ALA B CA 1
ATOM 10466 C C . ALA B 1 568 ? -17.938 -19.516 21.156 1 92.38 568 ALA B C 1
ATOM 10468 O O . ALA B 1 568 ? -17.594 -19.078 20.062 1 92.38 568 ALA B O 1
ATOM 10469 N N . ASP B 1 569 ? -18.891 -18.953 21.844 1 95.31 569 ASP B N 1
ATOM 10470 C CA . ASP B 1 569 ? -19.484 -17.672 21.453 1 95.31 569 ASP B CA 1
ATOM 10471 C C . ASP B 1 569 ? -18.469 -16.547 21.609 1 95.31 569 ASP B C 1
ATOM 10473 O O . ASP B 1 569 ? -17.891 -16.375 22.672 1 95.31 569 ASP B O 1
ATOM 10477 N N . PRO B 1 570 ? -18.297 -15.766 20.562 1 96.06 570 PRO B N 1
ATOM 10478 C CA . PRO B 1 570 ? -17.359 -14.648 20.641 1 96.06 570 PRO B CA 1
ATOM 10479 C C . PRO B 1 570 ? -17.625 -13.727 21.828 1 96.06 570 PRO B C 1
ATOM 10481 O O . PRO B 1 570 ? -16.703 -13.133 22.391 1 96.06 570 PRO B O 1
ATOM 10484 N N . LYS B 1 571 ? -18.812 -13.555 22.281 1 95.81 571 LYS B N 1
ATOM 10485 C CA . LYS B 1 571 ? -19.188 -12.672 23.375 1 95.81 571 LYS B CA 1
ATOM 10486 C C . LYS B 1 571 ? -18.625 -13.164 24.703 1 95.81 571 LYS B C 1
ATOM 10488 O O . LYS B 1 571 ? -18.5 -12.391 25.656 1 95.81 571 LYS B O 1
ATOM 10493 N N . ASP B 1 572 ? -18.281 -14.406 24.766 1 95.62 572 ASP B N 1
ATOM 10494 C CA . ASP B 1 572 ? -17.766 -15.008 25.984 1 95.62 572 ASP B CA 1
ATOM 10495 C C . ASP B 1 572 ? -16.234 -14.984 25.984 1 95.62 572 ASP B C 1
ATOM 10497 O O . ASP B 1 572 ? -15.602 -15.484 26.922 1 95.62 572 ASP B O 1
ATOM 10501 N N . LEU B 1 573 ? -15.695 -14.406 24.953 1 96.38 573 LEU B N 1
ATOM 10502 C CA . LEU B 1 573 ? -14.242 -14.422 24.828 1 96.38 573 LEU B CA 1
ATOM 10503 C C . LEU B 1 573 ? -13.648 -13.062 25.172 1 96.38 573 LEU B C 1
ATOM 10505 O O . LEU B 1 573 ? -14.352 -12.047 25.141 1 96.38 573 LEU B O 1
ATOM 10509 N N . GLU B 1 574 ? -12.445 -13.086 25.594 1 95.12 574 GLU B N 1
ATOM 10510 C CA . GLU B 1 574 ? -11.664 -11.875 25.844 1 95.12 574 GLU B CA 1
ATOM 10511 C C . GLU B 1 574 ? -10.227 -12.039 25.359 1 95.12 574 GLU B C 1
ATOM 10513 O O . GLU B 1 574 ? -9.781 -13.164 25.094 1 95.12 574 GLU B O 1
ATOM 10518 N N . ILE B 1 575 ? -9.617 -10.945 25.125 1 95.56 575 ILE B N 1
ATOM 10519 C CA . ILE B 1 575 ? -8.203 -10.969 24.766 1 95.56 575 ILE B CA 1
ATOM 10520 C C . ILE B 1 575 ? -7.375 -10.398 25.922 1 95.56 575 ILE B C 1
ATOM 10522 O O . ILE B 1 575 ? -7.551 -9.234 26.297 1 95.56 575 ILE B O 1
ATOM 10526 N N . VAL B 1 576 ? -6.5 -11.133 26.469 1 93.69 576 VAL B N 1
ATOM 10527 C CA . VAL B 1 576 ? -5.621 -10.703 27.547 1 93.69 576 VAL B CA 1
ATOM 10528 C C . VAL B 1 576 ? -4.18 -11.078 27.219 1 93.69 576 VAL B C 1
ATOM 10530 O O . VAL B 1 576 ? -3.871 -12.242 26.984 1 93.69 576 VAL B O 1
ATOM 10533 N N . ASP B 1 577 ? -3.35 -10.062 27.156 1 93.06 577 ASP B N 1
ATOM 10534 C CA . ASP B 1 577 ? -1.924 -10.234 26.891 1 93.06 577 ASP B CA 1
ATOM 10535 C C . ASP B 1 577 ? -1.695 -10.977 25.578 1 93.06 577 ASP B C 1
ATOM 10537 O O . ASP B 1 577 ? -0.836 -11.852 25.5 1 93.06 577 ASP B O 1
ATOM 10541 N N . GLY B 1 578 ? -2.553 -10.672 24.625 1 94.06 578 GLY B N 1
ATOM 10542 C CA . GLY B 1 578 ? -2.383 -11.211 23.281 1 94.06 578 GLY B CA 1
ATOM 10543 C C . GLY B 1 578 ? -2.91 -12.625 23.141 1 94.06 578 GLY B C 1
ATOM 10544 O O . GLY B 1 578 ? -2.549 -13.336 22.203 1 94.06 578 GLY B O 1
ATOM 10545 N N . VAL B 1 579 ? -3.695 -13.086 24.094 1 94.69 579 VAL B N 1
ATOM 10546 C CA . VAL B 1 579 ? -4.277 -14.422 24.047 1 94.69 579 VAL B CA 1
ATOM 10547 C C . VAL B 1 579 ? -5.797 -14.328 24.141 1 94.69 579 VAL B C 1
ATOM 10549 O O . VAL B 1 579 ? -6.332 -13.68 25.047 1 94.69 579 VAL B O 1
ATOM 10552 N N . VAL B 1 580 ? -6.477 -14.945 23.156 1 95.94 580 VAL B N 1
ATOM 10553 C CA . VAL B 1 580 ? -7.93 -15.039 23.203 1 95.94 580 VAL B CA 1
ATOM 10554 C C . VAL B 1 580 ? -8.336 -16.203 24.109 1 95.94 580 VAL B C 1
ATOM 10556 O O . VAL B 1 580 ? -7.918 -17.344 23.906 1 95.94 580 VAL B O 1
ATOM 10559 N N . ARG B 1 581 ? -9.125 -15.891 25.078 1 95 581 ARG B N 1
ATOM 10560 C CA . ARG B 1 581 ? -9.523 -16.922 26.031 1 95 581 ARG B CA 1
ATOM 10561 C C . ARG B 1 581 ? -10.969 -16.734 26.484 1 95 581 ARG B C 1
ATOM 10563 O O . ARG B 1 581 ? -11.547 -15.656 26.281 1 95 581 ARG B O 1
ATOM 10570 N N . VAL B 1 582 ? -11.539 -17.828 26.938 1 93.56 582 VAL B N 1
ATOM 10571 C CA . VAL B 1 582 ? -12.875 -17.734 27.531 1 93.56 582 VAL B CA 1
ATOM 10572 C C . VAL B 1 582 ? -12.812 -16.938 28.828 1 93.56 582 VAL B C 1
ATOM 10574 O O . VAL B 1 582 ? -11.93 -17.156 29.656 1 93.56 582 VAL B O 1
ATOM 10577 N N . ARG B 1 583 ? -13.688 -16.062 28.906 1 91.38 583 ARG B N 1
ATOM 10578 C CA . ARG B 1 583 ? -13.734 -15.211 30.094 1 91.38 583 ARG B CA 1
ATOM 10579 C C . ARG B 1 583 ? -13.789 -16.047 31.359 1 91.38 583 ARG B C 1
ATOM 10581 O O . ARG B 1 583 ? -14.586 -16.969 31.469 1 91.38 583 ARG B O 1
ATOM 10588 N N . GLY B 1 584 ? -12.992 -15.82 32.375 1 83.31 584 GLY B N 1
ATOM 10589 C CA . GLY B 1 584 ? -13.016 -16.453 33.656 1 83.31 584 GLY B CA 1
ATOM 10590 C C . GLY B 1 584 ? -12.273 -17.781 33.688 1 83.31 584 GLY B C 1
ATOM 10591 O O . GLY B 1 584 ? -12.164 -18.406 34.75 1 83.31 584 GLY B O 1
ATOM 10592 N N . VAL B 1 585 ? -11.836 -18.406 32.594 1 82.06 585 VAL B N 1
ATOM 10593 C CA . VAL B 1 585 ? -11.125 -19.688 32.531 1 82.06 585 VAL B CA 1
ATOM 10594 C C . VAL B 1 585 ? -9.664 -19.453 32.156 1 82.06 585 VAL B C 1
ATOM 10596 O O . VAL B 1 585 ? -9.344 -19.297 30.984 1 82.06 585 VAL B O 1
ATOM 10599 N N . PRO B 1 586 ? -8.805 -19.547 33.188 1 71.44 586 PRO B N 1
ATOM 10600 C CA . PRO B 1 586 ? -7.395 -19.266 32.875 1 71.44 586 PRO B CA 1
ATOM 10601 C C . PRO B 1 586 ? -6.699 -20.406 32.156 1 71.44 586 PRO B C 1
ATOM 10603 O O . PRO B 1 586 ? -7.035 -21.578 32.375 1 71.44 586 PRO B O 1
ATOM 10606 N N . GLY B 1 587 ? -5.754 -20.25 31.172 1 68.06 587 GLY B N 1
ATOM 10607 C CA . GLY B 1 587 ? -4.82 -21.203 30.578 1 68.06 587 GLY B CA 1
ATOM 10608 C C . GLY B 1 587 ? -5.258 -21.688 29.203 1 68.06 587 GLY B C 1
ATOM 10609 O O . GLY B 1 587 ? -4.418 -22 28.359 1 68.06 587 GLY B O 1
ATOM 10610 N N . ASP B 1 588 ? -6.605 -21.781 29.047 1 75.69 588 ASP B N 1
ATOM 10611 C CA . ASP B 1 588 ? -7.043 -22.359 27.781 1 75.69 588 ASP B CA 1
ATOM 10612 C C . ASP B 1 588 ? -7.348 -21.281 26.766 1 75.69 588 ASP B C 1
ATOM 10614 O O . ASP B 1 588 ? -8.203 -20.422 26.984 1 75.69 588 ASP B O 1
ATOM 10618 N N . GLY B 1 589 ? -6.32 -20.906 25.812 1 89.81 589 GLY B N 1
ATOM 10619 C CA . GLY B 1 589 ? -6.629 -19.891 24.812 1 89.81 589 GLY B CA 1
ATOM 10620 C C . GLY B 1 589 ? -5.855 -20.078 23.531 1 89.81 589 GLY B C 1
ATOM 10621 O O . GLY B 1 589 ? -5.121 -21.047 23.375 1 89.81 589 GLY B O 1
ATOM 10622 N N . ILE B 1 590 ? -6.199 -19.297 22.609 1 92.62 590 ILE B N 1
ATOM 10623 C CA . ILE B 1 590 ? -5.543 -19.234 21.312 1 92.62 590 ILE B CA 1
ATOM 10624 C C . ILE B 1 590 ? -4.773 -17.922 21.172 1 92.62 590 ILE B C 1
ATOM 10626 O O . ILE B 1 590 ? -5.348 -16.844 21.297 1 92.62 590 ILE B O 1
ATOM 10630 N N . PRO B 1 591 ? -3.477 -18.031 21.047 1 93.31 591 PRO B N 1
ATOM 10631 C CA . PRO B 1 591 ? -2.734 -16.797 20.828 1 93.31 591 PRO B CA 1
ATOM 10632 C C . PRO B 1 591 ? -3.213 -16.016 19.609 1 93.31 591 PRO B C 1
ATOM 10634 O O . PRO B 1 591 ? -3.559 -16.625 18.594 1 93.31 591 PRO B O 1
ATOM 10637 N N . LEU B 1 592 ? -3.154 -14.695 19.656 1 94.56 592 LEU B N 1
ATOM 10638 C CA . LEU B 1 592 ? -3.564 -13.836 18.547 1 94.56 592 LEU B CA 1
ATOM 10639 C C . LEU B 1 592 ? -2.762 -14.148 17.297 1 94.56 592 LEU B C 1
ATOM 10641 O O . LEU B 1 592 ? -3.279 -14.047 16.172 1 94.56 592 LEU B O 1
ATOM 10645 N N . ARG B 1 593 ? -1.496 -14.508 17.438 1 91.81 593 ARG B N 1
ATOM 10646 C CA . ARG B 1 593 ? -0.661 -14.867 16.297 1 91.81 593 ARG B CA 1
ATOM 10647 C C . ARG B 1 593 ? -1.234 -16.078 15.562 1 91.81 593 ARG B C 1
ATOM 10649 O O . ARG B 1 593 ? -1.155 -16.156 14.336 1 91.81 593 ARG B O 1
ATOM 10656 N N . THR B 1 594 ? -1.797 -17.016 16.281 1 92.25 594 THR B N 1
ATOM 10657 C CA . THR B 1 594 ? -2.445 -18.172 15.688 1 92.25 594 THR B CA 1
ATOM 10658 C C . THR B 1 594 ? -3.738 -17.766 14.984 1 92.25 594 THR B C 1
ATOM 10660 O O . THR B 1 594 ? -4.043 -18.266 13.898 1 92.25 594 THR B O 1
ATOM 10663 N N . VAL B 1 595 ? -4.469 -16.875 15.617 1 93.88 595 VAL B N 1
ATOM 10664 C CA . VAL B 1 595 ? -5.691 -16.359 15.008 1 93.88 595 VAL B CA 1
ATOM 10665 C C . VAL B 1 595 ? -5.355 -15.664 13.695 1 93.88 595 VAL B C 1
ATOM 10667 O O . VAL B 1 595 ? -6.117 -15.75 12.727 1 93.88 595 VAL B O 1
ATOM 10670 N N . ALA B 1 596 ? -4.262 -14.961 13.664 1 92.81 596 ALA B N 1
ATOM 10671 C CA . ALA B 1 596 ? -3.807 -14.289 12.453 1 92.81 596 ALA B CA 1
ATOM 10672 C C . ALA B 1 596 ? -3.566 -15.289 11.328 1 92.81 596 ALA B C 1
ATOM 10674 O O . ALA B 1 596 ? -3.902 -15.031 10.172 1 92.81 596 ALA B O 1
ATOM 10675 N N . VAL B 1 597 ? -2.998 -16.422 11.656 1 90.31 597 VAL B N 1
ATOM 10676 C CA . VAL B 1 597 ? -2.77 -17.469 10.664 1 90.31 597 VAL B CA 1
ATOM 10677 C C . VAL B 1 597 ? -4.109 -18 10.148 1 90.31 597 VAL B C 1
ATOM 10679 O O . VAL B 1 597 ? -4.293 -18.156 8.945 1 90.31 597 VAL B O 1
ATOM 10682 N N . LEU B 1 598 ? -5.039 -18.219 11.055 1 90.44 598 LEU B N 1
ATOM 10683 C CA . LEU B 1 598 ? -6.344 -18.766 10.711 1 90.44 598 LEU B CA 1
ATOM 10684 C C . LEU B 1 598 ? -7.145 -17.797 9.859 1 90.44 598 LEU B C 1
ATOM 10686 O O . LEU B 1 598 ? -8.039 -18.188 9.109 1 90.44 598 LEU B O 1
ATOM 10690 N N . SER B 1 599 ? -6.82 -16.531 9.969 1 92.19 599 SER B N 1
ATOM 10691 C CA . SER B 1 599 ? -7.582 -15.492 9.297 1 92.19 599 SER B CA 1
ATOM 10692 C C . SER B 1 599 ? -7.234 -15.422 7.812 1 92.19 599 SER B C 1
ATOM 10694 O O . SER B 1 599 ? -7.934 -14.773 7.035 1 92.19 599 SER B O 1
ATOM 10696 N N . ASN B 1 600 ? -6.23 -16.062 7.391 1 89.31 600 ASN B N 1
ATOM 10697 C CA . ASN B 1 600 ? -5.812 -16.078 5.992 1 89.31 600 ASN B CA 1
ATOM 10698 C C . ASN B 1 600 ? -5.594 -17.5 5.484 1 89.31 600 ASN B C 1
ATOM 10700 O O . ASN B 1 600 ? -4.484 -18.031 5.566 1 89.31 600 ASN B O 1
ATOM 10704 N N . PRO B 1 601 ? -6.645 -18 4.906 1 83.62 601 PRO B N 1
ATOM 10705 C CA . PRO B 1 601 ? -6.426 -19.328 4.328 1 83.62 601 PRO B CA 1
ATOM 10706 C C . PRO B 1 601 ? -5.449 -19.297 3.152 1 83.62 601 PRO B C 1
ATOM 10708 O O . PRO B 1 601 ? -5.68 -18.594 2.166 1 83.62 601 PRO B O 1
ATOM 10711 N N . LEU B 1 602 ? -4.293 -19.812 3.355 1 77.31 602 LEU B N 1
ATOM 10712 C CA . LEU B 1 602 ? -3.289 -19.859 2.297 1 77.31 602 LEU B CA 1
ATOM 10713 C C . LEU B 1 602 ? -3.148 -21.281 1.755 1 77.31 602 LEU B C 1
ATOM 10715 O O . LEU B 1 602 ? -3.441 -22.25 2.457 1 77.31 602 LEU B O 1
ATOM 10719 N N . ARG B 1 603 ? -2.705 -21.234 0.651 1 68.12 603 ARG B N 1
ATOM 10720 C CA . ARG B 1 603 ? -2.385 -22.516 0.038 1 68.12 603 ARG B CA 1
ATOM 10721 C C . ARG B 1 603 ? -1.053 -23.047 0.551 1 68.12 603 ARG B C 1
ATOM 10723 O O . ARG B 1 603 ? -0.838 -24.266 0.593 1 68.12 603 ARG B O 1
ATOM 10730 N N . TYR B 1 604 ? -0.274 -22.125 1.027 1 74.69 604 TYR B N 1
ATOM 10731 C CA . TYR B 1 604 ? 1.102 -22.469 1.366 1 74.69 604 TYR B CA 1
ATOM 10732 C C . TYR B 1 604 ? 1.4 -22.156 2.826 1 74.69 604 TYR B C 1
ATOM 10734 O O . TYR B 1 604 ? 0.762 -21.297 3.424 1 74.69 604 TYR B O 1
ATOM 10742 N N . ALA B 1 605 ? 2.348 -22.875 3.43 1 71.31 605 ALA B N 1
ATOM 10743 C CA . ALA B 1 605 ? 2.768 -22.641 4.809 1 71.31 605 ALA B CA 1
ATOM 10744 C C . ALA B 1 605 ? 4.23 -22.219 4.871 1 71.31 605 ALA B C 1
ATOM 10746 O O . ALA B 1 605 ? 5.098 -22.875 4.289 1 71.31 605 ALA B O 1
ATOM 10747 N N . PHE B 1 606 ? 4.57 -21.172 5.523 1 76.62 606 PHE B N 1
ATOM 10748 C CA . PHE B 1 606 ? 5.934 -20.656 5.473 1 76.62 606 PHE B CA 1
ATOM 10749 C C . PHE B 1 606 ? 6.566 -20.641 6.859 1 76.62 606 PHE B C 1
ATOM 10751 O O . PHE B 1 606 ? 7.773 -20.453 6.996 1 76.62 606 PHE B O 1
ATOM 10758 N N . ASP B 1 607 ? 5.656 -20.812 7.902 1 71.75 607 ASP B N 1
ATOM 10759 C CA . ASP B 1 607 ? 6.266 -20.703 9.227 1 71.75 607 ASP B CA 1
ATOM 10760 C C . ASP B 1 607 ? 5.684 -21.75 10.18 1 71.75 607 ASP B C 1
ATOM 10762 O O . ASP B 1 607 ? 4.777 -22.5 9.812 1 71.75 607 ASP B O 1
ATOM 10766 N N . GLU B 1 608 ? 6.355 -21.828 11.281 1 69.31 608 GLU B N 1
ATOM 10767 C CA . GLU B 1 608 ? 5.98 -22.797 12.312 1 69.31 608 GLU B CA 1
ATOM 10768 C C . GLU B 1 608 ? 4.578 -22.516 12.844 1 69.31 608 GLU B C 1
ATOM 10770 O O . GLU B 1 608 ? 3.854 -23.453 13.219 1 69.31 608 GLU B O 1
ATOM 10775 N N . GLU B 1 609 ? 4.25 -21.266 12.758 1 73.69 609 GLU B N 1
ATOM 10776 C CA . GLU B 1 609 ? 2.924 -20.906 13.258 1 73.69 609 GLU B CA 1
ATOM 10777 C C . GLU B 1 609 ? 1.827 -21.469 12.352 1 73.69 609 GLU B C 1
ATOM 10779 O O . GLU B 1 609 ? 0.753 -21.844 12.828 1 73.69 609 GLU B O 1
ATOM 10784 N N . ALA B 1 610 ? 2.1 -21.484 11.156 1 72.25 610 ALA B N 1
ATOM 10785 C CA . ALA B 1 610 ? 1.155 -22.078 10.211 1 72.25 610 ALA B CA 1
ATOM 10786 C C . ALA B 1 610 ? 0.93 -23.547 10.523 1 72.25 610 ALA B C 1
ATOM 10788 O O . ALA B 1 610 ? -0.197 -24.047 10.438 1 72.25 610 ALA B O 1
ATOM 10789 N N . LYS B 1 611 ? 1.945 -24.203 10.883 1 70.56 611 LYS B N 1
ATOM 10790 C CA . LYS B 1 611 ? 1.838 -25.609 11.273 1 70.56 611 LYS B CA 1
ATOM 10791 C C . LYS B 1 611 ? 0.998 -25.766 12.531 1 70.56 611 LYS B C 1
ATOM 10793 O O . LYS B 1 611 ? 0.147 -26.656 12.617 1 70.56 611 LYS B O 1
ATOM 10798 N N . ARG B 1 612 ? 1.27 -24.906 13.414 1 69.88 612 ARG B N 1
ATOM 10799 C CA . ARG B 1 612 ? 0.547 -24.953 14.68 1 69.88 612 ARG B CA 1
ATOM 10800 C C . ARG B 1 612 ? -0.941 -24.688 14.469 1 69.88 612 ARG B C 1
ATOM 10802 O O . ARG B 1 612 ? -1.78 -25.281 15.156 1 69.88 612 ARG B O 1
ATOM 10809 N N . ALA B 1 613 ? -1.181 -23.828 13.547 1 75.81 613 ALA B N 1
ATOM 10810 C CA . ALA B 1 613 ? -2.559 -23.422 13.281 1 75.81 613 ALA B CA 1
ATOM 10811 C C . ALA B 1 613 ? -3.391 -24.594 12.773 1 75.81 613 ALA B C 1
ATOM 10813 O O . ALA B 1 613 ? -4.617 -24.594 12.891 1 75.81 613 ALA B O 1
ATOM 10814 N N . THR B 1 614 ? -2.689 -25.562 12.266 1 67.94 614 THR B N 1
ATOM 10815 C CA . THR B 1 614 ? -3.393 -26.734 11.734 1 67.94 614 THR B CA 1
ATOM 10816 C C . THR B 1 614 ? -4.148 -27.453 12.836 1 67.94 614 THR B C 1
ATOM 10818 O O . THR B 1 614 ? -5.145 -28.141 12.578 1 67.94 614 THR B O 1
ATOM 10821 N N . GLN B 1 615 ? -3.625 -27.266 14.039 1 67.75 615 GLN B N 1
ATOM 10822 C CA . GLN B 1 615 ? -4.27 -27.922 15.172 1 67.75 615 GLN B CA 1
ATOM 10823 C C . GLN B 1 615 ? -5.645 -27.312 15.445 1 67.75 615 GLN B C 1
ATOM 10825 O O . GLN B 1 615 ? -6.492 -27.953 16.078 1 67.75 615 GLN B O 1
ATOM 10830 N N . PHE B 1 616 ? -5.734 -26.188 15.031 1 71 616 PHE B N 1
ATOM 10831 C CA . PHE B 1 616 ? -6.98 -25.469 15.289 1 71 616 PHE B CA 1
ATOM 10832 C C . PHE B 1 616 ? -7.844 -25.422 14.039 1 71 616 PHE B C 1
ATOM 10834 O O . PHE B 1 616 ? -8.945 -24.859 14.062 1 71 616 PHE B O 1
ATOM 10841 N N . ALA B 1 617 ? -7.176 -25.953 12.977 1 65.06 617 ALA B N 1
ATOM 10842 C CA . ALA B 1 617 ? -7.938 -25.938 11.727 1 65.06 617 ALA B CA 1
ATOM 10843 C C . ALA B 1 617 ? -9.07 -26.953 11.758 1 65.06 617 ALA B C 1
ATOM 10845 O O . ALA B 1 617 ? -8.836 -28.156 11.914 1 65.06 617 ALA B O 1
ATOM 10846 N N . GLY B 1 618 ? -10.242 -26.656 12.359 1 59.31 618 GLY B N 1
ATOM 10847 C CA . GLY B 1 618 ? -11.391 -27.547 12.391 1 59.31 618 GLY B CA 1
ATOM 10848 C C . GLY B 1 618 ? -11.766 -28.078 11.023 1 59.31 618 GLY B C 1
ATOM 10849 O O . GLY B 1 618 ? -11.047 -27.875 10.047 1 59.31 618 GLY B O 1
ATOM 10850 N N . THR B 1 619 ? -12.734 -29.016 11 1 63.03 619 THR B N 1
ATOM 10851 C CA . THR B 1 619 ? -13.297 -29.547 9.758 1 63.03 619 THR B CA 1
ATOM 10852 C C . THR B 1 619 ? -13.977 -28.422 8.961 1 63.03 619 THR B C 1
ATOM 10854 O O . THR B 1 619 ? -14.898 -27.781 9.461 1 63.03 619 THR B O 1
ATOM 10857 N N . SER B 1 620 ? -13.266 -27.938 7.93 1 69.19 620 SER B N 1
ATOM 10858 C CA . SER B 1 620 ? -13.852 -26.906 7.086 1 69.19 620 SER B CA 1
ATOM 10859 C C . SER B 1 620 ? -15.188 -27.344 6.516 1 69.19 620 SER B C 1
ATOM 10861 O O . SER B 1 620 ? -15.367 -28.516 6.164 1 69.19 620 SER B O 1
ATOM 10863 N N . ASP B 1 621 ? -16.156 -26.516 6.691 1 80.69 621 ASP B N 1
ATOM 10864 C CA . ASP B 1 621 ? -17.422 -26.719 5.988 1 80.69 621 ASP B CA 1
ATOM 10865 C C . ASP B 1 621 ? -17.234 -26.625 4.477 1 80.69 621 ASP B C 1
ATOM 10867 O O . ASP B 1 621 ? -17.078 -25.531 3.938 1 80.69 621 ASP B O 1
ATOM 10871 N N . MET B 1 622 ? -17.234 -27.766 3.83 1 86 622 MET B N 1
ATOM 10872 C CA . MET B 1 622 ? -16.922 -27.844 2.406 1 86 622 MET B CA 1
ATOM 10873 C C . MET B 1 622 ? -18.016 -27.188 1.57 1 86 622 MET B C 1
ATOM 10875 O O . MET B 1 622 ? -17.828 -26.953 0.374 1 86 622 MET B O 1
ATOM 10879 N N . SER B 1 623 ? -19.078 -26.875 2.191 1 88.12 623 SER B N 1
ATOM 10880 C CA . SER B 1 623 ? -20.188 -26.219 1.487 1 88.12 623 SER B CA 1
ATOM 10881 C C . SER B 1 623 ? -20.016 -24.703 1.467 1 88.12 623 SER B C 1
ATOM 10883 O O . SER B 1 623 ? -20.781 -24 0.812 1 88.12 623 SER B O 1
ATOM 10885 N N . LYS B 1 624 ? -19.031 -24.25 2.135 1 90.75 624 LYS B N 1
ATOM 10886 C CA . LYS B 1 624 ? -18.766 -22.812 2.189 1 90.75 624 LYS B CA 1
ATOM 10887 C C . LYS B 1 624 ? -17.391 -22.484 1.591 1 90.75 624 LYS B C 1
ATOM 10889 O O . LYS B 1 624 ? -16.469 -23.297 1.65 1 90.75 624 LYS B O 1
ATOM 10894 N N . PRO B 1 625 ? -17.312 -21.281 1.03 1 93.69 625 PRO B N 1
ATOM 10895 C CA . PRO B 1 625 ? -15.984 -20.891 0.555 1 93.69 625 PRO B CA 1
ATOM 10896 C C . PRO B 1 625 ? -15.008 -20.641 1.694 1 93.69 625 PRO B C 1
ATOM 10898 O O . PRO B 1 625 ? -15.422 -20.375 2.824 1 93.69 625 PRO B O 1
ATOM 10901 N N . PRO B 1 626 ? -13.781 -20.75 1.417 1 90.44 626 PRO B N 1
ATOM 10902 C CA . PRO B 1 626 ? -12.758 -20.516 2.441 1 90.44 626 PRO B CA 1
ATOM 10903 C C . PRO B 1 626 ? -12.852 -19.109 3.041 1 90.44 626 PRO B C 1
ATOM 10905 O O . PRO B 1 626 ? -12.531 -18.906 4.219 1 90.44 626 PRO B O 1
ATOM 10908 N N . ILE B 1 627 ? -13.148 -18.172 2.213 1 92.06 627 ILE B N 1
ATOM 10909 C CA . ILE B 1 627 ? -13.375 -16.797 2.674 1 92.06 627 ILE B CA 1
ATOM 10910 C C . ILE B 1 627 ? -14.844 -16.422 2.463 1 92.06 627 ILE B C 1
ATOM 10912 O O . ILE B 1 627 ? -15.344 -16.469 1.337 1 92.06 627 ILE B O 1
ATOM 10916 N N . ASP B 1 628 ? -15.453 -16 3.568 1 90.44 628 ASP B N 1
ATOM 10917 C CA . ASP B 1 628 ? -16.859 -15.609 3.49 1 90.44 628 ASP B CA 1
ATOM 10918 C C . ASP B 1 628 ? -17.031 -14.359 2.637 1 90.44 628 ASP B C 1
ATOM 10920 O O . ASP B 1 628 ? -16.109 -13.547 2.518 1 90.44 628 ASP B O 1
ATOM 10924 N N . GLU B 1 629 ? -18.188 -14.18 2.061 1 87.25 629 GLU B N 1
ATOM 10925 C CA . GLU B 1 629 ? -18.5 -13.078 1.154 1 87.25 629 GLU B CA 1
ATOM 10926 C C . GLU B 1 629 ? -18.219 -11.727 1.81 1 87.25 629 GLU B C 1
ATOM 10928 O O . GLU B 1 629 ? -17.797 -10.781 1.138 1 87.25 629 GLU B O 1
ATOM 10933 N N . ASP B 1 630 ? -18.422 -11.609 3.021 1 87.56 630 ASP B N 1
ATOM 10934 C CA . ASP B 1 630 ? -18.25 -10.32 3.688 1 87.56 630 ASP B CA 1
ATOM 10935 C C . ASP B 1 630 ? -16.969 -10.289 4.508 1 87.56 630 ASP B C 1
ATOM 10937 O O . ASP B 1 630 ? -16.828 -9.469 5.414 1 87.56 630 ASP B O 1
ATOM 10941 N N . ASP B 1 631 ? -16.078 -11.188 4.191 1 91.75 631 ASP B N 1
ATOM 10942 C CA . ASP B 1 631 ? -14.805 -11.234 4.906 1 91.75 631 ASP B CA 1
ATOM 10943 C C . ASP B 1 631 ? -13.633 -11.062 3.947 1 91.75 631 ASP B C 1
ATOM 10945 O O . ASP B 1 631 ? -13.812 -11.055 2.729 1 91.75 631 ASP B O 1
ATOM 10949 N N . GLU B 1 632 ? -12.547 -10.734 4.484 1 93.62 632 GLU B N 1
ATOM 10950 C CA . GLU B 1 632 ? -11.289 -10.562 3.768 1 93.62 632 GLU B CA 1
ATOM 10951 C C . GLU B 1 632 ? -10.148 -11.297 4.465 1 93.62 632 GLU B C 1
ATOM 10953 O O . GLU B 1 632 ? -10.188 -11.508 5.676 1 93.62 632 GLU B O 1
ATOM 10958 N N . PRO B 1 633 ? -9.227 -11.766 3.682 1 93.81 633 PRO B N 1
ATOM 10959 C CA . PRO B 1 633 ? -8.094 -12.438 4.32 1 93.81 633 PRO B CA 1
ATOM 10960 C C . PRO B 1 633 ? -7.266 -11.5 5.195 1 93.81 633 PRO B C 1
ATOM 10962 O O . PRO B 1 633 ? -7.137 -10.312 4.883 1 93.81 633 PRO B O 1
ATOM 10965 N N . GLY B 1 634 ? -6.617 -12.117 6.246 1 92.94 634 GLY B N 1
ATOM 10966 C CA . GLY B 1 634 ? -5.77 -11.367 7.16 1 92.94 634 GLY B CA 1
ATOM 10967 C C . GLY B 1 634 ? -6.516 -10.836 8.367 1 92.94 634 GLY B C 1
ATOM 10968 O O . GLY B 1 634 ? -7.715 -10.555 8.289 1 92.94 634 GLY B O 1
ATOM 10969 N N . LEU B 1 635 ? -5.891 -10.789 9.523 1 95.75 635 LEU B N 1
ATOM 10970 C CA . LEU B 1 635 ? -6.43 -10.164 10.727 1 95.75 635 LEU B CA 1
ATOM 10971 C C . LEU B 1 635 ? -6.086 -8.68 10.773 1 95.75 635 LEU B C 1
ATOM 10973 O O . LEU B 1 635 ? -5.203 -8.266 11.531 1 95.75 635 LEU B O 1
ATOM 10977 N N . GLU B 1 636 ? -6.773 -7.965 9.953 1 96.62 636 GLU B N 1
ATOM 10978 C CA . GLU B 1 636 ? -6.508 -6.543 9.773 1 96.62 636 GLU B CA 1
ATOM 10979 C C . GLU B 1 636 ? -7.793 -5.77 9.484 1 96.62 636 GLU B C 1
ATOM 10981 O O . GLU B 1 636 ? -8.828 -6.371 9.172 1 96.62 636 GLU B O 1
ATOM 10986 N N . ALA B 1 637 ? -7.738 -4.484 9.633 1 97.12 637 ALA B N 1
ATOM 10987 C CA . ALA B 1 637 ? -8.852 -3.605 9.289 1 97.12 637 ALA B CA 1
ATOM 10988 C C . ALA B 1 637 ? -8.367 -2.189 9 1 97.12 637 ALA B C 1
ATOM 10990 O O . ALA B 1 637 ? -7.27 -1.806 9.414 1 97.12 637 ALA B O 1
ATOM 10991 N N . THR B 1 638 ? -9.094 -1.475 8.195 1 96.31 638 THR B N 1
ATOM 10992 C CA . THR B 1 638 ? -9 -0.032 8 1 96.31 638 THR B CA 1
ATOM 10993 C C . THR B 1 638 ? -10.312 0.649 8.391 1 96.31 638 THR B C 1
ATOM 10995 O O . THR B 1 638 ? -11.391 0.13 8.109 1 96.31 638 THR B O 1
ATOM 10998 N N . ASP B 1 639 ? -10.219 1.691 9.102 1 96.81 639 ASP B N 1
ATOM 10999 C CA . ASP B 1 639 ? -11.398 2.469 9.461 1 96.81 639 ASP B CA 1
ATOM 11000 C C . ASP B 1 639 ? -11.07 3.957 9.547 1 96.81 639 ASP B C 1
ATOM 11002 O O . ASP B 1 639 ? -9.906 4.348 9.438 1 96.81 639 ASP B O 1
ATOM 11006 N N . TYR B 1 640 ? -12.109 4.801 9.633 1 96.69 640 TYR B N 1
ATOM 11007 C CA . TYR B 1 640 ? -11.984 6.254 9.648 1 96.69 640 TYR B CA 1
ATOM 11008 C C . TYR B 1 640 ? -12.812 6.859 10.773 1 96.69 640 TYR B C 1
ATOM 11010 O O . TYR B 1 640 ? -13.852 6.309 11.156 1 96.69 640 TYR B O 1
ATOM 11018 N N . TYR B 1 641 ? -12.336 7.887 11.367 1 97 641 TYR B N 1
ATOM 11019 C CA . TYR B 1 641 ? -13.117 8.758 12.234 1 97 641 TYR B CA 1
ATOM 11020 C C . TYR B 1 641 ? -13.383 10.102 11.562 1 97 641 TYR B C 1
ATOM 11022 O O . TYR B 1 641 ? -12.469 10.734 11.039 1 97 641 TYR B O 1
ATOM 11030 N N . SER B 1 642 ? -14.602 10.469 11.461 1 96.31 642 SER B N 1
ATOM 11031 C CA . SER B 1 642 ? -15.078 11.742 10.922 1 96.31 642 SER B CA 1
ATOM 11032 C C . SER B 1 642 ? -16.016 12.445 11.898 1 96.31 642 SER B C 1
ATOM 11034 O O . SER B 1 642 ? -17.062 11.891 12.266 1 96.31 642 SER B O 1
ATOM 11036 N N . PRO B 1 643 ? -15.594 13.602 12.383 1 95.12 643 PRO B N 1
ATOM 11037 C CA . PRO B 1 643 ? -16.406 14.281 13.398 1 95.12 643 PRO B CA 1
ATOM 11038 C C . PRO B 1 643 ? -17.531 15.117 12.789 1 95.12 643 PRO B C 1
ATOM 11040 O O . PRO B 1 643 ? -17.391 15.641 11.68 1 95.12 643 PRO B O 1
ATOM 11043 N N . ILE B 1 644 ? -18.562 15.359 13.555 1 94.69 644 ILE B N 1
ATOM 11044 C CA . ILE B 1 644 ? -19.641 16.234 13.125 1 94.69 644 ILE B CA 1
ATOM 11045 C C . ILE B 1 644 ? -19.203 17.703 13.25 1 94.69 644 ILE B C 1
ATOM 11047 O O . ILE B 1 644 ? -19.688 18.562 12.523 1 94.69 644 ILE B O 1
ATOM 11051 N N . ARG B 1 645 ? -18.328 18.016 14.156 1 95.56 645 ARG B N 1
ATOM 11052 C CA . ARG B 1 645 ? -17.766 19.344 14.406 1 95.56 645 ARG B CA 1
ATOM 11053 C C . ARG B 1 645 ? -16.531 19.266 15.297 1 95.56 645 ARG B C 1
ATOM 11055 O O . ARG B 1 645 ? -16.203 18.203 15.805 1 95.56 645 ARG B O 1
ATOM 11062 N N . SER B 1 646 ? -15.875 20.391 15.516 1 97.19 646 SER B N 1
ATOM 11063 C CA . SER B 1 646 ? -14.664 20.484 16.328 1 97.19 646 SER B CA 1
ATOM 11064 C C . SER B 1 646 ? -14.977 20.297 17.812 1 97.19 646 SER B C 1
ATOM 11066 O O . SER B 1 646 ? -16.125 20.484 18.234 1 97.19 646 SER B O 1
ATOM 11068 N N . THR B 1 647 ? -13.969 19.797 18.531 1 97.88 647 THR B N 1
ATOM 11069 C CA . THR B 1 647 ? -14 19.812 19.984 1 97.88 647 THR B CA 1
ATOM 11070 C C . THR B 1 647 ? -13.344 21.078 20.547 1 97.88 647 THR B C 1
ATOM 11072 O O . THR B 1 647 ? -12.656 21.781 19.812 1 97.88 647 THR B O 1
ATOM 11075 N N . PHE B 1 648 ? -13.578 21.359 21.859 1 98 648 PHE B N 1
ATOM 11076 C CA . PHE B 1 648 ? -13.055 22.609 22.391 1 98 648 PHE B CA 1
ATOM 11077 C C . PHE B 1 648 ? -12.383 22.375 23.75 1 98 648 PHE B C 1
ATOM 11079 O O . PHE B 1 648 ? -13.062 22.156 24.75 1 98 648 PHE B O 1
ATOM 11086 N N . ALA B 1 649 ? -11.094 22.453 23.766 1 97.94 649 ALA B N 1
ATOM 11087 C CA . ALA B 1 649 ? -10.297 22.469 24.984 1 97.94 649 ALA B CA 1
ATOM 11088 C C . ALA B 1 649 ? -10.242 23.875 25.594 1 97.94 649 ALA B C 1
ATOM 11090 O O . ALA B 1 649 ? -10.688 24.844 24.969 1 97.94 649 ALA B O 1
ATOM 11091 N N . SER B 1 650 ? -9.75 23.953 26.828 1 98.06 650 SER B N 1
ATOM 11092 C CA . SER B 1 650 ? -9.648 25.266 27.469 1 98.06 650 SER B CA 1
ATOM 11093 C C . SER B 1 650 ? -8.523 25.281 28.5 1 98.06 650 SER B C 1
ATOM 11095 O O . SER B 1 650 ? -7.969 24.234 28.844 1 98.06 650 SER B O 1
ATOM 11097 N N . GLY B 1 651 ? -8.219 26.453 28.922 1 98.06 651 GLY B N 1
ATOM 11098 C CA . GLY B 1 651 ? -7.242 26.594 29.984 1 98.06 651 GLY B CA 1
ATOM 11099 C C . GLY B 1 651 ? -7.133 28.016 30.5 1 98.06 651 GLY B C 1
ATOM 11100 O O . GLY B 1 651 ? -7.773 28.922 29.969 1 98.06 651 GLY B O 1
ATOM 11101 N N . MET B 1 652 ? -6.395 28.125 31.625 1 98.56 652 MET B N 1
ATOM 11102 C CA . MET B 1 652 ? -6.117 29.406 32.25 1 98.56 652 MET B CA 1
ATOM 11103 C C . MET B 1 652 ? -4.676 29.469 32.75 1 98.56 652 MET B C 1
ATOM 11105 O O . MET B 1 652 ? -4.145 28.484 33.25 1 98.56 652 MET B O 1
ATOM 11109 N N . HIS B 1 653 ? -4.074 30.531 32.406 1 98.75 653 HIS B N 1
ATOM 11110 C CA . HIS B 1 653 ? -2.713 30.781 32.875 1 98.75 653 HIS B CA 1
ATOM 11111 C C . HIS B 1 653 ? -2.668 31.953 33.844 1 98.75 653 HIS B C 1
ATOM 11113 O O . HIS B 1 653 ? -3.438 32.906 33.719 1 98.75 653 HIS B O 1
ATOM 11119 N N . ALA B 1 654 ? -1.846 31.859 34.812 1 98.81 654 ALA B N 1
ATOM 11120 C CA . ALA B 1 654 ? -1.506 32.969 35.75 1 98.81 654 ALA B CA 1
ATOM 11121 C C . ALA B 1 654 ? 0.004 33.062 35.938 1 98.81 654 ALA B C 1
ATOM 11123 O O . ALA B 1 654 ? 0.704 32.031 35.969 1 98.81 654 ALA B O 1
ATOM 11124 N N . ALA B 1 655 ? 0.466 34.25 36.031 1 98.44 655 ALA B N 1
ATOM 11125 C CA . ALA B 1 655 ? 1.9 34.469 36.219 1 98.44 655 ALA B CA 1
ATOM 11126 C C . ALA B 1 655 ? 2.17 35.656 37.156 1 98.44 655 ALA B C 1
ATOM 11128 O O . ALA B 1 655 ? 1.412 36.625 37.156 1 98.44 655 ALA B O 1
ATOM 11129 N N . VAL B 1 656 ? 3.195 35.5 37.906 1 98.5 656 VAL B N 1
ATOM 11130 C CA . VAL B 1 656 ? 3.738 36.625 38.719 1 98.5 656 VAL B CA 1
ATOM 11131 C C . VAL B 1 656 ? 5.055 37.094 38.094 1 98.5 656 VAL B C 1
ATOM 11133 O O . VAL B 1 656 ? 5.957 36.281 37.844 1 98.5 656 VAL B O 1
ATOM 11136 N N . VAL B 1 657 ? 5.094 38.406 37.875 1 98.12 657 VAL B N 1
ATOM 11137 C CA . VAL B 1 657 ? 6.305 38.969 37.281 1 98.12 657 VAL B CA 1
ATOM 11138 C C . VAL B 1 657 ? 6.875 40.062 38.156 1 98.12 657 VAL B C 1
ATOM 11140 O O . VAL B 1 657 ? 6.16 40.625 38.969 1 98.12 657 VAL B O 1
ATOM 11143 N N . GLU B 1 658 ? 8.156 40.219 38.031 1 98.06 658 GLU B N 1
ATOM 11144 C CA . GLU B 1 658 ? 8.867 41.375 38.625 1 98.06 658 GLU B CA 1
ATOM 11145 C C . GLU B 1 658 ? 9.477 42.25 37.562 1 98.06 658 GLU B C 1
ATOM 11147 O O . GLU B 1 658 ? 10.086 41.75 36.594 1 98.06 658 GLU B O 1
ATOM 11152 N N . THR B 1 659 ? 9.125 43.531 37.656 1 97.75 659 THR B N 1
ATOM 11153 C CA . THR B 1 659 ? 9.758 44.5 36.75 1 97.75 659 THR B CA 1
ATOM 11154 C C . THR B 1 659 ? 10.781 45.344 37.5 1 97.75 659 THR B C 1
ATOM 11156 O O . THR B 1 659 ? 10.445 46.031 38.469 1 97.75 659 THR B O 1
ATOM 11159 N N . ASP B 1 660 ? 11.977 45.312 37.062 1 96.69 660 ASP B N 1
ATOM 11160 C CA . ASP B 1 660 ? 13.047 46.062 37.719 1 96.69 660 ASP B CA 1
ATOM 11161 C C . ASP B 1 660 ? 12.859 47.562 37.531 1 96.69 660 ASP B C 1
ATOM 11163 O O . ASP B 1 660 ? 12.773 48.062 36.406 1 96.69 660 ASP B O 1
ATOM 11167 N N . PRO B 1 661 ? 12.859 48.25 38.625 1 92.69 661 PRO B N 1
ATOM 11168 C CA . PRO B 1 661 ? 12.586 49.688 38.531 1 92.69 661 PRO B CA 1
ATOM 11169 C C . PRO B 1 661 ? 13.672 50.469 37.781 1 92.69 661 PRO B C 1
ATOM 11171 O O . PRO B 1 661 ? 13.391 51.5 37.156 1 92.69 661 PRO B O 1
ATOM 11174 N N . GLU B 1 662 ? 14.852 49.938 37.75 1 93.25 662 GLU B N 1
ATOM 11175 C CA . GLU B 1 662 ? 15.969 50.656 37.156 1 93.25 662 GLU B CA 1
ATOM 11176 C C . GLU B 1 662 ? 16.203 50.188 35.719 1 93.25 662 GLU B C 1
ATOM 11178 O O . GLU B 1 662 ? 16.469 51 34.812 1 93.25 662 GLU B O 1
ATOM 11183 N N . THR B 1 663 ? 16.125 48.938 35.5 1 94.75 663 THR B N 1
ATOM 11184 C CA . THR B 1 663 ? 16.547 48.406 34.219 1 94.75 663 THR B CA 1
ATOM 11185 C C . THR B 1 663 ? 15.336 48 33.375 1 94.75 663 THR B C 1
ATOM 11187 O O . THR B 1 663 ? 15.461 47.781 32.156 1 94.75 663 THR B O 1
ATOM 11190 N N . ALA B 1 664 ? 14.195 47.906 33.906 1 95.75 664 ALA B N 1
ATOM 11191 C CA . ALA B 1 664 ? 12.945 47.5 33.281 1 95.75 664 ALA B CA 1
ATOM 11192 C C . ALA B 1 664 ? 12.992 46 32.875 1 95.75 664 ALA B C 1
ATOM 11194 O O . ALA B 1 664 ? 12.125 45.531 32.156 1 95.75 664 ALA B O 1
ATOM 11195 N N . GLU B 1 665 ? 13.977 45.375 33.438 1 95.94 665 GLU B N 1
ATOM 11196 C CA . GLU B 1 665 ? 14.016 43.906 33.188 1 95.94 665 GLU B CA 1
ATOM 11197 C C . GLU B 1 665 ? 12.781 43.25 33.75 1 95.94 665 GLU B C 1
ATOM 11199 O O . GLU B 1 665 ? 12.312 43.594 34.844 1 95.94 665 GLU B O 1
ATOM 11204 N N . ILE B 1 666 ? 12.289 42.281 33 1 96.19 666 ILE B N 1
ATOM 11205 C CA . ILE B 1 666 ? 11.102 41.531 33.406 1 96.19 666 ILE B CA 1
ATOM 11206 C C . ILE B 1 666 ? 11.484 40.125 33.844 1 96.19 666 ILE B C 1
ATOM 11208 O O . ILE B 1 666 ? 12.055 39.375 33.031 1 96.19 666 ILE B O 1
ATOM 11212 N N . LYS B 1 667 ? 11.273 39.75 35.031 1 96.12 667 LYS B N 1
ATOM 11213 C CA . LYS B 1 667 ? 11.547 38.406 35.562 1 96.12 667 LYS B CA 1
ATOM 11214 C C . LYS B 1 667 ? 10.25 37.688 35.875 1 96.12 667 LYS B C 1
ATOM 11216 O O . LYS B 1 667 ? 9.344 38.25 36.5 1 96.12 667 LYS B O 1
ATOM 11221 N N . ILE B 1 668 ? 10.148 36.5 35.406 1 97.31 668 ILE B N 1
ATOM 11222 C CA . ILE B 1 668 ? 9 35.656 35.719 1 97.31 668 ILE B CA 1
ATOM 11223 C C . ILE B 1 668 ? 9.258 34.938 37.062 1 97.31 668 ILE B C 1
ATOM 11225 O O . ILE B 1 668 ? 10.164 34.125 37.156 1 97.31 668 ILE B O 1
ATOM 11229 N N . LEU B 1 669 ? 8.492 35.188 38 1 97.06 669 LEU B N 1
ATOM 11230 C CA . LEU B 1 669 ? 8.688 34.594 39.344 1 97.06 669 LEU B CA 1
ATOM 11231 C C . LEU B 1 669 ? 7.902 33.312 39.5 1 97.06 669 LEU B C 1
ATOM 11233 O O . LEU B 1 669 ? 8.359 32.375 40.156 1 97.06 669 LEU B O 1
ATOM 11237 N N . ARG B 1 670 ? 6.758 33.312 38.938 1 97.5 670 ARG B N 1
ATOM 11238 C CA . ARG B 1 670 ? 5.906 32.125 38.969 1 97.5 670 ARG B CA 1
ATOM 11239 C C . ARG B 1 670 ? 5.07 32.031 37.688 1 97.5 670 ARG B C 1
ATOM 11241 O O . ARG B 1 670 ? 4.625 33.062 37.156 1 97.5 670 ARG B O 1
ATOM 11248 N N . TYR B 1 671 ? 4.898 30.891 37.25 1 98.19 671 TYR B N 1
ATOM 11249 C CA . TYR B 1 671 ? 4.047 30.609 36.094 1 98.19 671 TYR B CA 1
ATOM 11250 C C . TYR B 1 671 ? 3.162 29.391 36.375 1 98.19 671 TYR B C 1
ATOM 11252 O O . TYR B 1 671 ? 3.662 28.297 36.625 1 98.19 671 TYR B O 1
ATOM 11260 N N . CYS B 1 672 ? 1.842 29.516 36.281 1 98.5 672 CYS B N 1
ATOM 11261 C CA . CYS B 1 672 ? 0.875 28.469 36.594 1 98.5 672 CYS B CA 1
ATOM 11262 C C . CYS B 1 672 ? -0.081 28.234 35.438 1 98.5 672 CYS B C 1
ATOM 11264 O O . CYS B 1 672 ? -0.484 29.188 34.75 1 98.5 672 CYS B O 1
ATOM 11266 N N . VAL B 1 673 ? -0.392 26.953 35.219 1 98.38 673 VAL B N 1
ATOM 11267 C CA . VAL B 1 673 ? -1.306 26.578 34.125 1 98.38 673 VAL B CA 1
ATOM 11268 C C . VAL B 1 673 ? -2.344 25.594 34.656 1 98.38 673 VAL B C 1
ATOM 11270 O O . VAL B 1 673 ? -1.998 24.609 35.344 1 98.38 673 VAL B O 1
ATOM 11273 N N . VAL B 1 674 ? -3.623 25.828 34.438 1 98.25 674 VAL B N 1
ATOM 11274 C CA . VAL B 1 674 ? -4.695 24.844 34.531 1 98.25 674 VAL B CA 1
ATOM 11275 C C . VAL B 1 674 ? -5.273 24.578 33.156 1 98.25 674 VAL B C 1
ATOM 11277 O O . VAL B 1 674 ? -5.586 25.516 32.406 1 98.25 674 VAL B O 1
ATOM 11280 N N . HIS B 1 675 ? -5.305 23.406 32.75 1 97.38 675 HIS B N 1
ATOM 11281 C CA . HIS B 1 675 ? -5.801 23.094 31.422 1 97.38 675 HIS B CA 1
ATOM 11282 C C . HIS B 1 675 ? -6.836 21.969 31.469 1 97.38 675 HIS B C 1
ATOM 11284 O O . HIS B 1 675 ? -6.898 21.219 32.438 1 97.38 675 HIS B O 1
ATOM 11290 N N . ASP B 1 676 ? -7.707 21.859 30.438 1 97.88 676 ASP B N 1
ATOM 11291 C CA . ASP B 1 676 ? -8.727 20.844 30.219 1 97.88 676 ASP B CA 1
ATOM 11292 C C . ASP B 1 676 ? -8.742 20.391 28.766 1 97.88 676 ASP B C 1
ATOM 11294 O O . ASP B 1 676 ? -9.242 21.109 27.891 1 97.88 676 ASP B O 1
ATOM 11298 N N . CYS B 1 677 ? -8.172 19.234 28.516 1 97.31 677 CYS B N 1
ATOM 11299 C CA . CYS B 1 677 ? -8.188 18.688 27.172 1 97.31 677 CYS B CA 1
ATOM 11300 C C . CYS B 1 677 ? -8.914 17.344 27.141 1 97.31 677 CYS B C 1
ATOM 11302 O O . CYS B 1 677 ? -8.547 16.453 26.391 1 97.31 677 CYS B O 1
ATOM 11304 N N . GLY B 1 678 ? -9.914 17.219 27.969 1 97 678 GLY B N 1
ATOM 11305 C CA . GLY B 1 678 ? -10.656 15.961 28.031 1 97 678 GLY B CA 1
ATOM 11306 C C . GLY B 1 678 ? -9.844 14.828 28.625 1 97 678 GLY B C 1
ATOM 11307 O O . GLY B 1 678 ? -9.047 15.031 29.547 1 97 678 GLY B O 1
ATOM 11308 N N . THR B 1 679 ? -10.109 13.641 28.125 1 96.81 679 THR B N 1
ATOM 11309 C CA . THR B 1 679 ? -9.438 12.445 28.641 1 96.81 679 THR B CA 1
ATOM 11310 C C . THR B 1 679 ? -7.961 12.461 28.266 1 96.81 679 THR B C 1
ATOM 11312 O O . THR B 1 679 ? -7.609 12.781 27.125 1 96.81 679 THR B O 1
ATOM 11315 N N . LEU B 1 680 ? -7.121 12.156 29.234 1 96.56 680 LEU B N 1
ATOM 11316 C CA . LEU B 1 680 ? -5.688 12.109 28.969 1 96.56 680 LEU B CA 1
ATOM 11317 C C . LEU B 1 680 ? -5.258 10.719 28.531 1 96.56 680 LEU B C 1
ATOM 11319 O O . LEU B 1 680 ? -5.418 9.75 29.281 1 96.56 680 LEU B O 1
ATOM 11323 N N . ILE B 1 681 ? -4.703 10.633 27.359 1 96.38 681 ILE B N 1
ATOM 11324 C CA . ILE B 1 681 ? -4.164 9.367 26.875 1 96.38 681 ILE B CA 1
ATOM 11325 C C . ILE B 1 681 ? -2.816 9.094 27.547 1 96.38 681 ILE B C 1
ATOM 11327 O O . ILE B 1 681 ? -2.568 7.988 28.031 1 96.38 681 ILE B O 1
ATOM 11331 N N . ASN B 1 682 ? -1.979 10.07 27.531 1 97 682 ASN B N 1
ATOM 11332 C CA . ASN B 1 682 ? -0.667 10.062 28.172 1 97 682 ASN B CA 1
ATOM 11333 C C . ASN B 1 682 ? -0.388 11.383 28.891 1 97 682 ASN B C 1
ATOM 11335 O O . ASN B 1 682 ? 0.088 12.344 28.266 1 97 682 ASN B O 1
ATOM 11339 N N . PRO B 1 683 ? -0.591 11.422 30.188 1 96.19 683 PRO B N 1
ATOM 11340 C CA . PRO B 1 683 ? -0.438 12.664 30.953 1 96.19 683 PRO B CA 1
ATOM 11341 C C . PRO B 1 683 ? 0.951 13.273 30.812 1 96.19 683 PRO B C 1
ATOM 11343 O O . PRO B 1 683 ? 1.089 14.5 30.781 1 96.19 683 PRO B O 1
ATOM 11346 N N . ARG B 1 684 ? 1.93 12.469 30.688 1 95.44 684 ARG B N 1
ATOM 11347 C CA . ARG B 1 684 ? 3.291 12.977 30.562 1 95.44 684 ARG B CA 1
ATOM 11348 C C . ARG B 1 684 ? 3.473 13.727 29.25 1 95.44 684 ARG B C 1
ATOM 11350 O O . ARG B 1 684 ? 4.105 14.781 29.203 1 95.44 684 ARG B O 1
ATOM 11357 N N . ILE B 1 685 ? 2.967 13.211 28.234 1 95.44 685 ILE B N 1
ATOM 11358 C CA . ILE B 1 685 ? 3.09 13.836 26.938 1 95.44 685 ILE B CA 1
ATOM 11359 C C . ILE B 1 685 ? 2.291 15.141 26.906 1 95.44 685 ILE B C 1
ATOM 11361 O O . ILE B 1 685 ? 2.738 16.141 26.328 1 95.44 685 ILE B O 1
ATOM 11365 N N . VAL B 1 686 ? 1.123 15.148 27.5 1 96.19 686 VAL B N 1
ATOM 11366 C CA . VAL B 1 686 ? 0.313 16.359 27.578 1 96.19 686 VAL B CA 1
ATOM 11367 C C . VAL B 1 686 ? 1.083 17.453 28.312 1 96.19 686 VAL B C 1
ATOM 11369 O O . VAL B 1 686 ? 1.112 18.609 27.859 1 96.19 686 VAL B O 1
ATOM 11372 N N . GLU B 1 687 ? 1.704 17.109 29.391 1 94.94 687 GLU B N 1
ATOM 11373 C CA . GLU B 1 687 ? 2.504 18.062 30.141 1 94.94 687 GLU B CA 1
ATOM 11374 C C . GLU B 1 687 ? 3.637 18.641 29.297 1 94.94 687 GLU B C 1
ATOM 11376 O O . GLU B 1 687 ? 3.908 19.844 29.344 1 94.94 687 GLU B O 1
ATOM 11381 N N . GLY B 1 688 ? 4.258 17.719 28.625 1 93.5 688 GLY B N 1
ATOM 11382 C CA . GLY B 1 688 ? 5.316 18.156 27.734 1 93.5 688 GLY B CA 1
ATOM 11383 C C . GLY B 1 688 ? 4.84 19.141 26.672 1 93.5 688 GLY B C 1
ATOM 11384 O O . GLY B 1 688 ? 5.547 20.094 26.344 1 93.5 688 GLY B O 1
ATOM 11385 N N . GLN B 1 689 ? 3.699 18.938 26.125 1 94.25 689 GLN B N 1
ATOM 11386 C CA . GLN B 1 689 ? 3.121 19.828 25.125 1 94.25 689 GLN B CA 1
ATOM 11387 C C . GLN B 1 689 ? 2.838 21.203 25.719 1 94.25 689 GLN B C 1
ATOM 11389 O O . GLN B 1 689 ? 3.078 22.219 25.078 1 94.25 689 GLN B O 1
ATOM 11394 N N . ILE B 1 690 ? 2.35 21.234 26.891 1 95.06 690 ILE B N 1
ATOM 11395 C CA . ILE B 1 690 ? 2.059 22.484 27.578 1 95.06 690 ILE B CA 1
ATOM 11396 C C . ILE B 1 690 ? 3.355 23.25 27.812 1 95.06 690 ILE B C 1
ATOM 11398 O O . ILE B 1 690 ? 3.43 24.453 27.531 1 95.06 690 ILE B O 1
ATOM 11402 N N . HIS B 1 691 ? 4.398 22.578 28.281 1 94.5 691 HIS B N 1
ATOM 11403 C CA . HIS B 1 691 ? 5.688 23.203 28.531 1 94.5 691 HIS B CA 1
ATOM 11404 C C . HIS B 1 691 ? 6.266 23.812 27.266 1 94.5 691 HIS B C 1
ATOM 11406 O O . HIS B 1 691 ? 6.754 24.953 27.297 1 94.5 691 HIS B O 1
ATOM 11412 N N . GLY B 1 692 ? 6.184 23.016 26.234 1 93.25 692 GLY B N 1
ATOM 11413 C CA . GLY B 1 692 ? 6.672 23.547 24.969 1 93.25 692 GLY B CA 1
ATOM 11414 C C . GLY B 1 692 ? 5.91 24.781 24.516 1 93.25 692 GLY B C 1
ATOM 11415 O O . GLY B 1 692 ? 6.504 25.719 23.984 1 93.25 692 GLY B O 1
ATOM 11416 N N . GLY B 1 693 ? 4.578 24.75 24.641 1 94.69 693 GLY B N 1
ATOM 11417 C CA . GLY B 1 693 ? 3.766 25.891 24.297 1 94.69 693 GLY B CA 1
ATOM 11418 C C . GLY B 1 693 ? 4.078 27.125 25.125 1 94.69 693 GLY B C 1
ATOM 11419 O O . GLY B 1 693 ? 4.117 28.234 24.609 1 94.69 693 GLY B O 1
ATOM 11420 N N . VAL B 1 694 ? 4.332 26.906 26.422 1 96.38 694 VAL B N 1
ATOM 11421 C CA . VAL B 1 694 ? 4.66 28.016 27.328 1 96.38 694 VAL B CA 1
ATOM 11422 C C . VAL B 1 694 ? 5.992 28.641 26.922 1 96.38 694 VAL B C 1
ATOM 11424 O O . VAL B 1 694 ? 6.133 29.859 26.922 1 96.38 694 VAL B O 1
ATOM 11427 N N . ALA B 1 695 ? 6.922 27.797 26.578 1 95.44 695 ALA B N 1
ATOM 11428 C CA . ALA B 1 695 ? 8.219 28.297 26.141 1 95.44 695 ALA B CA 1
ATOM 11429 C C . ALA B 1 695 ? 8.078 29.203 24.922 1 95.44 695 ALA B C 1
ATOM 11431 O O . ALA B 1 695 ? 8.672 30.281 24.859 1 95.44 695 ALA B O 1
ATOM 11432 N N . GLN B 1 696 ? 7.336 28.812 23.984 1 94.06 696 GLN B N 1
ATOM 11433 C CA . GLN B 1 696 ? 7.105 29.625 22.781 1 94.06 696 GLN B CA 1
ATOM 11434 C C . GLN B 1 696 ? 6.305 30.875 23.125 1 94.06 696 GLN B C 1
ATOM 11436 O O . GLN B 1 696 ? 6.504 31.938 22.5 1 94.06 696 GLN B O 1
ATOM 11441 N N . GLY B 1 697 ? 5.367 30.703 24.062 1 94.94 697 GLY B N 1
ATOM 11442 C CA . GLY B 1 697 ? 4.605 31.859 24.516 1 94.94 697 GLY B CA 1
ATOM 11443 C C . GLY B 1 697 ? 5.473 32.938 25.172 1 94.94 697 GLY B C 1
ATOM 11444 O O . GLY B 1 697 ? 5.281 34.125 24.922 1 94.94 697 GLY B O 1
ATOM 11445 N N . VAL B 1 698 ? 6.402 32.469 26.016 1 95.31 698 VAL B N 1
ATOM 11446 C CA . VAL B 1 698 ? 7.352 33.375 26.641 1 95.31 698 VAL B CA 1
ATOM 11447 C C . VAL B 1 698 ? 8.172 34.094 25.562 1 95.31 698 VAL B C 1
ATOM 11449 O O . VAL B 1 698 ? 8.352 35.312 25.609 1 95.31 698 VAL B O 1
ATOM 11452 N N . GLY B 1 699 ? 8.648 33.344 24.625 1 93.5 699 GLY B N 1
ATOM 11453 C CA . GLY B 1 699 ? 9.383 33.906 23.516 1 93.5 699 GLY B CA 1
ATOM 11454 C C . GLY B 1 699 ? 8.594 34.969 22.75 1 93.5 699 GLY B C 1
ATOM 11455 O O . GLY B 1 699 ? 9.094 36.031 22.469 1 93.5 699 GLY B O 1
ATOM 11456 N N . GLY B 1 700 ? 7.371 34.656 22.422 1 93 700 GLY B N 1
ATOM 11457 C CA . GLY B 1 700 ? 6.512 35.531 21.656 1 93 700 GLY B CA 1
ATOM 11458 C C . GLY B 1 700 ? 6.117 36.812 22.406 1 93 700 GLY B C 1
ATOM 11459 O O . GLY B 1 700 ? 5.914 37.844 21.797 1 93 700 GLY B O 1
ATOM 11460 N N . ALA B 1 701 ? 6.082 36.75 23.719 1 95.12 701 ALA B N 1
ATOM 11461 C CA . ALA B 1 701 ? 5.582 37.844 24.531 1 95.12 701 ALA B CA 1
ATOM 11462 C C . ALA B 1 701 ? 6.719 38.781 24.953 1 95.12 701 ALA B C 1
ATOM 11464 O O . ALA B 1 701 ? 6.516 39.969 25.109 1 95.12 701 ALA B O 1
ATOM 11465 N N . LEU B 1 702 ? 7.941 38.188 25.016 1 94.44 702 LEU B N 1
ATOM 11466 C CA . LEU B 1 702 ? 8.961 39 25.688 1 94.44 702 LEU B CA 1
ATOM 11467 C C . LEU B 1 702 ? 10.164 39.219 24.766 1 94.44 702 LEU B C 1
ATOM 11469 O O . LEU B 1 702 ? 11 40.094 25.016 1 94.44 702 LEU B O 1
ATOM 11473 N N . TYR B 1 703 ? 10.25 38.406 23.672 1 91.81 703 TYR B N 1
ATOM 11474 C CA . TYR B 1 703 ? 11.523 38.438 22.969 1 91.81 703 TYR B CA 1
ATOM 11475 C C . TYR B 1 703 ? 11.297 38.625 21.469 1 91.81 703 TYR B C 1
ATOM 11477 O O . TYR B 1 703 ? 11.914 39.469 20.844 1 91.81 703 TYR B O 1
ATOM 11485 N N . GLU B 1 704 ? 10.406 37.938 20.891 1 90.69 704 GLU B N 1
ATOM 11486 C CA . GLU B 1 704 ? 10.344 37.719 19.438 1 90.69 704 GLU B CA 1
ATOM 11487 C C . GLU B 1 704 ? 9.703 38.938 18.75 1 90.69 704 GLU B C 1
ATOM 11489 O O . GLU B 1 704 ? 8.594 39.344 19.109 1 90.69 704 GLU B O 1
ATOM 11494 N N . ARG B 1 705 ? 10.406 39.406 17.703 1 88.62 705 ARG B N 1
ATOM 11495 C CA . ARG B 1 705 ? 9.898 40.438 16.812 1 88.62 705 ARG B CA 1
ATOM 11496 C C . ARG B 1 705 ? 10.516 40.312 15.422 1 88.62 705 ARG B C 1
ATOM 11498 O O . ARG B 1 705 ? 11.688 39.969 15.289 1 88.62 705 ARG B O 1
ATOM 11505 N N . ILE B 1 706 ? 9.719 40.562 14.484 1 90.38 706 ILE B N 1
ATOM 11506 C CA . ILE B 1 706 ? 10.211 40.688 13.117 1 90.38 706 ILE B CA 1
ATOM 11507 C C . ILE B 1 706 ? 10.164 42.125 12.672 1 90.38 706 ILE B C 1
ATOM 11509 O O . ILE B 1 706 ? 9.086 42.75 12.609 1 90.38 706 ILE B O 1
ATOM 11513 N N . VAL B 1 707 ? 11.297 42.594 12.328 1 91.62 707 VAL B N 1
ATOM 11514 C CA . VAL B 1 707 ? 11.375 44.031 12.016 1 91.62 707 VAL B CA 1
ATOM 11515 C C . VAL B 1 707 ? 11.719 44.219 10.539 1 91.62 707 VAL B C 1
ATOM 11517 O O . VAL B 1 707 ? 12.672 43.625 10.039 1 91.62 707 VAL B O 1
ATOM 11520 N N . TYR B 1 708 ? 10.867 44.969 9.867 1 94.5 708 TYR B N 1
ATOM 11521 C CA . TYR B 1 708 ? 11.117 45.406 8.492 1 94.5 708 TYR B CA 1
ATOM 11522 C C . TYR B 1 708 ? 11.438 46.875 8.43 1 94.5 708 TYR B C 1
ATOM 11524 O O . TYR B 1 708 ? 10.883 47.688 9.188 1 94.5 708 TYR B O 1
ATOM 11532 N N . ASP B 1 709 ? 12.328 47.25 7.555 1 95.62 709 ASP B N 1
ATOM 11533 C CA . ASP B 1 709 ? 12.5 48.688 7.301 1 95.62 709 ASP B CA 1
ATOM 11534 C C . ASP B 1 709 ? 11.5 49.156 6.254 1 95.62 709 ASP B C 1
ATOM 11536 O O . ASP B 1 709 ? 10.625 48.406 5.82 1 95.62 709 ASP B O 1
ATOM 11540 N N . GLU B 1 710 ? 11.578 50.375 5.906 1 93.5 710 GLU B N 1
ATOM 11541 C CA . GLU B 1 710 ? 10.609 51 5.016 1 93.5 710 GLU B CA 1
ATOM 11542 C C . GLU B 1 710 ? 10.711 50.438 3.6 1 93.5 710 GLU B C 1
ATOM 11544 O O . GLU B 1 710 ? 9.773 50.562 2.807 1 93.5 710 GLU B O 1
ATOM 11549 N N . ASN B 1 711 ? 11.836 49.781 3.332 1 95.38 711 ASN B N 1
ATOM 11550 C CA . ASN B 1 711 ? 12.047 49.188 2.012 1 95.38 711 ASN B CA 1
ATOM 11551 C C . ASN B 1 711 ? 11.68 47.719 1.986 1 95.38 711 ASN B C 1
ATOM 11553 O O . ASN B 1 711 ? 11.922 47.031 0.992 1 95.38 711 ASN B O 1
ATOM 11557 N N . GLY B 1 712 ? 11.086 47.25 3.053 1 95.69 712 GLY B N 1
ATOM 11558 C CA . GLY B 1 712 ? 10.656 45.875 3.117 1 95.69 712 GLY B CA 1
ATOM 11559 C C . GLY B 1 712 ? 11.789 44.906 3.385 1 95.69 712 GLY B C 1
ATOM 11560 O O . GLY B 1 712 ? 11.633 43.688 3.213 1 95.69 712 GLY B O 1
ATOM 11561 N N . GLN B 1 713 ? 12.945 45.406 3.805 1 95.56 713 GLN B N 1
ATOM 11562 C CA . GLN B 1 713 ? 14.086 44.594 4.164 1 95.56 713 GLN B CA 1
ATOM 11563 C C . GLN B 1 713 ? 13.953 44.062 5.586 1 95.56 713 GLN B C 1
ATOM 11565 O O . GLN B 1 713 ? 13.797 44.844 6.531 1 95.56 713 GLN B O 1
ATOM 11570 N N . PRO B 1 714 ? 14 42.719 5.723 1 93.12 714 PRO B N 1
ATOM 11571 C CA . PRO B 1 714 ? 14.055 42.219 7.094 1 93.12 714 PRO B CA 1
ATOM 11572 C C . PRO B 1 714 ? 15.359 42.562 7.801 1 93.12 714 PRO B C 1
ATOM 11574 O O . PRO B 1 714 ? 16.438 42.281 7.273 1 93.12 714 PRO B O 1
ATOM 11577 N N . LEU B 1 715 ? 15.305 43.031 8.961 1 91.38 715 LEU B N 1
ATOM 11578 C CA . LEU B 1 715 ? 16.484 43.562 9.633 1 91.38 715 LEU B CA 1
ATOM 11579 C C . LEU B 1 715 ? 17.016 42.594 10.656 1 91.38 715 LEU B C 1
ATOM 11581 O O . LEU B 1 715 ? 18.156 42.719 11.117 1 91.38 715 LEU B O 1
ATOM 11585 N N . ASN B 1 716 ? 16.375 41.594 11.008 1 88.25 716 ASN B N 1
ATOM 11586 C CA . ASN B 1 716 ? 16.797 40.656 12.047 1 88.25 716 ASN B CA 1
ATOM 11587 C C . ASN B 1 716 ? 16.547 39.219 11.641 1 88.25 716 ASN B C 1
ATOM 11589 O O . ASN B 1 716 ? 15.992 38.438 12.422 1 88.25 716 ASN B O 1
ATOM 11593 N N . ALA B 1 717 ? 16.922 38.906 10.508 1 85.25 717 ALA B N 1
ATOM 11594 C CA . ALA B 1 717 ? 16.719 37.562 9.945 1 85.25 717 ALA B CA 1
ATOM 11595 C C . ALA B 1 717 ? 17.828 36.625 10.367 1 85.25 717 ALA B C 1
ATOM 11597 O O . ALA B 1 717 ? 18.438 35.969 9.523 1 85.25 717 ALA B O 1
ATOM 11598 N N . SER B 1 718 ? 18.156 36.594 11.695 1 85.44 718 SER B N 1
ATOM 11599 C CA . SER B 1 718 ? 19.109 35.688 12.312 1 85.44 718 SER B CA 1
ATOM 11600 C C . SER B 1 718 ? 18.797 35.469 13.789 1 85.44 718 SER B C 1
ATOM 11602 O O . SER B 1 718 ? 18.109 36.281 14.406 1 85.44 718 SER B O 1
ATOM 11604 N N . TYR B 1 719 ? 19.422 34.406 14.359 1 84.56 719 TYR B N 1
ATOM 11605 C CA . TYR B 1 719 ? 19.188 34.094 15.773 1 84.56 719 TYR B CA 1
ATOM 11606 C C . TYR B 1 719 ? 19.969 35.062 16.672 1 84.56 719 TYR B C 1
ATOM 11608 O O . TYR B 1 719 ? 19.781 35.062 17.891 1 84.56 719 TYR B O 1
ATOM 11616 N N . MET B 1 720 ? 20.672 35.844 16.031 1 79.31 720 MET B N 1
ATOM 11617 C CA . MET B 1 720 ? 21.375 36.875 16.797 1 79.31 720 MET B CA 1
ATOM 11618 C C . MET B 1 720 ? 20.406 38 17.188 1 79.31 720 MET B C 1
ATOM 11620 O O . MET B 1 720 ? 20.562 38.625 18.234 1 79.31 720 MET B O 1
ATOM 11624 N N . ASP B 1 721 ? 19.5 38.188 16.312 1 81.94 721 ASP B N 1
ATOM 11625 C CA . ASP B 1 721 ? 18.625 39.312 16.484 1 81.94 721 ASP B CA 1
ATOM 11626 C C . ASP B 1 721 ? 17.203 38.875 16.828 1 81.94 721 ASP B C 1
ATOM 11628 O O . ASP B 1 721 ? 16.469 39.562 17.547 1 81.94 721 ASP B O 1
ATOM 11632 N N . PHE B 1 722 ? 16.812 37.906 16.25 1 81.69 722 PHE B N 1
ATOM 11633 C CA . PHE B 1 722 ? 15.562 37.25 16.609 1 81.69 722 PHE B CA 1
ATOM 11634 C C . PHE B 1 722 ? 15.75 36.312 17.797 1 81.69 722 PHE B C 1
ATOM 11636 O O . PHE B 1 722 ? 16.078 35.125 17.609 1 81.69 722 PHE B O 1
ATOM 11643 N N . LEU B 1 723 ? 15.344 36.719 18.938 1 79.75 723 LEU B N 1
ATOM 11644 C CA . LEU B 1 723 ? 15.734 36.031 20.172 1 79.75 723 LEU B CA 1
ATOM 11645 C C . LEU B 1 723 ? 14.703 35 20.562 1 79.75 723 LEU B C 1
ATOM 11647 O O . LEU B 1 723 ? 13.492 35.219 20.422 1 79.75 723 LEU B O 1
ATOM 11651 N N . ILE B 1 724 ? 15.203 33.844 20.844 1 80.31 724 ILE B N 1
ATOM 11652 C CA . ILE B 1 724 ? 14.422 32.75 21.438 1 80.31 724 ILE B CA 1
ATOM 11653 C C . ILE B 1 724 ? 14.914 32.469 22.844 1 80.31 724 ILE B C 1
ATOM 11655 O O . ILE B 1 724 ? 16.109 32.625 23.141 1 80.31 724 ILE B O 1
ATOM 11659 N N . PRO B 1 725 ? 13.953 32.125 23.656 1 83.69 725 PRO B N 1
ATOM 11660 C CA . PRO B 1 725 ? 14.391 31.953 25.047 1 83.69 725 PRO B CA 1
ATOM 11661 C C . PRO B 1 725 ? 15.383 30.797 25.203 1 83.69 725 PRO B C 1
ATOM 11663 O O . PRO B 1 725 ? 15.25 29.781 24.531 1 83.69 725 PRO B O 1
ATOM 11666 N N . TYR B 1 726 ? 16.328 30.984 26.047 1 81.19 726 TYR B N 1
ATOM 11667 C CA . TYR B 1 726 ? 17.156 29.875 26.516 1 81.19 726 TYR B CA 1
ATOM 11668 C C . TYR B 1 726 ? 16.375 28.969 27.453 1 81.19 726 TYR B C 1
ATOM 11670 O O . TYR B 1 726 ? 15.352 29.375 28.016 1 81.19 726 TYR B O 1
ATOM 11678 N N . ALA B 1 727 ? 16.875 27.828 27.578 1 80.81 727 ALA B N 1
ATOM 11679 C CA . ALA B 1 727 ? 16.25 26.875 28.5 1 80.81 727 ALA B CA 1
ATOM 11680 C C . ALA B 1 727 ? 16.172 27.453 29.906 1 80.81 727 ALA B C 1
ATOM 11682 O O . ALA B 1 727 ? 15.211 27.172 30.641 1 80.81 727 ALA B O 1
ATOM 11683 N N . SER B 1 728 ? 17.062 28.281 30.25 1 80.38 728 SER B N 1
ATOM 11684 C CA . SER B 1 728 ? 17.109 28.859 31.594 1 80.38 728 SER B CA 1
ATOM 11685 C C . SER B 1 728 ? 16.078 29.984 31.75 1 80.38 728 SER B C 1
ATOM 11687 O O . SER B 1 728 ? 15.766 30.375 32.875 1 80.38 728 SER B O 1
ATOM 11689 N N . GLU B 1 729 ? 15.562 30.422 30.703 1 83.81 729 GLU B N 1
ATOM 11690 C CA . GLU B 1 729 ? 14.625 31.531 30.75 1 83.81 729 GLU B CA 1
ATOM 11691 C C . GLU B 1 729 ? 13.18 31.031 30.703 1 83.81 729 GLU B C 1
ATOM 11693 O O . GLU B 1 729 ? 12.242 31.812 30.859 1 83.81 729 GLU B O 1
ATOM 11698 N N . VAL B 1 730 ? 13.078 29.844 30.516 1 87.88 730 VAL B N 1
ATOM 11699 C CA . VAL B 1 730 ? 11.758 29.234 30.609 1 87.88 730 VAL B CA 1
ATOM 11700 C C . VAL B 1 730 ? 11.438 28.906 32.062 1 87.88 730 VAL B C 1
ATOM 11702 O O . VAL B 1 730 ? 12.219 28.25 32.75 1 87.88 730 VAL B O 1
ATOM 11705 N N . PRO B 1 731 ? 10.352 29.406 32.5 1 92.75 731 PRO B N 1
ATOM 11706 C CA . PRO B 1 731 ? 10.031 29.203 33.906 1 92.75 731 PRO B CA 1
ATOM 11707 C C . PRO B 1 731 ? 9.617 27.766 34.219 1 92.75 731 PRO B C 1
ATOM 11709 O O . PRO B 1 731 ? 9.203 27.031 33.312 1 92.75 731 PRO B O 1
ATOM 11712 N N . LYS B 1 732 ? 9.82 27.453 35.438 1 94.81 732 LYS B N 1
ATOM 11713 C CA . LYS B 1 732 ? 9.133 26.266 35.906 1 94.81 732 LYS B CA 1
ATOM 11714 C C . LYS B 1 732 ? 7.613 26.438 35.844 1 94.81 732 LYS B C 1
ATOM 11716 O O . LYS B 1 732 ? 7.074 27.438 36.312 1 94.81 732 LYS B O 1
ATOM 11721 N N . VAL B 1 733 ? 6.949 25.531 35.219 1 97.06 733 VAL B N 1
ATOM 11722 C CA . VAL B 1 733 ? 5.504 25.625 35.031 1 97.06 733 VAL B CA 1
ATOM 11723 C C . VAL B 1 733 ? 4.793 24.734 36.031 1 97.06 733 VAL B C 1
ATOM 11725 O O . VAL B 1 733 ? 5.055 23.531 36.125 1 97.06 733 VAL B O 1
ATOM 11728 N N . GLU B 1 734 ? 4.039 25.266 36.906 1 97.5 734 GLU B N 1
ATOM 11729 C CA . GLU B 1 734 ? 3.141 24.516 37.781 1 97.5 734 GLU B CA 1
ATOM 11730 C C . GLU B 1 734 ? 1.808 24.25 37.062 1 97.5 734 GLU B C 1
ATOM 11732 O O . GLU B 1 734 ? 1.111 25.172 36.656 1 97.5 734 GLU B O 1
ATOM 11737 N N . THR B 1 735 ? 1.544 23 36.969 1 96.44 735 THR B N 1
ATOM 11738 C CA . THR B 1 735 ? 0.392 22.656 36.156 1 96.44 735 THR B CA 1
ATOM 11739 C C . THR B 1 735 ? -0.646 21.891 36.969 1 96.44 735 THR B C 1
ATOM 11741 O O . THR B 1 735 ? -0.294 21.125 37.844 1 96.44 735 THR B O 1
ATOM 11744 N N . ASP B 1 736 ? -1.889 22.125 36.75 1 96.38 736 ASP B N 1
ATOM 11745 C CA . ASP B 1 736 ? -3.035 21.328 37.188 1 96.38 736 ASP B CA 1
ATOM 11746 C C . ASP B 1 736 ? -3.961 21.016 36.031 1 96.38 736 ASP B C 1
ATOM 11748 O O . ASP B 1 736 ? -3.852 21.625 34.938 1 96.38 736 ASP B O 1
ATOM 11752 N N . HIS B 1 737 ? -4.73 20 36.188 1 94.44 737 HIS B N 1
ATOM 11753 C CA . HIS B 1 737 ? -5.574 19.516 35.094 1 94.44 737 HIS B CA 1
ATOM 11754 C C . HIS B 1 737 ? -7.02 19.359 35.531 1 94.44 737 HIS B C 1
ATOM 11756 O O . HIS B 1 737 ? -7.277 19.031 36.719 1 94.44 737 HIS B O 1
ATOM 11762 N N . LEU B 1 738 ? -7.906 19.688 34.688 1 95.56 738 LEU B N 1
ATOM 11763 C CA . LEU B 1 738 ? -9.336 19.391 34.781 1 95.56 738 LEU B CA 1
ATOM 11764 C C . LEU B 1 738 ? -9.789 18.531 33.594 1 95.56 738 LEU B C 1
ATOM 11766 O O . LEU B 1 738 ? -9.336 18.719 32.469 1 95.56 738 LEU B O 1
ATOM 11770 N N . GLU B 1 739 ? -10.633 17.531 33.844 1 95.56 739 GLU B N 1
ATOM 11771 C CA . GLU B 1 739 ? -11.109 16.641 32.781 1 95.56 739 GLU B CA 1
ATOM 11772 C C . GLU B 1 739 ? -12.609 16.812 32.562 1 95.56 739 GLU B C 1
ATOM 11774 O O . GLU B 1 739 ? -13.414 16.422 33.406 1 95.56 739 GLU B O 1
ATOM 11779 N N . THR B 1 740 ? -12.953 17.328 31.469 1 97.69 740 THR B N 1
ATOM 11780 C CA . THR B 1 740 ? -14.305 17.328 30.922 1 97.69 740 THR B CA 1
ATOM 11781 C C . THR B 1 740 ? -14.344 16.625 29.578 1 97.69 740 THR B C 1
ATOM 11783 O O . THR B 1 740 ? -14.227 17.266 28.531 1 97.69 740 THR B O 1
ATOM 11786 N N . PRO B 1 741 ? -14.547 15.32 29.578 1 97.62 741 PRO B N 1
ATOM 11787 C CA . PRO B 1 741 ? -14.469 14.547 28.344 1 97.62 741 PRO B CA 1
ATOM 11788 C C . PRO B 1 741 ? -15.43 15.062 27.266 1 97.62 741 PRO B C 1
ATOM 11790 O O . PRO B 1 741 ? -16.562 15.445 27.578 1 97.62 741 PRO B O 1
ATOM 11793 N N . SER B 1 742 ? -14.969 15.078 26.031 1 98.12 742 SER B N 1
ATOM 11794 C CA . SER B 1 742 ? -15.844 15.461 24.938 1 98.12 742 SER B CA 1
ATOM 11795 C C . SER B 1 742 ? -16.891 14.383 24.656 1 98.12 742 SER B C 1
ATOM 11797 O O . SER B 1 742 ? -16.562 13.195 24.594 1 98.12 742 SER B O 1
ATOM 11799 N N . PRO B 1 743 ? -18.141 14.734 24.484 1 97.38 743 PRO B N 1
ATOM 11800 C CA . PRO B 1 743 ? -19.156 13.75 24.109 1 97.38 743 PRO B CA 1
ATOM 11801 C C . PRO B 1 743 ? -19.141 13.422 22.625 1 97.38 743 PRO B C 1
ATOM 11803 O O . PRO B 1 743 ? -19.938 12.586 22.156 1 97.38 743 PRO B O 1
ATOM 11806 N N . LEU B 1 744 ? -18.25 14.07 21.828 1 96.62 744 LEU B N 1
ATOM 11807 C CA . LEU B 1 744 ? -18.312 13.992 20.375 1 96.62 744 LEU B CA 1
ATOM 11808 C C . LEU B 1 744 ? -17.484 12.812 19.859 1 96.62 744 LEU B C 1
ATOM 11810 O O . LEU B 1 744 ? -17.562 12.469 18.688 1 96.62 744 LEU B O 1
ATOM 11814 N N . ASN B 1 745 ? -16.672 12.156 20.641 1 96.94 745 ASN B N 1
ATOM 11815 C CA . ASN B 1 745 ? -15.859 11.016 20.203 1 96.94 745 ASN B CA 1
ATOM 11816 C C . ASN B 1 745 ? -15.734 9.969 21.312 1 96.94 745 ASN B C 1
ATOM 11818 O O . ASN B 1 745 ? -15.781 10.297 22.5 1 96.94 745 ASN B O 1
ATOM 11822 N N . PRO B 1 746 ? -15.492 8.766 21 1 95.44 746 PRO B N 1
ATOM 11823 C CA . PRO B 1 746 ? -15.547 7.668 21.969 1 95.44 746 PRO B CA 1
ATOM 11824 C C . PRO B 1 746 ? -14.43 7.746 23.016 1 95.44 746 PRO B C 1
ATOM 11826 O O . PRO B 1 746 ? -14.586 7.242 24.125 1 95.44 746 PRO B O 1
ATOM 11829 N N . LEU B 1 747 ? -13.305 8.359 22.781 1 97.19 747 LEU B N 1
ATOM 11830 C CA . LEU B 1 747 ? -12.203 8.43 23.719 1 97.19 747 LEU B CA 1
ATOM 11831 C C . LEU B 1 747 ? -12.375 9.602 24.672 1 97.19 747 LEU B C 1
ATOM 11833 O O . LEU B 1 747 ? -11.688 9.68 25.703 1 97.19 747 LEU B O 1
ATOM 11837 N N . GLY B 1 748 ? -13.273 10.555 24.328 1 97.94 748 GLY B N 1
ATOM 11838 C CA . GLY B 1 748 ? -13.508 11.727 25.156 1 97.94 748 GLY B CA 1
ATOM 11839 C C . GLY B 1 748 ? -12.359 12.719 25.125 1 97.94 748 GLY B C 1
ATOM 11840 O O . GLY B 1 748 ? -12.219 13.539 26.031 1 97.94 748 GLY B O 1
ATOM 11841 N N . VAL B 1 749 ? -11.594 12.633 24.109 1 97.56 749 VAL B N 1
ATOM 11842 C CA . VAL B 1 749 ? -10.367 13.414 24.078 1 97.56 749 VAL B CA 1
ATOM 11843 C C . VAL B 1 749 ? -10.609 14.734 23.359 1 97.56 749 VAL B C 1
ATOM 11845 O O . VAL B 1 749 ? -11.523 14.844 22.531 1 97.56 749 VAL B O 1
ATOM 11848 N N . LYS B 1 750 ? -9.891 15.758 23.766 1 97.44 750 LYS B N 1
ATOM 11849 C CA . LYS B 1 750 ? -9.727 17.047 23.094 1 97.44 750 LYS B CA 1
ATOM 11850 C C . LYS B 1 750 ? -8.25 17.344 22.828 1 97.44 750 LYS B C 1
ATOM 11852 O O . LYS B 1 750 ? -7.371 16.609 23.281 1 97.44 750 LYS B O 1
ATOM 11857 N N . GLY B 1 751 ? -7.918 18.344 22.031 1 95.5 751 GLY B N 1
ATOM 11858 C CA . GLY B 1 751 ? -6.539 18.656 21.703 1 95.5 751 GLY B CA 1
ATOM 11859 C C . GLY B 1 751 ? -5.836 19.469 22.781 1 95.5 751 GLY B C 1
ATOM 11860 O O . GLY B 1 751 ? -6.484 20.188 23.547 1 95.5 751 GLY B O 1
ATOM 11861 N N . ALA B 1 752 ? -4.527 19.328 22.812 1 93.44 752 ALA B N 1
ATOM 11862 C CA . ALA B 1 752 ? -3.756 20.047 23.828 1 93.44 752 ALA B CA 1
ATOM 11863 C C . ALA B 1 752 ? -2.516 20.688 23.203 1 93.44 752 ALA B C 1
ATOM 11865 O O . ALA B 1 752 ? -1.806 21.453 23.875 1 93.44 752 ALA B O 1
ATOM 11866 N N . GLY B 1 753 ? -2.271 20.484 21.969 1 90.38 753 GLY B N 1
ATOM 11867 C CA . GLY B 1 753 ? -0.979 20.766 21.359 1 90.38 753 GLY B CA 1
ATOM 11868 C C . GLY B 1 753 ? -0.663 22.25 21.297 1 90.38 753 GLY B C 1
ATOM 11869 O O . GLY B 1 753 ? 0.504 22.641 21.234 1 90.38 753 GLY B O 1
ATOM 11870 N N . GLU B 1 754 ? -1.652 23.109 21.359 1 89.88 754 GLU B N 1
ATOM 11871 C CA . GLU B 1 754 ? -1.397 24.531 21.156 1 89.88 754 GLU B CA 1
ATOM 11872 C C . GLU B 1 754 ? -1.701 25.344 22.422 1 89.88 754 GLU B C 1
ATOM 11874 O O . GLU B 1 754 ? -1.526 26.562 22.438 1 89.88 754 GLU B O 1
ATOM 11879 N N . ALA B 1 755 ? -2.012 24.75 23.484 1 89.06 755 ALA B N 1
ATOM 11880 C CA . ALA B 1 755 ? -2.578 25.359 24.672 1 89.06 755 ALA B CA 1
ATOM 11881 C C . ALA B 1 755 ? -1.567 26.281 25.344 1 89.06 755 ALA B C 1
ATOM 11883 O O . ALA B 1 755 ? -1.917 27.375 25.781 1 89.06 755 ALA B O 1
ATOM 11884 N N . GLY B 1 756 ? -0.389 25.922 25.344 1 90.5 756 GLY B N 1
ATOM 11885 C CA . GLY B 1 756 ? 0.604 26.625 26.141 1 90.5 756 GLY B CA 1
ATOM 11886 C C . GLY B 1 756 ? 0.936 28.016 25.594 1 90.5 756 GLY B C 1
ATOM 11887 O O . GLY B 1 756 ? 1.326 28.906 26.344 1 90.5 756 GLY B O 1
ATOM 11888 N N . VAL B 1 757 ? 0.699 28.172 24.359 1 94.5 757 VAL B N 1
ATOM 11889 C CA . VAL B 1 757 ? 1.157 29.406 23.719 1 94.5 757 VAL B CA 1
ATOM 11890 C C . VAL B 1 757 ? 0.017 30.422 23.672 1 94.5 757 VAL B C 1
ATOM 11892 O O . VAL B 1 757 ? 0.256 31.625 23.641 1 94.5 757 VAL B O 1
ATOM 11895 N N . ILE B 1 758 ? -1.18 30.047 23.75 1 96.94 758 ILE B N 1
ATOM 11896 C CA . ILE B 1 758 ? -2.361 30.812 23.359 1 96.94 758 ILE B CA 1
ATOM 11897 C C . ILE B 1 758 ? -2.535 32.031 24.266 1 96.94 758 ILE B C 1
ATOM 11899 O O . ILE B 1 758 ? -2.695 33.156 23.797 1 96.94 758 ILE B O 1
ATOM 11903 N N . PRO B 1 759 ? -2.469 31.953 25.547 1 97.62 759 PRO B N 1
ATOM 11904 C CA . PRO B 1 759 ? -2.816 33.094 26.391 1 97.62 759 PRO B CA 1
ATOM 11905 C C . PRO B 1 759 ? -1.604 33.938 26.766 1 97.62 759 PRO B C 1
ATOM 11907 O O . PRO B 1 759 ? -1.737 34.938 27.484 1 97.62 759 PRO B O 1
ATOM 11910 N N . SER B 1 760 ? -0.415 33.656 26.312 1 96.81 760 SER B N 1
ATOM 11911 C CA . SER B 1 760 ? 0.835 34.156 26.875 1 96.81 760 SER B CA 1
ATOM 11912 C C . SER B 1 760 ? 0.94 35.688 26.703 1 96.81 760 SER B C 1
ATOM 11914 O O . SER B 1 760 ? 1.279 36.406 27.656 1 96.81 760 SER B O 1
ATOM 11916 N N . ALA B 1 761 ? 0.66 36.188 25.5 1 96.69 761 ALA B N 1
ATOM 11917 C CA . ALA B 1 761 ? 0.766 37.625 25.281 1 96.69 761 ALA B CA 1
ATOM 11918 C C . ALA B 1 761 ? -0.157 38.406 26.219 1 96.69 761 ALA B C 1
ATOM 11920 O O . ALA B 1 761 ? 0.247 39.406 26.812 1 96.69 761 ALA B O 1
ATOM 11921 N N . ALA B 1 762 ? -1.391 37.969 26.344 1 98.31 762 ALA B N 1
ATOM 11922 C CA . ALA B 1 762 ? -2.365 38.625 27.234 1 98.31 762 ALA B CA 1
ATOM 11923 C C . ALA B 1 762 ? -1.944 38.5 28.688 1 98.31 762 ALA B C 1
ATOM 11925 O O . ALA B 1 762 ? -2.113 39.438 29.469 1 98.31 762 ALA B O 1
ATOM 11926 N N . LEU B 1 763 ? -1.434 37.344 29.062 1 98.69 763 LEU B N 1
ATOM 11927 C CA . LEU B 1 763 ? -1.014 37.062 30.422 1 98.69 763 LEU B CA 1
ATOM 11928 C C . LEU B 1 763 ? 0.067 38.031 30.875 1 98.69 763 LEU B C 1
ATOM 11930 O O . LEU B 1 763 ? -0.047 38.656 31.953 1 98.69 763 LEU B O 1
ATOM 11934 N N . PHE B 1 764 ? 1.076 38.188 30.094 1 98.19 764 PHE B N 1
ATOM 11935 C CA . PHE B 1 764 ? 2.197 39.031 30.469 1 98.19 764 PHE B CA 1
ATOM 11936 C C . PHE B 1 764 ? 1.795 40.5 30.422 1 98.19 764 PHE B C 1
ATOM 11938 O O . PHE B 1 764 ? 2.238 41.312 31.25 1 98.19 764 PHE B O 1
ATOM 11945 N N . ALA B 1 765 ? 0.982 40.875 29.406 1 98.56 765 ALA B N 1
ATOM 11946 C CA . ALA B 1 765 ? 0.458 42.219 29.391 1 98.56 765 ALA B CA 1
ATOM 11947 C C . ALA B 1 765 ? -0.299 42.531 30.672 1 98.56 765 ALA B C 1
ATOM 11949 O O . ALA B 1 765 ? -0.156 43.625 31.25 1 98.56 765 ALA B O 1
ATOM 11950 N N . SER B 1 766 ? -1.133 41.625 31.125 1 98.75 766 SER B N 1
ATOM 11951 C CA . SER B 1 766 ? -1.902 41.75 32.344 1 98.75 766 SER B CA 1
ATOM 11952 C C . SER B 1 766 ? -0.988 41.875 33.562 1 98.75 766 SER B C 1
ATOM 11954 O O . SER B 1 766 ? -1.183 42.75 34.406 1 98.75 766 SER B O 1
ATOM 11956 N N . ALA B 1 767 ? -0.001 41.031 33.688 1 98.69 767 ALA B N 1
ATOM 11957 C CA . ALA B 1 767 ? 0.911 41 34.812 1 98.69 767 ALA B CA 1
ATOM 11958 C C . ALA B 1 767 ? 1.761 42.25 34.875 1 98.69 767 ALA B C 1
ATOM 11960 O O . ALA B 1 767 ? 1.978 42.812 35.969 1 98.69 767 ALA B O 1
ATOM 11961 N N . ILE B 1 768 ? 2.254 42.688 33.75 1 98.44 768 ILE B N 1
ATOM 11962 C CA . ILE B 1 768 ? 3.105 43.875 33.688 1 98.44 768 ILE B CA 1
ATOM 11963 C C . ILE B 1 768 ? 2.277 45.094 34 1 98.44 768 ILE B C 1
ATOM 11965 O O . ILE B 1 768 ? 2.732 46 34.719 1 98.44 768 ILE B O 1
ATOM 11969 N N . SER B 1 769 ? 1.078 45.219 33.406 1 98.25 769 SER B N 1
ATOM 11970 C CA . SER B 1 769 ? 0.184 46.312 33.75 1 98.25 769 SER B CA 1
ATOM 11971 C C . SER B 1 769 ? -0.037 46.406 35.25 1 98.25 769 SER B C 1
ATOM 11973 O O . SER B 1 769 ? -0.114 47.5 35.812 1 98.25 769 SER B O 1
ATOM 11975 N N . ASP B 1 770 ? -0.234 45.281 35.844 1 98.12 770 ASP B N 1
ATOM 11976 C CA . ASP B 1 770 ? -0.468 45.219 37.281 1 98.12 770 ASP B CA 1
ATOM 11977 C C . ASP B 1 770 ? 0.76 45.688 38.062 1 98.12 770 ASP B C 1
ATOM 11979 O O . ASP B 1 770 ? 0.634 46.406 39.062 1 98.12 770 ASP B O 1
ATOM 11983 N N . ALA B 1 771 ? 1.895 45.281 37.656 1 97.62 771 ALA B N 1
ATOM 11984 C CA . ALA B 1 771 ? 3.139 45.656 38.312 1 97.62 771 ALA B CA 1
ATOM 11985 C C . ALA B 1 771 ? 3.414 47.156 38.188 1 97.62 771 ALA B C 1
ATOM 11987 O O . ALA B 1 771 ? 3.922 47.781 39.094 1 97.62 771 ALA B O 1
ATOM 11988 N N . GLU B 1 772 ? 3.066 47.719 37.031 1 96.75 772 GLU B N 1
ATOM 11989 C CA . GLU B 1 772 ? 3.51 49.062 36.656 1 96.75 772 GLU B CA 1
ATOM 11990 C C . GLU B 1 772 ? 2.43 50.094 36.969 1 96.75 772 GLU B C 1
ATOM 11992 O O . GLU B 1 772 ? 2.729 51.281 37.125 1 96.75 772 GLU B O 1
ATOM 11997 N N . GLY B 1 773 ? 1.17 49.656 36.906 1 94.5 773 GLY B N 1
ATOM 11998 C CA . GLY B 1 773 ? 0.082 50.562 37.219 1 94.5 773 GLY B CA 1
ATOM 11999 C C . GLY B 1 773 ? -0.464 51.281 36 1 94.5 773 GLY B C 1
ATOM 12000 O O . GLY B 1 773 ? -1.248 52.219 36.125 1 94.5 773 GLY B O 1
ATOM 12001 N N . PHE B 1 774 ? 0.025 50.906 34.812 1 95.44 774 PHE B N 1
ATOM 12002 C CA . PHE B 1 774 ? -0.563 51.438 33.562 1 95.44 774 PHE B CA 1
ATOM 12003 C C . PHE B 1 774 ? -0.948 50.312 32.625 1 95.44 774 PHE B C 1
ATOM 12005 O O . PHE B 1 774 ? -0.492 49.156 32.781 1 95.44 774 PHE B O 1
ATOM 12012 N N . PHE B 1 775 ? -1.787 50.625 31.641 1 96.62 775 PHE B N 1
ATOM 12013 C CA . PHE B 1 775 ? -2.385 49.656 30.75 1 96.62 775 PHE B CA 1
ATOM 12014 C C . PHE B 1 775 ? -1.46 49.375 29.562 1 96.62 775 PHE B C 1
ATOM 12016 O O . PHE B 1 775 ? -1.096 50.281 28.812 1 96.62 775 PHE B O 1
ATOM 12023 N N . VAL B 1 776 ? -1.017 48.125 29.375 1 97.31 776 VAL B N 1
ATOM 12024 C CA . VAL B 1 776 ? -0.211 47.688 28.234 1 97.31 776 VAL B CA 1
ATOM 12025 C C . VAL B 1 776 ? -1.123 47.281 27.078 1 97.31 776 VAL B C 1
ATOM 12027 O O . VAL B 1 776 ? -1.921 46.375 27.188 1 97.31 776 VAL B O 1
ATOM 12030 N N . ASN B 1 777 ? -1.032 47.906 25.938 1 97.12 777 ASN B N 1
ATOM 12031 C CA . ASN B 1 777 ? -1.945 47.688 24.828 1 97.12 777 ASN B CA 1
ATOM 12032 C C . ASN B 1 777 ? -1.208 47.156 23.594 1 97.12 777 ASN B C 1
ATOM 12034 O O . ASN B 1 777 ? -1.794 47.031 22.516 1 97.12 777 ASN B O 1
ATOM 12038 N N . ARG B 1 778 ? 0.061 46.875 23.734 1 96.56 778 ARG B N 1
ATOM 12039 C CA . ARG B 1 778 ? 0.856 46.344 22.625 1 96.56 778 ARG B CA 1
ATOM 12040 C C . ARG B 1 778 ? 1.784 45.25 23.094 1 96.56 778 ARG B C 1
ATOM 12042 O O . ARG B 1 778 ? 2.377 45.312 24.172 1 96.56 778 ARG B O 1
ATOM 12049 N N . MET B 1 779 ? 1.883 44.25 22.328 1 95.94 779 MET B N 1
ATOM 12050 C CA . MET B 1 779 ? 2.797 43.156 22.578 1 95.94 779 MET B CA 1
ATOM 12051 C C . MET B 1 779 ? 3.547 42.781 21.312 1 95.94 779 MET B C 1
ATOM 12053 O O . MET B 1 779 ? 3.029 42.938 20.203 1 95.94 779 MET B O 1
ATOM 12057 N N . PRO B 1 780 ? 4.777 42.219 21.438 1 94.94 780 PRO B N 1
ATOM 12058 C CA . PRO B 1 780 ? 5.539 41.938 22.656 1 94.94 780 PRO B CA 1
ATOM 12059 C C . PRO B 1 780 ? 6.07 43.188 23.359 1 94.94 780 PRO B C 1
ATOM 12061 O O . PRO B 1 780 ? 5.953 44.281 22.812 1 94.94 780 PRO B O 1
ATOM 12064 N N . ILE B 1 781 ? 6.598 42.875 24.562 1 95.62 781 ILE B N 1
ATOM 12065 C CA . ILE B 1 781 ? 7.152 44 25.297 1 95.62 781 ILE B CA 1
ATOM 12066 C C . ILE B 1 781 ? 8.562 43.656 25.781 1 95.62 781 ILE B C 1
ATOM 12068 O O . ILE B 1 781 ? 8.758 42.688 26.531 1 95.62 781 ILE B O 1
ATOM 12072 N N . SER B 1 782 ? 9.555 44.406 25.297 1 92.5 782 SER B N 1
ATOM 12073 C CA . SER B 1 782 ? 10.938 44.312 25.75 1 92.5 782 SER B CA 1
ATOM 12074 C C . SER B 1 782 ? 11.219 45.25 26.906 1 92.5 782 SER B C 1
ATOM 12076 O O . SER B 1 782 ? 10.445 46.156 27.172 1 92.5 782 SER B O 1
ATOM 12078 N N . PRO B 1 783 ? 12.344 45 27.578 1 94.12 783 PRO B N 1
ATOM 12079 C CA . PRO B 1 783 ? 12.719 45.938 28.625 1 94.12 783 PRO B CA 1
ATOM 12080 C C . PRO B 1 783 ? 12.836 47.375 28.109 1 94.12 783 PRO B C 1
ATOM 12082 O O . PRO B 1 783 ? 12.422 48.312 28.797 1 94.12 783 PRO B O 1
ATOM 12085 N N . SER B 1 784 ? 13.328 47.5 26.953 1 94.5 784 SER B N 1
ATOM 12086 C CA . SER B 1 784 ? 13.461 48.812 26.359 1 94.5 784 SER B CA 1
ATOM 12087 C C . SER B 1 784 ? 12.094 49.438 26.109 1 94.5 784 SER B C 1
ATOM 12089 O O . SER B 1 784 ? 11.906 50.656 26.312 1 94.5 784 SER B O 1
ATOM 12091 N N . GLU B 1 785 ? 11.234 48.719 25.609 1 94 785 GLU B N 1
ATOM 12092 C CA . GLU B 1 785 ? 9.883 49.219 25.375 1 94 785 GLU B CA 1
ATOM 12093 C C . GLU B 1 785 ? 9.18 49.562 26.688 1 94 785 GLU B C 1
ATOM 12095 O O . GLU B 1 785 ? 8.453 50.531 26.766 1 94 785 GLU B O 1
ATOM 12100 N N . LEU B 1 786 ? 9.359 48.688 27.641 1 96.75 786 LEU B N 1
ATOM 12101 C CA . LEU B 1 786 ? 8.773 48.969 28.953 1 96.75 786 LEU B CA 1
ATOM 12102 C C . LEU B 1 786 ? 9.328 50.25 29.531 1 96.75 786 LEU B C 1
ATOM 12104 O O . LEU B 1 786 ? 8.586 51.062 30.125 1 96.75 786 LEU B O 1
ATOM 12108 N N . TRP B 1 787 ? 10.602 50.438 29.375 1 96.25 787 TRP B N 1
ATOM 12109 C CA . TRP B 1 787 ? 11.234 51.656 29.828 1 96.25 787 TRP B CA 1
ATOM 12110 C C . TRP B 1 787 ? 10.609 52.875 29.141 1 96.25 787 TRP B C 1
ATOM 12112 O O . TRP B 1 787 ? 10.32 53.875 29.781 1 96.25 787 TRP B O 1
ATOM 12122 N N . ALA B 1 788 ? 10.484 52.75 27.906 1 95.69 788 ALA B N 1
ATOM 12123 C CA . ALA B 1 788 ? 9.883 53.844 27.141 1 95.69 788 ALA B CA 1
ATOM 12124 C C . ALA B 1 788 ? 8.461 54.125 27.609 1 95.69 788 ALA B C 1
ATOM 12126 O O . ALA B 1 788 ? 8.047 55.281 27.656 1 95.69 788 ALA B O 1
ATOM 12127 N N . LEU B 1 789 ? 7.691 53.156 27.875 1 95.38 789 LEU B N 1
ATOM 12128 C CA . LEU B 1 789 ? 6.328 53.312 28.375 1 95.38 789 LEU B CA 1
ATOM 12129 C C . LEU B 1 789 ? 6.316 54.031 29.719 1 95.38 789 LEU B C 1
ATOM 12131 O O . LEU B 1 789 ? 5.453 54.844 29.984 1 95.38 789 LEU B O 1
ATOM 12135 N N . ARG B 1 790 ? 7.25 53.688 30.594 1 95 790 ARG B N 1
ATOM 12136 C CA . ARG B 1 790 ? 7.383 54.375 31.891 1 95 790 ARG B CA 1
ATOM 12137 C C . ARG B 1 790 ? 7.566 55.875 31.703 1 95 790 ARG B C 1
ATOM 12139 O O . ARG B 1 790 ? 6.91 56.656 32.375 1 95 790 ARG B O 1
ATOM 12146 N N . GLU B 1 791 ? 8.438 56.094 30.844 1 94.69 791 GLU B N 1
ATOM 12147 C CA . GLU B 1 791 ? 8.742 57.5 30.594 1 94.69 791 GLU B CA 1
ATOM 12148 C C . GLU B 1 791 ? 7.527 58.25 30.078 1 94.69 791 GLU B C 1
ATOM 12150 O O . GLU B 1 791 ? 7.273 59.406 30.469 1 94.69 791 GLU B O 1
ATOM 12155 N N . GLN B 1 792 ? 6.938 57.656 29.25 1 93.06 792 GLN B N 1
ATOM 12156 C CA . GLN B 1 792 ? 5.742 58.281 28.672 1 93.06 792 GLN B CA 1
ATOM 12157 C C . GLN B 1 792 ? 4.688 58.531 29.75 1 93.06 792 GLN B C 1
ATOM 12159 O O . GLN B 1 792 ? 4.031 59.562 29.734 1 93.06 792 GLN B O 1
ATOM 12164 N N . HIS B 1 793 ? 4.441 57.688 30.609 1 91.5 793 HIS B N 1
ATOM 12165 C CA . HIS B 1 793 ? 3.424 57.812 31.656 1 91.5 793 HIS B CA 1
ATOM 12166 C C . HIS B 1 793 ? 3.873 58.781 32.75 1 91.5 793 HIS B C 1
ATOM 12168 O O . HIS B 1 793 ? 3.045 59.438 33.344 1 91.5 793 HIS B O 1
ATOM 12174 N N . ALA B 1 794 ? 5.148 58.781 33.031 1 88 794 ALA B N 1
ATOM 12175 C CA . ALA B 1 794 ? 5.676 59.75 33.969 1 88 794 ALA B CA 1
ATOM 12176 C C . ALA B 1 794 ? 5.473 61.188 33.469 1 88 794 ALA B C 1
ATOM 12178 O O . ALA B 1 794 ? 5.141 62.062 34.25 1 88 794 ALA B O 1
ATOM 12179 N N . LEU B 1 795 ? 5.719 61.344 32.25 1 85.81 795 LEU B N 1
ATOM 12180 C CA . LEU B 1 795 ? 5.539 62.656 31.656 1 85.81 795 LEU B CA 1
ATOM 12181 C C . LEU B 1 795 ? 4.066 63.062 31.656 1 85.81 795 LEU B C 1
ATOM 12183 O O . LEU B 1 795 ? 3.738 64.188 31.859 1 85.81 795 LEU B O 1
ATOM 12187 N N . ALA B 1 796 ? 3.199 62.281 31.438 1 81.44 796 ALA B N 1
ATOM 12188 C CA . ALA B 1 796 ? 1.768 62.594 31.406 1 81.44 796 ALA B CA 1
ATOM 12189 C C . ALA B 1 796 ? 1.244 62.938 32.812 1 81.44 796 ALA B C 1
ATOM 12191 O O . ALA B 1 796 ? 0.345 63.75 32.938 1 81.44 796 ALA B O 1
ATOM 12192 N N . SER B 1 797 ? 1.749 62.188 33.719 1 73.06 797 SER B N 1
ATOM 12193 C CA . SER B 1 797 ? 1.337 62.469 35.094 1 73.06 797 SER B CA 1
ATOM 12194 C C . SER B 1 797 ? 1.854 63.844 35.562 1 73.06 797 SER B C 1
ATOM 12196 O O . SER B 1 797 ? 1.2 64.5 36.375 1 73.06 797 SER B O 1
ATOM 12198 N N . GLU B 1 798 ? 3.012 64.188 35.094 1 70.44 798 GLU B N 1
ATOM 12199 C CA . GLU B 1 798 ? 3.539 65.5 35.438 1 70.44 798 GLU B CA 1
ATOM 12200 C C . GLU B 1 798 ? 2.793 66.625 34.688 1 70.44 798 GLU B C 1
ATOM 12202 O O . GLU B 1 798 ? 2.609 67.688 35.219 1 70.44 798 GLU B O 1
ATOM 12207 N N . GLY B 1 799 ? 2.51 66.312 33.438 1 56.31 799 GLY B N 1
ATOM 12208 C CA . GLY B 1 799 ? 1.764 67.312 32.688 1 56.31 799 GLY B CA 1
ATOM 12209 C C . GLY B 1 799 ? 0.372 67.562 33.219 1 56.31 799 GLY B C 1
ATOM 12210 O O . GLY B 1 799 ? -0.22 68.625 33 1 56.31 799 GLY B O 1
ATOM 12211 N N . THR B 1 800 ? -0.21 66.625 33.719 1 54.06 800 THR B N 1
ATOM 12212 C CA . THR B 1 800 ? -1.517 66.812 34.344 1 54.06 800 THR B CA 1
ATOM 12213 C C . THR B 1 800 ? -1.369 67.438 35.75 1 54.06 800 THR B C 1
ATOM 12215 O O . THR B 1 800 ? -2.363 67.75 36.375 1 54.06 800 THR B O 1
ATOM 12218 N N . LYS B 1 801 ? -0.103 67.562 36.188 1 49.81 801 LYS B N 1
ATOM 12219 C CA . LYS B 1 801 ? 0.09 68.312 37.406 1 49.81 801 LYS B CA 1
ATOM 12220 C C . LYS B 1 801 ? 0.353 69.812 37.094 1 49.81 801 LYS B C 1
ATOM 12222 O O . LYS B 1 801 ? 1.127 70.125 36.188 1 49.81 801 LYS B O 1
#

Nearest PDB structures (foldseek):
  8uem-assembly1_D  TM=9.030E-01  e=3.729E-88  Mycolicibacterium smegmatis MC2 155
  1ffv-assembly1_B  TM=8.895E-01  e=9.826E-86  Hydrogenophaga pseudoflava
  1n63-assembly1_E  TM=8.844E-01  e=4.141E-85  Afipia carboxidovorans OM5
  3am9-assembly1_A  TM=8.905E-01  e=1.534E-62  Bos taurus
  3ax9-assembly1_B  TM=8.833E-01  e=2.220E-60  Bos taurus

Organism: NCBI:txid927661

pLDDT: mean 94.34, std 6.88, range [37.53, 98.94]

Radius of gyration: 39.66 Å; Cα contacts (8 Å, |Δi|>4): 4174; chains: 2; bounding box: 76×136×104 Å

InterPro domains:
  IPR000674 Aldehyde oxidase/xanthine dehydrogenase, a/b hammerhead [PF01315] (20-139)
  IPR000674 Aldehyde oxidase/xanthine dehydrogenase, a/b hammerhead [SM01008] (20-139)
  IPR008274 Aldehyde oxidase/xanthine dehydrogenase, first molybdopterin binding domain [PF02738] (155-400)
  IPR016208 Aldehyde oxidase/xanthine dehydrogenase-like [PTHR11908] (7-771)
  IPR036856 Aldehyde oxidase/xanthine dehydrogenase, a/b hammerhead superfamily [SSF54665] (5-160)
  IPR037165 Aldehyde oxidase/xanthine dehydrogenase, molybdopterin binding domain superfamily [SSF56003] (131-790)
  IPR046867 Aldehyde oxidase/xanthine dehydrogenase, second molybdopterin binding domain [PF20256] (434-731)

Secondary structure (DSSP, 8-state):
--S--TT--PPPTTHHHHHTT---BGGGS-TTSEEEEEEE-SSSSEEEEEEE-TGGGGSTTEEEEE-HHHHHTSSSGGGTSPPPPSS--TT--S-----SS--SEE-STT-EEEEEEESSHHHHHHHHHT-EEEEEE-----SHHHHHHTSS-SSTT-TT-EEEEEEEEES-HHHHHHHSSEEEEEEEEE-------SS--EEEEEEETTTTEEEEEE--S-HHHHHHHHHHHTT--GGGEEEE--B-S--TTGGGS-S-HHHHHHHHHHHHHTS-EEEE--HHHHHHHS-B---EEEEEEEEE-TT--EEEEEEEEEEEEES--TTTTHHHHHHHHHTTTTB--SEEEEEEEEEE-SS--B---TTTTHHHHHHHHHHHHHHHHHHHT--HHHHHHTTBPPGGG-SEEEEEE-TTSSEEEE----HHHHHHHHHHHHTSTTHHHHHHHHHHTT--EEEEEEEEEEEE--SS-EEEEEEE-TTS-EEEE-S---SSS-HHHHHHHHHHHHHT--GGGEEEE-SBTTT------S-TT-HIIIIIHHHHHHHHHHHHHHHHHHHHHHT--GGGEEEETTEEEETT--S-EEEHHHHHHHTS--S---SHHHHHHTTT-----TTS-SS-TT--SSSEEEEEE--SS-EEEEEEEEEEEEE-TTT--EEEEEEEEEEE-BS-S-HHHHHHHHHHHHHHHHHHHHT----B-TTS-BS--STTTS----GGGSPPEEEEE-----TTSTT-B---TTTTTTTHHHHHHHHHHHHHSS---EE---HHHHHHHHHHHHHHHHHT-/--S--TT--PPPTTHHHHHTT---BGGGS-TTSEEEEEEE-SSSSEEEEEEE-TGGGGSTTEEEEE-HHHHHTSSSGGGTSPPPPSS--TT--S-----SS--SEE-STT-EEEEEEESSHHHHHHHHHT-EEEEEE-----SHHHHHHTSS-SSTT-TT-EEEEEEEEES-HHHHHHTSSEEEEEEEEE-------SS--EEEEEEETTTTEEEEEE--S-HHHHHHHHHHHTT--GGGEEEE--B-S--TTGGGS-S-HHHHHHHHHHHHHTS-EEEE--HHHHHHHS-B---EEEEEEEEE-TT--EEEEEEEEEEEEES--TTTTHHHHHHHHHTTTTB--SEEEEEEEEEE-SS--B---TTTTHHHHHHHHHHHHHHHHHHHT--HHHHHHTTBPPGGG-SEEEEEE-TTSSEEEE----HHHHHHHHHHHHTTTTHHHHHHHHHHTT--EEEEEEEEEEEE--SS-EEEEEEE-TTS-EEEEES---SSS-HHHHHHHHHHHHHT--GGGEEEE-SBTTT------S-TT-HIIIIIHHHHHHHHHHHHHHHHHHHHHHT--GGGEEEETTEEEETT--S-EEEHHHHHHHTS--S---SHHHHHHGGG-----TTS-SS-TT--SSSEEEEEE--SS-EEEEEEEEEEEEE-TTT--EEEEEEEEEEE-BS-S-HHHHHHHHHHHHHHHHHHHHT----B-TTS-BS--STTTS----GGGSPPEEEEE-----TTSTT-B---TTTTTTTHHHHHHHHHHHHHSS---EE---HHHHHHHHHHHHHHHHHT-

Sequence (1602 aa):
MVTRAFGVPMTRREDPRLVSGNGRYLDDLGENALAVAFVRSPHAHARILDVDVTEALEVEGLIAIYTYEDLAEDPNPRVSEPLPLLIPHPALHAPRVNTPLAEGVARHVGEAVVMVVATDRYVAEDACERIVVEYDVLPPVVGIPAAIEASHRVHADVADNVSAHLVQEVGDAPAAIASAPHTLSLDLDIERSASMPMEGKGVYARWDAHDRSLLVYTSTQASTSVRFALAAKLDLPVDRVEVIAPDVGGGFGVKIVHPWPEEVLIPWAAIKLGREVKWVEDRREHFISSTHERGQLQKVTVGFDDEGHVLGLDVEFWHDNGAYTPYGIIVPIVTSTQLLGPYKPGAYRVEFRSMYTNTVTVTPYRGAGRPQGVFAMERTMDAIADALGLDRAIVRERNFIQPEDMPYDHHLTFQDGRPLIYDSGDYPTSMEKIKALVGWDEFEAIREAARAEGRRVGIGLACYVEGTGPGPYEGAFVRVETTGKVVVATGLTTQGQGHETVFAQIAAEELGVPIDDVSVTTGDTRRFKYAVGTFASRAAVMSGNAVALTARKVRAKALRIAGEALEADPKDLEIVDGVVRVRGVPGDGIPLRTVAVLSNPLRYAFDEEAKRATQFAGTSDMSKPPIDEDDEPGLEATDYYSPIRSTFASGMHAAVVETDPETAEIKILRYCVVHDCGTLINPRIVEGQIHGGVAQGVGGALYERIVYDENGQPLNASYMDFLIPYASEVPKVETDHLETPSPLNPLGVKGAGEAGVIPSAALFASAISDAEGFFVNRMPISPSELWALREQHALASEGTKMVTRAFGVPMTRREDPRLVSGNGRYLDDLGENALAVAFVRSPHAHARILDVDVTEALEVEGLIAIYTYEDLAEDPNPRVSEPLPLLIPHPALHAPRVNTPLAEGVARHVGEAVVMVVATDRYVAEDACERIVVEYDVLPPVVGIPAAIEASHRVHADVADNVSAHLVQEVGDAPAAIASAPHTLSLDLDIERSASMPMEGKGVYARWDAHDRSLLVYTSTQASTSVRFALAAKLDLPVDRVEVIAPDVGGGFGVKIVHPWPEEVLIPWAAIKLGREVKWVEDRREHFISSTHERGQLQKVTVGFDDEGHVLGLDVEFWHDNGAYTPYGIIVPIVTSTQLLGPYKPGAYRVEFRSMYTNTVTVTPYRGAGRPQGVFAMERTMDAIADALGLDRAIVRERNFIQPEDMPYDHHLTFQDGRPLIYDSGDYPTSMEKIKALVGWDEFEAIREAARAEGRRVGIGLACYVEGTGPGPYEGAFVRVETTGKVVVATGLTTQGQGHETVFAQIAAEELGVPIDDVSVTTGDTRRFKYAVGTFASRAAVMSGNAVALTARKVRAKALRIAGEALEADPKDLEIVDGVVRVRGVPGDGIPLRTVAVLSNPLRYAFDEEAKRATQFAGTSDMSKPPIDEDDEPGLEATDYYSPIRSTFASGMHAAVVETDPETAEIKILRYCVVHDCGTLINPRIVEGQIHGGVAQGVGGALYERIVYDENGQPLNASYMDFLIPYASEVPKVETDHLETPSPLNPLGVKGAGEAGVIPSAALFASAISDAEGFFVNRMPISPSELWALREQHALASEGTK